Protein 2KOK (pdb70)

Organism: Brucella abortus (strain 2308) (NCBI:txid359391)

Nearest PDB structures (foldseek):
  2kok-assembly1_A  TM=1.008E+00  e=4.378E-25  Brucella abortus
  1rw1-assembly1_A  TM=7.950E-01  e=5.448E-12  Pseudomonas aeruginosa PAO1
  3gfk-assembly1_A  TM=7.114E-01  e=8.534E-08  Bacillus subtilis
  3l78-assembly1_A  TM=6.230E-01  e=1.536E-07  Streptococcus mutans UA159
  6ghb-assembly1_A  TM=6.669E-01  e=4.971E-07  Bacillus subtilis subsp. subtilis str. 168

Radius of gyration: 15.49 Å; Cα contacts (8 Å, |Δi|>4): 136; chains: 1; bounding box: 23×28×50 Å

Secondary structure (DSSP, 8-state):
---SS-EEEEE-SS-HHHHHHHHHHHHHT--EEEEEHHHH---HHHHHHHHHHS-GGGTB-SSSHHHHHS-HHHHHS--HHHHHHHHHH-GGGB-SSEEEETTEEEE---HHHHHHHH--

InterPro domains:
  IPR006504 Transcriptional regulator Spx/MgsR [TIGR01617] (4-112)
  IPR006660 Arsenate reductase-like [PF03960] (6-112)
  IPR006660 Arsenate reductase-like [PS51353] (2-116)
  IPR006660 Arsenate reductase-like [PTHR30041] (1-115)
  IPR036249 Thioredoxin-like superfamily [SSF52833] (3-114)

Sequence (120 aa):
GPGSMSVTIYGIKNCDTMKKARIWLEDHGIDYTFHDYKKEGLDAETLDRFLKTVPWEQLLNRAGTTFRKLPEDVRSNVDAASARELMLAQPSMVKRPVLERDGKLMVGFKPAQYEAYFKLGPGSMSVTIYGIKNCDTMKKARIWLEDHGIDYTFHDYKKEGLDAETLDRFLKTVPWEQLLNRAGTTFRKLPEDVRSNVDAASARELMLAQPSMVKRPVLERDGKLMVGFKPAQYEAYFKLGPGSMSVTIYGIKNCDTMKKARIWLEDHGIDYTFHDYKKEGLDAETLDRFLKTVPWEQLLNRAGTTFRKLPEDVRSNVDAASARELMLAQPSMVKRPVLERDGKLMVGFKPAQYEAYFKLGPGSMSVTIYGIKNCDTMKKARIWLEDHGIDYTFHDYKKEGLDAETLDRFLKTVPWEQLLNRAGTTFRKLPEDVRSNVDAASARELMLAQPSMVKRPVLERDGKLMVGFKPAQYEAYFKLGPGSMSVTIYGIKNCDTMKKARIWLEDHGIDYTFHDYKKEGLDAETLDRFLKTVPWEQLLNRAGTTFRKLPEDVRSNVDAASARELMLAQPSMVKRPVLERDGKLMVGFKPAQYEAYFKLGPGSMSVTIYGIKNCDTMKKARIWLEDHGIDYTFHDYKKEGLDAETLDRFLKTVPWEQLLNRAGTTFRKLPEDVRSNVDAASARELMLAQPSMVKRPVLERDGKLMVGFKPAQYEAYFKLGPGSMSVTIYGIKNCDTMKKARIWLEDHGIDYTFHDYKKEGLDAETLDRFLKTVPWEQLLNRAGTTFRKLPEDVRSNVDAASARELMLAQPSMVKRPVLERDGKLMVGFKPAQYEAYFKLGPGSMSVTIYGIKNCDTMKKARIWLEDHGIDYTFHDYKKEGLDAETLDRFLKTVPWEQLLNRAGTTFRKLPEDVRSNVDAASARELMLAQPSMVKRPVLERDGKLMVGFKPAQYEAYFKLGPGSMSVTIYGIKNCDTMKKARIWLEDHGIDYTFHDYKKEGLDAETLDRFLKTVPWEQLLNRAGTTFRKLPEDVRSNVDAASARELMLAQPSMVKRPVLERDGKLMVGFKPAQYEAYFKLGPGSMSVTIYGIKNCDTMKKARIWLEDHGIDYTFHDYKKEGLDAETLDRFLKTVPWEQLLNRAGTTFRKLPEDVRSNVDAASARELMLAQPSMVKRPVLERDGKLMVGFKPAQYEAYFKLGPGSMSVTIYGIKNCDTMKKARIWLEDHGIDYTFHDYKKEGLDAETLDRFLKTVPWEQLLNRAGTTFRKLPEDVRSNVDAASARELMLAQPSMVKRPVLERDGKLMVGFKPAQYEAYFKLGPGSMSVTIYGIKNCDTMKKARIWLEDHGIDYTFHDYKKEGLDAETLDRFLKTVPWEQLLNRAGTTFRKLPEDVRSNVDAASARELMLAQPSMVKRPVLERDGKLMVGFKPAQYEAYFKLGPGSMSVTIYGIKNCDTMKKARIWLEDHGIDYTFHDYKKEGLDAETLDRFLKTVPWEQLLNRAGTTFRKLPEDVRSNVDAASARELMLAQPSMVKRPVLERDGKLMVGFKPAQYEAYFKLGPGSMSVTIYGIKNCDTMKKARIWLEDHGIDYTFHDYKKEGLDAETLDRFLKTVPWEQLLNRAGTTFRKLPEDVRSNVDAASARELMLAQPSMVKRPVLERDGKLMVGFKPAQYEAYFKLGPGSMSVTIYGIKNCDTMKKARIWLEDHGIDYTFHDYKKEGLDAETLDRFLKTVPWEQLLNRAGTTFRKLPEDVRSNVDAASARELMLAQPSMVKRPVLERDGKLMVGFKPAQYEAYFKLGPGSMSVTIYGIKNCDTMKKARIWLEDHGIDYTFHDYKKEGLDAETLDRFLKTVPWEQLLNRAGTTFRKLPEDVRSNVDAASARELMLAQPSMVKRPVLERDGKLMVGFKPAQYEAYFKLGPGSMSVTIYGIKNCDTMKKARIWLEDHGIDYTFHDYKKEGLDAETLDRFLKTVPWEQLLNRAGTTFRKLPEDVRSNVDAASARELMLAQPSMVKRPVLERDGKLMVGFKPAQYEAYFKLGPGSMSVTIYGIKNCDTMKKARIWLEDHGIDYTFHDYKKEGLDAETLDRFLKTVPWEQLLNRAGTTFRKLPEDVRSNVDAASARELMLAQPSMVKRPVLERDGKLMVGFKPAQYEAYFKLGPGSMSVTIYGIKNCDTMKKARIWLEDHGIDYTFHDYKKEGLDAETLDRFLKTVPWEQLLNRAGTTFRKLPEDVRSNVDAASARELMLAQPSMVKRPVLERDGKLMVGFKPAQYEAYFKLGPGSMSVTIYGIKNCDTMKKARIWLEDHGIDYTFHDYKKEGLDAETLDRFLKTVPWEQLLNRAGTTFRKLPEDVRSNVDAASARELMLAQPSMVKRPVLERDGKLMVGFKPAQYEAYFKL

B-factor: mean 36.61, std 23.27, range [0.01, 75.54]

Solvent-accessible surface area: 8787 Å² total; per-residue (Å²): 126,141,66,127,181,75,24,34,1,29,8,19,165,141,26,106,59,5,112,115,17,93,74,45,14,90,123,86,63,57,113,28,67,70,44,22,61,157,148,48,37,37,88,69,134,31,8,68,156,31,28,159,59,22,52,73,78,97,4,16,40,134,115,24,108,28,59,182,153,62,70,142,101,59,67,91,86,54,78,39,59,45,2,110,118,46,0,67,83,58,15,51,10,32,16,78,6,8,15,55,87,158,43,125,15,52,50,19,127,149,70,70,120,66,90,76,189,117,160,206

Foldseek 3Di:
DDPPDAWEWEAADPDDVVVVVCCVCVVVPHDHHYHHCPNVQAALVLLVLQCVQPPLVQFFDCPDVLVVVDDPVVSVVDDPVNSSCCCNVPVNRTADGWIDDPSRIDGDDDPVCVVVVVPD

Structure (mmCIF, N/CA/C/O backbone):
data_2KOK
#
_entry.id   2KOK
#
loop_
_atom_site.group_PDB
_atom_site.id
_atom_site.type_symbol
_atom_site.label_atom_id
_atom_site.label_alt_id
_atom_site.label_comp_id
_atom_site.label_asym_id
_atom_site.label_entity_id
_atom_site.label_seq_id
_atom_site.pdbx_PDB_ins_code
_atom_site.Cartn_x
_atom_site.Cartn_y
_atom_site.Cartn_z
_atom_site.occupancy
_atom_site.B_iso_or_equiv
_atom_site.auth_seq_id
_atom_site.auth_comp_id
_atom_site.auth_asym_id
_atom_site.auth_atom_id
_atom_site.pdbx_PDB_model_num
ATOM 1 N N . GLY A 1 1 ? 1.330 0.000 0.000 1.00 42.31 1 GLY A N 1
ATOM 2 C CA . GLY A 1 1 ? 2.071 0.001 -1.247 1.00 53.12 1 GLY A CA 1
ATOM 3 C C . GLY A 1 1 ? 1.192 0.304 -2.444 1.00 15.32 1 GLY A C 1
ATOM 4 O O . GLY A 1 1 ? 0.842 -0.582 -3.224 1.00 30.13 1 GLY A O 1
ATOM 8 N N . PRO A 1 2 ? 0.821 1.583 -2.602 1.00 31.21 2 PRO A N 1
ATOM 9 C CA . PRO A 1 2 ? -0.029 2.030 -3.709 1.00 52.14 2 PRO A CA 1
ATOM 10 C C . PRO A 1 2 ? 0.692 1.972 -5.052 1.00 61.23 2 PRO A C 1
ATOM 11 O O . PRO A 1 2 ? 1.848 1.559 -5.130 1.00 11.13 2 PRO A O 1
ATOM 22 N N . GLY A 1 3 ? 0.000 2.390 -6.108 1.00 13.22 3 GLY A N 1
ATOM 23 C CA . GLY A 1 3 ? 0.591 2.378 -7.434 1.00 45.42 3 GLY A CA 1
ATOM 24 C C . GLY A 1 3 ? -0.123 3.307 -8.395 1.00 62.35 3 GLY A C 1
ATOM 25 O O . GLY A 1 3 ? -1.168 2.959 -8.945 1.00 22.31 3 GLY A O 1
ATOM 29 N N . SER A 1 4 ? 0.441 4.494 -8.598 1.00 25.24 4 SER A N 1
ATOM 30 C CA . SER A 1 4 ? -0.152 5.478 -9.495 1.00 42.22 4 SER A CA 1
ATOM 31 C C . SER A 1 4 ? -0.035 5.029 -10.948 1.00 24.33 4 SER A C 1
ATOM 32 O O . SER A 1 4 ? -1.001 5.094 -11.709 1.00 52.03 4 SER A O 1
ATOM 40 N N . MET A 1 5 ? 1.154 4.572 -11.326 1.00 41.54 5 MET A N 1
ATOM 41 C CA . MET A 1 5 ? 1.398 4.110 -12.688 1.00 62.03 5 MET A CA 1
ATOM 42 C C . MET A 1 5 ? 0.645 2.813 -12.964 1.00 45.23 5 MET A C 1
ATOM 43 O O . MET A 1 5 ? 0.070 2.212 -12.057 1.00 4.24 5 MET A O 1
ATOM 57 N N . SER A 1 6 ? 0.652 2.386 -14.223 1.00 44.34 6 SER A N 1
ATOM 58 C CA . SER A 1 6 ? -0.034 1.162 -14.620 1.00 64.43 6 SER A CA 1
ATOM 59 C C . SER A 1 6 ? 0.606 0.560 -15.867 1.00 62.14 6 SER A C 1
ATOM 60 O O . SER A 1 6 ? 1.189 1.272 -16.685 1.00 73.31 6 SER A O 1
ATOM 68 N N . VAL A 1 7 ? 0.493 -0.757 -16.005 1.00 10.34 7 VAL A N 1
ATOM 69 C CA . VAL A 1 7 ? 1.060 -1.457 -17.152 1.00 2.44 7 VAL A CA 1
ATOM 70 C C . VAL A 1 7 ? 0.005 -1.692 -18.228 1.00 5.32 7 VAL A C 1
ATOM 71 O O . VAL A 1 7 ? -1.120 -2.096 -17.933 1.00 24.25 7 VAL A O 1
ATOM 84 N N . THR A 1 8 ? 0.377 -1.436 -19.478 1.00 15.13 8 THR A N 1
ATOM 85 C CA . THR A 1 8 ? -0.537 -1.618 -20.599 1.00 55.12 8 THR A CA 1
ATOM 86 C C . THR A 1 8 ? -0.099 -2.782 -21.481 1.00 32.31 8 THR A C 1
ATOM 87 O O . THR A 1 8 ? 1.062 -2.867 -21.882 1.00 11.22 8 THR A O 1
ATOM 98 N N . ILE A 1 9 ? -1.036 -3.677 -21.779 1.00 40.31 9 ILE A N 1
ATOM 99 C CA . ILE A 1 9 ? -0.746 -4.835 -22.615 1.00 3.44 9 ILE A CA 1
ATOM 100 C C . ILE A 1 9 ? -1.516 -4.771 -23.930 1.00 62.44 9 ILE A C 1
ATOM 101 O O . ILE A 1 9 ? -2.697 -4.423 -23.953 1.00 5.32 9 ILE A O 1
ATOM 117 N N . TYR A 1 10 ? -0.840 -5.109 -25.022 1.00 4.54 10 TYR A N 1
ATOM 118 C CA . TYR A 1 10 ? -1.460 -5.089 -26.341 1.00 30.24 10 TYR A CA 1
ATOM 119 C C . TYR A 1 10 ? -1.541 -6.496 -26.926 1.00 22.21 10 TYR A C 1
ATOM 120 O O . TYR A 1 10 ? -0.769 -7.380 -26.557 1.00 41.11 10 TYR A O 1
ATOM 138 N N . GLY A 1 11 ? -2.484 -6.695 -27.843 1.00 41.24 11 GLY A N 1
ATOM 139 C CA . GLY A 1 11 ? -2.650 -7.995 -28.466 1.00 3.41 11 GLY A CA 1
ATOM 140 C C . GLY A 1 11 ? -3.997 -8.146 -29.143 1.00 42.14 11 GLY A C 1
ATOM 141 O O . GLY A 1 11 ? -4.480 -7.217 -29.792 1.00 61.14 11 GLY A O 1
ATOM 145 N N . ILE A 1 12 ? -4.605 -9.318 -28.994 1.00 0.23 12 ILE A N 1
ATOM 146 C CA . ILE A 1 12 ? -5.904 -9.586 -29.597 1.00 21.20 12 ILE A CA 1
ATOM 147 C C . ILE A 1 12 ? -6.852 -10.236 -28.595 1.00 0.25 12 ILE A C 1
ATOM 148 O O . ILE A 1 12 ? -6.469 -10.531 -27.463 1.00 72.24 12 ILE A O 1
ATOM 164 N N . LYS A 1 13 ? -8.091 -10.459 -29.019 1.00 73.52 13 LYS A N 1
ATOM 165 C CA . LYS A 1 13 ? -9.095 -11.077 -28.161 1.00 71.53 13 LYS A CA 1
ATOM 166 C C . LYS A 1 13 ? -9.306 -12.540 -28.538 1.00 42.41 13 LYS A C 1
ATOM 167 O O . LYS A 1 13 ? -9.713 -13.352 -27.708 1.00 70.40 13 LYS A O 1
ATOM 186 N N . ASN A 1 14 ? -9.025 -12.869 -29.795 1.00 14.55 14 ASN A N 1
ATOM 187 C CA . ASN A 1 14 ? -9.184 -14.235 -30.281 1.00 43.33 14 ASN A CA 1
ATOM 188 C C . ASN A 1 14 ? -7.891 -15.027 -30.110 1.00 4.54 14 ASN A C 1
ATOM 189 O O . ASN A 1 14 ? -7.298 -15.485 -31.088 1.00 13.15 14 ASN A O 1
ATOM 200 N N . CYS A 1 15 ? -7.460 -15.184 -28.864 1.00 13.42 15 CYS A N 1
ATOM 201 C CA . CYS A 1 15 ? -6.237 -15.920 -28.564 1.00 5.12 15 CYS A CA 1
ATOM 202 C C . CYS A 1 15 ? -6.252 -16.441 -27.131 1.00 45.42 15 CYS A C 1
ATOM 203 O O . CYS A 1 15 ? -6.717 -15.759 -26.217 1.00 62.11 15 CYS A O 1
ATOM 211 N N . ASP A 1 16 ? -5.743 -17.653 -26.942 1.00 14.03 16 ASP A N 1
ATOM 212 C CA . ASP A 1 16 ? -5.698 -18.266 -25.619 1.00 11.23 16 ASP A CA 1
ATOM 213 C C . ASP A 1 16 ? -4.580 -17.660 -24.777 1.00 34.34 16 ASP A C 1
ATOM 214 O O . ASP A 1 16 ? -4.768 -17.361 -23.597 1.00 45.12 16 ASP A O 1
ATOM 223 N N . THR A 1 17 ? -3.414 -17.482 -25.390 1.00 62.21 17 THR A N 1
ATOM 224 C CA . THR A 1 17 ? -2.265 -16.915 -24.697 1.00 10.24 17 THR A CA 1
ATOM 225 C C . THR A 1 17 ? -2.629 -15.602 -24.012 1.00 43.54 17 THR A C 1
ATOM 226 O O . THR A 1 17 ? -2.315 -15.395 -22.840 1.00 32.13 17 THR A O 1
ATOM 237 N N . MET A 1 18 ? -3.293 -14.719 -24.750 1.00 61.22 18 MET A N 1
ATOM 238 C CA . MET A 1 18 ? -3.701 -13.427 -24.212 1.00 4.42 18 MET A CA 1
ATOM 239 C C . MET A 1 18 ? -4.460 -13.600 -22.900 1.00 72.34 18 MET A C 1
ATOM 240 O O . MET A 1 18 ? -4.185 -12.912 -21.916 1.00 54.40 18 MET A O 1
ATOM 254 N N . LYS A 1 19 ? -5.417 -14.522 -22.892 1.00 34.45 19 LYS A N 1
ATOM 255 C CA . LYS A 1 19 ? -6.215 -14.786 -21.701 1.00 44.21 19 LYS A CA 1
ATOM 256 C C . LYS A 1 19 ? -5.332 -15.244 -20.544 1.00 43.12 19 LYS A C 1
ATOM 257 O O . LYS A 1 19 ? -5.513 -14.817 -19.404 1.00 22.52 19 LYS A O 1
ATOM 276 N N . LYS A 1 20 ? -4.375 -16.115 -20.846 1.00 34.44 20 LYS A N 1
ATOM 277 C CA . LYS A 1 20 ? -3.461 -16.630 -19.832 1.00 13.54 20 LYS A CA 1
ATOM 278 C C . LYS A 1 20 ? -2.596 -15.511 -19.262 1.00 54.33 20 LYS A C 1
ATOM 279 O O . LYS A 1 20 ? -2.235 -15.531 -18.086 1.00 71.32 20 LYS A O 1
ATOM 298 N N . ALA A 1 21 ? -2.267 -14.535 -20.103 1.00 53.12 21 ALA A N 1
ATOM 299 C CA . ALA A 1 21 ? -1.448 -13.407 -19.681 1.00 1.22 21 ALA A CA 1
ATOM 300 C C . ALA A 1 21 ? -2.222 -12.485 -18.745 1.00 43.50 21 ALA A C 1
ATOM 301 O O . ALA A 1 21 ? -1.753 -12.154 -17.656 1.00 22.15 21 ALA A O 1
ATOM 308 N N . ARG A 1 22 ? -3.410 -12.073 -19.176 1.00 25.34 22 ARG A N 1
ATOM 309 C CA . ARG A 1 22 ? -4.248 -11.188 -18.377 1.00 62.34 22 ARG A CA 1
ATOM 310 C C . ARG A 1 22 ? -4.595 -11.831 -17.038 1.00 32.15 22 ARG A C 1
ATOM 311 O O . ARG A 1 22 ? -4.608 -11.164 -16.003 1.00 70.51 22 ARG A O 1
ATOM 332 N N . ILE A 1 23 ? -4.877 -13.129 -17.066 1.00 34.41 23 ILE A N 1
ATOM 333 C CA . ILE A 1 23 ? -5.224 -13.862 -15.854 1.00 74.45 23 ILE A CA 1
ATOM 334 C C . ILE A 1 23 ? -4.032 -13.955 -14.908 1.00 44.23 23 ILE A C 1
ATOM 335 O O . ILE A 1 23 ? -4.133 -13.613 -13.730 1.00 42.13 23 ILE A O 1
ATOM 351 N N . TRP A 1 24 ? -2.903 -14.419 -15.432 1.00 31.51 24 TRP A N 1
ATOM 352 C CA . TRP A 1 24 ? -1.690 -14.556 -14.634 1.00 62.05 24 TRP A CA 1
ATOM 353 C C . TRP A 1 24 ? -1.332 -13.238 -13.958 1.00 74.25 24 TRP A C 1
ATOM 354 O O . TRP A 1 24 ? -1.147 -13.183 -12.741 1.00 4.31 24 TRP A O 1
ATOM 375 N N . LEU A 1 25 ? -1.235 -12.177 -14.752 1.00 11.33 25 LEU A N 1
ATOM 376 C CA . LEU A 1 25 ? -0.899 -10.857 -14.229 1.00 44.32 25 LEU A CA 1
ATOM 377 C C . LEU A 1 25 ? -1.941 -10.391 -13.217 1.00 51.32 25 LEU A C 1
ATOM 378 O O . LEU A 1 25 ? -1.599 -9.853 -12.165 1.00 43.22 25 LEU A O 1
ATOM 394 N N . GLU A 1 26 ? -3.212 -10.604 -13.543 1.00 61.23 26 GLU A N 1
ATOM 395 C CA . GLU A 1 26 ? -4.303 -10.207 -12.661 1.00 64.31 26 GLU A CA 1
ATOM 396 C C . GLU A 1 26 ? -4.213 -10.934 -11.323 1.00 74.22 26 GLU A C 1
ATOM 397 O O . GLU A 1 26 ? -4.440 -10.344 -10.266 1.00 53.23 26 GLU A O 1
ATOM 409 N N . ASP A 1 27 ? -3.881 -12.220 -11.376 1.00 34.31 27 ASP A N 1
ATOM 410 C CA . ASP A 1 27 ? -3.761 -13.029 -10.169 1.00 72.41 27 ASP A CA 1
ATOM 411 C C . ASP A 1 27 ? -2.577 -12.571 -9.324 1.00 33.14 27 ASP A C 1
ATOM 412 O O . ASP A 1 27 ? -2.661 -12.516 -8.096 1.00 3.11 27 ASP A O 1
ATOM 421 N N . HIS A 1 28 ? -1.472 -12.245 -9.988 1.00 21.13 28 HIS A N 1
ATOM 422 C CA . HIS A 1 28 ? -0.270 -11.793 -9.298 1.00 13.54 28 HIS A CA 1
ATOM 423 C C . HIS A 1 28 ? -0.531 -10.489 -8.550 1.00 43.42 28 HIS A C 1
ATOM 424 O O . HIS A 1 28 ? 0.235 -10.103 -7.669 1.00 0.32 28 HIS A O 1
ATOM 438 N N . GLY A 1 29 ? -1.619 -9.813 -8.910 1.00 43.32 29 GLY A N 1
ATOM 439 C CA . GLY A 1 29 ? -1.961 -8.560 -8.264 1.00 61.30 29 GLY A CA 1
ATOM 440 C C . GLY A 1 29 ? -1.534 -7.353 -9.076 1.00 13.24 29 GLY A C 1
ATOM 441 O O . GLY A 1 29 ? -1.418 -6.248 -8.545 1.00 52.32 29 GLY A O 1
ATOM 445 N N . ILE A 1 30 ? -1.298 -7.565 -10.366 1.00 54.44 30 ILE A N 1
ATOM 446 C CA . ILE A 1 30 ? -0.880 -6.486 -11.253 1.00 74.22 30 ILE A CA 1
ATOM 447 C C . ILE A 1 30 ? -2.008 -6.082 -12.196 1.00 61.31 30 ILE A C 1
ATOM 448 O O . ILE A 1 30 ? -2.741 -6.931 -12.704 1.00 14.22 30 ILE A O 1
ATOM 464 N N . ASP A 1 31 ? -2.141 -4.781 -12.428 1.00 75.12 31 ASP A N 1
ATOM 465 C CA . ASP A 1 31 ? -3.178 -4.263 -13.313 1.00 21.24 31 ASP A CA 1
ATOM 466 C C . ASP A 1 31 ? -2.646 -4.093 -14.732 1.00 75.12 31 ASP A C 1
ATOM 467 O O . ASP A 1 31 ? -1.739 -3.296 -14.974 1.00 63.43 31 ASP A O 1
ATOM 476 N N . TYR A 1 32 ? -3.214 -4.846 -15.667 1.00 1.34 32 TYR A N 1
ATOM 477 C CA . TYR A 1 32 ? -2.795 -4.781 -17.061 1.00 14.55 32 TYR A CA 1
ATOM 478 C C . TYR A 1 32 ? -3.939 -4.310 -17.953 1.00 23.04 32 TYR A C 1
ATOM 479 O O . TYR A 1 32 ? -5.041 -4.859 -17.913 1.00 43.04 32 TYR A O 1
ATOM 497 N N . THR A 1 33 ? -3.670 -3.288 -18.760 1.00 12.42 33 THR A N 1
ATOM 498 C CA . THR A 1 33 ? -4.675 -2.742 -19.663 1.00 70.00 33 THR A CA 1
ATOM 499 C C . THR A 1 33 ? -4.731 -3.530 -20.966 1.00 44.51 33 THR A C 1
ATOM 500 O O . THR A 1 33 ? -3.775 -3.535 -21.742 1.00 22.54 33 THR A O 1
ATOM 511 N N . PHE A 1 34 ? -5.857 -4.195 -21.202 1.00 20.02 34 PHE A N 1
ATOM 512 C CA . PHE A 1 34 ? -6.037 -4.987 -22.413 1.00 51.35 34 PHE A CA 1
ATOM 513 C C . PHE A 1 34 ? -6.329 -4.089 -23.612 1.00 63.42 34 PHE A C 1
ATOM 514 O O . PHE A 1 34 ? -7.357 -3.414 -23.661 1.00 51.44 34 PHE A O 1
ATOM 531 N N . HIS A 1 35 ? -5.416 -4.088 -24.579 1.00 30.12 35 HIS A N 1
ATOM 532 C CA . HIS A 1 35 ? -5.574 -3.273 -25.778 1.00 4.21 35 HIS A CA 1
ATOM 533 C C . HIS A 1 35 ? -5.494 -4.136 -27.035 1.00 71.42 35 HIS A C 1
ATOM 534 O O . HIS A 1 35 ? -4.512 -4.845 -27.251 1.00 23.35 35 HIS A O 1
ATOM 548 N N . ASP A 1 36 ? -6.534 -4.069 -27.859 1.00 25.23 36 ASP A N 1
ATOM 549 C CA . ASP A 1 36 ? -6.581 -4.844 -29.094 1.00 42.21 36 ASP A CA 1
ATOM 550 C C . ASP A 1 36 ? -5.878 -4.103 -30.227 1.00 1.23 36 ASP A C 1
ATOM 551 O O . ASP A 1 36 ? -5.903 -2.874 -30.288 1.00 31.51 36 ASP A O 1
ATOM 560 N N . TYR A 1 37 ? -5.251 -4.859 -31.121 1.00 30.14 37 TYR A N 1
ATOM 561 C CA . TYR A 1 37 ? -4.538 -4.274 -32.251 1.00 33.02 37 TYR A CA 1
ATOM 562 C C . TYR A 1 37 ? -5.429 -3.295 -33.010 1.00 52.25 37 TYR A C 1
ATOM 563 O O . TYR A 1 37 ? -4.973 -2.246 -33.465 1.00 44.22 37 TYR A O 1
ATOM 581 N N . LYS A 1 38 ? -6.704 -3.646 -33.142 1.00 0.11 38 LYS A N 1
ATOM 582 C CA . LYS A 1 38 ? -7.662 -2.800 -33.843 1.00 54.34 38 LYS A CA 1
ATOM 583 C C . LYS A 1 38 ? -8.214 -1.721 -32.918 1.00 63.30 38 LYS A C 1
ATOM 584 O O . LYS A 1 38 ? -8.563 -0.626 -33.361 1.00 51.11 38 LYS A O 1
ATOM 603 N N . LYS A 1 39 ? -8.291 -2.035 -31.629 1.00 13.11 39 LYS A N 1
ATOM 604 C CA . LYS A 1 39 ? -8.798 -1.092 -30.639 1.00 43.13 39 LYS A CA 1
ATOM 605 C C . LYS A 1 39 ? -7.911 0.147 -30.563 1.00 2.14 39 LYS A C 1
ATOM 606 O O . LYS A 1 39 ? -8.403 1.274 -30.576 1.00 41.33 39 LYS A O 1
ATOM 625 N N . GLU A 1 40 ? -6.602 -0.072 -30.486 1.00 43.23 40 GLU A N 1
ATOM 626 C CA . GLU A 1 40 ? -5.648 1.028 -30.409 1.00 30.23 40 GLU A CA 1
ATOM 627 C C . GLU A 1 40 ? -5.551 1.759 -31.745 1.00 71.01 40 GLU A C 1
ATOM 628 O O . GLU A 1 40 ? -5.189 2.933 -31.797 1.00 70.35 40 GLU A O 1
ATOM 640 N N . GLY A 1 41 ? -5.877 1.054 -32.824 1.00 12.45 41 GLY A N 1
ATOM 641 C CA . GLY A 1 41 ? -5.820 1.651 -34.145 1.00 0.44 41 GLY A CA 1
ATOM 642 C C . GLY A 1 41 ? -4.453 1.511 -34.786 1.00 54.13 41 GLY A C 1
ATOM 643 O O . GLY A 1 41 ? -3.554 2.313 -34.530 1.00 32.21 41 GLY A O 1
ATOM 647 N N . LEU A 1 42 ? -4.295 0.489 -35.620 1.00 61.22 42 LEU A N 1
ATOM 648 C CA . LEU A 1 42 ? -3.026 0.246 -36.299 1.00 32.11 42 LEU A CA 1
ATOM 649 C C . LEU A 1 42 ? -2.888 1.134 -37.531 1.00 60.11 42 LEU A C 1
ATOM 650 O O . LEU A 1 42 ? -3.732 1.105 -38.427 1.00 61.12 42 LEU A O 1
ATOM 666 N N . ASP A 1 43 ? -1.819 1.921 -37.569 1.00 24.10 43 ASP A N 1
ATOM 667 C CA . ASP A 1 43 ? -1.568 2.816 -38.693 1.00 33.24 43 ASP A CA 1
ATOM 668 C C . ASP A 1 43 ? -0.082 2.857 -39.034 1.00 21.14 43 ASP A C 1
ATOM 669 O O . ASP A 1 43 ? 0.736 2.227 -38.364 1.00 4.53 43 ASP A O 1
ATOM 678 N N . ALA A 1 44 ? 0.260 3.603 -40.080 1.00 11.33 44 ALA A N 1
ATOM 679 C CA . ALA A 1 44 ? 1.647 3.726 -40.509 1.00 41.31 44 ALA A CA 1
ATOM 680 C C . ALA A 1 44 ? 2.537 4.192 -39.361 1.00 2.35 44 ALA A C 1
ATOM 681 O O . ALA A 1 44 ? 3.635 3.672 -39.166 1.00 3.31 44 ALA A O 1
ATOM 688 N N . GLU A 1 45 ? 2.056 5.175 -38.606 1.00 21.11 45 GLU A N 1
ATOM 689 C CA . GLU A 1 45 ? 2.810 5.711 -37.479 1.00 32.33 45 GLU A CA 1
ATOM 690 C C . GLU A 1 45 ? 3.077 4.627 -36.438 1.00 22.11 45 GLU A C 1
ATOM 691 O O . GLU A 1 45 ? 4.215 4.423 -36.014 1.00 3.32 45 GLU A O 1
ATOM 703 N N . THR A 1 46 ? 2.018 3.934 -36.030 1.00 73.34 46 THR A N 1
ATOM 704 C CA . THR A 1 46 ? 2.136 2.872 -35.038 1.00 14.20 46 THR A CA 1
ATOM 705 C C . THR A 1 46 ? 3.081 1.776 -35.516 1.00 20.44 46 THR A C 1
ATOM 706 O O . THR A 1 46 ? 3.965 1.339 -34.778 1.00 51.10 46 THR A O 1
ATOM 717 N N . LEU A 1 47 ? 2.889 1.334 -36.754 1.00 41.05 47 LEU A N 1
ATOM 718 C CA . LEU A 1 47 ? 3.725 0.288 -37.332 1.00 30.54 47 LEU A CA 1
ATOM 719 C C . LEU A 1 47 ? 5.199 0.674 -37.272 1.00 4.21 47 LEU A C 1
ATOM 720 O O . LEU A 1 47 ? 6.036 -0.101 -36.808 1.00 62.44 47 LEU A O 1
ATOM 736 N N . ASP A 1 48 ? 5.510 1.877 -37.743 1.00 1.01 48 ASP A N 1
ATOM 737 C CA . ASP A 1 48 ? 6.883 2.367 -37.740 1.00 1.33 48 ASP A CA 1
ATOM 738 C C . ASP A 1 48 ? 7.456 2.371 -36.326 1.00 4.12 48 ASP A C 1
ATOM 739 O O . ASP A 1 48 ? 8.565 1.888 -36.094 1.00 45.52 48 ASP A O 1
ATOM 748 N N . ARG A 1 49 ? 6.694 2.919 -35.386 1.00 40.22 49 ARG A N 1
ATOM 749 C CA . ARG A 1 49 ? 7.127 2.987 -33.995 1.00 24.55 49 ARG A CA 1
ATOM 750 C C . ARG A 1 49 ? 7.466 1.598 -33.462 1.00 53.00 49 ARG A C 1
ATOM 751 O O . ARG A 1 49 ? 8.460 1.417 -32.759 1.00 73.52 49 ARG A O 1
ATOM 772 N N . PHE A 1 50 ? 6.633 0.620 -33.802 1.00 52.05 50 PHE A N 1
ATOM 773 C CA . PHE A 1 50 ? 6.844 -0.753 -33.357 1.00 23.30 50 PHE A CA 1
ATOM 774 C C . PHE A 1 50 ? 8.084 -1.353 -34.013 1.00 71.14 50 PHE A C 1
ATOM 775 O O . PHE A 1 50 ? 8.961 -1.890 -33.335 1.00 40.10 50 PHE A O 1
ATOM 792 N N . LEU A 1 51 ? 8.150 -1.259 -35.337 1.00 22.50 51 LEU A N 1
ATOM 793 C CA . LEU A 1 51 ? 9.282 -1.793 -36.086 1.00 0.23 51 LEU A CA 1
ATOM 794 C C . LEU A 1 51 ? 10.586 -1.136 -35.645 1.00 53.31 51 LEU A C 1
ATOM 795 O O . LEU A 1 51 ? 11.660 -1.727 -35.755 1.00 22.12 51 LEU A O 1
ATOM 811 N N . LYS A 1 52 ? 10.484 0.090 -35.142 1.00 72.22 52 LYS A N 1
ATOM 812 C CA . LYS A 1 52 ? 11.654 0.827 -34.680 1.00 13.04 52 LYS A CA 1
ATOM 813 C C . LYS A 1 52 ? 12.032 0.414 -33.262 1.00 1.22 52 LYS A C 1
ATOM 814 O O . LYS A 1 52 ? 13.184 0.555 -32.848 1.00 22.51 52 LYS A O 1
ATOM 833 N N . THR A 1 53 ? 11.056 -0.100 -32.519 1.00 24.20 53 THR A N 1
ATOM 834 C CA . THR A 1 53 ? 11.287 -0.535 -31.148 1.00 34.52 53 THR A CA 1
ATOM 835 C C . THR A 1 53 ? 11.845 -1.953 -31.107 1.00 21.14 53 THR A C 1
ATOM 836 O O . THR A 1 53 ? 12.640 -2.293 -30.231 1.00 72.44 53 THR A O 1
ATOM 847 N N . VAL A 1 54 ? 11.422 -2.778 -32.060 1.00 5.34 54 VAL A N 1
ATOM 848 C CA . VAL A 1 54 ? 11.881 -4.160 -32.134 1.00 43.11 54 VAL A CA 1
ATOM 849 C C . VAL A 1 54 ? 12.102 -4.589 -33.580 1.00 50.42 54 VAL A C 1
ATOM 850 O O . VAL A 1 54 ? 11.550 -4.011 -34.517 1.00 41.32 54 VAL A O 1
ATOM 863 N N . PRO A 1 55 ? 12.929 -5.628 -33.769 1.00 2.25 55 PRO A N 1
ATOM 864 C CA . PRO A 1 55 ? 13.242 -6.159 -35.099 1.00 2.03 55 PRO A CA 1
ATOM 865 C C . PRO A 1 55 ? 12.051 -6.865 -35.736 1.00 74.41 55 PRO A C 1
ATOM 866 O O . PRO A 1 55 ? 11.308 -7.579 -35.063 1.00 51.24 55 PRO A O 1
ATOM 877 N N . TRP A 1 56 ? 11.875 -6.662 -37.037 1.00 2.13 56 TRP A N 1
ATOM 878 C CA . TRP A 1 56 ? 10.773 -7.281 -37.765 1.00 72.32 56 TRP A CA 1
ATOM 879 C C . TRP A 1 56 ? 10.818 -8.799 -37.633 1.00 33.30 56 TRP A C 1
ATOM 880 O O . TRP A 1 56 ? 9.797 -9.473 -37.772 1.00 54.31 56 TRP A O 1
ATOM 901 N N . GLU A 1 57 ? 12.006 -9.331 -37.364 1.00 24.51 57 GLU A N 1
ATOM 902 C CA . GLU A 1 57 ? 12.182 -10.770 -37.214 1.00 64.15 57 GLU A CA 1
ATOM 903 C C . GLU A 1 57 ? 11.533 -11.266 -35.925 1.00 74.11 57 GLU A C 1
ATOM 904 O O . GLU A 1 57 ? 11.071 -12.405 -35.850 1.00 43.02 57 GLU A O 1
ATOM 916 N N . GLN A 1 58 ? 11.503 -10.404 -34.914 1.00 73.33 58 GLN A N 1
ATOM 917 C CA . GLN A 1 58 ? 10.912 -10.755 -33.628 1.00 13.45 58 GLN A CA 1
ATOM 918 C C . GLN A 1 58 ? 9.639 -9.954 -33.378 1.00 24.32 58 GLN A C 1
ATOM 919 O O . GLN A 1 58 ? 9.265 -9.704 -32.231 1.00 52.14 58 GLN A O 1
ATOM 933 N N . LEU A 1 59 ? 8.976 -9.554 -34.457 1.00 41.15 59 LEU A N 1
ATOM 934 C CA . LEU A 1 59 ? 7.743 -8.781 -34.355 1.00 23.12 59 LEU A CA 1
ATOM 935 C C . LEU A 1 59 ? 6.540 -9.615 -34.783 1.00 51.11 59 LEU A C 1
ATOM 936 O O . LEU A 1 59 ? 5.405 -9.333 -34.393 1.00 4.12 59 LEU A O 1
ATOM 952 N N . LEU A 1 60 ? 6.794 -10.643 -35.585 1.00 55.45 60 LEU A N 1
ATOM 953 C CA . LEU A 1 60 ? 5.732 -11.520 -36.065 1.00 62.31 60 LEU A CA 1
ATOM 954 C C . LEU A 1 60 ? 6.119 -12.986 -35.895 1.00 44.10 60 LEU A C 1
ATOM 955 O O . LEU A 1 60 ? 7.228 -13.390 -36.241 1.00 61.30 60 LEU A O 1
ATOM 971 N N . ASN A 1 61 ? 5.194 -13.778 -35.361 1.00 14.22 61 ASN A N 1
ATOM 972 C CA . ASN A 1 61 ? 5.438 -15.200 -35.146 1.00 33.24 61 ASN A CA 1
ATOM 973 C C . ASN A 1 61 ? 5.940 -15.864 -36.424 1.00 54.15 61 ASN A C 1
ATOM 974 O O . ASN A 1 61 ? 5.515 -15.516 -37.526 1.00 1.23 61 ASN A O 1
ATOM 985 N N . ARG A 1 62 ? 6.847 -16.823 -36.268 1.00 14.43 62 ARG A N 1
ATOM 986 C CA . ARG A 1 62 ? 7.409 -17.537 -37.409 1.00 62.32 62 ARG A CA 1
ATOM 987 C C . ARG A 1 62 ? 7.037 -19.016 -37.362 1.00 71.20 62 ARG A C 1
ATOM 988 O O . ARG A 1 62 ? 7.118 -19.719 -38.369 1.00 73.11 62 ARG A O 1
ATOM 1009 N N . ALA A 1 63 ? 6.630 -19.481 -36.186 1.00 13.41 63 ALA A N 1
ATOM 1010 C CA . ALA A 1 63 ? 6.244 -20.875 -36.008 1.00 11.25 63 ALA A CA 1
ATOM 1011 C C . ALA A 1 63 ? 4.736 -21.050 -36.150 1.00 40.23 63 ALA A C 1
ATOM 1012 O O . ALA A 1 63 ? 4.144 -21.939 -35.539 1.00 15.22 63 ALA A O 1
ATOM 1019 N N . GLY A 1 64 ? 4.119 -20.195 -36.960 1.00 15.42 64 GLY A N 1
ATOM 1020 C CA . GLY A 1 64 ? 2.685 -20.272 -37.167 1.00 64.14 64 GLY A CA 1
ATOM 1021 C C . GLY A 1 64 ? 2.318 -20.443 -38.628 1.00 10.02 64 GLY A C 1
ATOM 1022 O O . GLY A 1 64 ? 3.151 -20.838 -39.444 1.00 62.15 64 GLY A O 1
ATOM 1026 N N . THR A 1 65 ? 1.066 -20.146 -38.961 1.00 32.42 65 THR A N 1
ATOM 1027 C CA . THR A 1 65 ? 0.589 -20.271 -40.332 1.00 14.14 65 THR A CA 1
ATOM 1028 C C . THR A 1 65 ? 0.979 -19.054 -41.163 1.00 2.22 65 THR A C 1
ATOM 1029 O O . THR A 1 65 ? 1.211 -19.160 -42.368 1.00 74.54 65 THR A O 1
ATOM 1040 N N . THR A 1 66 ? 1.052 -17.897 -40.512 1.00 75.01 66 THR A N 1
ATOM 1041 C CA . THR A 1 66 ? 1.414 -16.659 -41.191 1.00 24.34 66 THR A CA 1
ATOM 1042 C C . THR A 1 66 ? 2.720 -16.817 -41.961 1.00 70.12 66 THR A C 1
ATOM 1043 O O . THR A 1 66 ? 2.793 -16.503 -43.150 1.00 31.44 66 THR A O 1
ATOM 1054 N N . PHE A 1 67 ? 3.750 -17.305 -41.278 1.00 31.33 67 PHE A N 1
ATOM 1055 C CA . PHE A 1 67 ? 5.054 -17.504 -41.898 1.00 51.22 67 PHE A CA 1
ATOM 1056 C C . PHE A 1 67 ? 5.004 -18.639 -42.917 1.00 2.20 67 PHE A C 1
ATOM 1057 O O . PHE A 1 67 ? 5.660 -18.583 -43.957 1.00 62.22 67 PHE A O 1
ATOM 1074 N N . ARG A 1 68 ? 4.223 -19.669 -42.608 1.00 35.20 68 ARG A N 1
ATOM 1075 C CA . ARG A 1 68 ? 4.088 -20.819 -43.494 1.00 13.24 68 ARG A CA 1
ATOM 1076 C C . ARG A 1 68 ? 3.308 -20.447 -44.752 1.00 42.44 68 ARG A C 1
ATOM 1077 O O . ARG A 1 68 ? 3.314 -21.183 -45.739 1.00 51.04 68 ARG A O 1
ATOM 1098 N N . LYS A 1 69 ? 2.637 -19.301 -44.709 1.00 73.43 69 LYS A N 1
ATOM 1099 C CA . LYS A 1 69 ? 1.852 -18.831 -45.844 1.00 73.42 69 LYS A CA 1
ATOM 1100 C C . LYS A 1 69 ? 2.738 -18.621 -47.068 1.00 41.12 69 LYS A C 1
ATOM 1101 O O . LYS A 1 69 ? 2.456 -19.143 -48.148 1.00 52.53 69 LYS A O 1
ATOM 1120 N N . LEU A 1 70 ? 3.809 -17.856 -46.893 1.00 1.50 70 LEU A N 1
ATOM 1121 C CA . LEU A 1 70 ? 4.738 -17.579 -47.984 1.00 30.25 70 LEU A CA 1
ATOM 1122 C C . LEU A 1 70 ? 5.535 -18.826 -48.351 1.00 52.51 70 LEU A C 1
ATOM 1123 O O . LEU A 1 70 ? 5.664 -19.764 -47.564 1.00 53.44 70 LEU A O 1
ATOM 1139 N N . PRO A 1 71 ? 6.084 -18.839 -49.575 1.00 40.12 71 PRO A N 1
ATOM 1140 C CA . PRO A 1 71 ? 6.881 -19.964 -50.073 1.00 21.41 71 PRO A CA 1
ATOM 1141 C C . PRO A 1 71 ? 8.224 -20.084 -49.362 1.00 4.43 71 PRO A C 1
ATOM 1142 O O . PRO A 1 71 ? 8.513 -19.330 -48.433 1.00 61.04 71 PRO A O 1
ATOM 1153 N N . GLU A 1 72 ? 9.040 -21.035 -49.805 1.00 64.42 72 GLU A N 1
ATOM 1154 C CA . GLU A 1 72 ? 10.353 -21.252 -49.209 1.00 2.33 72 GLU A CA 1
ATOM 1155 C C . GLU A 1 72 ? 11.307 -20.116 -49.565 1.00 32.21 72 GLU A C 1
ATOM 1156 O O . GLU A 1 72 ? 12.136 -19.708 -48.751 1.00 64.11 72 GLU A O 1
ATOM 1168 N N . ASP A 1 73 ? 11.185 -19.610 -50.788 1.00 54.44 73 ASP A N 1
ATOM 1169 C CA . ASP A 1 73 ? 12.035 -18.521 -51.253 1.00 22.54 73 ASP A CA 1
ATOM 1170 C C . ASP A 1 73 ? 11.766 -17.245 -50.462 1.00 73.43 73 ASP A C 1
ATOM 1171 O O . ASP A 1 73 ? 12.689 -16.618 -49.941 1.00 20.35 73 ASP A O 1
ATOM 1180 N N . VAL A 1 74 ? 10.495 -16.865 -50.375 1.00 22.21 74 VAL A N 1
ATOM 1181 C CA . VAL A 1 74 ? 10.104 -15.664 -49.647 1.00 51.24 74 VAL A CA 1
ATOM 1182 C C . VAL A 1 74 ? 10.369 -15.816 -48.153 1.00 71.30 74 VAL A C 1
ATOM 1183 O O . VAL A 1 74 ? 10.899 -14.910 -47.511 1.00 64.14 74 VAL A O 1
ATOM 1196 N N . ARG A 1 75 ? 9.997 -16.969 -47.607 1.00 32.22 75 ARG A N 1
ATOM 1197 C CA . ARG A 1 75 ? 10.193 -17.240 -46.188 1.00 2.22 75 ARG A CA 1
ATOM 1198 C C . ARG A 1 75 ? 11.640 -16.979 -45.779 1.00 43.01 75 ARG A C 1
ATOM 1199 O O . ARG A 1 75 ? 11.916 -16.608 -44.638 1.00 52.32 75 ARG A O 1
ATOM 1220 N N . SER A 1 76 ? 12.559 -17.175 -46.719 1.00 13.42 76 SER A N 1
ATOM 1221 C CA . SER A 1 76 ? 13.978 -16.965 -46.456 1.00 72.25 76 SER A CA 1
ATOM 1222 C C . SER A 1 76 ? 14.430 -15.603 -46.973 1.00 24.11 76 SER A C 1
ATOM 1223 O O . SER A 1 76 ? 15.448 -15.068 -46.536 1.00 72.30 76 SER A O 1
ATOM 1231 N N . ASN A 1 77 ? 13.665 -15.048 -47.908 1.00 61.11 77 ASN A N 1
ATOM 1232 C CA . ASN A 1 77 ? 13.987 -13.748 -48.487 1.00 63.22 77 ASN A CA 1
ATOM 1233 C C . ASN A 1 77 ? 13.122 -12.651 -47.874 1.00 4.51 77 ASN A C 1
ATOM 1234 O O . ASN A 1 77 ? 12.624 -11.772 -48.578 1.00 30.21 77 ASN A O 1
ATOM 1245 N N . VAL A 1 78 ? 12.947 -12.709 -46.558 1.00 54.35 78 VAL A N 1
ATOM 1246 C CA . VAL A 1 78 ? 12.143 -11.719 -45.849 1.00 25.14 78 VAL A CA 1
ATOM 1247 C C . VAL A 1 78 ? 12.874 -10.385 -45.754 1.00 53.34 78 VAL A C 1
ATOM 1248 O O . VAL A 1 78 ? 14.077 -10.341 -45.498 1.00 13.31 78 VAL A O 1
ATOM 1261 N N . ASP A 1 79 ? 12.138 -9.298 -45.960 1.00 75.02 79 ASP A N 1
ATOM 1262 C CA . ASP A 1 79 ? 12.716 -7.960 -45.896 1.00 32.13 79 ASP A CA 1
ATOM 1263 C C . ASP A 1 79 ? 11.876 -7.048 -45.007 1.00 22.35 79 ASP A C 1
ATOM 1264 O O . ASP A 1 79 ? 10.729 -7.361 -44.687 1.00 11.20 79 ASP A O 1
ATOM 1273 N N . ALA A 1 80 ? 12.455 -5.920 -44.610 1.00 44.44 80 ALA A N 1
ATOM 1274 C CA . ALA A 1 80 ? 11.760 -4.963 -43.759 1.00 1.03 80 ALA A CA 1
ATOM 1275 C C . ALA A 1 80 ? 10.465 -4.489 -44.409 1.00 60.14 80 ALA A C 1
ATOM 1276 O O . ALA A 1 80 ? 9.408 -4.486 -43.778 1.00 3.35 80 ALA A O 1
ATOM 1283 N N . ALA A 1 81 ? 10.554 -4.090 -45.673 1.00 21.32 81 ALA A N 1
ATOM 1284 C CA . ALA A 1 81 ? 9.388 -3.616 -46.409 1.00 55.31 81 ALA A CA 1
ATOM 1285 C C . ALA A 1 81 ? 8.238 -4.613 -46.316 1.00 31.04 81 ALA A C 1
ATOM 1286 O O . ALA A 1 81 ? 7.149 -4.277 -45.852 1.00 33.41 81 ALA A O 1
ATOM 1293 N N . SER A 1 82 ? 8.487 -5.840 -46.763 1.00 54.12 82 SER A N 1
ATOM 1294 C CA . SER A 1 82 ? 7.471 -6.885 -46.734 1.00 14.13 82 SER A CA 1
ATOM 1295 C C . SER A 1 82 ? 6.895 -7.044 -45.330 1.00 30.51 82 SER A C 1
ATOM 1296 O O . SER A 1 82 ? 5.679 -7.022 -45.140 1.00 1.33 82 SER A O 1
ATOM 1304 N N . ALA A 1 83 ? 7.778 -7.204 -44.350 1.00 34.11 83 ALA A N 1
ATOM 1305 C CA . ALA A 1 83 ? 7.359 -7.366 -42.963 1.00 62.10 83 ALA A CA 1
ATOM 1306 C C . ALA A 1 83 ? 6.426 -6.237 -42.537 1.00 53.55 83 ALA A C 1
ATOM 1307 O O . ALA A 1 83 ? 5.306 -6.481 -42.088 1.00 1.10 83 ALA A O 1
ATOM 1314 N N . ARG A 1 84 ? 6.896 -5.002 -42.679 1.00 14.24 84 ARG A N 1
ATOM 1315 C CA . ARG A 1 84 ? 6.104 -3.836 -42.307 1.00 42.23 84 ARG A CA 1
ATOM 1316 C C . ARG A 1 84 ? 4.722 -3.889 -42.951 1.00 55.53 84 ARG A C 1
ATOM 1317 O O . ARG A 1 84 ? 3.714 -3.606 -42.304 1.00 43.13 84 ARG A O 1
ATOM 1338 N N . GLU A 1 85 ? 4.684 -4.252 -44.229 1.00 51.11 85 GLU A N 1
ATOM 1339 C CA . GLU A 1 85 ? 3.426 -4.340 -44.961 1.00 55.12 85 GLU A CA 1
ATOM 1340 C C . GLU A 1 85 ? 2.537 -5.438 -44.385 1.00 1.33 85 GLU A C 1
ATOM 1341 O O . GLU A 1 85 ? 1.311 -5.319 -44.372 1.00 32.23 85 GLU A O 1
ATOM 1353 N N . LEU A 1 86 ? 3.164 -6.509 -43.909 1.00 22.40 86 LEU A N 1
ATOM 1354 C CA . LEU A 1 86 ? 2.431 -7.630 -43.332 1.00 21.33 86 LEU A CA 1
ATOM 1355 C C . LEU A 1 86 ? 1.808 -7.243 -41.994 1.00 20.32 86 LEU A C 1
ATOM 1356 O O . LEU A 1 86 ? 0.702 -7.671 -41.667 1.00 2.34 86 LEU A O 1
ATOM 1372 N N . MET A 1 87 ? 2.526 -6.429 -41.227 1.00 55.22 87 MET A N 1
ATOM 1373 C CA . MET A 1 87 ? 2.041 -5.981 -39.926 1.00 3.41 87 MET A CA 1
ATOM 1374 C C . MET A 1 87 ? 0.911 -4.970 -40.086 1.00 3.31 87 MET A C 1
ATOM 1375 O O . MET A 1 87 ? -0.098 -5.034 -39.382 1.00 33.02 87 MET A O 1
ATOM 1389 N N . LEU A 1 88 ? 1.085 -4.036 -41.015 1.00 0.04 88 LEU A N 1
ATOM 1390 C CA . LEU A 1 88 ? 0.079 -3.010 -41.267 1.00 32.32 88 LEU A CA 1
ATOM 1391 C C . LEU A 1 88 ? -1.163 -3.613 -41.916 1.00 31.41 88 LEU A C 1
ATOM 1392 O O . LEU A 1 88 ? -2.285 -3.187 -41.646 1.00 51.04 88 LEU A O 1
ATOM 1408 N N . ALA A 1 89 ? -0.953 -4.608 -42.772 1.00 5.24 89 ALA A N 1
ATOM 1409 C CA . ALA A 1 89 ? -2.056 -5.272 -43.456 1.00 72.31 89 ALA A CA 1
ATOM 1410 C C . ALA A 1 89 ? -2.758 -6.262 -42.532 1.00 53.31 89 ALA A C 1
ATOM 1411 O O . ALA A 1 89 ? -3.985 -6.270 -42.434 1.00 61.11 89 ALA A O 1
ATOM 1418 N N . GLN A 1 90 ? -1.972 -7.096 -41.859 1.00 12.11 90 GLN A N 1
ATOM 1419 C CA . GLN A 1 90 ? -2.520 -8.091 -40.944 1.00 12.45 90 GLN A CA 1
ATOM 1420 C C . GLN A 1 90 ? -1.724 -8.131 -39.644 1.00 41.24 90 GLN A C 1
ATOM 1421 O O . GLN A 1 90 ? -0.910 -9.026 -39.414 1.00 10.03 90 GLN A O 1
ATOM 1435 N N . PRO A 1 91 ? -1.964 -7.141 -38.772 1.00 51.14 91 PRO A N 1
ATOM 1436 C CA . PRO A 1 91 ? -1.280 -7.042 -37.479 1.00 32.24 91 PRO A CA 1
ATOM 1437 C C . PRO A 1 91 ? -1.714 -8.134 -36.508 1.00 54.10 91 PRO A C 1
ATOM 1438 O O . PRO A 1 91 ? -1.129 -8.294 -35.437 1.00 35.34 91 PRO A O 1
ATOM 1449 N N . SER A 1 92 ? -2.744 -8.883 -36.889 1.00 20.51 92 SER A N 1
ATOM 1450 C CA . SER A 1 92 ? -3.259 -9.958 -36.049 1.00 11.34 92 SER A CA 1
ATOM 1451 C C . SER A 1 92 ? -2.210 -11.050 -35.861 1.00 43.02 92 SER A C 1
ATOM 1452 O O . SER A 1 92 ? -2.322 -11.886 -34.964 1.00 60.53 92 SER A O 1
ATOM 1460 N N . MET A 1 93 ? -1.189 -11.035 -36.712 1.00 64.00 93 MET A N 1
ATOM 1461 C CA . MET A 1 93 ? -0.119 -12.022 -36.639 1.00 11.03 93 MET A CA 1
ATOM 1462 C C . MET A 1 93 ? 1.015 -11.529 -35.746 1.00 22.03 93 MET A C 1
ATOM 1463 O O . MET A 1 93 ? 1.878 -12.306 -35.336 1.00 62.52 93 MET A O 1
ATOM 1477 N N . VAL A 1 94 ? 1.008 -10.234 -35.448 1.00 52.44 94 VAL A N 1
ATOM 1478 C CA . VAL A 1 94 ? 2.036 -9.638 -34.603 1.00 10.35 94 VAL A CA 1
ATOM 1479 C C . VAL A 1 94 ? 2.203 -10.421 -33.306 1.00 43.41 94 VAL A C 1
ATOM 1480 O O . VAL A 1 94 ? 1.235 -10.942 -32.753 1.00 40.44 94 VAL A O 1
ATOM 1493 N N . LYS A 1 95 ? 3.439 -10.500 -32.825 1.00 21.24 95 LYS A N 1
ATOM 1494 C CA . LYS A 1 95 ? 3.736 -11.219 -31.591 1.00 1.24 95 LYS A CA 1
ATOM 1495 C C . LYS A 1 95 ? 2.806 -10.775 -30.466 1.00 13.35 95 LYS A C 1
ATOM 1496 O O . LYS A 1 95 ? 2.300 -9.653 -30.473 1.00 52.22 95 LYS A O 1
ATOM 1515 N N . ARG A 1 96 ? 2.587 -11.662 -29.500 1.00 23.43 96 ARG A N 1
ATOM 1516 C CA . ARG A 1 96 ? 1.719 -11.360 -28.369 1.00 52.42 96 ARG A CA 1
ATOM 1517 C C . ARG A 1 96 ? 1.811 -12.452 -27.307 1.00 73.24 96 ARG A C 1
ATOM 1518 O O . ARG A 1 96 ? 2.162 -13.598 -27.589 1.00 25.00 96 ARG A O 1
ATOM 1539 N N . PRO A 1 97 ? 1.489 -12.091 -26.056 1.00 5.45 97 PRO A N 1
ATOM 1540 C CA . PRO A 1 97 ? 1.070 -10.730 -25.709 1.00 55.21 97 PRO A CA 1
ATOM 1541 C C . PRO A 1 97 ? 2.215 -9.728 -25.808 1.00 1.12 97 PRO A C 1
ATOM 1542 O O . PRO A 1 97 ? 3.377 -10.110 -25.950 1.00 11.34 97 PRO A O 1
ATOM 1553 N N . VAL A 1 98 ? 1.880 -8.444 -25.732 1.00 75.11 98 VAL A N 1
ATOM 1554 C CA . VAL A 1 98 ? 2.881 -7.386 -25.811 1.00 22.51 98 VAL A CA 1
ATOM 1555 C C . VAL A 1 98 ? 2.759 -6.424 -24.635 1.00 20.24 98 VAL A C 1
ATOM 1556 O O . VAL A 1 98 ? 1.661 -5.985 -24.289 1.00 74.34 98 VAL A O 1
ATOM 1569 N N . LEU A 1 99 ? 3.892 -6.100 -24.023 1.00 44.10 99 LEU A N 1
ATOM 1570 C CA . LEU A 1 99 ? 3.914 -5.188 -22.884 1.00 22.24 99 LEU A CA 1
ATOM 1571 C C . LEU A 1 99 ? 4.544 -3.853 -23.267 1.00 30.44 99 LEU A C 1
ATOM 1572 O O . LEU A 1 99 ? 5.655 -3.809 -23.795 1.00 63.23 99 LEU A O 1
ATOM 1588 N N . GLU A 1 100 ? 3.827 -2.767 -22.997 1.00 64.22 100 GLU A N 1
ATOM 1589 C CA . GLU A 1 100 ? 4.318 -1.430 -23.312 1.00 43.31 100 GLU A CA 1
ATOM 1590 C C . GLU A 1 100 ? 4.570 -0.629 -22.038 1.00 30.33 100 GLU A C 1
ATOM 1591 O O . GLU A 1 100 ? 3.663 -0.421 -21.233 1.00 5.33 100 GLU A O 1
ATOM 1603 N N . ARG A 1 101 ? 5.810 -0.182 -21.864 1.00 4.25 101 ARG A N 1
ATOM 1604 C CA . ARG A 1 101 ? 6.183 0.595 -20.688 1.00 32.41 101 ARG A CA 1
ATOM 1605 C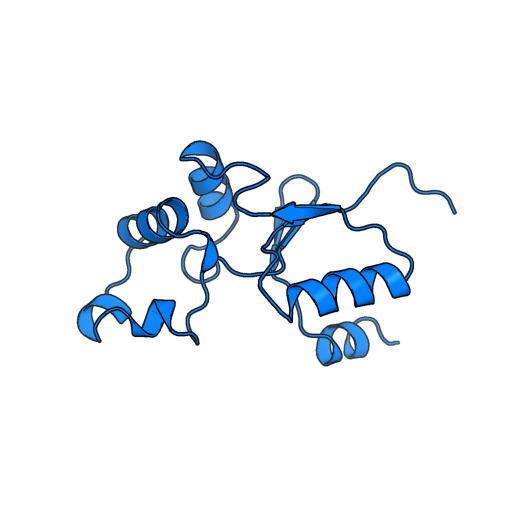 C . ARG A 1 101 ? 7.232 1.646 -21.041 1.00 74.21 101 ARG A C 1
ATOM 1606 O O . ARG A 1 101 ? 8.372 1.314 -21.368 1.00 12.55 101 ARG A O 1
ATOM 1627 N N . ASP A 1 102 ? 6.838 2.912 -20.974 1.00 73.03 102 ASP A N 1
ATOM 1628 C CA . ASP A 1 102 ? 7.744 4.012 -21.286 1.00 63.23 102 ASP A CA 1
ATOM 1629 C C . ASP A 1 102 ? 8.253 3.907 -22.720 1.00 24.24 102 ASP A C 1
ATOM 1630 O O . ASP A 1 102 ? 9.376 4.309 -23.022 1.00 10.42 102 ASP A O 1
ATOM 1639 N N . GLY A 1 103 ? 7.419 3.361 -23.600 1.00 2.43 103 GLY A N 1
ATOM 1640 C CA . GLY A 1 103 ? 7.803 3.211 -24.991 1.00 31.54 103 GLY A CA 1
ATOM 1641 C C . GLY A 1 103 ? 8.409 1.852 -25.282 1.00 30.50 103 GLY A C 1
ATOM 1642 O O . GLY A 1 103 ? 8.071 1.214 -26.279 1.00 10.41 103 GLY A O 1
ATOM 1646 N N . LYS A 1 104 ? 9.308 1.408 -24.411 1.00 25.14 104 LYS A N 1
ATOM 1647 C CA . LYS A 1 104 ? 9.964 0.116 -24.578 1.00 25.34 104 LYS A CA 1
ATOM 1648 C C . LYS A 1 104 ? 8.936 -1.007 -24.674 1.00 14.23 104 LYS A C 1
ATOM 1649 O O . LYS A 1 104 ? 8.101 -1.175 -23.785 1.00 31.24 104 LYS A O 1
ATOM 1668 N N . LEU A 1 105 ? 9.004 -1.774 -25.756 1.00 31.53 105 LEU A N 1
ATOM 1669 C CA . LEU A 1 105 ? 8.081 -2.883 -25.967 1.00 20.33 105 LEU A CA 1
ATOM 1670 C C . LEU A 1 105 ? 8.724 -4.210 -25.574 1.00 75.31 105 LEU A C 1
ATOM 1671 O O . LEU A 1 105 ? 9.917 -4.420 -25.789 1.00 23.42 105 LEU A O 1
ATOM 1687 N N . MET A 1 106 ? 7.924 -5.102 -25.000 1.00 74.33 106 MET A N 1
ATOM 1688 C CA . MET A 1 106 ? 8.414 -6.410 -24.581 1.00 20.31 106 MET A CA 1
ATOM 1689 C C . MET A 1 106 ? 7.507 -7.522 -25.096 1.00 43.33 106 MET A C 1
ATOM 1690 O O . MET A 1 106 ? 6.302 -7.327 -25.262 1.00 3.02 106 MET A O 1
ATOM 1704 N N . VAL A 1 107 ? 8.092 -8.689 -25.347 1.00 75.01 107 VAL A N 1
ATOM 1705 C CA . VAL A 1 107 ? 7.335 -9.832 -25.843 1.00 61.12 107 VAL A CA 1
ATOM 1706 C C . VAL A 1 107 ? 6.837 -10.702 -24.693 1.00 44.11 107 VAL A C 1
ATOM 1707 O O . VAL A 1 107 ? 7.533 -10.888 -23.696 1.00 61.33 107 VAL A O 1
ATOM 1720 N N . GLY A 1 108 ? 5.627 -11.233 -24.841 1.00 3.25 108 GLY A N 1
ATOM 1721 C CA . GLY A 1 108 ? 5.057 -12.077 -23.808 1.00 34.24 108 GLY A CA 1
ATOM 1722 C C . GLY A 1 108 ? 5.869 -13.336 -23.574 1.00 63.12 108 GLY A C 1
ATOM 1723 O O . GLY A 1 108 ? 6.471 -13.876 -24.501 1.00 74.34 108 GLY A O 1
ATOM 1727 N N . PHE A 1 109 ? 5.886 -13.804 -22.330 1.00 65.53 109 PHE A N 1
ATOM 1728 C CA . PHE A 1 109 ? 6.633 -15.005 -21.976 1.00 34.22 109 PHE A CA 1
ATOM 1729 C C . PHE A 1 109 ? 5.696 -16.099 -21.471 1.00 13.12 109 PHE A C 1
ATOM 1730 O O . PHE A 1 109 ? 4.597 -15.819 -20.991 1.00 33.42 109 PHE A O 1
ATOM 1747 N N . LYS A 1 110 ? 6.137 -17.347 -21.585 1.00 53.10 110 LYS A N 1
ATOM 1748 C CA . LYS A 1 110 ? 5.341 -18.484 -21.140 1.00 31.01 110 LYS A CA 1
ATOM 1749 C C . LYS A 1 110 ? 5.107 -18.430 -19.634 1.00 43.41 110 LYS A C 1
ATOM 1750 O O . LYS A 1 110 ? 5.820 -17.750 -18.895 1.00 73.41 110 LYS A O 1
ATOM 1769 N N . PRO A 1 111 ? 4.086 -19.163 -19.166 1.00 3.22 111 PRO A N 1
ATOM 1770 C CA . PRO A 1 111 ? 3.737 -19.216 -17.743 1.00 31.43 111 PRO A CA 1
ATOM 1771 C C . PRO A 1 111 ? 4.779 -19.962 -16.918 1.00 53.03 111 PRO A C 1
ATOM 1772 O O . PRO A 1 111 ? 5.223 -19.477 -15.877 1.00 72.25 111 PRO A O 1
ATOM 1783 N N . ALA A 1 112 ? 5.167 -21.142 -17.389 1.00 62.44 112 ALA A N 1
ATOM 1784 C CA . ALA A 1 112 ? 6.159 -21.954 -16.695 1.00 52.52 112 ALA A CA 1
ATOM 1785 C C . ALA A 1 112 ? 7.478 -21.201 -16.548 1.00 34.24 112 ALA A C 1
ATOM 1786 O O . ALA A 1 112 ? 8.141 -21.290 -15.516 1.00 74.33 112 ALA A O 1
ATOM 1793 N N . GLN A 1 113 ? 7.851 -20.462 -17.588 1.00 34.25 113 GLN A N 1
ATOM 1794 C CA . GLN A 1 113 ? 9.091 -19.696 -17.574 1.00 42.12 113 GLN A CA 1
ATOM 1795 C C . GLN A 1 113 ? 8.982 -18.501 -16.632 1.00 63.54 113 GLN A C 1
ATOM 1796 O O . GLN A 1 113 ? 9.854 -18.279 -15.792 1.00 30.03 113 GLN A O 1
ATOM 1810 N N . TYR A 1 114 ? 7.907 -17.735 -16.778 1.00 74.31 114 TYR A N 1
ATOM 1811 C CA . TYR A 1 114 ? 7.686 -16.561 -15.943 1.00 32.54 114 TYR A CA 1
ATOM 1812 C C . TYR A 1 114 ? 7.733 -16.929 -14.463 1.00 30.52 114 TYR A C 1
ATOM 1813 O O . TYR A 1 114 ? 8.318 -16.212 -13.652 1.00 21.43 114 TYR A O 1
ATOM 1831 N N . GLU A 1 115 ? 7.111 -18.053 -14.119 1.00 14.02 115 GLU A N 1
ATOM 1832 C CA . GLU A 1 115 ? 7.081 -18.517 -12.737 1.00 22.21 115 GLU A CA 1
ATOM 1833 C C . GLU A 1 115 ? 8.459 -19.003 -12.297 1.00 15.44 115 GLU A C 1
ATOM 1834 O O . GLU A 1 115 ? 8.965 -18.599 -11.250 1.00 4.40 115 GLU A O 1
ATOM 1846 N N . ALA A 1 116 ? 9.059 -19.872 -13.103 1.00 50.22 116 ALA A N 1
ATOM 1847 C CA . ALA A 1 116 ? 10.378 -20.412 -12.798 1.00 4.31 116 ALA A CA 1
ATOM 1848 C C . ALA A 1 116 ? 11.416 -19.299 -12.691 1.00 51.44 116 ALA A C 1
ATOM 1849 O O . ALA A 1 116 ? 12.431 -19.448 -12.011 1.00 72.23 116 ALA A O 1
ATOM 1856 N N . TYR A 1 117 ? 11.154 -18.186 -13.367 1.00 54.32 117 TYR A N 1
ATOM 1857 C CA . TYR A 1 117 ? 12.067 -17.050 -13.350 1.00 43.12 117 TYR A CA 1
ATOM 1858 C C . TYR A 1 117 ? 11.846 -16.192 -12.108 1.00 23.32 117 TYR A C 1
ATOM 1859 O O . TYR A 1 117 ? 12.754 -16.006 -11.298 1.00 72.22 117 TYR A O 1
ATOM 1877 N N . PHE A 1 118 ? 10.632 -15.670 -11.966 1.00 14.14 118 PHE A N 1
ATOM 1878 C CA . PHE A 1 118 ? 10.290 -14.831 -10.823 1.00 2.10 118 PHE A CA 1
ATOM 1879 C C . PHE A 1 118 ? 10.474 -15.593 -9.514 1.00 23.32 118 PHE A C 1
ATOM 1880 O O . PHE A 1 118 ? 10.711 -14.997 -8.463 1.00 14.34 118 PHE A O 1
ATOM 1897 N N . LYS A 1 119 ? 10.363 -16.915 -9.586 1.00 45.31 119 LYS A N 1
ATOM 1898 C CA . LYS A 1 119 ? 10.518 -17.761 -8.408 1.00 73.12 119 LYS A CA 1
ATOM 1899 C C . LYS A 1 119 ? 11.875 -17.534 -7.749 1.00 53.44 119 LYS A C 1
ATOM 1900 O O . LYS A 1 119 ? 12.858 -17.221 -8.422 1.00 11.14 119 LYS A O 1
ATOM 1919 N N . LEU A 1 120 ? 11.922 -17.695 -6.432 1.00 51.43 120 LEU A N 1
ATOM 1920 C CA . LEU A 1 120 ? 13.159 -17.509 -5.682 1.00 62.11 120 LEU A CA 1
ATOM 1921 C C . LEU A 1 120 ? 13.904 -18.831 -5.522 1.00 51.03 120 LEU A C 1
ATOM 1922 O O . LEU A 1 120 ? 15.128 -18.855 -5.399 1.00 22.42 120 LEU A O 1
ATOM 1938 N N . GLY A 1 1 ? -8.558 -2.428 -11.892 1.00 42.31 1 GLY A N 2
ATOM 1939 C CA . GLY A 1 1 ? -8.068 -3.030 -10.666 1.00 53.12 1 GLY A CA 2
ATOM 1940 C C . GLY A 1 1 ? -7.125 -2.116 -9.909 1.00 15.32 1 GLY A C 2
ATOM 1941 O O . GLY A 1 1 ? -6.814 -1.008 -10.346 1.00 30.13 1 GLY A O 2
ATOM 1945 N N . PRO A 1 2 ? -6.653 -2.581 -8.741 1.00 31.21 2 PRO A N 2
ATOM 1946 C CA . PRO A 1 2 ? -5.735 -1.813 -7.896 1.00 52.14 2 PRO A CA 2
ATOM 1947 C C . PRO A 1 2 ? -4.348 -1.683 -8.517 1.00 61.23 2 PRO A C 2
ATOM 1948 O O . PRO A 1 2 ? -4.079 -2.237 -9.581 1.00 11.13 2 PRO A O 2
ATOM 1959 N N . GLY A 1 3 ? -3.470 -0.946 -7.843 1.00 13.22 3 GLY A N 2
ATOM 1960 C CA . GLY A 1 3 ? -2.121 -0.757 -8.343 1.00 45.42 3 GLY A CA 2
ATOM 1961 C C . GLY A 1 3 ? -2.011 0.430 -9.280 1.00 62.35 3 GLY A C 2
ATOM 1962 O O . GLY A 1 3 ? -2.533 0.400 -10.395 1.00 22.31 3 GLY A O 2
ATOM 1966 N N . SER A 1 4 ? -1.332 1.478 -8.827 1.00 25.24 4 SER A N 2
ATOM 1967 C CA . SER A 1 4 ? -1.161 2.684 -9.631 1.00 42.22 4 SER A CA 2
ATOM 1968 C C . SER A 1 4 ? -0.497 2.357 -10.965 1.00 24.33 4 SER A C 2
ATOM 1969 O O . SER A 1 4 ? -0.699 3.054 -11.959 1.00 52.03 4 SER A O 2
ATOM 1977 N N . MET A 1 5 ? 0.298 1.291 -10.978 1.00 41.54 5 MET A N 2
ATOM 1978 C CA . MET A 1 5 ? 0.991 0.869 -12.191 1.00 62.03 5 MET A CA 2
ATOM 1979 C C . MET A 1 5 ? 0.025 0.202 -13.165 1.00 45.23 5 MET A C 2
ATOM 1980 O O . MET A 1 5 ? -0.161 -1.014 -13.132 1.00 4.24 5 MET A O 2
ATOM 1994 N N . SER A 1 6 ? -0.586 1.006 -14.029 1.00 44.34 6 SER A N 2
ATOM 1995 C CA . SER A 1 6 ? -1.535 0.492 -15.010 1.00 64.43 6 SER A CA 2
ATOM 1996 C C . SER A 1 6 ? -0.923 0.486 -16.407 1.00 62.14 6 SER A C 2
ATOM 1997 O O . SER A 1 6 ? -0.965 1.490 -17.120 1.00 73.31 6 SER A O 2
ATOM 2005 N N . VAL A 1 7 ? -0.355 -0.651 -16.794 1.00 10.34 7 VAL A N 2
ATOM 2006 C CA . VAL A 1 7 ? 0.265 -0.790 -18.106 1.00 2.44 7 VAL A CA 2
ATOM 2007 C C . VAL A 1 7 ? -0.757 -1.210 -19.155 1.00 5.32 7 VAL A C 2
ATOM 2008 O O . VAL A 1 7 ? -1.916 -1.479 -18.837 1.00 24.25 7 VAL A O 2
ATOM 2021 N N . THR A 1 8 ? -0.321 -1.263 -20.410 1.00 15.13 8 THR A N 2
ATOM 2022 C CA . THR A 1 8 ? -1.198 -1.648 -21.509 1.00 55.12 8 THR A CA 2
ATOM 2023 C C . THR A 1 8 ? -0.647 -2.860 -22.253 1.00 32.31 8 THR A C 2
ATOM 2024 O O . THR A 1 8 ? 0.530 -2.897 -22.609 1.00 11.22 8 THR A O 2
ATOM 2035 N N . ILE A 1 9 ? -1.506 -3.847 -22.484 1.00 40.31 9 ILE A N 2
ATOM 2036 C CA . ILE A 1 9 ? -1.106 -5.058 -23.188 1.00 3.44 9 ILE A CA 2
ATOM 2037 C C . ILE A 1 9 ? -1.832 -5.184 -24.523 1.00 62.44 9 ILE A C 2
ATOM 2038 O O . ILE A 1 9 ? -3.033 -4.931 -24.615 1.00 5.32 9 ILE A O 2
ATOM 2054 N N . TYR A 1 10 ? -1.095 -5.579 -25.555 1.00 4.54 10 TYR A N 2
ATOM 2055 C CA . TYR A 1 10 ? -1.669 -5.739 -26.887 1.00 30.24 10 TYR A CA 2
ATOM 2056 C C . TYR A 1 10 ? -1.759 -7.213 -27.267 1.00 22.21 10 TYR A C 2
ATOM 2057 O O . TYR A 1 10 ? -0.847 -7.994 -26.995 1.00 41.11 10 TYR A O 2
ATOM 2075 N N . GLY A 1 11 ? -2.867 -7.588 -27.900 1.00 41.24 11 GLY A N 2
ATOM 2076 C CA . GLY A 1 11 ? -3.058 -8.967 -28.309 1.00 3.41 11 GLY A CA 2
ATOM 2077 C C . GLY A 1 11 ? -4.149 -9.118 -29.349 1.00 42.14 11 GLY A C 2
ATOM 2078 O O . GLY A 1 11 ? -4.620 -8.129 -29.913 1.00 61.14 11 GLY A O 2
ATOM 2082 N N . ILE A 1 12 ? -4.553 -10.357 -29.606 1.00 0.23 12 ILE A N 2
ATOM 2083 C CA . ILE A 1 12 ? -5.595 -10.633 -30.587 1.00 21.20 12 ILE A CA 2
ATOM 2084 C C . ILE A 1 12 ? -6.662 -11.559 -30.010 1.00 0.25 12 ILE A C 2
ATOM 2085 O O . ILE A 1 12 ? -6.548 -12.024 -28.876 1.00 72.24 12 ILE A O 2
ATOM 2101 N N . LYS A 1 13 ? -7.697 -11.824 -30.799 1.00 73.52 13 LYS A N 2
ATOM 2102 C CA . LYS A 1 13 ? -8.783 -12.697 -30.369 1.00 71.53 13 LYS A CA 2
ATOM 2103 C C . LYS A 1 13 ? -8.734 -14.029 -31.108 1.00 42.41 13 LYS A C 2
ATOM 2104 O O . LYS A 1 13 ? -7.908 -14.226 -31.998 1.00 70.40 13 LYS A O 2
ATOM 2123 N N . ASN A 1 14 ? -9.624 -14.943 -30.732 1.00 14.55 14 ASN A N 2
ATOM 2124 C CA . ASN A 1 14 ? -9.683 -16.258 -31.360 1.00 43.33 14 ASN A CA 2
ATOM 2125 C C . ASN A 1 14 ? -8.395 -17.038 -31.108 1.00 4.54 14 ASN A C 2
ATOM 2126 O O . ASN A 1 14 ? -8.024 -17.911 -31.894 1.00 13.15 14 ASN A O 2
ATOM 2137 N N . CYS A 1 15 ? -7.721 -16.717 -30.011 1.00 13.42 15 CYS A N 2
ATOM 2138 C CA . CYS A 1 15 ? -6.475 -17.387 -29.656 1.00 5.12 15 CYS A CA 2
ATOM 2139 C C . CYS A 1 15 ? -6.586 -18.048 -28.285 1.00 45.42 15 CYS A C 2
ATOM 2140 O O . CYS A 1 15 ? -7.644 -18.026 -27.657 1.00 62.11 15 CYS A O 2
ATOM 2148 N N . ASP A 1 16 ? -5.485 -18.636 -27.828 1.00 14.03 16 ASP A N 2
ATOM 2149 C CA . ASP A 1 16 ? -5.458 -19.305 -26.532 1.00 11.23 16 ASP A CA 2
ATOM 2150 C C . ASP A 1 16 ? -4.407 -18.680 -25.621 1.00 34.34 16 ASP A C 2
ATOM 2151 O O . ASP A 1 16 ? -4.582 -18.616 -24.403 1.00 45.12 16 ASP A O 2
ATOM 2160 N N . THR A 1 17 ? -3.311 -18.220 -26.217 1.00 62.21 17 THR A N 2
ATOM 2161 C CA . THR A 1 17 ? -2.230 -17.602 -25.460 1.00 10.24 17 THR A CA 2
ATOM 2162 C C . THR A 1 17 ? -2.759 -16.502 -24.545 1.00 43.54 17 THR A C 2
ATOM 2163 O O . THR A 1 17 ? -2.469 -16.484 -23.350 1.00 32.13 17 THR A O 2
ATOM 2174 N N . MET A 1 18 ? -3.535 -15.587 -25.116 1.00 61.22 18 MET A N 2
ATOM 2175 C CA . MET A 1 18 ? -4.106 -14.484 -24.351 1.00 4.42 18 MET A CA 2
ATOM 2176 C C . MET A 1 18 ? -4.837 -15.001 -23.117 1.00 72.34 18 MET A C 2
ATOM 2177 O O . MET A 1 18 ? -4.872 -14.338 -22.079 1.00 54.40 18 MET A O 2
ATOM 2191 N N . LYS A 1 19 ? -5.423 -16.188 -23.235 1.00 34.45 19 LYS A N 2
ATOM 2192 C CA . LYS A 1 19 ? -6.154 -16.795 -22.129 1.00 44.21 19 LYS A CA 2
ATOM 2193 C C . LYS A 1 19 ? -5.240 -17.013 -20.928 1.00 43.12 19 LYS A C 2
ATOM 2194 O O . LYS A 1 19 ? -5.557 -16.604 -19.810 1.00 22.52 19 LYS A O 2
ATOM 2213 N N . LYS A 1 20 ? -4.104 -17.660 -21.164 1.00 34.44 20 LYS A N 2
ATOM 2214 C CA . LYS A 1 20 ? -3.141 -17.931 -20.102 1.00 13.54 20 LYS A CA 2
ATOM 2215 C C . LYS A 1 20 ? -2.545 -16.635 -19.564 1.00 54.33 20 LYS A C 2
ATOM 2216 O O . LYS A 1 20 ? -2.404 -16.461 -18.354 1.00 71.32 20 LYS A O 2
ATOM 2235 N N . ALA A 1 21 ? -2.199 -15.727 -20.471 1.00 53.12 21 ALA A N 2
ATOM 2236 C CA . ALA A 1 21 ? -1.622 -14.445 -20.086 1.00 1.22 21 ALA A CA 2
ATOM 2237 C C . ALA A 1 21 ? -2.589 -13.646 -19.218 1.00 43.50 21 ALA A C 2
ATOM 2238 O O . ALA A 1 21 ? -2.207 -13.116 -18.174 1.00 22.15 21 ALA A O 2
ATOM 2245 N N . ARG A 1 22 ? -3.841 -13.563 -19.656 1.00 25.34 22 ARG A N 2
ATOM 2246 C CA . ARG A 1 22 ? -4.861 -12.827 -18.919 1.00 62.34 22 ARG A CA 2
ATOM 2247 C C . ARG A 1 22 ? -5.087 -13.443 -17.542 1.00 32.15 22 ARG A C 2
ATOM 2248 O O . ARG A 1 22 ? -5.091 -12.741 -16.530 1.00 70.51 22 ARG A O 2
ATOM 2269 N N . ILE A 1 23 ? -5.276 -14.758 -17.512 1.00 34.41 23 ILE A N 2
ATOM 2270 C CA . ILE A 1 23 ? -5.503 -15.468 -16.259 1.00 74.45 23 ILE A CA 2
ATOM 2271 C C . ILE A 1 23 ? -4.327 -15.287 -15.304 1.00 44.23 23 ILE A C 2
ATOM 2272 O O . ILE A 1 23 ? -4.509 -15.190 -14.090 1.00 42.13 23 ILE A O 2
ATOM 2288 N N . TRP A 1 24 ? -3.123 -15.244 -15.861 1.00 31.51 24 TRP A N 2
ATOM 2289 C CA . TRP A 1 24 ? -1.916 -15.073 -15.060 1.00 62.05 24 TRP A CA 2
ATOM 2290 C C . TRP A 1 24 ? -1.857 -13.674 -14.456 1.00 74.25 24 TRP A C 2
ATOM 2291 O O . TRP A 1 24 ? -1.659 -13.515 -13.249 1.00 4.31 24 TRP A O 2
ATOM 2312 N N . LEU A 1 25 ? -2.030 -12.662 -15.299 1.00 11.33 25 LEU A N 2
ATOM 2313 C CA . LEU A 1 25 ? -1.997 -11.275 -14.846 1.00 44.32 25 LEU A CA 2
ATOM 2314 C C . LEU A 1 25 ? -3.039 -11.032 -13.760 1.00 51.32 25 LEU A C 2
ATOM 2315 O O . LEU A 1 25 ? -2.742 -10.437 -12.724 1.00 43.22 25 LEU A O 2
ATOM 2331 N N . GLU A 1 26 ? -4.261 -11.498 -14.003 1.00 61.23 26 GLU A N 2
ATOM 2332 C CA . GLU A 1 26 ? -5.346 -11.331 -13.043 1.00 64.31 26 GLU A CA 2
ATOM 2333 C C . GLU A 1 26 ? -5.098 -12.167 -11.791 1.00 74.22 26 GLU A C 2
ATOM 2334 O O . GLU A 1 26 ? -5.451 -11.763 -10.683 1.00 53.23 26 GLU A O 2
ATOM 2346 N N . ASP A 1 27 ? -4.488 -13.333 -11.976 1.00 34.31 27 ASP A N 2
ATOM 2347 C CA . ASP A 1 27 ? -4.192 -14.226 -10.862 1.00 72.41 27 ASP A CA 2
ATOM 2348 C C . ASP A 1 27 ? -3.244 -13.561 -9.870 1.00 33.14 27 ASP A C 2
ATOM 2349 O O . ASP A 1 27 ? -3.462 -13.608 -8.658 1.00 3.11 27 ASP A O 2
ATOM 2358 N N . HIS A 1 28 ? -2.189 -12.943 -10.391 1.00 21.13 28 HIS A N 2
ATOM 2359 C CA . HIS A 1 28 ? -1.206 -12.268 -9.551 1.00 13.54 28 HIS A CA 2
ATOM 2360 C C . HIS A 1 28 ? -1.775 -10.973 -8.980 1.00 43.42 28 HIS A C 2
ATOM 2361 O O . HIS A 1 28 ? -1.242 -10.418 -8.021 1.00 0.32 28 HIS A O 2
ATOM 2375 N N . GLY A 1 29 ? -2.863 -10.496 -9.580 1.00 43.32 29 GLY A N 2
ATOM 2376 C CA . GLY A 1 29 ? -3.485 -9.269 -9.119 1.00 61.30 29 GLY A CA 2
ATOM 2377 C C . GLY A 1 29 ? -2.800 -8.031 -9.662 1.00 13.24 29 GLY A C 2
ATOM 2378 O O . GLY A 1 29 ? -2.587 -7.061 -8.933 1.00 52.32 29 GLY A O 2
ATOM 2382 N N . ILE A 1 30 ? -2.450 -8.063 -10.943 1.00 54.44 30 ILE A N 2
ATOM 2383 C CA . ILE A 1 30 ? -1.783 -6.936 -11.582 1.00 74.22 30 ILE A CA 2
ATOM 2384 C C . ILE A 1 30 ? -2.727 -6.207 -12.533 1.00 61.31 30 ILE A C 2
ATOM 2385 O O . ILE A 1 30 ? -3.518 -6.832 -13.240 1.00 14.22 30 ILE A O 2
ATOM 2401 N N . ASP A 1 31 ? -2.636 -4.882 -12.548 1.00 75.12 31 ASP A N 2
ATOM 2402 C CA . ASP A 1 31 ? -3.479 -4.067 -13.415 1.00 21.24 31 ASP A CA 2
ATOM 2403 C C . ASP A 1 31 ? -2.926 -4.037 -14.837 1.00 75.12 31 ASP A C 2
ATOM 2404 O O . ASP A 1 31 ? -1.837 -3.516 -15.080 1.00 63.43 31 ASP A O 2
ATOM 2413 N N . TYR A 1 32 ? -3.684 -4.599 -15.773 1.00 1.34 32 TYR A N 2
ATOM 2414 C CA . TYR A 1 32 ? -3.269 -4.640 -17.169 1.00 14.55 32 TYR A CA 2
ATOM 2415 C C . TYR A 1 32 ? -4.429 -4.286 -18.093 1.00 23.04 32 TYR A C 2
ATOM 2416 O O . TYR A 1 32 ? -5.514 -4.861 -17.998 1.00 43.04 32 TYR A O 2
ATOM 2434 N N . THR A 1 33 ? -4.195 -3.333 -18.991 1.00 12.42 33 THR A N 2
ATOM 2435 C CA . THR A 1 33 ? -5.219 -2.901 -19.933 1.00 70.00 33 THR A CA 2
ATOM 2436 C C . THR A 1 33 ? -5.197 -3.751 -21.198 1.00 44.51 33 THR A C 2
ATOM 2437 O O . THR A 1 33 ? -4.210 -3.759 -21.935 1.00 22.54 33 THR A O 2
ATOM 2448 N N . PHE A 1 34 ? -6.291 -4.463 -21.444 1.00 20.02 34 PHE A N 2
ATOM 2449 C CA . PHE A 1 34 ? -6.396 -5.318 -22.622 1.00 51.35 34 PHE A CA 2
ATOM 2450 C C . PHE A 1 34 ? -6.671 -4.489 -23.873 1.00 63.42 34 PHE A C 2
ATOM 2451 O O . PHE A 1 34 ? -7.657 -3.755 -23.942 1.00 51.44 34 PHE A O 2
ATOM 2468 N N . HIS A 1 35 ? -5.788 -4.609 -24.861 1.00 30.12 35 HIS A N 2
ATOM 2469 C CA . HIS A 1 35 ? -5.934 -3.870 -26.110 1.00 4.21 35 HIS A CA 2
ATOM 2470 C C . HIS A 1 35 ? -5.861 -4.811 -27.308 1.00 71.42 35 HIS A C 2
ATOM 2471 O O . HIS A 1 35 ? -4.860 -5.499 -27.510 1.00 23.35 35 HIS A O 2
ATOM 2485 N N . ASP A 1 36 ? -6.928 -4.836 -28.100 1.00 25.23 36 ASP A N 2
ATOM 2486 C CA . ASP A 1 36 ? -6.985 -5.692 -29.280 1.00 42.21 36 ASP A CA 2
ATOM 2487 C C . ASP A 1 36 ? -6.298 -5.027 -30.468 1.00 1.23 36 ASP A C 2
ATOM 2488 O O . ASP A 1 36 ? -6.388 -3.813 -30.651 1.00 31.51 36 ASP A O 2
ATOM 2497 N N . TYR A 1 37 ? -5.610 -5.830 -31.272 1.00 30.14 37 TYR A N 2
ATOM 2498 C CA . TYR A 1 37 ? -4.903 -5.319 -32.440 1.00 33.02 37 TYR A CA 2
ATOM 2499 C C . TYR A 1 37 ? -5.855 -4.568 -33.367 1.00 52.25 37 TYR A C 2
ATOM 2500 O O . TYR A 1 37 ? -5.455 -3.638 -34.067 1.00 44.22 37 TYR A O 2
ATOM 2518 N N . LYS A 1 38 ? -7.118 -4.978 -33.364 1.00 0.11 38 LYS A N 2
ATOM 2519 C CA . LYS A 1 38 ? -8.131 -4.344 -34.201 1.00 54.34 38 LYS A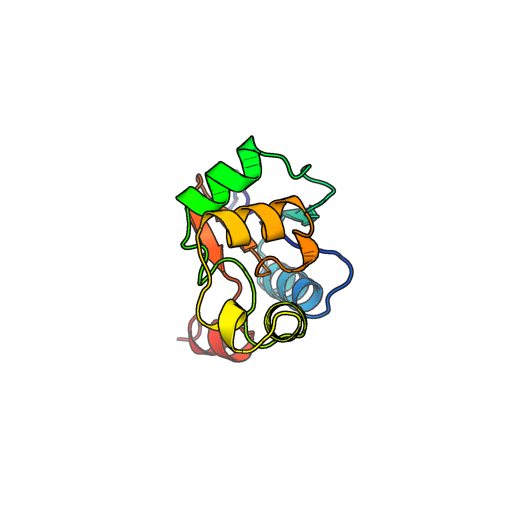 CA 2
ATOM 2520 C C . LYS A 1 38 ? -8.850 -3.235 -33.441 1.00 63.30 38 LYS A C 2
ATOM 2521 O O . LYS A 1 38 ? -8.901 -2.091 -33.892 1.00 51.11 38 LYS A O 2
ATOM 2540 N N . LYS A 1 39 ? -9.403 -3.581 -32.283 1.00 13.11 39 LYS A N 2
ATOM 2541 C CA . LYS A 1 39 ? -10.117 -2.614 -31.457 1.00 43.13 39 LYS A CA 2
ATOM 2542 C C . LYS A 1 39 ? -9.245 -1.396 -31.168 1.00 2.14 39 LYS A C 2
ATOM 2543 O O . LYS A 1 39 ? -9.752 -0.296 -30.953 1.00 41.33 39 LYS A O 2
ATOM 2562 N N . GLU A 1 40 ? -7.932 -1.601 -31.165 1.00 43.23 40 GLU A N 2
ATOM 2563 C CA . GLU A 1 40 ? -6.990 -0.519 -30.903 1.00 30.23 40 GLU A CA 2
ATOM 2564 C C . GLU A 1 40 ? -6.492 0.097 -32.207 1.00 71.01 40 GLU A C 2
ATOM 2565 O O . GLU A 1 40 ? -6.218 1.294 -32.276 1.00 70.35 40 GLU A O 2
ATOM 2577 N N . GLY A 1 41 ? -6.378 -0.732 -33.240 1.00 12.45 41 GLY A N 2
ATOM 2578 C CA . GLY A 1 41 ? -5.912 -0.252 -34.528 1.00 0.44 41 GLY A CA 2
ATOM 2579 C C . GLY A 1 41 ? -4.408 -0.075 -34.572 1.00 54.13 41 GLY A C 2
ATOM 2580 O O . GLY A 1 41 ? -3.756 0.017 -33.532 1.00 32.21 41 GLY A O 2
ATOM 2584 N N . LEU A 1 42 ? -3.854 -0.029 -35.779 1.00 61.22 42 LEU A N 2
ATOM 2585 C CA . LEU A 1 42 ? -2.415 0.136 -35.955 1.00 32.11 42 LEU A CA 2
ATOM 2586 C C . LEU A 1 42 ? -2.113 1.060 -37.131 1.00 60.11 42 LEU A C 2
ATOM 2587 O O . LEU A 1 42 ? -2.544 0.809 -38.256 1.00 61.12 42 LEU A O 2
ATOM 2603 N N . ASP A 1 43 ? -1.368 2.127 -36.862 1.00 24.10 43 ASP A N 2
ATOM 2604 C CA . ASP A 1 43 ? -1.005 3.086 -37.899 1.00 33.24 43 ASP A CA 2
ATOM 2605 C C . ASP A 1 43 ? 0.478 2.980 -38.241 1.00 21.14 43 ASP A C 2
ATOM 2606 O O . ASP A 1 43 ? 1.262 2.413 -37.480 1.00 4.53 43 ASP A O 2
ATOM 2615 N N . ALA A 1 44 ? 0.856 3.528 -39.391 1.00 11.33 44 ALA A N 2
ATOM 2616 C CA . ALA A 1 44 ? 2.244 3.496 -39.833 1.00 41.31 44 ALA A CA 2
ATOM 2617 C C . ALA A 1 44 ? 3.175 4.049 -38.761 1.00 2.35 44 ALA A C 2
ATOM 2618 O O . ALA A 1 44 ? 4.213 3.459 -38.463 1.00 3.31 44 ALA A O 2
ATOM 2625 N N . GLU A 1 45 ? 2.798 5.186 -38.183 1.00 21.11 45 GLU A N 2
ATOM 2626 C CA . GLU A 1 45 ? 3.601 5.819 -37.144 1.00 32.33 45 GLU A CA 2
ATOM 2627 C C . GLU A 1 45 ? 3.932 4.826 -36.033 1.00 22.11 45 GLU A C 2
ATOM 2628 O O . GLU A 1 45 ? 5.087 4.686 -35.633 1.00 3.32 45 GLU A O 2
ATOM 2640 N N . THR A 1 46 ? 2.907 4.139 -35.536 1.00 73.34 46 THR A N 2
ATOM 2641 C CA . THR A 1 46 ? 3.087 3.162 -34.471 1.00 14.20 46 THR A CA 2
ATOM 2642 C C . THR A 1 46 ? 4.002 2.027 -34.914 1.00 20.44 46 THR A C 2
ATOM 2643 O O . THR A 1 46 ? 4.963 1.685 -34.224 1.00 51.10 46 THR A O 2
ATOM 2654 N N . LEU A 1 47 ? 3.700 1.446 -36.070 1.00 41.05 47 LEU A N 2
ATOM 2655 C CA . LEU A 1 47 ? 4.498 0.348 -36.606 1.00 30.54 47 LEU A CA 2
ATOM 2656 C C . LEU A 1 47 ? 5.965 0.749 -36.725 1.00 4.21 47 LEU A C 2
ATOM 2657 O O . LEU A 1 47 ? 6.847 0.079 -36.185 1.00 62.44 47 LEU A O 2
ATOM 2673 N N . ASP A 1 48 ? 6.219 1.845 -37.431 1.00 1.01 48 ASP A N 2
ATOM 2674 C CA . ASP A 1 48 ? 7.579 2.337 -37.616 1.00 1.33 48 ASP A CA 2
ATOM 2675 C C . ASP A 1 48 ? 8.285 2.504 -36.274 1.00 4.12 48 ASP A C 2
ATOM 2676 O O . ASP A 1 48 ? 9.395 2.008 -36.080 1.00 45.52 48 ASP A O 2
ATOM 2685 N N . ARG A 1 49 ? 7.634 3.205 -35.353 1.00 40.22 49 ARG A N 2
ATOM 2686 C CA . ARG A 1 49 ? 8.199 3.440 -34.030 1.00 24.55 49 ARG A CA 2
ATOM 2687 C C . ARG A 1 49 ? 8.542 2.121 -33.344 1.00 53.00 49 ARG A C 2
ATOM 2688 O O . ARG A 1 49 ? 9.549 2.017 -32.644 1.00 73.52 49 ARG A O 2
ATOM 2709 N N . PHE A 1 50 ? 7.696 1.116 -33.547 1.00 52.05 50 PHE A N 2
ATOM 2710 C CA . PHE A 1 50 ? 7.908 -0.195 -32.947 1.00 23.30 50 PHE A CA 2
ATOM 2711 C C . PHE A 1 50 ? 9.065 -0.924 -33.626 1.00 71.14 50 PHE A C 2
ATOM 2712 O O . PHE A 1 50 ? 9.863 -1.593 -32.969 1.00 40.10 50 PHE A O 2
ATOM 2729 N N . LEU A 1 51 ? 9.149 -0.787 -34.945 1.00 22.50 51 LEU A N 2
ATOM 2730 C CA . LEU A 1 51 ? 10.208 -1.432 -35.714 1.00 0.23 51 LEU A CA 2
ATOM 2731 C C . LEU A 1 51 ? 11.571 -0.844 -35.364 1.00 53.31 51 LEU A C 2
ATOM 2732 O O . LEU A 1 51 ? 12.584 -1.545 -35.374 1.00 22.12 51 LEU A O 2
ATOM 2748 N N . LYS A 1 52 ? 11.590 0.448 -35.054 1.00 72.22 52 LYS A N 2
ATOM 2749 C CA . LYS A 1 52 ? 12.827 1.132 -34.697 1.00 13.04 52 LYS A CA 2
ATOM 2750 C C . LYS A 1 52 ? 13.318 0.687 -33.323 1.00 1.22 52 LYS A C 2
ATOM 2751 O O . LYS A 1 52 ? 14.512 0.749 -33.028 1.00 22.51 52 LYS A O 2
ATOM 2770 N N . THR A 1 53 ? 12.390 0.236 -32.485 1.00 24.20 53 THR A N 2
ATOM 2771 C CA . THR A 1 53 ? 12.727 -0.221 -31.143 1.00 34.52 53 THR A CA 2
ATOM 2772 C C . THR A 1 53 ? 12.995 -1.721 -31.124 1.00 21.14 53 THR A C 2
ATOM 2773 O O . THR A 1 53 ? 13.823 -2.205 -30.352 1.00 72.44 53 THR A O 2
ATOM 2784 N N . VAL A 1 54 ? 12.287 -2.455 -31.977 1.00 5.34 54 VAL A N 2
ATOM 2785 C CA . VAL A 1 54 ? 12.448 -3.901 -32.059 1.00 43.11 54 VAL A CA 2
ATOM 2786 C C . VAL A 1 54 ? 12.371 -4.383 -33.503 1.00 50.42 54 VAL A C 2
ATOM 2787 O O . VAL A 1 54 ? 11.484 -3.996 -34.265 1.00 41.32 54 VAL A O 2
ATOM 2800 N N . PRO A 1 55 ? 13.320 -5.247 -33.891 1.00 2.25 55 PRO A N 2
ATOM 2801 C CA . PRO A 1 55 ? 13.380 -5.800 -35.247 1.00 2.03 55 PRO A CA 2
ATOM 2802 C C . PRO A 1 55 ? 12.242 -6.776 -35.526 1.00 74.41 55 PRO A C 2
ATOM 2803 O O . PRO A 1 55 ? 11.815 -7.516 -34.640 1.00 51.24 55 PRO A O 2
ATOM 2814 N N . TRP A 1 56 ? 11.755 -6.771 -36.761 1.00 2.13 56 TRP A N 2
ATOM 2815 C CA . TRP A 1 56 ? 10.664 -7.656 -37.156 1.00 72.32 56 TRP A CA 2
ATOM 2816 C C . TRP A 1 56 ? 11.022 -9.114 -36.886 1.00 33.30 56 TRP A C 2
ATOM 2817 O O . TRP A 1 56 ? 10.142 -9.954 -36.706 1.00 54.31 56 TRP A O 2
ATOM 2838 N N . GLU A 1 57 ? 12.318 -9.406 -36.860 1.00 24.51 57 GLU A N 2
ATOM 2839 C CA . GLU A 1 57 ? 12.791 -10.763 -36.612 1.00 64.15 57 GLU A CA 2
ATOM 2840 C C . GLU A 1 57 ? 12.282 -11.279 -35.270 1.00 74.11 57 GLU A C 2
ATOM 2841 O O . GLU A 1 57 ? 12.029 -12.473 -35.109 1.00 43.02 57 GLU A O 2
ATOM 2853 N N . GLN A 1 58 ? 12.138 -10.372 -34.310 1.00 73.33 58 GLN A N 2
ATOM 2854 C CA . GLN A 1 58 ? 11.661 -10.735 -32.980 1.00 13.45 58 GLN A CA 2
ATOM 2855 C C . GLN A 1 58 ? 10.409 -9.944 -32.616 1.00 24.32 58 GLN A C 2
ATOM 2856 O O . GLN A 1 58 ? 10.098 -9.761 -31.438 1.00 52.14 58 GLN A O 2
ATOM 2870 N N . LEU A 1 59 ? 9.692 -9.479 -33.634 1.00 41.15 59 LEU A N 2
ATOM 2871 C CA . LEU A 1 59 ? 8.473 -8.707 -33.421 1.00 23.12 59 LEU A CA 2
ATOM 2872 C C . LEU A 1 59 ? 7.258 -9.446 -33.972 1.00 51.11 59 LEU A C 2
ATOM 2873 O O . LEU A 1 59 ? 6.118 -9.134 -33.625 1.00 4.12 59 LEU A O 2
ATOM 2889 N N . LEU A 1 60 ? 7.508 -10.428 -34.831 1.00 55.45 60 LEU A N 2
ATOM 2890 C CA . LEU A 1 60 ? 6.435 -11.214 -35.430 1.00 62.31 60 LEU A CA 2
ATOM 2891 C C . LEU A 1 60 ? 6.756 -12.705 -35.376 1.00 44.10 60 LEU A C 2
ATOM 2892 O O . LEU A 1 60 ? 7.920 -13.100 -35.422 1.00 61.30 60 LEU A O 2
ATOM 2908 N N . ASN A 1 61 ? 5.716 -13.525 -35.281 1.00 14.22 61 ASN A N 2
ATOM 2909 C CA . ASN A 1 61 ? 5.887 -14.972 -35.223 1.00 33.24 61 ASN A CA 2
ATOM 2910 C C . ASN A 1 61 ? 6.753 -15.465 -36.379 1.00 54.15 61 ASN A C 2
ATOM 2911 O O . ASN A 1 61 ? 6.676 -14.944 -37.491 1.00 1.23 61 ASN A O 2
ATOM 2922 N N . ARG A 1 62 ? 7.578 -16.472 -36.106 1.00 14.43 62 ARG A N 2
ATOM 2923 C CA . ARG A 1 62 ? 8.458 -17.033 -37.122 1.00 62.32 62 ARG A CA 2
ATOM 2924 C C . ARG A 1 62 ? 8.029 -18.450 -37.492 1.00 71.20 62 ARG A C 2
ATOM 2925 O O . ARG A 1 62 ? 7.917 -18.789 -38.670 1.00 73.11 62 ARG A O 2
ATOM 2946 N N . ALA A 1 63 ? 7.788 -19.273 -36.476 1.00 13.41 63 ALA A N 2
ATOM 2947 C CA . ALA A 1 63 ? 7.369 -20.652 -36.694 1.00 11.25 63 ALA A CA 2
ATOM 2948 C C . ALA A 1 63 ? 5.870 -20.812 -36.469 1.00 40.23 63 ALA A C 2
ATOM 2949 O O . ALA A 1 63 ? 5.398 -21.890 -36.108 1.00 15.22 63 ALA A O 2
ATOM 2956 N N . GLY A 1 64 ? 5.125 -19.732 -36.684 1.00 15.42 64 GLY A N 2
ATOM 2957 C CA . GLY A 1 64 ? 3.686 -19.774 -36.498 1.00 64.14 64 GLY A CA 2
ATOM 2958 C C . GLY A 1 64 ? 2.942 -20.039 -37.792 1.00 10.02 64 GLY A C 2
ATOM 2959 O O . GLY A 1 64 ? 3.480 -19.836 -38.880 1.00 62.15 64 GLY A O 2
ATOM 2963 N N . THR A 1 65 ? 1.700 -20.497 -37.675 1.00 32.42 65 THR A N 2
ATOM 2964 C CA . THR A 1 65 ? 0.881 -20.795 -38.844 1.00 14.14 65 THR A CA 2
ATOM 2965 C C . THR A 1 65 ? 0.847 -19.613 -39.806 1.00 2.22 65 THR A C 2
ATOM 2966 O O . THR A 1 65 ? 0.794 -19.790 -41.023 1.00 74.54 65 THR A O 2
ATOM 2977 N N . THR A 1 66 ? 0.878 -18.404 -39.252 1.00 75.01 66 THR A N 2
ATOM 2978 C CA . THR A 1 66 ? 0.851 -17.192 -40.061 1.00 24.34 66 THR A CA 2
ATOM 2979 C C . THR A 1 66 ? 2.004 -17.169 -41.057 1.00 70.12 66 THR A C 2
ATOM 2980 O O . THR A 1 66 ? 1.824 -16.819 -42.224 1.00 31.44 66 THR A O 2
ATOM 2991 N N . PHE A 1 67 ? 3.191 -17.546 -40.590 1.00 31.33 67 PHE A N 2
ATOM 2992 C CA . PHE A 1 67 ? 4.374 -17.568 -41.442 1.00 51.22 67 PHE A CA 2
ATOM 2993 C C . PHE A 1 67 ? 4.349 -18.773 -42.377 1.00 2.20 67 PHE A C 2
ATOM 2994 O O . PHE A 1 67 ? 4.807 -18.697 -43.517 1.00 62.22 67 PHE A O 2
ATOM 3011 N N . ARG A 1 68 ? 3.812 -19.885 -41.886 1.00 35.20 68 ARG A N 2
ATOM 3012 C CA . ARG A 1 68 ? 3.728 -21.107 -42.676 1.00 13.24 68 ARG A CA 2
ATOM 3013 C C . ARG A 1 68 ? 2.678 -20.972 -43.776 1.00 42.44 68 ARG A C 2
ATOM 3014 O O . ARG A 1 68 ? 2.704 -21.704 -44.765 1.00 51.04 68 ARG A O 2
ATOM 3035 N N . LYS A 1 69 ? 1.756 -20.034 -43.594 1.00 73.43 69 LYS A N 2
ATOM 3036 C CA . LYS A 1 69 ? 0.697 -19.803 -44.569 1.00 73.42 69 LYS A CA 2
ATOM 3037 C C . LYS A 1 69 ? 1.281 -19.401 -45.920 1.00 41.12 69 LYS A C 2
ATOM 3038 O O . LYS A 1 69 ? 0.658 -19.608 -46.963 1.00 52.53 69 LYS A O 2
ATOM 3057 N N . LEU A 1 70 ? 2.479 -18.829 -45.896 1.00 1.50 70 LEU A N 2
ATOM 3058 C CA . LEU A 1 70 ? 3.148 -18.401 -47.120 1.00 30.25 70 LEU A CA 2
ATOM 3059 C C . LEU A 1 70 ? 3.988 -19.531 -47.705 1.00 52.51 70 LEU A C 2
ATOM 3060 O O . LEU A 1 70 ? 4.383 -20.468 -47.010 1.00 53.44 70 LEU A O 2
ATOM 3076 N N . PRO A 1 71 ? 4.271 -19.442 -49.013 1.00 40.12 71 PRO A N 2
ATOM 3077 C CA . PRO A 1 71 ? 5.071 -20.447 -49.721 1.00 21.41 71 PRO A CA 2
ATOM 3078 C C . PRO A 1 71 ? 6.537 -20.423 -49.301 1.00 4.43 71 PRO A C 2
ATOM 3079 O O . PRO A 1 71 ? 6.941 -19.607 -48.473 1.00 61.04 71 PRO A O 2
ATOM 3090 N N . GLU A 1 72 ? 7.328 -21.321 -49.879 1.00 64.42 72 GLU A N 2
ATOM 3091 C CA . GLU A 1 72 ? 8.750 -21.401 -49.564 1.00 2.33 72 GLU A CA 2
ATOM 3092 C C . GLU A 1 72 ? 9.503 -20.208 -50.145 1.00 32.21 72 GLU A C 2
ATOM 3093 O O . GLU A 1 72 ? 10.448 -19.702 -49.537 1.00 64.11 72 GLU A O 2
ATOM 3105 N N . ASP A 1 73 ? 9.080 -19.765 -51.323 1.00 54.44 73 ASP A N 2
ATOM 3106 C CA . ASP A 1 73 ? 9.714 -18.631 -51.986 1.00 22.54 73 ASP A CA 2
ATOM 3107 C C . ASP A 1 73 ? 9.473 -17.342 -51.207 1.00 73.43 73 ASP A C 2
ATOM 3108 O O . ASP A 1 73 ? 10.412 -16.608 -50.897 1.00 20.35 73 ASP A O 2
ATOM 3117 N N . VAL A 1 74 ? 8.210 -17.072 -50.895 1.00 22.21 74 VAL A N 2
ATOM 3118 C CA . VAL A 1 74 ? 7.846 -15.871 -50.153 1.00 51.24 74 VAL A CA 2
ATOM 3119 C C . VAL A 1 74 ? 8.408 -15.909 -48.736 1.00 71.30 74 VAL A C 2
ATOM 3120 O O . VAL A 1 74 ? 8.763 -14.875 -48.171 1.00 64.14 74 VAL A O 2
ATOM 3133 N N . ARG A 1 75 ? 8.488 -17.108 -48.169 1.00 32.22 75 ARG A N 2
ATOM 3134 C CA . ARG A 1 75 ? 9.007 -17.282 -46.818 1.00 2.22 75 ARG A CA 2
ATOM 3135 C C . ARG A 1 75 ? 10.500 -16.967 -46.764 1.00 43.01 75 ARG A C 2
ATOM 3136 O O . ARG A 1 75 ? 11.028 -16.597 -45.716 1.00 52.32 75 ARG A O 2
ATOM 3157 N N . SER A 1 76 ? 11.172 -17.119 -47.900 1.00 13.42 76 SER A N 2
ATOM 3158 C CA . SER A 1 76 ? 12.603 -16.855 -47.983 1.00 72.25 76 SER A CA 2
ATOM 3159 C C . SER A 1 76 ? 12.869 -15.464 -48.551 1.00 24.11 76 SER A C 2
ATOM 3160 O O . SER A 1 76 ? 13.925 -14.879 -48.318 1.00 72.30 76 SER A O 2
ATOM 3168 N N . ASN A 1 77 ? 11.901 -14.943 -49.297 1.00 61.11 77 ASN A N 2
ATOM 3169 C CA . ASN A 1 77 ? 12.028 -13.620 -49.899 1.00 63.22 77 ASN A CA 2
ATOM 3170 C C . ASN A 1 77 ? 11.422 -12.550 -48.997 1.00 4.51 77 ASN A C 2
ATOM 3171 O O . ASN A 1 77 ? 10.732 -11.645 -49.466 1.00 30.21 77 ASN A O 2
ATOM 3182 N N . VAL A 1 78 ? 11.685 -12.660 -47.699 1.00 54.35 78 VAL A N 2
ATOM 3183 C CA . VAL A 1 78 ? 11.167 -11.702 -46.729 1.00 25.14 78 VAL A CA 2
ATOM 3184 C C . VAL A 1 78 ? 12.134 -10.539 -46.537 1.00 53.34 78 VAL A C 2
ATOM 3185 O O . VAL A 1 78 ? 13.341 -10.737 -46.394 1.00 13.31 78 VAL A O 2
ATOM 3198 N N . ASP A 1 79 ? 11.595 -9.324 -46.534 1.00 75.02 79 ASP A N 2
ATOM 3199 C CA . ASP A 1 79 ? 12.409 -8.127 -46.357 1.00 32.13 79 ASP A CA 2
ATOM 3200 C C . ASP A 1 79 ? 11.827 -7.230 -45.270 1.00 22.35 79 ASP A C 2
ATOM 3201 O O . ASP A 1 79 ? 10.713 -7.454 -44.796 1.00 11.20 79 ASP A O 2
ATOM 3210 N N . ALA A 1 80 ? 12.588 -6.213 -44.879 1.00 44.44 80 ALA A N 2
ATOM 3211 C CA . ALA A 1 80 ? 12.148 -5.281 -43.848 1.00 1.03 80 ALA A CA 2
ATOM 3212 C C . ALA A 1 80 ? 10.930 -4.488 -44.310 1.00 60.14 80 ALA A C 2
ATOM 3213 O O . ALA A 1 80 ? 9.913 -4.435 -43.617 1.00 3.35 80 ALA A O 2
ATOM 3220 N N . ALA A 1 81 ? 11.040 -3.872 -45.482 1.00 21.32 81 ALA A N 2
ATOM 3221 C CA . ALA A 1 81 ? 9.947 -3.082 -46.035 1.00 55.31 81 ALA A CA 2
ATOM 3222 C C . ALA A 1 81 ? 8.671 -3.911 -46.144 1.00 31.04 81 ALA A C 2
ATOM 3223 O O . ALA A 1 81 ? 7.640 -3.557 -45.572 1.00 33.41 81 ALA A O 2
ATOM 3230 N N . SER A 1 82 ? 8.749 -5.014 -46.880 1.00 54.12 82 SER A N 2
ATOM 3231 C CA . SER A 1 82 ? 7.598 -5.890 -47.067 1.00 14.13 82 SER A CA 2
ATOM 3232 C C . SER A 1 82 ? 7.011 -6.311 -45.722 1.00 30.51 82 SER A C 2
ATOM 3233 O O . SER A 1 82 ? 5.811 -6.176 -45.488 1.00 1.33 82 SER A O 2
ATOM 3241 N N . ALA A 1 83 ? 7.868 -6.820 -44.843 1.00 34.11 83 ALA A N 2
ATOM 3242 C CA . ALA A 1 83 ? 7.437 -7.257 -43.522 1.00 62.10 83 ALA A CA 2
ATOM 3243 C C . ALA A 1 83 ? 6.735 -6.130 -42.771 1.00 53.55 83 ALA A C 2
ATOM 3244 O O . ALA A 1 83 ? 5.667 -6.327 -42.193 1.00 1.10 83 ALA A O 2
ATOM 3251 N N . ARG A 1 84 ? 7.344 -4.949 -42.784 1.00 14.24 84 ARG A N 2
ATOM 3252 C CA . ARG A 1 84 ? 6.778 -3.790 -42.103 1.00 42.23 84 ARG A CA 2
ATOM 3253 C C . ARG A 1 84 ? 5.370 -3.495 -42.612 1.00 55.53 84 ARG A C 2
ATOM 3254 O O . ARG A 1 84 ? 4.462 -3.223 -41.828 1.00 43.13 84 ARG A O 2
ATOM 3275 N N . GLU A 1 85 ? 5.198 -3.550 -43.929 1.00 51.11 85 GLU A N 2
ATOM 3276 C CA . GLU A 1 85 ? 3.902 -3.287 -44.541 1.00 55.12 85 GLU A CA 2
ATOM 3277 C C . GLU A 1 85 ? 2.881 -4.344 -44.129 1.00 1.33 85 GLU A C 2
ATOM 3278 O O . GLU A 1 85 ? 1.754 -4.021 -43.750 1.00 32.23 85 GLU A O 2
ATOM 3290 N N . LEU A 1 86 ? 3.283 -5.607 -44.206 1.00 22.40 86 LEU A N 2
ATOM 3291 C CA . LEU A 1 86 ? 2.404 -6.714 -43.841 1.00 21.33 86 LEU A CA 2
ATOM 3292 C C . LEU A 1 86 ? 1.874 -6.543 -42.421 1.00 20.32 86 LEU A C 2
ATOM 3293 O O . LEU A 1 86 ? 0.672 -6.652 -42.179 1.00 2.34 86 LEU A O 2
ATOM 3309 N N . MET A 1 87 ? 2.779 -6.272 -41.487 1.00 55.22 87 MET A N 2
ATOM 3310 C CA . MET A 1 87 ? 2.402 -6.083 -40.091 1.00 3.41 87 MET A CA 2
ATOM 3311 C C . MET A 1 87 ? 1.649 -4.770 -39.904 1.00 3.31 87 MET A C 2
ATOM 3312 O O . MET A 1 87 ? 0.764 -4.665 -39.054 1.00 33.02 87 MET A O 2
ATOM 3326 N N . LEU A 1 88 ? 2.005 -3.770 -40.704 1.00 0.04 88 LEU A N 2
ATOM 3327 C CA . LEU A 1 88 ? 1.363 -2.462 -40.626 1.00 32.32 88 LEU A CA 2
ATOM 3328 C C . LEU A 1 88 ? -0.138 -2.578 -40.872 1.00 31.41 88 LEU A C 2
ATOM 3329 O O . LEU A 1 88 ? -0.947 -2.152 -40.048 1.00 51.04 88 LEU A O 2
ATOM 3345 N N . ALA A 1 89 ? -0.503 -3.158 -42.010 1.00 5.24 89 ALA A N 2
ATOM 3346 C CA . ALA A 1 89 ? -1.906 -3.333 -42.363 1.00 72.31 89 ALA A CA 2
ATOM 3347 C C . ALA A 1 89 ? -2.506 -4.539 -41.647 1.00 53.31 89 ALA A C 2
ATOM 3348 O O . ALA A 1 89 ? -3.716 -4.605 -41.431 1.00 61.11 89 ALA A O 2
ATOM 3355 N N . GLN A 1 90 ? -1.651 -5.491 -41.284 1.00 12.11 90 GLN A N 2
ATOM 3356 C CA . GLN A 1 90 ? -2.099 -6.695 -40.593 1.00 12.45 90 GLN A CA 2
ATOM 3357 C C . GLN A 1 90 ? -1.217 -6.987 -39.383 1.00 41.24 90 GLN A C 2
ATOM 3358 O O . GLN A 1 90 ? -0.390 -7.899 -39.392 1.00 10.03 90 GLN A O 2
ATOM 3372 N N . PRO A 1 91 ? -1.397 -6.195 -38.315 1.00 51.14 91 PRO A N 2
ATOM 3373 C CA . PRO A 1 91 ? -0.628 -6.351 -37.077 1.00 32.24 91 PRO A CA 2
ATOM 3374 C C . PRO A 1 91 ? -0.997 -7.622 -36.319 1.00 54.10 91 PRO A C 2
ATOM 3375 O O . PRO A 1 91 ? -0.341 -7.988 -35.346 1.00 35.34 91 PRO A O 2
ATOM 3386 N N . SER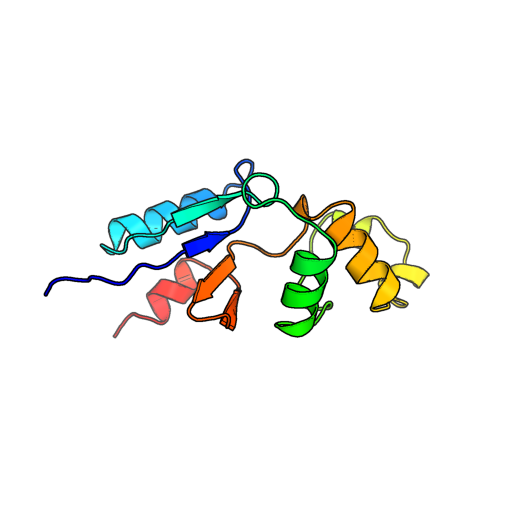 A 1 92 ? -2.052 -8.291 -36.775 1.00 20.51 92 SER A N 2
ATOM 3387 C CA . SER A 1 92 ? -2.511 -9.520 -36.138 1.00 11.34 92 SER A CA 2
ATOM 3388 C C . SER A 1 92 ? -1.403 -10.569 -36.121 1.00 43.02 92 SER A C 2
ATOM 3389 O O . SER A 1 92 ? -1.406 -11.476 -35.289 1.00 60.53 92 SER A O 2
ATOM 3397 N N . MET A 1 93 ? -0.457 -10.437 -37.045 1.00 64.00 93 MET A N 2
ATOM 3398 C CA . MET A 1 93 ? 0.657 -11.372 -37.136 1.00 11.03 93 MET A CA 2
ATOM 3399 C C . MET A 1 93 ? 1.736 -11.034 -36.111 1.00 22.03 93 MET A C 2
ATOM 3400 O O . MET A 1 93 ? 2.573 -11.873 -35.776 1.00 62.52 93 MET A O 2
ATOM 3414 N N . VAL A 1 94 ? 1.708 -9.801 -35.615 1.00 52.44 94 VAL A N 2
ATOM 3415 C CA . VAL A 1 94 ? 2.682 -9.354 -34.626 1.00 10.35 94 VAL A CA 2
ATOM 3416 C C . VAL A 1 94 ? 2.665 -10.248 -33.393 1.00 43.41 94 VAL A C 2
ATOM 3417 O O . VAL A 1 94 ? 1.608 -10.711 -32.962 1.00 40.44 94 VAL A O 2
ATOM 3430 N N . LYS A 1 95 ? 3.842 -10.489 -32.826 1.00 21.24 95 LYS A N 2
ATOM 3431 C CA . LYS A 1 95 ? 3.964 -11.327 -31.639 1.00 1.24 95 LYS A CA 2
ATOM 3432 C C . LYS A 1 95 ? 3.007 -10.864 -30.546 1.00 13.35 95 LYS A C 2
ATOM 3433 O O . LYS A 1 95 ? 2.504 -9.741 -30.582 1.00 52.22 95 LYS A O 2
ATOM 3452 N N . ARG A 1 96 ? 2.761 -11.736 -29.573 1.00 23.43 96 ARG A N 2
ATOM 3453 C CA . ARG A 1 96 ? 1.863 -11.416 -28.469 1.00 52.42 96 ARG A CA 2
ATOM 3454 C C . ARG A 1 96 ? 1.863 -12.532 -27.429 1.00 73.24 96 ARG A C 2
ATOM 3455 O O . ARG A 1 96 ? 2.235 -13.672 -27.705 1.00 25.00 96 ARG A O 2
ATOM 3476 N N . PRO A 1 97 ? 1.435 -12.197 -26.203 1.00 5.45 97 PRO A N 2
ATOM 3477 C CA . PRO A 1 97 ? 0.989 -10.843 -25.861 1.00 55.21 97 PRO A CA 2
ATOM 3478 C C . PRO A 1 97 ? 2.141 -9.843 -25.840 1.00 1.12 97 PRO A C 2
ATOM 3479 O O . PRO A 1 97 ? 3.292 -10.210 -25.601 1.00 11.34 97 PRO A O 2
ATOM 3490 N N . VAL A 1 98 ? 1.823 -8.576 -26.088 1.00 75.11 98 VAL A N 2
ATOM 3491 C CA . VAL A 1 98 ? 2.831 -7.523 -26.095 1.00 22.51 98 VAL A CA 2
ATOM 3492 C C . VAL A 1 98 ? 2.586 -6.520 -24.974 1.00 20.24 98 VAL A C 2
ATOM 3493 O O . VAL A 1 98 ? 1.442 -6.181 -24.669 1.00 74.34 98 VAL A O 2
ATOM 3506 N N . LEU A 1 99 ? 3.667 -6.049 -24.363 1.00 44.10 99 LEU A N 2
ATOM 3507 C CA . LEU A 1 99 ? 3.570 -5.083 -23.273 1.00 22.24 99 LEU A CA 2
ATOM 3508 C C . LEU A 1 99 ? 4.152 -3.735 -23.687 1.00 30.44 99 LEU A C 2
ATOM 3509 O O . LEU A 1 99 ? 5.315 -3.646 -24.080 1.00 63.23 99 LEU A O 2
ATOM 3525 N N . GLU A 1 100 ? 3.335 -2.690 -23.594 1.00 64.22 100 GLU A N 2
ATOM 3526 C CA . GLU A 1 100 ? 3.771 -1.347 -23.958 1.00 43.31 100 GLU A CA 2
ATOM 3527 C C . GLU A 1 100 ? 3.907 -0.465 -22.720 1.00 30.33 100 GLU A C 2
ATOM 3528 O O . GLU A 1 100 ? 2.931 -0.213 -22.014 1.00 5.33 100 GLU A O 2
ATOM 3540 N N . ARG A 1 101 ? 5.125 0.001 -22.464 1.00 4.25 101 ARG A N 2
ATOM 3541 C CA . ARG A 1 101 ? 5.390 0.853 -21.311 1.00 32.41 101 ARG A CA 2
ATOM 3542 C C . ARG A 1 101 ? 6.223 2.067 -21.712 1.00 74.21 101 ARG A C 2
ATOM 3543 O O . ARG A 1 101 ? 7.405 1.944 -22.031 1.00 12.55 101 ARG A O 2
ATOM 3564 N N . ASP A 1 102 ? 5.598 3.238 -21.693 1.00 73.03 102 ASP A N 2
ATOM 3565 C CA . ASP A 1 102 ? 6.281 4.476 -22.054 1.00 63.23 102 ASP A CA 2
ATOM 3566 C C . ASP A 1 102 ? 6.915 4.363 -23.437 1.00 24.24 102 ASP A C 2
ATOM 3567 O O . ASP A 1 102 ? 7.923 5.007 -23.724 1.00 10.42 102 ASP A O 2
ATOM 3576 N N . GLY A 1 103 ? 6.317 3.537 -24.292 1.00 2.43 103 GLY A N 2
ATOM 3577 C CA . GLY A 1 103 ? 6.837 3.354 -25.634 1.00 31.54 103 GLY A CA 2
ATOM 3578 C C . GLY A 1 103 ? 7.551 2.027 -25.802 1.00 30.50 103 GLY A C 2
ATOM 3579 O O . GLY A 1 103 ? 7.375 1.342 -26.811 1.00 10.41 103 GLY A O 2
ATOM 3583 N N . LYS A 1 104 ? 8.360 1.663 -24.814 1.00 25.14 104 LYS A N 2
ATOM 3584 C CA . LYS A 1 104 ? 9.104 0.409 -24.856 1.00 25.34 104 LYS A CA 2
ATOM 3585 C C . LYS A 1 104 ? 8.166 -0.773 -25.076 1.00 14.23 104 LYS A C 2
ATOM 3586 O O . LYS A 1 104 ? 7.118 -0.874 -24.436 1.00 31.24 104 LYS A O 2
ATOM 3605 N N . LEU A 1 105 ? 8.548 -1.666 -25.981 1.00 31.53 105 LEU A N 2
ATOM 3606 C CA . LEU A 1 105 ? 7.742 -2.843 -26.284 1.00 20.33 105 LEU A CA 2
ATOM 3607 C C . LEU A 1 105 ? 8.393 -4.107 -25.731 1.00 75.31 105 LEU A C 2
ATOM 3608 O O . LEU A 1 105 ? 9.605 -4.291 -25.839 1.00 23.42 105 LEU A O 2
ATOM 3624 N N . MET A 1 106 ? 7.579 -4.975 -25.138 1.00 74.33 106 MET A N 2
ATOM 3625 C CA . MET A 1 106 ? 8.076 -6.222 -24.570 1.00 20.31 106 MET A CA 2
ATOM 3626 C C . MET A 1 106 ? 7.224 -7.403 -25.024 1.00 43.33 106 MET A C 2
ATOM 3627 O O . MET A 1 106 ? 6.004 -7.290 -25.152 1.00 3.02 106 MET A O 2
ATOM 3641 N N . VAL A 1 107 ? 7.874 -8.537 -25.267 1.00 75.01 107 VAL A N 2
ATOM 3642 C CA . VAL A 1 107 ? 7.176 -9.739 -25.707 1.00 61.12 107 VAL A CA 2
ATOM 3643 C C . VAL A 1 107 ? 6.808 -10.625 -24.521 1.00 44.11 107 VAL A C 2
ATOM 3644 O O . VAL A 1 107 ? 7.569 -10.747 -23.563 1.00 61.33 107 VAL A O 2
ATOM 3657 N N . GLY A 1 108 ? 5.633 -11.244 -24.595 1.00 3.25 108 GLY A N 2
ATOM 3658 C CA . GLY A 1 108 ? 5.183 -12.111 -23.522 1.00 34.24 108 GLY A CA 2
ATOM 3659 C C . GLY A 1 108 ? 6.094 -13.306 -23.322 1.00 63.12 108 GLY A C 2
ATOM 3660 O O . GLY A 1 108 ? 6.915 -13.620 -24.184 1.00 74.34 108 GLY A O 2
ATOM 3664 N N . PHE A 1 109 ? 5.949 -13.975 -22.183 1.00 65.53 109 PHE A N 2
ATOM 3665 C CA . PHE A 1 109 ? 6.767 -15.141 -21.872 1.00 34.22 109 PHE A CA 2
ATOM 3666 C C . PHE A 1 109 ? 5.918 -16.255 -21.268 1.00 13.12 109 PHE A C 2
ATOM 3667 O O . PHE A 1 109 ? 4.870 -16.001 -20.673 1.00 33.42 109 PHE A O 2
ATOM 3684 N N . LYS A 1 110 ? 6.377 -17.492 -21.424 1.00 53.10 110 LYS A N 2
ATOM 3685 C CA . LYS A 1 110 ? 5.663 -18.647 -20.894 1.00 31.01 110 LYS A CA 2
ATOM 3686 C C . LYS A 1 110 ? 5.355 -18.463 -19.411 1.00 43.41 110 LYS A C 2
ATOM 3687 O O . LYS A 1 110 ? 5.969 -17.649 -18.722 1.00 73.41 110 LYS A O 2
ATOM 3706 N N . PRO A 1 111 ? 4.382 -19.237 -18.907 1.00 3.22 111 PRO A N 2
ATOM 3707 C CA . PRO A 1 111 ? 3.973 -19.179 -17.502 1.00 31.43 111 PRO A CA 2
ATOM 3708 C C . PRO A 1 111 ? 5.037 -19.738 -16.564 1.00 53.03 111 PRO A C 2
ATOM 3709 O O . PRO A 1 111 ? 5.388 -19.112 -15.564 1.00 72.25 111 PRO A O 2
ATOM 3720 N N . ALA A 1 112 ? 5.550 -20.919 -16.894 1.00 62.44 112 ALA A N 2
ATOM 3721 C CA . ALA A 1 112 ? 6.576 -21.560 -16.082 1.00 52.52 112 ALA A CA 2
ATOM 3722 C C . ALA A 1 112 ? 7.813 -20.675 -15.962 1.00 34.24 112 ALA A C 2
ATOM 3723 O O . ALA A 1 112 ? 8.429 -20.595 -14.900 1.00 74.33 112 ALA A O 2
ATOM 3730 N N . GLN A 1 113 ? 8.171 -20.015 -17.060 1.00 34.25 113 GLN A N 2
ATOM 3731 C CA . GLN A 1 113 ? 9.336 -19.138 -17.076 1.00 42.12 113 GLN A CA 2
ATOM 3732 C C . GLN A 1 113 ? 9.074 -17.871 -16.269 1.00 63.54 113 GLN A C 2
ATOM 3733 O O . GLN A 1 113 ? 9.885 -17.481 -15.428 1.00 30.03 113 GLN A O 2
ATOM 3747 N N . TYR A 1 114 ? 7.939 -17.233 -16.529 1.00 74.31 114 TYR A N 2
ATOM 3748 C CA . TYR A 1 114 ? 7.573 -16.008 -15.828 1.00 32.54 114 TYR A CA 2
ATOM 3749 C C . TYR A 1 114 ? 7.582 -16.221 -14.317 1.00 30.52 114 TYR A C 2
ATOM 3750 O O . TYR A 1 114 ? 8.055 -15.372 -13.563 1.00 21.43 114 TYR A O 2
ATOM 3768 N N . GLU A 1 115 ? 7.056 -17.362 -13.883 1.00 14.02 115 GLU A N 2
ATOM 3769 C CA . GLU A 1 115 ? 7.003 -17.687 -12.464 1.00 22.21 115 GLU A CA 2
ATOM 3770 C C . GLU A 1 115 ? 8.398 -17.986 -11.922 1.00 15.44 115 GLU A C 2
ATOM 3771 O O . GLU A 1 115 ? 8.812 -17.433 -10.903 1.00 4.40 115 GLU A O 2
ATOM 3783 N N . ALA A 1 116 ? 9.119 -18.865 -12.611 1.00 50.22 116 ALA A N 2
ATOM 3784 C CA . ALA A 1 116 ? 10.468 -19.236 -12.201 1.00 4.31 116 ALA A CA 2
ATOM 3785 C C . ALA A 1 116 ? 11.380 -18.016 -12.145 1.00 51.44 116 ALA A C 2
ATOM 3786 O O . ALA A 1 116 ? 12.308 -17.959 -11.337 1.00 72.23 116 ALA A O 2
ATOM 3793 N N . TYR A 1 117 ? 11.113 -17.042 -13.009 1.00 54.32 117 TYR A N 2
ATOM 3794 C CA . TYR A 1 117 ? 11.911 -15.824 -13.059 1.00 43.12 117 TYR A CA 2
ATOM 3795 C C . TYR A 1 117 ? 11.463 -14.833 -11.990 1.00 23.32 117 TYR A C 2
ATOM 3796 O O . TYR A 1 117 ? 12.278 -14.122 -11.403 1.00 72.22 117 TYR A O 2
ATOM 3814 N N . PHE A 1 118 ? 10.157 -14.792 -11.741 1.00 14.14 118 PHE A N 2
ATOM 3815 C CA . PHE A 1 118 ? 9.597 -13.888 -10.744 1.00 2.10 118 PHE A CA 2
ATOM 3816 C C . PHE A 1 118 ? 9.316 -14.627 -9.439 1.00 23.32 118 PHE A C 2
ATOM 3817 O O . PHE A 1 118 ? 8.431 -14.243 -8.673 1.00 14.34 118 PHE A O 2
ATOM 3834 N N . LYS A 1 119 ? 10.074 -15.689 -9.191 1.00 45.31 119 LYS A N 2
ATOM 3835 C CA . LYS A 1 119 ? 9.910 -16.483 -7.979 1.00 73.12 119 LYS A CA 2
ATOM 3836 C C . LYS A 1 119 ? 10.384 -15.709 -6.753 1.00 53.44 119 LYS A C 2
ATOM 3837 O O . LYS A 1 119 ? 11.132 -14.737 -6.871 1.00 11.14 119 LYS A O 2
ATOM 3856 N N . LEU A 1 120 ? 9.945 -16.145 -5.578 1.00 51.43 120 LEU A N 2
ATOM 3857 C CA . LEU A 1 120 ? 10.327 -15.494 -4.329 1.00 62.11 120 LEU A CA 2
ATOM 3858 C C . LEU A 1 120 ? 11.833 -15.578 -4.110 1.00 51.03 120 LEU A C 2
ATOM 3859 O O . LEU A 1 120 ? 12.335 -16.547 -3.541 1.00 22.42 120 LEU A O 2
ATOM 3875 N N . GLY A 1 1 ? 5.200 4.614 -6.382 1.00 42.31 1 GLY A N 3
ATOM 3876 C CA . GLY A 1 1 ? 3.916 3.949 -6.504 1.00 53.12 1 GLY A CA 3
ATOM 3877 C C . GLY A 1 1 ? 3.321 4.090 -7.891 1.00 15.32 1 GLY A C 3
ATOM 3878 O O . GLY A 1 1 ? 3.761 4.908 -8.698 1.00 30.13 1 GLY A O 3
ATOM 3882 N N . PRO A 1 2 ? 2.296 3.276 -8.183 1.00 31.21 2 PRO A N 3
ATOM 3883 C CA . PRO A 1 2 ? 1.617 3.293 -9.483 1.00 52.14 2 PRO A CA 3
ATOM 3884 C C . PRO A 1 2 ? 0.798 4.562 -9.692 1.00 61.23 2 PRO A C 3
ATOM 3885 O O . PRO A 1 2 ? 0.865 5.495 -8.894 1.00 11.13 2 PRO A O 3
ATOM 3896 N N . GLY A 1 3 ? 0.022 4.588 -10.772 1.00 13.22 3 GLY A N 3
ATOM 3897 C CA . GLY A 1 3 ? -0.800 5.747 -11.065 1.00 45.42 3 GLY A CA 3
ATOM 3898 C C . GLY A 1 3 ? -0.167 6.662 -12.095 1.00 62.35 3 GLY A C 3
ATOM 3899 O O . GLY A 1 3 ? -0.796 7.014 -13.093 1.00 22.31 3 GLY A O 3
ATOM 3903 N N . SER A 1 4 ? 1.081 7.048 -11.852 1.00 25.24 4 SER A N 3
ATOM 3904 C CA . SER A 1 4 ? 1.798 7.933 -12.763 1.00 42.22 4 SER A CA 3
ATOM 3905 C C . SER A 1 4 ? 1.960 7.285 -14.135 1.00 24.33 4 SER A C 3
ATOM 3906 O O . SER A 1 4 ? 1.632 7.883 -15.158 1.00 52.03 4 SER A O 3
ATOM 3914 N N . MET A 1 5 ? 2.466 6.056 -14.145 1.00 41.54 5 MET A N 3
ATOM 3915 C CA . MET A 1 5 ? 2.670 5.325 -15.390 1.00 62.03 5 MET A CA 3
ATOM 3916 C C . MET A 1 5 ? 1.518 4.359 -15.649 1.00 45.23 5 MET A C 3
ATOM 3917 O O . MET A 1 5 ? 0.687 4.122 -14.773 1.00 4.24 5 MET A O 3
ATOM 3931 N N . SER A 1 6 ? 1.475 3.806 -16.858 1.00 44.34 6 SER A N 3
ATOM 3932 C CA . SER A 1 6 ? 0.422 2.870 -17.231 1.00 64.43 6 SER A CA 3
ATOM 3933 C C . SER A 1 6 ? 0.991 1.706 -18.039 1.00 62.14 6 SER A C 3
ATOM 3934 O O . SER A 1 6 ? 2.034 1.833 -18.681 1.00 73.31 6 SER A O 3
ATOM 3942 N N . VAL A 1 7 ? 0.298 0.572 -18.000 1.00 10.34 7 VAL A N 3
ATOM 3943 C CA . VAL A 1 7 ? 0.733 -0.614 -18.726 1.00 2.44 7 VAL A CA 3
ATOM 3944 C C . VAL A 1 7 ? -0.359 -1.114 -19.665 1.00 5.32 7 VAL A C 3
ATOM 3945 O O . VAL A 1 7 ? -1.478 -1.404 -19.237 1.00 24.25 7 VAL A O 3
ATOM 3958 N N . THR A 1 8 ? -0.029 -1.215 -20.949 1.00 15.13 8 THR A N 3
ATOM 3959 C CA . THR A 1 8 ? -0.982 -1.680 -21.949 1.00 55.12 8 THR A CA 3
ATOM 3960 C C . THR A 1 8 ? -0.484 -2.946 -22.636 1.00 32.31 8 THR A C 3
ATOM 3961 O O . THR A 1 8 ? 0.698 -3.066 -22.956 1.00 11.22 8 THR A O 3
ATOM 3972 N N . ILE A 1 9 ? -1.393 -3.888 -22.861 1.00 40.31 9 ILE A N 3
ATOM 3973 C CA . ILE A 1 9 ? -1.046 -5.145 -23.512 1.00 3.44 9 ILE A CA 3
ATOM 3974 C C . ILE A 1 9 ? -1.742 -5.275 -24.863 1.00 62.44 9 ILE A C 3
ATOM 3975 O O . ILE A 1 9 ? -2.923 -4.954 -24.998 1.00 5.32 9 ILE A O 3
ATOM 3991 N N . TYR A 1 10 ? -1.003 -5.750 -25.859 1.00 4.54 10 TYR A N 3
ATOM 3992 C CA . TYR A 1 10 ? -1.548 -5.922 -27.200 1.00 30.24 10 TYR A CA 3
ATOM 3993 C C . TYR A 1 10 ? -1.784 -7.398 -27.507 1.00 22.21 10 TYR A C 3
ATOM 3994 O O . TYR A 1 10 ? -0.925 -8.241 -27.253 1.00 41.11 10 TYR A O 3
ATOM 4012 N N . GLY A 1 11 ? -2.956 -7.702 -28.055 1.00 41.24 11 GLY A N 3
ATOM 4013 C CA . GLY A 1 11 ? -3.286 -9.076 -28.388 1.00 3.41 11 GLY A CA 3
ATOM 4014 C C . GLY A 1 11 ? -4.377 -9.173 -29.436 1.00 42.14 11 GLY A C 3
ATOM 4015 O O . GLY A 1 11 ? -4.746 -8.172 -30.052 1.00 61.14 11 GLY A O 3
ATOM 4019 N N . ILE A 1 12 ? -4.894 -10.379 -29.641 1.00 0.23 12 ILE A N 3
ATOM 4020 C CA . ILE A 1 12 ? -5.948 -10.603 -30.622 1.00 21.20 12 ILE A CA 3
ATOM 4021 C C . ILE A 1 12 ? -7.035 -11.514 -30.063 1.00 0.25 12 ILE A C 3
ATOM 4022 O O . ILE A 1 12 ? -6.901 -12.059 -28.967 1.00 72.24 12 ILE A O 3
ATOM 4038 N N . LYS A 1 13 ? -8.111 -11.679 -30.825 1.00 73.52 13 LYS A N 3
ATOM 4039 C CA . LYS A 1 13 ? -9.220 -12.528 -30.409 1.00 71.53 13 LYS A CA 3
ATOM 4040 C C . LYS A 1 13 ? -9.239 -13.829 -31.205 1.00 42.41 13 LYS A C 3
ATOM 4041 O O . LYS A 1 13 ? -10.303 -14.356 -31.527 1.00 70.40 13 LYS A O 3
ATOM 4060 N N . ASN A 1 14 ? -8.053 -14.343 -31.518 1.00 14.55 14 ASN A N 3
ATOM 4061 C CA . ASN A 1 14 ? -7.933 -15.583 -32.275 1.00 43.33 14 ASN A CA 3
ATOM 4062 C C . ASN A 1 14 ? -6.758 -16.416 -31.772 1.00 4.54 14 ASN A C 3
ATOM 4063 O O . ASN A 1 14 ? -5.966 -16.931 -32.562 1.00 13.15 14 ASN A O 3
ATOM 4074 N N . CYS A 1 15 ? -6.652 -16.544 -30.454 1.00 13.42 15 CYS A N 3
ATOM 4075 C CA . CYS A 1 15 ? -5.574 -17.314 -29.845 1.00 5.12 15 CYS A CA 3
ATOM 4076 C C . CYS A 1 15 ? -5.973 -17.806 -28.458 1.00 45.42 15 CYS A C 3
ATOM 4077 O O . CYS A 1 15 ? -6.964 -17.349 -27.888 1.00 62.11 15 CYS A O 3
ATOM 4085 N N . ASP A 1 16 ? -5.198 -18.742 -27.921 1.00 14.03 16 ASP A N 3
ATOM 4086 C CA . ASP A 1 16 ? -5.471 -19.297 -26.601 1.00 11.23 16 ASP A CA 3
ATOM 4087 C C . ASP A 1 16 ? -4.537 -18.697 -25.555 1.00 34.34 16 ASP A C 3
ATOM 4088 O O . ASP A 1 16 ? -4.921 -18.503 -24.401 1.00 45.12 16 ASP A O 3
ATOM 4097 N N . THR A 1 17 ? -3.306 -18.406 -25.966 1.00 62.21 17 THR A N 3
ATOM 4098 C CA . THR A 1 17 ? -2.316 -17.831 -25.064 1.00 10.24 17 THR A CA 3
ATOM 4099 C C . THR A 1 17 ? -2.868 -16.601 -24.353 1.00 43.54 17 THR A C 3
ATOM 4100 O O . THR A 1 17 ? -2.579 -16.368 -23.179 1.00 32.13 17 THR A O 3
ATOM 4111 N N . MET A 1 18 ? -3.666 -15.817 -25.070 1.00 61.22 18 MET A N 3
ATOM 4112 C CA . MET A 1 18 ? -4.261 -14.610 -24.506 1.00 4.42 18 MET A CA 3
ATOM 4113 C C . MET A 1 18 ? -4.993 -14.923 -23.205 1.00 72.34 18 MET A C 3
ATOM 4114 O O . MET A 1 18 ? -4.900 -14.174 -22.233 1.00 54.40 18 MET A O 3
ATOM 4128 N N . LYS A 1 19 ? -5.721 -16.035 -23.194 1.00 34.45 19 LYS A N 3
ATOM 4129 C CA . LYS A 1 19 ? -6.469 -16.448 -22.012 1.00 44.21 19 LYS A CA 3
ATOM 4130 C C . LYS A 1 19 ? -5.545 -16.597 -20.808 1.00 43.12 19 LYS A C 3
ATOM 4131 O O . LYS A 1 19 ? -5.804 -16.042 -19.740 1.00 22.52 19 LYS A O 3
ATOM 4150 N N . LYS A 1 20 ? -4.463 -17.347 -20.987 1.00 34.44 20 LYS A N 3
ATOM 4151 C CA . LYS A 1 20 ? -3.497 -17.567 -19.916 1.00 13.54 20 LYS A CA 3
ATOM 4152 C C . LYS A 1 20 ? -2.901 -16.245 -19.442 1.00 54.33 20 LYS A C 3
ATOM 4153 O O . LYS A 1 20 ? -2.749 -16.016 -18.242 1.00 71.32 20 LYS A O 3
ATOM 4172 N N . ALA A 1 21 ? -2.565 -15.378 -20.392 1.00 53.12 21 ALA A N 3
ATOM 4173 C CA . ALA A 1 21 ? -1.989 -14.079 -20.071 1.00 1.22 21 ALA A CA 3
ATOM 4174 C C . ALA A 1 21 ? -2.915 -13.275 -19.166 1.00 43.50 21 ALA A C 3
ATOM 4175 O O . ALA A 1 21 ? -2.496 -12.769 -18.125 1.00 22.15 21 ALA A O 3
ATOM 4182 N N . ARG A 1 22 ? -4.177 -13.162 -19.569 1.00 25.34 22 ARG A N 3
ATOM 4183 C CA . ARG A 1 22 ? -5.163 -12.417 -18.795 1.00 62.34 22 ARG A CA 3
ATOM 4184 C C . ARG A 1 22 ? -5.323 -13.016 -17.401 1.00 32.15 22 ARG A C 3
ATOM 4185 O O . ARG A 1 22 ? -5.304 -12.299 -16.401 1.00 70.51 22 ARG A O 3
ATOM 4206 N N . ILE A 1 23 ? -5.484 -14.334 -17.344 1.00 34.41 23 ILE A N 3
ATOM 4207 C CA . ILE A 1 23 ? -5.647 -15.029 -16.073 1.00 74.45 23 ILE A CA 3
ATOM 4208 C C . ILE A 1 23 ? -4.455 -14.784 -15.155 1.00 44.23 23 ILE A C 3
ATOM 4209 O O . ILE A 1 23 ? -4.608 -14.667 -13.940 1.00 42.13 23 ILE A O 3
ATOM 4225 N N . TRP A 1 24 ? -3.268 -14.707 -15.745 1.00 31.51 24 TRP A N 3
ATOM 4226 C CA . TRP A 1 24 ? -2.048 -14.474 -14.980 1.00 62.05 24 TRP A CA 3
ATOM 4227 C C . TRP A 1 24 ? -2.037 -13.069 -14.388 1.00 74.25 24 TRP A C 3
ATOM 4228 O O . TRP A 1 24 ? -1.899 -12.898 -13.176 1.00 4.31 24 TRP A O 3
ATOM 4249 N N . LEU A 1 25 ? -2.183 -12.068 -15.248 1.00 11.33 25 LEU A N 3
ATOM 4250 C CA . LEU A 1 25 ? -2.191 -10.676 -14.808 1.00 44.32 25 LEU A CA 3
ATOM 4251 C C . LEU A 1 25 ? -3.334 -10.420 -13.832 1.00 51.32 25 LEU A C 3
ATOM 4252 O O . LEU A 1 25 ? -3.177 -9.687 -12.857 1.00 43.22 25 LEU A O 3
ATOM 4268 N N . GLU A 1 26 ? -4.483 -11.030 -14.102 1.00 61.23 26 GLU A N 3
ATOM 4269 C CA . GLU A 1 26 ? -5.653 -10.868 -13.246 1.00 64.31 26 GLU A CA 3
ATOM 4270 C C . GLU A 1 26 ? -5.441 -11.555 -11.901 1.00 74.22 26 GLU A C 3
ATOM 4271 O O . GLU A 1 26 ? -5.738 -10.989 -10.848 1.00 53.23 26 GLU A O 3
ATOM 4283 N N . ASP A 1 27 ? -4.928 -12.780 -11.942 1.00 34.31 27 ASP A N 3
ATOM 4284 C CA . ASP A 1 27 ? -4.675 -13.546 -10.727 1.00 72.41 27 ASP A CA 3
ATOM 4285 C C . ASP A 1 27 ? -3.710 -12.803 -9.808 1.00 33.14 27 ASP A C 3
ATOM 4286 O O . ASP A 1 27 ? -3.920 -12.732 -8.596 1.00 3.11 27 ASP A O 3
ATOM 4295 N N . HIS A 1 28 ? -2.649 -12.255 -10.392 1.00 21.13 28 HIS A N 3
ATOM 4296 C CA . HIS A 1 28 ? -1.650 -11.519 -9.625 1.00 13.54 28 HIS A CA 3
ATOM 4297 C C . HIS A 1 28 ? -2.245 -10.240 -9.044 1.00 43.42 28 HIS A C 3
ATOM 4298 O O . HIS A 1 28 ? -1.681 -9.641 -8.129 1.00 0.32 28 HIS A O 3
ATOM 4312 N N . GLY A 1 29 ? -3.387 -9.825 -9.583 1.00 43.32 29 GLY A N 3
ATOM 4313 C CA . GLY A 1 29 ? -4.039 -8.619 -9.107 1.00 61.30 29 GLY A CA 3
ATOM 4314 C C . GLY A 1 29 ? -3.425 -7.361 -9.686 1.00 13.24 29 GLY A C 3
ATOM 4315 O O . GLY A 1 29 ? -3.301 -6.349 -8.997 1.00 52.32 29 GLY A O 3
ATOM 4319 N N . ILE A 1 30 ? -3.037 -7.424 -10.956 1.00 54.44 30 ILE A N 3
ATOM 4320 C CA . ILE A 1 30 ? -2.433 -6.281 -11.627 1.00 74.22 30 ILE A CA 3
ATOM 4321 C C . ILE A 1 30 ? -3.398 -5.657 -12.630 1.00 61.31 30 ILE A C 3
ATOM 4322 O O . ILE A 1 30 ? -4.196 -6.356 -13.255 1.00 14.22 30 ILE A O 3
ATOM 4338 N N . ASP A 1 31 ? -3.318 -4.340 -12.779 1.00 75.12 31 ASP A N 3
ATOM 4339 C CA . ASP A 1 31 ? -4.183 -3.622 -13.709 1.00 21.24 31 ASP A CA 3
ATOM 4340 C C . ASP A 1 31 ? -3.503 -3.453 -15.063 1.00 75.12 31 ASP A C 3
ATOM 4341 O O . ASP A 1 31 ? -2.583 -2.648 -15.212 1.00 63.43 31 ASP A O 3
ATOM 4350 N N . TYR A 1 32 ? -3.961 -4.218 -16.048 1.00 1.34 32 TYR A N 3
ATOM 4351 C CA . TYR A 1 32 ? -3.395 -4.156 -17.391 1.00 14.55 32 TYR A CA 3
ATOM 4352 C C . TYR A 1 32 ? -4.454 -3.748 -18.410 1.00 23.04 32 TYR A C 3
ATOM 4353 O O . TYR A 1 32 ? -5.573 -4.261 -18.400 1.00 43.04 32 TYR A O 3
ATOM 4371 N N . THR A 1 33 ? -4.091 -2.822 -19.292 1.00 12.42 33 THR A N 3
ATOM 4372 C CA . THR A 1 33 ? -5.008 -2.344 -20.319 1.00 70.00 33 THR A CA 3
ATOM 4373 C C . THR A 1 33 ? -5.030 -3.284 -21.518 1.00 44.51 33 THR A C 3
ATOM 4374 O O . THR A 1 33 ? -4.055 -3.377 -22.265 1.00 22.54 33 THR A O 3
ATOM 4385 N N . PHE A 1 34 ? -6.147 -3.981 -21.698 1.00 20.02 34 PHE A N 3
ATOM 4386 C CA . PHE A 1 34 ? -6.295 -4.915 -22.808 1.00 51.35 34 PHE A CA 3
ATOM 4387 C C . PHE A 1 34 ? -6.566 -4.172 -24.114 1.00 63.42 34 PHE A C 3
ATOM 4388 O O . PHE A 1 34 ? -7.547 -3.437 -24.230 1.00 51.44 34 PHE A O 3
ATOM 4405 N N . HIS A 1 35 ? -5.687 -4.368 -25.092 1.00 30.12 35 HIS A N 3
ATOM 4406 C CA . HIS A 1 35 ? -5.831 -3.717 -26.389 1.00 4.21 35 HIS A CA 3
ATOM 4407 C C . HIS A 1 35 ? -5.742 -4.736 -27.521 1.00 71.42 35 HIS A C 3
ATOM 4408 O O . HIS A 1 35 ? -4.755 -5.462 -27.640 1.00 23.35 35 HIS A O 3
ATOM 4422 N N . ASP A 1 36 ? -6.779 -4.784 -28.350 1.00 25.23 36 ASP A N 3
ATOM 4423 C CA . ASP A 1 36 ? -6.819 -5.714 -29.473 1.00 42.21 36 ASP A CA 3
ATOM 4424 C C . ASP A 1 36 ? -6.138 -5.113 -30.699 1.00 1.23 36 ASP A C 3
ATOM 4425 O O . ASP A 1 36 ? -6.113 -3.895 -30.874 1.00 31.51 36 ASP A O 3
ATOM 4434 N N . TYR A 1 37 ? -5.588 -5.976 -31.546 1.00 30.14 37 TYR A N 3
ATOM 4435 C CA . TYR A 1 37 ? -4.903 -5.531 -32.754 1.00 33.02 37 TYR A CA 3
ATOM 4436 C C . TYR A 1 37 ? -5.813 -4.642 -33.598 1.00 52.25 37 TYR A C 3
ATOM 4437 O O . TYR A 1 37 ? -5.344 -3.759 -34.317 1.00 44.22 37 TYR A O 3
ATOM 4455 N N . LYS A 1 38 ? -7.116 -4.882 -33.505 1.00 0.11 38 LYS A N 3
ATOM 4456 C CA . LYS A 1 38 ? -8.094 -4.105 -34.257 1.00 54.34 38 LYS A CA 3
ATOM 4457 C C . LYS A 1 38 ? -8.569 -2.902 -33.449 1.00 63.30 38 LYS A C 3
ATOM 4458 O O . LYS A 1 38 ? -8.553 -1.769 -33.933 1.00 51.11 38 LYS A O 3
ATOM 4477 N N . LYS A 1 39 ? -8.993 -3.154 -32.215 1.00 13.11 39 LYS A N 3
ATOM 4478 C CA . LYS A 1 39 ? -9.472 -2.092 -31.339 1.00 43.13 39 LYS A CA 3
ATOM 4479 C C . LYS A 1 39 ? -8.434 -0.980 -31.214 1.00 2.14 39 LYS A C 3
ATOM 4480 O O . LYS A 1 39 ? -8.758 0.200 -31.339 1.00 41.33 39 LYS A O 3
ATOM 4499 N N . GLU A 1 40 ? -7.187 -1.367 -30.967 1.00 43.23 40 GLU A N 3
ATOM 4500 C CA . GLU A 1 40 ? -6.103 -0.402 -30.827 1.00 30.23 40 GLU A CA 3
ATOM 4501 C C . GLU A 1 40 ? -5.797 0.273 -32.161 1.00 71.01 40 GLU A C 3
ATOM 4502 O O . GLU A 1 40 ? -5.298 1.396 -32.201 1.00 70.35 40 GLU A O 3
ATOM 4514 N N . GLY A 1 41 ? -6.103 -0.423 -33.252 1.00 12.45 41 GLY A N 3
ATOM 4515 C CA . GLY A 1 41 ? -5.854 0.124 -34.573 1.00 0.44 41 GLY A CA 3
ATOM 4516 C C . GLY A 1 41 ? -4.382 0.379 -34.828 1.00 54.13 41 GLY A C 3
ATOM 4517 O O . GLY A 1 41 ? -3.846 1.414 -34.431 1.00 32.21 41 GLY A O 3
ATOM 4521 N N . LEU A 1 42 ? -3.724 -0.566 -35.490 1.00 61.22 42 LEU A N 3
ATOM 4522 C CA . LEU A 1 42 ? -2.304 -0.440 -35.796 1.00 32.11 42 LEU A CA 3
ATOM 4523 C C . LEU A 1 42 ? -2.084 0.483 -36.990 1.00 60.11 42 LEU A C 3
ATOM 4524 O O . LEU A 1 42 ? -2.674 0.290 -38.053 1.00 61.12 42 LEU A O 3
ATOM 4540 N N . ASP A 1 43 ? -1.230 1.484 -36.808 1.00 24.10 43 ASP A N 3
ATOM 4541 C CA . ASP A 1 43 ? -0.929 2.436 -37.872 1.00 33.24 43 ASP A CA 3
ATOM 4542 C C . ASP A 1 43 ? 0.544 2.368 -38.260 1.00 21.14 43 ASP A C 3
ATOM 4543 O O . ASP A 1 43 ? 1.350 1.741 -37.572 1.00 4.53 43 ASP A O 3
ATOM 4552 N N . ALA A 1 44 ? 0.890 3.016 -39.368 1.00 11.33 44 ALA A N 3
ATOM 4553 C CA . ALA A 1 44 ? 2.266 3.030 -39.847 1.00 41.31 44 ALA A CA 3
ATOM 4554 C C . ALA A 1 44 ? 3.209 3.602 -38.795 1.00 2.35 44 ALA A C 3
ATOM 4555 O O . ALA A 1 44 ? 4.301 3.080 -38.578 1.00 3.31 44 ALA A O 3
ATOM 4562 N N . GLU A 1 45 ? 2.777 4.678 -38.142 1.00 21.11 45 GLU A N 3
ATOM 4563 C CA . GLU A 1 45 ? 3.586 5.321 -37.113 1.00 32.33 45 GLU A CA 3
ATOM 4564 C C . GLU A 1 45 ? 3.988 4.320 -36.034 1.00 22.11 45 GLU A C 3
ATOM 4565 O O . GLU A 1 45 ? 5.164 4.204 -35.686 1.00 3.32 45 GLU A O 3
ATOM 4577 N N . THR A 1 46 ? 3.004 3.598 -35.508 1.00 73.34 46 THR A N 3
ATOM 4578 C CA . THR A 1 46 ? 3.255 2.608 -34.467 1.00 14.20 46 THR A CA 3
ATOM 4579 C C . THR A 1 46 ? 4.161 1.493 -34.976 1.00 20.44 46 THR A C 3
ATOM 4580 O O . THR A 1 46 ? 5.170 1.165 -34.351 1.00 51.10 46 THR A O 3
ATOM 4591 N N . LEU A 1 47 ? 3.795 0.913 -36.114 1.00 41.05 47 LEU A N 3
ATOM 4592 C CA . LEU A 1 47 ? 4.576 -0.166 -36.708 1.00 30.54 47 LEU A CA 3
ATOM 4593 C C . LEU A 1 47 ? 6.032 0.251 -36.891 1.00 4.21 47 LEU A C 3
ATOM 4594 O O . LEU A 1 47 ? 6.948 -0.469 -36.494 1.00 62.44 47 LEU A O 3
ATOM 4610 N N . ASP A 1 48 ? 6.236 1.418 -37.491 1.00 1.01 48 ASP A N 3
ATOM 4611 C CA . ASP A 1 48 ? 7.580 1.935 -37.722 1.00 1.33 48 ASP A CA 3
ATOM 4612 C C . ASP A 1 48 ? 8.343 2.074 -36.408 1.00 4.12 48 ASP A C 3
ATOM 4613 O O . ASP A 1 48 ? 9.474 1.603 -36.283 1.00 45.52 48 ASP A O 3
ATOM 4622 N N . ARG A 1 49 ? 7.717 2.724 -35.433 1.00 40.22 49 ARG A N 3
ATOM 4623 C CA . ARG A 1 49 ? 8.337 2.927 -34.130 1.00 24.55 49 ARG A CA 3
ATOM 4624 C C . ARG A 1 49 ? 8.758 1.597 -33.514 1.00 53.00 49 ARG A C 3
ATOM 4625 O O . ARG A 1 49 ? 9.823 1.492 -32.903 1.00 73.52 49 ARG A O 3
ATOM 4646 N N . PHE A 1 50 ? 7.917 0.582 -33.679 1.00 52.05 50 PHE A N 3
ATOM 4647 C CA . PHE A 1 50 ? 8.200 -0.743 -33.138 1.00 23.30 50 PHE A CA 3
ATOM 4648 C C . PHE A 1 50 ? 9.318 -1.423 -33.924 1.00 71.14 50 PHE A C 3
ATOM 4649 O O . PHE A 1 50 ? 10.096 -2.201 -33.371 1.00 40.10 50 PHE A O 3
ATOM 4666 N N . LEU A 1 51 ? 9.389 -1.125 -35.216 1.00 22.50 51 LEU A N 3
ATOM 4667 C CA . LEU A 1 51 ? 10.410 -1.708 -36.080 1.00 0.23 51 LEU A CA 3
ATOM 4668 C C . LEU A 1 51 ? 11.789 -1.146 -35.749 1.00 53.31 51 LEU A C 3
ATOM 4669 O O . LEU A 1 51 ? 12.790 -1.862 -35.789 1.00 22.12 51 LEU A O 3
ATOM 4685 N N . LYS A 1 52 ? 11.834 0.141 -35.419 1.00 72.22 52 LYS A N 3
ATOM 4686 C CA . LYS A 1 52 ? 13.088 0.800 -35.077 1.00 13.04 52 LYS A CA 3
ATOM 4687 C C . LYS A 1 52 ? 13.579 0.357 -33.703 1.00 1.22 52 LYS A C 3
ATOM 4688 O O . LYS A 1 52 ? 14.762 0.067 -33.517 1.00 22.51 52 LYS A O 3
ATOM 4707 N N . THR A 1 53 ? 12.663 0.303 -32.740 1.00 24.20 53 THR A N 3
ATOM 4708 C CA . THR A 1 53 ? 13.002 -0.105 -31.384 1.00 34.52 53 THR A CA 3
ATOM 4709 C C . THR A 1 53 ? 13.223 -1.611 -31.302 1.00 21.14 53 THR A C 3
ATOM 4710 O O . THR A 1 53 ? 13.959 -2.096 -30.442 1.00 72.44 53 THR A O 3
ATOM 4721 N N . VAL A 1 54 ? 12.581 -2.349 -32.203 1.00 5.34 54 VAL A N 3
ATOM 4722 C CA . VAL A 1 54 ? 12.708 -3.801 -32.233 1.00 43.11 54 VAL A CA 3
ATOM 4723 C C . VAL A 1 54 ? 12.610 -4.331 -33.660 1.00 50.42 54 VAL A C 3
ATOM 4724 O O . VAL A 1 54 ? 11.728 -3.952 -34.430 1.00 41.32 54 VAL A O 3
ATOM 4737 N N . PRO A 1 55 ? 13.538 -5.230 -34.021 1.00 2.25 55 PRO A N 3
ATOM 4738 C CA . PRO A 1 55 ? 13.577 -5.832 -35.357 1.00 2.03 55 PRO A CA 3
ATOM 4739 C C . PRO A 1 55 ? 12.415 -6.791 -35.596 1.00 74.41 55 PRO A C 3
ATOM 4740 O O . PRO A 1 55 ? 12.056 -7.575 -34.717 1.00 51.24 55 PRO A O 3
ATOM 4751 N N . TRP A 1 56 ? 11.833 -6.722 -36.787 1.00 2.13 56 TRP A N 3
ATOM 4752 C CA . TRP A 1 56 ? 10.711 -7.585 -37.139 1.00 72.32 56 TRP A CA 3
ATOM 4753 C C . TRP A 1 56 ? 11.063 -9.052 -36.919 1.00 33.30 56 TRP A C 3
ATOM 4754 O O . TRP A 1 56 ? 10.188 -9.875 -36.650 1.00 54.31 56 TRP A O 3
ATOM 4775 N N . GLU A 1 57 ? 12.348 -9.373 -37.036 1.00 24.51 57 GLU A N 3
ATOM 4776 C CA . GLU A 1 57 ? 12.813 -10.742 -36.850 1.00 64.15 57 GLU A CA 3
ATOM 4777 C C . GLU A 1 57 ? 12.312 -11.312 -35.526 1.00 74.11 57 GLU A C 3
ATOM 4778 O O . GLU A 1 57 ? 12.004 -12.499 -35.427 1.00 43.02 57 GLU A O 3
ATOM 4790 N N . GLN A 1 58 ? 12.235 -10.456 -34.512 1.00 73.33 58 GLN A N 3
ATOM 4791 C CA . GLN A 1 58 ? 11.773 -10.874 -33.193 1.00 13.45 58 GLN A CA 3
ATOM 4792 C C . GLN A 1 58 ? 10.516 -10.111 -32.791 1.00 24.32 58 GLN A C 3
ATOM 4793 O O . GLN A 1 58 ? 10.263 -9.892 -31.605 1.00 52.14 58 GLN A O 3
ATOM 4807 N N . LEU A 1 59 ? 9.730 -9.709 -33.783 1.00 41.15 59 LEU A N 3
ATOM 4808 C CA . LEU A 1 59 ? 8.498 -8.970 -33.531 1.00 23.12 59 LEU A CA 3
ATOM 4809 C C . LEU A 1 59 ? 7.285 -9.747 -34.032 1.00 51.11 59 LEU A C 3
ATOM 4810 O O . LEU A 1 59 ? 6.143 -9.412 -33.711 1.00 4.12 59 LEU A O 3
ATOM 4826 N N . LEU A 1 60 ? 7.538 -10.788 -34.817 1.00 55.45 60 LEU A N 3
ATOM 4827 C CA . LEU A 1 60 ? 6.467 -11.616 -35.361 1.00 62.31 60 LEU A CA 3
ATOM 4828 C C . LEU A 1 60 ? 6.789 -13.097 -35.198 1.00 44.10 60 LEU A C 3
ATOM 4829 O O . LEU A 1 60 ? 7.953 -13.495 -35.206 1.00 61.30 60 LEU A O 3
ATOM 4845 N N . ASN A 1 61 ? 5.747 -13.911 -35.053 1.00 14.22 61 ASN A N 3
ATOM 4846 C CA . ASN A 1 61 ? 5.919 -15.351 -34.890 1.00 33.24 61 ASN A CA 3
ATOM 4847 C C . ASN A 1 61 ? 6.776 -15.926 -36.013 1.00 54.15 61 ASN A C 3
ATOM 4848 O O . ASN A 1 61 ? 6.694 -15.485 -37.159 1.00 1.23 61 ASN A O 3
ATOM 4859 N N . ARG A 1 62 ? 7.597 -16.915 -35.675 1.00 14.43 62 ARG A N 3
ATOM 4860 C CA . ARG A 1 62 ? 8.470 -17.552 -36.654 1.00 62.32 62 ARG A CA 3
ATOM 4861 C C . ARG A 1 62 ? 7.981 -18.958 -36.985 1.00 71.20 62 ARG A C 3
ATOM 4862 O O . ARG A 1 62 ? 7.785 -19.300 -38.151 1.00 73.11 62 ARG A O 3
ATOM 4883 N N . ALA A 1 63 ? 7.786 -19.770 -35.951 1.00 13.41 63 ALA A N 3
ATOM 4884 C CA . ALA A 1 63 ? 7.319 -21.139 -36.132 1.00 11.25 63 ALA A CA 3
ATOM 4885 C C . ALA A 1 63 ? 5.797 -21.194 -36.201 1.00 40.23 63 ALA A C 3
ATOM 4886 O O . ALA A 1 63 ? 5.224 -22.149 -36.723 1.00 15.22 63 ALA A O 3
ATOM 4893 N N . GLY A 1 64 ? 5.147 -20.164 -35.669 1.00 15.42 64 GLY A N 3
ATOM 4894 C CA . GLY A 1 64 ? 3.697 -20.117 -35.680 1.00 64.14 64 GLY A CA 3
ATOM 4895 C C . GLY A 1 64 ? 3.119 -20.348 -37.062 1.00 10.02 64 GLY A C 3
ATOM 4896 O O . GLY A 1 64 ? 3.738 -19.998 -38.068 1.00 62.15 64 GLY A O 3
ATOM 4900 N N . THR A 1 65 ? 1.930 -20.940 -37.114 1.00 32.42 65 THR A N 3
ATOM 4901 C CA . THR A 1 65 ? 1.270 -21.221 -38.382 1.00 14.14 65 THR A CA 3
ATOM 4902 C C . THR A 1 65 ? 1.171 -19.964 -39.240 1.00 2.22 65 THR A C 3
ATOM 4903 O O . THR A 1 65 ? 1.231 -20.031 -40.469 1.00 74.54 65 THR A O 3
ATOM 4914 N N . THR A 1 66 ? 1.019 -18.817 -38.585 1.00 75.01 66 THR A N 3
ATOM 4915 C CA . THR A 1 66 ? 0.911 -17.545 -39.288 1.00 24.34 66 THR A CA 3
ATOM 4916 C C . THR A 1 66 ? 2.076 -17.347 -40.252 1.00 70.12 66 THR A C 3
ATOM 4917 O O . THR A 1 66 ? 1.906 -16.810 -41.346 1.00 31.44 66 THR A O 3
ATOM 4928 N N . PHE A 1 67 ? 3.260 -17.787 -39.838 1.00 31.33 67 PHE A N 3
ATOM 4929 C CA . PHE A 1 67 ? 4.454 -17.659 -40.664 1.00 51.22 67 PHE A CA 3
ATOM 4930 C C . PHE A 1 67 ? 4.476 -18.723 -41.757 1.00 2.20 67 PHE A C 3
ATOM 4931 O O . PHE A 1 67 ? 4.946 -18.476 -42.869 1.00 62.22 67 PHE A O 3
ATOM 4948 N N . ARG A 1 68 ? 3.966 -19.906 -41.433 1.00 35.20 68 ARG A N 3
ATOM 4949 C CA . ARG A 1 68 ? 3.928 -21.009 -42.385 1.00 13.24 68 ARG A CA 3
ATOM 4950 C C . ARG A 1 68 ? 2.812 -20.808 -43.407 1.00 42.44 68 ARG A C 3
ATOM 4951 O O . ARG A 1 68 ? 2.679 -21.579 -44.356 1.00 51.04 68 ARG A O 3
ATOM 4972 N N . LYS A 1 69 ? 2.013 -19.767 -43.204 1.00 73.43 69 LYS A N 3
ATOM 4973 C CA . LYS A 1 69 ? 0.908 -19.462 -44.105 1.00 73.42 69 LYS A CA 3
ATOM 4974 C C . LYS A 1 69 ? 1.418 -19.186 -45.516 1.00 41.12 69 LYS A C 3
ATOM 4975 O O . LYS A 1 69 ? 0.864 -19.684 -46.497 1.00 52.53 69 LYS A O 3
ATOM 4994 N N . LEU A 1 70 ? 2.478 -18.391 -45.611 1.00 1.50 70 LEU A N 3
ATOM 4995 C CA . LEU A 1 70 ? 3.064 -18.049 -46.903 1.00 30.25 70 LEU A CA 3
ATOM 4996 C C . LEU A 1 70 ? 4.040 -19.128 -47.361 1.00 52.51 70 LEU A C 3
ATOM 4997 O O . LEU A 1 70 ? 4.576 -19.895 -46.560 1.00 53.44 70 LEU A O 3
ATOM 5013 N N . PRO A 1 71 ? 4.277 -19.191 -48.679 1.00 40.12 71 PRO A N 3
ATOM 5014 C CA . PRO A 1 71 ? 5.193 -20.170 -49.273 1.00 21.41 71 PRO A CA 3
ATOM 5015 C C . PRO A 1 71 ? 6.649 -19.890 -48.924 1.00 4.43 71 PRO A C 3
ATOM 5016 O O . PRO A 1 71 ? 6.955 -18.917 -48.235 1.00 61.04 71 PRO A O 3
ATOM 5027 N N . GLU A 1 72 ? 7.545 -20.748 -49.403 1.00 64.42 72 GLU A N 3
ATOM 5028 C CA . GLU A 1 72 ? 8.970 -20.591 -49.140 1.00 2.33 72 GLU A CA 3
ATOM 5029 C C . GLU A 1 72 ? 9.539 -19.406 -49.915 1.00 32.21 72 GLU A C 3
ATOM 5030 O O . GLU A 1 72 ? 10.431 -18.706 -49.435 1.00 64.11 72 GLU A O 3
ATOM 5042 N N . ASP A 1 73 ? 9.018 -19.189 -51.119 1.00 54.44 73 ASP A N 3
ATOM 5043 C CA . ASP A 1 73 ? 9.474 -18.090 -51.961 1.00 22.54 73 ASP A CA 3
ATOM 5044 C C . ASP A 1 73 ? 9.081 -16.745 -51.360 1.00 73.43 73 ASP A C 3
ATOM 5045 O O . ASP A 1 73 ? 9.918 -15.858 -51.196 1.00 20.35 73 ASP A O 3
ATOM 5054 N N . VAL A 1 74 ? 7.800 -16.600 -51.034 1.00 22.21 74 VAL A N 3
ATOM 5055 C CA . VAL A 1 74 ? 7.295 -15.362 -50.450 1.00 51.24 74 VAL A CA 3
ATOM 5056 C C . VAL A 1 74 ? 7.908 -15.113 -49.078 1.00 71.30 74 VAL A C 3
ATOM 5057 O O . VAL A 1 74 ? 8.086 -13.966 -48.665 1.00 64.14 74 VAL A O 3
ATOM 5070 N N . ARG A 1 75 ? 8.230 -16.192 -48.374 1.00 32.22 75 ARG A N 3
ATOM 5071 C CA . ARG A 1 75 ? 8.823 -16.091 -47.046 1.00 2.22 75 ARG A CA 3
ATOM 5072 C C . ARG A 1 75 ? 10.326 -15.846 -47.139 1.00 43.01 75 ARG A C 3
ATOM 5073 O O . ARG A 1 75 ? 10.933 -15.296 -46.220 1.00 52.32 75 ARG A O 3
ATOM 5094 N N . SER A 1 76 ? 10.920 -16.259 -48.254 1.00 13.42 76 SER A N 3
ATOM 5095 C CA . SER A 1 76 ? 12.353 -16.088 -48.465 1.00 72.25 76 SER A CA 3
ATOM 5096 C C . SER A 1 76 ? 12.659 -14.697 -49.010 1.00 24.11 76 SER A C 3
ATOM 5097 O O . SER A 1 76 ? 13.766 -14.185 -48.846 1.00 72.30 76 SER A O 3
ATOM 5105 N N . ASN A 1 77 ? 11.671 -14.091 -49.659 1.00 61.11 77 ASN A N 3
ATOM 5106 C CA . ASN A 1 77 ? 11.834 -12.759 -50.229 1.00 63.22 77 ASN A CA 3
ATOM 5107 C C . ASN A 1 77 ? 11.342 -11.688 -49.260 1.00 4.51 77 ASN A C 3
ATOM 5108 O O . ASN A 1 77 ? 11.043 -10.563 -49.660 1.00 30.21 77 ASN A O 3
ATOM 5119 N N . VAL A 1 78 ? 11.261 -12.046 -47.982 1.00 54.35 78 VAL A N 3
ATOM 5120 C CA . VAL A 1 78 ? 10.807 -11.117 -46.955 1.00 25.14 78 VAL A CA 3
ATOM 5121 C C . VAL A 1 78 ? 11.880 -10.082 -46.636 1.00 53.34 78 VAL A C 3
ATOM 5122 O O . VAL A 1 78 ? 13.035 -10.429 -46.383 1.00 13.31 78 VAL A O 3
ATOM 5135 N N . ASP A 1 79 ? 11.494 -8.812 -46.649 1.00 75.02 79 ASP A N 3
ATOM 5136 C CA . ASP A 1 79 ? 12.422 -7.726 -46.359 1.00 32.13 79 ASP A CA 3
ATOM 5137 C C . ASP A 1 79 ? 11.857 -6.797 -45.289 1.00 22.35 79 ASP A C 3
ATOM 5138 O O . ASP A 1 79 ? 10.782 -7.045 -44.744 1.00 11.20 79 ASP A O 3
ATOM 5147 N N . ALA A 1 80 ? 12.590 -5.729 -44.994 1.00 44.44 80 ALA A N 3
ATOM 5148 C CA . ALA A 1 80 ? 12.161 -4.764 -43.989 1.00 1.03 80 ALA A CA 3
ATOM 5149 C C . ALA A 1 80 ? 10.878 -4.059 -44.418 1.00 60.14 80 ALA A C 3
ATOM 5150 O O . ALA A 1 80 ? 9.877 -4.083 -43.703 1.00 3.35 80 ALA A O 3
ATOM 5157 N N . ALA A 1 81 ? 10.916 -3.431 -45.589 1.00 21.32 81 ALA A N 3
ATOM 5158 C CA . ALA A 1 81 ? 9.756 -2.721 -46.113 1.00 55.31 81 ALA A CA 3
ATOM 5159 C C . ALA A 1 81 ? 8.519 -3.612 -46.109 1.00 31.04 81 ALA A C 3
ATOM 5160 O O . ALA A 1 81 ? 7.506 -3.282 -45.492 1.00 33.41 81 ALA A O 3
ATOM 5167 N N . SER A 1 82 ? 8.608 -4.743 -46.802 1.00 54.12 82 SER A N 3
ATOM 5168 C CA . SER A 1 82 ? 7.494 -5.680 -46.883 1.00 14.13 82 SER A CA 3
ATOM 5169 C C . SER A 1 82 ? 7.013 -6.073 -45.489 1.00 30.51 82 SER A C 3
ATOM 5170 O O . SER A 1 82 ? 5.817 -6.036 -45.199 1.00 1.33 82 SER A O 3
ATOM 5178 N N . ALA A 1 83 ? 7.955 -6.450 -44.630 1.00 34.11 83 ALA A N 3
ATOM 5179 C CA . ALA A 1 83 ? 7.629 -6.848 -43.266 1.00 62.10 83 ALA A CA 3
ATOM 5180 C C . ALA A 1 83 ? 6.758 -5.800 -42.581 1.00 53.55 83 ALA A C 3
ATOM 5181 O O . ALA A 1 83 ? 5.753 -6.130 -41.950 1.00 1.10 83 ALA A O 3
ATOM 5188 N N . ARG A 1 84 ? 7.149 -4.537 -42.709 1.00 14.24 84 ARG A N 3
ATOM 5189 C CA . ARG A 1 84 ? 6.406 -3.440 -42.100 1.00 42.23 84 ARG A CA 3
ATOM 5190 C C . ARG A 1 84 ? 5.030 -3.295 -42.743 1.00 55.53 84 ARG A C 3
ATOM 5191 O O . ARG A 1 84 ? 4.042 -3.017 -42.062 1.00 43.13 84 ARG A O 3
ATOM 5212 N N . GLU A 1 85 ? 4.973 -3.485 -44.058 1.00 51.11 85 GLU A N 3
ATOM 5213 C CA . GLU A 1 85 ? 3.718 -3.373 -44.792 1.00 55.12 85 GLU A CA 3
ATOM 5214 C C . GLU A 1 85 ? 2.734 -4.456 -44.357 1.00 1.33 85 GLU A C 3
ATOM 5215 O O . GLU A 1 85 ? 1.570 -4.176 -44.070 1.00 32.23 85 GLU A O 3
ATOM 5227 N N . LEU A 1 86 ? 3.212 -5.696 -44.311 1.00 22.40 86 LEU A N 3
ATOM 5228 C CA . LEU A 1 86 ? 2.376 -6.823 -43.912 1.00 21.33 86 LEU A CA 3
ATOM 5229 C C . LEU A 1 86 ? 1.884 -6.655 -42.478 1.00 20.32 86 LEU A C 3
ATOM 5230 O O . LEU A 1 86 ? 0.687 -6.749 -42.208 1.00 2.34 86 LEU A O 3
ATOM 5246 N N . MET A 1 87 ? 2.815 -6.405 -41.563 1.00 55.22 87 MET A N 3
ATOM 5247 C CA . MET A 1 87 ? 2.475 -6.221 -40.157 1.00 3.41 87 MET A CA 3
ATOM 5248 C C . MET A 1 87 ? 1.556 -5.017 -39.973 1.00 3.31 87 MET A C 3
ATOM 5249 O O . MET A 1 87 ? 0.703 -5.005 -39.084 1.00 33.02 87 MET A O 3
ATOM 5263 N N . LEU A 1 88 ? 1.735 -4.008 -40.819 1.00 0.04 88 LEU A N 3
ATOM 5264 C CA . LEU A 1 88 ? 0.921 -2.799 -40.749 1.00 32.32 88 LEU A CA 3
ATOM 5265 C C . LEU A 1 88 ? -0.536 -3.102 -41.086 1.00 31.41 88 LEU A C 3
ATOM 5266 O O . LEU A 1 88 ? -1.440 -2.792 -40.311 1.00 51.04 88 LEU A O 3
ATOM 5282 N N . ALA A 1 89 ? -0.755 -3.714 -42.245 1.00 5.24 89 ALA A N 3
ATOM 5283 C CA . ALA A 1 89 ? -2.100 -4.064 -42.682 1.00 72.31 89 ALA A CA 3
ATOM 5284 C C . ALA A 1 89 ? -2.697 -5.156 -41.801 1.00 53.31 89 ALA A C 3
ATOM 5285 O O . ALA A 1 89 ? -3.832 -5.042 -41.340 1.00 61.11 89 ALA A O 3
ATOM 5292 N N . GLN A 1 90 ? -1.925 -6.213 -41.571 1.00 12.11 90 GLN A N 3
ATOM 5293 C CA . GLN A 1 90 ? -2.379 -7.326 -40.747 1.00 12.45 90 GLN A CA 3
ATOM 5294 C C . GLN A 1 90 ? -1.431 -7.557 -39.575 1.00 41.24 90 GLN A C 3
ATOM 5295 O O . GLN A 1 90 ? -0.595 -8.461 -39.589 1.00 10.03 90 GLN A O 3
ATOM 5309 N N . PRO A 1 91 ? -1.562 -6.720 -38.533 1.00 51.14 91 PRO A N 3
ATOM 5310 C CA . PRO A 1 91 ? -0.725 -6.814 -37.334 1.00 32.24 91 PRO A CA 3
ATOM 5311 C C . PRO A 1 91 ? -1.040 -8.053 -36.503 1.00 54.10 91 PRO A C 3
ATOM 5312 O O . PRO A 1 91 ? -0.334 -8.363 -35.542 1.00 35.34 91 PRO A O 3
ATOM 5323 N N . SER A 1 92 ? -2.101 -8.759 -36.879 1.00 20.51 92 SER A N 3
ATOM 5324 C CA . SER A 1 92 ? -2.510 -9.964 -36.166 1.00 11.34 92 SER A CA 3
ATOM 5325 C C . SER A 1 92 ? -1.390 -10.999 -36.161 1.00 43.02 92 SER A C 3
ATOM 5326 O O . SER A 1 92 ? -1.365 -11.898 -35.322 1.00 60.53 92 SER A O 3
ATOM 5334 N N . MET A 1 93 ? -0.464 -10.865 -37.106 1.00 64.00 93 MET A N 3
ATOM 5335 C CA . MET A 1 93 ? 0.660 -11.788 -37.210 1.00 11.03 93 MET A CA 3
ATOM 5336 C C . MET A 1 93 ? 1.752 -11.430 -36.207 1.00 22.03 93 MET A C 3
ATOM 5337 O O . MET A 1 93 ? 2.605 -12.256 -35.881 1.00 62.52 93 MET A O 3
ATOM 5351 N N . VAL A 1 94 ? 1.719 -10.194 -35.719 1.00 52.44 94 VAL A N 3
ATOM 5352 C CA . VAL A 1 94 ? 2.706 -9.728 -34.752 1.00 10.35 94 VAL A CA 3
ATOM 5353 C C . VAL A 1 94 ? 2.715 -10.608 -33.508 1.00 43.41 94 VAL A C 3
ATOM 5354 O O . VAL A 1 94 ? 1.670 -11.080 -33.059 1.00 40.44 94 VAL A O 3
ATOM 5367 N N . LYS A 1 95 ? 3.903 -10.828 -32.953 1.00 21.24 95 LYS A N 3
ATOM 5368 C CA . LYS A 1 95 ? 4.049 -11.652 -31.759 1.00 1.24 95 LYS A CA 3
ATOM 5369 C C . LYS A 1 95 ? 3.120 -11.171 -30.649 1.00 13.35 95 LYS A C 3
ATOM 5370 O O . LYS A 1 95 ? 2.695 -10.016 -30.639 1.00 52.22 95 LYS A O 3
ATOM 5389 N N . ARG A 1 96 ? 2.809 -12.065 -29.717 1.00 23.43 96 ARG A N 3
ATOM 5390 C CA . ARG A 1 96 ? 1.929 -11.732 -28.602 1.00 52.42 96 ARG A CA 3
ATOM 5391 C C . ARG A 1 96 ? 1.915 -12.853 -27.566 1.00 73.24 96 ARG A C 3
ATOM 5392 O O . ARG A 1 96 ? 2.263 -13.999 -27.852 1.00 25.00 96 ARG A O 3
ATOM 5413 N N . PRO A 1 97 ? 1.504 -12.516 -26.335 1.00 5.45 97 PRO A N 3
ATOM 5414 C CA . PRO A 1 97 ? 1.087 -11.155 -25.985 1.00 55.21 97 PRO A CA 3
ATOM 5415 C C . PRO A 1 97 ? 2.257 -10.178 -25.968 1.00 1.12 97 PRO A C 3
ATOM 5416 O O . PRO A 1 97 ? 3.414 -10.579 -25.838 1.00 11.34 97 PRO A O 3
ATOM 5427 N N . VAL A 1 98 ? 1.950 -8.891 -26.099 1.00 75.11 98 VAL A N 3
ATOM 5428 C CA . VAL A 1 98 ? 2.976 -7.855 -26.097 1.00 22.51 98 VAL A CA 3
ATOM 5429 C C . VAL A 1 98 ? 2.741 -6.851 -24.974 1.00 20.24 98 VAL A C 3
ATOM 5430 O O . VAL A 1 98 ? 1.604 -6.464 -24.699 1.00 74.34 98 VAL A O 3
ATOM 5443 N N . LEU A 1 99 ? 3.823 -6.432 -24.328 1.00 44.10 99 LEU A N 3
ATOM 5444 C CA . LEU A 1 99 ? 3.736 -5.471 -23.233 1.00 22.24 99 LEU A CA 3
ATOM 5445 C C . LEU A 1 99 ? 4.385 -4.146 -23.619 1.00 30.44 99 LEU A C 3
ATOM 5446 O O . LEU A 1 99 ? 5.559 -4.102 -23.984 1.00 63.23 99 LEU A O 3
ATOM 5462 N N . GLU A 1 100 ? 3.613 -3.067 -23.534 1.00 64.22 100 GLU A N 3
ATOM 5463 C CA . GLU A 1 100 ? 4.114 -1.741 -23.873 1.00 43.31 100 GLU A CA 3
ATOM 5464 C C . GLU A 1 100 ? 4.131 -0.835 -22.645 1.00 30.33 100 GLU A C 3
ATOM 5465 O O . GLU A 1 100 ? 3.084 -0.514 -22.083 1.00 5.33 100 GLU A O 3
ATOM 5477 N N . ARG A 1 101 ? 5.327 -0.427 -22.235 1.00 4.25 101 ARG A N 3
ATOM 5478 C CA . ARG A 1 101 ? 5.482 0.440 -21.073 1.00 32.41 101 ARG A CA 3
ATOM 5479 C C . ARG A 1 101 ? 6.719 1.322 -21.213 1.00 74.21 101 ARG A C 3
ATOM 5480 O O . ARG A 1 101 ? 7.814 0.834 -21.491 1.00 12.55 101 ARG A O 3
ATOM 5501 N N . ASP A 1 102 ? 6.535 2.624 -21.019 1.00 73.03 102 ASP A N 3
ATOM 5502 C CA . ASP A 1 102 ? 7.636 3.576 -21.124 1.00 63.23 102 ASP A CA 3
ATOM 5503 C C . ASP A 1 102 ? 8.264 3.528 -22.513 1.00 24.24 102 ASP A C 3
ATOM 5504 O O . ASP A 1 102 ? 9.480 3.652 -22.660 1.00 10.42 102 ASP A O 3
ATOM 5513 N N . GLY A 1 103 ? 7.428 3.347 -23.530 1.00 2.43 103 GLY A N 3
ATOM 5514 C CA . GLY A 1 103 ? 7.920 3.285 -24.894 1.00 31.54 103 GLY A CA 3
ATOM 5515 C C . GLY A 1 103 ? 8.772 2.057 -25.147 1.00 30.50 103 GLY A C 3
ATOM 5516 O O . GLY A 1 103 ? 9.588 2.038 -26.070 1.00 10.41 103 GLY A O 3
ATOM 5520 N N . LYS A 1 104 ? 8.585 1.029 -24.327 1.00 25.14 104 LYS A N 3
ATOM 5521 C CA . LYS A 1 104 ? 9.343 -0.208 -24.465 1.00 25.34 104 LYS A CA 3
ATOM 5522 C C . LYS A 1 104 ? 8.414 -1.388 -24.737 1.00 14.23 104 LYS A C 3
ATOM 5523 O O . LYS A 1 104 ? 7.420 -1.583 -24.035 1.00 31.24 104 LYS A O 3
ATOM 5542 N N . LEU A 1 105 ? 8.743 -2.171 -25.759 1.00 31.53 105 LEU A N 3
ATOM 5543 C CA . LEU A 1 105 ? 7.939 -3.333 -26.122 1.00 20.33 105 LEU A CA 3
ATOM 5544 C C . LEU A 1 105 ? 8.593 -4.621 -25.635 1.00 75.31 105 LEU A C 3
ATOM 5545 O O . LEU A 1 105 ? 9.795 -4.820 -25.801 1.00 23.42 105 LEU A O 3
ATOM 5561 N N . MET A 1 106 ? 7.791 -5.495 -25.034 1.00 74.33 106 MET A N 3
ATOM 5562 C CA . MET A 1 106 ? 8.292 -6.767 -24.525 1.00 20.31 106 MET A CA 3
ATOM 5563 C C . MET A 1 106 ? 7.473 -7.932 -25.074 1.00 43.33 106 MET A C 3
ATOM 5564 O O . MET A 1 106 ? 6.269 -7.804 -25.302 1.00 3.02 106 MET A O 3
ATOM 5578 N N . VAL A 1 107 ? 8.132 -9.066 -25.285 1.00 75.01 107 VAL A N 3
ATOM 5579 C CA . VAL A 1 107 ? 7.466 -10.253 -25.805 1.00 61.12 107 VAL A CA 3
ATOM 5580 C C . VAL A 1 107 ? 6.960 -11.141 -24.674 1.00 44.11 107 VAL A C 3
ATOM 5581 O O . VAL A 1 107 ? 7.662 -11.372 -23.690 1.00 61.33 107 VAL A O 3
ATOM 5594 N N . GLY A 1 108 ? 5.735 -11.637 -24.820 1.00 3.25 108 GLY A N 3
ATOM 5595 C CA . GLY A 1 108 ? 5.155 -12.494 -23.803 1.00 34.24 108 GLY A CA 3
ATOM 5596 C C . GLY A 1 108 ? 5.926 -13.787 -23.626 1.00 63.12 108 GLY A C 3
ATOM 5597 O O . GLY A 1 108 ? 6.557 -14.275 -24.564 1.00 74.34 108 GLY A O 3
ATOM 5601 N N . PHE A 1 109 ? 5.877 -14.343 -22.420 1.00 65.53 109 PHE A N 3
ATOM 5602 C CA . PHE A 1 109 ? 6.578 -15.586 -22.122 1.00 34.22 109 PHE A CA 3
ATOM 5603 C C . PHE A 1 109 ? 5.644 -16.592 -21.459 1.00 13.12 109 PHE A C 3
ATOM 5604 O O . PHE A 1 109 ? 4.641 -16.219 -20.849 1.00 33.42 109 PHE A O 3
ATOM 5621 N N . LYS A 1 110 ? 5.978 -17.873 -21.583 1.00 53.10 110 LYS A N 3
ATOM 5622 C CA . LYS A 1 110 ? 5.171 -18.936 -20.997 1.00 31.01 110 LYS A CA 3
ATOM 5623 C C . LYS A 1 110 ? 4.901 -18.662 -19.520 1.00 43.41 110 LYS A C 3
ATOM 5624 O O . LYS A 1 110 ? 5.595 -17.879 -18.872 1.00 73.41 110 LYS A O 3
ATOM 5643 N N . PRO A 1 111 ? 3.869 -19.322 -18.974 1.00 3.22 111 PRO A N 3
ATOM 5644 C CA . PRO A 1 111 ? 3.484 -19.167 -17.567 1.00 31.43 111 PRO A CA 3
ATOM 5645 C C . PRO A 1 111 ? 4.507 -19.781 -16.617 1.00 53.03 111 PRO A C 3
ATOM 5646 O O . PRO A 1 111 ? 4.930 -19.145 -15.651 1.00 72.25 111 PRO A O 3
ATOM 5657 N N . ALA A 1 112 ? 4.901 -21.018 -16.897 1.00 62.44 112 ALA A N 3
ATOM 5658 C CA . ALA A 1 112 ? 5.876 -21.716 -16.068 1.00 52.52 112 ALA A CA 3
ATOM 5659 C C . ALA A 1 112 ? 7.183 -20.935 -15.982 1.00 34.24 112 ALA A C 3
ATOM 5660 O O . ALA A 1 112 ? 7.793 -20.846 -14.918 1.00 74.33 112 ALA A O 3
ATOM 5667 N N . GLN A 1 113 ? 7.606 -20.373 -17.110 1.00 34.25 113 GLN A N 3
ATOM 5668 C CA . GLN A 1 113 ? 8.841 -19.601 -17.161 1.00 42.12 113 GLN A CA 3
ATOM 5669 C C . GLN A 1 113 ? 8.694 -18.286 -16.403 1.00 63.54 113 GLN A C 3
ATOM 5670 O O . GLN A 1 113 ? 9.536 -17.938 -15.575 1.00 30.03 113 GLN A O 3
ATOM 5684 N N . TYR A 1 114 ? 7.620 -17.560 -16.691 1.00 74.31 114 TYR A N 3
ATOM 5685 C CA . TYR A 1 114 ? 7.363 -16.282 -16.039 1.00 32.54 114 TYR A CA 3
ATOM 5686 C C . TYR A 1 114 ? 7.372 -16.434 -14.521 1.00 30.52 114 TYR A C 3
ATOM 5687 O O . TYR A 1 114 ? 7.906 -15.588 -13.804 1.00 21.43 114 TYR A O 3
ATOM 5705 N N . GLU A 1 115 ? 6.777 -17.520 -14.037 1.00 14.02 115 GLU A N 3
ATOM 5706 C CA . GLU A 1 115 ? 6.717 -17.784 -12.605 1.00 22.21 115 GLU A CA 3
ATOM 5707 C C . GLU A 1 115 ? 8.094 -18.149 -12.060 1.00 15.44 115 GLU A C 3
ATOM 5708 O O . GLU A 1 115 ? 8.551 -17.581 -11.068 1.00 4.40 115 GLU A O 3
ATOM 5720 N N . ALA A 1 116 ? 8.751 -19.100 -12.715 1.00 50.22 116 ALA A N 3
ATOM 5721 C CA . ALA A 1 116 ? 10.077 -19.539 -12.297 1.00 4.31 116 ALA A CA 3
ATOM 5722 C C . ALA A 1 116 ? 11.070 -18.383 -12.319 1.00 51.44 116 ALA A C 3
ATOM 5723 O O . ALA A 1 116 ? 12.031 -18.364 -11.550 1.00 72.23 116 ALA A O 3
ATOM 5730 N N . TYR A 1 117 ? 10.832 -17.422 -13.204 1.00 54.32 117 TYR A N 3
ATOM 5731 C CA . TYR A 1 117 ? 11.709 -16.263 -13.328 1.00 43.12 117 TYR A CA 3
ATOM 5732 C C . TYR A 1 117 ? 11.393 -15.225 -12.255 1.00 23.32 117 TYR A C 3
ATOM 5733 O O . TYR A 1 117 ? 12.295 -14.630 -11.665 1.00 72.22 117 TYR A O 3
ATOM 5751 N N . PHE A 1 118 ? 10.105 -15.012 -12.009 1.00 14.14 118 PHE A N 3
ATOM 5752 C CA . PHE A 1 118 ? 9.668 -14.045 -11.008 1.00 2.10 118 PHE A CA 3
ATOM 5753 C C . PHE A 1 118 ? 10.275 -14.361 -9.644 1.00 23.32 118 PHE A C 3
ATOM 5754 O O . PHE A 1 118 ? 10.621 -13.459 -8.882 1.00 14.34 118 PHE A O 3
ATOM 5771 N N . LYS A 1 119 ? 10.400 -15.649 -9.344 1.00 45.31 119 LYS A N 3
ATOM 5772 C CA . LYS A 1 119 ? 10.965 -16.087 -8.074 1.00 73.12 119 LYS A CA 3
ATOM 5773 C C . LYS A 1 119 ? 12.458 -15.779 -8.007 1.00 53.44 119 LYS A C 3
ATOM 5774 O O . LYS A 1 119 ? 13.151 -15.797 -9.025 1.00 11.14 119 LYS A O 3
ATOM 5793 N N . LEU A 1 120 ? 12.946 -15.498 -6.804 1.00 51.43 120 LEU A N 3
ATOM 5794 C CA . LEU A 1 120 ? 14.357 -15.188 -6.604 1.00 62.11 120 LEU A CA 3
ATOM 5795 C C . LEU A 1 120 ? 15.141 -16.439 -6.221 1.00 51.03 120 LEU A C 3
ATOM 5796 O O . LEU A 1 120 ? 15.106 -16.879 -5.072 1.00 22.42 120 LEU A O 3
ATOM 5812 N N . GLY A 1 1 ? 10.580 -1.699 -10.016 1.00 42.31 1 GLY A N 4
ATOM 5813 C CA . GLY A 1 1 ? 10.841 -0.398 -10.603 1.00 53.12 1 GLY A CA 4
ATOM 5814 C C . GLY A 1 1 ? 9.569 0.385 -10.865 1.00 15.32 1 GLY A C 4
ATOM 5815 O O . GLY A 1 1 ? 8.466 -0.054 -10.539 1.00 30.13 1 GLY A O 4
ATOM 5819 N N . PRO A 1 2 ? 9.715 1.575 -11.466 1.00 31.21 2 PRO A N 4
ATOM 5820 C CA . PRO A 1 2 ? 8.580 2.446 -11.783 1.00 52.14 2 PRO A CA 4
ATOM 5821 C C . PRO A 1 2 ? 7.709 1.880 -12.898 1.00 61.23 2 PRO A C 4
ATOM 5822 O O . PRO A 1 2 ? 8.080 0.911 -13.560 1.00 11.13 2 PRO A O 4
ATOM 5833 N N . GLY A 1 3 ? 6.545 2.490 -13.104 1.00 13.22 3 GLY A N 4
ATOM 5834 C CA . GLY A 1 3 ? 5.639 2.033 -14.140 1.00 45.42 3 GLY A CA 4
ATOM 5835 C C . GLY A 1 3 ? 4.578 1.091 -13.609 1.00 62.35 3 GLY A C 4
ATOM 5836 O O . GLY A 1 3 ? 4.063 0.246 -14.342 1.00 22.31 3 GLY A O 4
ATOM 5840 N N . SER A 1 4 ? 4.251 1.233 -12.328 1.00 25.24 4 SER A N 4
ATOM 5841 C CA . SER A 1 4 ? 3.247 0.383 -11.696 1.00 42.22 4 SER A CA 4
ATOM 5842 C C . SER A 1 4 ? 1.882 0.578 -12.349 1.00 24.33 4 SER A C 4
ATOM 5843 O O . SER A 1 4 ? 1.093 -0.361 -12.453 1.00 52.03 4 SER A O 4
ATOM 5851 N N . MET A 1 5 ? 1.612 1.803 -12.788 1.00 41.54 5 MET A N 4
ATOM 5852 C CA . MET A 1 5 ? 0.343 2.121 -13.432 1.00 62.03 5 MET A CA 4
ATOM 5853 C C . MET A 1 5 ? 0.501 2.179 -14.948 1.00 45.23 5 MET A C 4
ATOM 5854 O O . MET A 1 5 ? -0.433 1.882 -15.691 1.00 4.24 5 MET A O 4
ATOM 5868 N N . SER A 1 6 ? 1.692 2.562 -15.400 1.00 44.34 6 SER A N 4
ATOM 5869 C CA . SER A 1 6 ? 1.971 2.661 -16.828 1.00 64.43 6 SER A CA 4
ATOM 5870 C C . SER A 1 6 ? 2.199 1.280 -17.435 1.00 62.14 6 SER A C 4
ATOM 5871 O O . SER A 1 6 ? 3.300 0.959 -17.882 1.00 73.31 6 SER A O 4
ATOM 5879 N N . VAL A 1 7 ? 1.149 0.466 -17.447 1.00 10.34 7 VAL A N 4
ATOM 5880 C CA . VAL A 1 7 ? 1.232 -0.881 -17.999 1.00 2.44 7 VAL A CA 4
ATOM 5881 C C . VAL A 1 7 ? 0.154 -1.111 -19.053 1.00 5.32 7 VAL A C 4
ATOM 5882 O O . VAL A 1 7 ? -1.039 -1.115 -18.745 1.00 24.25 7 VAL A O 4
ATOM 5895 N N . THR A 1 8 ? 0.580 -1.301 -20.297 1.00 15.13 8 THR A N 4
ATOM 5896 C CA . THR A 1 8 ? -0.348 -1.531 -21.397 1.00 55.12 8 THR A CA 4
ATOM 5897 C C . THR A 1 8 ? 0.078 -2.730 -22.236 1.00 32.31 8 THR A C 4
ATOM 5898 O O . THR A 1 8 ? 1.255 -2.880 -22.566 1.00 11.22 8 THR A O 4
ATOM 5909 N N . ILE A 1 9 ? -0.884 -3.580 -22.576 1.00 40.31 9 ILE A N 4
ATOM 5910 C CA . ILE A 1 9 ? -0.606 -4.765 -23.379 1.00 3.44 9 ILE A CA 4
ATOM 5911 C C . ILE A 1 9 ? -1.296 -4.683 -24.737 1.00 62.44 9 ILE A C 4
ATOM 5912 O O . ILE A 1 9 ? -2.414 -4.180 -24.848 1.00 5.32 9 ILE A O 4
ATOM 5928 N N . TYR A 1 10 ? -0.622 -5.183 -25.767 1.00 4.54 10 TYR A N 4
ATOM 5929 C CA . TYR A 1 10 ? -1.170 -5.166 -27.118 1.00 30.24 10 TYR A CA 4
ATOM 5930 C C . TYR A 1 10 ? -1.344 -6.585 -27.653 1.00 22.21 10 TYR A C 4
ATOM 5931 O O . TYR A 1 10 ? -0.466 -7.432 -27.499 1.00 41.11 10 TYR A O 4
ATOM 5949 N N . GLY A 1 11 ? -2.488 -6.836 -28.284 1.00 41.24 11 GLY A N 4
ATOM 5950 C CA . GLY A 1 11 ? -2.759 -8.152 -28.833 1.00 3.41 11 GLY A CA 4
ATOM 5951 C C . GLY A 1 11 ? -4.001 -8.173 -29.700 1.00 42.14 11 GLY A C 4
ATOM 5952 O O . GLY A 1 11 ? -4.421 -7.140 -30.222 1.00 61.14 11 GLY A O 4
ATOM 5956 N N . ILE A 1 12 ? -4.590 -9.354 -29.858 1.00 0.23 12 ILE A N 4
ATOM 5957 C CA . ILE A 1 12 ? -5.792 -9.506 -30.670 1.00 21.20 12 ILE A CA 4
ATOM 5958 C C . ILE A 1 12 ? -6.813 -10.401 -29.978 1.00 0.25 12 ILE A C 4
ATOM 5959 O O . ILE A 1 12 ? -6.459 -11.240 -29.147 1.00 72.24 12 ILE A O 4
ATOM 5975 N N . LYS A 1 13 ? -8.082 -10.223 -30.328 1.00 73.52 13 LYS A N 4
ATOM 5976 C CA . LYS A 1 13 ? -9.157 -11.017 -29.744 1.00 71.53 13 LYS A CA 4
ATOM 5977 C C . LYS A 1 13 ? -9.493 -12.212 -30.630 1.00 42.41 13 LYS A C 4
ATOM 5978 O O . LYS A 1 13 ? -10.657 -12.448 -30.953 1.00 70.40 13 LYS A O 4
ATOM 5997 N N . ASN A 1 14 ? -8.468 -12.962 -31.018 1.00 14.55 14 ASN A N 4
ATOM 5998 C CA . ASN A 1 14 ? -8.656 -14.133 -31.866 1.00 43.33 14 ASN A CA 4
ATOM 5999 C C . ASN A 1 14 ? -7.509 -15.124 -31.688 1.00 4.54 14 ASN A C 4
ATOM 6000 O O . ASN A 1 14 ? -7.157 -15.855 -32.614 1.00 13.15 14 ASN A O 4
ATOM 6011 N N . CYS A 1 15 ? -6.932 -15.143 -30.491 1.00 13.42 15 CYS A N 4
ATOM 6012 C CA . CYS A 1 15 ? -5.825 -16.044 -30.191 1.00 5.12 15 CYS A CA 4
ATOM 6013 C C . CYS A 1 15 ? -6.006 -16.689 -28.820 1.00 45.42 15 CYS A C 4
ATOM 6014 O O . CYS A 1 15 ? -7.000 -16.449 -28.137 1.00 62.11 15 CYS A O 4
ATOM 6022 N N . ASP A 1 16 ? -5.038 -17.510 -28.426 1.00 14.03 16 ASP A N 4
ATOM 6023 C CA . ASP A 1 16 ? -5.091 -18.191 -27.139 1.00 11.23 16 ASP A CA 4
ATOM 6024 C C . ASP A 1 16 ? -4.012 -17.660 -26.199 1.00 34.34 16 ASP A C 4
ATOM 6025 O O . ASP A 1 16 ? -4.189 -17.641 -24.980 1.00 45.12 16 ASP A O 4
ATOM 6034 N N . THR A 1 17 ? -2.893 -17.229 -26.774 1.00 62.21 17 THR A N 4
ATOM 6035 C CA . THR A 1 17 ? -1.785 -16.701 -25.988 1.00 10.24 17 THR A CA 4
ATOM 6036 C C . THR A 1 17 ? -2.243 -15.553 -25.097 1.00 43.54 17 THR A C 4
ATOM 6037 O O . THR A 1 17 ? -1.862 -15.471 -23.929 1.00 32.13 17 THR A O 4
ATOM 6048 N N . MET A 1 18 ? -3.062 -14.667 -25.653 1.00 61.22 18 MET A N 4
ATOM 6049 C CA . MET A 1 18 ? -3.573 -13.523 -24.906 1.00 4.42 18 MET A CA 4
ATOM 6050 C C . MET A 1 18 ? -4.470 -13.979 -23.761 1.00 72.34 18 MET A C 4
ATOM 6051 O O . MET A 1 18 ? -4.524 -13.343 -22.709 1.00 54.40 18 MET A O 4
ATOM 6065 N N . LYS A 1 19 ? -5.176 -15.086 -23.972 1.00 34.45 19 LYS A N 4
ATOM 6066 C CA . LYS A 1 19 ? -6.071 -15.628 -22.957 1.00 44.21 19 LYS A CA 4
ATOM 6067 C C . LYS A 1 19 ? -5.297 -16.030 -21.707 1.00 43.12 19 LYS A C 4
ATOM 6068 O O . LYS A 1 19 ? -5.640 -15.629 -20.595 1.00 22.52 19 LYS A O 4
ATOM 6087 N N . LYS A 1 20 ? -4.248 -16.824 -21.896 1.00 34.44 20 LYS A N 4
ATOM 6088 C CA . LYS A 1 20 ? -3.422 -17.279 -20.784 1.00 13.54 20 LYS A CA 4
ATOM 6089 C C . LYS A 1 20 ? -2.647 -16.117 -20.171 1.00 54.33 20 LYS A C 4
ATOM 6090 O O . LYS A 1 20 ? -2.489 -16.038 -18.953 1.00 71.32 20 LYS A O 4
ATOM 6109 N N . ALA A 1 21 ? -2.167 -15.217 -21.023 1.00 53.12 21 ALA A N 4
ATOM 6110 C CA . ALA A 1 21 ? -1.413 -14.057 -20.563 1.00 1.22 21 ALA A CA 4
ATOM 6111 C C . ALA A 1 21 ? -2.290 -13.123 -19.737 1.00 43.50 21 ALA A C 4
ATOM 6112 O O . ALA A 1 21 ? -1.852 -12.581 -18.722 1.00 22.15 21 ALA A O 4
ATOM 6119 N N . ARG A 1 22 ? -3.530 -12.940 -20.177 1.00 25.34 22 ARG A N 4
ATOM 6120 C CA . ARG A 1 22 ? -4.468 -12.069 -19.479 1.00 62.34 22 ARG A CA 4
ATOM 6121 C C . ARG A 1 22 ? -4.884 -12.679 -18.143 1.00 32.15 22 ARG A C 4
ATOM 6122 O O . ARG A 1 22 ? -4.875 -12.004 -17.113 1.00 70.51 22 ARG A O 4
ATOM 6143 N N . ILE A 1 23 ? -5.247 -13.956 -18.169 1.00 34.41 23 ILE A N 4
ATOM 6144 C CA . ILE A 1 23 ? -5.666 -14.655 -16.961 1.00 74.45 23 ILE A CA 4
ATOM 6145 C C . ILE A 1 23 ? -4.534 -14.715 -15.940 1.00 44.23 23 ILE A C 4
ATOM 6146 O O . ILE A 1 23 ? -4.763 -14.595 -14.737 1.00 42.13 23 ILE A O 4
ATOM 6162 N N . TRP A 1 24 ? -3.313 -14.898 -16.431 1.00 31.51 24 TRP A N 4
ATOM 6163 C CA . TRP A 1 24 ? -2.144 -14.971 -15.560 1.00 62.05 24 TRP A CA 4
ATOM 6164 C C . TRP A 1 24 ? -1.846 -13.613 -14.934 1.00 74.25 24 TRP A C 4
ATOM 6165 O O . TRP A 1 24 ? -1.688 -13.501 -13.718 1.00 4.31 24 TRP A O 4
ATOM 6186 N N . LEU A 1 25 ? -1.771 -12.584 -15.770 1.00 11.33 25 LEU A N 4
ATOM 6187 C CA . LEU A 1 25 ? -1.492 -11.232 -15.298 1.00 44.32 25 LEU A CA 4
ATOM 6188 C C . LEU A 1 25 ? -2.556 -10.771 -14.308 1.00 51.32 25 LEU A C 4
ATOM 6189 O O . LEU A 1 25 ? -2.249 -10.110 -13.316 1.00 43.22 25 LEU A O 4
ATOM 6205 N N . GLU A 1 26 ? -3.808 -11.126 -14.583 1.00 61.23 26 GLU A N 4
ATOM 6206 C CA . GLU A 1 26 ? -4.916 -10.749 -13.714 1.00 64.31 26 GLU A CA 4
ATOM 6207 C C . GLU A 1 26 ? -4.891 -11.555 -12.419 1.00 74.22 26 GLU A C 4
ATOM 6208 O O . GLU A 1 26 ? -4.997 -10.998 -11.327 1.00 53.23 26 GLU A O 4
ATOM 6220 N N . ASP A 1 27 ? -4.750 -12.871 -12.550 1.00 34.31 27 ASP A N 4
ATOM 6221 C CA . ASP A 1 27 ? -4.711 -13.754 -11.391 1.00 72.41 27 ASP A CA 4
ATOM 6222 C C . ASP A 1 27 ? -3.616 -13.327 -10.419 1.00 33.14 27 ASP A C 4
ATOM 6223 O O . ASP A 1 27 ? -3.800 -13.370 -9.202 1.00 3.11 27 ASP A O 4
ATOM 6232 N N . HIS A 1 28 ? -2.476 -12.915 -10.964 1.00 21.13 28 HIS A N 4
ATOM 6233 C CA . HIS A 1 28 ? -1.350 -12.480 -10.144 1.00 13.54 28 HIS A CA 4
ATOM 6234 C C . HIS A 1 28 ? -1.650 -11.141 -9.476 1.00 43.42 28 HIS A C 4
ATOM 6235 O O . HIS A 1 28 ? -0.983 -10.752 -8.519 1.00 0.32 28 HIS A O 4
ATOM 6249 N N . GLY A 1 29 ? -2.658 -10.443 -9.988 1.00 43.32 29 GLY A N 4
ATOM 6250 C CA . GLY A 1 29 ? -3.028 -9.155 -9.428 1.00 61.30 29 GLY A CA 4
ATOM 6251 C C . GLY A 1 29 ? -2.159 -8.027 -9.948 1.00 13.24 29 GLY A C 4
ATOM 6252 O O . GLY A 1 29 ? -1.777 -7.131 -9.193 1.00 52.32 29 GLY A O 4
ATOM 6256 N N . ILE A 1 30 ? -1.844 -8.069 -11.237 1.00 54.44 30 ILE A N 4
ATOM 6257 C CA . ILE A 1 30 ? -1.015 -7.043 -11.855 1.00 74.22 30 ILE A CA 4
ATOM 6258 C C . ILE A 1 30 ? -1.862 -6.059 -12.655 1.00 61.31 30 ILE A C 4
ATOM 6259 O O . ILE A 1 30 ? -2.853 -6.440 -13.278 1.00 14.22 30 ILE A O 4
ATOM 6275 N N . ASP A 1 31 ? -1.463 -4.791 -12.635 1.00 75.12 31 ASP A N 4
ATOM 6276 C CA . ASP A 1 31 ? -2.185 -3.752 -13.360 1.00 21.24 31 ASP A CA 4
ATOM 6277 C C . ASP A 1 31 ? -1.722 -3.682 -14.813 1.00 75.12 31 ASP A C 4
ATOM 6278 O O . ASP A 1 31 ? -0.524 -3.614 -15.090 1.00 63.43 31 ASP A O 4
ATOM 6287 N N . TYR A 1 32 ? -2.677 -3.701 -15.734 1.00 1.34 32 TYR A N 4
ATOM 6288 C CA . TYR A 1 32 ? -2.368 -3.643 -17.158 1.00 14.55 32 TYR A CA 4
ATOM 6289 C C . TYR A 1 32 ? -3.640 -3.482 -17.986 1.00 23.04 32 TYR A C 4
ATOM 6290 O O . TYR A 1 32 ? -4.638 -4.166 -17.754 1.00 43.04 32 TYR A O 4
ATOM 6308 N N . THR A 1 33 ? -3.595 -2.572 -18.954 1.00 12.42 33 THR A N 4
ATOM 6309 C CA . THR A 1 33 ? -4.742 -2.319 -19.817 1.00 70.00 33 THR A CA 4
ATOM 6310 C C . THR A 1 33 ? -4.702 -3.204 -21.058 1.00 44.51 33 THR A C 4
ATOM 6311 O O . THR A 1 33 ? -3.660 -3.347 -21.697 1.00 22.54 33 THR A O 4
ATOM 6322 N N . PHE A 1 34 ? -5.844 -3.795 -21.395 1.00 20.02 34 PHE A N 4
ATOM 6323 C CA . PHE A 1 34 ? -5.939 -4.665 -22.561 1.00 51.35 34 PHE A CA 4
ATOM 6324 C C . PHE A 1 34 ? -6.161 -3.851 -23.832 1.00 63.42 34 PHE A C 4
ATOM 6325 O O . PHE A 1 34 ? -7.194 -3.201 -23.993 1.00 51.44 34 PHE A O 4
ATOM 6342 N N . HIS A 1 35 ? -5.183 -3.892 -24.732 1.00 30.12 35 HIS A N 4
ATOM 6343 C CA . HIS A 1 35 ? -5.272 -3.158 -25.990 1.00 4.21 35 HIS A CA 4
ATOM 6344 C C . HIS A 1 35 ? -5.302 -4.115 -27.177 1.00 71.42 35 HIS A C 4
ATOM 6345 O O . HIS A 1 35 ? -4.404 -4.942 -27.344 1.00 23.35 35 HIS A O 4
ATOM 6359 N N . ASP A 1 36 ? -6.339 -3.999 -27.998 1.00 25.23 36 ASP A N 4
ATOM 6360 C CA . ASP A 1 36 ? -6.486 -4.855 -29.171 1.00 42.21 36 ASP A CA 4
ATOM 6361 C C . ASP A 1 36 ? -6.227 -4.069 -30.453 1.00 1.23 36 ASP A C 4
ATOM 6362 O O . ASP A 1 36 ? -6.643 -2.917 -30.581 1.00 31.51 36 ASP A O 4
ATOM 6371 N N . TYR A 1 37 ? -5.537 -4.699 -31.397 1.00 30.14 37 TYR A N 4
ATOM 6372 C CA . TYR A 1 37 ? -5.219 -4.059 -32.667 1.00 33.02 37 TYR A CA 4
ATOM 6373 C C . TYR A 1 37 ? -6.467 -3.913 -33.531 1.00 52.25 37 TYR A C 4
ATOM 6374 O O . TYR A 1 37 ? -6.646 -2.909 -34.222 1.00 44.22 37 TYR A O 4
ATOM 6392 N N . LYS A 1 38 ? -7.330 -4.923 -33.489 1.00 0.11 38 LYS A N 4
ATOM 6393 C CA . LYS A 1 38 ? -8.563 -4.910 -34.265 1.00 54.34 38 LYS A CA 4
ATOM 6394 C C . LYS A 1 38 ? -9.608 -4.011 -33.611 1.00 63.30 38 LYS A C 4
ATOM 6395 O O . LYS A 1 38 ? -10.142 -3.099 -34.244 1.00 51.11 38 LYS A O 4
ATOM 6414 N N . LYS A 1 39 ? -9.895 -4.273 -32.340 1.00 13.11 39 LYS A N 4
ATOM 6415 C CA . LYS A 1 39 ? -10.874 -3.486 -31.599 1.00 43.13 39 LYS A CA 4
ATOM 6416 C C . LYS A 1 39 ? -10.537 -2.000 -31.660 1.00 2.14 39 LYS A C 4
ATOM 6417 O O . LYS A 1 39 ? -11.403 -1.169 -31.932 1.00 41.33 39 LYS A O 4
ATOM 6436 N N . GLU A 1 40 ? -9.274 -1.674 -31.406 1.00 43.23 40 GLU A N 4
ATOM 6437 C CA . GLU A 1 40 ? -8.823 -0.287 -31.432 1.00 30.23 40 GLU A CA 4
ATOM 6438 C C . GLU A 1 40 ? -8.472 0.143 -32.854 1.00 71.01 40 GLU A C 4
ATOM 6439 O O . GLU A 1 40 ? -9.178 0.946 -33.464 1.00 70.35 40 GLU A O 4
ATOM 6451 N N . GLY A 1 41 ? -7.374 -0.396 -33.375 1.00 12.45 41 GLY A N 4
ATOM 6452 C CA . GLY A 1 41 ? -6.946 -0.057 -34.719 1.00 0.44 41 GLY A CA 4
ATOM 6453 C C . GLY A 1 41 ? -5.494 0.371 -34.774 1.00 54.13 41 GLY A C 4
ATOM 6454 O O . GLY A 1 41 ? -5.132 1.434 -34.270 1.00 32.21 41 GLY A O 4
ATOM 6458 N N . LEU A 1 42 ? -4.658 -0.458 -35.390 1.00 61.22 42 LEU A N 4
ATOM 6459 C CA . LEU A 1 42 ? -3.234 -0.162 -35.508 1.00 32.11 42 LEU A CA 4
ATOM 6460 C C . LEU A 1 42 ? -2.973 0.795 -36.666 1.00 60.11 42 LEU A C 4
ATOM 6461 O O . LEU A 1 42 ? -3.148 0.437 -37.831 1.00 61.12 42 LEU A O 4
ATOM 6477 N N . ASP A 1 43 ? -2.551 2.011 -36.339 1.00 24.10 43 ASP A N 4
ATOM 6478 C CA . ASP A 1 43 ? -2.261 3.018 -37.353 1.00 33.24 43 ASP A CA 4
ATOM 6479 C C . ASP A 1 43 ? -0.799 2.953 -37.782 1.00 21.14 43 ASP A C 4
ATOM 6480 O O . ASP A 1 43 ? 0.053 2.454 -37.047 1.00 4.53 43 ASP A O 4
ATOM 6489 N N . ALA A 1 44 ? -0.515 3.460 -38.978 1.00 11.33 44 ALA A N 4
ATOM 6490 C CA . ALA A 1 44 ? 0.844 3.460 -39.504 1.00 41.31 44 ALA A CA 4
ATOM 6491 C C . ALA A 1 44 ? 1.821 4.067 -38.504 1.00 2.35 44 ALA A C 4
ATOM 6492 O O . ALA A 1 44 ? 2.957 3.611 -38.377 1.00 3.31 44 ALA A O 4
ATOM 6499 N N . GLU A 1 45 ? 1.371 5.099 -37.796 1.00 21.11 45 GLU A N 4
ATOM 6500 C CA . GLU A 1 45 ? 2.208 5.769 -36.808 1.00 32.33 45 GLU A CA 4
ATOM 6501 C C . GLU A 1 45 ? 2.643 4.798 -35.714 1.00 22.11 45 GLU A C 4
ATOM 6502 O O . GLU A 1 45 ? 3.828 4.694 -35.394 1.00 3.32 45 GLU A O 4
ATOM 6514 N N . THR A 1 46 ? 1.677 4.087 -35.143 1.00 73.34 46 THR A N 4
ATOM 6515 C CA . THR A 1 46 ? 1.957 3.125 -34.085 1.00 14.20 46 THR A CA 4
ATOM 6516 C C . THR A 1 46 ? 2.860 2.004 -34.587 1.00 20.44 46 THR A C 4
ATOM 6517 O O . THR A 1 46 ? 3.830 1.629 -33.925 1.00 51.10 46 THR A O 4
ATOM 6528 N N . LEU A 1 47 ? 2.536 1.470 -35.760 1.00 41.05 47 LEU A N 4
ATOM 6529 C CA . LEU A 1 47 ? 3.320 0.391 -36.352 1.00 30.54 47 LEU A CA 4
ATOM 6530 C C . LEU A 1 47 ? 4.788 0.787 -36.474 1.00 4.21 47 LEU A C 4
ATOM 6531 O O . LEU A 1 47 ? 5.677 0.048 -36.052 1.00 62.44 47 LEU A O 4
ATOM 6547 N N . ASP A 1 48 ? 5.033 1.958 -37.050 1.00 1.01 48 ASP A N 4
ATOM 6548 C CA . ASP A 1 48 ? 6.393 2.454 -37.225 1.00 1.33 48 ASP A CA 4
ATOM 6549 C C . ASP A 1 48 ? 7.072 2.664 -35.876 1.00 4.12 48 ASP A C 4
ATOM 6550 O O . ASP A 1 48 ? 8.238 2.308 -35.695 1.00 45.52 48 ASP A O 4
ATOM 6559 N N . ARG A 1 49 ? 6.337 3.242 -34.932 1.00 40.22 49 ARG A N 4
ATOM 6560 C CA . ARG A 1 49 ? 6.871 3.501 -33.600 1.00 24.55 49 ARG A CA 4
ATOM 6561 C C . ARG A 1 49 ? 7.341 2.207 -32.942 1.00 53.00 49 ARG A C 4
ATOM 6562 O O . ARG A 1 49 ? 8.373 2.179 -32.271 1.00 73.52 49 ARG A O 4
ATOM 6583 N N . PHE A 1 50 ? 6.579 1.137 -33.139 1.00 52.05 50 PHE A N 4
ATOM 6584 C CA . PHE A 1 50 ? 6.917 -0.160 -32.565 1.00 23.30 50 PHE A CA 4
ATOM 6585 C C . PHE A 1 50 ? 8.100 -0.787 -33.296 1.00 71.14 50 PHE A C 4
ATOM 6586 O O . PHE A 1 50 ? 8.973 -1.397 -32.678 1.00 40.10 50 PHE A O 4
ATOM 6603 N N . LEU A 1 51 ? 8.122 -0.631 -34.615 1.00 22.50 51 LEU A N 4
ATOM 6604 C CA . LEU A 1 51 ? 9.198 -1.182 -35.432 1.00 0.23 51 LEU A CA 4
ATOM 6605 C C . LEU A 1 51 ? 10.538 -0.553 -35.064 1.00 53.31 51 LEU A C 4
ATOM 6606 O O . LEU A 1 51 ? 11.568 -1.227 -35.045 1.00 22.12 51 LEU A O 4
ATOM 6622 N N . LYS A 1 52 ? 10.518 0.743 -34.770 1.00 72.22 52 LYS A N 4
ATOM 6623 C CA . LYS A 1 52 ? 11.729 1.463 -34.398 1.00 13.04 52 LYS A CA 4
ATOM 6624 C C . LYS A 1 52 ? 12.269 0.967 -33.061 1.00 1.22 52 LYS A C 4
ATOM 6625 O O . LYS A 1 52 ? 13.465 1.069 -32.786 1.00 22.51 52 LYS A O 4
ATOM 6644 N N . THR A 1 53 ? 11.379 0.428 -32.232 1.00 24.20 53 THR A N 4
ATOM 6645 C CA . THR A 1 53 ? 11.767 -0.085 -30.923 1.00 34.52 53 THR A CA 4
ATOM 6646 C C . THR A 1 53 ? 12.075 -1.575 -30.987 1.00 21.14 53 THR A C 4
ATOM 6647 O O . THR A 1 53 ? 12.830 -2.099 -30.167 1.00 72.44 53 THR A O 4
ATOM 6658 N N . VAL A 1 54 ? 11.488 -2.256 -31.966 1.00 5.34 54 VAL A N 4
ATOM 6659 C CA . VAL A 1 54 ? 11.701 -3.688 -32.137 1.00 43.11 54 VAL A CA 4
ATOM 6660 C C . VAL A 1 54 ? 11.728 -4.067 -33.614 1.00 50.42 54 VAL A C 4
ATOM 6661 O O . VAL A 1 54 ? 10.877 -3.654 -34.402 1.00 41.32 54 VAL A O 4
ATOM 6674 N N . PRO A 1 55 ? 12.729 -4.873 -33.999 1.00 2.25 55 PRO A N 4
ATOM 6675 C CA . PRO A 1 55 ? 12.891 -5.326 -35.384 1.00 2.03 55 PRO A CA 4
ATOM 6676 C C . PRO A 1 55 ? 11.805 -6.313 -35.801 1.00 74.41 55 PRO A C 4
ATOM 6677 O O . PRO A 1 55 ? 11.343 -7.120 -34.994 1.00 51.24 55 PRO A O 4
ATOM 6688 N N . TRP A 1 56 ? 11.403 -6.242 -37.065 1.00 2.13 56 TRP A N 4
ATOM 6689 C CA . TRP A 1 56 ? 10.371 -7.130 -37.589 1.00 72.32 56 TRP A CA 4
ATOM 6690 C C . TRP A 1 56 ? 10.708 -8.588 -37.298 1.00 33.30 56 TRP A C 4
ATOM 6691 O O . TRP A 1 56 ? 9.842 -9.368 -36.905 1.00 54.31 56 TRP A O 4
ATOM 6712 N N . GLU A 1 57 ? 11.973 -8.949 -37.496 1.00 24.51 57 GLU A N 4
ATOM 6713 C CA . GLU A 1 57 ? 12.423 -10.314 -37.256 1.00 64.15 57 GLU A CA 4
ATOM 6714 C C . GLU A 1 57 ? 12.019 -10.783 -35.861 1.00 74.11 57 GLU A C 4
ATOM 6715 O O . GLU A 1 57 ? 11.753 -11.966 -35.646 1.00 43.02 57 GLU A O 4
ATOM 6727 N N . GLN A 1 58 ? 11.973 -9.848 -34.919 1.00 73.33 58 GLN A N 4
ATOM 6728 C CA . GLN A 1 58 ? 11.603 -10.165 -33.545 1.00 13.45 58 GLN A CA 4
ATOM 6729 C C . GLN A 1 58 ? 10.307 -9.461 -33.155 1.00 24.32 58 GLN A C 4
ATOM 6730 O O . GLN A 1 58 ? 10.063 -9.195 -31.977 1.00 52.14 58 GLN A O 4
ATOM 6744 N N . LEU A 1 59 ? 9.479 -9.162 -34.149 1.00 41.15 59 LEU A N 4
ATOM 6745 C CA . LEU A 1 59 ? 8.207 -8.489 -33.910 1.00 23.12 59 LEU A CA 4
ATOM 6746 C C . LEU A 1 59 ? 7.066 -9.212 -34.620 1.00 51.11 59 LEU A C 4
ATOM 6747 O O . LEU A 1 59 ? 5.962 -8.680 -34.744 1.00 4.12 59 LEU A O 4
ATOM 6763 N N . LEU A 1 60 ? 7.340 -10.427 -35.082 1.00 55.45 60 LEU A N 4
ATOM 6764 C CA . LEU A 1 60 ? 6.336 -11.224 -35.778 1.00 62.31 60 LEU A CA 4
ATOM 6765 C C . LEU A 1 60 ? 6.581 -12.715 -35.566 1.00 44.10 60 LEU A C 4
ATOM 6766 O O . LEU A 1 60 ? 7.723 -13.154 -35.442 1.00 61.30 60 LEU A O 4
ATOM 6782 N N . ASN A 1 61 ? 5.500 -13.487 -35.528 1.00 14.22 61 ASN A N 4
ATOM 6783 C CA . ASN A 1 61 ? 5.599 -14.930 -35.333 1.00 33.24 61 ASN A CA 4
ATOM 6784 C C . ASN A 1 61 ? 6.580 -15.547 -36.325 1.00 54.15 61 ASN A C 4
ATOM 6785 O O . ASN A 1 61 ? 6.629 -15.154 -37.491 1.00 1.23 61 ASN A O 4
ATOM 6796 N N . ARG A 1 62 ? 7.357 -16.517 -35.856 1.00 14.43 62 ARG A N 4
ATOM 6797 C CA . ARG A 1 62 ? 8.337 -17.189 -36.702 1.00 62.32 62 ARG A CA 4
ATOM 6798 C C . ARG A 1 62 ? 7.877 -18.603 -37.047 1.00 71.20 62 ARG A C 4
ATOM 6799 O O . ARG A 1 62 ? 7.792 -18.970 -38.218 1.00 73.11 62 ARG A O 4
ATOM 6820 N N . ALA A 1 63 ? 7.587 -19.392 -36.017 1.00 13.41 63 ALA A N 4
ATOM 6821 C CA . ALA A 1 63 ? 7.136 -20.765 -36.211 1.00 11.25 63 ALA A CA 4
ATOM 6822 C C . ALA A 1 63 ? 5.632 -20.885 -35.989 1.00 40.23 63 ALA A C 4
ATOM 6823 O O . ALA A 1 63 ? 5.128 -21.957 -35.653 1.00 15.22 63 ALA A O 4
ATOM 6830 N N . GLY A 1 64 ? 4.919 -19.779 -36.178 1.00 15.42 64 GLY A N 4
ATOM 6831 C CA . GLY A 1 64 ? 3.480 -19.782 -35.993 1.00 64.14 64 GLY A CA 4
ATOM 6832 C C . GLY A 1 64 ? 2.741 -20.313 -37.206 1.00 10.02 64 GLY A C 4
ATOM 6833 O O . GLY A 1 64 ? 3.352 -20.856 -38.128 1.00 62.15 64 GLY A O 4
ATOM 6837 N N . THR A 1 65 ? 1.420 -20.159 -37.207 1.00 32.42 65 THR A N 4
ATOM 6838 C CA . THR A 1 65 ? 0.597 -20.629 -38.313 1.00 14.14 65 THR A CA 4
ATOM 6839 C C . THR A 1 65 ? 0.607 -19.635 -39.468 1.00 2.22 65 THR A C 4
ATOM 6840 O O . THR A 1 65 ? 0.721 -20.020 -40.632 1.00 74.54 65 THR A O 4
ATOM 6851 N N . THR A 1 66 ? 0.489 -18.352 -39.139 1.00 75.01 66 THR A N 4
ATOM 6852 C CA . THR A 1 66 ? 0.484 -17.302 -40.150 1.00 24.34 66 THR A CA 4
ATOM 6853 C C . THR A 1 66 ? 1.730 -17.376 -41.026 1.00 70.12 66 THR A C 4
ATOM 6854 O O . THR A 1 66 ? 1.650 -17.251 -42.248 1.00 31.44 66 THR A O 4
ATOM 6865 N N . PHE A 1 67 ? 2.880 -17.581 -40.394 1.00 31.33 67 PHE A N 4
ATOM 6866 C CA . PHE A 1 67 ? 4.144 -17.672 -41.116 1.00 51.22 67 PHE A CA 4
ATOM 6867 C C . PHE A 1 67 ? 4.241 -18.989 -41.879 1.00 2.20 67 PHE A C 4
ATOM 6868 O O . PHE A 1 67 ? 4.808 -19.047 -42.971 1.00 62.22 67 PHE A O 4
ATOM 6885 N N . ARG A 1 68 ? 3.683 -20.046 -41.298 1.00 35.20 68 ARG A N 4
ATOM 6886 C CA . ARG A 1 68 ? 3.706 -21.363 -41.921 1.00 13.24 68 ARG A CA 4
ATOM 6887 C C . ARG A 1 68 ? 2.759 -21.417 -43.116 1.00 42.44 68 ARG A C 4
ATOM 6888 O O . ARG A 1 68 ? 2.918 -22.245 -44.012 1.00 51.04 68 ARG A O 4
ATOM 6909 N N . LYS A 1 69 ? 1.770 -20.528 -43.121 1.00 73.43 69 LYS A N 4
ATOM 6910 C CA . LYS A 1 69 ? 0.796 -20.472 -44.204 1.00 73.42 69 LYS A CA 4
ATOM 6911 C C . LYS A 1 69 ? 1.480 -20.176 -45.536 1.00 41.12 69 LYS A C 4
ATOM 6912 O O . LYS A 1 69 ? 1.172 -20.797 -46.555 1.00 52.53 69 LYS A O 4
ATOM 6931 N N . LEU A 1 70 ? 2.409 -19.227 -45.520 1.00 1.50 70 LEU A N 4
ATOM 6932 C CA . LEU A 1 70 ? 3.138 -18.850 -46.726 1.00 30.25 70 LEU A CA 4
ATOM 6933 C C . LEU A 1 70 ? 4.098 -19.957 -47.151 1.00 52.51 70 LEU A C 4
ATOM 6934 O O . LEU A 1 70 ? 4.520 -20.788 -46.348 1.00 53.44 70 LEU A O 4
ATOM 6950 N N . PRO A 1 71 ? 4.453 -19.968 -48.444 1.00 40.12 71 PRO A N 4
ATOM 6951 C CA . PRO A 1 71 ? 5.369 -20.966 -49.005 1.00 21.41 71 PRO A CA 4
ATOM 6952 C C . PRO A 1 71 ? 6.800 -20.780 -48.513 1.00 4.43 71 PRO A C 4
ATOM 6953 O O . PRO A 1 71 ? 7.081 -19.880 -47.723 1.00 61.04 71 PRO A O 4
ATOM 6964 N N . GLU A 1 72 ? 7.699 -21.639 -48.983 1.00 64.42 72 GLU A N 4
ATOM 6965 C CA . GLU A 1 72 ? 9.101 -21.568 -48.588 1.00 2.33 72 GLU A CA 4
ATOM 6966 C C . GLU A 1 72 ? 9.780 -20.352 -49.210 1.00 32.21 72 GLU A C 4
ATOM 6967 O O . GLU A 1 72 ? 10.635 -19.720 -48.589 1.00 64.11 72 GLU A O 4
ATOM 6979 N N . ASP A 1 73 ? 9.395 -20.030 -50.440 1.00 54.44 73 ASP A N 4
ATOM 6980 C CA . ASP A 1 73 ? 9.965 -18.889 -51.146 1.00 22.54 73 ASP A CA 4
ATOM 6981 C C . ASP A 1 73 ? 9.607 -17.582 -50.446 1.00 73.43 73 ASP A C 4
ATOM 6982 O O . ASP A 1 73 ? 10.476 -16.756 -50.166 1.00 20.35 73 ASP A O 4
ATOM 6991 N N . VAL A 1 74 ? 8.319 -17.400 -50.168 1.00 22.21 74 VAL A N 4
ATOM 6992 C CA . VAL A 1 74 ? 7.845 -16.193 -49.501 1.00 51.24 74 VAL A CA 4
ATOM 6993 C C . VAL A 1 74 ? 8.342 -16.128 -48.061 1.00 71.30 74 VAL A C 4
ATOM 6994 O O . VAL A 1 74 ? 8.763 -15.074 -47.586 1.00 64.14 74 VAL A O 4
ATOM 7007 N N . ARG A 1 75 ? 8.293 -17.264 -47.373 1.00 32.22 75 ARG A N 4
ATOM 7008 C CA . ARG A 1 75 ? 8.738 -17.338 -45.986 1.00 2.22 75 ARG A CA 4
ATOM 7009 C C . ARG A 1 75 ? 10.203 -16.927 -45.863 1.00 43.01 75 ARG A C 4
ATOM 7010 O O . ARG A 1 75 ? 10.657 -16.523 -44.793 1.00 52.32 75 ARG A O 4
ATOM 7031 N N . SER A 1 76 ? 10.937 -17.034 -46.967 1.00 13.42 76 SER A N 4
ATOM 7032 C CA . SER A 1 76 ? 12.350 -16.679 -46.982 1.00 72.25 76 SER A CA 4
ATOM 7033 C C . SER A 1 76 ? 12.572 -15.361 -47.716 1.00 24.11 76 SER A C 4
ATOM 7034 O O . SER A 1 76 ? 13.644 -14.764 -47.633 1.00 72.30 76 SER A O 4
ATOM 7042 N N . ASN A 1 77 ? 11.548 -14.912 -48.435 1.00 61.11 77 ASN A N 4
ATOM 7043 C CA . ASN A 1 77 ? 11.630 -13.664 -49.185 1.00 63.22 77 ASN A CA 4
ATOM 7044 C C . ASN A 1 77 ? 11.105 -12.495 -48.356 1.00 4.51 77 ASN A C 4
ATOM 7045 O O . ASN A 1 77 ? 10.380 -11.638 -48.861 1.00 30.21 77 ASN A O 4
ATOM 7056 N N . VAL A 1 78 ? 11.480 -12.467 -47.082 1.00 54.35 78 VAL A N 4
ATOM 7057 C CA . VAL A 1 78 ? 11.050 -11.403 -46.182 1.00 25.14 78 VAL A CA 4
ATOM 7058 C C . VAL A 1 78 ? 12.080 -10.280 -46.127 1.00 53.34 78 VAL A C 4
ATOM 7059 O O . VAL A 1 78 ? 13.279 -10.530 -46.011 1.00 13.31 78 VAL A O 4
ATOM 7072 N N . ASP A 1 79 ? 11.603 -9.043 -46.210 1.00 75.02 79 ASP A N 4
ATOM 7073 C CA . ASP A 1 79 ? 12.482 -7.881 -46.168 1.00 32.13 79 ASP A CA 4
ATOM 7074 C C . ASP A 1 79 ? 11.933 -6.818 -45.221 1.00 22.35 79 ASP A C 4
ATOM 7075 O O . ASP A 1 79 ? 10.843 -6.968 -44.669 1.00 11.20 79 ASP A O 4
ATOM 7084 N N . ALA A 1 80 ? 12.696 -5.746 -45.037 1.00 44.44 80 ALA A N 4
ATOM 7085 C CA . ALA A 1 80 ? 12.285 -4.658 -44.157 1.00 1.03 80 ALA A CA 4
ATOM 7086 C C . ALA A 1 80 ? 10.975 -4.038 -44.627 1.00 60.14 80 ALA A C 4
ATOM 7087 O O . ALA A 1 80 ? 9.977 -4.052 -43.906 1.00 3.35 80 ALA A O 4
ATOM 7094 N N . ALA A 1 81 ? 10.984 -3.494 -45.839 1.00 21.32 81 ALA A N 4
ATOM 7095 C CA . ALA A 1 81 ? 9.795 -2.870 -46.405 1.00 55.31 81 ALA A CA 4
ATOM 7096 C C . ALA A 1 81 ? 8.591 -3.802 -46.320 1.00 31.04 81 ALA A C 4
ATOM 7097 O O . ALA A 1 81 ? 7.566 -3.457 -45.731 1.00 33.41 81 ALA A O 4
ATOM 7104 N N . SER A 1 82 ? 8.722 -4.985 -46.911 1.00 54.12 82 SER A N 4
ATOM 7105 C CA . SER A 1 82 ? 7.643 -5.967 -46.906 1.00 14.13 82 SER A CA 4
ATOM 7106 C C . SER A 1 82 ? 7.171 -6.246 -45.483 1.00 30.51 82 SER A C 4
ATOM 7107 O O . SER A 1 82 ? 5.973 -6.234 -45.201 1.00 1.33 82 SER A O 4
ATOM 7115 N N . ALA A 1 83 ? 8.121 -6.496 -44.588 1.00 34.11 83 ALA A N 4
ATOM 7116 C CA . ALA A 1 83 ? 7.803 -6.776 -43.193 1.00 62.10 83 ALA A CA 4
ATOM 7117 C C . ALA A 1 83 ? 6.882 -5.708 -42.615 1.00 53.55 83 ALA A C 4
ATOM 7118 O O . ALA A 1 83 ? 5.859 -6.020 -42.005 1.00 1.10 83 ALA A O 4
ATOM 7125 N N . ARG A 1 84 ? 7.251 -4.446 -42.809 1.00 14.24 84 ARG A N 4
ATOM 7126 C CA . ARG A 1 84 ? 6.458 -3.331 -42.305 1.00 42.23 84 ARG A CA 4
ATOM 7127 C C . ARG A 1 84 ? 5.086 -3.295 -42.971 1.00 55.53 84 ARG A C 4
ATOM 7128 O O . ARG A 1 84 ? 4.084 -2.975 -42.332 1.00 43.13 84 ARG A O 4
ATOM 7149 N N . GLU A 1 85 ? 5.050 -3.625 -44.259 1.00 51.11 85 GLU A N 4
ATOM 7150 C CA . GLU A 1 85 ? 3.801 -3.628 -45.010 1.00 55.12 85 GLU A CA 4
ATOM 7151 C C . GLU A 1 85 ? 2.864 -4.722 -44.505 1.00 1.33 85 GLU A C 4
ATOM 7152 O O . GLU A 1 85 ? 1.657 -4.512 -44.377 1.00 32.23 85 GLU A O 4
ATOM 7164 N N . LEU A 1 86 ? 3.429 -5.890 -44.220 1.00 22.40 86 LEU A N 4
ATOM 7165 C CA . LEU A 1 86 ? 2.646 -7.019 -43.729 1.00 21.33 86 LEU A CA 4
ATOM 7166 C C . LEU A 1 86 ? 2.075 -6.725 -42.346 1.00 20.32 86 LEU A C 4
ATOM 7167 O O . LEU A 1 86 ? 0.883 -6.918 -42.101 1.00 2.34 86 LEU A O 4
ATOM 7183 N N . MET A 1 87 ? 2.931 -6.254 -41.445 1.00 55.22 87 MET A N 4
ATOM 7184 C CA . MET A 1 87 ? 2.511 -5.930 -40.087 1.00 3.41 87 MET A CA 4
ATOM 7185 C C . MET A 1 87 ? 1.536 -4.757 -40.085 1.00 3.31 87 MET A C 4
ATOM 7186 O O . MET A 1 87 ? 0.638 -4.684 -39.245 1.00 33.02 87 MET A O 4
ATOM 7200 N N . LEU A 1 88 ? 1.718 -3.841 -41.030 1.00 0.04 88 LEU A N 4
ATOM 7201 C CA . LEU A 1 88 ? 0.854 -2.671 -41.138 1.00 32.32 88 LEU A CA 4
ATOM 7202 C C . LEU A 1 88 ? -0.562 -3.073 -41.538 1.00 31.41 88 LEU A C 4
ATOM 7203 O O . LEU A 1 88 ? -1.528 -2.746 -40.850 1.00 51.04 88 LEU A O 4
ATOM 7219 N N . ALA A 1 89 ? -0.676 -3.787 -42.653 1.00 5.24 89 ALA A N 4
ATOM 7220 C CA . ALA A 1 89 ? -1.973 -4.238 -43.142 1.00 72.31 89 ALA A CA 4
ATOM 7221 C C . ALA A 1 89 ? -2.574 -5.289 -42.215 1.00 53.31 89 ALA A C 4
ATOM 7222 O O . ALA A 1 89 ? -3.740 -5.198 -41.834 1.00 61.11 89 ALA A O 4
ATOM 7229 N N . GLN A 1 90 ? -1.769 -6.284 -41.857 1.00 12.11 90 GLN A N 4
ATOM 7230 C CA . GLN A 1 90 ? -2.224 -7.354 -40.975 1.00 12.45 90 GLN A CA 4
ATOM 7231 C C . GLN A 1 90 ? -1.290 -7.507 -39.779 1.00 41.24 90 GLN A C 4
ATOM 7232 O O . GLN A 1 90 ? -0.425 -8.382 -39.744 1.00 10.03 90 GLN A O 4
ATOM 7246 N N . PRO A 1 91 ? -1.466 -6.635 -38.775 1.00 51.14 91 PRO A N 4
ATOM 7247 C CA . PRO A 1 91 ? -0.648 -6.654 -37.558 1.00 32.24 91 PRO A CA 4
ATOM 7248 C C . PRO A 1 91 ? -0.936 -7.870 -36.684 1.00 54.10 91 PRO A C 4
ATOM 7249 O O . PRO A 1 91 ? -0.244 -8.114 -35.696 1.00 35.34 91 PRO A O 4
ATOM 7260 N N . SER A 1 92 ? -1.961 -8.630 -37.055 1.00 20.51 92 SER A N 4
ATOM 7261 C CA . SER A 1 92 ? -2.344 -9.820 -36.303 1.00 11.34 92 SER A CA 4
ATOM 7262 C C . SER A 1 92 ? -1.182 -10.806 -36.220 1.00 43.02 92 SER A C 4
ATOM 7263 O O . SER A 1 92 ? -1.138 -11.656 -35.332 1.00 60.53 92 SER A O 4
ATOM 7271 N N . MET A 1 93 ? -0.244 -10.684 -37.153 1.00 64.00 93 MET A N 4
ATOM 7272 C CA . MET A 1 93 ? 0.919 -11.563 -37.186 1.00 11.03 93 MET A CA 4
ATOM 7273 C C . MET A 1 93 ? 1.975 -11.106 -36.184 1.00 22.03 93 MET A C 4
ATOM 7274 O O . MET A 1 93 ? 2.851 -11.878 -35.794 1.00 62.52 93 MET A O 4
ATOM 7288 N N . VAL A 1 94 ? 1.886 -9.846 -35.771 1.00 52.44 94 VAL A N 4
ATOM 7289 C CA . VAL A 1 94 ? 2.833 -9.286 -34.814 1.00 10.35 94 VAL A CA 4
ATOM 7290 C C . VAL A 1 94 ? 2.948 -10.168 -33.575 1.00 43.41 94 VAL A C 4
ATOM 7291 O O . VAL A 1 94 ? 1.958 -10.727 -33.103 1.00 40.44 94 VAL A O 4
ATOM 7304 N N . LYS A 1 95 ? 4.163 -10.287 -33.051 1.00 21.24 95 LYS A N 4
ATOM 7305 C CA . LYS A 1 95 ? 4.409 -11.099 -31.865 1.00 1.24 95 LYS A CA 4
ATOM 7306 C C . LYS A 1 95 ? 3.453 -10.720 -30.739 1.00 13.35 95 LYS A C 4
ATOM 7307 O O . LYS A 1 95 ? 2.890 -9.625 -30.732 1.00 52.22 95 LYS A O 4
ATOM 7326 N N . ARG A 1 96 ? 3.275 -11.631 -29.789 1.00 23.43 96 ARG A N 4
ATOM 7327 C CA . ARG A 1 96 ? 2.387 -11.392 -28.657 1.00 52.42 96 ARG A CA 4
ATOM 7328 C C . ARG A 1 96 ? 2.471 -12.534 -27.649 1.00 73.24 96 ARG A C 4
ATOM 7329 O O . ARG A 1 96 ? 2.898 -13.645 -27.966 1.00 25.00 96 ARG A O 4
ATOM 7350 N N . PRO A 1 97 ? 2.055 -12.257 -26.404 1.00 5.45 97 PRO A N 4
ATOM 7351 C CA . PRO A 1 97 ? 1.545 -10.939 -26.015 1.00 55.21 97 PRO A CA 4
ATOM 7352 C C . PRO A 1 97 ? 2.640 -9.878 -25.991 1.00 1.12 97 PRO A C 4
ATOM 7353 O O . PRO A 1 97 ? 3.814 -10.188 -25.784 1.00 11.34 97 PRO A O 4
ATOM 7364 N N . VAL A 1 98 ? 2.249 -8.626 -26.202 1.00 75.11 98 VAL A N 4
ATOM 7365 C CA . VAL A 1 98 ? 3.198 -7.518 -26.203 1.00 22.51 98 VAL A CA 4
ATOM 7366 C C . VAL A 1 98 ? 2.941 -6.573 -25.035 1.00 20.24 98 VAL A C 4
ATOM 7367 O O . VAL A 1 98 ? 1.851 -6.014 -24.902 1.00 74.34 98 VAL A O 4
ATOM 7380 N N . LEU A 1 99 ? 3.950 -6.398 -24.189 1.00 44.10 99 LEU A N 4
ATOM 7381 C CA . LEU A 1 99 ? 3.833 -5.518 -23.031 1.00 22.24 99 LEU A CA 4
ATOM 7382 C C . LEU A 1 99 ? 4.763 -4.317 -23.163 1.00 30.44 99 LEU A C 4
ATOM 7383 O O . LEU A 1 99 ? 5.972 -4.472 -23.329 1.00 63.23 99 LEU A O 4
ATOM 7399 N N . GLU A 1 100 ? 4.191 -3.120 -23.085 1.00 64.22 100 GLU A N 4
ATOM 7400 C CA . GLU A 1 100 ? 4.969 -1.892 -23.195 1.00 43.31 100 GLU A CA 4
ATOM 7401 C C . GLU A 1 100 ? 5.141 -1.233 -21.830 1.00 30.33 100 GLU A C 4
ATOM 7402 O O . GLU A 1 100 ? 4.162 -0.875 -21.174 1.00 5.33 100 GLU A O 4
ATOM 7414 N N . ARG A 1 101 ? 6.392 -1.074 -21.408 1.00 4.25 101 ARG A N 4
ATOM 7415 C CA . ARG A 1 101 ? 6.692 -0.460 -20.120 1.00 32.41 101 ARG A CA 4
ATOM 7416 C C . ARG A 1 101 ? 7.645 0.720 -20.290 1.00 74.21 101 ARG A C 4
ATOM 7417 O O . ARG A 1 101 ? 8.787 0.551 -20.718 1.00 12.55 101 ARG A O 4
ATOM 7438 N N . ASP A 1 102 ? 7.168 1.913 -19.953 1.00 73.03 102 ASP A N 4
ATOM 7439 C CA . ASP A 1 102 ? 7.978 3.120 -20.067 1.00 63.23 102 ASP A CA 4
ATOM 7440 C C . ASP A 1 102 ? 8.421 3.342 -21.510 1.00 24.24 102 ASP A C 4
ATOM 7441 O O . ASP A 1 102 ? 9.448 3.971 -21.764 1.00 10.42 102 ASP A O 4
ATOM 7450 N N . GLY A 1 103 ? 7.641 2.820 -22.450 1.00 2.43 103 GLY A N 4
ATOM 7451 C CA . GLY A 1 103 ? 7.970 2.971 -23.856 1.00 31.54 103 GLY A CA 4
ATOM 7452 C C . GLY A 1 103 ? 8.628 1.733 -24.434 1.00 30.50 103 GLY A C 4
ATOM 7453 O O . GLY A 1 103 ? 8.464 1.427 -25.614 1.00 10.41 103 GLY A O 4
ATOM 7457 N N . LYS A 1 104 ? 9.376 1.019 -23.600 1.00 25.14 104 LYS A N 4
ATOM 7458 C CA . LYS A 1 104 ? 10.061 -0.193 -24.033 1.00 25.34 104 LYS A CA 4
ATOM 7459 C C . LYS A 1 104 ? 9.067 -1.324 -24.272 1.00 14.23 104 LYS A C 4
ATOM 7460 O O . LYS A 1 104 ? 8.174 -1.564 -23.457 1.00 31.24 104 LYS A O 4
ATOM 7479 N N . LEU A 1 105 ? 9.227 -2.020 -25.393 1.00 31.53 105 LEU A N 4
ATOM 7480 C CA . LEU A 1 105 ? 8.344 -3.128 -25.739 1.00 20.33 105 LEU A CA 4
ATOM 7481 C C . LEU A 1 105 ? 8.972 -4.465 -25.356 1.00 75.31 105 LEU A C 4
ATOM 7482 O O . LEU A 1 105 ? 10.148 -4.708 -25.622 1.00 23.42 105 LEU A O 4
ATOM 7498 N N . MET A 1 106 ? 8.178 -5.329 -24.731 1.00 74.33 106 MET A N 4
ATOM 7499 C CA . MET A 1 106 ? 8.656 -6.642 -24.314 1.00 20.31 106 MET A CA 4
ATOM 7500 C C . MET A 1 106 ? 7.763 -7.747 -24.871 1.00 43.33 106 MET A C 4
ATOM 7501 O O . MET A 1 106 ? 6.550 -7.575 -24.995 1.00 3.02 106 MET A O 4
ATOM 7515 N N . VAL A 1 107 ? 8.371 -8.881 -25.206 1.00 75.01 107 VAL A N 4
ATOM 7516 C CA . VAL A 1 107 ? 7.630 -10.013 -25.747 1.00 61.12 107 VAL A CA 4
ATOM 7517 C C . VAL A 1 107 ? 7.187 -10.962 -24.639 1.00 44.11 107 VAL A C 4
ATOM 7518 O O . VAL A 1 107 ? 7.908 -11.175 -23.665 1.00 61.33 107 VAL A O 4
ATOM 7531 N N . GLY A 1 108 ? 5.995 -11.531 -24.795 1.00 3.25 108 GLY A N 4
ATOM 7532 C CA . GLY A 1 108 ? 5.476 -12.451 -23.800 1.00 34.24 108 GLY A CA 4
ATOM 7533 C C . GLY A 1 108 ? 6.339 -13.688 -23.648 1.00 63.12 108 GLY A C 4
ATOM 7534 O O . GLY A 1 108 ? 7.085 -14.049 -24.558 1.00 74.34 108 GLY A O 4
ATOM 7538 N N . PHE A 1 109 ? 6.238 -14.339 -22.494 1.00 65.53 109 PHE A N 4
ATOM 7539 C CA . PHE A 1 109 ? 7.018 -15.542 -22.224 1.00 34.22 109 PHE A CA 4
ATOM 7540 C C . PHE A 1 109 ? 6.133 -16.647 -21.656 1.00 13.12 109 PHE A C 4
ATOM 7541 O O . PHE A 1 109 ? 5.079 -16.380 -21.077 1.00 33.42 109 PHE A O 4
ATOM 7558 N N . LYS A 1 110 ? 6.569 -17.891 -21.825 1.00 53.10 110 LYS A N 4
ATOM 7559 C CA . LYS A 1 110 ? 5.818 -19.039 -21.331 1.00 31.01 110 LYS A CA 4
ATOM 7560 C C . LYS A 1 110 ? 5.468 -18.865 -19.856 1.00 43.41 110 LYS A C 4
ATOM 7561 O O . LYS A 1 110 ? 6.075 -18.069 -19.139 1.00 73.41 110 LYS A O 4
ATOM 7580 N N . PRO A 1 111 ? 4.466 -19.626 -19.391 1.00 3.22 111 PRO A N 4
ATOM 7581 C CA . PRO A 1 111 ? 4.015 -19.575 -17.997 1.00 31.43 111 PRO A CA 4
ATOM 7582 C C . PRO A 1 111 ? 5.041 -20.163 -17.034 1.00 53.03 111 PRO A C 4
ATOM 7583 O O . PRO A 1 111 ? 5.372 -19.554 -16.018 1.00 72.25 111 PRO A O 4
ATOM 7594 N N . ALA A 1 112 ? 5.540 -21.351 -17.360 1.00 62.44 112 ALA A N 4
ATOM 7595 C CA . ALA A 1 112 ? 6.530 -22.019 -16.524 1.00 52.52 112 ALA A CA 4
ATOM 7596 C C . ALA A 1 112 ? 7.779 -21.161 -16.361 1.00 34.24 112 ALA A C 4
ATOM 7597 O O . ALA A 1 112 ? 8.367 -21.105 -15.280 1.00 74.33 112 ALA A O 4
ATOM 7604 N N . GLN A 1 113 ? 8.180 -20.495 -17.439 1.00 34.25 113 GLN A N 4
ATOM 7605 C CA . GLN A 1 113 ? 9.361 -19.641 -17.414 1.00 42.12 113 GLN A CA 4
ATOM 7606 C C . GLN A 1 113 ? 9.102 -18.378 -16.599 1.00 63.54 113 GLN A C 4
ATOM 7607 O O . GLN A 1 113 ? 9.893 -18.016 -15.727 1.00 30.03 113 GLN A O 4
ATOM 7621 N N . TYR A 1 114 ? 7.991 -17.709 -16.889 1.00 74.31 114 TYR A N 4
ATOM 7622 C CA . TYR A 1 114 ? 7.630 -16.485 -16.186 1.00 32.54 114 TYR A CA 4
ATOM 7623 C C . TYR A 1 114 ? 7.589 -16.714 -14.678 1.00 30.52 114 TYR A C 4
ATOM 7624 O O . TYR A 1 114 ? 8.058 -15.885 -13.901 1.00 21.43 114 TYR A O 4
ATOM 7642 N N . GLU A 1 115 ? 7.024 -17.848 -14.274 1.00 14.02 115 GLU A N 4
ATOM 7643 C CA . GLU A 1 115 ? 6.922 -18.187 -12.860 1.00 22.21 115 GLU A CA 4
ATOM 7644 C C . GLU A 1 115 ? 8.292 -18.524 -12.280 1.00 15.44 115 GLU A C 4
ATOM 7645 O O . GLU A 1 115 ? 8.686 -17.991 -11.243 1.00 4.40 115 GLU A O 4
ATOM 7657 N N . ALA A 1 116 ? 9.013 -19.412 -12.957 1.00 50.22 116 ALA A N 4
ATOM 7658 C CA . ALA A 1 116 ? 10.339 -19.818 -12.511 1.00 4.31 116 ALA A CA 4
ATOM 7659 C C . ALA A 1 116 ? 11.279 -18.620 -12.419 1.00 51.44 116 ALA A C 4
ATOM 7660 O O . ALA A 1 116 ? 12.199 -18.602 -11.601 1.00 72.23 116 ALA A O 4
ATOM 7667 N N . TYR A 1 117 ? 11.041 -17.622 -13.262 1.00 54.32 117 TYR A N 4
ATOM 7668 C CA . TYR A 1 117 ? 11.869 -16.421 -13.277 1.00 43.12 117 TYR A CA 4
ATOM 7669 C C . TYR A 1 117 ? 11.425 -15.440 -12.196 1.00 23.32 117 TYR A C 4
ATOM 7670 O O . TYR A 1 117 ? 12.251 -14.793 -11.553 1.00 72.22 117 TYR A O 4
ATOM 7688 N N . PHE A 1 118 ? 10.115 -15.337 -12.000 1.00 14.14 118 PHE A N 4
ATOM 7689 C CA . PHE A 1 118 ? 9.559 -14.436 -10.998 1.00 2.10 118 PHE A CA 4
ATOM 7690 C C . PHE A 1 118 ? 9.257 -15.185 -9.702 1.00 23.32 118 PHE A C 4
ATOM 7691 O O . PHE A 1 118 ? 8.336 -14.829 -8.967 1.00 14.34 118 PHE A O 4
ATOM 7708 N N . LYS A 1 119 ? 10.038 -16.224 -9.430 1.00 45.31 119 LYS A N 4
ATOM 7709 C CA . LYS A 1 119 ? 9.856 -17.024 -8.224 1.00 73.12 119 LYS A CA 4
ATOM 7710 C C . LYS A 1 119 ? 10.286 -16.246 -6.986 1.00 53.44 119 LYS A C 4
ATOM 7711 O O . LYS A 1 119 ? 10.832 -15.145 -7.089 1.00 11.14 119 LYS A O 4
ATOM 7730 N N . LEU A 1 120 ? 10.040 -16.822 -5.815 1.00 51.43 120 LEU A N 4
ATOM 7731 C CA . LEU A 1 120 ? 10.404 -16.183 -4.554 1.00 62.11 120 LEU A CA 4
ATOM 7732 C C . LEU A 1 120 ? 11.874 -15.775 -4.556 1.00 51.03 120 LEU A C 4
ATOM 7733 O O . LEU A 1 120 ? 12.685 -16.340 -5.289 1.00 22.42 120 LEU A O 4
ATOM 7749 N N . GLY A 1 1 ? 8.170 -3.904 -6.543 1.00 42.31 1 GLY A N 5
ATOM 7750 C CA . GLY A 1 1 ? 7.982 -2.930 -7.602 1.00 53.12 1 GLY A CA 5
ATOM 7751 C C . GLY A 1 1 ? 7.257 -3.508 -8.801 1.00 15.32 1 GLY A C 5
ATOM 7752 O O . GLY A 1 1 ? 7.841 -3.722 -9.863 1.00 30.13 1 GLY A O 5
ATOM 7756 N N . PRO A 1 2 ? 5.952 -3.772 -8.637 1.00 31.21 2 PRO A N 5
ATOM 7757 C CA . PRO A 1 2 ? 5.118 -4.335 -9.703 1.00 52.14 2 PRO A CA 5
ATOM 7758 C C . PRO A 1 2 ? 4.875 -3.341 -10.833 1.00 61.23 2 PRO A C 5
ATOM 7759 O O . PRO A 1 2 ? 4.836 -3.715 -12.005 1.00 11.13 2 PRO A O 5
ATOM 7770 N N . GLY A 1 3 ? 4.713 -2.070 -10.474 1.00 13.22 3 GLY A N 5
ATOM 7771 C CA . GLY A 1 3 ? 4.476 -1.042 -11.470 1.00 45.42 3 GLY A CA 5
ATOM 7772 C C . GLY A 1 3 ? 3.500 0.015 -10.992 1.00 62.35 3 GLY A C 5
ATOM 7773 O O . GLY A 1 3 ? 2.293 -0.220 -10.945 1.00 22.31 3 GLY A O 5
ATOM 7777 N N . SER A 1 4 ? 4.023 1.182 -10.633 1.00 25.24 4 SER A N 5
ATOM 7778 C CA . SER A 1 4 ? 3.191 2.278 -10.151 1.00 42.22 4 SER A CA 5
ATOM 7779 C C . SER A 1 4 ? 2.233 2.754 -11.238 1.00 24.33 4 SER A C 5
ATOM 7780 O O . SER A 1 4 ? 1.023 2.820 -11.029 1.00 52.03 4 SER A O 5
ATOM 7788 N N . MET A 1 5 ? 2.786 3.083 -12.402 1.00 41.54 5 MET A N 5
ATOM 7789 C CA . MET A 1 5 ? 1.982 3.551 -13.525 1.00 62.03 5 MET A CA 5
ATOM 7790 C C . MET A 1 5 ? 1.230 2.394 -14.174 1.00 45.23 5 MET A C 5
ATOM 7791 O O . MET A 1 5 ? 1.519 1.227 -13.911 1.00 4.24 5 MET A O 5
ATOM 7805 N N . SER A 1 6 ? 0.261 2.726 -15.022 1.00 44.34 6 SER A N 5
ATOM 7806 C CA . SER A 1 6 ? -0.536 1.715 -15.707 1.00 64.43 6 SER A CA 5
ATOM 7807 C C . SER A 1 6 ? 0.206 1.169 -16.923 1.00 62.14 6 SER A C 5
ATOM 7808 O O . SER A 1 6 ? 0.801 1.926 -17.692 1.00 73.31 6 SER A O 5
ATOM 7816 N N . VAL A 1 7 ? 0.165 -0.148 -17.093 1.00 10.34 7 VAL A N 5
ATOM 7817 C CA . VAL A 1 7 ? 0.832 -0.796 -18.216 1.00 2.44 7 VAL A CA 5
ATOM 7818 C C . VAL A 1 7 ? -0.162 -1.140 -19.320 1.00 5.32 7 VAL A C 5
ATOM 7819 O O . VAL A 1 7 ? -1.313 -1.485 -19.050 1.00 24.25 7 VAL A O 5
ATOM 7832 N N . THR A 1 8 ? 0.290 -1.043 -20.567 1.00 15.13 8 THR A N 5
ATOM 7833 C CA . THR A 1 8 ? -0.558 -1.343 -21.713 1.00 55.12 8 THR A CA 5
ATOM 7834 C C . THR A 1 8 ? -0.118 -2.631 -22.401 1.00 32.31 8 THR A C 5
ATOM 7835 O O . THR A 1 8 ? 1.062 -2.812 -22.702 1.00 11.22 8 THR A O 5
ATOM 7846 N N . ILE A 1 9 ? -1.074 -3.521 -22.647 1.00 40.31 9 ILE A N 5
ATOM 7847 C CA . ILE A 1 9 ? -0.784 -4.791 -23.301 1.00 3.44 9 ILE A CA 5
ATOM 7848 C C . ILE A 1 9 ? -1.580 -4.938 -24.593 1.00 62.44 9 ILE A C 5
ATOM 7849 O O . ILE A 1 9 ? -2.764 -4.607 -24.646 1.00 5.32 9 ILE A O 5
ATOM 7865 N N . TYR A 1 10 ? -0.922 -5.437 -25.633 1.00 4.54 10 TYR A N 5
ATOM 7866 C CA . TYR A 1 10 ? -1.567 -5.628 -26.926 1.00 30.24 10 TYR A CA 5
ATOM 7867 C C . TYR A 1 10 ? -1.978 -7.084 -27.120 1.00 22.21 10 TYR A C 5
ATOM 7868 O O . TYR A 1 10 ? -1.390 -7.991 -26.533 1.00 41.11 10 TYR A O 5
ATOM 7886 N N . GLY A 1 11 ? -2.993 -7.300 -27.952 1.00 41.24 11 GLY A N 5
ATOM 7887 C CA . GLY A 1 11 ? -3.466 -8.648 -28.211 1.00 3.41 11 GLY A CA 5
ATOM 7888 C C . GLY A 1 11 ? -4.537 -8.690 -29.284 1.00 42.14 11 GLY A C 5
ATOM 7889 O O . GLY A 1 11 ? -4.746 -7.711 -30.000 1.00 61.14 11 GLY A O 5
ATOM 7893 N N . ILE A 1 12 ? -5.215 -9.828 -29.395 1.00 0.23 12 ILE A N 5
ATOM 7894 C CA . ILE A 1 12 ? -6.269 -9.993 -30.389 1.00 21.20 12 ILE A CA 5
ATOM 7895 C C . ILE A 1 12 ? -7.424 -10.818 -29.831 1.00 0.25 12 ILE A C 5
ATOM 7896 O O . ILE A 1 12 ? -7.365 -11.309 -28.704 1.00 72.24 12 ILE A O 5
ATOM 7912 N N . LYS A 1 13 ? -8.474 -10.970 -30.630 1.00 73.52 13 LYS A N 5
ATOM 7913 C CA . LYS A 1 13 ? -9.644 -11.739 -30.221 1.00 71.53 13 LYS A CA 5
ATOM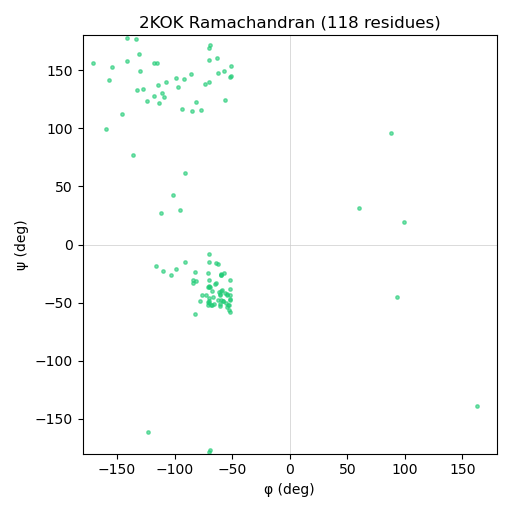 7914 C C . LYS A 1 13 ? -9.454 -13.222 -30.523 1.00 42.41 13 LYS A C 5
ATOM 7915 O O . LYS A 1 13 ? -10.057 -14.078 -29.880 1.00 70.40 13 LYS A O 5
ATOM 7934 N N . ASN A 1 14 ? -8.610 -13.516 -31.508 1.00 14.55 14 ASN A N 5
ATOM 7935 C CA . ASN A 1 14 ? -8.341 -14.896 -31.896 1.00 43.33 14 ASN A CA 5
ATOM 7936 C C . ASN A 1 14 ? -6.964 -15.338 -31.410 1.00 4.54 14 ASN A C 5
ATOM 7937 O O . ASN A 1 14 ? -6.045 -15.530 -32.208 1.00 13.15 14 ASN A O 5
ATOM 7948 N N . CYS A 1 15 ? -6.828 -15.497 -30.098 1.00 13.42 15 CYS A N 5
ATOM 7949 C CA . CYS A 1 15 ? -5.563 -15.916 -29.505 1.00 5.12 15 CYS A CA 5
ATOM 7950 C C . CYS A 1 15 ? -5.789 -16.559 -28.141 1.00 45.42 15 CYS A C 5
ATOM 7951 O O . CYS A 1 15 ? -6.658 -16.134 -27.380 1.00 62.11 15 CYS A O 5
ATOM 7959 N N . ASP A 1 16 ? -5.002 -17.585 -27.839 1.00 14.03 16 ASP A N 5
ATOM 7960 C CA . ASP A 1 16 ? -5.115 -18.287 -26.566 1.00 11.23 16 ASP A CA 5
ATOM 7961 C C . ASP A 1 16 ? -4.116 -17.739 -25.552 1.00 34.34 16 ASP A C 5
ATOM 7962 O O . ASP A 1 16 ? -4.410 -17.650 -24.359 1.00 45.12 16 ASP A O 5
ATOM 7971 N N . THR A 1 17 ? -2.932 -17.373 -26.033 1.00 62.21 17 THR A N 5
ATOM 7972 C CA . THR A 1 17 ? -1.889 -16.836 -25.169 1.00 10.24 17 THR A CA 5
ATOM 7973 C C . THR A 1 17 ? -2.410 -15.670 -24.337 1.00 43.54 17 THR A C 5
ATOM 7974 O O . THR A 1 17 ? -2.044 -15.515 -23.172 1.00 32.13 17 THR A O 5
ATOM 7985 N N . MET A 1 18 ? -3.266 -14.854 -24.941 1.00 61.22 18 MET A N 5
ATOM 7986 C CA . MET A 1 18 ? -3.839 -13.702 -24.253 1.00 4.42 18 MET A CA 5
ATOM 7987 C C . MET A 1 18 ? -4.713 -14.147 -23.084 1.00 72.34 18 MET A C 5
ATOM 7988 O O . MET A 1 18 ? -4.828 -13.445 -22.079 1.00 54.40 18 MET A O 5
ATOM 8002 N N . LYS A 1 19 ? -5.326 -15.318 -23.221 1.00 34.45 19 LYS A N 5
ATOM 8003 C CA . LYS A 1 19 ? -6.189 -15.856 -22.177 1.00 44.21 19 LYS A CA 5
ATOM 8004 C C . LYS A 1 19 ? -5.384 -16.187 -20.923 1.00 43.12 19 LYS A C 5
ATOM 8005 O O . LYS A 1 19 ? -5.731 -15.761 -19.821 1.00 22.52 19 LYS A O 5
ATOM 8024 N N . LYS A 1 20 ? -4.309 -16.945 -21.099 1.00 34.44 20 LYS A N 5
ATOM 8025 C CA . LYS A 1 20 ? -3.452 -17.331 -19.984 1.00 13.54 20 LYS A CA 5
ATOM 8026 C C . LYS A 1 20 ? -2.734 -16.116 -19.405 1.00 54.33 20 LYS A C 5
ATOM 8027 O O . LYS A 1 20 ? -2.549 -16.012 -18.192 1.00 71.32 20 LYS A O 5
ATOM 8046 N N . ALA A 1 21 ? -2.335 -15.198 -20.278 1.00 53.12 21 ALA A N 5
ATOM 8047 C CA . ALA A 1 21 ? -1.641 -13.989 -19.852 1.00 1.22 21 ALA A CA 5
ATOM 8048 C C . ALA A 1 21 ? -2.543 -13.114 -18.988 1.00 43.50 21 ALA A C 5
ATOM 8049 O O . ALA A 1 21 ? -2.112 -12.584 -17.963 1.00 22.15 21 ALA A O 5
ATOM 8056 N N . ARG A 1 22 ? -3.795 -12.966 -19.408 1.00 25.34 22 ARG A N 5
ATOM 8057 C CA . ARG A 1 22 ? -4.757 -12.154 -18.673 1.00 62.34 22 ARG A CA 5
ATOM 8058 C C . ARG A 1 22 ? -5.107 -12.803 -17.337 1.00 32.15 22 ARG A C 5
ATOM 8059 O O . ARG A 1 22 ? -5.083 -12.149 -16.293 1.00 70.51 22 ARG A O 5
ATOM 8080 N N . ILE A 1 23 ? -5.433 -14.090 -17.377 1.00 34.41 23 ILE A N 5
ATOM 8081 C CA . ILE A 1 23 ? -5.787 -14.827 -16.170 1.00 74.45 23 ILE A CA 5
ATOM 8082 C C . ILE A 1 23 ? -4.651 -14.794 -15.153 1.00 44.23 23 ILE A C 5
ATOM 8083 O O . ILE A 1 23 ? -4.883 -14.649 -13.953 1.00 42.13 23 ILE A O 5
ATOM 8099 N N . TRP A 1 24 ? -3.423 -14.929 -15.642 1.00 31.51 24 TRP A N 5
ATOM 8100 C CA . TRP A 1 24 ? -2.250 -14.915 -14.774 1.00 62.05 24 TRP A CA 5
ATOM 8101 C C . TRP A 1 24 ? -2.051 -13.536 -14.152 1.00 74.25 24 TRP A C 5
ATOM 8102 O O . TRP A 1 24 ? -1.972 -13.402 -12.931 1.00 4.31 24 TRP A O 5
ATOM 8123 N N . LEU A 1 25 ? -1.971 -12.517 -14.999 1.00 11.33 25 LEU A N 5
ATOM 8124 C CA . LEU A 1 25 ? -1.782 -11.147 -14.532 1.00 44.32 25 LEU A CA 5
ATOM 8125 C C . LEU A 1 25 ? -2.901 -10.737 -13.581 1.00 51.32 25 LEU A C 5
ATOM 8126 O O . LEU A 1 25 ? -2.653 -10.119 -12.546 1.00 43.22 25 LEU A O 5
ATOM 8142 N N . GLU A 1 26 ? -4.133 -11.085 -13.939 1.00 61.23 26 GLU A N 5
ATOM 8143 C CA . GLU A 1 26 ? -5.290 -10.753 -13.116 1.00 64.31 26 GLU A CA 5
ATOM 8144 C C . GLU A 1 26 ? -5.263 -11.528 -11.802 1.00 74.22 26 GLU A C 5
ATOM 8145 O O . GLU A 1 26 ? -5.465 -10.959 -10.729 1.00 53.23 26 GLU A O 5
ATOM 8157 N N . ASP A 1 27 ? -5.014 -12.829 -11.895 1.00 34.31 27 ASP A N 5
ATOM 8158 C CA . ASP A 1 27 ? -4.960 -13.683 -10.714 1.00 72.41 27 ASP A CA 5
ATOM 8159 C C . ASP A 1 27 ? -3.964 -13.140 -9.695 1.00 33.14 27 ASP A C 5
ATOM 8160 O O . ASP A 1 27 ? -4.247 -13.095 -8.497 1.00 3.11 27 ASP A O 5
ATOM 8169 N N . HIS A 1 28 ? -2.797 -12.727 -10.178 1.00 21.13 28 HIS A N 5
ATOM 8170 C CA . HIS A 1 28 ? -1.758 -12.186 -9.308 1.00 13.54 28 HIS A CA 5
ATOM 8171 C C . HIS A 1 28 ? -2.233 -10.908 -8.625 1.00 43.42 28 HIS A C 5
ATOM 8172 O O . HIS A 1 28 ? -1.648 -10.467 -7.635 1.00 0.32 28 HIS A O 5
ATOM 8186 N N . GLY A 1 29 ? -3.297 -10.317 -9.159 1.00 43.32 29 GLY A N 5
ATOM 8187 C CA . GLY A 1 29 ? -3.832 -9.094 -8.589 1.00 61.30 29 GLY A CA 5
ATOM 8188 C C . GLY A 1 29 ? -3.365 -7.856 -9.329 1.00 13.24 29 GLY A C 5
ATOM 8189 O O . GLY A 1 29 ? -3.357 -6.758 -8.772 1.00 52.32 29 GLY A O 5
ATOM 8193 N N . ILE A 1 30 ? -2.975 -8.032 -10.587 1.00 54.44 30 ILE A N 5
ATOM 8194 C CA . ILE A 1 30 ? -2.504 -6.921 -11.404 1.00 74.22 30 ILE A CA 5
ATOM 8195 C C . ILE A 1 30 ? -3.533 -6.544 -12.465 1.00 61.31 30 ILE A C 5
ATOM 8196 O O . ILE A 1 30 ? -4.264 -7.400 -12.966 1.00 14.22 30 ILE A O 5
ATOM 8212 N N . ASP A 1 31 ? -3.584 -5.261 -12.803 1.00 75.12 31 ASP A N 5
ATOM 8213 C CA . ASP A 1 31 ? -4.521 -4.771 -13.807 1.00 21.24 31 ASP A CA 5
ATOM 8214 C C . ASP A 1 31 ? -3.779 -4.161 -14.991 1.00 75.12 31 ASP A C 5
ATOM 8215 O O . ASP A 1 31 ? -3.065 -3.167 -14.846 1.00 63.43 31 ASP A O 5
ATOM 8224 N N . TYR A 1 32 ? -3.949 -4.762 -16.164 1.00 1.34 32 TYR A N 5
ATOM 8225 C CA . TYR A 1 32 ? -3.292 -4.281 -17.373 1.00 14.55 32 TYR A CA 5
ATOM 8226 C C . TYR A 1 32 ? -4.317 -3.772 -18.384 1.00 23.04 32 TYR A C 5
ATOM 8227 O O . TYR A 1 32 ? -5.489 -4.146 -18.339 1.00 43.04 32 TYR A O 5
ATOM 8245 N N . THR A 1 33 ? -3.864 -2.917 -19.295 1.00 12.42 33 THR A N 5
ATOM 8246 C CA . THR A 1 33 ? -4.739 -2.356 -20.317 1.00 70.00 33 THR A CA 5
ATOM 8247 C C . THR A 1 33 ? -4.774 -3.242 -21.558 1.00 44.51 33 THR A C 5
ATOM 8248 O O . THR A 1 33 ? -3.821 -3.271 -22.337 1.00 22.54 33 THR A O 5
ATOM 8259 N N . PHE A 1 34 ? -5.877 -3.960 -21.735 1.00 20.02 34 PHE A N 5
ATOM 8260 C CA . PHE A 1 34 ? -6.035 -4.847 -22.882 1.00 51.35 34 PHE A CA 5
ATOM 8261 C C . PHE A 1 34 ? -6.367 -4.052 -24.142 1.00 63.42 34 PHE A C 5
ATOM 8262 O O . PHE A 1 34 ? -7.377 -3.350 -24.199 1.00 51.44 34 PHE A O 5
ATOM 8279 N N . HIS A 1 35 ? -5.510 -4.169 -25.151 1.00 30.12 35 HIS A N 5
ATOM 8280 C CA . HIS A 1 35 ? -5.711 -3.462 -26.411 1.00 4.21 35 HIS A CA 5
ATOM 8281 C C . HIS A 1 35 ? -5.693 -4.433 -27.587 1.00 71.42 35 HIS A C 5
ATOM 8282 O O . HIS A 1 35 ? -4.678 -5.074 -27.861 1.00 23.35 35 HIS A O 5
ATOM 8296 N N . ASP A 1 36 ? -6.822 -4.538 -28.278 1.00 25.23 36 ASP A N 5
ATOM 8297 C CA . ASP A 1 36 ? -6.938 -5.431 -29.426 1.00 42.21 36 ASP A CA 5
ATOM 8298 C C . ASP A 1 36 ? -6.314 -4.802 -30.668 1.00 1.23 36 ASP A C 5
ATOM 8299 O O . ASP A 1 36 ? -6.339 -3.583 -30.838 1.00 31.51 36 ASP A O 5
ATOM 8308 N N . TYR A 1 37 ? -5.755 -5.641 -31.533 1.00 30.14 37 TYR A N 5
ATOM 8309 C CA . TYR A 1 37 ? -5.123 -5.167 -32.758 1.00 33.02 37 TYR A CA 5
ATOM 8310 C C . TYR A 1 37 ? -6.064 -4.258 -33.542 1.00 52.25 37 TYR A C 5
ATOM 8311 O O . TYR A 1 37 ? -5.629 -3.316 -34.204 1.00 44.22 37 TYR A O 5
ATOM 8329 N N . LYS A 1 38 ? -7.359 -4.548 -33.460 1.00 0.11 38 LYS A N 5
ATOM 8330 C CA . LYS A 1 38 ? -8.365 -3.756 -34.159 1.00 54.34 38 LYS A CA 5
ATOM 8331 C C . LYS A 1 38 ? -8.853 -2.604 -33.286 1.00 63.30 38 LYS A C 5
ATOM 8332 O O . LYS A 1 38 ? -8.946 -1.465 -33.742 1.00 51.11 38 LYS A O 5
ATOM 8351 N N . LYS A 1 39 ? -9.162 -2.908 -32.031 1.00 13.11 39 LYS A N 5
ATOM 8352 C CA . LYS A 1 39 ? -9.637 -1.898 -31.094 1.00 43.13 39 LYS A CA 5
ATOM 8353 C C . LYS A 1 39 ? -8.669 -0.722 -31.023 1.00 2.14 39 LYS A C 5
ATOM 8354 O O . LYS A 1 39 ? -9.078 0.436 -31.096 1.00 41.33 39 LYS A O 5
ATOM 8373 N N . GLU A 1 40 ? -7.383 -1.028 -30.881 1.00 43.23 40 GLU A N 5
ATOM 8374 C CA . GLU A 1 40 ? -6.357 0.004 -30.801 1.00 30.23 40 GLU A CA 5
ATOM 8375 C C . GLU A 1 40 ? -6.058 0.583 -32.183 1.00 71.01 40 GLU A C 5
ATOM 8376 O O . GLU A 1 40 ? -5.574 1.706 -32.306 1.00 70.35 40 GLU A O 5
ATOM 8388 N N . GLY A 1 41 ? -6.351 -0.197 -33.219 1.00 12.45 41 GLY A N 5
ATOM 8389 C CA . GLY A 1 41 ? -6.106 0.253 -34.578 1.00 0.44 41 GLY A CA 5
ATOM 8390 C C . GLY A 1 41 ? -4.628 0.341 -34.902 1.00 54.13 41 GLY A C 5
ATOM 8391 O O . GLY A 1 41 ? -3.973 1.333 -34.581 1.00 32.21 41 GLY A O 5
ATOM 8395 N N . LEU A 1 42 ? -4.100 -0.699 -35.538 1.00 61.22 42 LEU A N 5
ATOM 8396 C CA . LEU A 1 42 ? -2.690 -0.736 -35.905 1.00 32.11 42 LEU A CA 5
ATOM 8397 C C . LEU A 1 42 ? -2.438 0.053 -37.185 1.00 60.11 42 LEU A C 5
ATOM 8398 O O . LEU A 1 42 ? -2.927 -0.310 -38.256 1.00 61.12 42 LEU A O 5
ATOM 8414 N N . ASP A 1 43 ? -1.673 1.133 -37.069 1.00 24.10 43 ASP A N 5
ATOM 8415 C CA . ASP A 1 43 ? -1.354 1.972 -38.218 1.00 33.24 43 ASP A CA 5
ATOM 8416 C C . ASP A 1 43 ? 0.152 2.024 -38.451 1.00 21.14 43 ASP A C 5
ATOM 8417 O O . ASP A 1 43 ? 0.927 1.427 -37.705 1.00 4.53 43 ASP A O 5
ATOM 8426 N N . ALA A 1 44 ? 0.560 2.743 -39.492 1.00 11.33 44 ALA A N 5
ATOM 8427 C CA . ALA A 1 44 ? 1.974 2.874 -39.823 1.00 41.31 44 ALA A CA 5
ATOM 8428 C C . ALA A 1 44 ? 2.759 3.456 -38.652 1.00 2.35 44 ALA A C 5
ATOM 8429 O O . ALA A 1 44 ? 3.874 3.019 -38.365 1.00 3.31 44 ALA A O 5
ATOM 8436 N N . GLU A 1 45 ? 2.172 4.443 -37.983 1.00 21.11 45 GLU A N 5
ATOM 8437 C CA . GLU A 1 45 ? 2.819 5.084 -36.845 1.00 32.33 45 GLU A CA 5
ATOM 8438 C C . GLU A 1 45 ? 3.194 4.056 -35.782 1.00 22.11 45 GLU A C 5
ATOM 8439 O O . GLU A 1 45 ? 4.336 4.006 -35.324 1.00 3.32 45 GLU A O 5
ATOM 8451 N N . THR A 1 46 ? 2.223 3.237 -35.392 1.00 73.34 46 THR A N 5
ATOM 8452 C CA . THR A 1 46 ? 2.448 2.211 -34.380 1.00 14.20 46 THR A CA 5
ATOM 8453 C C . THR A 1 46 ? 3.474 1.189 -34.854 1.00 20.44 46 THR A C 5
ATOM 8454 O O . THR A 1 46 ? 4.458 0.915 -34.165 1.00 51.10 46 THR A O 5
ATOM 8465 N N . LEU A 1 47 ? 3.242 0.626 -36.035 1.00 41.05 47 LEU A N 5
ATOM 8466 C CA . LEU A 1 47 ? 4.147 -0.367 -36.602 1.00 30.54 47 LEU A CA 5
ATOM 8467 C C . LEU A 1 47 ? 5.581 0.153 -36.622 1.00 4.21 47 LEU A C 5
ATOM 8468 O O . LEU A 1 47 ? 6.506 -0.532 -36.187 1.00 62.44 47 LEU A O 5
ATOM 8484 N N . ASP A 1 48 ? 5.757 1.368 -37.128 1.00 1.01 48 ASP A N 5
ATOM 8485 C CA . ASP A 1 48 ? 7.079 1.982 -37.202 1.00 1.33 48 ASP A CA 5
ATOM 8486 C C . ASP A 1 48 ? 7.704 2.092 -35.815 1.00 4.12 48 ASP A C 5
ATOM 8487 O O . ASP A 1 48 ? 8.824 1.631 -35.591 1.00 45.52 48 ASP A O 5
ATOM 8496 N N . ARG A 1 49 ? 6.975 2.705 -34.889 1.00 40.22 49 ARG A N 5
ATOM 8497 C CA . ARG A 1 49 ? 7.460 2.877 -33.525 1.00 24.55 49 ARG A CA 5
ATOM 8498 C C . ARG A 1 49 ? 7.818 1.531 -32.900 1.00 53.00 49 ARG A C 5
ATOM 8499 O O . ARG A 1 49 ? 8.812 1.411 -32.185 1.00 73.52 49 ARG A O 5
ATOM 8520 N N . PHE A 1 50 ? 7.000 0.521 -33.177 1.00 52.05 50 PHE A N 5
ATOM 8521 C CA . PHE A 1 50 ? 7.229 -0.817 -32.643 1.00 23.30 50 PHE A CA 5
ATOM 8522 C C . PHE A 1 50 ? 8.412 -1.485 -33.337 1.00 71.14 50 PHE A C 5
ATOM 8523 O O . PHE A 1 50 ? 9.080 -2.346 -32.761 1.00 40.10 50 PHE A O 5
ATOM 8540 N N . LEU A 1 51 ? 8.666 -1.084 -34.577 1.00 22.50 51 LEU A N 5
ATOM 8541 C CA . LEU A 1 51 ? 9.768 -1.642 -35.352 1.00 0.23 51 LEU A CA 5
ATOM 8542 C C . LEU A 1 51 ? 11.112 -1.153 -34.819 1.00 53.31 51 LEU A C 5
ATOM 8543 O O . LEU A 1 51 ? 12.011 -1.948 -34.545 1.00 22.12 51 LEU A O 5
ATOM 8559 N N . LYS A 1 52 ? 11.242 0.161 -34.673 1.00 72.22 52 LYS A N 5
ATOM 8560 C CA . LYS A 1 52 ? 12.472 0.758 -34.170 1.00 13.04 52 LYS A CA 5
ATOM 8561 C C . LYS A 1 52 ? 12.790 0.251 -32.767 1.00 1.22 52 LYS A C 5
ATOM 8562 O O . LYS A 1 52 ? 13.950 0.212 -32.357 1.00 22.51 52 LYS A O 5
ATOM 8581 N N . THR A 1 53 ? 11.750 -0.138 -32.035 1.00 24.20 53 THR A N 5
ATOM 8582 C CA . THR A 1 53 ? 11.918 -0.644 -30.678 1.00 34.52 53 THR A CA 5
ATOM 8583 C C . THR A 1 53 ? 12.129 -2.153 -30.675 1.00 21.14 53 THR A C 5
ATOM 8584 O O . THR A 1 53 ? 12.799 -2.695 -29.796 1.00 72.44 53 THR A O 5
ATOM 8595 N N . VAL A 1 54 ? 11.556 -2.829 -31.667 1.00 5.34 54 VAL A N 5
ATOM 8596 C CA . VAL A 1 54 ? 11.683 -4.277 -31.779 1.00 43.11 54 VAL A CA 5
ATOM 8597 C C . VAL A 1 54 ? 11.727 -4.711 -33.240 1.00 50.42 54 VAL A C 5
ATOM 8598 O O . VAL A 1 54 ? 10.927 -4.276 -34.068 1.00 41.32 54 VAL A O 5
ATOM 8611 N N . PRO A 1 55 ? 12.684 -5.593 -33.565 1.00 2.25 55 PRO A N 5
ATOM 8612 C CA . PRO A 1 55 ? 12.856 -6.108 -34.927 1.00 2.03 55 PRO A CA 5
ATOM 8613 C C . PRO A 1 55 ? 11.721 -7.038 -35.343 1.00 74.41 55 PRO A C 5
ATOM 8614 O O . PRO A 1 55 ? 11.232 -7.832 -34.539 1.00 51.24 55 PRO A O 5
ATOM 8625 N N . TRP A 1 56 ? 11.309 -6.936 -36.600 1.00 2.13 56 TRP A N 5
ATOM 8626 C CA . TRP A 1 56 ? 10.232 -7.769 -37.122 1.00 72.32 56 TRP A CA 5
ATOM 8627 C C . TRP A 1 56 ? 10.503 -9.244 -36.847 1.00 33.30 56 TRP A C 5
ATOM 8628 O O . TRP A 1 56 ? 9.606 -9.982 -36.440 1.00 54.31 56 TRP A O 5
ATOM 8649 N N . GLU A 1 57 ? 11.743 -9.665 -37.072 1.00 24.51 57 GLU A N 5
ATOM 8650 C CA . GLU A 1 57 ? 12.129 -11.054 -36.848 1.00 64.15 57 GLU A CA 5
ATOM 8651 C C . GLU A 1 57 ? 11.725 -11.512 -35.449 1.00 74.11 57 GLU A C 5
ATOM 8652 O O . GLU A 1 57 ? 11.440 -12.689 -35.230 1.00 43.02 57 GLU A O 5
ATOM 8664 N N . GLN A 1 58 ? 11.704 -10.574 -34.508 1.00 73.33 58 GLN A N 5
ATOM 8665 C CA . GLN A 1 58 ? 11.337 -10.881 -33.132 1.00 13.45 58 GLN A CA 5
ATOM 8666 C C . GLN A 1 58 ? 10.070 -10.135 -32.726 1.00 24.32 58 GLN A C 5
ATOM 8667 O O . GLN A 1 58 ? 9.872 -9.818 -31.552 1.00 52.14 58 GLN A O 5
ATOM 8681 N N . LEU A 1 59 ? 9.215 -9.857 -33.704 1.00 41.15 59 LEU A N 5
ATOM 8682 C CA . LEU A 1 59 ? 7.967 -9.146 -33.449 1.00 23.12 59 LEU A CA 5
ATOM 8683 C C . LEU A 1 59 ? 6.778 -9.914 -34.020 1.00 51.11 59 LEU A C 5
ATOM 8684 O O . LEU A 1 59 ? 5.648 -9.422 -34.018 1.00 4.12 59 LEU A O 5
ATOM 8700 N N . LEU A 1 60 ? 7.040 -11.122 -34.507 1.00 55.45 60 LEU A N 5
ATOM 8701 C CA . LEU A 1 60 ? 5.991 -11.959 -35.080 1.00 62.31 60 LEU A CA 5
ATOM 8702 C C . LEU A 1 60 ? 6.283 -13.437 -34.842 1.00 44.10 60 LEU A C 5
ATOM 8703 O O . LEU A 1 60 ? 7.441 -13.847 -34.769 1.00 61.30 60 LEU A O 5
ATOM 8719 N N . ASN A 1 61 ? 5.225 -14.233 -34.723 1.00 14.22 61 ASN A N 5
ATOM 8720 C CA . ASN A 1 61 ? 5.370 -15.666 -34.496 1.00 33.24 61 ASN A CA 5
ATOM 8721 C C . ASN A 1 61 ? 6.311 -16.289 -35.522 1.00 54.15 61 ASN A C 5
ATOM 8722 O O . ASN A 1 61 ? 6.260 -15.957 -36.707 1.00 1.23 61 ASN A O 5
ATOM 8733 N N . ARG A 1 62 ? 7.168 -17.192 -35.060 1.00 14.43 62 ARG A N 5
ATOM 8734 C CA . ARG A 1 62 ? 8.122 -17.861 -35.937 1.00 62.32 62 ARG A CA 5
ATOM 8735 C C . ARG A 1 62 ? 7.718 -19.314 -36.173 1.00 71.20 62 ARG A C 5
ATOM 8736 O O . ARG A 1 62 ? 7.832 -19.826 -37.286 1.00 73.11 62 ARG A O 5
ATOM 8757 N N . ALA A 1 63 ? 7.247 -19.969 -35.117 1.00 13.41 63 ALA A N 5
ATOM 8758 C CA . ALA A 1 63 ? 6.826 -21.362 -35.209 1.00 11.25 63 ALA A CA 5
ATOM 8759 C C . ALA A 1 63 ? 5.305 -21.474 -35.233 1.00 40.23 63 ALA A C 5
ATOM 8760 O O . ALA A 1 63 ? 4.739 -22.468 -34.778 1.00 15.22 63 ALA A O 5
ATOM 8767 N N . GLY A 1 64 ? 4.648 -20.449 -35.766 1.00 15.42 64 GLY A N 5
ATOM 8768 C CA . GLY A 1 64 ? 3.199 -20.452 -35.838 1.00 64.14 64 GLY A CA 5
ATOM 8769 C C . GLY A 1 64 ? 2.688 -20.703 -37.243 1.00 10.02 64 GLY A C 5
ATOM 8770 O O . GLY A 1 64 ? 3.358 -20.378 -38.223 1.00 62.15 64 GLY A O 5
ATOM 8774 N N . THR A 1 65 ? 1.497 -21.286 -37.343 1.00 32.42 65 THR A N 5
ATOM 8775 C CA . THR A 1 65 ? 0.898 -21.582 -38.638 1.00 14.14 65 THR A CA 5
ATOM 8776 C C . THR A 1 65 ? 0.849 -20.340 -39.519 1.00 2.22 65 THR A C 5
ATOM 8777 O O . THR A 1 65 ? 0.950 -20.429 -40.743 1.00 74.54 65 THR A O 5
ATOM 8788 N N . THR A 1 66 ? 0.696 -19.179 -38.890 1.00 75.01 66 THR A N 5
ATOM 8789 C CA . THR A 1 66 ? 0.634 -17.917 -39.617 1.00 24.34 66 THR A CA 5
ATOM 8790 C C . THR A 1 66 ? 1.833 -17.759 -40.545 1.00 70.12 66 THR A C 5
ATOM 8791 O O . THR A 1 66 ? 1.679 -17.437 -41.724 1.00 31.44 66 THR A O 5
ATOM 8802 N N . PHE A 1 67 ? 3.026 -17.985 -40.006 1.00 31.33 67 PHE A N 5
ATOM 8803 C CA . PHE A 1 67 ? 4.252 -17.866 -40.788 1.00 51.22 67 PHE A CA 5
ATOM 8804 C C . PHE A 1 67 ? 4.324 -18.954 -41.856 1.00 2.20 67 PHE A C 5
ATOM 8805 O O . PHE A 1 67 ? 4.837 -18.729 -42.952 1.00 62.22 67 PHE A O 5
ATOM 8822 N N . ARG A 1 68 ? 3.808 -20.133 -41.526 1.00 35.20 68 ARG A N 5
ATOM 8823 C CA . ARG A 1 68 ? 3.815 -21.256 -42.455 1.00 13.24 68 ARG A CA 5
ATOM 8824 C C . ARG A 1 68 ? 2.767 -21.065 -43.548 1.00 42.44 68 ARG A C 5
ATOM 8825 O O . ARG A 1 68 ? 2.702 -21.839 -44.503 1.00 51.04 68 ARG A O 5
ATOM 8846 N N . LYS A 1 69 ? 1.948 -20.029 -43.400 1.00 73.43 69 LYS A N 5
ATOM 8847 C CA . LYS A 1 69 ? 0.904 -19.734 -44.373 1.00 73.42 69 LYS A CA 5
ATOM 8848 C C . LYS A 1 69 ? 1.504 -19.458 -45.749 1.00 41.12 69 LYS A C 5
ATOM 8849 O O . LYS A 1 69 ? 1.003 -19.942 -46.764 1.00 52.53 69 LYS A O 5
ATOM 8868 N N . LEU A 1 70 ? 2.580 -18.679 -45.774 1.00 1.50 70 LEU A N 5
ATOM 8869 C CA . LEU A 1 70 ? 3.249 -18.339 -47.025 1.00 30.25 70 LEU A CA 5
ATOM 8870 C C . LEU A 1 70 ? 4.286 -19.396 -47.391 1.00 52.51 70 LEU A C 5
ATOM 8871 O O . LEU A 1 70 ? 4.843 -20.078 -46.532 1.00 53.44 70 LEU A O 5
ATOM 8887 N N . PRO A 1 71 ? 4.554 -19.534 -48.699 1.00 40.12 71 PRO A N 5
ATOM 8888 C CA . PRO A 1 71 ? 5.529 -20.502 -49.209 1.00 21.41 71 PRO A CA 5
ATOM 8889 C C . PRO A 1 71 ? 6.962 -20.125 -48.854 1.00 4.43 71 PRO A C 5
ATOM 8890 O O . PRO A 1 71 ? 7.203 -19.113 -48.195 1.00 61.04 71 PRO A O 5
ATOM 8901 N N . GLU A 1 72 ? 7.911 -20.944 -49.295 1.00 64.42 72 GLU A N 5
ATOM 8902 C CA . GLU A 1 72 ? 9.322 -20.695 -49.023 1.00 2.33 72 GLU A CA 5
ATOM 8903 C C . GLU A 1 72 ? 9.831 -19.505 -49.831 1.00 32.21 72 GLU A C 5
ATOM 8904 O O . GLU A 1 72 ? 10.640 -18.713 -49.347 1.00 64.11 72 GLU A O 5
ATOM 8916 N N . ASP A 1 73 ? 9.348 -19.385 -51.063 1.00 54.44 73 ASP A N 5
ATOM 8917 C CA . ASP A 1 73 ? 9.753 -18.291 -51.939 1.00 22.54 73 ASP A CA 5
ATOM 8918 C C . ASP A 1 73 ? 9.330 -16.945 -51.358 1.00 73.43 73 ASP A C 5
ATOM 8919 O O . ASP A 1 73 ? 10.142 -16.028 -51.232 1.00 20.35 73 ASP A O 5
ATOM 8928 N N . VAL A 1 74 ? 8.052 -16.833 -51.006 1.00 22.21 74 VAL A N 5
ATOM 8929 C CA . VAL A 1 74 ? 7.521 -15.600 -50.439 1.00 51.24 74 VAL A CA 5
ATOM 8930 C C . VAL A 1 74 ? 8.156 -15.300 -49.086 1.00 71.30 74 VAL A C 5
ATOM 8931 O O . VAL A 1 74 ? 8.463 -14.148 -48.775 1.00 64.14 74 VAL A O 5
ATOM 8944 N N . ARG A 1 75 ? 8.349 -16.343 -48.285 1.00 32.22 75 ARG A N 5
ATOM 8945 C CA . ARG A 1 75 ? 8.946 -16.190 -46.963 1.00 2.22 75 ARG A CA 5
ATOM 8946 C C . ARG A 1 75 ? 10.435 -15.877 -47.074 1.00 43.01 75 ARG A C 5
ATOM 8947 O O . ARG A 1 75 ? 11.030 -15.312 -46.155 1.00 52.32 75 ARG A O 5
ATOM 8968 N N . SER A 1 76 ? 11.031 -16.247 -48.201 1.00 13.42 76 SER A N 5
ATOM 8969 C CA . SER A 1 76 ? 12.453 -16.009 -48.430 1.00 72.25 76 SER A CA 5
ATOM 8970 C C . SER A 1 76 ? 12.686 -14.607 -48.982 1.00 24.11 76 SER A C 5
ATOM 8971 O O . SER A 1 76 ? 13.780 -14.056 -48.865 1.00 72.30 76 SER A O 5
ATOM 8979 N N . ASN A 1 77 ? 11.649 -14.035 -49.585 1.00 61.11 77 ASN A N 5
ATOM 8980 C CA . ASN A 1 77 ? 11.742 -12.696 -50.157 1.00 63.22 77 ASN A CA 5
ATOM 8981 C C . ASN A 1 77 ? 11.238 -11.647 -49.169 1.00 4.51 77 ASN A C 5
ATOM 8982 O O . ASN A 1 77 ? 10.824 -10.556 -49.563 1.00 30.21 77 ASN A O 5
ATOM 8993 N N . VAL A 1 78 ? 11.278 -11.984 -47.885 1.00 54.35 78 VAL A N 5
ATOM 8994 C CA . VAL A 1 78 ? 10.828 -11.072 -46.841 1.00 25.14 78 VAL A CA 5
ATOM 8995 C C . VAL A 1 78 ? 11.911 -10.055 -46.496 1.00 53.34 78 VAL A C 5
ATOM 8996 O O . VAL A 1 78 ? 13.082 -10.404 -46.351 1.00 13.31 78 VAL A O 5
ATOM 9009 N N . ASP A 1 79 ? 11.510 -8.795 -46.367 1.00 75.02 79 ASP A N 5
ATOM 9010 C CA . ASP A 1 79 ? 12.446 -7.725 -46.038 1.00 32.13 79 ASP A CA 5
ATOM 9011 C C . ASP A 1 79 ? 11.887 -6.835 -44.932 1.00 22.35 79 ASP A C 5
ATOM 9012 O O . ASP A 1 79 ? 10.793 -7.076 -44.422 1.00 11.20 79 ASP A O 5
ATOM 9021 N N . ALA A 1 80 ? 12.645 -5.807 -44.567 1.00 44.44 80 ALA A N 5
ATOM 9022 C CA . ALA A 1 80 ? 12.225 -4.881 -43.522 1.00 1.03 80 ALA A CA 5
ATOM 9023 C C . ALA A 1 80 ? 10.953 -4.141 -43.924 1.00 60.14 80 ALA A C 5
ATOM 9024 O O . ALA A 1 80 ? 9.935 -4.220 -43.237 1.00 3.35 80 ALA A O 5
ATOM 9031 N N . ALA A 1 81 ? 11.020 -3.422 -45.039 1.00 21.32 81 ALA A N 5
ATOM 9032 C CA . ALA A 1 81 ? 9.873 -2.669 -45.532 1.00 55.31 81 ALA A CA 5
ATOM 9033 C C . ALA A 1 81 ? 8.633 -3.553 -45.622 1.00 31.04 81 ALA A C 5
ATOM 9034 O O . ALA A 1 81 ? 7.608 -3.265 -45.006 1.00 33.41 81 ALA A O 5
ATOM 9041 N N . SER A 1 82 ? 8.735 -4.631 -46.394 1.00 54.12 82 SER A N 5
ATOM 9042 C CA . SER A 1 82 ? 7.621 -5.554 -46.568 1.00 14.13 82 SER A CA 5
ATOM 9043 C C . SER A 1 82 ? 7.101 -6.039 -45.218 1.00 30.51 82 SER A C 5
ATOM 9044 O O . SER A 1 82 ? 5.900 -6.002 -44.953 1.00 1.33 82 SER A O 5
ATOM 9052 N N . ALA A 1 83 ? 8.016 -6.493 -44.368 1.00 34.11 83 ALA A N 5
ATOM 9053 C CA . ALA A 1 83 ? 7.652 -6.984 -43.045 1.00 62.10 83 ALA A CA 5
ATOM 9054 C C . ALA A 1 83 ? 6.784 -5.972 -42.303 1.00 53.55 83 ALA A C 5
ATOM 9055 O O . ALA A 1 83 ? 5.784 -6.334 -41.684 1.00 1.10 83 ALA A O 5
ATOM 9062 N N . ARG A 1 84 ? 7.175 -4.704 -42.370 1.00 14.24 84 ARG A N 5
ATOM 9063 C CA . ARG A 1 84 ? 6.435 -3.639 -41.703 1.00 42.23 84 ARG A CA 5
ATOM 9064 C C . ARG A 1 84 ? 5.038 -3.492 -42.302 1.00 55.53 84 ARG A C 5
ATOM 9065 O O . ARG A 1 84 ? 4.043 -3.458 -41.578 1.00 43.13 84 ARG A O 5
ATOM 9086 N N . GLU A 1 85 ? 4.974 -3.404 -43.626 1.00 51.11 85 GLU A N 5
ATOM 9087 C CA . GLU A 1 85 ? 3.700 -3.259 -44.321 1.00 55.12 85 GLU A CA 5
ATOM 9088 C C . GLU A 1 85 ? 2.763 -4.414 -43.986 1.00 1.33 85 GLU A C 5
ATOM 9089 O O . GLU A 1 85 ? 1.603 -4.204 -43.627 1.00 32.23 85 GLU A O 5
ATOM 9101 N N . LEU A 1 86 ? 3.273 -5.636 -44.105 1.00 22.40 86 LEU A N 5
ATOM 9102 C CA . LEU A 1 86 ? 2.482 -6.827 -43.816 1.00 21.33 86 LEU A CA 5
ATOM 9103 C C . LEU A 1 86 ? 1.944 -6.789 -42.389 1.00 20.32 86 LEU A C 5
ATOM 9104 O O . LEU A 1 86 ? 0.741 -6.925 -42.165 1.00 2.34 86 LEU A O 5
ATOM 9120 N N . MET A 1 87 ? 2.842 -6.601 -41.428 1.00 55.22 87 MET A N 5
ATOM 9121 C CA . MET A 1 87 ? 2.456 -6.541 -40.023 1.00 3.41 87 MET A CA 5
ATOM 9122 C C . MET A 1 87 ? 1.433 -5.435 -39.786 1.00 3.31 87 MET A C 5
ATOM 9123 O O . MET A 1 87 ? 0.563 -5.556 -38.923 1.00 33.02 87 MET A O 5
ATOM 9137 N N . LEU A 1 88 ? 1.544 -4.358 -40.555 1.00 0.04 88 LEU A N 5
ATOM 9138 C CA . LEU A 1 88 ? 0.629 -3.229 -40.429 1.00 32.32 88 LEU A CA 5
ATOM 9139 C C . LEU A 1 88 ? -0.788 -3.630 -40.826 1.00 31.41 88 LEU A C 5
ATOM 9140 O O . LEU A 1 88 ? -1.727 -3.484 -40.044 1.00 51.04 88 LEU A O 5
ATOM 9156 N N . ALA A 1 89 ? -0.934 -4.138 -42.046 1.00 5.24 89 ALA A N 5
ATOM 9157 C CA . ALA A 1 89 ? -2.236 -4.565 -42.545 1.00 72.31 89 ALA A CA 5
ATOM 9158 C C . ALA A 1 89 ? -2.772 -5.744 -41.741 1.00 53.31 89 ALA A C 5
ATOM 9159 O O . ALA A 1 89 ? -3.926 -5.742 -41.314 1.00 61.11 89 ALA A O 5
ATOM 9166 N N . GLN A 1 90 ? -1.927 -6.751 -41.540 1.00 12.11 90 GLN A N 5
ATOM 9167 C CA . GLN A 1 90 ? -2.318 -7.937 -40.789 1.00 12.45 90 GLN A CA 5
ATOM 9168 C C . GLN A 1 90 ? -1.445 -8.110 -39.551 1.00 41.24 90 GLN A C 5
ATOM 9169 O O . GLN A 1 90 ? -0.514 -8.917 -39.525 1.00 10.03 90 GLN A O 5
ATOM 9183 N N . PRO A 1 91 ? -1.749 -7.336 -38.498 1.00 51.14 91 PRO A N 5
ATOM 9184 C CA . PRO A 1 91 ? -1.003 -7.386 -37.238 1.00 32.24 91 PRO A CA 5
ATOM 9185 C C . PRO A 1 91 ? -1.240 -8.684 -36.475 1.00 54.10 91 PRO A C 5
ATOM 9186 O O . PRO A 1 91 ? -0.589 -8.951 -35.464 1.00 35.34 91 PRO A O 5
ATOM 9197 N N . SER A 1 92 ? -2.176 -9.491 -36.964 1.00 20.51 92 SER A N 5
ATOM 9198 C CA . SER A 1 92 ? -2.501 -10.762 -36.326 1.00 11.34 92 SER A CA 5
ATOM 9199 C C . SER A 1 92 ? -1.271 -11.660 -36.249 1.00 43.02 92 SER A C 5
ATOM 9200 O O . SER A 1 92 ? -1.216 -12.587 -35.440 1.00 60.53 92 SER A O 5
ATOM 9208 N N . MET A 1 93 ? -0.286 -11.380 -37.096 1.00 64.00 93 MET A N 5
ATOM 9209 C CA . MET A 1 93 ? 0.944 -12.162 -37.123 1.00 11.03 93 MET A CA 5
ATOM 9210 C C . MET A 1 93 ? 1.892 -11.723 -36.011 1.00 22.03 93 MET A C 5
ATOM 9211 O O . MET A 1 93 ? 2.805 -12.458 -35.634 1.00 62.52 93 MET A O 5
ATOM 9225 N N . VAL A 1 94 ? 1.669 -10.521 -35.490 1.00 52.44 94 VAL A N 5
ATOM 9226 C CA . VAL A 1 94 ? 2.503 -9.984 -34.421 1.00 10.35 94 VAL A CA 5
ATOM 9227 C C . VAL A 1 94 ? 2.507 -10.910 -33.210 1.00 43.41 94 VAL A C 5
ATOM 9228 O O . VAL A 1 94 ? 1.504 -11.555 -32.905 1.00 40.44 94 VAL A O 5
ATOM 9241 N N . LYS A 1 95 ? 3.642 -10.970 -32.522 1.00 21.24 95 LYS A N 5
ATOM 9242 C CA . LYS A 1 95 ? 3.778 -11.817 -31.342 1.00 1.24 95 LYS A CA 5
ATOM 9243 C C . LYS A 1 95 ? 2.900 -11.307 -30.204 1.00 13.35 95 LYS A C 5
ATOM 9244 O O . LYS A 1 95 ? 2.361 -10.202 -30.270 1.00 52.22 95 LYS A O 5
ATOM 9263 N N . ARG A 1 96 ? 2.759 -12.120 -29.161 1.00 23.43 96 ARG A N 5
ATOM 9264 C CA . ARG A 1 96 ? 1.945 -11.751 -28.010 1.00 52.42 96 ARG A CA 5
ATOM 9265 C C . ARG A 1 96 ? 2.056 -12.801 -26.908 1.00 73.24 96 ARG A C 5
ATOM 9266 O O . ARG A 1 96 ? 2.428 -13.950 -27.147 1.00 25.00 96 ARG A O 5
ATOM 9287 N N . PRO A 1 97 ? 1.723 -12.400 -25.673 1.00 5.45 97 PRO A N 5
ATOM 9288 C CA . PRO A 1 97 ? 1.278 -11.036 -25.376 1.00 55.21 97 PRO A CA 5
ATOM 9289 C C . PRO A 1 97 ? 2.404 -10.016 -25.510 1.00 1.12 97 PRO A C 5
ATOM 9290 O O . PRO A 1 97 ? 3.577 -10.345 -25.328 1.00 11.34 97 PRO A O 5
ATOM 9301 N N . VAL A 1 98 ? 2.042 -8.778 -25.829 1.00 75.11 98 VAL A N 5
ATOM 9302 C CA . VAL A 1 98 ? 3.021 -7.710 -25.985 1.00 22.51 98 VAL A CA 5
ATOM 9303 C C . VAL A 1 98 ? 2.863 -6.655 -24.897 1.00 20.24 98 VAL A C 5
ATOM 9304 O O . VAL A 1 98 ? 1.760 -6.167 -24.645 1.00 74.34 98 VAL A O 5
ATOM 9317 N N . LEU A 1 99 ? 3.971 -6.304 -24.254 1.00 44.10 99 LEU A N 5
ATOM 9318 C CA . LEU A 1 99 ? 3.957 -5.305 -23.192 1.00 22.24 99 LEU A CA 5
ATOM 9319 C C . LEU A 1 99 ? 4.613 -4.008 -23.655 1.00 30.44 99 LEU A C 5
ATOM 9320 O O . LEU A 1 99 ? 5.724 -4.018 -24.182 1.00 63.23 99 LEU A O 5
ATOM 9336 N N . GLU A 1 100 ? 3.918 -2.894 -23.452 1.00 64.22 100 GLU A N 5
ATOM 9337 C CA . GLU A 1 100 ? 4.433 -1.588 -23.848 1.00 43.31 100 GLU A CA 5
ATOM 9338 C C . GLU A 1 100 ? 4.637 -0.692 -22.631 1.00 30.33 100 GLU A C 5
ATOM 9339 O O . GLU A 1 100 ? 3.679 -0.326 -21.948 1.00 5.33 100 GLU A O 5
ATOM 9351 N N . ARG A 1 101 ? 5.891 -0.341 -22.364 1.00 4.25 101 ARG A N 5
ATOM 9352 C CA . ARG A 1 101 ? 6.221 0.511 -21.228 1.00 32.41 101 ARG A CA 5
ATOM 9353 C C . ARG A 1 101 ? 7.413 1.408 -21.549 1.00 74.21 101 ARG A C 5
ATOM 9354 O O . ARG A 1 101 ? 8.476 0.927 -21.941 1.00 12.55 101 ARG A O 5
ATOM 9375 N N . ASP A 1 102 ? 7.228 2.713 -21.380 1.00 73.03 102 ASP A N 5
ATOM 9376 C CA . ASP A 1 102 ? 8.287 3.677 -21.652 1.00 63.23 102 ASP A CA 5
ATOM 9377 C C . ASP A 1 102 ? 8.811 3.523 -23.077 1.00 24.24 102 ASP A C 5
ATOM 9378 O O . ASP A 1 102 ? 9.968 3.826 -23.360 1.00 10.42 102 ASP A O 5
ATOM 9387 N N . GLY A 1 103 ? 7.948 3.048 -23.970 1.00 2.43 103 GLY A N 5
ATOM 9388 C CA . GLY A 1 103 ? 8.342 2.860 -25.354 1.00 31.54 103 GLY A CA 5
ATOM 9389 C C . GLY A 1 103 ? 8.884 1.470 -25.620 1.00 30.50 103 GLY A C 5
ATOM 9390 O O . GLY A 1 103 ? 8.537 0.841 -26.620 1.00 10.41 103 GLY A O 5
ATOM 9394 N N . LYS A 1 104 ? 9.739 0.989 -24.724 1.00 25.14 104 LYS A N 5
ATOM 9395 C CA . LYS A 1 104 ? 10.332 -0.335 -24.865 1.00 25.34 104 LYS A CA 5
ATOM 9396 C C . LYS A 1 104 ? 9.255 -1.416 -24.861 1.00 14.23 104 LYS A C 5
ATOM 9397 O O . LYS A 1 104 ? 8.372 -1.423 -24.002 1.00 31.24 104 LYS A O 5
ATOM 9416 N N . LEU A 1 105 ? 9.336 -2.329 -25.822 1.00 31.53 105 LEU A N 5
ATOM 9417 C CA . LEU A 1 105 ? 8.369 -3.416 -25.928 1.00 20.33 105 LEU A CA 5
ATOM 9418 C C . LEU A 1 105 ? 8.933 -4.705 -25.339 1.00 75.31 105 LEU A C 5
ATOM 9419 O O . LEU A 1 105 ? 10.143 -4.928 -25.354 1.00 23.42 105 LEU A O 5
ATOM 9435 N N . MET A 1 106 ? 8.048 -5.551 -24.823 1.00 74.33 106 MET A N 5
ATOM 9436 C CA . MET A 1 106 ? 8.458 -6.821 -24.232 1.00 20.31 106 MET A CA 5
ATOM 9437 C C . MET A 1 106 ? 7.550 -7.955 -24.699 1.00 43.33 106 MET A C 5
ATOM 9438 O O . MET A 1 106 ? 6.336 -7.787 -24.807 1.00 3.02 106 MET A O 5
ATOM 9452 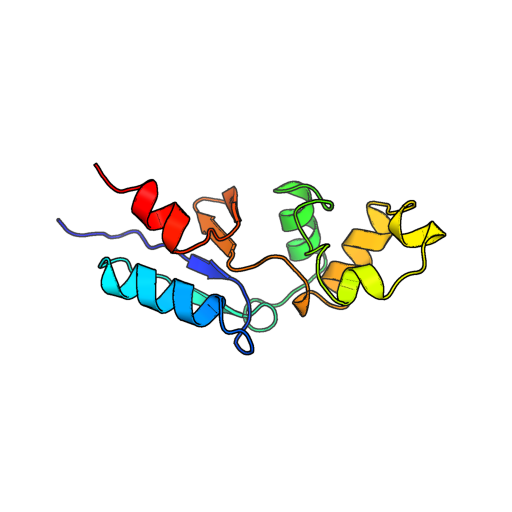N N . VAL A 1 107 ? 8.149 -9.110 -24.974 1.00 75.01 107 VAL A N 5
ATOM 9453 C CA . VAL A 1 107 ? 7.394 -10.272 -25.427 1.00 61.12 107 VAL A CA 5
ATOM 9454 C C . VAL A 1 107 ? 6.974 -11.147 -24.251 1.00 44.11 107 VAL A C 5
ATOM 9455 O O . VAL A 1 107 ? 7.731 -11.333 -23.300 1.00 61.33 107 VAL A O 5
ATOM 9468 N N . GLY A 1 108 ? 5.759 -11.685 -24.325 1.00 3.25 108 GLY A N 5
ATOM 9469 C CA . GLY A 1 108 ? 5.258 -12.534 -23.261 1.00 34.24 108 GLY A CA 5
ATOM 9470 C C . GLY A 1 108 ? 6.087 -13.791 -23.085 1.00 63.12 108 GLY A C 5
ATOM 9471 O O . GLY A 1 108 ? 6.926 -14.113 -23.926 1.00 74.34 108 GLY A O 5
ATOM 9475 N N . PHE A 1 109 ? 5.853 -14.503 -21.986 1.00 65.53 109 PHE A N 5
ATOM 9476 C CA . PHE A 1 109 ? 6.586 -15.731 -21.701 1.00 34.22 109 PHE A CA 5
ATOM 9477 C C . PHE A 1 109 ? 5.669 -16.779 -21.075 1.00 13.12 109 PHE A C 5
ATOM 9478 O O . PHE A 1 109 ? 4.647 -16.447 -20.474 1.00 33.42 109 PHE A O 5
ATOM 9495 N N . LYS A 1 110 ? 6.043 -18.045 -21.220 1.00 53.10 110 LYS A N 5
ATOM 9496 C CA . LYS A 1 110 ? 5.257 -19.143 -20.671 1.00 31.01 110 LYS A CA 5
ATOM 9497 C C . LYS A 1 110 ? 4.988 -18.928 -19.184 1.00 43.41 110 LYS A C 5
ATOM 9498 O O . LYS A 1 110 ? 5.672 -18.158 -18.510 1.00 73.41 110 LYS A O 5
ATOM 9517 N N . PRO A 1 111 ? 3.969 -19.625 -18.659 1.00 3.22 111 PRO A N 5
ATOM 9518 C CA . PRO A 1 111 ? 3.588 -19.529 -17.247 1.00 31.43 111 PRO A CA 5
ATOM 9519 C C . PRO A 1 111 ? 4.625 -20.159 -16.323 1.00 53.03 111 PRO A C 5
ATOM 9520 O O . PRO A 1 111 ? 5.040 -19.552 -15.336 1.00 72.25 111 PRO A O 5
ATOM 9531 N N . ALA A 1 112 ? 5.037 -21.379 -16.650 1.00 62.44 112 ALA A N 5
ATOM 9532 C CA . ALA A 1 112 ? 6.027 -22.090 -15.850 1.00 52.52 112 ALA A CA 5
ATOM 9533 C C . ALA A 1 112 ? 7.335 -21.312 -15.775 1.00 34.24 112 ALA A C 5
ATOM 9534 O O . ALA A 1 112 ? 7.995 -21.288 -14.737 1.00 74.33 112 ALA A O 5
ATOM 9541 N N . GLN A 1 113 ? 7.705 -20.677 -16.883 1.00 34.25 113 GLN A N 5
ATOM 9542 C CA . GLN A 1 113 ? 8.936 -19.898 -16.943 1.00 42.12 113 GLN A CA 5
ATOM 9543 C C . GLN A 1 113 ? 8.804 -18.609 -16.140 1.00 63.54 113 GLN A C 5
ATOM 9544 O O . GLN A 1 113 ? 9.667 -18.282 -15.324 1.00 30.03 113 GLN A O 5
ATOM 9558 N N . TYR A 1 114 ? 7.720 -17.878 -16.376 1.00 74.31 114 TYR A N 5
ATOM 9559 C CA . TYR A 1 114 ? 7.476 -16.623 -15.676 1.00 32.54 114 TYR A CA 5
ATOM 9560 C C . TYR A 1 114 ? 7.501 -16.828 -14.165 1.00 30.52 114 TYR A C 5
ATOM 9561 O O . TYR A 1 114 ? 8.070 -16.024 -13.428 1.00 21.43 114 TYR A O 5
ATOM 9579 N N . GLU A 1 115 ? 6.878 -17.912 -13.711 1.00 14.02 115 GLU A N 5
ATOM 9580 C CA . GLU A 1 115 ? 6.828 -18.222 -12.288 1.00 22.21 115 GLU A CA 5
ATOM 9581 C C . GLU A 1 115 ? 8.200 -18.649 -11.775 1.00 15.44 115 GLU A C 5
ATOM 9582 O O . GLU A 1 115 ? 8.688 -18.132 -10.770 1.00 4.40 115 GLU A O 5
ATOM 9594 N N . ALA A 1 116 ? 8.817 -19.598 -12.473 1.00 50.22 116 ALA A N 5
ATOM 9595 C CA . ALA A 1 116 ? 10.133 -20.093 -12.090 1.00 4.31 116 ALA A CA 5
ATOM 9596 C C . ALA A 1 116 ? 11.161 -18.967 -12.076 1.00 51.44 116 ALA A C 5
ATOM 9597 O O . ALA A 1 116 ? 12.140 -19.016 -11.330 1.00 72.23 116 ALA A O 5
ATOM 9604 N N . TYR A 1 117 ? 10.933 -17.954 -12.904 1.00 54.32 117 TYR A N 5
ATOM 9605 C CA . TYR A 1 117 ? 11.842 -16.817 -12.988 1.00 43.12 117 TYR A CA 5
ATOM 9606 C C . TYR A 1 117 ? 11.556 -15.807 -11.881 1.00 23.32 117 TYR A C 5
ATOM 9607 O O . TYR A 1 117 ? 12.475 -15.249 -11.280 1.00 72.22 117 TYR A O 5
ATOM 9625 N N . PHE A 1 118 ? 10.274 -15.578 -11.615 1.00 14.14 118 PHE A N 5
ATOM 9626 C CA . PHE A 1 118 ? 9.864 -14.636 -10.580 1.00 2.10 118 PHE A CA 5
ATOM 9627 C C . PHE A 1 118 ? 10.478 -15.006 -9.233 1.00 23.32 118 PHE A C 5
ATOM 9628 O O . PHE A 1 118 ? 10.819 -14.135 -8.433 1.00 14.34 118 PHE A O 5
ATOM 9645 N N . LYS A 1 119 ? 10.616 -16.305 -8.990 1.00 45.31 119 LYS A N 5
ATOM 9646 C CA . LYS A 1 119 ? 11.190 -16.793 -7.742 1.00 73.12 119 LYS A CA 5
ATOM 9647 C C . LYS A 1 119 ? 12.709 -16.892 -7.843 1.00 53.44 119 LYS A C 5
ATOM 9648 O O . LYS A 1 119 ? 13.239 -17.548 -8.741 1.00 11.14 119 LYS A O 5
ATOM 9667 N N . LEU A 1 120 ? 13.401 -16.240 -6.916 1.00 51.43 120 LEU A N 5
ATOM 9668 C CA . LEU A 1 120 ? 14.861 -16.257 -6.900 1.00 62.11 120 LEU A CA 5
ATOM 9669 C C . LEU A 1 120 ? 15.425 -15.844 -8.255 1.00 51.03 120 LEU A C 5
ATOM 9670 O O . LEU A 1 120 ? 16.032 -16.652 -8.959 1.00 22.42 120 LEU A O 5
ATOM 9686 N N . GLY A 1 1 ? 0.466 6.127 -27.258 1.00 42.31 1 GLY A N 6
ATOM 9687 C CA . GLY A 1 1 ? -0.037 6.251 -25.903 1.00 53.12 1 GLY A CA 6
ATOM 9688 C C . GLY A 1 1 ? 0.919 5.680 -24.875 1.00 15.32 1 GLY A C 6
ATOM 9689 O O . GLY A 1 1 ? 0.668 4.635 -24.274 1.00 30.13 1 GLY A O 6
ATOM 9693 N N . PRO A 1 2 ? 2.046 6.374 -24.660 1.00 31.21 2 PRO A N 6
ATOM 9694 C CA . PRO A 1 2 ? 3.067 5.949 -23.698 1.00 52.14 2 PRO A CA 6
ATOM 9695 C C . PRO A 1 2 ? 2.594 6.082 -22.254 1.00 61.23 2 PRO A C 6
ATOM 9696 O O . PRO A 1 2 ? 1.679 6.849 -21.960 1.00 11.13 2 PRO A O 6
ATOM 9707 N N . GLY A 1 3 ? 3.225 5.331 -21.358 1.00 13.22 3 GLY A N 6
ATOM 9708 C CA . GLY A 1 3 ? 2.856 5.380 -19.956 1.00 45.42 3 GLY A CA 6
ATOM 9709 C C . GLY A 1 3 ? 3.867 4.688 -19.064 1.00 62.35 3 GLY A C 6
ATOM 9710 O O . GLY A 1 3 ? 3.968 3.461 -19.064 1.00 22.31 3 GLY A O 6
ATOM 9714 N N . SER A 1 4 ? 4.619 5.476 -18.301 1.00 25.24 4 SER A N 6
ATOM 9715 C CA . SER A 1 4 ? 5.632 4.932 -17.405 1.00 42.22 4 SER A CA 6
ATOM 9716 C C . SER A 1 4 ? 5.023 4.571 -16.053 1.00 24.33 4 SER A C 6
ATOM 9717 O O . SER A 1 4 ? 5.463 3.629 -15.395 1.00 52.03 4 SER A O 6
ATOM 9725 N N . MET A 1 5 ? 4.007 5.326 -15.648 1.00 41.54 5 MET A N 6
ATOM 9726 C CA . MET A 1 5 ? 3.337 5.085 -14.376 1.00 62.03 5 MET A CA 6
ATOM 9727 C C . MET A 1 5 ? 2.430 3.861 -14.463 1.00 45.23 5 MET A C 6
ATOM 9728 O O . MET A 1 5 ? 2.288 3.112 -13.496 1.00 4.24 5 MET A O 6
ATOM 9742 N N . SER A 1 6 ? 1.816 3.666 -15.626 1.00 44.34 6 SER A N 6
ATOM 9743 C CA . SER A 1 6 ? 0.920 2.536 -15.837 1.00 64.43 6 SER A CA 6
ATOM 9744 C C . SER A 1 6 ? 1.495 1.571 -16.870 1.00 62.14 6 SER A C 6
ATOM 9745 O O . SER A 1 6 ? 2.558 1.815 -17.441 1.00 73.31 6 SER A O 6
ATOM 9753 N N . VAL A 1 7 ? 0.784 0.472 -17.104 1.00 10.34 7 VAL A N 6
ATOM 9754 C CA . VAL A 1 7 ? 1.222 -0.529 -18.069 1.00 2.44 7 VAL A CA 6
ATOM 9755 C C . VAL A 1 7 ? 0.141 -0.798 -19.110 1.00 5.32 7 VAL A C 6
ATOM 9756 O O . VAL A 1 7 ? -1.047 -0.851 -18.790 1.00 24.25 7 VAL A O 6
ATOM 9769 N N . THR A 1 8 ? 0.561 -0.969 -20.360 1.00 15.13 8 THR A N 6
ATOM 9770 C CA . THR A 1 8 ? -0.370 -1.233 -21.449 1.00 55.12 8 THR A CA 6
ATOM 9771 C C . THR A 1 8 ? 0.019 -2.494 -22.213 1.00 32.31 8 THR A C 6
ATOM 9772 O O . THR A 1 8 ? 1.191 -2.703 -22.529 1.00 11.22 8 THR A O 6
ATOM 9783 N N . ILE A 1 9 ? -0.971 -3.332 -22.505 1.00 40.31 9 ILE A N 6
ATOM 9784 C CA . ILE A 1 9 ? -0.731 -4.572 -23.232 1.00 3.44 9 ILE A CA 6
ATOM 9785 C C . ILE A 1 9 ? -1.416 -4.551 -24.594 1.00 62.44 9 ILE A C 6
ATOM 9786 O O . ILE A 1 9 ? -2.515 -4.017 -24.739 1.00 5.32 9 ILE A O 6
ATOM 9802 N N . TYR A 1 10 ? -0.759 -5.137 -25.589 1.00 4.54 10 TYR A N 6
ATOM 9803 C CA . TYR A 1 10 ? -1.305 -5.186 -26.941 1.00 30.24 10 TYR A CA 6
ATOM 9804 C C . TYR A 1 10 ? -1.672 -6.615 -27.329 1.00 22.21 10 TYR A C 6
ATOM 9805 O O . TYR A 1 10 ? -0.838 -7.519 -27.277 1.00 41.11 10 TYR A O 6
ATOM 9823 N N . GLY A 1 11 ? -2.927 -6.811 -27.719 1.00 41.24 11 GLY A N 6
ATOM 9824 C CA . GLY A 1 11 ? -3.385 -8.131 -28.112 1.00 3.41 11 GLY A CA 6
ATOM 9825 C C . GLY A 1 11 ? -4.549 -8.078 -29.080 1.00 42.14 11 GLY A C 6
ATOM 9826 O O . GLY A 1 11 ? -4.870 -7.017 -29.618 1.00 61.14 11 GLY A O 6
ATOM 9830 N N . ILE A 1 12 ? -5.183 -9.224 -29.305 1.00 0.23 12 ILE A N 6
ATOM 9831 C CA . ILE A 1 12 ? -6.319 -9.302 -30.215 1.00 21.20 12 ILE A CA 6
ATOM 9832 C C . ILE A 1 12 ? -7.425 -10.181 -29.641 1.00 0.25 12 ILE A C 6
ATOM 9833 O O . ILE A 1 12 ? -7.271 -10.772 -28.573 1.00 72.24 12 ILE A O 6
ATOM 9849 N N . LYS A 1 13 ? -8.539 -10.265 -30.361 1.00 73.52 13 LYS A N 6
ATOM 9850 C CA . LYS A 1 13 ? -9.672 -11.075 -29.926 1.00 71.53 13 LYS A CA 6
ATOM 9851 C C . LYS A 1 13 ? -9.566 -12.495 -30.472 1.00 42.41 13 LYS A C 6
ATOM 9852 O O . LYS A 1 13 ? -10.102 -13.435 -29.889 1.00 70.40 13 LYS A O 6
ATOM 9871 N N . ASN A 1 14 ? -8.872 -12.641 -31.597 1.00 14.55 14 ASN A N 6
ATOM 9872 C CA . ASN A 1 14 ? -8.697 -13.947 -32.221 1.00 43.33 14 ASN A CA 6
ATOM 9873 C C . ASN A 1 14 ? -7.419 -14.619 -31.728 1.00 4.54 14 ASN A C 6
ATOM 9874 O O . ASN A 1 14 ? -6.487 -14.846 -32.501 1.00 13.15 14 ASN A O 6
ATOM 9885 N N . CYS A 1 15 ? -7.383 -14.934 -30.439 1.00 13.42 15 CYS A N 6
ATOM 9886 C CA . CYS A 1 15 ? -6.218 -15.580 -29.842 1.00 5.12 15 CYS A CA 6
ATOM 9887 C C . CYS A 1 15 ? -6.605 -16.327 -28.569 1.00 45.42 15 CYS A C 6
ATOM 9888 O O . CYS A 1 15 ? -7.653 -16.066 -27.979 1.00 62.11 15 CYS A O 6
ATOM 9896 N N . ASP A 1 16 ? -5.752 -17.256 -28.153 1.00 14.03 16 ASP A N 6
ATOM 9897 C CA . ASP A 1 16 ? -6.003 -18.041 -26.950 1.00 11.23 16 ASP A CA 6
ATOM 9898 C C . ASP A 1 16 ? -5.027 -17.663 -25.840 1.00 34.34 16 ASP A C 6
ATOM 9899 O O . ASP A 1 16 ? -5.407 -17.555 -24.674 1.00 45.12 16 ASP A O 6
ATOM 9908 N N . THR A 1 17 ? -3.765 -17.463 -26.211 1.00 62.21 17 THR A N 6
ATOM 9909 C CA . THR A 1 17 ? -2.735 -17.099 -25.247 1.00 10.24 17 THR A CA 6
ATOM 9910 C C . THR A 1 17 ? -3.165 -15.901 -24.407 1.00 43.54 17 THR A C 6
ATOM 9911 O O . THR A 1 17 ? -2.809 -15.795 -23.234 1.00 32.13 17 THR A O 6
ATOM 9922 N N . MET A 1 18 ? -3.933 -15.003 -25.015 1.00 61.22 18 MET A N 6
ATOM 9923 C CA . MET A 1 18 ? -4.414 -13.815 -24.320 1.00 4.42 18 MET A CA 6
ATOM 9924 C C . MET A 1 18 ? -5.166 -14.194 -23.048 1.00 72.34 18 MET A C 6
ATOM 9925 O O . MET A 1 18 ? -5.114 -13.479 -22.047 1.00 54.40 18 MET A O 6
ATOM 9939 N N . LYS A 1 19 ? -5.866 -15.323 -23.095 1.00 34.45 19 LYS A N 6
ATOM 9940 C CA . LYS A 1 19 ? -6.628 -15.799 -21.947 1.00 44.21 19 LYS A CA 6
ATOM 9941 C C . LYS A 1 19 ? -5.703 -16.144 -20.785 1.00 43.12 19 LYS A C 6
ATOM 9942 O O . LYS A 1 19 ? -5.901 -15.682 -19.661 1.00 22.52 19 LYS A O 6
ATOM 9961 N N . LYS A 1 20 ? -4.690 -16.959 -21.063 1.00 34.44 20 LYS A N 6
ATOM 9962 C CA . LYS A 1 20 ? -3.732 -17.365 -20.041 1.00 13.54 20 LYS A CA 6
ATOM 9963 C C . LYS A 1 20 ? -3.004 -16.154 -19.467 1.00 54.33 20 LYS A C 6
ATOM 9964 O O . LYS A 1 20 ? -2.957 -15.966 -18.252 1.00 71.32 20 LYS A O 6
ATOM 9983 N N . ALA A 1 21 ? -2.439 -15.336 -20.348 1.00 53.12 21 ALA A N 6
ATOM 9984 C CA . ALA A 1 21 ? -1.716 -14.142 -19.928 1.00 1.22 21 ALA A CA 6
ATOM 9985 C C . ALA A 1 21 ? -2.582 -13.263 -19.033 1.00 43.50 21 ALA A C 6
ATOM 9986 O O . ALA A 1 21 ? -2.143 -12.816 -17.972 1.00 22.15 21 ALA A O 6
ATOM 9993 N N . ARG A 1 22 ? -3.814 -13.016 -19.466 1.00 25.34 22 ARG A N 6
ATOM 9994 C CA . ARG A 1 22 ? -4.741 -12.188 -18.706 1.00 62.34 22 ARG A CA 6
ATOM 9995 C C . ARG A 1 22 ? -4.973 -12.771 -17.313 1.00 32.15 22 ARG A C 6
ATOM 9996 O O . ARG A 1 22 ? -4.885 -12.061 -16.311 1.00 70.51 22 ARG A O 6
ATOM 10017 N N . ILE A 1 23 ? -5.268 -14.065 -17.261 1.00 34.41 23 ILE A N 6
ATOM 10018 C CA . ILE A 1 23 ? -5.511 -14.741 -15.993 1.00 74.45 23 ILE A CA 6
ATOM 10019 C C . ILE A 1 23 ? -4.294 -14.650 -15.079 1.00 44.23 23 ILE A C 6
ATOM 10020 O O . ILE A 1 23 ? -4.427 -14.541 -13.860 1.00 42.13 23 ILE A O 6
ATOM 10036 N N . TRP A 1 24 ? -3.109 -14.693 -15.676 1.00 31.51 24 TRP A N 6
ATOM 10037 C CA . TRP A 1 24 ? -1.867 -14.613 -14.916 1.00 62.05 24 TRP A CA 6
ATOM 10038 C C . TRP A 1 24 ? -1.686 -13.225 -14.313 1.00 74.25 24 TRP A C 6
ATOM 10039 O O . TRP A 1 24 ? -1.426 -13.085 -13.117 1.00 4.31 24 TRP A O 6
ATOM 10060 N N . LEU A 1 25 ? -1.824 -12.199 -15.146 1.00 11.33 25 LEU A N 6
ATOM 10061 C CA . LEU A 1 25 ? -1.676 -10.820 -14.695 1.00 44.32 25 LEU A CA 6
ATOM 10062 C C . LEU A 1 25 ? -2.652 -10.510 -13.565 1.00 51.32 25 LEU A C 6
ATOM 10063 O O . LEU A 1 25 ? -2.269 -9.946 -12.540 1.00 43.22 25 LEU A O 6
ATOM 10079 N N . GLU A 1 26 ? -3.912 -10.883 -13.759 1.00 61.23 26 GLU A N 6
ATOM 10080 C CA . GLU A 1 26 ? -4.942 -10.645 -12.754 1.00 64.31 26 GLU A CA 6
ATOM 10081 C C . GLU A 1 26 ? -4.699 -11.498 -11.513 1.00 74.22 26 GLU A C 6
ATOM 10082 O O . GLU A 1 26 ? -4.959 -11.068 -10.389 1.00 53.23 26 GLU A O 6
ATOM 10094 N N . ASP A 1 27 ? -4.198 -12.711 -11.725 1.00 34.31 27 ASP A N 6
ATOM 10095 C CA . ASP A 1 27 ? -3.919 -13.625 -10.624 1.00 72.41 27 ASP A CA 6
ATOM 10096 C C . ASP A 1 27 ? -2.851 -13.052 -9.697 1.00 33.14 27 ASP A C 6
ATOM 10097 O O . ASP A 1 27 ? -2.956 -13.151 -8.475 1.00 3.11 27 ASP A O 6
ATOM 10106 N N . HIS A 1 28 ? -1.822 -12.451 -10.289 1.00 21.13 28 HIS A N 6
ATOM 10107 C CA . HIS A 1 28 ? -0.734 -11.861 -9.517 1.00 13.54 28 HIS A CA 6
ATOM 10108 C C . HIS A 1 28 ? -1.125 -10.482 -8.994 1.00 43.42 28 HIS A C 6
ATOM 10109 O O . HIS A 1 28 ? -0.492 -9.951 -8.083 1.00 0.32 28 HIS A O 6
ATOM 10123 N N . GLY A 1 29 ? -2.170 -9.906 -9.580 1.00 43.32 29 GLY A N 6
ATOM 10124 C CA . GLY A 1 29 ? -2.625 -8.594 -9.161 1.00 61.30 29 GLY A CA 6
ATOM 10125 C C . GLY A 1 29 ? -1.777 -7.475 -9.732 1.00 13.24 29 GLY A C 6
ATOM 10126 O O . GLY A 1 29 ? -1.299 -6.612 -8.996 1.00 52.32 29 GLY A O 6
ATOM 10130 N N . ILE A 1 30 ? -1.586 -7.493 -11.047 1.00 54.44 30 ILE A N 6
ATOM 10131 C CA . ILE A 1 30 ? -0.788 -6.472 -11.716 1.00 74.22 30 ILE A CA 6
ATOM 10132 C C . ILE A 1 30 ? -1.676 -5.492 -12.477 1.00 61.31 30 ILE A C 6
ATOM 10133 O O . ILE A 1 30 ? -2.696 -5.877 -13.049 1.00 14.22 30 ILE A O 6
ATOM 10149 N N . ASP A 1 31 ? -1.278 -4.224 -12.480 1.00 75.12 31 ASP A N 6
ATOM 10150 C CA . ASP A 1 31 ? -2.035 -3.188 -13.174 1.00 21.24 31 ASP A CA 6
ATOM 10151 C C . ASP A 1 31 ? -1.627 -3.106 -14.641 1.00 75.12 31 ASP A C 6
ATOM 10152 O O . ASP A 1 31 ? -0.467 -2.840 -14.958 1.00 63.43 31 ASP A O 6
ATOM 10161 N N . TYR A 1 32 ? -2.584 -3.337 -15.530 1.00 1.34 32 TYR A N 6
ATOM 10162 C CA . TYR A 1 32 ? -2.324 -3.292 -16.964 1.00 14.55 32 TYR A CA 6
ATOM 10163 C C . TYR A 1 32 ? -3.620 -3.118 -17.750 1.00 23.04 32 TYR A C 6
ATOM 10164 O O . TYR A 1 32 ? -4.622 -3.777 -17.472 1.00 43.04 32 TYR A O 6
ATOM 10182 N N . THR A 1 33 ? -3.593 -2.223 -18.734 1.00 12.42 33 THR A N 6
ATOM 10183 C CA . THR A 1 33 ? -4.764 -1.960 -19.560 1.00 70.00 33 THR A CA 6
ATOM 10184 C C . THR A 1 33 ? -4.763 -2.834 -20.808 1.00 44.51 33 THR A C 6
ATOM 10185 O O . THR A 1 33 ? -3.737 -2.985 -21.473 1.00 22.54 33 THR A O 6
ATOM 10196 N N . PHE A 1 34 ? -5.919 -3.408 -21.124 1.00 20.02 34 PHE A N 6
ATOM 10197 C CA . PHE A 1 34 ? -6.053 -4.267 -22.294 1.00 51.35 34 PHE A CA 6
ATOM 10198 C C . PHE A 1 34 ? -6.276 -3.439 -23.555 1.00 63.42 34 PHE A C 6
ATOM 10199 O O . PHE A 1 34 ? -7.332 -2.831 -23.734 1.00 51.44 34 PHE A O 6
ATOM 10216 N N . HIS A 1 35 ? -5.274 -3.418 -24.429 1.00 30.12 35 HIS A N 6
ATOM 10217 C CA . HIS A 1 35 ? -5.360 -2.664 -25.675 1.00 4.21 35 HIS A CA 6
ATOM 10218 C C . HIS A 1 35 ? -5.392 -3.603 -26.877 1.00 71.42 35 HIS A C 6
ATOM 10219 O O . HIS A 1 35 ? -4.486 -4.415 -27.067 1.00 23.35 35 HIS A O 6
ATOM 10233 N N . ASP A 1 36 ? -6.441 -3.486 -27.684 1.00 25.23 36 ASP A N 6
ATOM 10234 C CA . ASP A 1 36 ? -6.591 -4.324 -28.868 1.00 42.21 36 ASP A CA 6
ATOM 10235 C C . ASP A 1 36 ? -6.007 -3.635 -30.098 1.00 1.23 36 ASP A C 6
ATOM 10236 O O . ASP A 1 36 ? -6.215 -2.441 -30.311 1.00 31.51 36 ASP A O 6
ATOM 10245 N N . TYR A 1 37 ? -5.275 -4.397 -30.904 1.00 30.14 37 TYR A N 6
ATOM 10246 C CA . TYR A 1 37 ? -4.657 -3.859 -32.111 1.00 33.02 37 TYR A CA 6
ATOM 10247 C C . TYR A 1 37 ? -5.715 -3.316 -33.067 1.00 52.25 37 TYR A C 6
ATOM 10248 O O . TYR A 1 37 ? -5.552 -2.241 -33.646 1.00 44.22 37 TYR A O 6
ATOM 10266 N N . LYS A 1 38 ? -6.799 -4.067 -33.229 1.00 0.11 38 LYS A N 6
ATOM 10267 C CA . LYS A 1 38 ? -7.886 -3.662 -34.113 1.00 54.34 38 LYS A CA 6
ATOM 10268 C C . LYS A 1 38 ? -8.668 -2.496 -33.515 1.00 63.30 38 LYS A C 6
ATOM 10269 O O . LYS A 1 38 ? -8.829 -1.454 -34.149 1.00 51.11 38 LYS A O 6
ATOM 10288 N N . LYS A 1 39 ? -9.151 -2.680 -32.292 1.00 13.11 39 LYS A N 6
ATOM 10289 C CA . LYS A 1 39 ? -9.913 -1.643 -31.606 1.00 43.13 39 LYS A CA 6
ATOM 10290 C C . LYS A 1 39 ? -9.134 -0.334 -31.561 1.00 2.14 39 LYS A C 6
ATOM 10291 O O . LYS A 1 39 ? -9.670 0.729 -31.873 1.00 41.33 39 LYS A O 6
ATOM 10310 N N . GLU A 1 40 ? -7.864 -0.418 -31.175 1.00 43.23 40 GLU A N 6
ATOM 10311 C CA . GLU A 1 40 ? -7.012 0.762 -31.090 1.00 30.23 40 GLU A CA 6
ATOM 10312 C C . GLU A 1 40 ? -6.742 1.337 -32.477 1.00 71.01 40 GLU A C 6
ATOM 10313 O O . GLU A 1 40 ? -6.505 2.535 -32.629 1.00 70.35 40 GLU A O 6
ATOM 10325 N N . GLY A 1 41 ? -6.778 0.473 -33.488 1.00 12.45 41 GLY A N 6
ATOM 10326 C CA . GLY A 1 41 ? -6.534 0.913 -34.849 1.00 0.44 41 GLY A CA 6
ATOM 10327 C C . GLY A 1 41 ? -5.056 1.005 -35.173 1.00 54.13 41 GLY A C 6
ATOM 10328 O O . GLY A 1 41 ? -4.401 1.996 -34.844 1.00 32.21 41 GLY A O 6
ATOM 10332 N N . LEU A 1 42 ? -4.528 -0.029 -35.818 1.00 61.22 42 LEU A N 6
ATOM 10333 C CA . LEU A 1 42 ? -3.116 -0.063 -36.184 1.00 32.11 42 LEU A CA 6
ATOM 10334 C C . LEU A 1 42 ? -2.866 0.739 -37.458 1.00 60.11 42 LEU A C 6
ATOM 10335 O O . LEU A 1 42 ? -3.448 0.456 -38.505 1.00 61.12 42 LEU A O 6
ATOM 10351 N N . ASP A 1 43 ? -1.995 1.738 -37.361 1.00 24.10 43 ASP A N 6
ATOM 10352 C CA . ASP A 1 43 ? -1.665 2.579 -38.506 1.00 33.24 43 ASP A CA 6
ATOM 10353 C C . ASP A 1 43 ? -0.170 2.531 -38.801 1.00 21.14 43 ASP A C 6
ATOM 10354 O O . ASP A 1 43 ? 0.597 1.897 -38.077 1.00 4.53 43 ASP A O 6
ATOM 10363 N N . ALA A 1 44 ? 0.238 3.205 -39.872 1.00 11.33 44 ALA A N 6
ATOM 10364 C CA . ALA A 1 44 ? 1.643 3.241 -40.262 1.00 41.31 44 ALA A CA 6
ATOM 10365 C C . ALA A 1 44 ? 2.500 3.880 -39.174 1.00 2.35 44 ALA A C 6
ATOM 10366 O O . ALA A 1 44 ? 3.634 3.465 -38.942 1.00 3.31 44 ALA A O 6
ATOM 10373 N N . GLU A 1 45 ? 1.948 4.892 -38.511 1.00 21.11 45 GLU A N 6
ATOM 10374 C CA . GLU A 1 45 ? 2.663 5.588 -37.448 1.00 32.33 45 GLU A CA 6
ATOM 10375 C C . GLU A 1 45 ? 3.007 4.635 -36.308 1.00 22.11 45 GLU A C 6
ATOM 10376 O O . GLU A 1 45 ? 4.154 4.562 -35.867 1.00 3.32 45 GLU A O 6
ATOM 10388 N N . THR A 1 46 ? 2.003 3.903 -35.832 1.00 73.34 46 THR A N 6
ATOM 10389 C CA . THR A 1 46 ? 2.196 2.956 -34.743 1.00 14.20 46 THR A CA 6
ATOM 10390 C C . THR A 1 46 ? 3.147 1.837 -35.151 1.00 20.44 46 THR A C 6
ATOM 10391 O O . THR A 1 46 ? 4.072 1.494 -34.413 1.00 51.10 46 THR A O 6
ATOM 10402 N N . LEU A 1 47 ? 2.915 1.269 -36.329 1.00 41.05 47 LEU A N 6
ATOM 10403 C CA . LEU A 1 47 ? 3.753 0.187 -36.835 1.00 30.54 47 LEU A CA 6
ATOM 10404 C C . LEU A 1 47 ? 5.208 0.630 -36.943 1.00 4.21 47 LEU A C 6
ATOM 10405 O O . LEU A 1 47 ? 6.113 -0.062 -36.474 1.00 62.44 47 LEU A O 6
ATOM 10421 N N . ASP A 1 48 ? 5.426 1.786 -37.558 1.00 1.01 48 ASP A N 6
ATOM 10422 C CA . ASP A 1 48 ? 6.772 2.323 -37.723 1.00 1.33 48 ASP A CA 6
ATOM 10423 C C . ASP A 1 48 ? 7.441 2.538 -36.370 1.00 4.12 48 ASP A C 6
ATOM 10424 O O . ASP A 1 48 ? 8.590 2.145 -36.164 1.00 45.52 48 ASP A O 6
ATOM 10433 N N . ARG A 1 49 ? 6.716 3.165 -35.449 1.00 40.22 49 ARG A N 6
ATOM 10434 C CA . ARG A 1 49 ? 7.240 3.433 -34.115 1.00 24.55 49 ARG A CA 6
ATOM 10435 C C . ARG A 1 49 ? 7.673 2.139 -33.431 1.00 53.00 49 ARG A C 6
ATOM 10436 O O . ARG A 1 49 ? 8.747 2.071 -32.831 1.00 73.52 49 ARG A O 6
ATOM 10457 N N . PHE A 1 50 ? 6.830 1.117 -33.523 1.00 52.05 50 PHE A N 6
ATOM 10458 C CA . PHE A 1 50 ? 7.125 -0.174 -32.912 1.00 23.30 50 PHE A CA 6
ATOM 10459 C C . PHE A 1 50 ? 8.303 -0.850 -33.608 1.00 71.14 50 PHE A C 6
ATOM 10460 O O . PHE A 1 50 ? 9.092 -1.553 -32.976 1.00 40.10 50 PHE A O 6
ATOM 10477 N N . LEU A 1 51 ? 8.414 -0.632 -34.913 1.00 22.50 51 LEU A N 6
ATOM 10478 C CA . LEU A 1 51 ? 9.494 -1.220 -35.698 1.00 0.23 51 LEU A CA 6
ATOM 10479 C C . LEU A 1 51 ? 10.831 -0.570 -35.356 1.00 53.31 51 LEU A C 6
ATOM 10480 O O . LEU A 1 51 ? 11.865 -1.237 -35.309 1.00 22.12 51 LEU A O 6
ATOM 10496 N N . LYS A 1 52 ? 10.804 0.737 -35.117 1.00 72.22 52 LYS A N 6
ATOM 10497 C CA . LYS A 1 52 ? 12.012 1.478 -34.776 1.00 13.04 52 LYS A CA 6
ATOM 10498 C C . LYS A 1 52 ? 12.530 1.071 -33.400 1.00 1.22 52 LYS A C 6
ATOM 10499 O O . LYS A 1 52 ? 13.739 0.999 -33.177 1.00 22.51 52 LYS A O 6
ATOM 10518 N N . THR A 1 53 ? 11.609 0.802 -32.480 1.00 24.20 53 THR A N 6
ATOM 10519 C CA . THR A 1 53 ? 11.973 0.400 -31.128 1.00 34.52 53 THR A CA 6
ATOM 10520 C C . THR A 1 53 ? 12.296 -1.088 -31.064 1.00 21.14 53 THR A C 6
ATOM 10521 O O . THR A 1 53 ? 13.146 -1.516 -30.282 1.00 72.44 53 THR A O 6
ATOM 10532 N N . VAL A 1 54 ? 11.616 -1.872 -31.892 1.00 5.34 54 VAL A N 6
ATOM 10533 C CA . VAL A 1 54 ? 11.833 -3.314 -31.932 1.00 43.11 54 VAL A CA 6
ATOM 10534 C C . VAL A 1 54 ? 11.908 -3.820 -33.368 1.00 50.42 54 VAL A C 6
ATOM 10535 O O . VAL A 1 54 ? 11.086 -3.478 -34.218 1.00 41.32 54 VAL A O 6
ATOM 10548 N N . PRO A 1 55 ? 12.920 -4.655 -33.649 1.00 2.25 55 PRO A N 6
ATOM 10549 C CA . PRO A 1 55 ? 13.128 -5.227 -34.982 1.00 2.03 55 PRO A CA 6
ATOM 10550 C C . PRO A 1 55 ? 12.055 -6.246 -35.349 1.00 74.41 55 PRO A C 6
ATOM 10551 O O . PRO A 1 55 ? 11.653 -7.064 -34.520 1.00 51.24 55 PRO A O 6
ATOM 10562 N N . TRP A 1 56 ? 11.597 -6.194 -36.595 1.00 2.13 56 TRP A N 6
ATOM 10563 C CA . TRP A 1 56 ? 10.570 -7.113 -37.071 1.00 72.32 56 TRP A CA 6
ATOM 10564 C C . TRP A 1 56 ? 10.985 -8.561 -36.834 1.00 33.30 56 TRP A C 6
ATOM 10565 O O . TRP A 1 56 ? 10.139 -9.442 -36.683 1.00 54.31 56 TRP A O 6
ATOM 10586 N N . GLU A 1 57 ? 12.292 -8.801 -36.805 1.00 24.51 57 GLU A N 6
ATOM 10587 C CA . GLU A 1 57 ? 12.818 -10.144 -36.587 1.00 64.15 57 GLU A CA 6
ATOM 10588 C C . GLU A 1 57 ? 12.232 -10.759 -35.321 1.00 74.11 57 GLU A C 6
ATOM 10589 O O . GLU A 1 57 ? 12.017 -11.968 -35.249 1.00 43.02 57 GLU A O 6
ATOM 10601 N N . GLN A 1 58 ? 11.976 -9.917 -34.325 1.00 73.33 58 GLN A N 6
ATOM 10602 C CA . GLN A 1 58 ? 11.416 -10.377 -33.060 1.00 13.45 58 GLN A CA 6
ATOM 10603 C C . GLN A 1 58 ? 10.089 -9.685 -32.767 1.00 24.32 58 GLN A C 6
ATOM 10604 O O . GLN A 1 58 ? 9.704 -9.521 -31.608 1.00 52.14 58 GLN A O 6
ATOM 10618 N N . LEU A 1 59 ? 9.393 -9.281 -33.825 1.00 41.15 59 LEU A N 6
ATOM 10619 C CA . LEU A 1 59 ? 8.108 -8.605 -33.681 1.00 23.12 59 LEU A CA 6
ATOM 10620 C C . LEU A 1 59 ? 6.980 -9.453 -34.260 1.00 51.11 59 LEU A C 6
ATOM 10621 O O . LEU A 1 59 ? 5.825 -9.335 -33.847 1.00 4.12 59 LEU A O 6
ATOM 10637 N N . LEU A 1 60 ? 7.322 -10.309 -35.217 1.00 55.45 60 LEU A N 6
ATOM 10638 C CA . LEU A 1 60 ? 6.337 -11.180 -35.852 1.00 62.31 60 LEU A CA 6
ATOM 10639 C C . LEU A 1 60 ? 6.635 -12.645 -35.554 1.00 44.10 60 LEU A C 6
ATOM 10640 O O . LEU A 1 60 ? 7.792 -13.035 -35.404 1.00 61.30 60 LEU A O 6
ATOM 10656 N N . ASN A 1 61 ? 5.583 -13.453 -35.473 1.00 14.22 61 ASN A N 6
ATOM 10657 C CA . ASN A 1 61 ? 5.732 -14.877 -35.196 1.00 33.24 61 ASN A CA 6
ATOM 10658 C C . ASN A 1 61 ? 6.732 -15.516 -36.153 1.00 54.15 61 ASN A C 6
ATOM 10659 O O . ASN A 1 61 ? 6.799 -15.156 -37.328 1.00 1.23 61 ASN A O 6
ATOM 10670 N N . ARG A 1 62 ? 7.507 -16.468 -35.643 1.00 14.43 62 ARG A N 6
ATOM 10671 C CA . ARG A 1 62 ? 8.505 -17.157 -36.453 1.00 62.32 62 ARG A CA 6
ATOM 10672 C C . ARG A 1 62 ? 8.077 -18.594 -36.736 1.00 71.20 62 ARG A C 6
ATOM 10673 O O . ARG A 1 62 ? 7.936 -18.994 -37.891 1.00 73.11 62 ARG A O 6
ATOM 10694 N N . ALA A 1 63 ? 7.872 -19.365 -35.673 1.00 13.41 63 ALA A N 6
ATOM 10695 C CA . ALA A 1 63 ? 7.459 -20.756 -35.808 1.00 11.25 63 ALA A CA 6
ATOM 10696 C C . ALA A 1 63 ? 5.946 -20.868 -35.950 1.00 40.23 63 ALA A C 6
ATOM 10697 O O . ALA A 1 63 ? 5.429 -21.885 -36.410 1.00 15.22 63 ALA A O 6
ATOM 10704 N N . GLY A 1 64 ? 5.239 -19.815 -35.551 1.00 15.42 64 GLY A N 6
ATOM 10705 C CA . GLY A 1 64 ? 3.790 -19.816 -35.643 1.00 64.14 64 GLY A CA 6
ATOM 10706 C C . GLY A 1 64 ? 3.297 -20.188 -37.026 1.00 10.02 64 GLY A C 6
ATOM 10707 O O . GLY A 1 64 ? 3.918 -19.841 -38.030 1.00 62.15 64 GLY A O 6
ATOM 10711 N N . THR A 1 65 ? 2.175 -20.901 -37.081 1.00 32.42 65 THR A N 6
ATOM 10712 C CA . THR A 1 65 ? 1.599 -21.323 -38.353 1.00 14.14 65 THR A CA 6
ATOM 10713 C C . THR A 1 65 ? 1.438 -20.142 -39.302 1.00 2.22 65 THR A C 6
ATOM 10714 O O . THR A 1 65 ? 1.540 -20.292 -40.521 1.00 74.54 65 THR A O 6
ATOM 10725 N N . THR A 1 66 ? 1.184 -18.965 -38.738 1.00 75.01 66 THR A N 6
ATOM 10726 C CA . THR A 1 66 ? 1.007 -17.758 -39.535 1.00 24.34 66 THR A CA 6
ATOM 10727 C C . THR A 1 66 ? 2.183 -17.547 -40.482 1.00 70.12 66 THR A C 6
ATOM 10728 O O . THR A 1 66 ? 2.005 -17.121 -41.624 1.00 31.44 66 THR A O 6
ATOM 10739 N N . PHE A 1 67 ? 3.385 -17.849 -40.003 1.00 31.33 67 PHE A N 6
ATOM 10740 C CA . PHE A 1 67 ? 4.591 -17.692 -40.808 1.00 51.22 67 PHE A CA 6
ATOM 10741 C C . PHE A 1 67 ? 4.734 -18.841 -41.803 1.00 2.20 67 PHE A C 6
ATOM 10742 O O . PHE A 1 67 ? 5.208 -18.650 -42.922 1.00 62.22 67 PHE A O 6
ATOM 10759 N N . ARG A 1 68 ? 4.319 -20.033 -41.385 1.00 35.20 68 ARG A N 6
ATOM 10760 C CA . ARG A 1 68 ? 4.402 -21.212 -42.238 1.00 13.24 68 ARG A CA 6
ATOM 10761 C C . ARG A 1 68 ? 3.316 -21.185 -43.309 1.00 42.44 68 ARG A C 6
ATOM 10762 O O . ARG A 1 68 ? 3.351 -21.963 -44.263 1.00 51.04 68 ARG A O 6
ATOM 10783 N N . LYS A 1 69 ? 2.352 -20.287 -43.145 1.00 73.43 69 LYS A N 6
ATOM 10784 C CA . LYS A 1 69 ? 1.256 -20.157 -44.098 1.00 73.42 69 LYS A CA 6
ATOM 10785 C C . LYS A 1 69 ? 1.778 -19.794 -45.484 1.00 41.12 69 LYS A C 6
ATOM 10786 O O . LYS A 1 69 ? 1.449 -20.450 -46.474 1.00 52.53 69 LYS A O 6
ATOM 10805 N N . LEU A 1 70 ? 2.596 -18.750 -45.548 1.00 1.50 70 LEU A N 6
ATOM 10806 C CA . LEU A 1 70 ? 3.166 -18.301 -46.814 1.00 30.25 70 LEU A CA 6
ATOM 10807 C C . LEU A 1 70 ? 4.060 -19.378 -47.420 1.00 52.51 70 LEU A C 6
ATOM 10808 O O . LEU A 1 70 ? 4.544 -20.277 -46.732 1.00 53.44 70 LEU A O 6
ATOM 10824 N N . PRO A 1 71 ? 4.287 -19.285 -48.738 1.00 40.12 71 PRO A N 6
ATOM 10825 C CA . PRO A 1 71 ? 5.126 -20.242 -49.467 1.00 21.41 71 PRO A CA 6
ATOM 10826 C C . PRO A 1 71 ? 6.602 -20.112 -49.105 1.00 4.43 71 PRO A C 6
ATOM 10827 O O . PRO A 1 71 ? 6.976 -19.272 -48.288 1.00 61.04 71 PRO A O 6
ATOM 10838 N N . GLU A 1 72 ? 7.433 -20.948 -49.719 1.00 64.42 72 GLU A N 6
ATOM 10839 C CA . GLU A 1 72 ? 8.867 -20.925 -49.460 1.00 2.33 72 GLU A CA 6
ATOM 10840 C C . GLU A 1 72 ? 9.509 -19.678 -50.061 1.00 32.21 72 GLU A C 6
ATOM 10841 O O . GLU A 1 72 ? 10.481 -19.146 -49.523 1.00 64.11 72 GLU A O 6
ATOM 10853 N N . ASP A 1 73 ? 8.960 -19.218 -51.180 1.00 54.44 73 ASP A N 6
ATOM 10854 C CA . ASP A 1 73 ? 9.477 -18.034 -51.855 1.00 22.54 73 ASP A CA 6
ATOM 10855 C C . ASP A 1 73 ? 9.205 -16.777 -51.033 1.00 73.43 73 ASP A C 6
ATOM 10856 O O . ASP A 1 73 ? 10.096 -15.953 -50.828 1.00 20.35 73 ASP A O 6
ATOM 10865 N N . VAL A 1 74 ? 7.968 -16.638 -50.567 1.00 22.21 74 VAL A N 6
ATOM 10866 C CA . VAL A 1 74 ? 7.578 -15.482 -49.769 1.00 51.24 74 VAL A CA 6
ATOM 10867 C C . VAL A 1 74 ? 8.198 -15.541 -48.377 1.00 71.30 74 VAL A C 6
ATOM 10868 O O . VAL A 1 74 ? 8.642 -14.526 -47.840 1.00 64.14 74 VAL A O 6
ATOM 10881 N N . ARG A 1 75 ? 8.227 -16.737 -47.799 1.00 32.22 75 ARG A N 6
ATOM 10882 C CA . ARG A 1 75 ? 8.793 -16.929 -46.469 1.00 2.22 75 ARG A CA 6
ATOM 10883 C C . ARG A 1 75 ? 10.284 -16.608 -46.461 1.00 43.01 75 ARG A C 6
ATOM 10884 O O . ARG A 1 75 ? 10.849 -16.261 -45.424 1.00 52.32 75 ARG A O 6
ATOM 10905 N N . SER A 1 76 ? 10.916 -16.727 -47.624 1.00 13.42 76 SER A N 6
ATOM 10906 C CA . SER A 1 76 ? 12.343 -16.454 -47.750 1.00 72.25 76 SER A CA 6
ATOM 10907 C C . SER A 1 76 ? 12.580 -15.061 -48.326 1.00 24.11 76 SER A C 6
ATOM 10908 O O . SER A 1 76 ? 13.656 -14.487 -48.167 1.00 72.30 76 SER A O 6
ATOM 10916 N N . ASN A 1 77 ? 11.566 -14.525 -48.998 1.00 61.11 77 ASN A N 6
ATOM 10917 C CA . ASN A 1 77 ? 11.663 -13.200 -49.599 1.00 63.22 77 ASN A CA 6
ATOM 10918 C C . ASN A 1 77 ? 11.141 -12.130 -48.646 1.00 4.51 77 ASN A C 6
ATOM 10919 O O . ASN A 1 77 ? 10.425 -11.216 -49.053 1.00 30.21 77 ASN A O 6
ATOM 10930 N N . VAL A 1 78 ? 11.507 -12.250 -47.373 1.00 54.35 78 VAL A N 6
ATOM 10931 C CA . VAL A 1 78 ? 11.078 -11.293 -46.360 1.00 25.14 78 VAL A CA 6
ATOM 10932 C C . VAL A 1 78 ? 12.097 -10.171 -46.197 1.00 53.34 78 VAL A C 6
ATOM 10933 O O . VAL A 1 78 ? 13.294 -10.423 -46.057 1.00 13.31 78 VAL A O 6
ATOM 10946 N N . ASP A 1 79 ? 11.615 -8.933 -46.217 1.00 75.02 79 ASP A N 6
ATOM 10947 C CA . ASP A 1 79 ? 12.484 -7.772 -46.070 1.00 32.13 79 ASP A CA 6
ATOM 10948 C C . ASP A 1 79 ? 11.886 -6.766 -45.091 1.00 22.35 79 ASP A C 6
ATOM 10949 O O . ASP A 1 79 ? 10.783 -6.962 -44.582 1.00 11.20 79 ASP A O 6
ATOM 10958 N N . ALA A 1 80 ? 12.621 -5.690 -44.832 1.00 44.44 80 ALA A N 6
ATOM 10959 C CA . ALA A 1 80 ? 12.163 -4.653 -43.916 1.00 1.03 80 ALA A CA 6
ATOM 10960 C C . ALA A 1 80 ? 10.851 -4.040 -44.394 1.00 60.14 80 ALA A C 6
ATOM 10961 O O . ALA A 1 80 ? 9.833 -4.118 -43.708 1.00 3.35 80 ALA A O 6
ATOM 10968 N N . ALA A 1 81 ? 10.883 -3.428 -45.573 1.00 21.32 81 ALA A N 6
ATOM 10969 C CA . ALA A 1 81 ? 9.697 -2.802 -46.143 1.00 55.31 81 ALA A CA 6
ATOM 10970 C C . ALA A 1 81 ? 8.518 -3.770 -46.156 1.00 31.04 81 ALA A C 6
ATOM 10971 O O . ALA A 1 81 ? 7.458 -3.480 -45.602 1.00 33.41 81 ALA A O 6
ATOM 10978 N N . SER A 1 82 ? 8.712 -4.921 -46.792 1.00 54.12 82 SER A N 6
ATOM 10979 C CA . SER A 1 82 ? 7.663 -5.931 -46.882 1.00 14.13 82 SER A CA 6
ATOM 10980 C C . SER A 1 82 ? 7.133 -6.288 -45.497 1.00 30.51 82 SER A C 6
ATOM 10981 O O . SER A 1 82 ? 5.926 -6.266 -45.257 1.00 1.33 82 SER A O 6
ATOM 10989 N N . ALA A 1 83 ? 8.046 -6.618 -44.589 1.00 34.11 83 ALA A N 6
ATOM 10990 C CA . ALA A 1 83 ? 7.673 -6.979 -43.227 1.00 62.10 83 ALA A CA 6
ATOM 10991 C C . ALA A 1 83 ? 6.760 -5.925 -42.610 1.00 53.55 83 ALA A C 6
ATOM 10992 O O . ALA A 1 83 ? 5.726 -6.250 -42.027 1.00 1.10 83 ALA A O 6
ATOM 10999 N N . ARG A 1 84 ? 7.151 -4.661 -42.742 1.00 14.24 84 ARG A N 6
ATOM 11000 C CA . ARG A 1 84 ? 6.368 -3.559 -42.195 1.00 42.23 84 ARG A CA 6
ATOM 11001 C C . ARG A 1 84 ? 5.003 -3.473 -42.872 1.00 55.53 84 ARG A C 6
ATOM 11002 O O . ARG A 1 84 ? 4.004 -3.143 -42.234 1.00 43.13 84 ARG A O 6
ATOM 11023 N N . GLU A 1 85 ? 4.969 -3.774 -44.166 1.00 51.11 85 GLU A N 6
ATOM 11024 C CA . GLU A 1 85 ? 3.728 -3.729 -44.929 1.00 55.12 85 GLU A CA 6
ATOM 11025 C C . GLU A 1 85 ? 2.793 -4.862 -44.512 1.00 1.33 85 GLU A C 6
ATOM 11026 O O . GLU A 1 85 ? 1.581 -4.673 -44.401 1.00 32.23 85 GLU A O 6
ATOM 11038 N N . LEU A 1 86 ? 3.364 -6.039 -44.284 1.00 22.40 86 LEU A N 6
ATOM 11039 C CA . LEU A 1 86 ? 2.585 -7.204 -43.881 1.00 21.33 86 LEU A CA 6
ATOM 11040 C C . LEU A 1 86 ? 1.993 -7.007 -42.489 1.00 20.32 86 LEU A C 6
ATOM 11041 O O . LEU A 1 86 ? 0.823 -7.308 -42.253 1.00 2.34 86 LEU A O 6
ATOM 11057 N N . MET A 1 87 ? 2.808 -6.497 -41.571 1.00 55.22 87 MET A N 6
ATOM 11058 C CA . MET A 1 87 ? 2.364 -6.257 -40.203 1.00 3.41 87 MET A CA 6
ATOM 11059 C C . MET A 1 87 ? 1.414 -5.065 -40.142 1.00 3.31 87 MET A C 6
ATOM 11060 O O . MET A 1 87 ? 0.494 -5.033 -39.323 1.00 33.02 87 MET A O 6
ATOM 11074 N N . LEU A 1 88 ? 1.641 -4.088 -41.012 1.00 0.04 88 LEU A N 6
ATOM 11075 C CA . LEU A 1 88 ? 0.806 -2.892 -41.056 1.00 32.32 88 LEU A CA 6
ATOM 11076 C C . LEU A 1 88 ? -0.606 -3.233 -41.521 1.00 31.41 88 LEU A C 6
ATOM 11077 O O . LEU A 1 88 ? -1.580 -2.984 -40.812 1.00 51.04 88 LEU A O 6
ATOM 11093 N N . ALA A 1 89 ? -0.708 -3.805 -42.716 1.00 5.24 89 ALA A N 6
ATOM 11094 C CA . ALA A 1 89 ? -2.000 -4.183 -43.274 1.00 72.31 89 ALA A CA 6
ATOM 11095 C C . ALA A 1 89 ? -2.579 -5.394 -42.547 1.00 53.31 89 ALA A C 6
ATOM 11096 O O . ALA A 1 89 ? -3.796 -5.553 -42.462 1.00 61.11 89 ALA A O 6
ATOM 11103 N N . GLN A 1 90 ? -1.698 -6.242 -42.029 1.00 12.11 90 GLN A N 6
ATOM 11104 C CA . GLN A 1 90 ? -2.123 -7.440 -41.312 1.00 12.45 90 GLN A CA 6
ATOM 11105 C C . GLN A 1 90 ? -1.399 -7.558 -39.975 1.00 41.24 90 GLN A C 6
ATOM 11106 O O . GLN A 1 90 ? -0.492 -8.374 -39.803 1.00 10.03 90 GLN A O 6
ATOM 11120 N N . PRO A 1 91 ? -1.805 -6.727 -39.005 1.00 51.14 91 PRO A N 6
ATOM 11121 C CA . PRO A 1 91 ? -1.207 -6.719 -37.666 1.00 32.24 91 PRO A CA 6
ATOM 11122 C C . PRO A 1 91 ? -1.554 -7.974 -36.871 1.00 54.10 91 PRO A C 6
ATOM 11123 O O . PRO A 1 91 ? -0.996 -8.215 -35.801 1.00 35.34 91 PRO A O 6
ATOM 11134 N N . SER A 1 92 ? -2.477 -8.769 -37.401 1.00 20.51 92 SER A N 6
ATOM 11135 C CA . SER A 1 92 ? -2.901 -9.996 -36.737 1.00 11.34 92 SER A CA 6
ATOM 11136 C C . SER A 1 92 ? -1.730 -10.964 -36.588 1.00 43.02 92 SER A C 6
ATOM 11137 O O . SER A 1 92 ? -1.757 -11.863 -35.748 1.00 60.53 92 SER A O 6
ATOM 11145 N N . MET A 1 93 ? -0.703 -10.772 -37.409 1.00 64.00 93 MET A N 6
ATOM 11146 C CA . MET A 1 93 ? 0.478 -11.626 -37.368 1.00 11.03 93 MET A CA 6
ATOM 11147 C C . MET A 1 93 ? 1.444 -11.166 -36.282 1.00 22.03 93 MET A C 6
ATOM 11148 O O . MET A 1 93 ? 2.309 -11.925 -35.843 1.00 62.52 93 MET A O 6
ATOM 11162 N N . VAL A 1 94 ? 1.292 -9.917 -35.850 1.00 52.44 94 VAL A N 6
ATOM 11163 C CA . VAL A 1 94 ? 2.151 -9.356 -34.814 1.00 10.35 94 VAL A CA 6
ATOM 11164 C C . VAL A 1 94 ? 2.207 -10.269 -33.594 1.00 43.41 94 VAL A C 6
ATOM 11165 O O . VAL A 1 94 ? 1.216 -10.902 -33.233 1.00 40.44 94 VAL A O 6
ATOM 11178 N N . LYS A 1 95 ? 3.374 -10.330 -32.962 1.00 21.24 95 LYS A N 6
ATOM 11179 C CA . LYS A 1 95 ? 3.561 -11.162 -31.780 1.00 1.24 95 LYS A CA 6
ATOM 11180 C C . LYS A 1 95 ? 2.667 -10.693 -30.636 1.00 13.35 95 LYS A C 6
ATOM 11181 O O . LYS A 1 95 ? 2.204 -9.552 -30.626 1.00 52.22 95 LYS A O 6
ATOM 11200 N N . ARG A 1 96 ? 2.430 -11.580 -29.675 1.00 23.43 96 ARG A N 6
ATOM 11201 C CA . ARG A 1 96 ? 1.591 -11.256 -28.527 1.00 52.42 96 ARG A CA 6
ATOM 11202 C C . ARG A 1 96 ? 1.522 -12.431 -27.556 1.00 73.24 96 ARG A C 6
ATOM 11203 O O . ARG A 1 96 ? 1.786 -13.579 -27.913 1.00 25.00 96 ARG A O 6
ATOM 11224 N N . PRO A 1 97 ? 1.157 -12.138 -26.299 1.00 5.45 97 PRO A N 6
ATOM 11225 C CA . PRO A 1 97 ? 0.842 -10.775 -25.862 1.00 55.21 97 PRO A CA 6
ATOM 11226 C C . PRO A 1 97 ? 2.075 -9.879 -25.818 1.00 1.12 97 PRO A C 6
ATOM 11227 O O . PRO A 1 97 ? 3.198 -10.360 -25.669 1.00 11.34 97 PRO A O 6
ATOM 11238 N N . VAL A 1 98 ? 1.858 -8.574 -25.947 1.00 75.11 98 VAL A N 6
ATOM 11239 C CA . VAL A 1 98 ? 2.953 -7.611 -25.919 1.00 22.51 98 VAL A CA 6
ATOM 11240 C C . VAL A 1 98 ? 2.759 -6.590 -24.804 1.00 20.24 98 VAL A C 6
ATOM 11241 O O . VAL A 1 98 ? 1.688 -5.996 -24.670 1.00 74.34 98 VAL A O 6
ATOM 11254 N N . LEU A 1 99 ? 3.801 -6.390 -24.005 1.00 44.10 99 LEU A N 6
ATOM 11255 C CA . LEU A 1 99 ? 3.747 -5.439 -22.900 1.00 22.24 99 LEU A CA 6
ATOM 11256 C C . LEU A 1 99 ? 4.666 -4.249 -23.159 1.00 30.44 99 LEU A C 6
ATOM 11257 O O . LEU A 1 99 ? 5.869 -4.416 -23.357 1.00 63.23 99 LEU A O 6
ATOM 11273 N N . GLU A 1 100 ? 4.090 -3.052 -23.154 1.00 64.22 100 GLU A N 6
ATOM 11274 C CA . GLU A 1 100 ? 4.859 -1.835 -23.387 1.00 43.31 100 GLU A CA 6
ATOM 11275 C C . GLU A 1 100 ? 5.115 -1.094 -22.078 1.00 30.33 100 GLU A C 6
ATOM 11276 O O . GLU A 1 100 ? 4.188 -0.820 -21.316 1.00 5.33 100 GLU A O 6
ATOM 11288 N N . ARG A 1 101 ? 6.379 -0.772 -21.823 1.00 4.25 101 ARG A N 6
ATOM 11289 C CA . ARG A 1 101 ? 6.758 -0.065 -20.607 1.00 32.41 101 ARG A CA 6
ATOM 11290 C C . ARG A 1 101 ? 7.804 1.005 -20.903 1.00 74.21 101 ARG A C 6
ATOM 11291 O O . ARG A 1 101 ? 8.959 0.693 -21.196 1.00 12.55 101 ARG A O 6
ATOM 11312 N N . ASP A 1 102 ? 7.393 2.266 -20.825 1.00 73.03 102 ASP A N 6
ATOM 11313 C CA . ASP A 1 102 ? 8.295 3.381 -21.085 1.00 63.23 102 ASP A CA 6
ATOM 11314 C C . ASP A 1 102 ? 8.895 3.282 -22.483 1.00 24.24 102 ASP A C 6
ATOM 11315 O O . ASP A 1 102 ? 9.985 3.791 -22.740 1.00 10.42 102 ASP A O 6
ATOM 11324 N N . GLY A 1 103 ? 8.175 2.622 -23.385 1.00 2.43 103 GLY A N 6
ATOM 11325 C CA . GLY A 1 103 ? 8.653 2.466 -24.747 1.00 31.54 103 GLY A CA 6
ATOM 11326 C C . GLY A 1 103 ? 9.165 1.067 -25.024 1.00 30.50 103 GLY A C 6
ATOM 11327 O O . GLY A 1 103 ? 9.036 0.559 -26.139 1.00 10.41 103 GLY A O 6
ATOM 11331 N N . LYS A 1 104 ? 9.750 0.439 -24.009 1.00 25.14 104 LYS A N 6
ATOM 11332 C CA . LYS A 1 104 ? 10.285 -0.909 -24.149 1.00 25.34 104 LYS A CA 6
ATOM 11333 C C . LYS A 1 104 ? 9.179 -1.900 -24.498 1.00 14.23 104 LYS A C 6
ATOM 11334 O O . LYS A 1 104 ? 8.091 -1.861 -23.922 1.00 31.24 104 LYS A O 6
ATOM 11353 N N . LEU A 1 105 ? 9.463 -2.787 -25.445 1.00 31.53 105 LEU A N 6
ATOM 11354 C CA . LEU A 1 105 ? 8.493 -3.789 -25.871 1.00 20.33 105 LEU A CA 6
ATOM 11355 C C . LEU A 1 105 ? 8.914 -5.183 -25.415 1.00 75.31 105 LEU A C 6
ATOM 11356 O O . LEU A 1 105 ? 9.985 -5.669 -25.778 1.00 23.42 105 LEU A O 6
ATOM 11372 N N . MET A 1 106 ? 8.062 -5.822 -24.619 1.00 74.33 106 MET A N 6
ATOM 11373 C CA . MET A 1 106 ? 8.345 -7.161 -24.117 1.00 20.31 106 MET A CA 6
ATOM 11374 C C . MET A 1 106 ? 7.356 -8.175 -24.683 1.00 43.33 106 MET A C 6
ATOM 11375 O O . MET A 1 106 ? 6.161 -7.899 -24.787 1.00 3.02 106 MET A O 6
ATOM 11389 N N . VAL A 1 107 ? 7.862 -9.348 -25.049 1.00 75.01 107 VAL A N 6
ATOM 11390 C CA . VAL A 1 107 ? 7.022 -10.403 -25.605 1.00 61.12 107 VAL A CA 6
ATOM 11391 C C . VAL A 1 107 ? 6.525 -11.342 -24.512 1.00 44.11 107 VAL A C 6
ATOM 11392 O O . VAL A 1 107 ? 7.235 -11.621 -23.547 1.00 61.33 107 VAL A O 6
ATOM 11405 N N . GLY A 1 108 ? 5.297 -11.830 -24.671 1.00 3.25 108 GLY A N 6
ATOM 11406 C CA . GLY A 1 108 ? 4.725 -12.733 -23.690 1.00 34.24 108 GLY A CA 6
ATOM 11407 C C . GLY A 1 108 ? 5.506 -14.028 -23.571 1.00 63.12 108 GLY A C 6
ATOM 11408 O O . GLY A 1 108 ? 6.056 -14.522 -24.554 1.00 74.34 108 GLY A O 6
ATOM 11412 N N . PHE A 1 109 ? 5.554 -14.577 -22.361 1.00 65.53 109 PHE A N 6
ATOM 11413 C CA . PHE A 1 109 ? 6.275 -15.821 -22.116 1.00 34.22 109 PHE A CA 6
ATOM 11414 C C . PHE A 1 109 ? 5.367 -16.855 -21.458 1.00 13.12 109 PHE A C 6
ATOM 11415 O O . PHE A 1 109 ? 4.377 -16.509 -20.813 1.00 33.42 109 PHE A O 6
ATOM 11432 N N . LYS A 1 110 ? 5.710 -18.127 -21.626 1.00 53.10 110 LYS A N 6
ATOM 11433 C CA . LYS A 1 110 ? 4.928 -19.214 -21.048 1.00 31.01 110 LYS A CA 6
ATOM 11434 C C . LYS A 1 110 ? 4.702 -18.990 -19.557 1.00 43.41 110 LYS A C 6
ATOM 11435 O O . LYS A 1 110 ? 5.412 -18.223 -18.906 1.00 73.41 110 LYS A O 6
ATOM 11454 N N . PRO A 1 111 ? 3.691 -19.674 -19.001 1.00 3.22 111 PRO A N 6
ATOM 11455 C CA . PRO A 1 111 ? 3.350 -19.566 -17.579 1.00 31.43 111 PRO A CA 6
ATOM 11456 C C . PRO A 1 111 ? 4.405 -20.203 -16.681 1.00 53.03 111 PRO A C 6
ATOM 11457 O O . PRO A 1 111 ? 4.850 -19.598 -15.706 1.00 72.25 111 PRO A O 6
ATOM 11468 N N . ALA A 1 112 ? 4.800 -21.427 -17.016 1.00 62.44 112 ALA A N 6
ATOM 11469 C CA . ALA A 1 112 ? 5.805 -22.144 -16.240 1.00 52.52 112 ALA A CA 6
ATOM 11470 C C . ALA A 1 112 ? 7.123 -21.378 -16.208 1.00 34.24 112 ALA A C 6
ATOM 11471 O O . ALA A 1 112 ? 7.812 -21.355 -15.189 1.00 74.33 112 ALA A O 6
ATOM 11478 N N . GLN A 1 113 ? 7.467 -20.754 -17.330 1.00 34.25 113 GLN A N 6
ATOM 11479 C CA . GLN A 1 113 ? 8.705 -19.989 -17.429 1.00 42.12 113 GLN A CA 6
ATOM 11480 C C . GLN A 1 113 ? 8.608 -18.693 -16.630 1.00 63.54 113 GLN A C 6
ATOM 11481 O O . GLN A 1 113 ? 9.497 -18.371 -15.840 1.00 30.03 113 GLN A O 6
ATOM 11495 N N . TYR A 1 114 ? 7.526 -17.953 -16.841 1.00 74.31 114 TYR A N 6
ATOM 11496 C CA . TYR A 1 114 ? 7.315 -16.690 -16.143 1.00 32.54 114 TYR A CA 6
ATOM 11497 C C . TYR A 1 114 ? 7.379 -16.886 -14.632 1.00 30.52 114 TYR A C 6
ATOM 11498 O O . TYR A 1 114 ? 7.982 -16.086 -13.917 1.00 21.43 114 TYR A O 6
ATOM 11516 N N . GLU A 1 115 ? 6.753 -17.956 -14.153 1.00 14.02 115 GLU A N 6
ATOM 11517 C CA . GLU A 1 115 ? 6.739 -18.258 -12.726 1.00 22.21 115 GLU A CA 6
ATOM 11518 C C . GLU A 1 115 ? 8.118 -18.703 -12.250 1.00 15.44 115 GLU A C 6
ATOM 11519 O O . GLU A 1 115 ? 8.643 -18.187 -11.263 1.00 4.40 115 GLU A O 6
ATOM 11531 N N . ALA A 1 116 ? 8.700 -19.665 -12.959 1.00 50.22 116 ALA A N 6
ATOM 11532 C CA . ALA A 1 116 ? 10.018 -20.180 -12.611 1.00 4.31 116 ALA A CA 6
ATOM 11533 C C . ALA A 1 116 ? 11.069 -19.075 -12.658 1.00 51.44 116 ALA A C 6
ATOM 11534 O O . ALA A 1 116 ? 12.107 -19.163 -12.002 1.00 72.23 116 ALA A O 6
ATOM 11541 N N . TYR A 1 117 ? 10.793 -18.036 -13.438 1.00 54.32 117 TYR A N 6
ATOM 11542 C CA . TYR A 1 117 ? 11.716 -16.915 -13.573 1.00 43.12 117 TYR A CA 6
ATOM 11543 C C . TYR A 1 117 ? 11.547 -15.928 -12.421 1.00 23.32 117 TYR A C 6
ATOM 11544 O O . TYR A 1 117 ? 12.498 -15.628 -11.701 1.00 72.22 117 TYR A O 6
ATOM 11562 N N . PHE A 1 118 ? 10.327 -15.428 -12.254 1.00 14.14 118 PHE A N 6
ATOM 11563 C CA . PHE A 1 118 ? 10.031 -14.475 -11.191 1.00 2.10 118 PHE A CA 6
ATOM 11564 C C . PHE A 1 118 ? 10.271 -15.098 -9.819 1.00 23.32 118 PHE A C 6
ATOM 11565 O O . PHE A 1 118 ? 10.598 -14.403 -8.857 1.00 14.34 118 PHE A O 6
ATOM 11582 N N . LYS A 1 119 ? 10.107 -16.414 -9.737 1.00 45.31 119 LYS A N 6
ATOM 11583 C CA . LYS A 1 119 ? 10.305 -17.134 -8.485 1.00 73.12 119 LYS A CA 6
ATOM 11584 C C . LYS A 1 119 ? 11.742 -16.988 -7.995 1.00 53.44 119 LYS A C 6
ATOM 11585 O O . LYS A 1 119 ? 12.680 -16.949 -8.794 1.00 11.14 119 LYS A O 6
ATOM 11604 N N . LEU A 1 120 ? 11.910 -16.909 -6.680 1.00 51.43 120 LEU A N 6
ATOM 11605 C CA . LEU A 1 120 ? 13.234 -16.770 -6.084 1.00 62.11 120 LEU A CA 6
ATOM 11606 C C . LEU A 1 120 ? 14.146 -17.917 -6.509 1.00 51.03 120 LEU A C 6
ATOM 11607 O O . LEU A 1 120 ? 15.358 -17.868 -6.304 1.00 22.42 120 LEU A O 6
ATOM 11623 N N . GLY A 1 1 ? -1.010 -4.666 -2.425 1.00 42.31 1 GLY A N 7
ATOM 11624 C CA . GLY A 1 1 ? -1.519 -3.349 -2.760 1.00 53.12 1 GLY A CA 7
ATOM 11625 C C . GLY A 1 1 ? -2.068 -3.282 -4.171 1.00 15.32 1 GLY A C 7
ATOM 11626 O O . GLY A 1 1 ? -1.839 -4.170 -4.992 1.00 30.13 1 GLY A O 7
ATOM 11630 N N . PRO A 1 2 ? -2.813 -2.207 -4.469 1.00 31.21 2 PRO A N 7
ATOM 11631 C CA . PRO A 1 2 ? -3.413 -2.001 -5.791 1.00 52.14 2 PRO A CA 7
ATOM 11632 C C . PRO A 1 2 ? -2.369 -1.697 -6.861 1.00 61.23 2 PRO A C 7
ATOM 11633 O O . PRO A 1 2 ? -1.210 -1.423 -6.550 1.00 11.13 2 PRO A O 7
ATOM 11644 N N . GLY A 1 3 ? -2.788 -1.745 -8.121 1.00 13.22 3 GLY A N 7
ATOM 11645 C CA . GLY A 1 3 ? -1.877 -1.472 -9.217 1.00 45.42 3 GLY A CA 7
ATOM 11646 C C . GLY A 1 3 ? -1.578 0.007 -9.367 1.00 62.35 3 GLY A C 7
ATOM 11647 O O . GLY A 1 3 ? -2.357 0.747 -9.968 1.00 22.31 3 GLY A O 7
ATOM 11651 N N . SER A 1 4 ? -0.447 0.440 -8.819 1.00 25.24 4 SER A N 7
ATOM 11652 C CA . SER A 1 4 ? -0.049 1.841 -8.889 1.00 42.22 4 SER A CA 7
ATOM 11653 C C . SER A 1 4 ? 0.481 2.186 -10.277 1.00 24.33 4 SER A C 7
ATOM 11654 O O . SER A 1 4 ? 0.146 3.228 -10.840 1.00 52.03 4 SER A O 7
ATOM 11662 N N . MET A 1 5 ? 1.309 1.302 -10.824 1.00 41.54 5 MET A N 7
ATOM 11663 C CA . MET A 1 5 ? 1.885 1.511 -12.147 1.00 62.03 5 MET A CA 7
ATOM 11664 C C . MET A 1 5 ? 0.946 1.003 -13.236 1.00 45.23 5 MET A C 7
ATOM 11665 O O . MET A 1 5 ? 0.563 -0.167 -13.241 1.00 4.24 5 MET A O 7
ATOM 11679 N N . SER A 1 6 ? 0.580 1.888 -14.157 1.00 44.34 6 SER A N 7
ATOM 11680 C CA . SER A 1 6 ? -0.318 1.529 -15.248 1.00 64.43 6 SER A CA 7
ATOM 11681 C C . SER A 1 6 ? 0.468 1.023 -16.454 1.00 62.14 6 SER A C 7
ATOM 11682 O O . SER A 1 6 ? 1.138 1.794 -17.141 1.00 73.31 6 SER A O 7
ATOM 11690 N N . VAL A 1 7 ? 0.380 -0.279 -16.705 1.00 10.34 7 VAL A N 7
ATOM 11691 C CA . VAL A 1 7 ? 1.082 -0.891 -17.828 1.00 2.44 7 VAL A CA 7
ATOM 11692 C C . VAL A 1 7 ? 0.137 -1.133 -19.000 1.00 5.32 7 VAL A C 7
ATOM 11693 O O . VAL A 1 7 ? -1.050 -1.401 -18.810 1.00 24.25 7 VAL A O 7
ATOM 11706 N N . THR A 1 8 ? 0.672 -1.038 -20.214 1.00 15.13 8 THR A N 7
ATOM 11707 C CA . THR A 1 8 ? -0.124 -1.247 -21.417 1.00 55.12 8 THR A CA 7
ATOM 11708 C C . THR A 1 8 ? 0.308 -2.513 -22.148 1.00 32.31 8 THR A C 7
ATOM 11709 O O . THR A 1 8 ? 1.483 -2.682 -22.475 1.00 11.22 8 THR A O 7
ATOM 11720 N N . ILE A 1 9 ? -0.650 -3.399 -22.402 1.00 40.31 9 ILE A N 7
ATOM 11721 C CA . ILE A 1 9 ? -0.368 -4.649 -23.096 1.00 3.44 9 ILE A CA 7
ATOM 11722 C C . ILE A 1 9 ? -1.070 -4.697 -24.449 1.00 62.44 9 ILE A C 7
ATOM 11723 O O . ILE A 1 9 ? -2.214 -4.264 -24.582 1.00 5.32 9 ILE A O 7
ATOM 11739 N N . TYR A 1 10 ? -0.376 -5.226 -25.451 1.00 4.54 10 TYR A N 7
ATOM 11740 C CA . TYR A 1 10 ? -0.932 -5.331 -26.794 1.00 30.24 10 TYR A CA 7
ATOM 11741 C C . TYR A 1 10 ? -1.679 -6.649 -26.975 1.00 22.21 10 TYR A C 7
ATOM 11742 O O . TYR A 1 10 ? -1.338 -7.658 -26.359 1.00 41.11 10 TYR A O 7
ATOM 11760 N N . GLY A 1 11 ? -2.702 -6.630 -27.824 1.00 41.24 11 GLY A N 7
ATOM 11761 C CA . GLY A 1 11 ? -3.483 -7.828 -28.071 1.00 3.41 11 GLY A CA 7
ATOM 11762 C C . GLY A 1 11 ? -4.201 -7.788 -29.406 1.00 42.14 11 GLY A C 7
ATOM 11763 O O . GLY A 1 11 ? -4.170 -6.773 -30.103 1.00 61.14 11 GLY A O 7
ATOM 11767 N N . ILE A 1 12 ? -4.846 -8.892 -29.762 1.00 0.23 12 ILE A N 7
ATOM 11768 C CA . ILE A 1 12 ? -5.575 -8.979 -31.022 1.00 21.20 12 ILE A CA 7
ATOM 11769 C C . ILE A 1 12 ? -6.886 -9.736 -30.848 1.00 0.25 12 ILE A C 7
ATOM 11770 O O . ILE A 1 12 ? -7.066 -10.478 -29.882 1.00 72.24 12 ILE A O 7
ATOM 11786 N N . LYS A 1 13 ? -7.802 -9.545 -31.792 1.00 73.52 13 LYS A N 7
ATOM 11787 C CA . LYS A 1 13 ? -9.099 -10.212 -31.746 1.00 71.53 13 LYS A CA 7
ATOM 11788 C C . LYS A 1 13 ? -8.957 -11.699 -32.057 1.00 42.41 13 LYS A C 7
ATOM 11789 O O . LYS A 1 13 ? -8.159 -12.091 -32.907 1.00 70.40 13 LYS A O 7
ATOM 11808 N N . ASN A 1 14 ? -9.738 -12.520 -31.364 1.00 14.55 14 ASN A N 7
ATOM 11809 C CA . ASN A 1 14 ? -9.699 -13.965 -31.567 1.00 43.33 14 ASN A CA 7
ATOM 11810 C C . ASN A 1 14 ? -8.331 -14.529 -31.197 1.00 4.54 14 ASN A C 7
ATOM 11811 O O . ASN A 1 14 ? -7.675 -15.178 -32.013 1.00 13.15 14 ASN A O 7
ATOM 11822 N N . CYS A 1 15 ? -7.908 -14.280 -29.963 1.00 13.42 15 CYS A N 7
ATOM 11823 C CA . CYS A 1 15 ? -6.618 -14.764 -29.484 1.00 5.12 15 CYS A CA 7
ATOM 11824 C C . CYS A 1 15 ? -6.795 -15.682 -28.280 1.00 45.42 15 CYS A C 7
ATOM 11825 O O . CYS A 1 15 ? -7.833 -15.662 -27.618 1.00 62.11 15 CYS A O 7
ATOM 11833 N N . ASP A 1 16 ? -5.776 -16.489 -28.003 1.00 14.03 16 ASP A N 7
ATOM 11834 C CA . ASP A 1 16 ? -5.819 -17.416 -26.878 1.00 11.23 16 ASP A CA 7
ATOM 11835 C C . ASP A 1 16 ? -4.776 -17.045 -25.828 1.00 34.34 16 ASP A C 7
ATOM 11836 O O . ASP A 1 16 ? -5.088 -16.931 -24.641 1.00 45.12 16 ASP A O 7
ATOM 11845 N N . THR A 1 17 ? -3.537 -16.857 -26.271 1.00 62.21 17 THR A N 7
ATOM 11846 C CA . THR A 1 17 ? -2.450 -16.500 -25.370 1.00 10.24 17 THR A CA 7
ATOM 11847 C C . THR A 1 17 ? -2.819 -15.298 -24.509 1.00 43.54 17 THR A C 7
ATOM 11848 O O . THR A 1 17 ? -2.388 -15.187 -23.362 1.00 32.13 17 THR A O 7
ATOM 11859 N N . MET A 1 18 ? -3.621 -14.398 -25.071 1.00 61.22 18 MET A N 7
ATOM 11860 C CA . MET A 1 18 ? -4.051 -13.204 -24.352 1.00 4.42 18 MET A CA 7
ATOM 11861 C C . MET A 1 18 ? -4.857 -13.576 -23.111 1.00 72.34 18 MET A C 7
ATOM 11862 O O . MET A 1 18 ? -4.635 -13.034 -22.029 1.00 54.40 18 MET A O 7
ATOM 11876 N N . LYS A 1 19 ? -5.793 -14.504 -23.276 1.00 34.45 19 LYS A N 7
ATOM 11877 C CA . LYS A 1 19 ? -6.631 -14.950 -22.170 1.00 44.21 19 LYS A CA 7
ATOM 11878 C C . LYS A 1 19 ? -5.779 -15.405 -20.991 1.00 43.12 19 LYS A C 7
ATOM 11879 O O . LYS A 1 19 ? -5.980 -14.964 -19.858 1.00 22.52 19 LYS A O 7
ATOM 11898 N N . LYS A 1 20 ? -4.826 -16.289 -21.261 1.00 34.44 20 LYS A N 7
ATOM 11899 C CA . LYS A 1 20 ? -3.940 -16.804 -20.223 1.00 13.54 20 LYS A CA 7
ATOM 11900 C C . LYS A 1 20 ? -3.137 -15.674 -19.586 1.00 54.33 20 LYS A C 7
ATOM 11901 O O . LYS A 1 20 ? -3.041 -15.580 -18.363 1.00 71.32 20 LYS A O 7
ATOM 11920 N N . ALA A 1 21 ? -2.560 -14.818 -20.424 1.00 53.12 21 ALA A N 7
ATOM 11921 C CA . ALA A 1 21 ? -1.769 -13.693 -19.943 1.00 1.22 21 ALA A CA 7
ATOM 11922 C C . ALA A 1 21 ? -2.567 -12.838 -18.965 1.00 43.50 21 ALA A C 7
ATOM 11923 O O . ALA A 1 21 ? -2.108 -12.550 -17.859 1.00 22.15 21 ALA A O 7
ATOM 11930 N N . ARG A 1 22 ? -3.763 -12.433 -19.381 1.00 25.34 22 ARG A N 7
ATOM 11931 C CA . ARG A 1 22 ? -4.625 -11.609 -18.542 1.00 62.34 22 ARG A CA 7
ATOM 11932 C C . ARG A 1 22 ? -4.935 -12.312 -17.223 1.00 32.15 22 ARG A C 7
ATOM 11933 O O . ARG A 1 22 ? -4.801 -11.725 -16.149 1.00 70.51 22 ARG A O 7
ATOM 11954 N N . ILE A 1 23 ? -5.348 -13.571 -17.315 1.00 34.41 23 ILE A N 7
ATOM 11955 C CA . ILE A 1 23 ? -5.677 -14.355 -16.129 1.00 74.45 23 ILE A CA 7
ATOM 11956 C C . ILE A 1 23 ? -4.481 -14.455 -15.188 1.00 44.23 23 ILE A C 7
ATOM 11957 O O . ILE A 1 23 ? -4.639 -14.462 -13.967 1.00 42.13 23 ILE A O 7
ATOM 11973 N N . TRP A 1 24 ? -3.287 -14.531 -15.764 1.00 31.51 24 TRP A N 7
ATOM 11974 C CA . TRP A 1 24 ? -2.064 -14.629 -14.976 1.00 62.05 24 TRP A CA 7
ATOM 11975 C C . TRP A 1 24 ? -1.813 -13.342 -14.198 1.00 74.25 24 TRP A C 7
ATOM 11976 O O . TRP A 1 24 ? -1.675 -13.361 -12.975 1.00 4.31 24 TRP A O 7
ATOM 11997 N N . LEU A 1 25 ? -1.754 -12.225 -14.915 1.00 11.33 25 LEU A N 7
ATOM 11998 C CA . LEU A 1 25 ? -1.520 -10.928 -14.291 1.00 44.32 25 LEU A CA 7
ATOM 11999 C C . LEU A 1 25 ? -2.618 -10.600 -13.284 1.00 51.32 25 LEU A C 7
ATOM 12000 O O . LEU A 1 25 ? -2.339 -10.191 -12.158 1.00 43.22 25 LEU A O 7
ATOM 12016 N N . GLU A 1 26 ? -3.868 -10.786 -13.699 1.00 61.23 26 GLU A N 7
ATOM 12017 C CA . GLU A 1 26 ? -5.008 -10.512 -12.832 1.00 64.31 26 GLU A CA 7
ATOM 12018 C C . GLU A 1 26 ? -4.954 -11.373 -11.573 1.00 74.22 26 GLU A C 7
ATOM 12019 O O . GLU A 1 26 ? -5.171 -10.885 -10.465 1.00 53.23 26 GLU A O 7
ATOM 12031 N N . ASP A 1 27 ? -4.665 -12.657 -11.755 1.00 34.31 27 ASP A N 7
ATOM 12032 C CA . ASP A 1 27 ? -4.582 -13.588 -10.635 1.00 72.41 27 ASP A CA 7
ATOM 12033 C C . ASP A 1 27 ? -3.511 -13.149 -9.642 1.00 33.14 27 ASP A C 7
ATOM 12034 O O . ASP A 1 27 ? -3.735 -13.149 -8.430 1.00 3.11 27 ASP A O 7
ATOM 12043 N N . HIS A 1 28 ? -2.345 -12.777 -10.161 1.00 21.13 28 HIS A N 7
ATOM 12044 C CA . HIS A 1 28 ? -1.239 -12.335 -9.319 1.00 13.54 28 HIS A CA 7
ATOM 12045 C C . HIS A 1 28 ? -1.609 -11.066 -8.557 1.00 43.42 28 HIS A C 7
ATOM 12046 O O . HIS A 1 28 ? -0.955 -10.706 -7.580 1.00 0.32 28 HIS A O 7
ATOM 12060 N N . GLY A 1 29 ? -2.660 -10.392 -9.014 1.00 43.32 29 GLY A N 7
ATOM 12061 C CA . GLY A 1 29 ? -3.097 -9.171 -8.364 1.00 61.30 29 GLY A CA 7
ATOM 12062 C C . GLY A 1 29 ? -2.647 -7.928 -9.104 1.00 13.24 29 GLY A C 7
ATOM 12063 O O . GLY A 1 29 ? -2.594 -6.840 -8.530 1.00 52.32 29 GLY A O 7
ATOM 12067 N N . ILE A 1 30 ? -2.322 -8.087 -10.382 1.00 54.44 30 ILE A N 7
ATOM 12068 C CA . ILE A 1 30 ? -1.873 -6.968 -11.202 1.00 74.22 30 ILE A CA 7
ATOM 12069 C C . ILE A 1 30 ? -2.947 -6.555 -12.203 1.00 61.31 30 ILE A C 7
ATOM 12070 O O . ILE A 1 30 ? -3.721 -7.386 -12.677 1.00 14.22 30 ILE A O 7
ATOM 12086 N N . ASP A 1 31 ? -2.988 -5.265 -12.520 1.00 75.12 31 ASP A N 7
ATOM 12087 C CA . ASP A 1 31 ? -3.965 -4.741 -13.466 1.00 21.24 31 ASP A CA 7
ATOM 12088 C C . ASP A 1 31 ? -3.274 -4.175 -14.703 1.00 75.12 31 ASP A C 7
ATOM 12089 O O . ASP A 1 31 ? -2.533 -3.195 -14.619 1.00 63.43 31 ASP A O 7
ATOM 12098 N N . TYR A 1 32 ? -3.521 -4.799 -15.850 1.00 1.34 32 TYR A N 7
ATOM 12099 C CA . TYR A 1 32 ? -2.921 -4.360 -17.104 1.00 14.55 32 TYR A CA 7
ATOM 12100 C C . TYR A 1 32 ? -3.986 -3.857 -18.071 1.00 23.04 32 TYR A C 7
ATOM 12101 O O . TYR A 1 32 ? -5.092 -4.396 -18.133 1.00 43.04 32 TYR A O 7
ATOM 12119 N N . THR A 1 33 ? -3.646 -2.819 -18.829 1.00 12.42 33 THR A N 7
ATOM 12120 C CA . THR A 1 33 ? -4.572 -2.240 -19.795 1.00 70.00 33 THR A CA 7
ATOM 12121 C C . THR A 1 33 ? -4.563 -3.024 -21.102 1.00 44.51 33 THR A C 7
ATOM 12122 O O . THR A 1 33 ? -3.540 -3.104 -21.782 1.00 22.54 33 THR A O 7
ATOM 12133 N N . PHE A 1 34 ? -5.709 -3.601 -21.450 1.00 20.02 34 PHE A N 7
ATOM 12134 C CA . PHE A 1 34 ? -5.832 -4.378 -22.677 1.00 51.35 34 PHE A CA 7
ATOM 12135 C C . PHE A 1 34 ? -5.940 -3.463 -23.893 1.00 63.42 34 PHE A C 7
ATOM 12136 O O . PHE A 1 34 ? -6.900 -2.703 -24.029 1.00 51.44 34 PHE A O 7
ATOM 12153 N N . HIS A 1 35 ? -4.948 -3.539 -24.774 1.00 30.12 35 HIS A N 7
ATOM 12154 C CA . HIS A 1 35 ? -4.931 -2.718 -25.979 1.00 4.21 35 HIS A CA 7
ATOM 12155 C C . HIS A 1 35 ? -4.935 -3.590 -27.232 1.00 71.42 35 HIS A C 7
ATOM 12156 O O . HIS A 1 35 ? -3.919 -4.185 -27.589 1.00 23.35 35 HIS A O 7
ATOM 12170 N N . ASP A 1 36 ? -6.085 -3.661 -27.892 1.00 25.23 36 ASP A N 7
ATOM 12171 C CA . ASP A 1 36 ? -6.222 -4.460 -29.105 1.00 42.21 36 ASP A CA 7
ATOM 12172 C C . ASP A 1 36 ? -5.927 -3.621 -30.345 1.00 1.23 36 ASP A C 7
ATOM 12173 O O . ASP A 1 36 ? -6.371 -2.478 -30.453 1.00 31.51 36 ASP A O 7
ATOM 12182 N N . TYR A 1 37 ? -5.174 -4.195 -31.277 1.00 30.14 37 TYR A N 7
ATOM 12183 C CA . TYR A 1 37 ? -4.817 -3.500 -32.506 1.00 33.02 37 TYR A CA 7
ATOM 12184 C C . TYR A 1 37 ? -6.055 -2.927 -33.189 1.00 52.25 37 TYR A C 7
ATOM 12185 O O . TYR A 1 37 ? -6.001 -1.869 -33.816 1.00 44.22 37 TYR A O 7
ATOM 12203 N N . LYS A 1 38 ? -7.173 -3.636 -33.060 1.00 0.11 38 LYS A N 7
ATOM 12204 C CA . LYS A 1 38 ? -8.428 -3.199 -33.662 1.00 54.34 38 LYS A CA 7
ATOM 12205 C C . LYS A 1 38 ? -9.096 -2.126 -32.808 1.00 63.30 38 LYS A C 7
ATOM 12206 O O . LYS A 1 38 ? -9.642 -1.154 -33.330 1.00 51.11 38 LYS A O 7
ATOM 12225 N N . LYS A 1 39 ? -9.048 -2.307 -31.493 1.00 13.11 39 LYS A N 7
ATOM 12226 C CA . LYS A 1 39 ? -9.646 -1.354 -30.566 1.00 43.13 39 LYS A CA 7
ATOM 12227 C C . LYS A 1 39 ? -9.121 0.055 -30.821 1.00 2.14 39 LYS A C 7
ATOM 12228 O O . LYS A 1 39 ? -9.893 1.009 -30.902 1.00 41.33 39 LYS A O 7
ATOM 12247 N N . GLU A 1 40 ? -7.802 0.176 -30.948 1.00 43.23 40 GLU A N 7
ATOM 12248 C CA . GLU A 1 40 ? -7.176 1.469 -31.195 1.00 30.23 40 GLU A CA 7
ATOM 12249 C C . GLU A 1 40 ? -7.042 1.733 -32.692 1.00 71.01 40 GLU A C 7
ATOM 12250 O O . GLU A 1 40 ? -6.964 2.881 -33.127 1.00 70.35 40 GLU A O 7
ATOM 12262 N N . GLY A 1 41 ? -7.017 0.660 -33.476 1.00 12.45 41 GLY A N 7
ATOM 12263 C CA . GLY A 1 41 ? -6.894 0.795 -34.916 1.00 0.44 41 GLY A CA 7
ATOM 12264 C C . GLY A 1 41 ? -5.450 0.901 -35.366 1.00 54.13 41 GLY A C 7
ATOM 12265 O O . GLY A 1 41 ? -4.838 1.965 -35.265 1.00 32.21 41 GLY A O 7
ATOM 12269 N N . LEU A 1 42 ? -4.904 -0.203 -35.861 1.00 61.22 42 LEU A N 7
ATOM 12270 C CA . LEU A 1 42 ? -3.521 -0.232 -36.327 1.00 32.11 42 LEU A CA 7
ATOM 12271 C C . LEU A 1 42 ? -3.326 0.713 -37.509 1.00 60.11 42 LEU A C 7
ATOM 12272 O O . LEU A 1 42 ? -4.097 0.688 -38.469 1.00 61.12 42 LEU A O 7
ATOM 12288 N N . ASP A 1 43 ? -2.291 1.541 -37.433 1.00 24.10 43 ASP A N 7
ATOM 12289 C CA . ASP A 1 43 ? -1.992 2.491 -38.498 1.00 33.24 43 ASP A CA 7
ATOM 12290 C C . ASP A 1 43 ? -0.492 2.553 -38.766 1.00 21.14 43 ASP A C 7
ATOM 12291 O O . ASP A 1 43 ? 0.315 2.120 -37.943 1.00 4.53 43 ASP A O 7
ATOM 12300 N N . ALA A 1 44 ? -0.124 3.094 -39.924 1.00 11.33 44 ALA A N 7
ATOM 12301 C CA . ALA A 1 44 ? 1.279 3.213 -40.300 1.00 41.31 44 ALA A CA 7
ATOM 12302 C C . ALA A 1 44 ? 2.089 3.883 -39.195 1.00 2.35 44 ALA A C 7
ATOM 12303 O O . ALA A 1 44 ? 3.271 3.592 -39.015 1.00 3.31 44 ALA A O 7
ATOM 12310 N N . GLU A 1 45 ? 1.444 4.783 -38.458 1.00 21.11 45 GLU A N 7
ATOM 12311 C CA . GLU A 1 45 ? 2.107 5.496 -37.372 1.00 32.33 45 GLU A CA 7
ATOM 12312 C C . GLU A 1 45 ? 2.497 4.537 -36.250 1.00 22.11 45 GLU A C 7
ATOM 12313 O O . GLU A 1 45 ? 3.645 4.518 -35.807 1.00 3.32 45 GLU A O 7
ATOM 12325 N N . THR A 1 46 ? 1.532 3.744 -35.796 1.00 73.34 46 THR A N 7
ATOM 12326 C CA . THR A 1 46 ? 1.773 2.783 -34.725 1.00 14.20 46 THR A CA 7
ATOM 12327 C C . THR A 1 46 ? 2.777 1.720 -35.156 1.00 20.44 46 THR A C 7
ATOM 12328 O O . THR A 1 46 ? 3.719 1.409 -34.426 1.00 51.10 46 THR A O 7
ATOM 12339 N N . LEU A 1 47 ? 2.570 1.166 -36.346 1.00 41.05 47 LEU A N 7
ATOM 12340 C CA . LEU A 1 47 ? 3.458 0.136 -36.875 1.00 30.54 47 LEU A CA 7
ATOM 12341 C C . LEU A 1 47 ? 4.894 0.643 -36.951 1.00 4.21 47 LEU A C 7
ATOM 12342 O O . LEU A 1 47 ? 5.825 -0.031 -36.510 1.00 62.44 47 LEU A O 7
ATOM 12358 N N . ASP A 1 48 ? 5.066 1.835 -37.512 1.00 1.01 48 ASP A N 7
ATOM 12359 C CA . ASP A 1 48 ? 6.390 2.434 -37.643 1.00 1.33 48 ASP A CA 7
ATOM 12360 C C . ASP A 1 48 ? 7.029 2.647 -36.275 1.00 4.12 48 ASP A C 7
ATOM 12361 O O . ASP A 1 48 ? 8.190 2.300 -36.060 1.00 45.52 48 ASP A O 7
ATOM 12370 N N . ARG A 1 49 ? 6.262 3.218 -35.351 1.00 40.22 49 ARG A N 7
ATOM 12371 C CA . ARG A 1 49 ? 6.753 3.479 -34.004 1.00 24.55 49 ARG A CA 7
ATOM 12372 C C . ARG A 1 49 ? 7.225 2.190 -33.339 1.00 53.00 49 ARG A C 7
ATOM 12373 O O . ARG A 1 49 ? 8.246 2.171 -32.651 1.00 73.52 49 ARG A O 7
ATOM 12394 N N . PHE A 1 50 ? 6.474 1.112 -33.547 1.00 52.05 50 PHE A N 7
ATOM 12395 C CA . PHE A 1 50 ? 6.814 -0.181 -32.967 1.00 23.30 50 PHE A CA 7
ATOM 12396 C C . PHE A 1 50 ? 8.029 -0.787 -33.664 1.00 71.14 50 PHE A C 7
ATOM 12397 O O . PHE A 1 50 ? 8.832 -1.485 -33.043 1.00 40.10 50 PHE A O 7
ATOM 12414 N N . LEU A 1 51 ? 8.156 -0.519 -34.958 1.00 22.50 51 LEU A N 7
ATOM 12415 C CA . LEU A 1 51 ? 9.271 -1.037 -35.742 1.00 0.23 51 LEU A CA 7
ATOM 12416 C C . LEU A 1 51 ? 10.586 -0.396 -35.308 1.00 53.31 51 LEU A C 7
ATOM 12417 O O . LEU A 1 51 ? 11.617 -1.064 -35.228 1.00 22.12 51 LEU A O 7
ATOM 12433 N N . LYS A 1 52 ? 10.541 0.902 -35.029 1.00 72.22 52 LYS A N 7
ATOM 12434 C CA . LYS A 1 52 ? 11.727 1.633 -34.600 1.00 13.04 52 LYS A CA 7
ATOM 12435 C C . LYS A 1 52 ? 12.193 1.157 -33.228 1.00 1.22 52 LYS A C 7
ATOM 12436 O O . LYS A 1 52 ? 13.384 1.196 -32.917 1.00 22.51 52 LYS A O 7
ATOM 12455 N N . THR A 1 53 ? 11.248 0.705 -32.410 1.00 24.20 53 THR A N 7
ATOM 12456 C CA . THR A 1 53 ? 11.562 0.221 -31.072 1.00 34.52 53 THR A CA 7
ATOM 12457 C C . THR A 1 53 ? 11.909 -1.263 -31.091 1.00 21.14 53 THR A C 7
ATOM 12458 O O . THR A 1 53 ? 12.663 -1.747 -30.247 1.00 72.44 53 THR A O 7
ATOM 12469 N N . VAL A 1 54 ? 11.354 -1.983 -32.062 1.00 5.34 54 VAL A N 7
ATOM 12470 C CA . VAL A 1 54 ? 11.607 -3.413 -32.193 1.00 43.11 54 VAL A CA 7
ATOM 12471 C C . VAL A 1 54 ? 11.668 -3.828 -33.659 1.00 50.42 54 VAL A C 7
ATOM 12472 O O . VAL A 1 54 ? 10.819 -3.458 -34.471 1.00 41.32 54 VAL A O 7
ATOM 12485 N N . PRO A 1 55 ? 12.696 -4.617 -34.007 1.00 2.25 55 PRO A N 7
ATOM 12486 C CA . PRO A 1 55 ? 12.893 -5.100 -35.377 1.00 2.03 55 PRO A CA 7
ATOM 12487 C C . PRO A 1 55 ? 11.841 -6.126 -35.786 1.00 74.41 55 PRO A C 7
ATOM 12488 O O . PRO A 1 55 ? 11.388 -6.925 -34.967 1.00 51.24 55 PRO A O 7
ATOM 12499 N N . TRP A 1 56 ? 11.456 -6.097 -37.057 1.00 2.13 56 TRP A N 7
ATOM 12500 C CA . TRP A 1 56 ? 10.458 -7.025 -37.575 1.00 72.32 56 TRP A CA 7
ATOM 12501 C C . TRP A 1 56 ? 10.841 -8.468 -37.263 1.00 33.30 56 TRP A C 7
ATOM 12502 O O . TRP A 1 56 ? 9.993 -9.274 -36.881 1.00 54.31 56 TRP A O 7
ATOM 12523 N N . GLU A 1 57 ? 12.121 -8.783 -37.426 1.00 24.51 57 GLU A N 7
ATOM 12524 C CA . GLU A 1 57 ? 12.614 -10.130 -37.161 1.00 64.15 57 GLU A CA 7
ATOM 12525 C C . GLU A 1 57 ? 12.203 -10.596 -35.767 1.00 74.11 57 GLU A C 7
ATOM 12526 O O . GLU A 1 57 ? 11.996 -11.787 -35.535 1.00 43.02 57 GLU A O 7
ATOM 12538 N N . GLN A 1 58 ? 12.089 -9.648 -34.842 1.00 73.33 58 GLN A N 7
ATOM 12539 C CA . GLN A 1 58 ? 11.704 -9.960 -33.471 1.00 13.45 58 GLN A CA 7
ATOM 12540 C C . GLN A 1 58 ? 10.377 -9.298 -33.113 1.00 24.32 58 GLN A C 7
ATOM 12541 O O . GLN A 1 58 ? 10.093 -9.048 -31.941 1.00 52.14 58 GLN A O 7
ATOM 12555 N N . LEU A 1 59 ? 9.570 -9.015 -34.130 1.00 41.15 59 LEU A N 7
ATOM 12556 C CA . LEU A 1 59 ? 8.273 -8.380 -33.922 1.00 23.12 59 LEU A CA 7
ATOM 12557 C C . LEU A 1 59 ? 7.139 -9.309 -34.344 1.00 51.11 59 LEU A C 7
ATOM 12558 O O . LEU A 1 59 ? 6.003 -9.165 -33.891 1.00 4.12 59 LEU A O 7
ATOM 12574 N N . LEU A 1 60 ? 7.455 -10.263 -35.211 1.00 55.45 60 LEU A N 7
ATOM 12575 C CA . LEU A 1 60 ? 6.463 -11.219 -35.693 1.00 62.31 60 LEU A CA 7
ATOM 12576 C C . LEU A 1 60 ? 6.838 -12.642 -35.294 1.00 44.10 60 LEU A C 7
ATOM 12577 O O . LEU A 1 60 ? 8.016 -12.970 -35.165 1.00 61.30 60 LEU A O 7
ATOM 12593 N N . ASN A 1 61 ? 5.827 -13.483 -35.100 1.00 14.22 61 ASN A N 7
ATOM 12594 C CA . ASN A 1 61 ? 6.051 -14.872 -34.716 1.00 33.24 61 ASN A CA 7
ATOM 12595 C C . ASN A 1 61 ? 7.048 -15.542 -35.657 1.00 54.15 61 ASN A C 7
ATOM 12596 O O . ASN A 1 61 ? 7.058 -15.275 -36.859 1.00 1.23 61 ASN A O 7
ATOM 12607 N N . ARG A 1 62 ? 7.882 -16.415 -35.101 1.00 14.43 62 ARG A N 7
ATOM 12608 C CA . ARG A 1 62 ? 8.883 -17.122 -35.891 1.00 62.32 62 ARG A CA 7
ATOM 12609 C C . ARG A 1 62 ? 8.531 -18.602 -36.013 1.00 71.20 62 ARG A C 7
ATOM 12610 O O . ARG A 1 62 ? 8.412 -19.133 -37.117 1.00 73.11 62 ARG A O 7
ATOM 12631 N N . ALA A 1 63 ? 8.367 -19.263 -34.872 1.00 13.41 63 ALA A N 7
ATOM 12632 C CA . ALA A 1 63 ? 8.028 -20.680 -34.851 1.00 11.25 63 ALA A CA 7
ATOM 12633 C C . ALA A 1 63 ? 6.522 -20.882 -34.724 1.00 40.23 63 ALA A C 7
ATOM 12634 O O . ALA A 1 63 ? 6.064 -21.877 -34.164 1.00 15.22 63 ALA A O 7
ATOM 12641 N N . GLY A 1 64 ? 5.755 -19.930 -35.246 1.00 15.42 64 GLY A N 7
ATOM 12642 C CA . GLY A 1 64 ? 4.308 -20.022 -35.180 1.00 64.14 64 GLY A CA 7
ATOM 12643 C C . GLY A 1 64 ? 3.694 -20.458 -36.495 1.00 10.02 64 GLY A C 7
ATOM 12644 O O . GLY A 1 64 ? 4.251 -20.204 -37.565 1.00 62.15 64 GLY A O 7
ATOM 12648 N N . THR A 1 65 ? 2.543 -21.119 -36.420 1.00 32.42 65 THR A N 7
ATOM 12649 C CA . THR A 1 65 ? 1.853 -21.593 -37.613 1.00 14.14 65 THR A CA 7
ATOM 12650 C C . THR A 1 65 ? 1.664 -20.467 -38.623 1.00 2.22 65 THR A C 7
ATOM 12651 O O . THR A 1 65 ? 1.694 -20.693 -39.833 1.00 74.54 65 THR A O 7
ATOM 12662 N N . THR A 1 66 ? 1.469 -19.252 -38.118 1.00 75.01 66 THR A N 7
ATOM 12663 C CA . THR A 1 66 ? 1.275 -18.091 -38.977 1.00 24.34 66 THR A CA 7
ATOM 12664 C C . THR A 1 66 ? 2.428 -17.934 -39.961 1.00 70.12 66 THR A C 7
ATOM 12665 O O . THR A 1 66 ? 2.214 -17.776 -41.163 1.00 31.44 66 THR A O 7
ATOM 12676 N N . PHE A 1 67 ? 3.651 -17.980 -39.444 1.00 31.33 67 PHE A N 7
ATOM 12677 C CA . PHE A 1 67 ? 4.840 -17.843 -40.277 1.00 51.22 67 PHE A CA 7
ATOM 12678 C C . PHE A 1 67 ? 4.982 -19.033 -41.222 1.00 2.20 67 PHE A C 7
ATOM 12679 O O . PHE A 1 67 ? 5.443 -18.890 -42.353 1.00 62.22 67 PHE A O 7
ATOM 12696 N N . ARG A 1 68 ? 4.583 -20.208 -40.746 1.00 35.20 68 ARG A N 7
ATOM 12697 C CA . ARG A 1 68 ? 4.667 -21.425 -41.545 1.00 13.24 68 ARG A CA 7
ATOM 12698 C C . ARG A 1 68 ? 3.548 -21.472 -42.583 1.00 42.44 68 ARG A C 7
ATOM 12699 O O . ARG A 1 68 ? 3.499 -22.375 -43.419 1.00 51.04 68 ARG A O 7
ATOM 12720 N N . LYS A 1 69 ? 2.650 -20.495 -42.521 1.00 73.43 69 LYS A N 7
ATOM 12721 C CA . LYS A 1 69 ? 1.532 -20.423 -43.454 1.00 73.42 69 LYS A CA 7
ATOM 12722 C C . LYS A 1 69 ? 2.029 -20.292 -44.891 1.00 41.12 69 LYS A C 7
ATOM 12723 O O . LYS A 1 69 ? 1.485 -20.912 -45.806 1.00 52.53 69 LYS A O 7
ATOM 12742 N N . LEU A 1 70 ? 3.066 -19.484 -45.082 1.00 1.50 70 LEU A N 7
ATOM 12743 C CA . LEU A 1 70 ? 3.638 -19.273 -46.407 1.00 30.25 70 LEU A CA 7
ATOM 12744 C C . LEU A 1 70 ? 4.790 -20.239 -46.663 1.00 52.51 70 LEU A C 7
ATOM 12745 O O . LEU A 1 70 ? 5.423 -20.749 -45.738 1.00 53.44 70 LEU A O 7
ATOM 12761 N N . PRO A 1 71 ? 5.071 -20.498 -47.948 1.00 40.12 71 PRO A N 7
ATOM 12762 C CA . PRO A 1 71 ? 6.151 -21.402 -48.357 1.00 21.41 71 PRO A CA 7
ATOM 12763 C C . PRO A 1 71 ? 7.531 -20.825 -48.068 1.00 4.43 71 PRO A C 7
ATOM 12764 O O . PRO A 1 71 ? 7.654 -19.728 -47.524 1.00 61.04 71 PRO A O 7
ATOM 12775 N N . GLU A 1 72 ? 8.569 -21.569 -48.439 1.00 64.42 72 GLU A N 7
ATOM 12776 C CA . GLU A 1 72 ? 9.941 -21.128 -48.219 1.00 2.33 72 GLU A CA 7
ATOM 12777 C C . GLU A 1 72 ? 10.300 -19.977 -49.155 1.00 32.21 72 GLU A C 7
ATOM 12778 O O . GLU A 1 72 ? 11.032 -19.062 -48.777 1.00 64.11 72 GLU A O 7
ATOM 12790 N N . ASP A 1 73 ? 9.780 -20.032 -50.376 1.00 54.44 73 ASP A N 7
ATOM 12791 C CA . ASP A 1 73 ? 10.044 -18.994 -51.366 1.00 22.54 73 ASP A CA 7
ATOM 12792 C C . ASP A 1 73 ? 9.480 -17.651 -50.910 1.00 73.43 73 ASP A C 7
ATOM 12793 O O . ASP A 1 73 ? 10.186 -16.643 -50.897 1.00 20.35 73 ASP A O 7
ATOM 12802 N N . VAL A 1 74 ? 8.205 -17.647 -50.538 1.00 22.21 74 VAL A N 7
ATOM 12803 C CA . VAL A 1 74 ? 7.547 -16.428 -50.081 1.00 51.24 74 VAL A CA 7
ATOM 12804 C C . VAL A 1 74 ? 8.206 -15.888 -48.816 1.00 71.30 74 VAL A C 7
ATOM 12805 O O . VAL A 1 74 ? 8.347 -14.676 -48.646 1.00 64.14 74 VAL A O 7
ATOM 12818 N N . ARG A 1 75 ? 8.610 -16.795 -47.933 1.00 32.22 75 ARG A N 7
ATOM 12819 C CA . ARG A 1 75 ? 9.255 -16.410 -46.683 1.00 2.22 75 ARG A CA 7
ATOM 12820 C C . ARG A 1 75 ? 10.699 -15.982 -46.925 1.00 43.01 75 ARG A C 7
ATOM 12821 O O . ARG A 1 75 ? 11.289 -15.264 -46.118 1.00 52.32 75 ARG A O 7
ATOM 12842 N N . SER A 1 76 ? 11.263 -16.428 -48.043 1.00 13.42 76 SER A N 7
ATOM 12843 C CA . SER A 1 76 ? 12.639 -16.096 -48.390 1.00 72.25 76 SER A CA 7
ATOM 12844 C C . SER A 1 76 ? 12.714 -14.734 -49.075 1.00 24.11 76 SER A C 7
ATOM 12845 O O . SER A 1 76 ? 13.756 -14.081 -49.071 1.00 72.30 76 SER A O 7
ATOM 12853 N N . ASN A 1 77 ? 11.598 -14.314 -49.664 1.00 61.11 77 ASN A N 7
ATOM 12854 C CA . ASN A 1 77 ? 11.535 -13.030 -50.354 1.00 63.22 77 ASN A CA 7
ATOM 12855 C C . ASN A 1 77 ? 11.001 -11.941 -49.429 1.00 4.51 77 ASN A C 7
ATOM 12856 O O . ASN A 1 77 ? 10.508 -10.910 -49.887 1.00 30.21 77 ASN A O 7
ATOM 12867 N N . VAL A 1 78 ? 11.103 -12.177 -48.125 1.00 54.35 78 VAL A N 7
ATOM 12868 C CA . VAL A 1 78 ? 10.632 -11.216 -47.135 1.00 25.14 78 VAL A CA 7
ATOM 12869 C C . VAL A 1 78 ? 11.711 -10.188 -46.810 1.00 53.34 78 VAL A C 7
ATOM 12870 O O . VAL A 1 78 ? 12.878 -10.536 -46.621 1.00 13.31 78 VAL A O 7
ATOM 12883 N N . ASP A 1 79 ? 11.315 -8.923 -46.745 1.00 75.02 79 ASP A N 7
ATOM 12884 C CA . ASP A 1 79 ? 12.248 -7.844 -46.441 1.00 32.13 79 ASP A CA 7
ATOM 12885 C C . ASP A 1 79 ? 11.667 -6.903 -45.391 1.00 22.35 79 ASP A C 7
ATOM 12886 O O . ASP A 1 79 ? 10.549 -7.102 -44.915 1.00 11.20 79 ASP A O 7
ATOM 12895 N N . ALA A 1 80 ? 12.433 -5.878 -45.032 1.00 44.44 80 ALA A N 7
ATOM 12896 C CA . ALA A 1 80 ? 11.994 -4.907 -44.038 1.00 1.03 80 ALA A CA 7
ATOM 12897 C C . ALA A 1 80 ? 10.714 -4.208 -44.482 1.00 60.14 80 ALA A C 7
ATOM 12898 O O . ALA A 1 80 ? 9.694 -4.264 -43.794 1.00 3.35 80 ALA A O 7
ATOM 12905 N N . ALA A 1 81 ? 10.773 -3.550 -45.635 1.00 21.32 81 ALA A N 7
ATOM 12906 C CA . ALA A 1 81 ? 9.617 -2.841 -46.170 1.00 55.31 81 ALA A CA 7
ATOM 12907 C C . ALA A 1 81 ? 8.390 -3.747 -46.215 1.00 31.04 81 ALA A C 7
ATOM 12908 O O . ALA A 1 81 ? 7.359 -3.441 -45.616 1.00 33.41 81 ALA A O 7
ATOM 12915 N N . SER A 1 82 ? 8.509 -4.862 -46.929 1.00 54.12 82 SER A N 7
ATOM 12916 C CA . SER A 1 82 ? 7.407 -5.809 -47.055 1.00 14.13 82 SER A CA 7
ATOM 12917 C C . SER A 1 82 ? 6.901 -6.240 -45.681 1.00 30.51 82 SER A C 7
ATOM 12918 O O . SER A 1 82 ? 5.705 -6.175 -45.402 1.00 1.33 82 SER A O 7
ATOM 12926 N N . ALA A 1 83 ? 7.822 -6.678 -44.830 1.00 34.11 83 ALA A N 7
ATOM 12927 C CA . ALA A 1 83 ? 7.470 -7.118 -43.485 1.00 62.10 83 ALA A CA 7
ATOM 12928 C C . ALA A 1 83 ? 6.638 -6.063 -42.763 1.00 53.55 83 ALA A C 7
ATOM 12929 O O . ALA A 1 83 ? 5.610 -6.375 -42.162 1.00 1.10 83 ALA A O 7
ATOM 12936 N N . ARG A 1 84 ? 7.089 -4.815 -42.826 1.00 14.24 84 ARG A N 7
ATOM 12937 C CA . ARG A 1 84 ? 6.387 -3.715 -42.176 1.00 42.23 84 ARG A CA 7
ATOM 12938 C C . ARG A 1 84 ? 4.968 -3.579 -42.719 1.00 55.53 84 ARG A C 7
ATOM 12939 O O . ARG A 1 84 ? 4.009 -3.470 -41.956 1.00 43.13 84 ARG A O 7
ATOM 12960 N N . GLU A 1 85 ? 4.843 -3.588 -44.043 1.00 51.11 85 GLU A N 7
ATOM 12961 C CA . GLU A 1 85 ? 3.541 -3.465 -44.687 1.00 55.12 85 GLU A CA 7
ATOM 12962 C C . GLU A 1 85 ? 2.595 -4.567 -44.219 1.00 1.33 85 GLU A C 7
ATOM 12963 O O . GLU A 1 85 ? 1.480 -4.297 -43.771 1.00 32.23 85 GLU A O 7
ATOM 12975 N N . LEU A 1 86 ? 3.048 -5.811 -44.328 1.00 22.40 86 LEU A N 7
ATOM 12976 C CA . LEU A 1 86 ? 2.244 -6.957 -43.916 1.00 21.33 86 LEU A CA 7
ATOM 12977 C C . LEU A 1 86 ? 1.778 -6.805 -42.472 1.00 20.32 86 LEU A C 7
ATOM 12978 O O . LEU A 1 86 ? 0.585 -6.890 -42.181 1.00 2.34 86 LEU A O 7
ATOM 12994 N N . MET A 1 87 ? 2.728 -6.577 -41.570 1.00 55.22 87 MET A N 7
ATOM 12995 C CA . MET A 1 87 ? 2.415 -6.409 -40.156 1.00 3.41 87 MET A CA 7
ATOM 12996 C C . MET A 1 87 ? 1.439 -5.255 -39.948 1.00 3.31 87 MET A C 7
ATOM 12997 O O . MET A 1 87 ? 0.610 -5.285 -39.038 1.00 33.02 87 MET A O 7
ATOM 13011 N N . LEU A 1 88 ? 1.543 -4.238 -40.797 1.00 0.04 88 LEU A N 7
ATOM 13012 C CA . LEU A 1 88 ? 0.670 -3.073 -40.707 1.00 32.32 88 LEU A CA 7
ATOM 13013 C C . LEU A 1 88 ? -0.780 -3.455 -40.989 1.00 31.41 88 LEU A C 7
ATOM 13014 O O . LEU A 1 88 ? -1.664 -3.226 -40.165 1.00 51.04 88 LEU A O 7
ATOM 13030 N N . ALA A 1 89 ? -1.014 -4.042 -42.159 1.00 5.24 89 ALA A N 7
ATOM 13031 C CA . ALA A 1 89 ? -2.355 -4.460 -42.548 1.00 72.31 89 ALA A CA 7
ATOM 13032 C C . ALA A 1 89 ? -2.868 -5.572 -41.639 1.00 53.31 89 ALA A C 7
ATOM 13033 O O . ALA A 1 89 ? -3.993 -5.511 -41.143 1.00 61.11 89 ALA A O 7
ATOM 13040 N N . GLN A 1 90 ? -2.037 -6.588 -41.427 1.00 12.11 90 GLN A N 7
ATOM 13041 C CA . GLN A 1 90 ? -2.409 -7.714 -40.580 1.00 12.45 90 GLN A CA 7
ATOM 13042 C C . GLN A 1 90 ? -1.458 -7.842 -39.395 1.00 41.24 90 GLN A C 7
ATOM 13043 O O . GLN A 1 90 ? -0.544 -8.668 -39.386 1.00 10.03 90 GLN A O 7
ATOM 13057 N N . PRO A 1 91 ? -1.673 -7.004 -38.370 1.00 51.14 91 PRO A N 7
ATOM 13058 C CA . PRO A 1 91 ? -0.845 -7.003 -37.160 1.00 32.24 91 PRO A CA 7
ATOM 13059 C C . PRO A 1 91 ? -1.057 -8.252 -36.312 1.00 54.10 91 PRO A C 7
ATOM 13060 O O . PRO A 1 91 ? -0.344 -8.478 -35.334 1.00 35.34 91 PRO A O 7
ATOM 13071 N N . SER A 1 92 ? -2.041 -9.061 -36.692 1.00 20.51 92 SER A N 7
ATOM 13072 C CA . SER A 1 92 ? -2.348 -10.286 -35.964 1.00 11.34 92 SER A CA 7
ATOM 13073 C C . SER A 1 92 ? -1.135 -11.209 -35.918 1.00 43.02 92 SER A C 7
ATOM 13074 O O . SER A 1 92 ? -1.045 -12.091 -35.064 1.00 60.53 92 SER A O 7
ATOM 13082 N N . MET A 1 93 ? -0.203 -11.000 -36.842 1.00 64.00 93 MET A N 7
ATOM 13083 C CA . MET A 1 93 ? 1.007 -11.812 -36.905 1.00 11.03 93 MET A CA 7
ATOM 13084 C C . MET A 1 93 ? 2.033 -11.340 -35.879 1.00 22.03 93 MET A C 7
ATOM 13085 O O . MET A 1 93 ? 2.952 -12.077 -35.522 1.00 62.52 93 MET A O 7
ATOM 13099 N N . VAL A 1 94 ? 1.869 -10.108 -35.408 1.00 52.44 94 VAL A N 7
ATOM 13100 C CA . VAL A 1 94 ? 2.780 -9.540 -34.423 1.00 10.35 94 VAL A CA 7
ATOM 13101 C C . VAL A 1 94 ? 2.816 -10.385 -33.155 1.00 43.41 94 VAL A C 7
ATOM 13102 O O . VAL A 1 94 ? 1.778 -10.820 -32.655 1.00 40.44 94 VAL A O 7
ATOM 13115 N N . LYS A 1 95 ? 4.018 -10.615 -32.637 1.00 21.24 95 LYS A N 7
ATOM 13116 C CA . LYS A 1 95 ? 4.190 -11.408 -31.425 1.00 1.24 95 LYS A CA 7
ATOM 13117 C C . LYS A 1 95 ? 3.290 -10.894 -30.307 1.00 13.35 95 LYS A C 7
ATOM 13118 O O . LYS A 1 95 ? 2.843 -9.748 -30.333 1.00 52.22 95 LYS A O 7
ATOM 13137 N N . ARG A 1 96 ? 3.029 -11.750 -29.323 1.00 23.43 96 ARG A N 7
ATOM 13138 C CA . ARG A 1 96 ? 2.181 -11.382 -28.196 1.00 52.42 96 ARG A CA 7
ATOM 13139 C C . ARG A 1 96 ? 2.157 -12.493 -27.149 1.00 73.24 96 ARG A C 7
ATOM 13140 O O . ARG A 1 96 ? 2.464 -13.652 -27.430 1.00 25.00 96 ARG A O 7
ATOM 13161 N N . PRO A 1 97 ? 1.781 -12.133 -25.913 1.00 5.45 97 PRO A N 7
ATOM 13162 C CA . PRO A 1 97 ? 1.413 -10.757 -25.566 1.00 55.21 97 PRO A CA 7
ATOM 13163 C C . PRO A 1 97 ? 2.612 -9.815 -25.583 1.00 1.12 97 PRO A C 7
ATOM 13164 O O . PRO A 1 97 ? 3.751 -10.238 -25.388 1.00 11.34 97 PRO A O 7
ATOM 13175 N N . VAL A 1 98 ? 2.347 -8.533 -25.819 1.00 75.11 98 VAL A N 7
ATOM 13176 C CA . VAL A 1 98 ? 3.404 -7.530 -25.859 1.00 22.51 98 VAL A CA 7
ATOM 13177 C C . VAL A 1 98 ? 3.217 -6.489 -24.762 1.00 20.24 98 VAL A C 7
ATOM 13178 O O . VAL A 1 98 ? 2.100 -6.034 -24.505 1.00 74.34 98 VAL A O 7
ATOM 13191 N N . LEU A 1 99 ? 4.315 -6.113 -24.116 1.00 44.10 99 LEU A N 7
ATOM 13192 C CA . LEU A 1 99 ? 4.272 -5.124 -23.044 1.00 22.24 99 LEU A CA 7
ATOM 13193 C C . LEU A 1 99 ? 5.015 -3.853 -23.446 1.00 30.44 99 LEU A C 7
ATOM 13194 O O . LEU A 1 99 ? 6.172 -3.906 -23.861 1.00 63.23 99 LEU A O 7
ATOM 13210 N N . GLU A 1 100 ? 4.341 -2.715 -23.318 1.00 64.22 100 GLU A N 7
ATOM 13211 C CA . GLU A 1 100 ? 4.938 -1.431 -23.667 1.00 43.31 100 GLU A CA 7
ATOM 13212 C C . GLU A 1 100 ? 5.164 -0.580 -22.421 1.00 30.33 100 GLU A C 7
ATOM 13213 O O . GLU A 1 100 ? 4.324 -0.541 -21.523 1.00 5.33 100 GLU A O 7
ATOM 13225 N N . ARG A 1 101 ? 6.305 0.102 -22.376 1.00 4.25 101 ARG A N 7
ATOM 13226 C CA . ARG A 1 101 ? 6.643 0.951 -21.241 1.00 32.41 101 ARG A CA 7
ATOM 13227 C C . ARG A 1 101 ? 7.710 1.972 -21.624 1.00 74.21 101 ARG A C 7
ATOM 13228 O O . ARG A 1 101 ? 8.854 1.613 -21.904 1.00 12.55 101 ARG A O 7
ATOM 13249 N N . ASP A 1 102 ? 7.327 3.244 -21.635 1.00 73.03 102 ASP A N 7
ATOM 13250 C CA . ASP A 1 102 ? 8.251 4.317 -21.984 1.00 63.23 102 ASP A CA 7
ATOM 13251 C C . ASP A 1 102 ? 8.900 4.057 -23.340 1.00 24.24 102 ASP A C 7
ATOM 13252 O O . ASP A 1 102 ? 10.035 4.462 -23.584 1.00 10.42 102 ASP A O 7
ATOM 13261 N N . GLY A 1 103 ? 8.169 3.377 -24.219 1.00 2.43 103 GLY A N 7
ATOM 13262 C CA . GLY A 1 103 ? 8.689 3.074 -25.539 1.00 31.54 103 GLY A CA 7
ATOM 13263 C C . GLY A 1 103 ? 9.332 1.702 -25.608 1.00 30.50 103 GLY A C 7
ATOM 13264 O O . GLY A 1 103 ? 9.410 1.098 -26.678 1.00 10.41 103 GLY A O 7
ATOM 13268 N N . LYS A 1 104 ? 9.793 1.208 -24.464 1.00 25.14 104 LYS A N 7
ATOM 13269 C CA . LYS A 1 104 ? 10.432 -0.100 -24.398 1.00 25.34 104 LYS A CA 7
ATOM 13270 C C . LYS A 1 104 ? 9.405 -1.216 -24.562 1.00 14.23 104 LYS A C 7
ATOM 13271 O O . LYS A 1 104 ? 8.433 -1.296 -23.810 1.00 31.24 104 LYS A O 7
ATOM 13290 N N . LEU A 1 105 ? 9.628 -2.077 -25.549 1.00 31.53 105 LEU A N 7
ATOM 13291 C CA . LEU A 1 105 ? 8.722 -3.190 -25.812 1.00 20.33 105 LEU A CA 7
ATOM 13292 C C . LEU A 1 105 ? 9.275 -4.489 -25.234 1.00 75.31 105 LEU A C 7
ATOM 13293 O O . LEU A 1 105 ? 10.486 -4.701 -25.205 1.00 23.42 105 LEU A O 7
ATOM 13309 N N . MET A 1 106 ? 8.377 -5.356 -24.778 1.00 74.33 106 MET A N 7
ATOM 13310 C CA . MET A 1 106 ? 8.774 -6.636 -24.204 1.00 20.31 106 MET A CA 7
ATOM 13311 C C . MET A 1 106 ? 7.934 -7.773 -24.777 1.00 43.33 106 MET A C 7
ATOM 13312 O O . MET A 1 106 ? 6.726 -7.632 -24.966 1.00 3.02 106 MET A O 7
ATOM 13326 N N . VAL A 1 107 ? 8.582 -8.901 -25.051 1.00 75.01 107 VAL A N 7
ATOM 13327 C CA . VAL A 1 107 ? 7.894 -10.063 -25.602 1.00 61.12 107 VAL A CA 7
ATOM 13328 C C . VAL A 1 107 ? 7.413 -10.994 -24.494 1.00 44.11 107 VAL A C 7
ATOM 13329 O O . VAL A 1 107 ? 8.189 -11.397 -23.628 1.00 61.33 107 VAL A O 7
ATOM 13342 N N . GLY A 1 108 ? 6.129 -11.333 -24.529 1.00 3.25 108 GLY A N 7
ATOM 13343 C CA . GLY A 1 108 ? 5.567 -12.215 -23.523 1.00 34.24 108 GLY A CA 7
ATOM 13344 C C . GLY A 1 108 ? 6.199 -13.592 -23.540 1.00 63.12 108 GLY A C 7
ATOM 13345 O O . GLY A 1 108 ? 6.997 -13.906 -24.424 1.00 74.34 108 GLY A O 7
ATOM 13349 N N . PHE A 1 109 ? 5.845 -14.417 -22.561 1.00 65.53 109 PHE A N 7
ATOM 13350 C CA . PHE A 1 109 ? 6.386 -15.768 -22.465 1.00 34.22 109 PHE A CA 7
ATOM 13351 C C . PHE A 1 109 ? 5.337 -16.737 -21.926 1.00 13.12 109 PHE A C 7
ATOM 13352 O O . PHE A 1 109 ? 4.397 -16.334 -21.241 1.00 33.42 109 PHE A O 7
ATOM 13369 N N . LYS A 1 110 ? 5.506 -18.017 -22.241 1.00 53.10 110 LYS A N 7
ATOM 13370 C CA . LYS A 1 110 ? 4.577 -19.045 -21.789 1.00 31.01 110 LYS A CA 7
ATOM 13371 C C . LYS A 1 110 ? 4.368 -18.965 -20.280 1.00 43.41 110 LYS A C 7
ATOM 13372 O O . LYS A 1 110 ? 5.169 -18.384 -19.548 1.00 73.41 110 LYS A O 7
ATOM 13391 N N . PRO A 1 111 ? 3.266 -19.562 -19.802 1.00 3.22 111 PRO A N 7
ATOM 13392 C CA . PRO A 1 111 ? 2.928 -19.574 -18.376 1.00 31.43 111 PRO A CA 7
ATOM 13393 C C . PRO A 1 111 ? 3.875 -20.449 -17.562 1.00 53.03 111 PRO A C 7
ATOM 13394 O O . PRO A 1 111 ? 4.392 -20.026 -16.529 1.00 72.25 111 PRO A O 7
ATOM 13405 N N . ALA A 1 112 ? 4.098 -21.671 -18.036 1.00 62.44 112 ALA A N 7
ATOM 13406 C CA . ALA A 1 112 ? 4.985 -22.605 -17.353 1.00 52.52 112 ALA A CA 7
ATOM 13407 C C . ALA A 1 112 ? 6.390 -22.029 -17.219 1.00 34.24 112 ALA A C 7
ATOM 13408 O O . ALA A 1 112 ? 7.037 -22.181 -16.183 1.00 74.33 112 ALA A O 7
ATOM 13415 N N . GLN A 1 113 ? 6.857 -21.367 -18.273 1.00 34.25 113 GLN A N 7
ATOM 13416 C CA . GLN A 1 113 ? 8.187 -20.770 -18.272 1.00 42.12 113 GLN A CA 7
ATOM 13417 C C . GLN A 1 113 ? 8.247 -19.578 -17.321 1.00 63.54 113 GLN A C 7
ATOM 13418 O O . GLN A 1 113 ? 9.159 -19.470 -16.502 1.00 30.03 113 GLN A O 7
ATOM 13432 N N . TYR A 1 114 ? 7.272 -18.685 -17.439 1.00 74.31 114 TYR A N 7
ATOM 13433 C CA . TYR A 1 114 ? 7.215 -17.499 -16.592 1.00 32.54 114 TYR A CA 7
ATOM 13434 C C . TYR A 1 114 ? 7.232 -17.883 -15.115 1.00 30.52 114 TYR A C 7
ATOM 13435 O O . TYR A 1 114 ? 7.900 -17.241 -14.304 1.00 21.43 114 TYR A O 7
ATOM 13453 N N . GLU A 1 115 ? 6.493 -18.933 -14.775 1.00 14.02 115 GLU A N 7
ATOM 13454 C CA . GLU A 1 115 ? 6.423 -19.404 -13.396 1.00 22.21 115 GLU A CA 7
ATOM 13455 C C . GLU A 1 115 ? 7.750 -20.019 -12.963 1.00 15.44 115 GLU A C 7
ATOM 13456 O O . GLU A 1 115 ? 8.296 -19.672 -11.916 1.00 4.40 115 GLU A O 7
ATOM 13468 N N . ALA A 1 116 ? 8.263 -20.936 -13.776 1.00 50.22 116 ALA A N 7
ATOM 13469 C CA . ALA A 1 116 ? 9.526 -21.601 -13.480 1.00 4.31 116 ALA A CA 7
ATOM 13470 C C . ALA A 1 116 ? 10.670 -20.595 -13.403 1.00 51.44 116 ALA A C 7
ATOM 13471 O O . ALA A 1 116 ? 11.666 -20.824 -12.714 1.00 72.23 116 ALA A O 7
ATOM 13478 N N . TYR A 1 117 ? 10.522 -19.483 -14.112 1.00 54.32 117 TYR A N 7
ATOM 13479 C CA . TYR A 1 117 ? 11.545 -18.443 -14.127 1.00 43.12 117 TYR A CA 7
ATOM 13480 C C . TYR A 1 117 ? 11.409 -17.529 -12.913 1.00 23.32 117 TYR A C 7
ATOM 13481 O O . TYR A 1 117 ? 12.405 -17.102 -12.328 1.00 72.22 117 TYR A O 7
ATOM 13499 N N . PHE A 1 118 ? 10.169 -17.232 -12.540 1.00 14.14 118 PHE A N 7
ATOM 13500 C CA . PHE A 1 118 ? 9.901 -16.367 -11.396 1.00 2.10 118 PHE A CA 7
ATOM 13501 C C . PHE A 1 118 ? 10.572 -16.907 -10.138 1.00 23.32 118 PHE A C 7
ATOM 13502 O O . PHE A 1 118 ? 10.935 -16.148 -9.239 1.00 14.34 118 PHE A O 7
ATOM 13519 N N . LYS A 1 119 ? 10.732 -18.226 -10.079 1.00 45.31 119 LYS A N 7
ATOM 13520 C CA . LYS A 1 119 ? 11.360 -18.870 -8.931 1.00 73.12 119 LYS A CA 7
ATOM 13521 C C . LYS A 1 119 ? 12.880 -18.781 -9.021 1.00 53.44 119 LYS A C 7
ATOM 13522 O O . LYS A 1 119 ? 13.472 -19.122 -10.046 1.00 11.14 119 LYS A O 7
ATOM 13541 N N . LEU A 1 120 ? 13.506 -18.322 -7.944 1.00 51.43 120 LEU A N 7
ATOM 13542 C CA . LEU A 1 120 ? 14.958 -18.190 -7.900 1.00 62.11 120 LEU A CA 7
ATOM 13543 C C . LEU A 1 120 ? 15.635 -19.535 -8.147 1.00 51.03 120 LEU A C 7
ATOM 13544 O O . LEU A 1 120 ? 16.274 -19.739 -9.179 1.00 22.42 120 LEU A O 7
ATOM 13560 N N . GLY A 1 1 ? -7.478 0.257 -7.797 1.00 42.31 1 GLY A N 8
ATOM 13561 C CA . GLY A 1 1 ? -6.056 -0.030 -7.759 1.00 53.12 1 GLY A CA 8
ATOM 13562 C C . GLY A 1 1 ? -5.224 1.066 -8.394 1.00 15.32 1 GLY A C 8
ATOM 13563 O O . GLY A 1 1 ? -4.692 0.914 -9.493 1.00 30.13 1 GLY A O 8
ATOM 13567 N N . PRO A 1 2 ? -5.107 2.205 -7.694 1.00 31.21 2 PRO A N 8
ATOM 13568 C CA . PRO A 1 2 ? -4.336 3.355 -8.177 1.00 52.14 2 PRO A CA 8
ATOM 13569 C C . PRO A 1 2 ? -2.835 3.086 -8.182 1.00 61.23 2 PRO A C 8
ATOM 13570 O O . PRO A 1 2 ? -2.269 2.652 -7.180 1.00 11.13 2 PRO A O 8
ATOM 13581 N N . GLY A 1 3 ? -2.195 3.348 -9.317 1.00 13.22 3 GLY A N 8
ATOM 13582 C CA . GLY A 1 3 ? -0.765 3.129 -9.430 1.00 45.42 3 GLY A CA 8
ATOM 13583 C C . GLY A 1 3 ? -0.034 4.340 -9.978 1.00 62.35 3 GLY A C 8
ATOM 13584 O O . GLY A 1 3 ? -0.649 5.234 -10.557 1.00 22.31 3 GLY A O 8
ATOM 13588 N N . SER A 1 4 ? 1.281 4.369 -9.791 1.00 25.24 4 SER A N 8
ATOM 13589 C CA . SER A 1 4 ? 2.096 5.482 -10.265 1.00 42.22 4 SER A CA 8
ATOM 13590 C C . SER A 1 4 ? 2.302 5.399 -11.775 1.00 24.33 4 SER A C 8
ATOM 13591 O O . SER A 1 4 ? 2.235 6.408 -12.478 1.00 52.03 4 SER A O 8
ATOM 13599 N N . MET A 1 5 ? 2.554 4.190 -12.266 1.00 41.54 5 MET A N 8
ATOM 13600 C CA . MET A 1 5 ? 2.770 3.975 -13.692 1.00 62.03 5 MET A CA 8
ATOM 13601 C C . MET A 1 5 ? 1.683 3.078 -14.277 1.00 45.23 5 MET A C 8
ATOM 13602 O O . MET A 1 5 ? 1.184 2.174 -13.606 1.00 4.24 5 MET A O 8
ATOM 13616 N N . SER A 1 6 ? 1.321 3.333 -15.530 1.00 44.34 6 SER A N 8
ATOM 13617 C CA . SER A 1 6 ? 0.291 2.552 -16.202 1.00 64.43 6 SER A CA 8
ATOM 13618 C C . SER A 1 6 ? 0.911 1.598 -17.221 1.00 62.14 6 SER A C 8
ATOM 13619 O O . SER A 1 6 ? 1.946 1.894 -17.814 1.00 73.31 6 SER A O 8
ATOM 13627 N N . VAL A 1 7 ? 0.267 0.451 -17.415 1.00 10.34 7 VAL A N 8
ATOM 13628 C CA . VAL A 1 7 ? 0.753 -0.546 -18.362 1.00 2.44 7 VAL A CA 8
ATOM 13629 C C . VAL A 1 7 ? -0.362 -1.009 -19.293 1.00 5.32 7 VAL A C 8
ATOM 13630 O O . VAL A 1 7 ? -1.493 -1.236 -18.862 1.00 24.25 7 VAL A O 8
ATOM 13643 N N . THR A 1 8 ? -0.035 -1.146 -20.574 1.00 15.13 8 THR A N 8
ATOM 13644 C CA . THR A 1 8 ? -1.009 -1.582 -21.569 1.00 55.12 8 THR A CA 8
ATOM 13645 C C . THR A 1 8 ? -0.502 -2.793 -22.341 1.00 32.31 8 THR A C 8
ATOM 13646 O O . THR A 1 8 ? 0.678 -2.871 -22.686 1.00 11.22 8 THR A O 8
ATOM 13657 N N . ILE A 1 9 ? -1.399 -3.735 -22.612 1.00 40.31 9 ILE A N 8
ATOM 13658 C CA . ILE A 1 9 ? -1.041 -4.942 -23.347 1.00 3.44 9 ILE A CA 8
ATOM 13659 C C . ILE A 1 9 ? -1.766 -5.005 -24.687 1.00 62.44 9 ILE A C 8
ATOM 13660 O O . ILE A 1 9 ? -2.956 -4.702 -24.776 1.00 5.32 9 ILE A O 8
ATOM 13676 N N . TYR A 1 10 ? -1.041 -5.401 -25.727 1.00 4.54 10 TYR A N 8
ATOM 13677 C CA . TYR A 1 10 ? -1.615 -5.504 -27.064 1.00 30.24 10 TYR A CA 8
ATOM 13678 C C . TYR A 1 10 ? -2.018 -6.941 -27.375 1.00 22.21 10 TYR A C 8
ATOM 13679 O O . TYR A 1 10 ? -1.368 -7.890 -26.937 1.00 41.11 10 TYR A O 8
ATOM 13697 N N . GLY A 1 11 ? -3.099 -7.095 -28.135 1.00 41.24 11 GLY A N 8
ATOM 13698 C CA . GLY A 1 11 ? -3.572 -8.420 -28.492 1.00 3.41 11 GLY A CA 8
ATOM 13699 C C . GLY A 1 11 ? -4.621 -8.385 -29.586 1.00 42.14 11 GLY A C 8
ATOM 13700 O O . GLY A 1 11 ? -4.857 -7.341 -30.196 1.00 61.14 11 GLY A O 8
ATOM 13704 N N . ILE A 1 12 ? -5.251 -9.528 -29.835 1.00 0.23 12 ILE A N 8
ATOM 13705 C CA . ILE A 1 12 ? -6.280 -9.624 -30.863 1.00 21.20 12 ILE A CA 8
ATOM 13706 C C . ILE A 1 12 ? -7.535 -10.299 -30.323 1.00 0.25 12 ILE A C 8
ATOM 13707 O O . ILE A 1 12 ? -7.556 -10.782 -29.191 1.00 72.24 12 ILE A O 8
ATOM 13723 N N . LYS A 1 13 ? -8.582 -10.333 -31.141 1.00 73.52 13 LYS A N 8
ATOM 13724 C CA . LYS A 1 13 ? -9.842 -10.952 -30.748 1.00 71.53 13 LYS A CA 8
ATOM 13725 C C . LYS A 1 13 ? -9.858 -12.433 -31.116 1.00 42.41 13 LYS A C 8
ATOM 13726 O O . LYS A 1 13 ? -9.347 -12.827 -32.162 1.00 70.40 13 LYS A O 8
ATOM 13745 N N . ASN A 1 14 ? -10.449 -13.246 -30.247 1.00 14.55 14 ASN A N 8
ATOM 13746 C CA . ASN A 1 14 ? -10.533 -14.684 -30.481 1.00 43.33 14 ASN A CA 8
ATOM 13747 C C . ASN A 1 14 ? -9.143 -15.310 -30.519 1.00 4.54 14 ASN A C 8
ATOM 13748 O O . ASN A 1 14 ? -8.744 -15.900 -31.524 1.00 13.15 14 ASN A O 8
ATOM 13759 N N . CYS A 1 15 ? -8.410 -15.179 -29.419 1.00 13.42 15 CYS A N 8
ATOM 13760 C CA . CYS A 1 15 ? -7.064 -15.732 -29.325 1.00 5.12 15 CYS A CA 8
ATOM 13761 C C . CYS A 1 15 ? -6.896 -16.539 -28.043 1.00 45.42 15 CYS A C 8
ATOM 13762 O O . CYS A 1 15 ? -7.689 -16.413 -27.109 1.00 62.11 15 CYS A O 8
ATOM 13770 N N . ASP A 1 16 ? -5.859 -17.368 -28.003 1.00 14.03 16 ASP A N 8
ATOM 13771 C CA . ASP A 1 16 ? -5.587 -18.198 -26.835 1.00 11.23 16 ASP A CA 8
ATOM 13772 C C . ASP A 1 16 ? -4.471 -17.594 -25.988 1.00 34.34 16 ASP A C 8
ATOM 13773 O O . ASP A 1 16 ? -4.574 -17.521 -24.763 1.00 45.12 16 ASP A O 8
ATOM 13782 N N . THR A 1 17 ? -3.401 -17.161 -26.649 1.00 62.21 17 THR A N 8
ATOM 13783 C CA . THR A 1 17 ? -2.265 -16.565 -25.959 1.00 10.24 17 THR A CA 8
ATOM 13784 C C . THR A 1 17 ? -2.714 -15.449 -25.022 1.00 43.54 17 THR A C 8
ATOM 13785 O O . THR A 1 17 ? -2.445 -15.487 -23.821 1.00 32.13 17 THR A O 8
ATOM 13796 N N . MET A 1 18 ? -3.402 -14.458 -25.578 1.00 61.22 18 MET A N 8
ATOM 13797 C CA . MET A 1 18 ? -3.889 -13.331 -24.791 1.00 4.42 18 MET A CA 8
ATOM 13798 C C . MET A 1 18 ? -4.705 -13.815 -23.596 1.00 72.34 18 MET A C 8
ATOM 13799 O O . MET A 1 18 ? -4.637 -13.241 -22.510 1.00 54.40 18 MET A O 8
ATOM 13813 N N . LYS A 1 19 ? -5.478 -14.877 -23.805 1.00 34.45 19 LYS A N 8
ATOM 13814 C CA . LYS A 1 19 ? -6.306 -15.440 -22.746 1.00 44.21 19 LYS A CA 8
ATOM 13815 C C . LYS A 1 19 ? -5.459 -15.817 -21.535 1.00 43.12 19 LYS A C 8
ATOM 13816 O O . LYS A 1 19 ? -5.761 -15.424 -20.407 1.00 22.52 19 LYS A O 8
ATOM 13835 N N . LYS A 1 20 ? -4.399 -16.579 -21.775 1.00 34.44 20 LYS A N 8
ATOM 13836 C CA . LYS A 1 20 ? -3.505 -17.007 -20.704 1.00 13.54 20 LYS A CA 8
ATOM 13837 C C . LYS A 1 20 ? -2.813 -15.810 -20.062 1.00 54.33 20 LYS A C 8
ATOM 13838 O O . LYS A 1 20 ? -2.764 -15.691 -18.838 1.00 71.32 20 LYS A O 8
ATOM 13857 N N . ALA A 1 21 ? -2.279 -14.923 -20.896 1.00 53.12 21 ALA A N 8
ATOM 13858 C CA . ALA A 1 21 ? -1.592 -13.733 -20.410 1.00 1.22 21 ALA A CA 8
ATOM 13859 C C . ALA A 1 21 ? -2.507 -12.896 -19.521 1.00 43.50 21 ALA A C 8
ATOM 13860 O O . ALA A 1 21 ? -2.095 -12.422 -18.463 1.00 22.15 21 ALA A O 8
ATOM 13867 N N . ARG A 1 22 ? -3.748 -12.718 -19.960 1.00 25.34 22 ARG A N 8
ATOM 13868 C CA . ARG A 1 22 ? -4.721 -11.936 -19.206 1.00 62.34 22 ARG A CA 8
ATOM 13869 C C . ARG A 1 22 ? -5.030 -12.600 -17.867 1.00 32.15 22 ARG A C 8
ATOM 13870 O O . ARG A 1 22 ? -5.002 -11.952 -16.820 1.00 70.51 22 ARG A O 8
ATOM 13891 N N . ILE A 1 23 ? -5.327 -13.895 -17.910 1.00 34.41 23 ILE A N 8
ATOM 13892 C CA . ILE A 1 23 ? -5.641 -14.646 -16.701 1.00 74.45 23 ILE A CA 8
ATOM 13893 C C . ILE A 1 23 ? -4.486 -14.596 -15.706 1.00 44.23 23 ILE A C 8
ATOM 13894 O O . ILE A 1 23 ? -4.699 -14.533 -14.496 1.00 42.13 23 ILE A O 8
ATOM 13910 N N . TRP A 1 24 ? -3.265 -14.624 -16.226 1.00 31.51 24 TRP A N 8
ATOM 13911 C CA . TRP A 1 24 ? -2.074 -14.580 -15.384 1.00 62.05 24 TRP A CA 8
ATOM 13912 C C . TRP A 1 24 ? -1.930 -13.218 -14.715 1.00 74.25 24 TRP A C 8
ATOM 13913 O O . TRP A 1 24 ? -1.716 -13.128 -13.505 1.00 4.31 24 TRP A O 8
ATOM 13934 N N . LEU A 1 25 ? -2.050 -12.159 -15.509 1.00 11.33 25 LEU A N 8
ATOM 13935 C CA . LEU A 1 25 ? -1.932 -10.799 -14.993 1.00 44.32 25 LEU A CA 8
ATOM 13936 C C . LEU A 1 25 ? -2.983 -10.532 -13.920 1.00 51.32 25 LEU A C 8
ATOM 13937 O O . LEU A 1 25 ? -2.671 -10.014 -12.848 1.00 43.22 25 LEU A O 8
ATOM 13953 N N . GLU A 1 26 ? -4.229 -10.891 -14.216 1.00 61.23 26 GLU A N 8
ATOM 13954 C CA . GLU A 1 26 ? -5.324 -10.689 -13.275 1.00 64.31 26 GLU A CA 8
ATOM 13955 C C . GLU A 1 26 ? -5.166 -11.593 -12.055 1.00 74.22 26 GLU A C 8
ATOM 13956 O O . GLU A 1 26 ? -5.515 -11.211 -10.938 1.00 53.23 26 GLU A O 8
ATOM 13968 N N . ASP A 1 27 ? -4.641 -12.792 -12.278 1.00 34.31 27 ASP A N 8
ATOM 13969 C CA . ASP A 1 27 ? -4.436 -13.751 -11.198 1.00 72.41 27 ASP A CA 8
ATOM 13970 C C . ASP A 1 27 ? -3.447 -13.208 -10.171 1.00 33.14 27 ASP A C 8
ATOM 13971 O O . ASP A 1 27 ? -3.684 -13.285 -8.965 1.00 3.11 27 ASP A O 8
ATOM 13980 N N . HIS A 1 28 ? -2.337 -12.660 -10.657 1.00 21.13 28 HIS A N 8
ATOM 13981 C CA . HIS A 1 28 ? -1.312 -12.106 -9.781 1.00 13.54 28 HIS A CA 8
ATOM 13982 C C . HIS A 1 28 ? -1.811 -10.838 -9.095 1.00 43.42 28 HIS A C 8
ATOM 13983 O O . HIS A 1 28 ? -1.239 -10.391 -8.102 1.00 0.32 28 HIS A O 8
ATOM 13997 N N . GLY A 1 29 ? -2.881 -10.260 -9.636 1.00 43.32 29 GLY A N 8
ATOM 13998 C CA . GLY A 1 29 ? -3.437 -9.048 -9.063 1.00 61.30 29 GLY A CA 8
ATOM 13999 C C . GLY A 1 29 ? -2.793 -7.795 -9.621 1.00 13.24 29 GLY A C 8
ATOM 14000 O O . GLY A 1 29 ? -2.600 -6.815 -8.901 1.00 52.32 29 GLY A O 8
ATOM 14004 N N . ILE A 1 30 ? -2.458 -7.826 -10.907 1.00 54.44 30 ILE A N 8
ATOM 14005 C CA . ILE A 1 30 ? -1.831 -6.684 -11.560 1.00 74.22 30 ILE A CA 8
ATOM 14006 C C . ILE A 1 30 ? -2.807 -5.985 -12.501 1.00 61.31 30 ILE A C 8
ATOM 14007 O O . ILE A 1 30 ? -3.629 -6.631 -13.152 1.00 14.22 30 ILE A O 8
ATOM 14023 N N . ASP A 1 31 ? -2.709 -4.662 -12.570 1.00 75.12 31 ASP A N 8
ATOM 14024 C CA . ASP A 1 31 ? -3.581 -3.874 -13.435 1.00 21.24 31 ASP A CA 8
ATOM 14025 C C . ASP A 1 31 ? -2.973 -3.722 -14.825 1.00 75.12 31 ASP A C 8
ATOM 14026 O O . ASP A 1 31 ? -1.872 -3.190 -14.977 1.00 63.43 31 ASP A O 8
ATOM 14035 N N . TYR A 1 32 ? -3.694 -4.192 -15.835 1.00 1.34 32 TYR A N 8
ATOM 14036 C CA . TYR A 1 32 ? -3.225 -4.111 -17.214 1.00 14.55 32 TYR A CA 8
ATOM 14037 C C . TYR A 1 32 ? -4.350 -3.676 -18.148 1.00 23.04 32 TYR A C 8
ATOM 14038 O O . TYR A 1 32 ? -5.471 -4.180 -18.066 1.00 43.04 32 TYR A O 8
ATOM 14056 N N . THR A 1 33 ? -4.042 -2.739 -19.039 1.00 12.42 33 THR A N 8
ATOM 14057 C CA . THR A 1 33 ? -5.025 -2.234 -19.989 1.00 70.00 33 THR A CA 8
ATOM 14058 C C . THR A 1 33 ? -5.073 -3.101 -21.242 1.00 44.51 33 THR A C 8
ATOM 14059 O O . THR A 1 33 ? -4.059 -3.301 -21.910 1.00 22.54 33 THR A O 8
ATOM 14070 N N . PHE A 1 34 ? -6.259 -3.615 -21.556 1.00 20.02 34 PHE A N 8
ATOM 14071 C CA . PHE A 1 34 ? -6.439 -4.461 -22.729 1.00 51.35 34 PHE A CA 8
ATOM 14072 C C . PHE A 1 34 ? -6.509 -3.621 -24.000 1.00 63.42 34 PHE A C 8
ATOM 14073 O O . PHE A 1 34 ? -7.355 -2.735 -24.127 1.00 51.44 34 PHE A O 8
ATOM 14090 N N . HIS A 1 35 ? -5.612 -3.904 -24.940 1.00 30.12 35 HIS A N 8
ATOM 14091 C CA . HIS A 1 35 ? -5.570 -3.175 -26.202 1.00 4.21 35 HIS A CA 8
ATOM 14092 C C . HIS A 1 35 ? -5.621 -4.135 -27.387 1.00 71.42 35 HIS A C 8
ATOM 14093 O O . HIS A 1 35 ? -4.746 -4.986 -27.546 1.00 23.35 35 HIS A O 8
ATOM 14107 N N . ASP A 1 36 ? -6.651 -3.992 -28.214 1.00 25.23 36 ASP A N 8
ATOM 14108 C CA . ASP A 1 36 ? -6.817 -4.847 -29.383 1.00 42.21 36 ASP A CA 8
ATOM 14109 C C . ASP A 1 36 ? -6.410 -4.111 -30.656 1.00 1.23 36 ASP A C 8
ATOM 14110 O O . ASP A 1 36 ? -6.759 -2.946 -30.850 1.00 31.51 36 ASP A O 8
ATOM 14119 N N . TYR A 1 37 ? -5.669 -4.797 -31.519 1.00 30.14 37 TYR A N 8
ATOM 14120 C CA . TYR A 1 37 ? -5.211 -4.207 -32.772 1.00 33.02 37 TYR A CA 8
ATOM 14121 C C . TYR A 1 37 ? -6.378 -3.608 -33.550 1.00 52.25 37 TYR A C 8
ATOM 14122 O O . TYR A 1 37 ? -6.231 -2.592 -34.229 1.00 44.22 37 TYR A O 8
ATOM 14140 N N . LYS A 1 38 ? -7.539 -4.246 -33.446 1.00 0.11 38 LYS A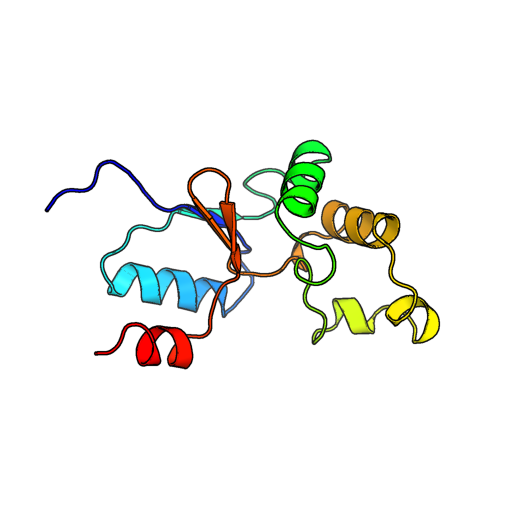 N 8
ATOM 14141 C CA . LYS A 1 38 ? -8.735 -3.776 -34.138 1.00 54.34 38 LYS A CA 8
ATOM 14142 C C . LYS A 1 38 ? -9.463 -2.723 -33.310 1.00 63.30 38 LYS A C 8
ATOM 14143 O O . LYS A 1 38 ? -10.047 -1.785 -33.855 1.00 51.11 38 LYS A O 8
ATOM 14162 N N . LYS A 1 39 ? -9.426 -2.881 -31.991 1.00 13.11 39 LYS A N 8
ATOM 14163 C CA . LYS A 1 39 ? -10.080 -1.943 -31.088 1.00 43.13 39 LYS A CA 8
ATOM 14164 C C . LYS A 1 39 ? -9.619 -0.515 -31.360 1.00 2.14 39 LYS A C 8
ATOM 14165 O O . LYS A 1 39 ? -10.383 0.435 -31.194 1.00 41.33 39 LYS A O 8
ATOM 14184 N N . GLU A 1 40 ? -8.366 -0.372 -31.780 1.00 43.23 40 GLU A N 8
ATOM 14185 C CA . GLU A 1 40 ? -7.804 0.942 -32.074 1.00 30.23 40 GLU A CA 8
ATOM 14186 C C . GLU A 1 40 ? -7.395 1.040 -33.542 1.00 71.01 40 GLU A C 8
ATOM 14187 O O . GLU A 1 40 ? -7.880 1.901 -34.276 1.00 70.35 40 GLU A O 8
ATOM 14199 N N . GLY A 1 41 ? -6.499 0.153 -33.962 1.00 12.45 41 GLY A N 8
ATOM 14200 C CA . GLY A 1 41 ? -6.039 0.158 -35.338 1.00 0.44 41 GLY A CA 8
ATOM 14201 C C . GLY A 1 41 ? -4.549 0.410 -35.450 1.00 54.13 41 GLY A C 8
ATOM 14202 O O . GLY A 1 41 ? -4.088 1.540 -35.283 1.00 32.21 41 GLY A O 8
ATOM 14206 N N . LEU A 1 42 ? -3.791 -0.644 -35.732 1.00 61.22 42 LEU A N 8
ATOM 14207 C CA . LEU A 1 42 ? -2.342 -0.532 -35.865 1.00 32.11 42 LEU A CA 8
ATOM 14208 C C . LEU A 1 42 ? -1.971 0.467 -36.957 1.00 60.11 42 LEU A C 8
ATOM 14209 O O . LEU A 1 42 ? -2.269 0.255 -38.132 1.00 61.12 42 LEU A O 8
ATOM 14225 N N . ASP A 1 43 ? -1.318 1.553 -36.560 1.00 24.10 43 ASP A N 8
ATOM 14226 C CA . ASP A 1 43 ? -0.902 2.583 -37.505 1.00 33.24 43 ASP A CA 8
ATOM 14227 C C . ASP A 1 43 ? 0.600 2.514 -37.757 1.00 21.14 43 ASP A C 8
ATOM 14228 O O . ASP A 1 43 ? 1.312 1.740 -37.119 1.00 4.53 43 ASP A O 8
ATOM 14237 N N . ALA A 1 44 ? 1.076 3.329 -38.693 1.00 11.33 44 ALA A N 8
ATOM 14238 C CA . ALA A 1 44 ? 2.494 3.361 -39.030 1.00 41.31 44 ALA A CA 8
ATOM 14239 C C . ALA A 1 44 ? 3.337 3.747 -37.819 1.00 2.35 44 ALA A C 8
ATOM 14240 O O . ALA A 1 44 ? 4.419 3.201 -37.606 1.00 3.31 44 ALA A O 8
ATOM 14247 N N . GLU A 1 45 ? 2.834 4.691 -37.029 1.00 21.11 45 GLU A N 8
ATOM 14248 C CA . GLU A 1 45 ? 3.542 5.149 -35.840 1.00 32.33 45 GLU A CA 8
ATOM 14249 C C . GLU A 1 45 ? 3.842 3.984 -34.902 1.00 22.11 45 GLU A C 8
ATOM 14250 O O . GLU A 1 45 ? 4.983 3.790 -34.478 1.00 3.32 45 GLU A O 8
ATOM 14262 N N . THR A 1 46 ? 2.811 3.208 -34.581 1.00 73.34 46 THR A N 8
ATOM 14263 C CA . THR A 1 46 ? 2.962 2.064 -33.693 1.00 14.20 46 THR A CA 8
ATOM 14264 C C . THR A 1 46 ? 3.851 0.995 -34.320 1.00 20.44 46 THR A C 8
ATOM 14265 O O . THR A 1 46 ? 4.829 0.554 -33.715 1.00 51.10 46 THR A O 8
ATOM 14276 N N . LEU A 1 47 ? 3.507 0.584 -35.535 1.00 41.05 47 LEU A N 8
ATOM 14277 C CA . LEU A 1 47 ? 4.275 -0.434 -36.244 1.00 30.54 47 LEU A CA 8
ATOM 14278 C C . LEU A 1 47 ? 5.754 -0.066 -36.289 1.00 4.21 47 LEU A C 8
ATOM 14279 O O . LEU A 1 47 ? 6.619 -0.893 -35.996 1.00 62.44 47 LEU A O 8
ATOM 14295 N N . ASP A 1 48 ? 6.038 1.179 -36.655 1.00 1.01 48 ASP A N 8
ATOM 14296 C CA . ASP A 1 48 ? 7.413 1.658 -36.735 1.00 1.33 48 ASP A CA 8
ATOM 14297 C C . ASP A 1 48 ? 8.076 1.637 -35.361 1.00 4.12 48 ASP A C 8
ATOM 14298 O O . ASP A 1 48 ? 9.233 1.238 -35.226 1.00 45.52 48 ASP A O 8
ATOM 14307 N N . ARG A 1 49 ? 7.336 2.071 -34.347 1.00 40.22 49 ARG A N 8
ATOM 14308 C CA . ARG A 1 49 ? 7.854 2.105 -32.984 1.00 24.55 49 ARG A CA 8
ATOM 14309 C C . ARG A 1 49 ? 8.294 0.714 -32.535 1.00 53.00 49 ARG A C 8
ATOM 14310 O O . ARG A 1 49 ? 9.338 0.556 -31.900 1.00 73.52 49 ARG A O 8
ATOM 14331 N N . PHE A 1 50 ? 7.491 -0.292 -32.868 1.00 52.05 50 PHE A N 8
ATOM 14332 C CA . PHE A 1 50 ? 7.797 -1.669 -32.499 1.00 23.30 50 PHE A CA 8
ATOM 14333 C C . PHE A 1 50 ? 8.975 -2.201 -33.310 1.00 71.14 50 PHE A C 8
ATOM 14334 O O . PHE A 1 50 ? 9.840 -2.902 -32.784 1.00 40.10 50 PHE A O 8
ATOM 14351 N N . LEU A 1 51 ? 9.000 -1.863 -34.594 1.00 22.50 51 LEU A N 8
ATOM 14352 C CA . LEU A 1 51 ? 10.071 -2.307 -35.481 1.00 0.23 51 LEU A CA 8
ATOM 14353 C C . LEU A 1 51 ? 11.408 -1.699 -35.067 1.00 53.31 51 LEU A C 8
ATOM 14354 O O . LEU A 1 51 ? 12.462 -2.304 -35.258 1.00 22.12 51 LEU A O 8
ATOM 14370 N N . LYS A 1 52 ? 11.356 -0.500 -34.499 1.00 72.22 52 LYS A N 8
ATOM 14371 C CA . LYS A 1 52 ? 12.561 0.190 -34.055 1.00 13.04 52 LYS A CA 8
ATOM 14372 C C . LYS A 1 52 ? 13.092 -0.422 -32.761 1.00 1.22 52 LYS A C 8
ATOM 14373 O O . LYS A 1 52 ? 14.273 -0.755 -32.660 1.00 22.51 52 LYS A O 8
ATOM 14392 N N . THR A 1 53 ? 12.212 -0.569 -31.777 1.00 24.20 53 THR A N 8
ATOM 14393 C CA . THR A 1 53 ? 12.592 -1.140 -30.490 1.00 34.52 53 THR A CA 8
ATOM 14394 C C . THR A 1 53 ? 12.936 -2.620 -30.628 1.00 21.14 53 THR A C 8
ATOM 14395 O O . THR A 1 53 ? 13.792 -3.137 -29.909 1.00 72.44 53 THR A O 8
ATOM 14406 N N . VAL A 1 54 ? 12.265 -3.295 -31.553 1.00 5.34 54 VAL A N 8
ATOM 14407 C CA . VAL A 1 54 ? 12.502 -4.716 -31.786 1.00 43.11 54 VAL A CA 8
ATOM 14408 C C . VAL A 1 54 ? 12.382 -5.058 -33.267 1.00 50.42 54 VAL A C 8
ATOM 14409 O O . VAL A 1 54 ? 11.439 -4.655 -33.947 1.00 41.32 54 VAL A O 8
ATOM 14422 N N . PRO A 1 55 ? 13.358 -5.822 -33.778 1.00 2.25 55 PRO A N 8
ATOM 14423 C CA . PRO A 1 55 ? 13.384 -6.236 -35.184 1.00 2.03 55 PRO A CA 8
ATOM 14424 C C . PRO A 1 55 ? 12.289 -7.247 -35.510 1.00 74.41 55 PRO A C 8
ATOM 14425 O O . PRO A 1 55 ? 11.900 -8.049 -34.661 1.00 51.24 55 PRO A O 8
ATOM 14436 N N . TRP A 1 56 ? 11.800 -7.203 -36.743 1.00 2.13 56 TRP A N 8
ATOM 14437 C CA . TRP A 1 56 ? 10.750 -8.117 -37.181 1.00 72.32 56 TRP A CA 8
ATOM 14438 C C . TRP A 1 56 ? 11.133 -9.565 -36.895 1.00 33.30 56 TRP A C 8
ATOM 14439 O O . TRP A 1 56 ? 10.310 -10.354 -36.435 1.00 54.31 56 TRP A O 8
ATOM 14460 N N . GLU A 1 57 ? 12.388 -9.905 -37.171 1.00 24.51 57 GLU A N 8
ATOM 14461 C CA . GLU A 1 57 ? 12.880 -11.259 -36.943 1.00 64.15 57 GLU A CA 8
ATOM 14462 C C . GLU A 1 57 ? 12.580 -11.713 -35.517 1.00 74.11 57 GLU A C 8
ATOM 14463 O O . GLU A 1 57 ? 12.388 -12.902 -35.262 1.00 43.02 57 GLU A O 8
ATOM 14475 N N . GLN A 1 58 ? 12.542 -10.759 -34.594 1.00 73.33 58 GLN A N 8
ATOM 14476 C CA . GLN A 1 58 ? 12.267 -11.061 -33.194 1.00 13.45 58 GLN A CA 8
ATOM 14477 C C . GLN A 1 58 ? 10.991 -10.368 -32.727 1.00 24.32 58 GLN A C 8
ATOM 14478 O O . GLN A 1 58 ? 10.815 -10.104 -31.538 1.00 52.14 58 GLN A O 8
ATOM 14492 N N . LEU A 1 59 ? 10.104 -10.075 -33.672 1.00 41.15 59 LEU A N 8
ATOM 14493 C CA . LEU A 1 59 ? 8.843 -9.412 -33.358 1.00 23.12 59 LEU A CA 8
ATOM 14494 C C . LEU A 1 59 ? 7.663 -10.176 -33.953 1.00 51.11 59 LEU A C 8
ATOM 14495 O O . LEU A 1 59 ? 6.522 -9.717 -33.898 1.00 4.12 59 LEU A O 8
ATOM 14511 N N . LEU A 1 60 ? 7.946 -11.345 -34.517 1.00 55.45 60 LEU A N 8
ATOM 14512 C CA . LEU A 1 60 ? 6.909 -12.174 -35.121 1.00 62.31 60 LEU A CA 8
ATOM 14513 C C . LEU A 1 60 ? 7.273 -13.652 -35.029 1.00 44.10 60 LEU A C 8
ATOM 14514 O O . LEU A 1 60 ? 8.447 -14.016 -35.058 1.00 61.30 60 LEU A O 8
ATOM 14530 N N . ASN A 1 61 ? 6.255 -14.501 -34.920 1.00 14.22 61 ASN A N 8
ATOM 14531 C CA . ASN A 1 61 ? 6.468 -15.941 -34.826 1.00 33.24 61 ASN A CA 8
ATOM 14532 C C . ASN A 1 61 ? 7.356 -16.435 -35.964 1.00 54.15 61 ASN A C 8
ATOM 14533 O O . ASN A 1 61 ? 7.268 -15.948 -37.092 1.00 1.23 61 ASN A O 8
ATOM 14544 N N . ARG A 1 62 ? 8.212 -17.406 -35.661 1.00 14.43 62 ARG A N 8
ATOM 14545 C CA . ARG A 1 62 ? 9.117 -17.966 -36.657 1.00 62.32 62 ARG A CA 8
ATOM 14546 C C . ARG A 1 62 ? 8.784 -19.429 -36.934 1.00 71.20 62 ARG A C 8
ATOM 14547 O O . ARG A 1 62 ? 8.663 -19.841 -38.086 1.00 73.11 62 ARG A O 8
ATOM 14568 N N . ALA A 1 63 ? 8.637 -20.208 -35.867 1.00 13.41 63 ALA A N 8
ATOM 14569 C CA . ALA A 1 63 ? 8.317 -21.624 -35.994 1.00 11.25 63 ALA A CA 8
ATOM 14570 C C . ALA A 1 63 ? 6.845 -21.884 -35.688 1.00 40.23 63 ALA A C 8
ATOM 14571 O O . ALA A 1 63 ? 6.481 -22.959 -35.214 1.00 15.22 63 ALA A O 8
ATOM 14578 N N . GLY A 1 64 ? 6.005 -20.891 -35.960 1.00 15.42 64 GLY A N 8
ATOM 14579 C CA . GLY A 1 64 ? 4.583 -21.032 -35.705 1.00 64.14 64 GLY A CA 8
ATOM 14580 C C . GLY A 1 64 ? 3.786 -21.256 -36.975 1.00 10.02 64 GLY A C 8
ATOM 14581 O O . GLY A 1 64 ? 4.244 -20.929 -38.071 1.00 62.15 64 GLY A O 8
ATOM 14585 N N . THR A 1 65 ? 2.590 -21.818 -36.831 1.00 32.42 65 THR A N 8
ATOM 14586 C CA . THR A 1 65 ? 1.730 -22.090 -37.974 1.00 14.14 65 THR A CA 8
ATOM 14587 C C . THR A 1 65 ? 1.539 -20.840 -38.826 1.00 2.22 65 THR A C 8
ATOM 14588 O O . THR A 1 65 ? 1.499 -20.913 -40.056 1.00 74.54 65 THR A O 8
ATOM 14599 N N . THR A 1 66 ? 1.421 -19.692 -38.167 1.00 75.01 66 THR A N 8
ATOM 14600 C CA . THR A 1 66 ? 1.234 -18.425 -38.865 1.00 24.34 66 THR A CA 8
ATOM 14601 C C . THR A 1 66 ? 2.315 -18.213 -39.919 1.00 70.12 66 THR A C 8
ATOM 14602 O O . THR A 1 66 ? 2.023 -17.838 -41.055 1.00 31.44 66 THR A O 8
ATOM 14613 N N . PHE A 1 67 ? 3.564 -18.454 -39.534 1.00 31.33 67 PHE A N 8
ATOM 14614 C CA . PHE A 1 67 ? 4.690 -18.289 -40.446 1.00 51.22 67 PHE A CA 8
ATOM 14615 C C . PHE A 1 67 ? 4.689 -19.378 -41.515 1.00 2.20 67 PHE A C 8
ATOM 14616 O O . PHE A 1 67 ? 5.061 -19.137 -42.663 1.00 62.22 67 PHE A O 8
ATOM 14633 N N . ARG A 1 68 ? 4.268 -20.578 -41.128 1.00 35.20 68 ARG A N 8
ATOM 14634 C CA . ARG A 1 68 ? 4.220 -21.705 -42.051 1.00 13.24 68 ARG A CA 8
ATOM 14635 C C . ARG A 1 68 ? 3.035 -21.577 -43.004 1.00 42.44 68 ARG A C 8
ATOM 14636 O O . ARG A 1 68 ? 2.884 -22.370 -43.934 1.00 51.04 68 ARG A O 8
ATOM 14657 N N . LYS A 1 69 ? 2.197 -20.574 -42.766 1.00 73.43 69 LYS A N 8
ATOM 14658 C CA . LYS A 1 69 ? 1.026 -20.340 -43.603 1.00 73.42 69 LYS A CA 8
ATOM 14659 C C . LYS A 1 69 ? 1.435 -20.062 -45.046 1.00 41.12 69 LYS A C 8
ATOM 14660 O O . LYS A 1 69 ? 0.779 -20.513 -45.986 1.00 52.53 69 LYS A O 8
ATOM 14679 N N . LEU A 1 70 ? 2.522 -19.318 -45.215 1.00 1.50 70 LEU A N 8
ATOM 14680 C CA . LEU A 1 70 ? 3.020 -18.981 -46.544 1.00 30.25 70 LEU A CA 8
ATOM 14681 C C . LEU A 1 70 ? 4.069 -19.988 -47.004 1.00 52.51 70 LEU A C 8
ATOM 14682 O O . LEU A 1 70 ? 4.687 -20.688 -46.201 1.00 53.44 70 LEU A O 8
ATOM 14698 N N . PRO A 1 71 ? 4.278 -20.061 -48.327 1.00 40.12 71 PRO A N 8
ATOM 14699 C CA . PRO A 1 71 ? 5.255 -20.977 -48.924 1.00 21.41 71 PRO A CA 8
ATOM 14700 C C . PRO A 1 71 ? 6.693 -20.570 -48.620 1.00 4.43 71 PRO A C 8
ATOM 14701 O O . PRO A 1 71 ? 6.933 -19.599 -47.902 1.00 61.04 71 PRO A O 8
ATOM 14712 N N . GLU A 1 72 ? 7.644 -21.317 -49.172 1.00 64.42 72 GLU A N 8
ATOM 14713 C CA . GLU A 1 72 ? 9.058 -21.032 -48.959 1.00 2.33 72 GLU A CA 8
ATOM 14714 C C . GLU A 1 72 ? 9.477 -19.767 -49.705 1.00 32.21 72 GLU A C 8
ATOM 14715 O O . GLU A 1 72 ? 10.302 -18.992 -49.220 1.00 64.11 72 GLU A O 8
ATOM 14727 N N . ASP A 1 73 ? 8.903 -19.567 -50.885 1.00 54.44 73 ASP A N 8
ATOM 14728 C CA . ASP A 1 73 ? 9.215 -18.398 -51.699 1.00 22.54 73 ASP A CA 8
ATOM 14729 C C . ASP A 1 73 ? 8.775 -17.116 -50.999 1.00 73.43 73 ASP A C 8
ATOM 14730 O O . ASP A 1 73 ? 9.557 -16.178 -50.848 1.00 20.35 73 ASP A O 8
ATOM 14739 N N . VAL A 1 74 ? 7.515 -17.083 -50.575 1.00 22.21 74 VAL A N 8
ATOM 14740 C CA . VAL A 1 74 ? 6.970 -15.916 -49.892 1.00 51.24 74 VAL A CA 8
ATOM 14741 C C . VAL A 1 74 ? 7.715 -15.643 -48.590 1.00 71.30 74 VAL A C 8
ATOM 14742 O O . VAL A 1 74 ? 7.918 -14.490 -48.208 1.00 64.14 74 VAL A O 8
ATOM 14755 N N . ARG A 1 75 ? 8.121 -16.712 -47.912 1.00 32.22 75 ARG A N 8
ATOM 14756 C CA . ARG A 1 75 ? 8.844 -16.588 -46.652 1.00 2.22 75 ARG A CA 8
ATOM 14757 C C . ARG A 1 75 ? 10.307 -16.226 -46.897 1.00 43.01 75 ARG A C 8
ATOM 14758 O O . ARG A 1 75 ? 10.975 -15.676 -46.022 1.00 52.32 75 ARG A O 8
ATOM 14779 N N . SER A 1 76 ? 10.796 -16.539 -48.093 1.00 13.42 76 SER A N 8
ATOM 14780 C CA . SER A 1 76 ? 12.179 -16.250 -48.452 1.00 72.25 76 SER A CA 8
ATOM 14781 C C . SER A 1 76 ? 12.303 -14.858 -49.064 1.00 24.11 76 SER A C 8
ATOM 14782 O O . SER A 1 76 ? 13.374 -14.253 -49.047 1.00 72.30 76 SER A O 8
ATOM 14790 N N . ASN A 1 77 ? 11.197 -14.356 -49.604 1.00 61.11 77 ASN A N 8
ATOM 14791 C CA . ASN A 1 77 ? 11.181 -13.035 -50.222 1.00 63.22 77 ASN A CA 8
ATOM 14792 C C . ASN A 1 77 ? 10.695 -11.978 -49.235 1.00 4.51 77 ASN A C 8
ATOM 14793 O O . ASN A 1 77 ? 10.177 -10.934 -49.631 1.00 30.21 77 ASN A O 8
ATOM 14804 N N . VAL A 1 78 ? 10.867 -12.256 -47.946 1.00 54.35 78 VAL A N 8
ATOM 14805 C CA . VAL A 1 78 ? 10.448 -11.329 -46.901 1.00 25.14 78 VAL A CA 8
ATOM 14806 C C . VAL A 1 78 ? 11.556 -10.335 -46.572 1.00 53.34 78 VAL A C 8
ATOM 14807 O O . VAL A 1 78 ? 12.717 -10.712 -46.415 1.00 13.31 78 VAL A O 8
ATOM 14820 N N . ASP A 1 79 ? 11.189 -9.062 -46.470 1.00 75.02 79 ASP A N 8
ATOM 14821 C CA . ASP A 1 79 ? 12.152 -8.011 -46.158 1.00 32.13 79 ASP A CA 8
ATOM 14822 C C . ASP A 1 79 ? 11.590 -7.052 -45.114 1.00 22.35 79 ASP A C 8
ATOM 14823 O O . ASP A 1 79 ? 10.493 -7.256 -44.596 1.00 11.20 79 ASP A O 8
ATOM 14832 N N . ALA A 1 80 ? 12.350 -6.006 -44.810 1.00 44.44 80 ALA A N 8
ATOM 14833 C CA . ALA A 1 80 ? 11.928 -5.014 -43.828 1.00 1.03 80 ALA A CA 8
ATOM 14834 C C . ALA A 1 80 ? 10.634 -4.332 -44.259 1.00 60.14 80 ALA A C 8
ATOM 14835 O O . ALA A 1 80 ? 9.628 -4.382 -43.552 1.00 3.35 80 ALA A O 8
ATOM 14842 N N . ALA A 1 81 ? 10.668 -3.692 -45.424 1.00 21.32 81 ALA A N 8
ATOM 14843 C CA . ALA A 1 81 ? 9.497 -3.000 -45.950 1.00 55.31 81 ALA A CA 8
ATOM 14844 C C . ALA A 1 81 ? 8.277 -3.915 -45.959 1.00 31.04 81 ALA A C 8
ATOM 14845 O O . ALA A 1 81 ? 7.255 -3.608 -45.347 1.00 33.41 81 ALA A O 8
ATOM 14852 N N . SER A 1 82 ? 8.392 -5.040 -46.659 1.00 54.12 82 SER A N 8
ATOM 14853 C CA . SER A 1 82 ? 7.296 -5.997 -46.751 1.00 14.13 82 SER A CA 8
ATOM 14854 C C . SER A 1 82 ? 6.806 -6.398 -45.363 1.00 30.51 82 SER A C 8
ATOM 14855 O O . SER A 1 82 ? 5.612 -6.331 -45.071 1.00 1.33 82 SER A O 8
ATOM 14863 N N . ALA A 1 83 ? 7.737 -6.814 -44.511 1.00 34.11 83 ALA A N 8
ATOM 14864 C CA . ALA A 1 83 ? 7.401 -7.224 -43.154 1.00 62.10 83 ALA A CA 8
ATOM 14865 C C . ALA A 1 83 ? 6.574 -6.157 -42.446 1.00 53.55 83 ALA A C 8
ATOM 14866 O O . ALA A 1 83 ? 5.490 -6.436 -41.934 1.00 1.10 83 ALA A O 8
ATOM 14873 N N . ARG A 1 84 ? 7.094 -4.934 -42.420 1.00 14.24 84 ARG A N 8
ATOM 14874 C CA . ARG A 1 84 ? 6.403 -3.824 -41.774 1.00 42.23 84 ARG A CA 8
ATOM 14875 C C . ARG A 1 84 ? 4.980 -3.686 -42.305 1.00 55.53 84 ARG A C 8
ATOM 14876 O O . ARG A 1 84 ? 4.033 -3.523 -41.536 1.00 43.13 84 ARG A O 8
ATOM 14897 N N . GLU A 1 85 ? 4.838 -3.749 -43.626 1.00 51.11 85 GLU A N 8
ATOM 14898 C CA . GLU A 1 85 ? 3.530 -3.629 -44.260 1.00 55.12 85 GLU A CA 8
ATOM 14899 C C . GLU A 1 85 ? 2.598 -4.746 -43.800 1.00 1.33 85 GLU A C 8
ATOM 14900 O O . GLU A 1 85 ? 1.460 -4.495 -43.399 1.00 32.23 85 GLU A O 8
ATOM 14912 N N . LEU A 1 86 ? 3.087 -5.979 -43.860 1.00 22.40 86 LEU A N 8
ATOM 14913 C CA . LEU A 1 86 ? 2.298 -7.136 -43.450 1.00 21.33 86 LEU A CA 8
ATOM 14914 C C . LEU A 1 86 ? 1.765 -6.958 -42.032 1.00 20.32 86 LEU A C 8
ATOM 14915 O O . LEU A 1 86 ? 0.568 -7.096 -41.787 1.00 2.34 86 LEU A O 8
ATOM 14931 N N . MET A 1 87 ? 2.663 -6.647 -41.102 1.00 55.22 87 MET A N 8
ATOM 14932 C CA . MET A 1 87 ? 2.282 -6.446 -39.710 1.00 3.41 87 MET A CA 8
ATOM 14933 C C . MET A 1 87 ? 1.335 -5.258 -39.571 1.00 3.31 87 MET A C 8
ATOM 14934 O O . MET A 1 87 ? 0.451 -5.253 -38.714 1.00 33.02 87 MET A O 8
ATOM 14948 N N . LEU A 1 88 ? 1.526 -4.254 -40.419 1.00 0.04 88 LEU A N 8
ATOM 14949 C CA . LEU A 1 88 ? 0.688 -3.060 -40.391 1.00 32.32 88 LEU A CA 8
ATOM 14950 C C . LEU A 1 88 ? -0.770 -3.411 -40.666 1.00 31.41 88 LEU A C 8
ATOM 14951 O O . LEU A 1 88 ? -1.661 -3.057 -39.894 1.00 51.04 88 LEU A O 8
ATOM 14967 N N . ALA A 1 89 ? -1.007 -4.112 -41.770 1.00 5.24 89 ALA A N 8
ATOM 14968 C CA . ALA A 1 89 ? -2.357 -4.515 -42.144 1.00 72.31 89 ALA A CA 8
ATOM 14969 C C . ALA A 1 89 ? -2.866 -5.632 -41.240 1.00 53.31 89 ALA A C 8
ATOM 14970 O O . ALA A 1 89 ? -3.993 -5.576 -40.746 1.00 61.11 89 ALA A O 8
ATOM 14977 N N . GLN A 1 90 ? -2.032 -6.644 -41.029 1.00 12.11 90 GLN A N 8
ATOM 14978 C CA . GLN A 1 90 ? -2.401 -7.773 -40.184 1.00 12.45 90 GLN A CA 8
ATOM 14979 C C . GLN A 1 90 ? -1.381 -7.974 -39.067 1.00 41.24 90 GLN A C 8
ATOM 14980 O O . GLN A 1 90 ? -0.508 -8.840 -39.139 1.00 10.03 90 GLN A O 8
ATOM 14994 N N . PRO A 1 91 ? -1.490 -7.155 -38.011 1.00 51.14 91 PRO A N 8
ATOM 14995 C CA . PRO A 1 91 ? -0.587 -7.223 -36.860 1.00 32.24 91 PRO A CA 8
ATOM 14996 C C . PRO A 1 91 ? -0.801 -8.484 -36.028 1.00 54.10 91 PRO A C 8
ATOM 14997 O O . PRO A 1 91 ? -0.031 -8.773 -35.112 1.00 35.34 91 PRO A O 8
ATOM 15008 N N . SER A 1 92 ? -1.851 -9.231 -36.354 1.00 20.51 92 SER A N 8
ATOM 15009 C CA . SER A 1 92 ? -2.167 -10.459 -35.635 1.00 11.34 92 SER A CA 8
ATOM 15010 C C . SER A 1 92 ? -1.012 -11.452 -35.720 1.00 43.02 92 SER A C 8
ATOM 15011 O O . SER A 1 92 ? -0.896 -12.358 -34.896 1.00 60.53 92 SER A O 8
ATOM 15019 N N . MET A 1 93 ? -0.160 -11.274 -36.725 1.00 64.00 93 MET A N 8
ATOM 15020 C CA . MET A 1 93 ? 0.987 -12.153 -36.918 1.00 11.03 93 MET A CA 8
ATOM 15021 C C . MET A 1 93 ? 2.132 -11.766 -35.987 1.00 22.03 93 MET A C 8
ATOM 15022 O O . MET A 1 93 ? 3.036 -12.562 -35.733 1.00 62.52 93 MET A O 8
ATOM 15036 N N . VAL A 1 94 ? 2.088 -10.537 -35.483 1.00 52.44 94 VAL A N 8
ATOM 15037 C CA . VAL A 1 94 ? 3.122 -10.044 -34.579 1.00 10.35 94 VAL A CA 8
ATOM 15038 C C . VAL A 1 94 ? 3.181 -10.878 -33.305 1.00 43.41 94 VAL A C 8
ATOM 15039 O O . VAL A 1 94 ? 2.153 -11.316 -32.788 1.00 40.44 94 VAL A O 8
ATOM 15052 N N . LYS A 1 95 ? 4.392 -11.094 -32.801 1.00 21.24 95 LYS A N 8
ATOM 15053 C CA . LYS A 1 95 ? 4.587 -11.874 -31.585 1.00 1.24 95 LYS A CA 8
ATOM 15054 C C . LYS A 1 95 ? 3.682 -11.370 -30.465 1.00 13.35 95 LYS A C 8
ATOM 15055 O O . LYS A 1 95 ? 3.386 -10.179 -30.381 1.00 52.22 95 LYS A O 8
ATOM 15074 N N . ARG A 1 96 ? 3.249 -12.286 -29.604 1.00 23.43 96 ARG A N 8
ATOM 15075 C CA . ARG A 1 96 ? 2.379 -11.934 -28.488 1.00 52.42 96 ARG A CA 8
ATOM 15076 C C . ARG A 1 96 ? 2.548 -12.919 -27.336 1.00 73.24 96 ARG A C 8
ATOM 15077 O O . ARG A 1 96 ? 3.044 -14.033 -27.506 1.00 25.00 96 ARG A O 8
ATOM 15098 N N . PRO A 1 97 ? 2.129 -12.500 -26.132 1.00 5.45 97 PRO A N 8
ATOM 15099 C CA . PRO A 1 97 ? 1.539 -11.176 -25.917 1.00 55.21 97 PRO A CA 8
ATOM 15100 C C . PRO A 1 97 ? 2.563 -10.055 -26.059 1.00 1.12 97 PRO A C 8
ATOM 15101 O O . PRO A 1 97 ? 3.764 -10.305 -26.145 1.00 11.34 97 PRO A O 8
ATOM 15112 N N . VAL A 1 98 ? 2.078 -8.817 -26.083 1.00 75.11 98 VAL A N 8
ATOM 15113 C CA . VAL A 1 98 ? 2.951 -7.657 -26.213 1.00 22.51 98 VAL A CA 8
ATOM 15114 C C . VAL A 1 98 ? 2.744 -6.681 -25.060 1.00 20.24 98 VAL A C 8
ATOM 15115 O O . VAL A 1 98 ? 1.618 -6.275 -24.771 1.00 74.34 98 VAL A O 8
ATOM 15128 N N . LEU A 1 99 ? 3.838 -6.307 -24.405 1.00 44.10 99 LEU A N 8
ATOM 15129 C CA . LEU A 1 99 ? 3.777 -5.378 -23.282 1.00 22.24 99 LEU A CA 8
ATOM 15130 C C . LEU A 1 99 ? 4.336 -4.013 -23.674 1.00 30.44 99 LEU A C 8
ATOM 15131 O O . LEU A 1 99 ? 5.486 -3.903 -24.099 1.00 63.23 99 LEU A O 8
ATOM 15147 N N . GLU A 1 100 ? 3.515 -2.978 -23.527 1.00 64.22 100 GLU A N 8
ATOM 15148 C CA . GLU A 1 100 ? 3.930 -1.621 -23.864 1.00 43.31 100 GLU A CA 8
ATOM 15149 C C . GLU A 1 100 ? 4.126 -0.783 -22.604 1.00 30.33 100 GLU A C 8
ATOM 15150 O O . GLU A 1 100 ? 3.358 -0.890 -21.649 1.00 5.33 100 GLU A O 8
ATOM 15162 N N . ARG A 1 101 ? 5.161 0.050 -22.611 1.00 4.25 101 ARG A N 8
ATOM 15163 C CA . ARG A 1 101 ? 5.460 0.905 -21.469 1.00 32.41 101 ARG A CA 8
ATOM 15164 C C . ARG A 1 101 ? 6.579 1.887 -21.803 1.00 74.21 101 ARG A C 8
ATOM 15165 O O . ARG A 1 101 ? 7.651 1.490 -22.261 1.00 12.55 101 ARG A O 8
ATOM 15186 N N . ASP A 1 102 ? 6.323 3.170 -21.572 1.00 73.03 102 ASP A N 8
ATOM 15187 C CA . ASP A 1 102 ? 7.308 4.209 -21.848 1.00 63.23 102 ASP A CA 8
ATOM 15188 C C . ASP A 1 102 ? 7.799 4.124 -23.290 1.00 24.24 102 ASP A C 8
ATOM 15189 O O . ASP A 1 102 ? 8.921 4.519 -23.599 1.00 10.42 102 ASP A O 8
ATOM 15198 N N . GLY A 1 103 ? 6.948 3.603 -24.170 1.00 2.43 103 GLY A N 8
ATOM 15199 C CA . GLY A 1 103 ? 7.313 3.473 -25.567 1.00 31.54 103 GLY A CA 8
ATOM 15200 C C . GLY A 1 103 ? 7.977 2.145 -25.874 1.00 30.50 103 GLY A C 8
ATOM 15201 O O . GLY A 1 103 ? 7.651 1.493 -26.865 1.00 10.41 103 GLY A O 8
ATOM 15205 N N . LYS A 1 104 ? 8.914 1.744 -25.020 1.00 25.14 104 LYS A N 8
ATOM 15206 C CA . LYS A 1 104 ? 9.627 0.486 -25.203 1.00 25.34 104 LYS A CA 8
ATOM 15207 C C . LYS A 1 104 ? 8.665 -0.697 -25.154 1.00 14.23 104 LYS A C 8
ATOM 15208 O O . LYS A 1 104 ? 7.879 -0.834 -24.216 1.00 31.24 104 LYS A O 8
ATOM 15227 N N . LEU A 1 105 ? 8.732 -1.550 -26.170 1.00 31.53 105 LEU A N 8
ATOM 15228 C CA . LEU A 1 105 ? 7.867 -2.723 -26.242 1.00 20.33 105 LEU A CA 8
ATOM 15229 C C . LEU A 1 105 ? 8.587 -3.963 -25.722 1.00 75.31 105 LEU A C 8
ATOM 15230 O O . LEU A 1 105 ? 9.813 -4.054 -25.787 1.00 23.42 105 LEU A O 8
ATOM 15246 N N . MET A 1 106 ? 7.817 -4.916 -25.207 1.00 74.33 106 MET A N 8
ATOM 15247 C CA . MET A 1 106 ? 8.381 -6.152 -24.679 1.00 20.31 106 MET A CA 8
ATOM 15248 C C . MET A 1 106 ? 7.644 -7.367 -25.234 1.00 43.33 106 MET A C 8
ATOM 15249 O O . MET A 1 106 ? 6.439 -7.316 -25.477 1.00 3.02 106 MET A O 8
ATOM 15263 N N . VAL A 1 107 ? 8.376 -8.459 -25.429 1.00 75.01 107 VAL A N 8
ATOM 15264 C CA . VAL A 1 107 ? 7.791 -9.687 -25.954 1.00 61.12 107 VAL A CA 8
ATOM 15265 C C . VAL A 1 107 ? 7.324 -10.600 -24.825 1.00 44.11 107 VAL A C 8
ATOM 15266 O O . VAL A 1 107 ? 8.031 -10.795 -23.838 1.00 61.33 107 VAL A O 8
ATOM 15279 N N . GLY A 1 108 ? 6.126 -11.157 -24.979 1.00 3.25 108 GLY A N 8
ATOM 15280 C CA . GLY A 1 108 ? 5.584 -12.042 -23.966 1.00 34.24 108 GLY A CA 8
ATOM 15281 C C . GLY A 1 108 ? 6.428 -13.287 -23.773 1.00 63.12 108 GLY A C 8
ATOM 15282 O O . GLY A 1 108 ? 7.293 -13.593 -24.593 1.00 74.34 108 GLY A O 8
ATOM 15286 N N . PHE A 1 109 ? 6.177 -14.007 -22.684 1.00 65.53 109 PHE A N 8
ATOM 15287 C CA . PHE A 1 109 ? 6.923 -15.224 -22.384 1.00 34.22 109 PHE A CA 8
ATOM 15288 C C . PHE A 1 109 ? 6.021 -16.265 -21.726 1.00 13.12 109 PHE A C 8
ATOM 15289 O O . PHE A 1 109 ? 5.002 -15.929 -21.124 1.00 33.42 109 PHE A O 8
ATOM 15306 N N . LYS A 1 110 ? 6.404 -17.531 -21.849 1.00 53.10 110 LYS A N 8
ATOM 15307 C CA . LYS A 1 110 ? 5.633 -18.624 -21.267 1.00 31.01 110 LYS A CA 8
ATOM 15308 C C . LYS A 1 110 ? 5.343 -18.361 -19.793 1.00 43.41 110 LYS A C 8
ATOM 15309 O O . LYS A 1 110 ? 6.003 -17.552 -19.140 1.00 73.41 110 LYS A O 8
ATOM 15328 N N . PRO A 1 111 ? 4.334 -19.061 -19.254 1.00 3.22 111 PRO A N 8
ATOM 15329 C CA . PRO A 1 111 ? 3.936 -18.921 -17.849 1.00 31.43 111 PRO A CA 8
ATOM 15330 C C . PRO A 1 111 ? 4.976 -19.495 -16.892 1.00 53.03 111 PRO A C 8
ATOM 15331 O O . PRO A 1 111 ? 5.362 -18.848 -15.921 1.00 72.25 111 PRO A O 8
ATOM 15342 N N . ALA A 1 112 ? 5.424 -20.714 -17.174 1.00 62.44 112 ALA A N 8
ATOM 15343 C CA . ALA A 1 112 ? 6.421 -21.374 -16.340 1.00 52.52 112 ALA A CA 8
ATOM 15344 C C . ALA A 1 112 ? 7.705 -20.554 -16.268 1.00 34.24 112 ALA A C 8
ATOM 15345 O O . ALA A 1 112 ? 8.334 -20.463 -15.214 1.00 74.33 112 ALA A O 8
ATOM 15352 N N . GLN A 1 113 ? 8.088 -19.963 -17.395 1.00 34.25 113 GLN A N 8
ATOM 15353 C CA . GLN A 1 113 ? 9.298 -19.152 -17.457 1.00 42.12 113 GLN A CA 8
ATOM 15354 C C . GLN A 1 113 ? 9.115 -17.839 -16.703 1.00 63.54 113 GLN A C 8
ATOM 15355 O O . GLN A 1 113 ? 9.952 -17.460 -15.885 1.00 30.03 113 GLN A O 8
ATOM 15369 N N . TYR A 1 114 ? 8.015 -17.150 -16.985 1.00 74.31 114 TYR A N 8
ATOM 15370 C CA . TYR A 1 114 ? 7.724 -15.878 -16.334 1.00 32.54 114 TYR A CA 8
ATOM 15371 C C . TYR A 1 114 ? 7.726 -16.028 -14.817 1.00 30.52 114 TYR A C 8
ATOM 15372 O O . TYR A 1 114 ? 8.244 -15.174 -14.099 1.00 21.43 114 TYR A O 8
ATOM 15390 N N . GLU A 1 115 ? 7.143 -17.122 -14.336 1.00 14.02 115 GLU A N 8
ATOM 15391 C CA . GLU A 1 115 ? 7.077 -17.385 -12.903 1.00 22.21 115 GLU A CA 8
ATOM 15392 C C . GLU A 1 115 ? 8.456 -17.731 -12.350 1.00 15.44 115 GLU A C 8
ATOM 15393 O O . GLU A 1 115 ? 8.901 -17.156 -11.357 1.00 4.40 115 GLU A O 8
ATOM 15405 N N . ALA A 1 116 ? 9.129 -18.674 -13.000 1.00 50.22 116 ALA A N 8
ATOM 15406 C CA . ALA A 1 116 ? 10.458 -19.096 -12.575 1.00 4.31 116 ALA A CA 8
ATOM 15407 C C . ALA A 1 116 ? 11.440 -17.929 -12.604 1.00 51.44 116 ALA A C 8
ATOM 15408 O O . ALA A 1 116 ? 12.416 -17.908 -11.854 1.00 72.23 116 ALA A O 8
ATOM 15415 N N . TYR A 1 117 ? 11.175 -16.961 -13.475 1.00 54.32 117 TYR A N 8
ATOM 15416 C CA . TYR A 1 117 ? 12.037 -15.792 -13.603 1.00 43.12 117 TYR A CA 8
ATOM 15417 C C . TYR A 1 117 ? 11.707 -14.752 -12.536 1.00 23.32 117 TYR A C 8
ATOM 15418 O O . TYR A 1 117 ? 12.602 -14.143 -11.949 1.00 72.22 117 TYR A O 8
ATOM 15436 N N . PHE A 1 118 ? 10.416 -14.555 -12.291 1.00 14.14 118 PHE A N 8
ATOM 15437 C CA . PHE A 1 118 ? 9.966 -13.588 -11.295 1.00 2.10 118 PHE A CA 8
ATOM 15438 C C . PHE A 1 118 ? 10.588 -13.881 -9.933 1.00 23.32 118 PHE A C 8
ATOM 15439 O O . PHE A 1 118 ? 10.855 -12.969 -9.150 1.00 14.34 118 PHE A O 8
ATOM 15456 N N . LYS A 1 119 ? 10.817 -15.160 -9.656 1.00 45.31 119 LYS A N 8
ATOM 15457 C CA . LYS A 1 119 ? 11.408 -15.576 -8.390 1.00 73.12 119 LYS A CA 8
ATOM 15458 C C . LYS A 1 119 ? 12.865 -15.134 -8.299 1.00 53.44 119 LYS A C 8
ATOM 15459 O O . LYS A 1 119 ? 13.554 -15.017 -9.313 1.00 11.14 119 LYS A O 8
ATOM 15478 N N . LEU A 1 120 ? 13.329 -14.889 -7.078 1.00 51.43 120 LEU A N 8
ATOM 15479 C CA . LEU A 1 120 ? 14.705 -14.460 -6.854 1.00 62.11 120 LEU A CA 8
ATOM 15480 C C . LEU A 1 120 ? 15.637 -15.662 -6.732 1.00 51.03 120 LEU A C 8
ATOM 15481 O O . LEU A 1 120 ? 15.361 -16.601 -5.984 1.00 22.42 120 LEU A O 8
ATOM 15497 N N . GLY A 1 1 ? -6.929 3.914 -5.505 1.00 42.31 1 GLY A N 9
ATOM 15498 C CA . GLY A 1 1 ? -5.600 3.518 -5.080 1.00 53.12 1 GLY A CA 9
ATOM 15499 C C . GLY A 1 1 ? -4.512 4.094 -5.965 1.00 15.32 1 GLY A C 9
ATOM 15500 O O . GLY A 1 1 ? -4.777 4.628 -7.042 1.00 30.13 1 GLY A O 9
ATOM 15504 N N . PRO A 1 2 ? -3.256 3.990 -5.509 1.00 31.21 2 PRO A N 9
ATOM 15505 C CA . PRO A 1 2 ? -2.099 4.500 -6.252 1.00 52.14 2 PRO A CA 9
ATOM 15506 C C . PRO A 1 2 ? -1.813 3.688 -7.510 1.00 61.23 2 PRO A C 9
ATOM 15507 O O . PRO A 1 2 ? -1.660 2.469 -7.452 1.00 11.13 2 PRO A O 9
ATOM 15518 N N . GLY A 1 3 ? -1.745 4.373 -8.647 1.00 13.22 3 GLY A N 9
ATOM 15519 C CA . GLY A 1 3 ? -1.478 3.697 -9.905 1.00 45.42 3 GLY A CA 9
ATOM 15520 C C . GLY A 1 3 ? -0.469 4.440 -10.758 1.00 62.35 3 GLY A C 9
ATOM 15521 O O . GLY A 1 3 ? -0.700 4.669 -11.945 1.00 22.31 3 GLY A O 9
ATOM 15525 N N . SER A 1 4 ? 0.653 4.818 -10.153 1.00 25.24 4 SER A N 9
ATOM 15526 C CA . SER A 1 4 ? 1.698 5.544 -10.865 1.00 42.22 4 SER A CA 9
ATOM 15527 C C . SER A 1 4 ? 2.285 4.692 -11.986 1.00 24.33 4 SER A C 9
ATOM 15528 O O . SER A 1 4 ? 2.345 5.118 -13.139 1.00 52.03 4 SER A O 9
ATOM 15536 N N . MET A 1 5 ? 2.716 3.484 -11.638 1.00 41.54 5 MET A N 9
ATOM 15537 C CA . MET A 1 5 ? 3.297 2.570 -12.615 1.00 62.03 5 MET A CA 9
ATOM 15538 C C . MET A 1 5 ? 2.215 1.728 -13.284 1.00 45.23 5 MET A C 9
ATOM 15539 O O . MET A 1 5 ? 1.778 0.715 -12.738 1.00 4.24 5 MET A O 9
ATOM 15553 N N . SER A 1 6 ? 1.786 2.155 -14.467 1.00 44.34 6 SER A N 9
ATOM 15554 C CA . SER A 1 6 ? 0.752 1.443 -15.208 1.00 64.43 6 SER A CA 9
ATOM 15555 C C . SER A 1 6 ? 1.315 0.853 -16.496 1.00 62.14 6 SER A C 9
ATOM 15556 O O . SER A 1 6 ? 1.990 1.539 -17.265 1.00 73.31 6 SER A O 9
ATOM 15564 N N . VAL A 1 7 ? 1.033 -0.426 -16.727 1.00 10.34 7 VAL A N 9
ATOM 15565 C CA . VAL A 1 7 ? 1.511 -1.110 -17.923 1.00 2.44 7 VAL A CA 9
ATOM 15566 C C . VAL A 1 7 ? 0.385 -1.302 -18.932 1.00 5.32 7 VAL A C 9
ATOM 15567 O O . VAL A 1 7 ? -0.780 -1.456 -18.561 1.00 24.25 7 VAL A O 9
ATOM 15580 N N . THR A 1 8 ? 0.738 -1.293 -20.215 1.00 15.13 8 THR A N 9
ATOM 15581 C CA . THR A 1 8 ? -0.242 -1.464 -21.279 1.00 55.12 8 THR A CA 9
ATOM 15582 C C . THR A 1 8 ? 0.072 -2.695 -22.122 1.00 32.31 8 THR A C 9
ATOM 15583 O O . THR A 1 8 ? 1.203 -2.874 -22.577 1.00 11.22 8 THR A O 9
ATOM 15594 N N . ILE A 1 9 ? -0.934 -3.539 -22.329 1.00 40.31 9 ILE A N 9
ATOM 15595 C CA . ILE A 1 9 ? -0.763 -4.750 -23.121 1.00 3.44 9 ILE A CA 9
ATOM 15596 C C . ILE A 1 9 ? -1.603 -4.700 -24.391 1.00 62.44 9 ILE A C 9
ATOM 15597 O O . ILE A 1 9 ? -2.759 -4.277 -24.368 1.00 5.32 9 ILE A O 9
ATOM 15613 N N . TYR A 1 10 ? -1.015 -5.135 -25.500 1.00 4.54 10 TYR A N 9
ATOM 15614 C CA . TYR A 1 10 ? -1.710 -5.139 -26.783 1.00 30.24 10 TYR A CA 9
ATOM 15615 C C . TYR A 1 10 ? -1.917 -6.564 -27.286 1.00 22.21 10 TYR A C 9
ATOM 15616 O O . TYR A 1 10 ? -1.114 -7.455 -27.011 1.00 41.11 10 TYR A O 9
ATOM 15634 N N . GLY A 1 11 ? -3.002 -6.772 -28.026 1.00 41.24 11 GLY A N 9
ATOM 15635 C CA . GLY A 1 11 ? -3.296 -8.090 -28.557 1.00 3.41 11 GLY A CA 9
ATOM 15636 C C . GLY A 1 11 ? -4.532 -8.098 -29.436 1.00 42.14 11 GLY A C 9
ATOM 15637 O O . GLY A 1 11 ? -4.936 -7.059 -29.959 1.00 61.14 11 GLY A O 9
ATOM 15641 N N . ILE A 1 12 ? -5.130 -9.273 -29.600 1.00 0.23 12 ILE A N 9
ATOM 15642 C CA . ILE A 1 12 ? -6.326 -9.411 -30.423 1.00 21.20 12 ILE A CA 9
ATOM 15643 C C . ILE A 1 12 ? -7.275 -10.455 -29.842 1.00 0.25 12 ILE A C 9
ATOM 15644 O O . ILE A 1 12 ? -6.951 -11.128 -28.864 1.00 72.24 12 ILE A O 9
ATOM 15660 N N . LYS A 1 13 ? -8.446 -10.585 -30.454 1.00 73.52 13 LYS A N 9
ATOM 15661 C CA . LYS A 1 13 ? -9.443 -11.550 -30.002 1.00 71.53 13 LYS A CA 9
ATOM 15662 C C . LYS A 1 13 ? -9.464 -12.776 -30.908 1.00 42.41 13 LYS A C 9
ATOM 15663 O O . LYS A 1 13 ? -10.483 -13.457 -31.022 1.00 70.40 13 LYS A O 9
ATOM 15682 N N . ASN A 1 14 ? -8.333 -13.052 -31.550 1.00 14.55 14 ASN A N 9
ATOM 15683 C CA . ASN A 1 14 ? -8.223 -14.197 -32.446 1.00 43.33 14 ASN A CA 9
ATOM 15684 C C . ASN A 1 14 ? -7.091 -15.122 -32.010 1.00 4.54 14 ASN A C 9
ATOM 15685 O O . ASN A 1 14 ? -6.533 -15.862 -32.820 1.00 13.15 14 ASN A O 9
ATOM 15696 N N . CYS A 1 15 ? -6.757 -15.074 -30.725 1.00 13.42 15 CYS A N 9
ATOM 15697 C CA . CYS A 1 15 ? -5.691 -15.907 -30.181 1.00 5.12 15 CYS A CA 9
ATOM 15698 C C . CYS A 1 15 ? -6.084 -16.474 -28.820 1.00 45.42 15 CYS A C 9
ATOM 15699 O O . CYS A 1 15 ? -7.164 -16.185 -28.305 1.00 62.11 15 CYS A O 9
ATOM 15707 N N . ASP A 1 16 ? -5.202 -17.282 -28.243 1.00 14.03 16 ASP A N 9
ATOM 15708 C CA . ASP A 1 16 ? -5.457 -17.890 -26.943 1.00 11.23 16 ASP A CA 9
ATOM 15709 C C . ASP A 1 16 ? -4.422 -17.436 -25.919 1.00 34.34 16 ASP A C 9
ATOM 15710 O O . ASP A 1 16 ? -4.712 -17.343 -24.726 1.00 45.12 16 ASP A O 9
ATOM 15719 N N . THR A 1 17 ? -3.212 -17.155 -26.392 1.00 62.21 17 THR A N 9
ATOM 15720 C CA . THR A 1 17 ? -2.133 -16.713 -25.517 1.00 10.24 17 THR A CA 9
ATOM 15721 C C . THR A 1 17 ? -2.568 -15.529 -24.662 1.00 43.54 17 THR A C 9
ATOM 15722 O O . THR A 1 17 ? -2.151 -15.395 -23.513 1.00 32.13 17 THR A O 9
ATOM 15733 N N . MET A 1 18 ? -3.411 -14.673 -25.231 1.00 61.22 18 MET A N 9
ATOM 15734 C CA . MET A 1 18 ? -3.905 -13.500 -24.518 1.00 4.42 18 MET A CA 9
ATOM 15735 C C . MET A 1 18 ? -4.718 -13.910 -23.294 1.00 72.34 18 MET A C 9
ATOM 15736 O O . MET A 1 18 ? -4.616 -13.294 -22.233 1.00 54.40 18 MET A O 9
ATOM 15750 N N . LYS A 1 19 ? -5.527 -14.952 -23.449 1.00 34.45 19 LYS A N 9
ATOM 15751 C CA . LYS A 1 19 ? -6.358 -15.446 -22.357 1.00 44.21 19 LYS A CA 9
ATOM 15752 C C . LYS A 1 19 ? -5.502 -15.847 -21.160 1.00 43.12 19 LYS A C 9
ATOM 15753 O O . LYS A 1 19 ? -5.750 -15.415 -20.035 1.00 22.52 19 LYS A O 9
ATOM 15772 N N . LYS A 1 20 ? -4.492 -16.673 -21.411 1.00 34.44 20 LYS A N 9
ATOM 15773 C CA . LYS A 1 20 ? -3.597 -17.130 -20.355 1.00 13.54 20 LYS A CA 9
ATOM 15774 C C . LYS A 1 20 ? -2.852 -15.956 -19.728 1.00 54.33 20 LYS A C 9
ATOM 15775 O O . LYS A 1 20 ? -2.747 -15.857 -18.505 1.00 71.32 20 LYS A O 9
ATOM 15794 N N . ALA A 1 21 ? -2.336 -15.070 -20.573 1.00 53.12 21 ALA A N 9
ATOM 15795 C CA . ALA A 1 21 ? -1.604 -13.901 -20.100 1.00 1.22 21 ALA A CA 9
ATOM 15796 C C . ALA A 1 21 ? -2.478 -13.030 -19.204 1.00 43.50 21 ALA A C 9
ATOM 15797 O O . ALA A 1 21 ? -2.089 -12.683 -18.089 1.00 22.15 21 ALA A O 9
ATOM 15804 N N . ARG A 1 22 ? -3.661 -12.680 -19.699 1.00 25.34 22 ARG A N 9
ATOM 15805 C CA . ARG A 1 22 ? -4.589 -11.848 -18.944 1.00 62.34 22 ARG A CA 9
ATOM 15806 C C . ARG A 1 22 ? -4.915 -12.483 -17.595 1.00 32.15 22 ARG A C 9
ATOM 15807 O O . ARG A 1 22 ? -4.850 -11.825 -16.557 1.00 70.51 22 ARG A O 9
ATOM 15828 N N . ILE A 1 23 ? -5.264 -13.764 -17.620 1.00 34.41 23 ILE A N 9
ATOM 15829 C CA . ILE A 1 23 ? -5.600 -14.488 -16.399 1.00 74.45 23 ILE A CA 9
ATOM 15830 C C . ILE A 1 23 ? -4.413 -14.531 -15.443 1.00 44.23 23 ILE A C 9
ATOM 15831 O O . ILE A 1 23 ? -4.580 -14.438 -14.226 1.00 42.13 23 ILE A O 9
ATOM 15847 N N . TRP A 1 24 ? -3.216 -14.669 -16.000 1.00 31.51 24 TRP A N 9
ATOM 15848 C CA . TRP A 1 24 ? -2.000 -14.722 -15.195 1.00 62.05 24 TRP A CA 9
ATOM 15849 C C . TRP A 1 24 ? -1.728 -13.377 -14.531 1.00 74.25 24 TRP A C 9
ATOM 15850 O O . TRP A 1 24 ? -1.239 -13.317 -13.402 1.00 4.31 24 TRP A O 9
ATOM 15871 N N . LEU A 1 25 ? -2.048 -12.297 -15.237 1.00 11.33 25 LEU A N 9
ATOM 15872 C CA . LEU A 1 25 ? -1.839 -10.952 -14.715 1.00 44.32 25 LEU A CA 9
ATOM 15873 C C . LEU A 1 25 ? -2.886 -10.607 -13.661 1.00 51.32 25 LEU A C 9
ATOM 15874 O O . LEU A 1 25 ? -2.551 -10.176 -12.558 1.00 43.22 25 LEU A O 9
ATOM 15890 N N . GLU A 1 26 ? -4.154 -10.802 -14.009 1.00 61.23 26 GLU A N 9
ATOM 15891 C CA . GLU A 1 26 ? -5.250 -10.513 -13.091 1.00 64.31 26 GLU A CA 9
ATOM 15892 C C . GLU A 1 26 ? -5.161 -11.388 -11.845 1.00 74.22 26 GLU A C 9
ATOM 15893 O O . GLU A 1 26 ? -5.556 -10.975 -10.754 1.00 53.23 26 GLU A O 9
ATOM 15905 N N . ASP A 1 27 ? -4.641 -12.598 -12.014 1.00 34.31 27 ASP A N 9
ATOM 15906 C CA . ASP A 1 27 ? -4.499 -13.532 -10.903 1.00 72.41 27 ASP A CA 9
ATOM 15907 C C . ASP A 1 27 ? -3.290 -13.174 -10.043 1.00 33.14 27 ASP A C 9
ATOM 15908 O O . ASP A 1 27 ? -3.360 -13.200 -8.815 1.00 3.11 27 ASP A O 9
ATOM 15917 N N . HIS A 1 28 ? -2.182 -12.843 -10.698 1.00 21.13 28 HIS A N 9
ATOM 15918 C CA . HIS A 1 28 ? -0.956 -12.481 -9.994 1.00 13.54 28 HIS A CA 9
ATOM 15919 C C . HIS A 1 28 ? -1.166 -11.228 -9.148 1.00 43.42 28 HIS A C 9
ATOM 15920 O O . HIS A 1 28 ? -0.379 -10.934 -8.250 1.00 0.32 28 HIS A O 9
ATOM 15934 N N . GLY A 1 29 ? -2.234 -10.493 -9.443 1.00 43.32 29 GLY A N 9
ATOM 15935 C CA . GLY A 1 29 ? -2.527 -9.279 -8.702 1.00 61.30 29 GLY A CA 9
ATOM 15936 C C . GLY A 1 29 ? -2.003 -8.037 -9.393 1.00 13.24 29 GLY A C 9
ATOM 15937 O O . GLY A 1 29 ? -1.785 -7.008 -8.752 1.00 52.32 29 GLY A O 9
ATOM 15941 N N . ILE A 1 30 ? -1.798 -8.131 -10.703 1.00 54.44 30 ILE A N 9
ATOM 15942 C CA . ILE A 1 30 ? -1.296 -7.006 -11.480 1.00 74.22 30 ILE A CA 9
ATOM 15943 C C . ILE A 1 30 ? -2.393 -6.408 -12.356 1.00 61.31 30 ILE A C 9
ATOM 15944 O O . ILE A 1 30 ? -3.271 -7.121 -12.841 1.00 14.22 30 ILE A O 9
ATOM 15960 N N . ASP A 1 31 ? -2.334 -5.096 -12.554 1.00 75.12 31 ASP A N 9
ATOM 15961 C CA . ASP A 1 31 ? -3.321 -4.403 -13.374 1.00 21.24 31 ASP A CA 9
ATOM 15962 C C . ASP A 1 31 ? -2.713 -3.965 -14.702 1.00 75.12 31 ASP A C 9
ATOM 15963 O O . ASP A 1 31 ? -1.881 -3.058 -14.747 1.00 63.43 31 ASP A O 9
ATOM 15972 N N . TYR A 1 32 ? -3.132 -4.615 -15.782 1.00 1.34 32 TYR A N 9
ATOM 15973 C CA . TYR A 1 32 ? -2.626 -4.296 -17.111 1.00 14.55 32 TYR A CA 9
ATOM 15974 C C . TYR A 1 32 ? -3.741 -3.763 -18.005 1.00 23.04 32 TYR A C 9
ATOM 15975 O O . TYR A 1 32 ? -4.882 -4.222 -17.937 1.00 43.04 32 TYR A O 9
ATOM 15993 N N . THR A 1 33 ? -3.403 -2.789 -18.845 1.00 12.42 33 THR A N 9
ATOM 15994 C CA . THR A 1 33 ? -4.374 -2.192 -19.752 1.00 70.00 33 THR A CA 9
ATOM 15995 C C . THR A 1 33 ? -4.538 -3.032 -21.014 1.00 44.51 33 THR A C 9
ATOM 15996 O O . THR A 1 33 ? -3.614 -3.149 -21.819 1.00 22.54 33 THR A O 9
ATOM 16007 N N . PHE A 1 34 ? -5.720 -3.615 -21.181 1.00 20.02 34 PHE A N 9
ATOM 16008 C CA . PHE A 1 34 ? -6.006 -4.446 -22.345 1.00 51.35 34 PHE A CA 9
ATOM 16009 C C . PHE A 1 34 ? -6.275 -3.585 -23.575 1.00 63.42 34 PHE A C 9
ATOM 16010 O O . PHE A 1 34 ? -7.196 -2.768 -23.585 1.00 51.44 34 PHE A O 9
ATOM 16027 N N . HIS A 1 35 ? -5.463 -3.773 -24.610 1.00 30.12 35 HIS A N 9
ATOM 16028 C CA . HIS A 1 35 ? -5.614 -3.012 -25.847 1.00 4.21 35 HIS A CA 9
ATOM 16029 C C . HIS A 1 35 ? -5.749 -3.947 -27.045 1.00 71.42 35 HIS A C 9
ATOM 16030 O O . HIS A 1 35 ? -4.876 -4.778 -27.299 1.00 23.35 35 HIS A O 9
ATOM 16044 N N . ASP A 1 36 ? -6.848 -3.805 -27.778 1.00 25.23 36 ASP A N 9
ATOM 16045 C CA . ASP A 1 36 ? -7.098 -4.635 -28.950 1.00 42.21 36 ASP A CA 9
ATOM 16046 C C . ASP A 1 36 ? -6.669 -3.918 -30.227 1.00 1.23 36 ASP A C 9
ATOM 16047 O O . ASP A 1 36 ? -6.993 -2.749 -30.433 1.00 31.51 36 ASP A O 9
ATOM 16056 N N . TYR A 1 37 ? -5.936 -4.627 -31.080 1.00 30.14 37 TYR A N 9
ATOM 16057 C CA . TYR A 1 37 ? -5.459 -4.057 -32.334 1.00 33.02 37 TYR A CA 9
ATOM 16058 C C . TYR A 1 37 ? -6.618 -3.808 -33.295 1.00 52.25 37 TYR A C 9
ATOM 16059 O O . TYR A 1 37 ? -6.707 -2.750 -33.918 1.00 44.22 37 TYR A O 9
ATOM 16077 N N . LYS A 1 38 ? -7.504 -4.791 -33.409 1.00 0.11 38 LYS A N 9
ATOM 16078 C CA . LYS A 1 38 ? -8.659 -4.682 -34.291 1.00 54.34 38 LYS A CA 9
ATOM 16079 C C . LYS A 1 38 ? -9.707 -3.744 -33.702 1.00 63.30 38 LYS A C 9
ATOM 16080 O O . LYS A 1 38 ? -10.217 -2.855 -34.386 1.00 51.11 38 LYS A O 9
ATOM 16099 N N . LYS A 1 39 ? -10.025 -3.945 -32.427 1.00 13.11 39 LYS A N 9
ATOM 16100 C CA . LYS A 1 39 ? -11.011 -3.117 -31.744 1.00 43.13 39 LYS A CA 9
ATOM 16101 C C . LYS A 1 39 ? -10.631 -1.641 -31.825 1.00 2.14 39 LYS A C 9
ATOM 16102 O O . LYS A 1 39 ? -11.466 -0.793 -32.137 1.00 41.33 39 LYS A O 9
ATOM 16121 N N . GLU A 1 40 ? -9.367 -1.344 -31.544 1.00 43.23 40 GLU A N 9
ATOM 16122 C CA . GLU A 1 40 ? -8.878 0.030 -31.586 1.00 30.23 40 GLU A CA 9
ATOM 16123 C C . GLU A 1 40 ? -8.459 0.414 -33.003 1.00 71.01 40 GLU A C 9
ATOM 16124 O O . GLU A 1 40 ? -9.154 1.169 -33.683 1.00 70.35 40 GLU A O 9
ATOM 16136 N N . GLY A 1 41 ? -7.318 -0.109 -33.439 1.00 12.45 41 GLY A N 9
ATOM 16137 C CA . GLY A 1 41 ? -6.826 0.190 -34.771 1.00 0.44 41 GLY A CA 9
ATOM 16138 C C . GLY A 1 41 ? -5.312 0.202 -34.841 1.00 54.13 41 GLY A C 9
ATOM 16139 O O . GLY A 1 41 ? -4.636 0.271 -33.814 1.00 32.21 41 GLY A O 9
ATOM 16143 N N . LEU A 1 42 ? -4.777 0.133 -36.055 1.00 61.22 42 LEU A N 9
ATOM 16144 C CA . LEU A 1 42 ? -3.332 0.133 -36.256 1.00 32.11 42 LEU A CA 9
ATOM 16145 C C . LEU A 1 42 ? -2.947 1.016 -37.438 1.00 60.11 42 LEU A C 9
ATOM 16146 O O . LEU A 1 42 ? -3.275 0.712 -38.586 1.00 61.12 42 LEU A O 9
ATOM 16162 N N . ASP A 1 43 ? -2.247 2.108 -37.152 1.00 24.10 43 ASP A N 9
ATOM 16163 C CA . ASP A 1 43 ? -1.814 3.033 -38.193 1.00 33.24 43 ASP A CA 9
ATOM 16164 C C . ASP A 1 43 ? -0.301 2.971 -38.380 1.00 21.14 43 ASP A C 9
ATOM 16165 O O . ASP A 1 43 ? 0.394 2.253 -37.661 1.00 4.53 43 ASP A O 9
ATOM 16174 N N . ALA A 1 44 ? 0.201 3.726 -39.351 1.00 11.33 44 ALA A N 9
ATOM 16175 C CA . ALA A 1 44 ? 1.631 3.757 -39.632 1.00 41.31 44 ALA A CA 9
ATOM 16176 C C . ALA A 1 44 ? 2.414 4.300 -38.441 1.00 2.35 44 ALA A C 9
ATOM 16177 O O . ALA A 1 44 ? 3.548 3.892 -38.195 1.00 3.31 44 ALA A O 9
ATOM 16184 N N . GLU A 1 45 ? 1.801 5.223 -37.708 1.00 21.11 45 GLU A N 9
ATOM 16185 C CA . GLU A 1 45 ? 2.441 5.823 -36.543 1.00 32.33 45 GLU A CA 9
ATOM 16186 C C . GLU A 1 45 ? 2.750 4.766 -35.487 1.00 22.11 45 GLU A C 9
ATOM 16187 O O . GLU A 1 45 ? 3.862 4.703 -34.961 1.00 3.32 45 GLU A O 9
ATOM 16199 N N . THR A 1 46 ? 1.758 3.935 -35.181 1.00 73.34 46 THR A N 9
ATOM 16200 C CA . THR A 1 46 ? 1.922 2.882 -34.187 1.00 14.20 46 THR A CA 9
ATOM 16201 C C . THR A 1 46 ? 2.856 1.790 -34.693 1.00 20.44 46 THR A C 9
ATOM 16202 O O . THR A 1 46 ? 3.765 1.359 -33.982 1.00 51.10 46 THR A O 9
ATOM 16213 N N . LEU A 1 47 ? 2.629 1.346 -35.924 1.00 41.05 47 LEU A N 9
ATOM 16214 C CA . LEU A 1 47 ? 3.452 0.303 -36.527 1.00 30.54 47 LEU A CA 9
ATOM 16215 C C . LEU A 1 47 ? 4.914 0.734 -36.593 1.00 4.21 47 LEU A C 9
ATOM 16216 O O . LEU A 1 47 ? 5.807 0.001 -36.170 1.00 62.44 47 LEU A O 9
ATOM 16232 N N . ASP A 1 48 ? 5.149 1.929 -37.126 1.00 1.01 48 ASP A N 9
ATOM 16233 C CA . ASP A 1 48 ? 6.502 2.459 -37.245 1.00 1.33 48 ASP A CA 9
ATOM 16234 C C . ASP A 1 48 ? 7.133 2.653 -35.870 1.00 4.12 48 ASP A C 9
ATOM 16235 O O . ASP A 1 48 ? 8.280 2.267 -35.642 1.00 45.52 48 ASP A O 9
ATOM 16244 N N . ARG A 1 49 ? 6.377 3.255 -34.958 1.00 40.22 49 ARG A N 9
ATOM 16245 C CA . ARG A 1 49 ? 6.863 3.503 -33.606 1.00 24.55 49 ARG A CA 9
ATOM 16246 C C . ARG A 1 49 ? 7.338 2.208 -32.953 1.00 53.00 49 ARG A C 9
ATOM 16247 O O . ARG A 1 49 ? 8.389 2.173 -32.313 1.00 73.52 49 ARG A O 9
ATOM 16268 N N . PHE A 1 50 ? 6.556 1.147 -33.118 1.00 52.05 50 PHE A N 9
ATOM 16269 C CA . PHE A 1 50 ? 6.895 -0.150 -32.544 1.00 23.30 50 PHE A CA 9
ATOM 16270 C C . PHE A 1 50 ? 8.043 -0.801 -33.310 1.00 71.14 50 PHE A C 9
ATOM 16271 O O . PHE A 1 50 ? 8.857 -1.525 -32.735 1.00 40.10 50 PHE A O 9
ATOM 16288 N N . LEU A 1 51 ? 8.103 -0.537 -34.610 1.00 22.50 51 LEU A N 9
ATOM 16289 C CA . LEU A 1 51 ? 9.152 -1.096 -35.457 1.00 0.23 51 LEU A CA 9
ATOM 16290 C C . LEU A 1 51 ? 10.518 -0.533 -35.076 1.00 53.31 51 LEU A C 9
ATOM 16291 O O . LEU A 1 51 ? 11.523 -1.242 -35.104 1.00 22.12 51 LEU A O 9
ATOM 16307 N N . LYS A 1 52 ? 10.545 0.747 -34.719 1.00 72.22 52 LYS A N 9
ATOM 16308 C CA . LYS A 1 52 ? 11.786 1.405 -34.329 1.00 13.04 52 LYS A CA 9
ATOM 16309 C C . LYS A 1 52 ? 12.293 0.866 -32.995 1.00 1.22 52 LYS A C 9
ATOM 16310 O O . LYS A 1 52 ? 13.495 0.690 -32.800 1.00 22.51 52 LYS A O 9
ATOM 16329 N N . THR A 1 53 ? 11.366 0.603 -32.078 1.00 24.20 53 THR A N 9
ATOM 16330 C CA . THR A 1 53 ? 11.719 0.084 -30.763 1.00 34.52 53 THR A CA 9
ATOM 16331 C C . THR A 1 53 ? 12.009 -1.412 -30.822 1.00 21.14 53 THR A C 9
ATOM 16332 O O . THR A 1 53 ? 12.766 -1.940 -30.007 1.00 72.44 53 THR A O 9
ATOM 16343 N N . VAL A 1 54 ? 11.405 -2.089 -31.793 1.00 5.34 54 VAL A N 9
ATOM 16344 C CA . VAL A 1 54 ? 11.601 -3.524 -31.960 1.00 43.11 54 VAL A CA 9
ATOM 16345 C C . VAL A 1 54 ? 11.536 -3.920 -33.431 1.00 50.42 54 VAL A C 9
ATOM 16346 O O . VAL A 1 54 ? 10.639 -3.512 -34.170 1.00 41.32 54 VAL A O 9
ATOM 16359 N N . PRO A 1 55 ? 12.507 -4.736 -33.868 1.00 2.25 55 PRO A N 9
ATOM 16360 C CA . PRO A 1 55 ? 12.581 -5.206 -35.254 1.00 2.03 55 PRO A CA 9
ATOM 16361 C C . PRO A 1 55 ? 11.468 -6.192 -35.593 1.00 74.41 55 PRO A C 9
ATOM 16362 O O . PRO A 1 55 ? 11.029 -6.962 -34.740 1.00 51.24 55 PRO A O 9
ATOM 16373 N N . TRP A 1 56 ? 11.016 -6.160 -36.841 1.00 2.13 56 TRP A N 9
ATOM 16374 C CA . TRP A 1 56 ? 9.953 -7.051 -37.292 1.00 72.32 56 TRP A CA 9
ATOM 16375 C C . TRP A 1 56 ? 10.292 -8.505 -36.978 1.00 33.30 56 TRP A C 9
ATOM 16376 O O . TRP A 1 56 ? 9.419 -9.285 -36.600 1.00 54.31 56 TRP A O 9
ATOM 16397 N N . GLU A 1 57 ? 11.563 -8.859 -37.136 1.00 24.51 57 GLU A N 9
ATOM 16398 C CA . GLU A 1 57 ? 12.015 -10.220 -36.870 1.00 64.15 57 GLU A CA 9
ATOM 16399 C C . GLU A 1 57 ? 11.644 -10.648 -35.453 1.00 74.11 57 GLU A C 9
ATOM 16400 O O . GLU A 1 57 ? 11.482 -11.837 -35.175 1.00 43.02 57 GLU A O 9
ATOM 16412 N N . GLN A 1 58 ? 11.509 -9.672 -34.561 1.00 73.33 58 GLN A N 9
ATOM 16413 C CA . GLN A 1 58 ? 11.158 -9.948 -33.173 1.00 13.45 58 GLN A CA 9
ATOM 16414 C C . GLN A 1 58 ? 9.834 -9.287 -32.805 1.00 24.32 58 GLN A C 9
ATOM 16415 O O . GLN A 1 58 ? 9.591 -8.966 -31.640 1.00 52.14 58 GLN A O 9
ATOM 16429 N N . LEU A 1 59 ? 8.982 -9.083 -33.803 1.00 41.15 59 LEU A N 9
ATOM 16430 C CA . LEU A 1 59 ? 7.682 -8.459 -33.585 1.00 23.12 59 LEU A CA 9
ATOM 16431 C C . LEU A 1 59 ? 6.576 -9.248 -34.277 1.00 51.11 59 LEU A C 9
ATOM 16432 O O . LEU A 1 59 ? 5.453 -8.764 -34.426 1.00 4.12 59 LEU A O 9
ATOM 16448 N N . LEU A 1 60 ? 6.900 -10.466 -34.699 1.00 55.45 60 LEU A N 9
ATOM 16449 C CA . LEU A 1 60 ? 5.932 -11.324 -35.374 1.00 62.31 60 LEU A CA 9
ATOM 16450 C C . LEU A 1 60 ? 6.233 -12.795 -35.111 1.00 44.10 60 LEU A C 9
ATOM 16451 O O . LEU A 1 60 ? 7.387 -13.180 -34.926 1.00 61.30 60 LEU A O 9
ATOM 16467 N N . ASN A 1 61 ? 5.186 -13.614 -35.095 1.00 14.22 61 ASN A N 9
ATOM 16468 C CA . ASN A 1 61 ? 5.338 -15.046 -34.856 1.00 33.24 61 ASN A CA 9
ATOM 16469 C C . ASN A 1 61 ? 6.380 -15.646 -35.795 1.00 54.15 61 ASN A C 9
ATOM 16470 O O . ASN A 1 61 ? 6.451 -15.289 -36.971 1.00 1.23 61 ASN A O 9
ATOM 16481 N N . ARG A 1 62 ? 7.187 -16.562 -35.266 1.00 14.43 62 ARG A N 9
ATOM 16482 C CA . ARG A 1 62 ? 8.224 -17.212 -36.057 1.00 62.32 62 ARG A CA 9
ATOM 16483 C C . ARG A 1 62 ? 7.907 -18.691 -36.260 1.00 71.20 62 ARG A C 9
ATOM 16484 O O . ARG A 1 62 ? 7.848 -19.173 -37.390 1.00 73.11 62 ARG A O 9
ATOM 16505 N N . ALA A 1 63 ? 7.705 -19.403 -35.157 1.00 13.41 63 ALA A N 9
ATOM 16506 C CA . ALA A 1 63 ? 7.392 -20.827 -35.215 1.00 11.25 63 ALA A CA 9
ATOM 16507 C C . ALA A 1 63 ? 5.886 -21.061 -35.150 1.00 40.23 63 ALA A C 9
ATOM 16508 O O . ALA A 1 63 ? 5.429 -22.090 -34.656 1.00 15.22 63 ALA A O 9
ATOM 16515 N N . GLY A 1 64 ? 5.120 -20.097 -35.652 1.00 15.42 64 GLY A N 9
ATOM 16516 C CA . GLY A 1 64 ? 3.673 -20.217 -35.640 1.00 64.14 64 GLY A CA 9
ATOM 16517 C C . GLY A 1 64 ? 3.113 -20.601 -36.996 1.00 10.02 64 GLY A C 9
ATOM 16518 O O . GLY A 1 64 ? 3.784 -20.457 -38.018 1.00 62.15 64 GLY A O 9
ATOM 16522 N N . THR A 1 65 ? 1.878 -21.092 -37.006 1.00 32.42 65 THR A N 9
ATOM 16523 C CA . THR A 1 65 ? 1.228 -21.500 -38.244 1.00 14.14 65 THR A CA 9
ATOM 16524 C C . THR A 1 65 ? 1.162 -20.345 -39.238 1.00 2.22 65 THR A C 9
ATOM 16525 O O . THR A 1 65 ? 1.215 -20.551 -40.450 1.00 74.54 65 THR A O 9
ATOM 16536 N N . THR A 1 66 ? 1.048 -19.128 -38.716 1.00 75.01 66 THR A N 9
ATOM 16537 C CA . THR A 1 66 ? 0.975 -17.939 -39.557 1.00 24.34 66 THR A CA 9
ATOM 16538 C C . THR A 1 66 ? 2.238 -17.783 -40.397 1.00 70.12 66 THR A C 9
ATOM 16539 O O . THR A 1 66 ? 2.170 -17.467 -41.585 1.00 31.44 66 THR A O 9
ATOM 16550 N N . PHE A 1 67 ? 3.390 -18.005 -39.772 1.00 31.33 67 PHE A N 9
ATOM 16551 C CA . PHE A 1 67 ? 4.669 -17.887 -40.463 1.00 51.22 67 PHE A CA 9
ATOM 16552 C C . PHE A 1 67 ? 4.904 -19.085 -41.379 1.00 2.20 67 PHE A C 9
ATOM 16553 O O . PHE A 1 67 ? 5.494 -18.954 -42.452 1.00 62.22 67 PHE A O 9
ATOM 16570 N N . ARG A 1 68 ? 4.440 -20.253 -40.947 1.00 35.20 68 ARG A N 9
ATOM 16571 C CA . ARG A 1 68 ? 4.601 -21.475 -41.726 1.00 13.24 68 ARG A CA 9
ATOM 16572 C C . ARG A 1 68 ? 3.533 -21.572 -42.812 1.00 42.44 68 ARG A C 9
ATOM 16573 O O . ARG A 1 68 ? 3.543 -22.495 -43.627 1.00 51.04 68 ARG A O 9
ATOM 16594 N N . LYS A 1 69 ? 2.612 -20.614 -42.815 1.00 73.43 69 LYS A N 9
ATOM 16595 C CA . LYS A 1 69 ? 1.537 -20.591 -43.800 1.00 73.42 69 LYS A CA 9
ATOM 16596 C C . LYS A 1 69 ? 2.097 -20.493 -45.215 1.00 41.12 69 LYS A C 9
ATOM 16597 O O . LYS A 1 69 ? 1.414 -20.817 -46.188 1.00 52.53 69 LYS A O 9
ATOM 16616 N N . LEU A 1 70 ? 3.344 -20.048 -45.323 1.00 1.50 70 LEU A N 9
ATOM 16617 C CA . LEU A 1 70 ? 3.996 -19.910 -46.620 1.00 30.25 70 LEU A CA 9
ATOM 16618 C C . LEU A 1 70 ? 5.214 -20.824 -46.717 1.00 52.51 70 LEU A C 9
ATOM 16619 O O . LEU A 1 70 ? 5.804 -21.222 -45.713 1.00 53.44 70 LEU A O 9
ATOM 16635 N N . PRO A 1 71 ? 5.602 -21.164 -47.955 1.00 40.12 71 PRO A N 9
ATOM 16636 C CA . PRO A 1 71 ? 6.755 -22.032 -48.213 1.00 21.41 71 PRO A CA 9
ATOM 16637 C C . PRO A 1 71 ? 8.078 -21.353 -47.879 1.00 4.43 71 PRO A C 9
ATOM 16638 O O . PRO A 1 71 ? 8.106 -20.186 -47.489 1.00 61.04 71 PRO A O 9
ATOM 16649 N N . GLU A 1 72 ? 9.173 -22.092 -48.034 1.00 64.42 72 GLU A N 9
ATOM 16650 C CA . GLU A 1 72 ? 10.500 -21.559 -47.748 1.00 2.33 72 GLU A CA 9
ATOM 16651 C C . GLU A 1 72 ? 10.874 -20.467 -48.745 1.00 32.21 72 GLU A C 9
ATOM 16652 O O . GLU A 1 72 ? 11.536 -19.490 -48.393 1.00 64.11 72 GLU A O 9
ATOM 16664 N N . ASP A 1 73 ? 10.447 -20.639 -49.990 1.00 54.44 73 ASP A N 9
ATOM 16665 C CA . ASP A 1 73 ? 10.736 -19.669 -51.040 1.00 22.54 73 ASP A CA 9
ATOM 16666 C C . ASP A 1 73 ? 10.081 -18.325 -50.733 1.00 73.43 73 ASP A C 9
ATOM 16667 O O . ASP A 1 73 ? 10.737 -17.284 -50.753 1.00 20.35 73 ASP A O 9
ATOM 16676 N N . VAL A 1 74 ? 8.783 -18.357 -50.451 1.00 22.21 74 VAL A N 9
ATOM 16677 C CA . VAL A 1 74 ? 8.038 -17.142 -50.140 1.00 51.24 74 VAL A CA 9
ATOM 16678 C C . VAL A 1 74 ? 8.600 -16.455 -48.901 1.00 71.30 74 VAL A C 9
ATOM 16679 O O . VAL A 1 74 ? 8.956 -15.277 -48.938 1.00 64.14 74 VAL A O 9
ATOM 16692 N N . ARG A 1 75 ? 8.677 -17.200 -47.803 1.00 32.22 75 ARG A N 9
ATOM 16693 C CA . ARG A 1 75 ? 9.195 -16.663 -46.550 1.00 2.22 75 ARG A CA 9
ATOM 16694 C C . ARG A 1 75 ? 10.618 -16.143 -46.728 1.00 43.01 75 ARG A C 9
ATOM 16695 O O . ARG A 1 75 ? 11.077 -15.290 -45.968 1.00 52.32 75 ARG A O 9
ATOM 16716 N N . SER A 1 76 ? 11.310 -16.662 -47.736 1.00 13.42 76 SER A N 9
ATOM 16717 C CA . SER A 1 76 ? 12.682 -16.254 -48.013 1.00 72.25 76 SER A CA 9
ATOM 16718 C C . SER A 1 76 ? 12.713 -14.911 -48.738 1.00 24.11 76 SER A C 9
ATOM 16719 O O . SER A 1 76 ? 13.749 -14.250 -48.796 1.00 72.30 76 SER A O 9
ATOM 16727 N N . ASN A 1 77 ? 11.571 -14.518 -49.290 1.00 61.11 77 ASN A N 9
ATOM 16728 C CA . ASN A 1 77 ? 11.467 -13.256 -50.013 1.00 63.22 77 ASN A CA 9
ATOM 16729 C C . ASN A 1 77 ? 10.995 -12.136 -49.088 1.00 4.51 77 ASN A C 9
ATOM 16730 O O . ASN A 1 77 ? 10.542 -11.087 -49.547 1.00 30.21 77 ASN A O 9
ATOM 16741 N N . VAL A 1 78 ? 11.104 -12.369 -47.784 1.00 54.35 78 VAL A N 9
ATOM 16742 C CA . VAL A 1 78 ? 10.691 -11.381 -46.795 1.00 25.14 78 VAL A CA 9
ATOM 16743 C C . VAL A 1 78 ? 11.770 -10.323 -46.591 1.00 53.34 78 VAL A C 9
ATOM 16744 O O . VAL A 1 78 ? 12.956 -10.641 -46.499 1.00 13.31 78 VAL A O 9
ATOM 16757 N N . ASP A 1 79 ? 11.351 -9.064 -46.519 1.00 75.02 79 ASP A N 9
ATOM 16758 C CA . ASP A 1 79 ? 12.281 -7.959 -46.324 1.00 32.13 79 ASP A CA 9
ATOM 16759 C C . ASP A 1 79 ? 11.729 -6.955 -45.317 1.00 22.35 79 ASP A C 9
ATOM 16760 O O . ASP A 1 79 ? 10.641 -7.142 -44.773 1.00 11.20 79 ASP A O 9
ATOM 16769 N N . ALA A 1 80 ? 12.487 -5.891 -45.071 1.00 44.44 80 ALA A N 9
ATOM 16770 C CA . ALA A 1 80 ? 12.073 -4.859 -44.130 1.00 1.03 80 ALA A CA 9
ATOM 16771 C C . ALA A 1 80 ? 10.751 -4.228 -44.553 1.00 60.14 80 ALA A C 9
ATOM 16772 O O . ALA A 1 80 ? 9.756 -4.306 -43.832 1.00 3.35 80 ALA A O 9
ATOM 16779 N N . ALA A 1 81 ? 10.747 -3.604 -45.726 1.00 21.32 81 ALA A N 9
ATOM 16780 C CA . ALA A 1 81 ? 9.546 -2.961 -46.246 1.00 55.31 81 ALA A CA 9
ATOM 16781 C C . ALA A 1 81 ? 8.359 -3.917 -46.227 1.00 31.04 81 ALA A C 9
ATOM 16782 O O . ALA A 1 81 ? 7.323 -3.624 -45.630 1.00 33.41 81 ALA A O 9
ATOM 16789 N N . SER A 1 82 ? 8.517 -5.062 -46.883 1.00 54.12 82 SER A N 9
ATOM 16790 C CA . SER A 1 82 ? 7.455 -6.061 -46.944 1.00 14.13 82 SER A CA 9
ATOM 16791 C C . SER A 1 82 ? 6.975 -6.430 -45.544 1.00 30.51 82 SER A C 9
ATOM 16792 O O . SER A 1 82 ? 5.777 -6.407 -45.261 1.00 1.33 82 SER A O 9
ATOM 16800 N N . ALA A 1 83 ? 7.918 -6.769 -44.672 1.00 34.11 83 ALA A N 9
ATOM 16801 C CA . ALA A 1 83 ? 7.592 -7.140 -43.300 1.00 62.10 83 ALA A CA 9
ATOM 16802 C C . ALA A 1 83 ? 6.701 -6.091 -42.644 1.00 53.55 83 ALA A C 9
ATOM 16803 O O . ALA A 1 83 ? 5.666 -6.419 -42.063 1.00 1.10 83 ALA A O 9
ATOM 16810 N N . ARG A 1 84 ? 7.108 -4.830 -42.741 1.00 14.24 84 ARG A N 9
ATOM 16811 C CA . ARG A 1 84 ? 6.347 -3.734 -42.155 1.00 42.23 84 ARG A CA 9
ATOM 16812 C C . ARG A 1 84 ? 4.966 -3.628 -42.796 1.00 55.53 84 ARG A C 9
ATOM 16813 O O . ARG A 1 84 ? 3.987 -3.290 -42.132 1.00 43.13 84 ARG A O 9
ATOM 16834 N N . GLU A 1 85 ? 4.897 -3.916 -44.092 1.00 51.11 85 GLU A N 9
ATOM 16835 C CA . GLU A 1 85 ? 3.637 -3.850 -44.824 1.00 55.12 85 GLU A CA 9
ATOM 16836 C C . GLU A 1 85 ? 2.697 -4.972 -44.389 1.00 1.33 85 GLU A C 9
ATOM 16837 O O . GLU A 1 85 ? 1.492 -4.767 -44.244 1.00 32.23 85 GLU A O 9
ATOM 16849 N N . LEU A 1 86 ? 3.259 -6.159 -44.183 1.00 22.40 86 LEU A N 9
ATOM 16850 C CA . LEU A 1 86 ? 2.473 -7.315 -43.766 1.00 21.33 86 LEU A CA 9
ATOM 16851 C C . LEU A 1 86 ? 1.931 -7.123 -42.353 1.00 20.32 86 LEU A C 9
ATOM 16852 O O . LEU A 1 86 ? 0.772 -7.434 -42.075 1.00 2.34 86 LEU A O 9
ATOM 16868 N N . MET A 1 87 ? 2.775 -6.609 -41.466 1.00 55.22 87 MET A N 9
ATOM 16869 C CA . MET A 1 87 ? 2.379 -6.372 -40.082 1.00 3.41 87 MET A CA 9
ATOM 16870 C C . MET A 1 87 ? 1.422 -5.188 -39.985 1.00 3.31 87 MET A C 9
ATOM 16871 O O . MET A 1 87 ? 0.522 -5.172 -39.145 1.00 33.02 87 MET A O 9
ATOM 16885 N N . LEU A 1 88 ? 1.622 -4.199 -40.848 1.00 0.04 88 LEU A N 9
ATOM 16886 C CA . LEU A 1 88 ? 0.777 -3.010 -40.860 1.00 32.32 88 LEU A CA 9
ATOM 16887 C C . LEU A 1 88 ? -0.641 -3.355 -41.305 1.00 31.41 88 LEU A C 9
ATOM 16888 O O . LEU A 1 88 ? -1.605 -3.115 -40.579 1.00 51.04 88 LEU A O 9
ATOM 16904 N N . ALA A 1 89 ? -0.759 -3.921 -42.501 1.00 5.24 89 ALA A N 9
ATOM 16905 C CA . ALA A 1 89 ? -2.058 -4.303 -43.040 1.00 72.31 89 ALA A CA 9
ATOM 16906 C C . ALA A 1 89 ? -2.626 -5.510 -42.302 1.00 53.31 89 ALA A C 9
ATOM 16907 O O . ALA A 1 89 ? -3.843 -5.666 -42.193 1.00 61.11 89 ALA A O 9
ATOM 16914 N N . GLN A 1 90 ? -1.739 -6.361 -41.797 1.00 12.11 90 GLN A N 9
ATOM 16915 C CA . GLN A 1 90 ? -2.153 -7.555 -41.070 1.00 12.45 90 GLN A CA 9
ATOM 16916 C C . GLN A 1 90 ? -1.392 -7.683 -39.755 1.00 41.24 90 GLN A C 9
ATOM 16917 O O . GLN A 1 90 ? -0.489 -8.507 -39.611 1.00 10.03 90 GLN A O 9
ATOM 16931 N N . PRO A 1 91 ? -1.763 -6.848 -38.773 1.00 51.14 91 PRO A N 9
ATOM 16932 C CA . PRO A 1 91 ? -1.127 -6.849 -37.451 1.00 32.24 91 PRO A CA 9
ATOM 16933 C C . PRO A 1 91 ? -1.462 -8.102 -36.648 1.00 54.10 91 PRO A C 9
ATOM 16934 O O . PRO A 1 91 ? -0.885 -8.343 -35.588 1.00 35.34 91 PRO A O 9
ATOM 16945 N N . SER A 1 92 ? -2.397 -8.895 -37.160 1.00 20.51 92 SER A N 9
ATOM 16946 C CA . SER A 1 92 ? -2.811 -10.122 -36.488 1.00 11.34 92 SER A CA 9
ATOM 16947 C C . SER A 1 92 ? -1.632 -11.078 -36.328 1.00 43.02 92 SER A C 9
ATOM 16948 O O . SER A 1 92 ? -1.619 -11.918 -35.429 1.00 60.53 92 SER A O 9
ATOM 16956 N N . MET A 1 93 ? -0.645 -10.943 -37.208 1.00 64.00 93 MET A N 9
ATOM 16957 C CA . MET A 1 93 ? 0.538 -11.793 -37.164 1.00 11.03 93 MET A CA 9
ATOM 16958 C C . MET A 1 93 ? 1.527 -11.295 -36.115 1.00 22.03 93 MET A C 9
ATOM 16959 O O . MET A 1 93 ? 2.402 -12.038 -35.669 1.00 62.52 93 MET A O 9
ATOM 16973 N N . VAL A 1 94 ? 1.383 -10.033 -35.723 1.00 52.44 94 VAL A N 9
ATOM 16974 C CA . VAL A 1 94 ? 2.263 -9.436 -34.726 1.00 10.35 94 VAL A CA 9
ATOM 16975 C C . VAL A 1 94 ? 2.341 -10.302 -33.473 1.00 43.41 94 VAL A C 9
ATOM 16976 O O . VAL A 1 94 ? 1.326 -10.804 -32.989 1.00 40.44 94 VAL A O 9
ATOM 16989 N N . LYS A 1 95 ? 3.551 -10.473 -32.953 1.00 21.24 95 LYS A N 9
ATOM 16990 C CA . LYS A 1 95 ? 3.762 -11.276 -31.754 1.00 1.24 95 LYS A CA 9
ATOM 16991 C C . LYS A 1 95 ? 2.837 -10.828 -30.629 1.00 13.35 95 LYS A C 9
ATOM 16992 O O . LYS A 1 95 ? 2.264 -9.740 -30.678 1.00 52.22 95 LYS A O 9
ATOM 17011 N N . ARG A 1 96 ? 2.695 -11.674 -29.614 1.00 23.43 96 ARG A N 9
ATOM 17012 C CA . ARG A 1 96 ? 1.839 -11.365 -28.474 1.00 52.42 96 ARG A CA 9
ATOM 17013 C C . ARG A 1 96 ? 1.915 -12.467 -27.422 1.00 73.24 96 ARG A C 9
ATOM 17014 O O . ARG A 1 96 ? 2.306 -13.600 -27.701 1.00 25.00 96 ARG A O 9
ATOM 17035 N N . PRO A 1 97 ? 1.534 -12.128 -26.182 1.00 5.45 97 PRO A N 9
ATOM 17036 C CA . PRO A 1 97 ? 1.066 -10.782 -25.837 1.00 55.21 97 PRO A CA 9
ATOM 17037 C C . PRO A 1 97 ? 2.189 -9.751 -25.879 1.00 1.12 97 PRO A C 9
ATOM 17038 O O . PRO A 1 97 ? 3.342 -10.060 -25.577 1.00 11.34 97 PRO A O 9
ATOM 17049 N N . VAL A 1 98 ? 1.845 -8.522 -26.254 1.00 75.11 98 VAL A N 9
ATOM 17050 C CA . VAL A 1 98 ? 2.824 -7.445 -26.333 1.00 22.51 98 VAL A CA 9
ATOM 17051 C C . VAL A 1 98 ? 2.727 -6.524 -25.122 1.00 20.24 98 VAL A C 9
ATOM 17052 O O . VAL A 1 98 ? 1.633 -6.144 -24.702 1.00 74.34 98 VAL A O 9
ATOM 17065 N N . LEU A 1 99 ? 3.879 -6.169 -24.563 1.00 44.10 99 LEU A N 9
ATOM 17066 C CA . LEU A 1 99 ? 3.925 -5.291 -23.399 1.00 22.24 99 LEU A CA 9
ATOM 17067 C C . LEU A 1 99 ? 4.657 -3.993 -23.724 1.00 30.44 99 LEU A C 9
ATOM 17068 O O . LEU A 1 99 ? 5.797 -4.011 -24.184 1.00 63.23 99 LEU A O 9
ATOM 17084 N N . GLU A 1 100 ? 3.993 -2.867 -23.480 1.00 64.22 100 GLU A N 9
ATOM 17085 C CA . GLU A 1 100 ? 4.581 -1.560 -23.746 1.00 43.31 100 GLU A CA 9
ATOM 17086 C C . GLU A 1 100 ? 4.872 -0.819 -22.443 1.00 30.33 100 GLU A C 9
ATOM 17087 O O . GLU A 1 100 ? 3.980 -0.618 -21.619 1.00 5.33 100 GLU A O 9
ATOM 17099 N N . ARG A 1 101 ? 6.125 -0.416 -22.266 1.00 4.25 101 ARG A N 9
ATOM 17100 C CA . ARG A 1 101 ? 6.535 0.301 -21.064 1.00 32.41 101 ARG A CA 9
ATOM 17101 C C . ARG A 1 101 ? 7.528 1.408 -21.403 1.00 74.21 101 ARG A C 9
ATOM 17102 O O . ARG A 1 101 ? 8.659 1.139 -21.809 1.00 12.55 101 ARG A O 9
ATOM 17123 N N . ASP A 1 102 ? 7.097 2.653 -21.236 1.00 73.03 102 ASP A N 9
ATOM 17124 C CA . ASP A 1 102 ? 7.947 3.802 -21.524 1.00 63.23 102 ASP A CA 9
ATOM 17125 C C . ASP A 1 102 ? 8.475 3.743 -22.954 1.00 24.24 102 ASP A C 9
ATOM 17126 O O . ASP A 1 102 ? 9.548 4.264 -23.253 1.00 10.42 102 ASP A O 9
ATOM 17135 N N . GLY A 1 103 ? 7.711 3.103 -23.835 1.00 2.43 103 GLY A N 9
ATOM 17136 C CA . GLY A 1 103 ? 8.119 2.987 -25.223 1.00 31.54 103 GLY A CA 9
ATOM 17137 C C . GLY A 1 103 ? 8.676 1.616 -25.551 1.00 30.50 103 GLY A C 9
ATOM 17138 O O . GLY A 1 103 ? 8.369 1.046 -26.598 1.00 10.41 103 GLY A O 9
ATOM 17142 N N . LYS A 1 104 ? 9.499 1.083 -24.654 1.00 25.14 104 LYS A N 9
ATOM 17143 C CA . LYS A 1 104 ? 10.102 -0.229 -24.851 1.00 25.34 104 LYS A CA 9
ATOM 17144 C C . LYS A 1 104 ? 9.029 -1.307 -24.974 1.00 14.23 104 LYS A C 9
ATOM 17145 O O . LYS A 1 104 ? 8.132 -1.404 -24.136 1.00 31.24 104 LYS A O 9
ATOM 17164 N N . LEU A 1 105 ? 9.127 -2.117 -26.023 1.00 31.53 105 LEU A N 9
ATOM 17165 C CA . LEU A 1 105 ? 8.166 -3.190 -26.254 1.00 20.33 105 LEU A CA 9
ATOM 17166 C C . LEU A 1 105 ? 8.762 -4.544 -25.883 1.00 75.31 105 LEU A C 9
ATOM 17167 O O . LEU A 1 105 ? 9.933 -4.812 -26.149 1.00 23.42 105 LEU A O 9
ATOM 17183 N N . MET A 1 106 ? 7.947 -5.394 -25.269 1.00 74.33 106 MET A N 9
ATOM 17184 C CA . MET A 1 106 ? 8.393 -6.723 -24.864 1.00 20.31 106 MET A CA 9
ATOM 17185 C C . MET A 1 106 ? 7.387 -7.788 -25.293 1.00 43.33 106 MET A C 9
ATOM 17186 O O . MET A 1 106 ? 6.210 -7.496 -25.502 1.00 3.02 106 MET A O 9
ATOM 17200 N N . VAL A 1 107 ? 7.861 -9.024 -25.423 1.00 75.01 107 VAL A N 9
ATOM 17201 C CA . VAL A 1 107 ? 7.004 -10.131 -25.826 1.00 61.12 107 VAL A CA 9
ATOM 17202 C C . VAL A 1 107 ? 6.659 -11.021 -24.638 1.00 44.11 107 VAL A C 9
ATOM 17203 O O . VAL A 1 107 ? 7.474 -11.213 -23.736 1.00 61.33 107 VAL A O 9
ATOM 17216 N N . GLY A 1 108 ? 5.445 -11.563 -24.642 1.00 3.25 108 GLY A N 9
ATOM 17217 C CA . GLY A 1 108 ? 5.014 -12.427 -23.559 1.00 34.24 108 GLY A CA 9
ATOM 17218 C C . GLY A 1 108 ? 5.858 -13.681 -23.446 1.00 63.12 108 GLY A C 9
ATOM 17219 O O . GLY A 1 108 ? 6.741 -13.920 -24.270 1.00 74.34 108 GLY A O 9
ATOM 17223 N N . PHE A 1 109 ? 5.588 -14.483 -22.422 1.00 65.53 109 PHE A N 9
ATOM 17224 C CA . PHE A 1 109 ? 6.332 -15.718 -22.202 1.00 34.22 109 PHE A CA 9
ATOM 17225 C C . PHE A 1 109 ? 5.429 -16.802 -21.620 1.00 13.12 109 PHE A C 9
ATOM 17226 O O . PHE A 1 109 ? 4.409 -16.507 -20.995 1.00 33.42 109 PHE A O 9
ATOM 17243 N N . LYS A 1 110 ? 5.809 -18.058 -21.830 1.00 53.10 110 LYS A N 9
ATOM 17244 C CA . LYS A 1 110 ? 5.035 -19.186 -21.327 1.00 31.01 110 LYS A CA 9
ATOM 17245 C C . LYS A 1 110 ? 4.749 -19.030 -19.836 1.00 43.41 110 LYS A C 9
ATOM 17246 O O . LYS A 1 110 ? 5.415 -18.273 -19.129 1.00 73.41 110 LYS A O 9
ATOM 17265 N N . PRO A 1 111 ? 3.738 -19.761 -19.347 1.00 3.22 111 PRO A N 9
ATOM 17266 C CA . PRO A 1 111 ? 3.343 -19.721 -17.936 1.00 31.43 111 PRO A CA 9
ATOM 17267 C C . PRO A 1 111 ? 4.380 -20.368 -17.025 1.00 53.03 111 PRO A C 9
ATOM 17268 O O . PRO A 1 111 ? 4.778 -19.791 -16.014 1.00 72.25 111 PRO A O 9
ATOM 17279 N N . ALA A 1 112 ? 4.815 -21.570 -17.390 1.00 62.44 112 ALA A N 9
ATOM 17280 C CA . ALA A 1 112 ? 5.809 -22.294 -16.607 1.00 52.52 112 ALA A CA 9
ATOM 17281 C C . ALA A 1 112 ? 7.118 -21.516 -16.528 1.00 34.24 112 ALA A C 9
ATOM 17282 O O . ALA A 1 112 ? 7.772 -21.492 -15.485 1.00 74.33 112 ALA A O 9
ATOM 17289 N N . GLN A 1 113 ? 7.492 -20.882 -17.634 1.00 34.25 113 GLN A N 9
ATOM 17290 C CA . GLN A 1 113 ? 8.725 -20.105 -17.689 1.00 42.12 113 GLN A CA 9
ATOM 17291 C C . GLN A 1 113 ? 8.614 -18.849 -16.832 1.00 63.54 113 GLN A C 9
ATOM 17292 O O . GLN A 1 113 ? 9.499 -18.552 -16.029 1.00 30.03 113 GLN A O 9
ATOM 17306 N N . TYR A 1 114 ? 7.523 -18.113 -17.007 1.00 74.31 114 TYR A N 9
ATOM 17307 C CA . TYR A 1 114 ? 7.297 -16.887 -16.252 1.00 32.54 114 TYR A CA 9
ATOM 17308 C C . TYR A 1 114 ? 7.348 -17.154 -14.751 1.00 30.52 114 TYR A C 9
ATOM 17309 O O . TYR A 1 114 ? 8.025 -16.445 -14.007 1.00 21.43 114 TYR A O 9
ATOM 17327 N N . GLU A 1 115 ? 6.627 -18.183 -14.314 1.00 14.02 115 GLU A N 9
ATOM 17328 C CA . GLU A 1 115 ? 6.589 -18.544 -12.902 1.00 22.21 115 GLU A CA 9
ATOM 17329 C C . GLU A 1 115 ? 7.965 -18.992 -12.419 1.00 15.44 115 GLU A C 9
ATOM 17330 O O . GLU A 1 115 ? 8.434 -18.564 -11.365 1.00 4.40 115 GLU A O 9
ATOM 17342 N N . ALA A 1 116 ? 8.606 -19.859 -13.198 1.00 50.22 116 ALA A N 9
ATOM 17343 C CA . ALA A 1 116 ? 9.928 -20.365 -12.851 1.00 4.31 116 ALA A CA 9
ATOM 17344 C C . ALA A 1 116 ? 10.931 -19.226 -12.708 1.00 51.44 116 ALA A C 9
ATOM 17345 O O . ALA A 1 116 ? 11.685 -19.169 -11.736 1.00 72.23 116 ALA A O 9
ATOM 17352 N N . TYR A 1 117 ? 10.938 -18.324 -13.682 1.00 54.32 117 TYR A N 9
ATOM 17353 C CA . TYR A 1 117 ? 11.851 -17.187 -13.666 1.00 43.12 117 TYR A CA 9
ATOM 17354 C C . TYR A 1 117 ? 11.546 -16.259 -12.494 1.00 23.32 117 TYR A C 9
ATOM 17355 O O . TYR A 1 117 ? 12.454 -15.714 -11.866 1.00 72.22 117 TYR A O 9
ATOM 17373 N N . PHE A 1 118 ? 10.261 -16.084 -12.205 1.00 14.14 118 PHE A N 9
ATOM 17374 C CA . PHE A 1 118 ? 9.833 -15.222 -11.110 1.00 2.10 118 PHE A CA 9
ATOM 17375 C C . PHE A 1 118 ? 9.590 -16.035 -9.842 1.00 23.32 118 PHE A C 9
ATOM 17376 O O . PHE A 1 118 ? 8.820 -15.631 -8.970 1.00 14.34 118 PHE A O 9
ATOM 17393 N N . LYS A 1 119 ? 10.253 -17.183 -9.745 1.00 45.31 119 LYS A N 9
ATOM 17394 C CA . LYS A 1 119 ? 10.111 -18.054 -8.584 1.00 73.12 119 LYS A CA 9
ATOM 17395 C C . LYS A 1 119 ? 11.122 -17.687 -7.502 1.00 53.44 119 LYS A C 9
ATOM 17396 O O . LYS A 1 119 ? 12.301 -17.475 -7.786 1.00 11.14 119 LYS A O 9
ATOM 17415 N N . LEU A 1 120 ? 10.653 -17.613 -6.261 1.00 51.43 120 LEU A N 9
ATOM 17416 C CA . LEU A 1 120 ? 11.517 -17.274 -5.136 1.00 62.11 120 LEU A CA 9
ATOM 17417 C C . LEU A 1 120 ? 12.659 -18.276 -5.004 1.00 51.03 120 LEU A C 9
ATOM 17418 O O . LEU A 1 120 ? 13.740 -17.940 -4.520 1.00 22.42 120 LEU A O 9
ATOM 17434 N N . GLY A 1 1 ? -0.585 6.078 -2.973 1.00 42.31 1 GLY A N 10
ATOM 17435 C CA . GLY A 1 1 ? -1.231 4.819 -2.648 1.00 53.12 1 GLY A CA 10
ATOM 17436 C C . GLY A 1 1 ? -0.604 3.644 -3.370 1.00 15.32 1 GLY A C 10
ATOM 17437 O O . GLY A 1 1 ? 0.472 3.750 -3.958 1.00 30.13 1 GLY A O 10
ATOM 17441 N N . PRO A 1 2 ? -1.283 2.488 -3.329 1.00 31.21 2 PRO A N 10
ATOM 17442 C CA . PRO A 1 2 ? -0.805 1.263 -3.977 1.00 52.14 2 PRO A CA 10
ATOM 17443 C C . PRO A 1 2 ? -0.859 1.354 -5.498 1.00 61.23 2 PRO A C 10
ATOM 17444 O O . PRO A 1 2 ? -1.788 1.930 -6.062 1.00 11.13 2 PRO A O 10
ATOM 17455 N N . GLY A 1 3 ? 0.143 0.780 -6.157 1.00 13.22 3 GLY A N 10
ATOM 17456 C CA . GLY A 1 3 ? 0.190 0.808 -7.607 1.00 45.42 3 GLY A CA 10
ATOM 17457 C C . GLY A 1 3 ? 0.571 2.171 -8.149 1.00 62.35 3 GLY A C 10
ATOM 17458 O O . GLY A 1 3 ? -0.270 2.887 -8.693 1.00 22.31 3 GLY A O 10
ATOM 17462 N N . SER A 1 4 ? 1.841 2.532 -8.001 1.00 25.24 4 SER A N 10
ATOM 17463 C CA . SER A 1 4 ? 2.331 3.821 -8.475 1.00 42.22 4 SER A CA 10
ATOM 17464 C C . SER A 1 4 ? 2.081 3.980 -9.971 1.00 24.33 4 SER A C 10
ATOM 17465 O O . SER A 1 4 ? 1.522 4.983 -10.415 1.00 52.03 4 SER A O 10
ATOM 17473 N N . MET A 1 5 ? 2.498 2.982 -10.744 1.00 41.54 5 MET A N 10
ATOM 17474 C CA . MET A 1 5 ? 2.318 3.010 -12.190 1.00 62.03 5 MET A CA 10
ATOM 17475 C C . MET A 1 5 ? 1.573 1.768 -12.670 1.00 45.23 5 MET A C 10
ATOM 17476 O O . MET A 1 5 ? 1.292 0.862 -11.887 1.00 4.24 5 MET A O 10
ATOM 17490 N N . SER A 1 6 ? 1.258 1.734 -13.961 1.00 44.34 6 SER A N 10
ATOM 17491 C CA . SER A 1 6 ? 0.542 0.605 -14.543 1.00 64.43 6 SER A CA 10
ATOM 17492 C C . SER A 1 6 ? 1.182 0.177 -15.860 1.00 62.14 6 SER A C 10
ATOM 17493 O O . SER A 1 6 ? 1.675 1.007 -16.624 1.00 73.31 6 SER A O 10
ATOM 17501 N N . VAL A 1 7 ? 1.172 -1.128 -16.119 1.00 10.34 7 VAL A N 10
ATOM 17502 C CA . VAL A 1 7 ? 1.750 -1.668 -17.344 1.00 2.44 7 VAL A CA 10
ATOM 17503 C C . VAL A 1 7 ? 0.707 -1.758 -18.451 1.00 5.32 7 VAL A C 10
ATOM 17504 O O . VAL A 1 7 ? -0.469 -2.020 -18.193 1.00 24.25 7 VAL A O 10
ATOM 17517 N N . THR A 1 8 ? 1.143 -1.539 -19.688 1.00 15.13 8 THR A N 10
ATOM 17518 C CA . THR A 1 8 ? 0.248 -1.596 -20.836 1.00 55.12 8 THR A CA 10
ATOM 17519 C C . THR A 1 8 ? 0.517 -2.833 -21.685 1.00 32.31 8 THR A C 10
ATOM 17520 O O . THR A 1 8 ? 1.641 -3.053 -22.137 1.00 11.22 8 THR A O 10
ATOM 17531 N N . ILE A 1 9 ? -0.520 -3.636 -21.897 1.00 40.31 9 ILE A N 10
ATOM 17532 C CA . ILE A 1 9 ? -0.392 -4.850 -22.694 1.00 3.44 9 ILE A CA 10
ATOM 17533 C C . ILE A 1 9 ? -1.219 -4.758 -23.972 1.00 62.44 9 ILE A C 10
ATOM 17534 O O . ILE A 1 9 ? -2.359 -4.291 -23.955 1.00 5.32 9 ILE A O 10
ATOM 17550 N N . TYR A 1 10 ? -0.638 -5.208 -25.079 1.00 4.54 10 TYR A N 10
ATOM 17551 C CA . TYR A 1 10 ? -1.321 -5.174 -26.367 1.00 30.24 10 TYR A CA 10
ATOM 17552 C C . TYR A 1 10 ? -1.696 -6.582 -26.820 1.00 22.21 10 TYR A C 10
ATOM 17553 O O . TYR A 1 10 ? -1.104 -7.567 -26.382 1.00 41.11 10 TYR A O 10
ATOM 17571 N N . GLY A 1 11 ? -2.687 -6.668 -27.702 1.00 41.24 11 GLY A N 10
ATOM 17572 C CA . GLY A 1 11 ? -3.127 -7.959 -28.202 1.00 3.41 11 GLY A CA 10
ATOM 17573 C C . GLY A 1 11 ? -4.197 -7.834 -29.267 1.00 42.14 11 GLY A C 10
ATOM 17574 O O . GLY A 1 11 ? -4.350 -6.778 -29.883 1.00 61.14 11 GLY A O 10
ATOM 17578 N N . ILE A 1 12 ? -4.939 -8.914 -29.488 1.00 0.23 12 ILE A N 10
ATOM 17579 C CA . ILE A 1 12 ? -6.000 -8.920 -30.487 1.00 21.20 12 ILE A CA 10
ATOM 17580 C C . ILE A 1 12 ? -7.196 -9.742 -30.014 1.00 0.25 12 ILE A C 10
ATOM 17581 O O . ILE A 1 12 ? -7.161 -10.348 -28.943 1.00 72.24 12 ILE A O 10
ATOM 17597 N N . LYS A 1 13 ? -8.251 -9.758 -30.821 1.00 73.52 13 LYS A N 10
ATOM 17598 C CA . LYS A 1 13 ? -9.457 -10.506 -30.488 1.00 71.53 13 LYS A CA 10
ATOM 17599 C C . LYS A 1 13 ? -9.290 -11.985 -30.823 1.00 42.41 13 LYS A C 10
ATOM 17600 O O . LYS A 1 13 ? -9.450 -12.847 -29.961 1.00 70.40 13 LYS A O 10
ATOM 17619 N N . ASN A 1 14 ? -8.964 -12.270 -32.080 1.00 14.55 14 ASN A N 10
ATOM 17620 C CA . ASN A 1 14 ? -8.773 -13.644 -32.527 1.00 43.33 14 ASN A CA 10
ATOM 17621 C C . ASN A 1 14 ? -7.446 -14.202 -32.022 1.00 4.54 14 ASN A C 10
ATOM 17622 O O . ASN A 1 14 ? -6.494 -14.356 -32.788 1.00 13.15 14 ASN A O 10
ATOM 17633 N N . CYS A 1 15 ? -7.391 -14.503 -30.729 1.00 13.42 15 CYS A N 10
ATOM 17634 C CA . CYS A 1 15 ? -6.180 -15.044 -30.121 1.00 5.12 15 CYS A CA 10
ATOM 17635 C C . CYS A 1 15 ? -6.509 -15.808 -28.842 1.00 45.42 15 CYS A C 10
ATOM 17636 O O . CYS A 1 15 ? -7.468 -15.483 -28.142 1.00 62.11 15 CYS A O 10
ATOM 17644 N N . ASP A 1 16 ? -5.708 -16.825 -28.546 1.00 14.03 16 ASP A N 10
ATOM 17645 C CA . ASP A 1 16 ? -5.914 -17.637 -27.352 1.00 11.23 16 ASP A CA 10
ATOM 17646 C C . ASP A 1 16 ? -4.878 -17.302 -26.282 1.00 34.34 16 ASP A C 10
ATOM 17647 O O . ASP A 1 16 ? -5.163 -17.368 -25.086 1.00 45.12 16 ASP A O 10
ATOM 17656 N N . THR A 1 17 ? -3.676 -16.943 -26.721 1.00 62.21 17 THR A N 10
ATOM 17657 C CA . THR A 1 17 ? -2.598 -16.600 -25.802 1.00 10.24 17 THR A CA 10
ATOM 17658 C C . THR A 1 17 ? -3.036 -15.518 -24.822 1.00 43.54 17 THR A C 10
ATOM 17659 O O . THR A 1 17 ? -2.777 -15.612 -23.622 1.00 32.13 17 THR A O 10
ATOM 17670 N N . MET A 1 18 ? -3.698 -14.490 -25.340 1.00 61.22 18 MET A N 10
ATOM 17671 C CA . MET A 1 18 ? -4.173 -13.389 -24.509 1.00 4.42 18 MET A CA 10
ATOM 17672 C C . MET A 1 18 ? -4.978 -13.911 -23.323 1.00 72.34 18 MET A C 10
ATOM 17673 O O . MET A 1 18 ? -4.876 -13.389 -22.213 1.00 54.40 18 MET A O 10
ATOM 17687 N N . LYS A 1 19 ? -5.778 -14.944 -23.566 1.00 34.45 19 LYS A N 10
ATOM 17688 C CA . LYS A 1 19 ? -6.600 -15.537 -22.518 1.00 44.21 19 LYS A CA 10
ATOM 17689 C C . LYS A 1 19 ? -5.746 -15.946 -21.323 1.00 43.12 19 LYS A C 10
ATOM 17690 O O . LYS A 1 19 ? -6.041 -15.585 -20.184 1.00 22.52 19 LYS A O 10
ATOM 17709 N N . LYS A 1 20 ? -4.685 -16.700 -21.588 1.00 34.44 20 LYS A N 10
ATOM 17710 C CA . LYS A 1 20 ? -3.786 -17.156 -20.534 1.00 13.54 20 LYS A CA 10
ATOM 17711 C C . LYS A 1 20 ? -3.073 -15.977 -19.881 1.00 54.33 20 LYS A C 10
ATOM 17712 O O . LYS A 1 20 ? -2.930 -15.926 -18.660 1.00 71.32 20 LYS A O 10
A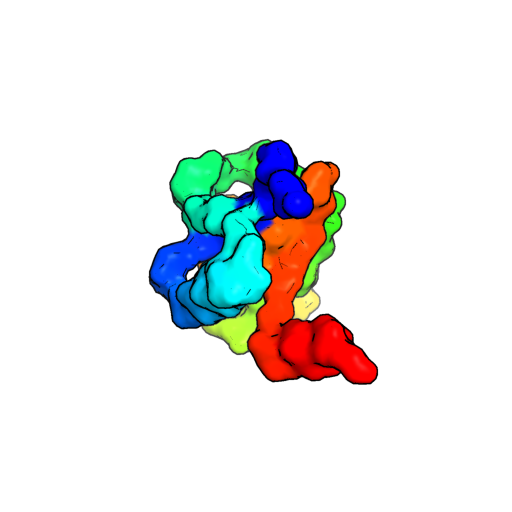TOM 17731 N N . ALA A 1 21 ? -2.628 -15.031 -20.702 1.00 53.12 21 ALA A N 10
ATOM 17732 C CA . ALA A 1 21 ? -1.933 -13.851 -20.203 1.00 1.22 21 ALA A CA 10
ATOM 17733 C C . ALA A 1 21 ? -2.815 -13.059 -19.243 1.00 43.50 21 ALA A C 10
ATOM 17734 O O . ALA A 1 21 ? -2.366 -12.637 -18.177 1.00 22.15 21 ALA A O 10
ATOM 17741 N N . ARG A 1 22 ? -4.072 -12.860 -19.629 1.00 25.34 22 ARG A N 10
ATOM 17742 C CA . ARG A 1 22 ? -5.016 -12.118 -18.803 1.00 62.34 22 ARG A CA 10
ATOM 17743 C C . ARG A 1 22 ? -5.303 -12.862 -17.501 1.00 32.15 22 ARG A C 10
ATOM 17744 O O . ARG A 1 22 ? -5.240 -12.284 -16.417 1.00 70.51 22 ARG A O 10
ATOM 17765 N N . ILE A 1 23 ? -5.619 -14.148 -17.620 1.00 34.41 23 ILE A N 10
ATOM 17766 C CA . ILE A 1 23 ? -5.915 -14.970 -16.454 1.00 74.45 23 ILE A CA 10
ATOM 17767 C C . ILE A 1 23 ? -4.750 -14.970 -15.469 1.00 44.23 23 ILE A C 10
ATOM 17768 O O . ILE A 1 23 ? -4.950 -14.967 -14.255 1.00 42.13 23 ILE A O 10
ATOM 17784 N N . TRP A 1 24 ? -3.534 -14.972 -16.002 1.00 31.51 24 TRP A N 10
ATOM 17785 C CA . TRP A 1 24 ? -2.336 -14.970 -15.171 1.00 62.05 24 TRP A CA 10
ATOM 17786 C C . TRP A 1 24 ? -2.186 -13.643 -14.436 1.00 74.25 24 TRP A C 10
ATOM 17787 O O . TRP A 1 24 ? -2.074 -13.611 -13.209 1.00 4.31 24 TRP A O 10
ATOM 17808 N N . LEU A 1 25 ? -2.183 -12.550 -15.191 1.00 11.33 25 LEU A N 10
ATOM 17809 C CA . LEU A 1 25 ? -2.046 -11.219 -14.609 1.00 44.32 25 LEU A CA 10
ATOM 17810 C C . LEU A 1 25 ? -3.174 -10.938 -13.622 1.00 51.32 25 LEU A C 10
ATOM 17811 O O . LEU A 1 25 ? -2.952 -10.355 -12.561 1.00 43.22 25 LEU A O 10
ATOM 17827 N N . GLU A 1 26 ? -4.384 -11.359 -13.977 1.00 61.23 26 GLU A N 10
ATOM 17828 C CA . GLU A 1 26 ? -5.545 -11.154 -13.119 1.00 64.31 26 GLU A CA 10
ATOM 17829 C C . GLU A 1 26 ? -5.460 -12.024 -11.869 1.00 74.22 26 GLU A C 10
ATOM 17830 O O . GLU A 1 26 ? -5.709 -11.559 -10.757 1.00 53.23 26 GLU A O 10
ATOM 17842 N N . ASP A 1 27 ? -5.108 -13.291 -12.060 1.00 34.31 27 ASP A N 10
ATOM 17843 C CA . ASP A 1 27 ? -4.989 -14.228 -10.948 1.00 72.41 27 ASP A CA 10
ATOM 17844 C C . ASP A 1 27 ? -4.000 -13.713 -9.908 1.00 33.14 27 ASP A C 10
ATOM 17845 O O . ASP A 1 27 ? -4.266 -13.761 -8.706 1.00 3.11 27 ASP A O 10
ATOM 17854 N N . HIS A 1 28 ? -2.857 -13.223 -10.377 1.00 21.13 28 HIS A N 10
ATOM 17855 C CA . HIS A 1 28 ? -1.827 -12.699 -9.487 1.00 13.54 28 HIS A CA 10
ATOM 17856 C C . HIS A 1 28 ? -2.341 -11.488 -8.714 1.00 43.42 28 HIS A C 10
ATOM 17857 O O . HIS A 1 28 ? -1.759 -11.090 -7.706 1.00 0.32 28 HIS A O 10
ATOM 17871 N N . GLY A 1 29 ? -3.434 -10.905 -9.196 1.00 43.32 29 GLY A N 10
ATOM 17872 C CA . GLY A 1 29 ? -4.007 -9.745 -8.539 1.00 61.30 29 GLY A CA 10
ATOM 17873 C C . GLY A 1 29 ? -3.523 -8.440 -9.140 1.00 13.24 29 GLY A C 10
ATOM 17874 O O . GLY A 1 29 ? -3.623 -7.385 -8.512 1.00 52.32 29 GLY A O 10
ATOM 17878 N N . ILE A 1 30 ? -2.997 -8.511 -10.358 1.00 54.44 30 ILE A N 10
ATOM 17879 C CA . ILE A 1 30 ? -2.495 -7.326 -11.042 1.00 74.22 30 ILE A CA 10
ATOM 17880 C C . ILE A 1 30 ? -3.424 -6.914 -12.179 1.00 61.31 30 ILE A C 10
ATOM 17881 O O . ILE A 1 30 ? -4.072 -7.755 -12.802 1.00 14.22 30 ILE A O 10
ATOM 17897 N N . ASP A 1 31 ? -3.483 -5.613 -12.445 1.00 75.12 31 ASP A N 10
ATOM 17898 C CA . ASP A 1 31 ? -4.331 -5.088 -13.509 1.00 21.24 31 ASP A CA 10
ATOM 17899 C C . ASP A 1 31 ? -3.488 -4.472 -14.621 1.00 75.12 31 ASP A C 10
ATOM 17900 O O . ASP A 1 31 ? -2.711 -3.546 -14.384 1.00 63.43 31 ASP A O 10
ATOM 17909 N N . TYR A 1 32 ? -3.648 -4.991 -15.833 1.00 1.34 32 TYR A N 10
ATOM 17910 C CA . TYR A 1 32 ? -2.899 -4.494 -16.981 1.00 14.55 32 TYR A CA 10
ATOM 17911 C C . TYR A 1 32 ? -3.824 -3.803 -17.978 1.00 23.04 32 TYR A C 10
ATOM 17912 O O . TYR A 1 32 ? -5.014 -4.109 -18.055 1.00 43.04 32 TYR A O 10
ATOM 17930 N N . THR A 1 33 ? -3.269 -2.866 -18.741 1.00 12.42 33 THR A N 10
ATOM 17931 C CA . THR A 1 33 ? -4.042 -2.130 -19.732 1.00 70.00 33 THR A CA 10
ATOM 17932 C C . THR A 1 33 ? -4.170 -2.921 -21.028 1.00 44.51 33 THR A C 10
ATOM 17933 O O . THR A 1 33 ? -3.202 -3.071 -21.775 1.00 22.54 33 THR A O 10
ATOM 17944 N N . PHE A 1 34 ? -5.370 -3.427 -21.291 1.00 20.02 34 PHE A N 10
ATOM 17945 C CA . PHE A 1 34 ? -5.625 -4.205 -22.499 1.00 51.35 34 PHE A CA 10
ATOM 17946 C C . PHE A 1 34 ? -5.792 -3.290 -23.709 1.00 63.42 34 PHE A C 10
ATOM 17947 O O . PHE A 1 34 ? -6.697 -2.456 -23.751 1.00 51.44 34 PHE A O 10
ATOM 17964 N N . HIS A 1 35 ? -4.914 -3.454 -24.693 1.00 30.12 35 HIS A N 10
ATOM 17965 C CA . HIS A 1 35 ? -4.963 -2.645 -25.905 1.00 4.21 35 HIS A CA 10
ATOM 17966 C C . HIS A 1 35 ? -5.047 -3.528 -27.145 1.00 71.42 35 HIS A C 10
ATOM 17967 O O . HIS A 1 35 ? -4.059 -4.140 -27.552 1.00 23.35 35 HIS A O 10
ATOM 17981 N N . ASP A 1 36 ? -6.233 -3.591 -27.742 1.00 25.23 36 ASP A N 10
ATOM 17982 C CA . ASP A 1 36 ? -6.445 -4.399 -28.937 1.00 42.21 36 ASP A CA 10
ATOM 17983 C C . ASP A 1 36 ? -6.049 -3.628 -30.193 1.00 1.23 36 ASP A C 10
ATOM 17984 O O . ASP A 1 36 ? -6.433 -2.472 -30.370 1.00 31.51 36 ASP A O 10
ATOM 17993 N N . TYR A 1 37 ? -5.281 -4.276 -31.061 1.00 30.14 37 TYR A N 10
ATOM 17994 C CA . TYR A 1 37 ? -4.831 -3.651 -32.298 1.00 33.02 37 TYR A CA 10
ATOM 17995 C C . TYR A 1 37 ? -5.987 -3.495 -33.282 1.00 52.25 37 TYR A C 10
ATOM 17996 O O . TYR A 1 37 ? -6.011 -2.565 -34.088 1.00 44.22 37 TYR A O 10
ATOM 18014 N N . LYS A 1 38 ? -6.944 -4.414 -33.210 1.00 0.11 38 LYS A N 10
ATOM 18015 C CA . LYS A 1 38 ? -8.104 -4.381 -34.091 1.00 54.34 38 LYS A CA 10
ATOM 18016 C C . LYS A 1 38 ? -9.075 -3.283 -33.671 1.00 63.30 38 LYS A C 10
ATOM 18017 O O . LYS A 1 38 ? -9.379 -2.378 -34.449 1.00 51.11 38 LYS A O 10
ATOM 18036 N N . LYS A 1 39 ? -9.558 -3.367 -32.437 1.00 13.11 39 LYS A N 10
ATOM 18037 C CA . LYS A 1 39 ? -10.493 -2.379 -31.911 1.00 43.13 39 LYS A CA 10
ATOM 18038 C C . LYS A 1 39 ? -9.930 -0.968 -32.050 1.00 2.14 39 LYS A C 10
ATOM 18039 O O . LYS A 1 39 ? -10.617 -0.059 -32.513 1.00 41.33 39 LYS A O 10
ATOM 18058 N N . GLU A 1 40 ? -8.674 -0.795 -31.649 1.00 43.23 40 GLU A N 10
ATOM 18059 C CA . GLU A 1 40 ? -8.019 0.505 -31.730 1.00 30.23 40 GLU A CA 10
ATOM 18060 C C . GLU A 1 40 ? -7.646 0.837 -33.172 1.00 71.01 40 GLU A C 10
ATOM 18061 O O . GLU A 1 40 ? -7.573 2.004 -33.553 1.00 70.35 40 GLU A O 10
ATOM 18073 N N . GLY A 1 41 ? -7.407 -0.201 -33.969 1.00 12.45 41 GLY A N 10
ATOM 18074 C CA . GLY A 1 41 ? -7.043 -0.000 -35.359 1.00 0.44 41 GLY A CA 10
ATOM 18075 C C . GLY A 1 41 ? -5.585 0.379 -35.527 1.00 54.13 41 GLY A C 10
ATOM 18076 O O . GLY A 1 41 ? -5.213 1.540 -35.347 1.00 32.21 41 GLY A O 10
ATOM 18080 N N . LEU A 1 42 ? -4.756 -0.601 -35.870 1.00 61.22 42 LEU A N 10
ATOM 18081 C CA . LEU A 1 42 ? -3.329 -0.364 -36.061 1.00 32.11 42 LEU A CA 10
ATOM 18082 C C . LEU A 1 42 ? -3.083 0.541 -37.264 1.00 60.11 42 LEU A C 10
ATOM 18083 O O . LEU A 1 42 ? -3.618 0.309 -38.348 1.00 61.12 42 LEU A O 10
ATOM 18099 N N . ASP A 1 43 ? -2.269 1.572 -37.065 1.00 24.10 43 ASP A N 10
ATOM 18100 C CA . ASP A 1 43 ? -1.949 2.511 -38.134 1.00 33.24 43 ASP A CA 10
ATOM 18101 C C . ASP A 1 43 ? -0.455 2.494 -38.443 1.00 21.14 43 ASP A C 10
ATOM 18102 O O . ASP A 1 43 ? 0.340 1.948 -37.680 1.00 4.53 43 ASP A O 10
ATOM 18111 N N . ALA A 1 44 ? -0.082 3.095 -39.568 1.00 11.33 44 ALA A N 10
ATOM 18112 C CA . ALA A 1 44 ? 1.316 3.150 -39.977 1.00 41.31 44 ALA A CA 10
ATOM 18113 C C . ALA A 1 44 ? 2.187 3.745 -38.876 1.00 2.35 44 ALA A C 10
ATOM 18114 O O . ALA A 1 44 ? 3.259 3.221 -38.570 1.00 3.31 44 ALA A O 10
ATOM 18121 N N . GLU A 1 45 ? 1.721 4.840 -38.285 1.00 21.11 45 GLU A N 10
ATOM 18122 C CA . GLU A 1 45 ? 2.461 5.505 -37.218 1.00 32.33 45 GLU A CA 10
ATOM 18123 C C . GLU A 1 45 ? 2.843 4.515 -36.122 1.00 22.11 45 GLU A C 10
ATOM 18124 O O . GLU A 1 45 ? 4.002 4.438 -35.714 1.00 3.32 45 GLU A O 10
ATOM 18136 N N . THR A 1 46 ? 1.858 3.758 -35.646 1.00 73.34 46 THR A N 10
ATOM 18137 C CA . THR A 1 46 ? 2.089 2.774 -34.596 1.00 14.20 46 THR A CA 10
ATOM 18138 C C . THR A 1 46 ? 3.068 1.700 -35.055 1.00 20.44 46 THR A C 10
ATOM 18139 O O . THR A 1 46 ? 4.038 1.392 -34.360 1.00 51.10 46 THR A O 10
ATOM 18150 N N . LEU A 1 47 ? 2.811 1.134 -36.228 1.00 41.05 47 LEU A N 10
ATOM 18151 C CA . LEU A 1 47 ? 3.673 0.094 -36.781 1.00 30.54 47 LEU A CA 10
ATOM 18152 C C . LEU A 1 47 ? 5.121 0.565 -36.850 1.00 4.21 47 LEU A C 10
ATOM 18153 O O . LEU A 1 47 ? 6.033 -0.130 -36.401 1.00 62.44 47 LEU A O 10
ATOM 18169 N N . ASP A 1 48 ? 5.325 1.751 -37.413 1.00 1.01 48 ASP A N 10
ATOM 18170 C CA . ASP A 1 48 ? 6.663 2.318 -37.538 1.00 1.33 48 ASP A CA 10
ATOM 18171 C C . ASP A 1 48 ? 7.312 2.486 -36.167 1.00 4.12 48 ASP A C 10
ATOM 18172 O O . ASP A 1 48 ? 8.468 2.114 -35.967 1.00 45.52 48 ASP A O 10
ATOM 18181 N N . ARG A 1 49 ? 6.560 3.051 -35.228 1.00 40.22 49 ARG A N 10
ATOM 18182 C CA . ARG A 1 49 ? 7.063 3.272 -33.877 1.00 24.55 49 ARG A CA 10
ATOM 18183 C C . ARG A 1 49 ? 7.562 1.967 -33.264 1.00 53.00 49 ARG A C 10
ATOM 18184 O O . ARG A 1 49 ? 8.629 1.925 -32.650 1.00 73.52 49 ARG A O 10
ATOM 18205 N N . PHE A 1 50 ? 6.784 0.903 -33.433 1.00 52.05 50 PHE A N 10
ATOM 18206 C CA . PHE A 1 50 ? 7.146 -0.402 -32.895 1.00 23.30 50 PHE A CA 10
ATOM 18207 C C . PHE A 1 50 ? 8.285 -1.025 -33.698 1.00 71.14 50 PHE A C 10
ATOM 18208 O O . PHE A 1 50 ? 9.065 -1.822 -33.175 1.00 40.10 50 PHE A O 10
ATOM 18225 N N . LEU A 1 51 ? 8.372 -0.657 -34.971 1.00 22.50 51 LEU A N 10
ATOM 18226 C CA . LEU A 1 51 ? 9.414 -1.179 -35.848 1.00 0.23 51 LEU A CA 10
ATOM 18227 C C . LEU A 1 51 ? 10.781 -0.621 -35.463 1.00 53.31 51 LEU A C 10
ATOM 18228 O O . LEU A 1 51 ? 11.788 -1.326 -35.514 1.00 22.12 51 LEU A O 10
ATOM 18244 N N . LYS A 1 52 ? 10.807 0.649 -35.074 1.00 72.22 52 LYS A N 10
ATOM 18245 C CA . LYS A 1 52 ? 12.048 1.303 -34.676 1.00 13.04 52 LYS A CA 10
ATOM 18246 C C . LYS A 1 52 ? 12.529 0.781 -33.326 1.00 1.22 52 LYS A C 10
ATOM 18247 O O . LYS A 1 52 ? 13.711 0.486 -33.148 1.00 22.51 52 LYS A O 10
ATOM 18266 N N . THR A 1 53 ? 11.605 0.667 -32.377 1.00 24.20 53 THR A N 10
ATOM 18267 C CA . THR A 1 53 ? 11.934 0.179 -31.044 1.00 34.52 53 THR A CA 10
ATOM 18268 C C . THR A 1 53 ? 12.211 -1.320 -31.059 1.00 21.14 53 THR A C 10
ATOM 18269 O O . THR A 1 53 ? 13.035 -1.817 -30.291 1.00 72.44 53 THR A O 10
ATOM 18280 N N . VAL A 1 54 ? 11.516 -2.035 -31.938 1.00 5.34 54 VAL A N 10
ATOM 18281 C CA . VAL A 1 54 ? 11.688 -3.479 -32.055 1.00 43.11 54 VAL A CA 10
ATOM 18282 C C . VAL A 1 54 ? 11.712 -3.913 -33.515 1.00 50.42 54 VAL A C 10
ATOM 18283 O O . VAL A 1 54 ? 10.879 -3.504 -34.324 1.00 41.32 54 VAL A O 10
ATOM 18296 N N . PRO A 1 55 ? 12.690 -4.763 -33.864 1.00 2.25 55 PRO A N 10
ATOM 18297 C CA . PRO A 1 55 ? 12.845 -5.273 -35.229 1.00 2.03 55 PRO A CA 10
ATOM 18298 C C . PRO A 1 55 ? 11.733 -6.240 -35.617 1.00 74.41 55 PRO A C 10
ATOM 18299 O O . PRO A 1 55 ? 11.332 -7.092 -34.823 1.00 51.24 55 PRO A O 10
ATOM 18310 N N . TRP A 1 56 ? 11.237 -6.104 -36.842 1.00 2.13 56 TRP A N 10
ATOM 18311 C CA . TRP A 1 56 ? 10.170 -6.967 -37.335 1.00 72.32 56 TRP A CA 10
ATOM 18312 C C . TRP A 1 56 ? 10.571 -8.435 -37.242 1.00 33.30 56 TRP A C 10
ATOM 18313 O O . TRP A 1 56 ? 9.715 -9.317 -37.165 1.00 54.31 56 TRP A O 10
ATOM 18334 N N . GLU A 1 57 ? 11.876 -8.691 -37.250 1.00 24.51 57 GLU A N 10
ATOM 18335 C CA . GLU A 1 57 ? 12.386 -10.053 -37.167 1.00 64.15 57 GLU A CA 10
ATOM 18336 C C . GLU A 1 57 ? 12.020 -10.692 -35.831 1.00 74.11 57 GLU A C 10
ATOM 18337 O O . GLU A 1 57 ? 11.797 -11.900 -35.749 1.00 43.02 57 GLU A O 10
ATOM 18349 N N . GLN A 1 58 ? 11.960 -9.872 -34.787 1.00 73.33 58 GLN A N 10
ATOM 18350 C CA . GLN A 1 58 ? 11.621 -10.357 -33.454 1.00 13.45 58 GLN A CA 10
ATOM 18351 C C . GLN A 1 58 ? 10.342 -9.701 -32.945 1.00 24.32 58 GLN A C 10
ATOM 18352 O O . GLN A 1 58 ? 10.155 -9.533 -31.738 1.00 52.14 58 GLN A O 10
ATOM 18366 N N . LEU A 1 59 ? 9.463 -9.332 -33.870 1.00 41.15 59 LEU A N 10
ATOM 18367 C CA . LEU A 1 59 ? 8.201 -8.694 -33.516 1.00 23.12 59 LEU A CA 10
ATOM 18368 C C . LEU A 1 59 ? 7.018 -9.582 -33.888 1.00 51.11 59 LEU A C 10
ATOM 18369 O O . LEU A 1 59 ? 5.903 -9.387 -33.402 1.00 4.12 59 LEU A O 10
ATOM 18385 N N . LEU A 1 60 ? 7.268 -10.559 -34.753 1.00 55.45 60 LEU A N 10
ATOM 18386 C CA . LEU A 1 60 ? 6.225 -11.480 -35.191 1.00 62.31 60 LEU A CA 10
ATOM 18387 C C . LEU A 1 60 ? 6.665 -12.928 -35.007 1.00 44.10 60 LEU A C 10
ATOM 18388 O O . LEU A 1 60 ? 7.848 -13.246 -35.112 1.00 61.30 60 LEU A O 10
ATOM 18404 N N . ASN A 1 61 ? 5.702 -13.804 -34.733 1.00 14.22 61 ASN A N 10
ATOM 18405 C CA . ASN A 1 61 ? 5.990 -15.219 -34.536 1.00 33.24 61 ASN A CA 10
ATOM 18406 C C . ASN A 1 61 ? 6.810 -15.774 -35.698 1.00 54.15 61 ASN A C 10
ATOM 18407 O O . ASN A 1 61 ? 6.619 -15.383 -36.849 1.00 1.23 61 ASN A O 10
ATOM 18418 N N . ARG A 1 62 ? 7.724 -16.689 -35.386 1.00 14.43 62 ARG A N 10
ATOM 18419 C CA . ARG A 1 62 ? 8.573 -17.297 -36.403 1.00 62.32 62 ARG A CA 10
ATOM 18420 C C . ARG A 1 62 ? 8.201 -18.761 -36.618 1.00 71.20 62 ARG A C 10
ATOM 18421 O O . ARG A 1 62 ? 8.208 -19.255 -37.745 1.00 73.11 62 ARG A O 10
ATOM 18442 N N . ALA A 1 63 ? 7.877 -19.450 -35.528 1.00 13.41 63 ALA A N 10
ATOM 18443 C CA . ALA A 1 63 ? 7.501 -20.856 -35.598 1.00 11.25 63 ALA A CA 10
ATOM 18444 C C . ALA A 1 63 ? 5.990 -21.015 -35.721 1.00 40.23 63 ALA A C 10
ATOM 18445 O O . ALA A 1 63 ? 5.500 -22.036 -36.201 1.00 15.22 63 ALA A O 10
ATOM 18452 N N . GLY A 1 64 ? 5.254 -19.997 -35.283 1.00 15.42 64 GLY A N 10
ATOM 18453 C CA . GLY A 1 64 ? 3.805 -20.045 -35.353 1.00 64.14 64 GLY A CA 10
ATOM 18454 C C . GLY A 1 64 ? 3.303 -20.384 -36.743 1.00 10.02 64 GLY A C 10
ATOM 18455 O O . GLY A 1 64 ? 3.915 -20.005 -37.742 1.00 62.15 64 GLY A O 10
ATOM 18459 N N . THR A 1 65 ? 2.186 -21.100 -36.807 1.00 32.42 65 THR A N 10
ATOM 18460 C CA . THR A 1 65 ? 1.602 -21.493 -38.084 1.00 14.14 65 THR A CA 10
ATOM 18461 C C . THR A 1 65 ? 1.436 -20.290 -39.006 1.00 2.22 65 THR A C 10
ATOM 18462 O O . THR A 1 65 ? 1.562 -20.406 -40.225 1.00 74.54 65 THR A O 10
ATOM 18473 N N . THR A 1 66 ? 1.152 -19.133 -38.416 1.00 75.01 66 THR A N 10
ATOM 18474 C CA . THR A 1 66 ? 0.967 -17.908 -39.184 1.00 24.34 66 THR A CA 10
ATOM 18475 C C . THR A 1 66 ? 2.155 -17.652 -40.104 1.00 70.12 66 THR A C 10
ATOM 18476 O O . THR A 1 66 ? 1.992 -17.176 -41.228 1.00 31.44 66 THR A O 10
ATOM 18487 N N . PHE A 1 67 ? 3.352 -17.973 -39.622 1.00 31.33 67 PHE A N 10
ATOM 18488 C CA . PHE A 1 67 ? 4.568 -17.778 -40.402 1.00 51.22 67 PHE A CA 10
ATOM 18489 C C . PHE A 1 67 ? 4.732 -18.886 -41.439 1.00 2.20 67 PHE A C 10
ATOM 18490 O O . PHE A 1 67 ? 5.235 -18.652 -42.539 1.00 62.22 67 PHE A O 10
ATOM 18507 N N . ARG A 1 68 ? 4.306 -20.092 -41.080 1.00 35.20 68 ARG A N 10
ATOM 18508 C CA . ARG A 1 68 ? 4.408 -21.237 -41.978 1.00 13.24 68 ARG A CA 10
ATOM 18509 C C . ARG A 1 68 ? 3.268 -21.234 -42.992 1.00 42.44 68 ARG A C 10
ATOM 18510 O O . ARG A 1 68 ? 3.215 -22.081 -43.885 1.00 51.04 68 ARG A O 10
ATOM 18531 N N . LYS A 1 69 ? 2.357 -20.278 -42.849 1.00 73.43 69 LYS A N 10
ATOM 18532 C CA . LYS A 1 69 ? 1.218 -20.164 -43.753 1.00 73.42 69 LYS A CA 10
ATOM 18533 C C . LYS A 1 69 ? 1.683 -19.953 -45.190 1.00 41.12 69 LYS A C 10
ATOM 18534 O O . LYS A 1 69 ? 0.937 -20.205 -46.138 1.00 52.53 69 LYS A O 10
ATOM 18553 N N . LEU A 1 70 ? 2.918 -19.491 -45.346 1.00 1.50 70 LEU A N 10
ATOM 18554 C CA . LEU A 1 70 ? 3.483 -19.248 -46.669 1.00 30.25 70 LEU A CA 10
ATOM 18555 C C . LEU A 1 70 ? 4.608 -20.233 -46.970 1.00 52.51 70 LEU A C 10
ATOM 18556 O O . LEU A 1 70 ? 5.220 -20.809 -46.070 1.00 53.44 70 LEU A O 10
ATOM 18572 N N . PRO A 1 71 ? 4.889 -20.432 -48.266 1.00 40.12 71 PRO A N 10
ATOM 18573 C CA . PRO A 1 71 ? 5.944 -21.345 -48.716 1.00 21.41 71 PRO A CA 10
ATOM 18574 C C . PRO A 1 71 ? 7.340 -20.824 -48.392 1.00 4.43 71 PRO A C 10
ATOM 18575 O O . PRO A 1 71 ? 7.491 -19.741 -47.828 1.00 61.04 71 PRO A O 10
ATOM 18586 N N . GLU A 1 72 ? 8.356 -21.601 -48.753 1.00 64.42 72 GLU A N 10
ATOM 18587 C CA . GLU A 1 72 ? 9.739 -21.216 -48.498 1.00 2.33 72 GLU A CA 10
ATOM 18588 C C . GLU A 1 72 ? 10.161 -20.068 -49.410 1.00 32.21 72 GLU A C 10
ATOM 18589 O O . GLU A 1 72 ? 11.055 -19.291 -49.075 1.00 64.11 72 GLU A O 10
ATOM 18601 N N . ASP A 1 73 ? 9.509 -19.966 -50.563 1.00 54.44 73 ASP A N 10
ATOM 18602 C CA . ASP A 1 73 ? 9.814 -18.912 -51.524 1.00 22.54 73 ASP A CA 10
ATOM 18603 C C . ASP A 1 73 ? 9.287 -17.565 -51.039 1.00 73.43 73 ASP A C 10
ATOM 18604 O O . ASP A 1 73 ? 10.021 -16.578 -50.993 1.00 20.35 73 ASP A O 10
ATOM 18613 N N . VAL A 1 74 ? 8.007 -17.532 -50.680 1.00 22.21 74 VAL A N 10
ATOM 18614 C CA . VAL A 1 74 ? 7.380 -16.306 -50.198 1.00 51.24 74 VAL A CA 10
ATOM 18615 C C . VAL A 1 74 ? 8.102 -15.765 -48.969 1.00 71.30 74 VAL A C 10
ATOM 18616 O O . VAL A 1 74 ? 8.537 -14.615 -48.949 1.00 64.14 74 VAL A O 10
ATOM 18629 N N . ARG A 1 75 ? 8.224 -16.605 -47.946 1.00 32.22 75 ARG A N 10
ATOM 18630 C CA . ARG A 1 75 ? 8.892 -16.211 -46.711 1.00 2.22 75 ARG A CA 10
ATOM 18631 C C . ARG A 1 75 ? 10.328 -15.774 -46.986 1.00 43.01 75 ARG A C 10
ATOM 18632 O O . ARG A 1 75 ? 10.910 -15.003 -46.222 1.00 52.32 75 ARG A O 10
ATOM 18653 N N . SER A 1 76 ? 10.894 -16.274 -48.080 1.00 13.42 76 SER A N 10
ATOM 18654 C CA . SER A 1 76 ? 12.263 -15.939 -48.453 1.00 72.25 76 SER A CA 10
ATOM 18655 C C . SER A 1 76 ? 12.330 -14.556 -49.093 1.00 24.11 76 SER A C 10
ATOM 18656 O O . SER A 1 76 ? 13.391 -13.936 -49.151 1.00 72.30 76 SER A O 10
ATOM 18664 N N . ASN A 1 77 ? 11.186 -14.078 -49.573 1.00 61.11 77 ASN A N 10
ATOM 18665 C CA . ASN A 1 77 ? 11.113 -12.768 -50.211 1.00 63.22 77 ASN A CA 10
ATOM 18666 C C . ASN A 1 77 ? 10.682 -11.700 -49.211 1.00 4.51 77 ASN A C 10
ATOM 18667 O O . ASN A 1 77 ? 10.145 -10.659 -49.589 1.00 30.21 77 ASN A O 10
ATOM 18678 N N . VAL A 1 78 ? 10.924 -11.964 -47.931 1.00 54.35 78 VAL A N 10
ATOM 18679 C CA . VAL A 1 78 ? 10.563 -11.025 -46.875 1.00 25.14 78 VAL A CA 10
ATOM 18680 C C . VAL A 1 78 ? 11.690 -10.031 -46.615 1.00 53.34 78 VAL A C 10
ATOM 18681 O O . VAL A 1 78 ? 12.859 -10.410 -46.532 1.00 13.31 78 VAL A O 10
ATOM 18694 N N . ASP A 1 79 ? 11.331 -8.759 -46.487 1.00 75.02 79 ASP A N 10
ATOM 18695 C CA . ASP A 1 79 ? 12.313 -7.710 -46.235 1.00 32.13 79 ASP A CA 10
ATOM 18696 C C . ASP A 1 79 ? 11.749 -6.655 -45.286 1.00 22.35 79 ASP A C 10
ATOM 18697 O O . ASP A 1 79 ? 10.669 -6.828 -44.723 1.00 11.20 79 ASP A O 10
ATOM 18706 N N . ALA A 1 80 ? 12.489 -5.565 -45.115 1.00 44.44 80 ALA A N 10
ATOM 18707 C CA . ALA A 1 80 ? 12.064 -4.483 -44.237 1.00 1.03 80 ALA A CA 10
ATOM 18708 C C . ALA A 1 80 ? 10.725 -3.905 -44.687 1.00 60.14 80 ALA A C 10
ATOM 18709 O O . ALA A 1 80 ? 9.738 -3.957 -43.953 1.00 3.35 80 ALA A O 10
ATOM 18716 N N . ALA A 1 81 ? 10.702 -3.353 -45.896 1.00 21.32 81 ALA A N 10
ATOM 18717 C CA . ALA A 1 81 ? 9.484 -2.766 -46.443 1.00 55.31 81 ALA A CA 10
ATOM 18718 C C . ALA A 1 81 ? 8.315 -3.740 -46.349 1.00 31.04 81 ALA A C 10
ATOM 18719 O O . ALA A 1 81 ? 7.283 -3.430 -45.754 1.00 33.41 81 ALA A O 10
ATOM 18726 N N . SER A 1 82 ? 8.483 -4.918 -46.941 1.00 54.12 82 SER A N 10
ATOM 18727 C CA . SER A 1 82 ? 7.439 -5.936 -46.928 1.00 14.13 82 SER A CA 10
ATOM 18728 C C . SER A 1 82 ? 6.984 -6.229 -45.502 1.00 30.51 82 SER A C 10
ATOM 18729 O O . SER A 1 82 ? 5.789 -6.252 -45.213 1.00 1.33 82 SER A O 10
ATOM 18737 N N . ALA A 1 83 ? 7.947 -6.453 -44.614 1.00 34.11 83 ALA A N 10
ATOM 18738 C CA . ALA A 1 83 ? 7.648 -6.744 -43.218 1.00 62.10 83 ALA A CA 10
ATOM 18739 C C . ALA A 1 83 ? 6.706 -5.699 -42.630 1.00 53.55 83 ALA A C 10
ATOM 18740 O O . ALA A 1 83 ? 5.701 -6.037 -42.005 1.00 1.10 83 ALA A O 10
ATOM 18747 N N . ARG A 1 84 ? 7.037 -4.428 -42.834 1.00 14.24 84 ARG A N 10
ATOM 18748 C CA . ARG A 1 84 ? 6.221 -3.334 -42.322 1.00 42.23 84 ARG A CA 10
ATOM 18749 C C . ARG A 1 84 ? 4.838 -3.340 -42.966 1.00 55.53 84 ARG A C 10
ATOM 18750 O O . ARG A 1 84 ? 3.839 -3.038 -42.313 1.00 43.13 84 ARG A O 10
ATOM 18771 N N . GLU A 1 85 ? 4.789 -3.686 -44.248 1.00 51.11 85 GLU A N 10
ATOM 18772 C CA . GLU A 1 85 ? 3.527 -3.731 -44.979 1.00 55.12 85 GLU A CA 10
ATOM 18773 C C . GLU A 1 85 ? 2.635 -4.852 -44.456 1.00 1.33 85 GLU A C 10
ATOM 18774 O O . GLU A 1 85 ? 1.433 -4.666 -44.264 1.00 32.23 85 GLU A O 10
ATOM 18786 N N . LEU A 1 86 ? 3.232 -6.017 -44.230 1.00 22.40 86 LEU A N 10
ATOM 18787 C CA . LEU A 1 86 ? 2.492 -7.172 -43.730 1.00 21.33 86 LEU A CA 10
ATOM 18788 C C . LEU A 1 86 ? 1.941 -6.903 -42.334 1.00 20.32 86 LEU A C 10
ATOM 18789 O O . LEU A 1 86 ? 0.764 -7.138 -42.064 1.00 2.34 86 LEU A O 10
ATOM 18805 N N . MET A 1 87 ? 2.801 -6.404 -41.450 1.00 55.22 87 MET A N 10
ATOM 18806 C CA . MET A 1 87 ? 2.399 -6.100 -40.081 1.00 3.41 87 MET A CA 10
ATOM 18807 C C . MET A 1 87 ? 1.401 -4.946 -40.052 1.00 3.31 87 MET A C 10
ATOM 18808 O O . MET A 1 87 ? 0.516 -4.899 -39.198 1.00 33.02 87 MET A O 10
ATOM 18822 N N . LEU A 1 88 ? 1.550 -4.018 -40.991 1.00 0.04 88 LEU A N 10
ATOM 18823 C CA . LEU A 1 88 ? 0.663 -2.863 -41.073 1.00 32.32 88 LEU A CA 10
ATOM 18824 C C . LEU A 1 88 ? -0.756 -3.291 -41.439 1.00 31.41 88 LEU A C 10
ATOM 18825 O O . LEU A 1 88 ? -1.723 -2.874 -40.803 1.00 51.04 88 LEU A O 10
ATOM 18841 N N . ALA A 1 89 ? -0.869 -4.128 -42.465 1.00 5.24 89 ALA A N 10
ATOM 18842 C CA . ALA A 1 89 ? -2.168 -4.615 -42.912 1.00 72.31 89 ALA A CA 10
ATOM 18843 C C . ALA A 1 89 ? -2.722 -5.660 -41.950 1.00 53.31 89 ALA A C 10
ATOM 18844 O O . ALA A 1 89 ? -3.883 -5.589 -41.544 1.00 61.11 89 ALA A O 10
ATOM 18851 N N . GLN A 1 90 ? -1.887 -6.630 -41.590 1.00 12.11 90 GLN A N 10
ATOM 18852 C CA . GLN A 1 90 ? -2.296 -7.689 -40.675 1.00 12.45 90 GLN A CA 10
ATOM 18853 C C . GLN A 1 90 ? -1.340 -7.788 -39.492 1.00 41.24 90 GLN A C 10
ATOM 18854 O O . GLN A 1 90 ? -0.491 -8.676 -39.420 1.00 10.03 90 GLN A O 10
ATOM 18868 N N . PRO A 1 91 ? -1.477 -6.852 -38.541 1.00 51.14 91 PRO A N 10
ATOM 18869 C CA . PRO A 1 91 ? -0.633 -6.812 -37.343 1.00 32.24 91 PRO A CA 10
ATOM 18870 C C . PRO A 1 91 ? -0.926 -7.965 -36.388 1.00 54.10 91 PRO A C 10
ATOM 18871 O O . PRO A 1 91 ? -0.212 -8.165 -35.406 1.00 35.34 91 PRO A O 10
ATOM 18882 N N . SER A 1 92 ? -1.978 -8.720 -36.686 1.00 20.51 92 SER A N 10
ATOM 18883 C CA . SER A 1 92 ? -2.366 -9.851 -35.852 1.00 11.34 92 SER A CA 10
ATOM 18884 C C . SER A 1 92 ? -1.307 -10.948 -35.898 1.00 43.02 92 SER A C 10
ATOM 18885 O O . SER A 1 92 ? -1.341 -11.892 -35.109 1.00 60.53 92 SER A O 10
ATOM 18893 N N . MET A 1 93 ? -0.366 -10.816 -36.827 1.00 64.00 93 MET A N 10
ATOM 18894 C CA . MET A 1 93 ? 0.704 -11.795 -36.976 1.00 11.03 93 MET A CA 10
ATOM 18895 C C . MET A 1 93 ? 1.796 -11.570 -35.936 1.00 22.03 93 MET A C 10
ATOM 18896 O O . MET A 1 93 ? 2.594 -12.463 -35.654 1.00 62.52 93 MET A O 10
ATOM 18910 N N . VAL A 1 94 ? 1.825 -10.368 -35.366 1.00 52.44 94 VAL A N 10
ATOM 18911 C CA . VAL A 1 94 ? 2.819 -10.026 -34.356 1.00 10.35 94 VAL A CA 10
ATOM 18912 C C . VAL A 1 94 ? 2.771 -11.001 -33.186 1.00 43.41 94 VAL A C 10
ATOM 18913 O O . VAL A 1 94 ? 1.764 -11.672 -32.962 1.00 40.44 94 VAL A O 10
ATOM 18926 N N . LYS A 1 95 ? 3.869 -11.074 -32.440 1.00 21.24 95 LYS A N 10
ATOM 18927 C CA . LYS A 1 95 ? 3.955 -11.967 -31.289 1.00 1.24 95 LYS A CA 10
ATOM 18928 C C . LYS A 1 95 ? 3.050 -11.485 -30.159 1.00 13.35 95 LYS A C 10
ATOM 18929 O O . LYS A 1 95 ? 2.564 -10.354 -30.179 1.00 52.22 95 LYS A O 10
ATOM 18948 N N . ARG A 1 96 ? 2.829 -12.351 -29.175 1.00 23.43 96 ARG A N 10
ATOM 18949 C CA . ARG A 1 96 ? 1.983 -12.013 -28.037 1.00 52.42 96 ARG A CA 10
ATOM 18950 C C . ARG A 1 96 ? 2.176 -13.014 -26.900 1.00 73.24 96 ARG A C 10
ATOM 18951 O O . ARG A 1 96 ? 2.598 -14.152 -27.108 1.00 25.00 96 ARG A O 10
ATOM 18972 N N . PRO A 1 97 ? 1.860 -12.580 -25.671 1.00 5.45 97 PRO A N 10
ATOM 18973 C CA . PRO A 1 97 ? 1.357 -11.228 -25.413 1.00 55.21 97 PRO A CA 10
ATOM 18974 C C . PRO A 1 97 ? 2.428 -10.162 -25.619 1.00 1.12 97 PRO A C 10
ATOM 18975 O O . PRO A 1 97 ? 3.623 -10.460 -25.616 1.00 11.34 97 PRO A O 10
ATOM 18986 N N . VAL A 1 98 ? 1.991 -8.920 -25.799 1.00 75.11 98 VAL A N 10
ATOM 18987 C CA . VAL A 1 98 ? 2.913 -7.809 -26.005 1.00 22.51 98 VAL A CA 10
ATOM 18988 C C . VAL A 1 98 ? 2.855 -6.824 -24.843 1.00 20.24 98 VAL A C 10
ATOM 18989 O O . VAL A 1 98 ? 1.779 -6.371 -24.451 1.00 74.34 98 VAL A O 10
ATOM 19002 N N . LEU A 1 99 ? 4.020 -6.494 -24.296 1.00 44.10 99 LEU A N 10
ATOM 19003 C CA . LEU A 1 99 ? 4.103 -5.561 -23.178 1.00 22.24 99 LEU A CA 10
ATOM 19004 C C . LEU A 1 99 ? 4.884 -4.310 -23.569 1.00 30.44 99 LEU A C 10
ATOM 19005 O O . LEU A 1 99 ? 5.902 -4.393 -24.254 1.00 63.23 99 LEU A O 10
ATOM 19021 N N . GLU A 1 100 ? 4.399 -3.154 -23.126 1.00 64.22 100 GLU A N 10
ATOM 19022 C CA . GLU A 1 100 ? 5.054 -1.887 -23.429 1.00 43.31 100 GLU A CA 10
ATOM 19023 C C . GLU A 1 100 ? 5.499 -1.184 -22.150 1.00 30.33 100 GLU A C 10
ATOM 19024 O O . GLU A 1 100 ? 4.811 -1.233 -21.131 1.00 5.33 100 GLU A O 10
ATOM 19036 N N . ARG A 1 101 ? 6.654 -0.531 -22.212 1.00 4.25 101 ARG A N 10
ATOM 19037 C CA . ARG A 1 101 ? 7.193 0.181 -21.059 1.00 32.41 101 ARG A CA 10
ATOM 19038 C C . ARG A 1 101 ? 8.419 1.000 -21.450 1.00 74.21 101 ARG A C 10
ATOM 19039 O O . ARG A 1 101 ? 9.387 0.467 -21.994 1.00 12.55 101 ARG A O 10
ATOM 19060 N N . ASP A 1 102 ? 8.371 2.299 -21.170 1.00 73.03 102 ASP A N 10
ATOM 19061 C CA . ASP A 1 102 ? 9.477 3.191 -21.492 1.00 63.23 102 ASP A CA 10
ATOM 19062 C C . ASP A 1 102 ? 9.710 3.248 -22.999 1.00 24.24 102 ASP A C 10
ATOM 19063 O O . ASP A 1 102 ? 10.848 3.325 -23.459 1.00 10.42 102 ASP A O 10
ATOM 19072 N N . GLY A 1 103 ? 8.623 3.209 -23.763 1.00 2.43 103 GLY A N 10
ATOM 19073 C CA . GLY A 1 103 ? 8.730 3.254 -25.209 1.00 31.54 103 GLY A CA 10
ATOM 19074 C C . GLY A 1 103 ? 9.402 2.022 -25.780 1.00 30.50 103 GLY A C 10
ATOM 19075 O O . GLY A 1 103 ? 9.858 2.028 -26.924 1.00 10.41 103 GLY A O 10
ATOM 19079 N N . LYS A 1 104 ? 9.465 0.961 -24.982 1.00 25.14 104 LYS A N 10
ATOM 19080 C CA . LYS A 1 104 ? 10.086 -0.285 -25.414 1.00 25.34 104 LYS A CA 10
ATOM 19081 C C . LYS A 1 104 ? 9.081 -1.432 -25.386 1.00 14.23 104 LYS A C 10
ATOM 19082 O O . LYS A 1 104 ? 8.342 -1.601 -24.414 1.00 31.24 104 LYS A O 10
ATOM 19101 N N . LEU A 1 105 ? 9.060 -2.220 -26.455 1.00 31.53 105 LEU A N 10
ATOM 19102 C CA . LEU A 1 105 ? 8.146 -3.353 -26.553 1.00 20.33 105 LEU A CA 10
ATOM 19103 C C . LEU A 1 105 ? 8.841 -4.649 -26.149 1.00 75.31 105 LEU A C 10
ATOM 19104 O O . LEU A 1 105 ? 10.007 -4.867 -26.475 1.00 23.42 105 LEU A O 10
ATOM 19120 N N . MET A 1 106 ? 8.117 -5.507 -25.438 1.00 74.33 106 MET A N 10
ATOM 19121 C CA . MET A 1 106 ? 8.663 -6.783 -24.993 1.00 20.31 106 MET A CA 10
ATOM 19122 C C . MET A 1 106 ? 7.717 -7.930 -25.338 1.00 43.33 106 MET A C 10
ATOM 19123 O O . MET A 1 106 ? 6.500 -7.752 -25.380 1.00 3.02 106 MET A O 10
ATOM 19137 N N . VAL A 1 107 ? 8.286 -9.106 -25.585 1.00 75.01 107 VAL A N 10
ATOM 19138 C CA . VAL A 1 107 ? 7.494 -10.281 -25.926 1.00 61.12 107 VAL A CA 10
ATOM 19139 C C . VAL A 1 107 ? 7.140 -11.086 -24.681 1.00 44.11 107 VAL A C 10
ATOM 19140 O O . VAL A 1 107 ? 7.950 -11.215 -23.763 1.00 61.33 107 VAL A O 10
ATOM 19153 N N . GLY A 1 108 ? 5.926 -11.627 -24.657 1.00 3.25 108 GLY A N 10
ATOM 19154 C CA . GLY A 1 108 ? 5.487 -12.414 -23.519 1.00 34.24 108 GLY A CA 10
ATOM 19155 C C . GLY A 1 108 ? 6.329 -13.657 -23.314 1.00 63.12 108 GLY A C 10
ATOM 19156 O O . GLY A 1 108 ? 7.170 -13.991 -24.149 1.00 74.34 108 GLY A O 10
ATOM 19160 N N . PHE A 1 109 ? 6.105 -14.345 -22.200 1.00 65.53 109 PHE A N 10
ATOM 19161 C CA . PHE A 1 109 ? 6.851 -15.558 -21.886 1.00 34.22 109 PHE A CA 10
ATOM 19162 C C . PHE A 1 109 ? 5.910 -16.683 -21.465 1.00 13.12 109 PHE A C 10
ATOM 19163 O O . PHE A 1 109 ? 4.796 -16.435 -21.002 1.00 33.42 109 PHE A O 10
ATOM 19180 N N . LYS A 1 110 ? 6.366 -17.920 -21.629 1.00 53.10 110 LYS A N 10
ATOM 19181 C CA . LYS A 1 110 ? 5.567 -19.084 -21.265 1.00 31.01 110 LYS A CA 10
ATOM 19182 C C . LYS A 1 110 ? 5.117 -19.004 -19.811 1.00 43.41 110 LYS A C 10
ATOM 19183 O O . LYS A 1 110 ? 5.701 -18.290 -18.994 1.00 73.41 110 LYS A O 10
ATOM 19202 N N . PRO A 1 111 ? 4.056 -19.752 -19.476 1.00 3.22 111 PRO A N 10
ATOM 19203 C CA . PRO A 1 111 ? 3.507 -19.783 -18.117 1.00 31.43 111 PRO A CA 10
ATOM 19204 C C . PRO A 1 111 ? 4.435 -20.485 -17.132 1.00 53.03 111 PRO A C 10
ATOM 19205 O O . PRO A 1 111 ? 4.714 -19.967 -16.051 1.00 72.25 111 PRO A O 10
ATOM 19216 N N . ALA A 1 112 ? 4.911 -21.666 -17.513 1.00 62.44 112 ALA A N 10
ATOM 19217 C CA . ALA A 1 112 ? 5.811 -22.437 -16.664 1.00 52.52 112 ALA A CA 10
ATOM 19218 C C . ALA A 1 112 ? 7.088 -21.659 -16.368 1.00 34.24 112 ALA A C 10
ATOM 19219 O O . ALA A 1 112 ? 7.619 -21.721 -15.260 1.00 74.33 112 ALA A O 10
ATOM 19226 N N . GLN A 1 113 ? 7.575 -20.926 -17.364 1.00 34.25 113 GLN A N 10
ATOM 19227 C CA . GLN A 1 113 ? 8.790 -20.137 -17.208 1.00 42.12 113 GLN A CA 10
ATOM 19228 C C . GLN A 1 113 ? 8.541 -18.922 -16.321 1.00 63.54 113 GLN A C 10
ATOM 19229 O O . GLN A 1 113 ? 9.298 -18.658 -15.387 1.00 30.03 113 GLN A O 10
ATOM 19243 N N . TYR A 1 114 ? 7.476 -18.187 -16.618 1.00 74.31 114 TYR A N 10
ATOM 19244 C CA . TYR A 1 114 ? 7.128 -16.998 -15.849 1.00 32.54 114 TYR A CA 10
ATOM 19245 C C . TYR A 1 114 ? 6.972 -17.334 -14.369 1.00 30.52 114 TYR A C 10
ATOM 19246 O O . TYR A 1 114 ? 7.440 -16.596 -13.502 1.00 21.43 114 TYR A O 10
ATOM 19264 N N . GLU A 1 115 ? 6.313 -18.453 -14.088 1.00 14.02 115 GLU A N 10
ATOM 19265 C CA . GLU A 1 115 ? 6.095 -18.887 -12.713 1.00 22.21 115 GLU A CA 10
ATOM 19266 C C . GLU A 1 115 ? 7.401 -19.355 -12.078 1.00 15.44 115 GLU A C 10
ATOM 19267 O O . GLU A 1 115 ? 7.758 -18.927 -10.980 1.00 4.40 115 GLU A O 10
ATOM 19279 N N . ALA A 1 116 ? 8.110 -20.238 -12.775 1.00 50.22 116 ALA A N 10
ATOM 19280 C CA . ALA A 1 116 ? 9.376 -20.762 -12.280 1.00 4.31 116 ALA A CA 10
ATOM 19281 C C . ALA A 1 116 ? 10.390 -19.643 -12.070 1.00 51.44 116 ALA A C 10
ATOM 19282 O O . ALA A 1 116 ? 11.315 -19.773 -11.267 1.00 72.23 116 ALA A O 10
ATOM 19289 N N . TYR A 1 117 ? 10.210 -18.545 -12.795 1.00 54.32 117 TYR A N 10
ATOM 19290 C CA . TYR A 1 117 ? 11.112 -17.404 -12.691 1.00 43.12 117 TYR A CA 10
ATOM 19291 C C . TYR A 1 117 ? 10.759 -16.540 -11.484 1.00 23.32 117 TYR A C 10
ATOM 19292 O O . TYR A 1 117 ? 11.597 -16.294 -10.616 1.00 72.22 117 TYR A O 10
ATOM 19310 N N . PHE A 1 118 ? 9.512 -16.082 -11.436 1.00 14.14 118 PHE A N 10
ATOM 19311 C CA . PHE A 1 118 ? 9.047 -15.246 -10.336 1.00 2.10 118 PHE A CA 10
ATOM 19312 C C . PHE A 1 118 ? 9.119 -15.999 -9.011 1.00 23.32 118 PHE A C 10
ATOM 19313 O O . PHE A 1 118 ? 9.377 -15.409 -7.961 1.00 14.34 118 PHE A O 10
ATOM 19330 N N . LYS A 1 119 ? 8.889 -17.307 -9.068 1.00 45.31 119 LYS A N 10
ATOM 19331 C CA . LYS A 1 119 ? 8.928 -18.142 -7.873 1.00 73.12 119 LYS A CA 10
ATOM 19332 C C . LYS A 1 119 ? 10.355 -18.584 -7.566 1.00 53.44 119 LYS A C 10
ATOM 19333 O O . LYS A 1 119 ? 11.067 -19.076 -8.443 1.00 11.14 119 LYS A O 10
ATOM 19352 N N . LEU A 1 120 ? 10.767 -18.408 -6.315 1.00 51.43 120 LEU A N 10
ATOM 19353 C CA . LEU A 1 120 ? 12.109 -18.790 -5.891 1.00 62.11 120 LEU A CA 10
ATOM 19354 C C . LEU A 1 120 ? 12.311 -20.298 -6.013 1.00 51.03 120 LEU A C 10
ATOM 19355 O O . LEU A 1 120 ? 12.089 -21.043 -5.058 1.00 22.42 120 LEU A O 10
ATOM 19371 N N . GLY A 1 1 ? 6.672 7.371 -4.375 1.00 42.31 1 GLY A N 11
ATOM 19372 C CA . GLY A 1 1 ? 6.614 7.015 -5.781 1.00 53.12 1 GLY A CA 11
ATOM 19373 C C . GLY A 1 1 ? 5.359 6.243 -6.132 1.00 15.32 1 GLY A C 11
ATOM 19374 O O . GLY A 1 1 ? 5.388 5.031 -6.348 1.00 30.13 1 GLY A O 11
ATOM 19378 N N . PRO A 1 2 ? 4.222 6.952 -6.194 1.00 31.21 2 PRO A N 11
ATOM 19379 C CA . PRO A 1 2 ? 2.928 6.346 -6.520 1.00 52.14 2 PRO A CA 11
ATOM 19380 C C . PRO A 1 2 ? 2.846 5.905 -7.979 1.00 61.23 2 PRO A C 11
ATOM 19381 O O . PRO A 1 2 ? 3.841 5.926 -8.701 1.00 11.13 2 PRO A O 11
ATOM 19392 N N . GLY A 1 3 ? 1.651 5.506 -8.405 1.00 13.22 3 GLY A N 11
ATOM 19393 C CA . GLY A 1 3 ? 1.462 5.065 -9.775 1.00 45.42 3 GLY A CA 11
ATOM 19394 C C . GLY A 1 3 ? 1.191 6.217 -10.722 1.00 62.35 3 GLY A C 11
ATOM 19395 O O . GLY A 1 3 ? 0.040 6.607 -10.922 1.00 22.31 3 GLY A O 11
ATOM 19399 N N . SER A 1 4 ? 2.252 6.764 -11.305 1.00 25.24 4 SER A N 11
ATOM 19400 C CA . SER A 1 4 ? 2.124 7.882 -12.232 1.00 42.22 4 SER A CA 11
ATOM 19401 C C . SER A 1 4 ? 1.859 7.385 -13.650 1.00 24.33 4 SER A C 11
ATOM 19402 O O . SER A 1 4 ? 1.130 8.015 -14.415 1.00 52.03 4 SER A O 11
ATOM 19410 N N . MET A 1 5 ? 2.458 6.249 -13.993 1.00 41.54 5 MET A N 11
ATOM 19411 C CA . MET A 1 5 ? 2.286 5.665 -15.319 1.00 62.03 5 MET A CA 11
ATOM 19412 C C . MET A 1 5 ? 1.701 4.260 -15.222 1.00 45.23 5 MET A C 11
ATOM 19413 O O . MET A 1 5 ? 1.630 3.680 -14.139 1.00 4.24 5 MET A O 11
ATOM 19427 N N . SER A 1 6 ? 1.282 3.719 -16.361 1.00 44.34 6 SER A N 11
ATOM 19428 C CA . SER A 1 6 ? 0.698 2.383 -16.404 1.00 64.43 6 SER A CA 11
ATOM 19429 C C . SER A 1 6 ? 1.174 1.622 -17.637 1.00 62.14 6 SER A C 11
ATOM 19430 O O . SER A 1 6 ? 1.469 2.217 -18.674 1.00 73.31 6 SER A O 11
ATOM 19438 N N . VAL A 1 7 ? 1.246 0.299 -17.517 1.00 10.34 7 VAL A N 11
ATOM 19439 C CA . VAL A 1 7 ? 1.686 -0.545 -18.621 1.00 2.44 7 VAL A CA 11
ATOM 19440 C C . VAL A 1 7 ? 0.504 -0.995 -19.473 1.00 5.32 7 VAL A C 11
ATOM 19441 O O . VAL A 1 7 ? -0.617 -1.125 -18.981 1.00 24.25 7 VAL A O 11
ATOM 19454 N N . THR A 1 8 ? 0.761 -1.232 -20.755 1.00 15.13 8 THR A N 11
ATOM 19455 C CA . THR A 1 8 ? -0.281 -1.666 -21.677 1.00 55.12 8 THR A CA 11
ATOM 19456 C C . THR A 1 8 ? 0.153 -2.905 -22.453 1.00 32.31 8 THR A C 11
ATOM 19457 O O . THR A 1 8 ? 1.329 -3.062 -22.783 1.00 11.22 8 THR A O 11
ATOM 19468 N N . ILE A 1 9 ? -0.803 -3.781 -22.742 1.00 40.31 9 ILE A N 11
ATOM 19469 C CA . ILE A 1 9 ? -0.519 -5.005 -23.481 1.00 3.44 9 ILE A CA 11
ATOM 19470 C C . ILE A 1 9 ? -1.225 -5.006 -24.834 1.00 62.44 9 ILE A C 11
ATOM 19471 O O . ILE A 1 9 ? -2.385 -4.612 -24.940 1.00 5.32 9 ILE A O 11
ATOM 19487 N N . TYR A 1 10 ? -0.516 -5.455 -25.864 1.00 4.54 10 TYR A N 11
ATOM 19488 C CA . TYR A 1 10 ? -1.074 -5.508 -27.210 1.00 30.24 10 TYR A CA 11
ATOM 19489 C C . TYR A 1 10 ? -1.305 -6.952 -27.646 1.00 22.21 10 TYR A C 11
ATOM 19490 O O . TYR A 1 10 ? -0.441 -7.810 -27.476 1.00 41.11 10 TYR A O 11
ATOM 19508 N N . GLY A 1 11 ? -2.481 -7.209 -28.212 1.00 41.24 11 GLY A N 11
ATOM 19509 C CA . GLY A 1 11 ? -2.806 -8.549 -28.666 1.00 3.41 11 GLY A CA 11
ATOM 19510 C C . GLY A 1 11 ? -3.992 -8.569 -29.611 1.00 42.14 11 GLY A C 11
ATOM 19511 O O . GLY A 1 11 ? -4.358 -7.539 -30.179 1.00 61.14 11 GLY A O 11
ATOM 19515 N N . ILE A 1 12 ? -4.592 -9.742 -29.780 1.00 0.23 12 ILE A N 11
ATOM 19516 C CA . ILE A 1 12 ? -5.742 -9.890 -30.663 1.00 21.20 12 ILE A CA 11
ATOM 19517 C C . ILE A 1 12 ? -6.871 -10.648 -29.973 1.00 0.25 12 ILE A C 11
ATOM 19518 O O . ILE A 1 12 ? -6.681 -11.231 -28.904 1.00 72.24 12 ILE A O 11
ATOM 19534 N N . LYS A 1 13 ? -8.047 -10.640 -30.591 1.00 73.52 13 LYS A N 11
ATOM 19535 C CA . LYS A 1 13 ? -9.207 -11.329 -30.038 1.00 71.53 13 LYS A CA 11
ATOM 19536 C C . LYS A 1 13 ? -9.562 -12.554 -30.876 1.00 42.41 13 LYS A C 11
ATOM 19537 O O . LYS A 1 13 ? -10.736 -12.865 -31.072 1.00 70.40 13 LYS A O 11
ATOM 19556 N N . ASN A 1 14 ? -8.539 -13.246 -31.368 1.00 14.55 14 ASN A N 11
ATOM 19557 C CA . ASN A 1 14 ? -8.744 -14.437 -32.182 1.00 43.33 14 ASN A CA 11
ATOM 19558 C C . ASN A 1 14 ? -7.725 -15.518 -31.833 1.00 4.54 14 ASN A C 11
ATOM 19559 O O . ASN A 1 14 ? -7.123 -16.127 -32.718 1.00 13.15 14 ASN A O 11
ATOM 19570 N N . CYS A 1 15 ? -7.537 -15.749 -30.538 1.00 13.42 15 CYS A N 11
ATOM 19571 C CA . CYS A 1 15 ? -6.591 -16.756 -30.071 1.00 5.12 15 CYS A CA 11
ATOM 19572 C C . CYS A 1 15 ? -6.958 -17.239 -28.672 1.00 45.42 15 CYS A C 11
ATOM 19573 O O . CYS A 1 15 ? -7.959 -16.809 -28.098 1.00 62.11 15 CYS A O 11
ATOM 19581 N N . ASP A 1 16 ? -6.144 -18.138 -28.129 1.00 14.03 16 ASP A N 11
ATOM 19582 C CA . ASP A 1 16 ? -6.383 -18.681 -26.798 1.00 11.23 16 ASP A CA 11
ATOM 19583 C C . ASP A 1 16 ? -5.283 -18.257 -25.831 1.00 34.34 16 ASP A C 11
ATOM 19584 O O . ASP A 1 16 ? -5.522 -18.087 -24.636 1.00 45.12 16 ASP A O 11
ATOM 19593 N N . THR A 1 17 ? -4.074 -18.086 -26.358 1.00 62.21 17 THR A N 11
ATOM 19594 C CA . THR A 1 17 ? -2.934 -17.683 -25.542 1.00 10.24 17 THR A CA 11
ATOM 19595 C C . THR A 1 17 ? -3.256 -16.434 -24.729 1.00 43.54 17 THR A C 11
ATOM 19596 O O . THR A 1 17 ? -2.908 -16.342 -23.552 1.00 32.13 17 THR A O 11
ATOM 19607 N N . MET A 1 18 ? -3.921 -15.475 -25.364 1.00 61.22 18 MET A N 11
ATOM 19608 C CA . MET A 1 18 ? -4.290 -14.231 -24.698 1.00 4.42 18 MET A CA 11
ATOM 19609 C C . MET A 1 18 ? -5.018 -14.513 -23.387 1.00 72.34 18 MET A C 11
ATOM 19610 O O . MET A 1 18 ? -4.815 -13.817 -22.391 1.00 54.40 18 MET A O 11
ATOM 19624 N N . LYS A 1 19 ? -5.865 -15.535 -23.393 1.00 34.45 19 LYS A N 11
ATOM 19625 C CA . LYS A 1 19 ? -6.622 -15.910 -22.204 1.00 44.21 19 LYS A CA 11
ATOM 19626 C C . LYS A 1 19 ? -5.689 -16.200 -21.033 1.00 43.12 19 LYS A C 11
ATOM 19627 O O . LYS A 1 19 ? -5.857 -15.657 -19.942 1.00 22.52 19 LYS A O 11
ATOM 19646 N N . LYS A 1 20 ? -4.702 -17.059 -21.267 1.00 34.44 20 LYS A N 11
ATOM 19647 C CA . LYS A 1 20 ? -3.739 -17.420 -20.233 1.00 13.54 20 LYS A CA 11
ATOM 19648 C C . LYS A 1 20 ? -2.947 -16.199 -19.778 1.00 54.33 20 LYS A C 11
ATOM 19649 O O . LYS A 1 20 ? -2.794 -15.958 -18.581 1.00 71.32 20 LYS A O 11
ATOM 19668 N N . ALA A 1 21 ? -2.447 -15.431 -20.740 1.00 53.12 21 ALA A N 11
ATOM 19669 C CA . ALA A 1 21 ? -1.674 -14.232 -20.437 1.00 1.22 21 ALA A CA 11
ATOM 19670 C C . ALA A 1 21 ? -2.478 -13.263 -19.578 1.00 43.50 21 ALA A C 11
ATOM 19671 O O . ALA A 1 21 ? -1.975 -12.733 -18.588 1.00 22.15 21 ALA A O 11
ATOM 19678 N N . ARG A 1 22 ? -3.730 -13.035 -19.963 1.00 25.34 22 ARG A N 11
ATOM 19679 C CA . ARG A 1 22 ? -4.603 -12.128 -19.228 1.00 62.34 22 ARG A CA 11
ATOM 19680 C C . ARG A 1 22 ? -4.843 -12.636 -17.809 1.00 32.15 22 ARG A C 11
ATOM 19681 O O . ARG A 1 22 ? -4.704 -11.888 -16.841 1.00 70.51 22 ARG A O 11
ATOM 19702 N N . ILE A 1 23 ? -5.205 -13.909 -17.695 1.00 34.41 23 ILE A N 11
ATOM 19703 C CA . ILE A 1 23 ? -5.464 -14.516 -16.396 1.00 74.45 23 ILE A CA 11
ATOM 19704 C C . ILE A 1 23 ? -4.232 -14.444 -15.499 1.00 44.23 23 ILE A C 11
ATOM 19705 O O . ILE A 1 23 ? -4.346 -14.299 -14.282 1.00 42.13 23 ILE A O 11
ATOM 19721 N N . TRP A 1 24 ? -3.057 -14.543 -16.110 1.00 31.51 24 TRP A N 11
ATOM 19722 C CA . TRP A 1 24 ? -1.803 -14.486 -15.367 1.00 62.05 24 TRP A CA 11
ATOM 19723 C C . TRP A 1 24 ? -1.560 -13.085 -14.815 1.00 74.25 24 TRP A C 11
ATOM 19724 O O . TRP A 1 24 ? -1.332 -12.910 -13.617 1.00 4.31 24 TRP A O 11
ATOM 19745 N N . LEU A 1 25 ? -1.610 -12.091 -15.695 1.00 11.33 25 LEU A N 11
ATOM 19746 C CA . LEU A 1 25 ? -1.395 -10.705 -15.295 1.00 44.32 25 LEU A CA 11
ATOM 19747 C C . LEU A 1 25 ? -2.462 -10.252 -14.303 1.00 51.32 25 LEU A C 11
ATOM 19748 O O . LEU A 1 25 ? -2.182 -9.478 -13.388 1.00 43.22 25 LEU A O 11
ATOM 19764 N N . GLU A 1 26 ? -3.684 -10.742 -14.491 1.00 61.23 26 GLU A N 11
ATOM 19765 C CA . GLU A 1 26 ? -4.791 -10.389 -13.611 1.00 64.31 26 GLU A CA 11
ATOM 19766 C C . GLU A 1 26 ? -4.657 -11.087 -12.260 1.00 74.22 26 GLU A C 11
ATOM 19767 O O . GLU A 1 26 ? -4.727 -10.448 -11.210 1.00 53.23 26 GLU A O 11
ATOM 19779 N N . ASP A 1 27 ? -4.466 -12.401 -12.297 1.00 34.31 27 ASP A N 11
ATOM 19780 C CA . ASP A 1 27 ? -4.322 -13.186 -11.076 1.00 72.41 27 ASP A CA 11
ATOM 19781 C C . ASP A 1 27 ? -3.204 -12.629 -10.200 1.00 33.14 27 ASP A C 11
ATOM 19782 O O . ASP A 1 27 ? -3.368 -12.476 -8.990 1.00 3.11 27 ASP A O 11
ATOM 19791 N N . HIS A 1 28 ? -2.067 -12.329 -10.820 1.00 21.13 28 HIS A N 11
ATOM 19792 C CA . HIS A 1 28 ? -0.921 -11.789 -10.096 1.00 13.54 28 HIS A CA 11
ATOM 19793 C C . HIS A 1 28 ? -1.244 -10.415 -9.517 1.00 43.42 28 HIS A C 11
ATOM 19794 O O . HIS A 1 28 ? -0.546 -9.926 -8.629 1.00 0.32 28 HIS A O 11
ATOM 19808 N N . GLY A 1 29 ? -2.305 -9.796 -10.025 1.00 43.32 29 GLY A N 11
ATOM 19809 C CA . GLY A 1 29 ? -2.700 -8.485 -9.547 1.00 61.30 29 GLY A CA 11
ATOM 19810 C C . GLY A 1 29 ? -1.817 -7.380 -10.091 1.00 13.24 29 GLY A C 11
ATOM 19811 O O . GLY A 1 29 ? -1.344 -6.527 -9.338 1.00 52.32 29 GLY A O 11
ATOM 19815 N N . ILE A 1 30 ? -1.592 -7.394 -11.401 1.00 54.44 30 ILE A N 11
ATOM 19816 C CA . ILE A 1 30 ? -0.760 -6.384 -12.044 1.00 74.22 30 ILE A CA 11
ATOM 19817 C C . ILE A 1 30 ? -1.609 -5.390 -12.828 1.00 61.31 30 ILE A C 11
ATOM 19818 O O . ILE A 1 30 ? -2.563 -5.772 -13.506 1.00 14.22 30 ILE A O 11
ATOM 19834 N N . ASP A 1 31 ? -1.254 -4.114 -12.733 1.00 75.12 31 ASP A N 11
ATOM 19835 C CA . ASP A 1 31 ? -1.981 -3.063 -13.436 1.00 21.24 31 ASP A CA 11
ATOM 19836 C C . ASP A 1 31 ? -1.536 -2.976 -14.893 1.00 75.12 31 ASP A C 11
ATOM 19837 O O . ASP A 1 31 ? -0.446 -2.486 -15.191 1.00 63.43 31 ASP A O 11
ATOM 19846 N N . TYR A 1 32 ? -2.385 -3.455 -15.795 1.00 1.34 32 TYR A N 11
ATOM 19847 C CA . TYR A 1 32 ? -2.078 -3.434 -17.220 1.00 14.55 32 TYR A CA 11
ATOM 19848 C C . TYR A 1 32 ? -3.349 -3.277 -18.050 1.00 23.04 32 TYR A C 11
ATOM 19849 O O . TYR A 1 32 ? -4.356 -3.940 -17.797 1.00 43.04 32 TYR A O 11
ATOM 19867 N N . THR A 1 33 ? -3.295 -2.396 -19.043 1.00 12.42 33 THR A N 11
ATOM 19868 C CA . THR A 1 33 ? -4.441 -2.151 -19.911 1.00 70.00 33 THR A CA 11
ATOM 19869 C C . THR A 1 33 ? -4.434 -3.092 -21.110 1.00 44.51 33 THR A C 11
ATOM 19870 O O . THR A 1 33 ? -3.381 -3.379 -21.680 1.00 22.54 33 THR A O 11
ATOM 19881 N N . PHE A 1 34 ? -5.615 -3.571 -21.486 1.00 20.02 34 PHE A N 11
ATOM 19882 C CA . PHE A 1 34 ? -5.745 -4.480 -22.619 1.00 51.35 34 PHE A CA 11
ATOM 19883 C C . PHE A 1 34 ? -5.972 -3.708 -23.914 1.00 63.42 34 PHE A C 11
ATOM 19884 O O . PHE A 1 34 ? -6.903 -2.909 -24.019 1.00 51.44 34 PHE A O 11
ATOM 19901 N N . HIS A 1 35 ? -5.114 -3.951 -24.900 1.00 30.12 35 HIS A N 11
ATOM 19902 C CA . HIS A 1 35 ? -5.219 -3.278 -26.189 1.00 4.21 35 HIS A CA 11
ATOM 19903 C C . HIS A 1 35 ? -5.214 -4.290 -27.332 1.00 71.42 35 HIS A C 11
ATOM 19904 O O . HIS A 1 35 ? -4.293 -5.096 -27.455 1.00 23.35 35 HIS A O 11
ATOM 19918 N N . ASP A 1 36 ? -6.250 -4.241 -28.163 1.00 25.23 36 ASP A N 11
ATOM 19919 C CA . ASP A 1 36 ? -6.365 -5.154 -29.295 1.00 42.21 36 ASP A CA 11
ATOM 19920 C C . ASP A 1 36 ? -5.925 -4.473 -30.588 1.00 1.23 36 ASP A C 11
ATOM 19921 O O . ASP A 1 36 ? -6.037 -3.255 -30.729 1.00 31.51 36 ASP A O 11
ATOM 19930 N N . TYR A 1 37 ? -5.424 -5.267 -31.528 1.00 30.14 37 TYR A N 11
ATOM 19931 C CA . TYR A 1 37 ? -4.965 -4.741 -32.808 1.00 33.02 37 TYR A CA 11
ATOM 19932 C C . TYR A 1 37 ? -6.087 -3.997 -33.526 1.00 52.25 37 TYR A C 11
ATOM 19933 O O . TYR A 1 37 ? -5.845 -3.022 -34.238 1.00 44.22 37 TYR A O 11
ATOM 19951 N N . LYS A 1 38 ? -7.316 -4.464 -33.333 1.00 0.11 38 LYS A N 11
ATOM 19952 C CA . LYS A 1 38 ? -8.477 -3.844 -33.958 1.00 54.34 38 LYS A CA 11
ATOM 19953 C C . LYS A 1 38 ? -9.016 -2.706 -33.098 1.00 63.30 38 LYS A C 11
ATOM 19954 O O . LYS A 1 38 ? -9.186 -1.582 -33.572 1.00 51.11 38 LYS A O 11
ATOM 19973 N N . LYS A 1 39 ? -9.282 -3.002 -31.831 1.00 13.11 39 LYS A N 11
ATOM 19974 C CA . LYS A 1 39 ? -9.799 -2.004 -30.903 1.00 43.13 39 LYS A CA 11
ATOM 19975 C C . LYS A 1 39 ? -8.900 -0.771 -30.874 1.00 2.14 39 LYS A C 11
ATOM 19976 O O . LYS A 1 39 ? -9.379 0.360 -30.956 1.00 41.33 39 LYS A O 11
ATOM 19995 N N . GLU A 1 40 ? -7.595 -0.999 -30.759 1.00 43.23 40 GLU A N 11
ATOM 19996 C CA . GLU A 1 40 ? -6.631 0.094 -30.720 1.00 30.23 40 GLU A CA 11
ATOM 19997 C C . GLU A 1 40 ? -6.346 0.619 -32.125 1.00 71.01 40 GLU A C 11
ATOM 19998 O O . GLU A 1 40 ? -5.950 1.771 -32.301 1.00 70.35 40 GLU A O 11
ATOM 20010 N N . GLY A 1 41 ? -6.551 -0.236 -33.122 1.00 12.45 41 GLY A N 11
ATOM 20011 C CA . GLY A 1 41 ? -6.312 0.159 -34.498 1.00 0.44 41 GLY A CA 11
ATOM 20012 C C . GLY A 1 41 ? -4.838 0.348 -34.798 1.00 54.13 41 GLY A C 11
ATOM 20013 O O . GLY A 1 41 ? -4.267 1.400 -34.508 1.00 32.21 41 GLY A O 11
ATOM 20017 N N . LEU A 1 42 ? -4.219 -0.674 -35.381 1.00 61.22 42 LEU A N 11
ATOM 20018 C CA . LEU A 1 42 ? -2.801 -0.617 -35.719 1.00 32.11 42 LEU A CA 11
ATOM 20019 C C . LEU A 1 42 ? -2.579 0.177 -37.003 1.00 60.11 42 LEU A C 11
ATOM 20020 O O . LEU A 1 42 ? -2.937 -0.273 -38.091 1.00 61.12 42 LEU A O 11
ATOM 20036 N N . ASP A 1 43 ? -1.986 1.357 -36.867 1.00 24.10 43 ASP A N 11
ATOM 20037 C CA . ASP A 1 43 ? -1.713 2.212 -38.017 1.00 33.24 43 ASP A CA 11
ATOM 20038 C C . ASP A 1 43 ? -0.222 2.229 -38.339 1.00 21.14 43 ASP A C 11
ATOM 20039 O O . ASP A 1 43 ? 0.584 1.624 -37.632 1.00 4.53 43 ASP A O 11
ATOM 20048 N N . ALA A 1 44 ? 0.138 2.925 -39.413 1.00 11.33 44 ALA A N 11
ATOM 20049 C CA . ALA A 1 44 ? 1.531 3.022 -39.828 1.00 41.31 44 ALA A CA 11
ATOM 20050 C C . ALA A 1 44 ? 2.385 3.668 -38.743 1.00 2.35 44 ALA A C 11
ATOM 20051 O O . ALA A 1 44 ? 3.496 3.218 -38.463 1.00 3.31 44 ALA A O 11
ATOM 20058 N N . GLU A 1 45 ? 1.858 4.727 -38.135 1.00 21.11 45 GLU A N 11
ATOM 20059 C CA . GLU A 1 45 ? 2.574 5.436 -37.080 1.00 32.33 45 GLU A CA 11
ATOM 20060 C C . GLU A 1 45 ? 3.006 4.475 -35.975 1.00 22.11 45 GLU A C 11
ATOM 20061 O O . GLU A 1 45 ? 4.170 4.455 -35.572 1.00 3.32 45 GLU A O 11
ATOM 20073 N N . THR A 1 46 ? 2.059 3.679 -35.488 1.00 73.34 46 THR A N 11
ATOM 20074 C CA . THR A 1 46 ? 2.340 2.717 -34.429 1.00 14.20 46 THR A CA 11
ATOM 20075 C C . THR A 1 46 ? 3.322 1.652 -34.900 1.00 20.44 46 THR A C 11
ATOM 20076 O O . THR A 1 46 ? 4.327 1.383 -34.240 1.00 51.10 46 THR A O 11
ATOM 20087 N N . LEU A 1 47 ? 3.029 1.047 -36.046 1.00 41.05 47 LEU A N 11
ATOM 20088 C CA . LEU A 1 47 ? 3.888 0.010 -36.607 1.00 30.54 47 LEU A CA 11
ATOM 20089 C C . LEU A 1 47 ? 5.322 0.510 -36.748 1.00 4.21 47 LEU A C 11
ATOM 20090 O O . LEU A 1 47 ? 6.272 -0.192 -36.400 1.00 62.44 47 LEU A O 11
ATOM 20106 N N . ASP A 1 48 ? 5.471 1.726 -37.260 1.00 1.01 48 ASP A N 11
ATOM 20107 C CA . ASP A 1 48 ? 6.790 2.321 -37.445 1.00 1.33 48 ASP A CA 11
ATOM 20108 C C . ASP A 1 48 ? 7.489 2.519 -36.105 1.00 4.12 48 ASP A C 11
ATOM 20109 O O . ASP A 1 48 ? 8.642 2.123 -35.930 1.00 45.52 48 ASP A O 11
ATOM 20118 N N . ARG A 1 49 ? 6.785 3.134 -35.161 1.00 40.22 49 ARG A N 11
ATOM 20119 C CA . ARG A 1 49 ? 7.340 3.387 -33.835 1.00 24.55 49 ARG A CA 11
ATOM 20120 C C . ARG A 1 49 ? 7.833 2.092 -33.197 1.00 53.00 49 ARG A C 11
ATOM 20121 O O . ARG A 1 49 ? 8.872 2.069 -32.536 1.00 73.52 49 ARG A O 11
ATOM 20142 N N . PHE A 1 50 ? 7.081 1.015 -33.398 1.00 52.05 50 PHE A N 11
ATOM 20143 C CA . PHE A 1 50 ? 7.441 -0.283 -32.840 1.00 23.30 50 PHE A CA 11
ATOM 20144 C C . PHE A 1 50 ? 8.628 -0.886 -33.586 1.00 71.14 50 PHE A C 11
ATOM 20145 O O . PHE A 1 50 ? 9.489 -1.531 -32.986 1.00 40.10 50 PHE A O 11
ATOM 20162 N N . LEU A 1 51 ? 8.668 -0.669 -34.895 1.00 22.50 51 LEU A N 11
ATOM 20163 C CA . LEU A 1 51 ? 9.749 -1.190 -35.724 1.00 0.23 51 LEU A CA 11
ATOM 20164 C C . LEU A 1 51 ? 11.081 -0.546 -35.350 1.00 53.31 51 LEU A C 11
ATOM 20165 O O . LEU A 1 51 ? 12.123 -1.201 -35.355 1.00 22.12 51 LEU A O 11
ATOM 20181 N N . LYS A 1 52 ? 11.038 0.741 -35.024 1.00 72.22 52 LYS A N 11
ATOM 20182 C CA . LYS A 1 52 ? 12.240 1.474 -34.643 1.00 13.04 52 LYS A CA 11
ATOM 20183 C C . LYS A 1 52 ? 12.780 0.977 -33.306 1.00 1.22 52 LYS A C 11
ATOM 20184 O O . LYS A 1 52 ? 13.991 0.841 -33.125 1.00 22.51 52 LYS A O 11
ATOM 20203 N N . THR A 1 53 ? 11.875 0.705 -32.371 1.00 24.20 53 THR A N 11
ATOM 20204 C CA . THR A 1 53 ? 12.260 0.223 -31.051 1.00 34.52 53 THR A CA 11
ATOM 20205 C C . THR A 1 53 ? 12.643 -1.252 -31.095 1.00 21.14 53 THR A C 11
ATOM 20206 O O . THR A 1 53 ? 13.487 -1.708 -30.323 1.00 72.44 53 THR A O 11
ATOM 20217 N N . VAL A 1 54 ? 12.018 -1.994 -32.004 1.00 5.34 54 VAL A N 11
ATOM 20218 C CA . VAL A 1 54 ? 12.295 -3.418 -32.150 1.00 43.11 54 VAL A CA 11
ATOM 20219 C C . VAL A 1 54 ? 12.273 -3.835 -33.616 1.00 50.42 54 VAL A C 11
ATOM 20220 O O . VAL A 1 54 ? 11.367 -3.485 -34.373 1.00 41.32 54 VAL A O 11
ATOM 20233 N N . PRO A 1 55 ? 13.292 -4.601 -34.030 1.00 2.25 55 PRO A N 11
ATOM 20234 C CA . PRO A 1 55 ? 13.413 -5.083 -35.409 1.00 2.03 55 PRO A CA 11
ATOM 20235 C C . PRO A 1 55 ? 12.359 -6.132 -35.750 1.00 74.41 55 PRO A C 11
ATOM 20236 O O . PRO A 1 55 ? 11.951 -6.917 -34.894 1.00 51.24 55 PRO A O 11
ATOM 20247 N N . TRP A 1 56 ? 11.923 -6.139 -37.004 1.00 2.13 56 TRP A N 11
ATOM 20248 C CA . TRP A 1 56 ? 10.917 -7.092 -37.458 1.00 72.32 56 TRP A CA 11
ATOM 20249 C C . TRP A 1 56 ? 11.350 -8.524 -37.163 1.00 33.30 56 TRP A C 11
ATOM 20250 O O . TRP A 1 56 ? 10.516 -9.406 -36.969 1.00 54.31 56 TRP A O 11
ATOM 20271 N N . GLU A 1 57 ? 12.661 -8.746 -37.132 1.00 24.51 57 GLU A N 11
ATOM 20272 C CA . GLU A 1 57 ? 13.204 -10.072 -36.861 1.00 64.15 57 GLU A CA 11
ATOM 20273 C C . GLU A 1 57 ? 12.673 -10.617 -35.538 1.00 74.11 57 GLU A C 11
ATOM 20274 O O . GLU A 1 57 ? 12.494 -11.824 -35.380 1.00 43.02 57 GLU A O 11
ATOM 20286 N N . GLN A 1 58 ? 12.428 -9.718 -34.591 1.00 73.33 58 GLN A N 11
ATOM 20287 C CA . GLN A 1 58 ? 11.919 -10.109 -33.281 1.00 13.45 58 GLN A CA 11
ATOM 20288 C C . GLN A 1 58 ? 10.599 -9.408 -32.978 1.00 24.32 58 GLN A C 11
ATOM 20289 O O . GLN A 1 58 ? 10.268 -9.158 -31.818 1.00 52.14 58 GLN A O 11
ATOM 20303 N N . LEU A 1 59 ? 9.847 -9.094 -34.027 1.00 41.15 59 LEU A N 11
ATOM 20304 C CA . LEU A 1 59 ? 8.562 -8.422 -33.873 1.00 23.12 59 LEU A CA 11
ATOM 20305 C C . LEU A 1 59 ? 7.436 -9.256 -34.476 1.00 51.11 59 LEU A C 11
ATOM 20306 O O . LEU A 1 59 ? 6.348 -9.352 -33.908 1.00 4.12 59 LEU A O 11
ATOM 20322 N N . LEU A 1 60 ? 7.704 -9.857 -35.630 1.00 55.45 60 LEU A N 11
ATOM 20323 C CA . LEU A 1 60 ? 6.714 -10.685 -36.310 1.00 62.31 60 LEU A CA 11
ATOM 20324 C C . LEU A 1 60 ? 6.959 -12.164 -36.032 1.00 44.10 60 LEU A C 11
ATOM 20325 O O . LEU A 1 60 ? 8.102 -12.599 -35.892 1.00 61.30 60 LEU A O 11
ATOM 20341 N N . ASN A 1 61 ? 5.878 -12.934 -35.956 1.00 14.22 61 ASN A N 11
ATOM 20342 C CA . ASN A 1 61 ? 5.976 -14.366 -35.697 1.00 33.24 61 ASN A CA 11
ATOM 20343 C C . ASN A 1 61 ? 6.647 -15.085 -36.864 1.00 54.15 61 ASN A C 11
ATOM 20344 O O . ASN A 1 61 ? 6.455 -14.722 -38.024 1.00 1.23 61 ASN A O 11
ATOM 20355 N N . ARG A 1 62 ? 7.434 -16.109 -36.547 1.00 14.43 62 ARG A N 11
ATOM 20356 C CA . ARG A 1 62 ? 8.134 -16.879 -37.568 1.00 62.32 62 ARG A CA 11
ATOM 20357 C C . ARG A 1 62 ? 7.745 -18.353 -37.498 1.00 71.20 62 ARG A C 11
ATOM 20358 O O . ARG A 1 62 ? 7.489 -18.986 -38.521 1.00 73.11 62 ARG A O 11
ATOM 20379 N N . ALA A 1 63 ? 7.704 -18.892 -36.284 1.00 13.41 63 ALA A N 11
ATOM 20380 C CA . ALA A 1 63 ? 7.346 -20.290 -36.082 1.00 11.25 63 ALA A CA 11
ATOM 20381 C C . ALA A 1 63 ? 5.833 -20.480 -36.118 1.00 40.23 63 ALA A C 11
ATOM 20382 O O . ALA A 1 63 ? 5.342 -21.580 -36.365 1.00 15.22 63 ALA A O 11
ATOM 20389 N N . GLY A 1 64 ? 5.099 -19.399 -35.870 1.00 15.42 64 GLY A N 11
ATOM 20390 C CA . GLY A 1 64 ? 3.650 -19.469 -35.878 1.00 64.14 64 GLY A CA 11
ATOM 20391 C C . GLY A 1 64 ? 3.105 -20.045 -37.169 1.00 10.02 64 GLY A C 11
ATOM 20392 O O . GLY A 1 64 ? 3.860 -20.333 -38.098 1.00 62.15 64 GLY A O 11
ATOM 20396 N N . THR A 1 65 ? 1.788 -20.216 -37.230 1.00 32.42 65 THR A N 11
ATOM 20397 C CA . THR A 1 65 ? 1.142 -20.764 -38.415 1.00 14.14 65 THR A CA 11
ATOM 20398 C C . THR A 1 65 ? 0.964 -19.696 -39.488 1.00 2.22 65 THR A C 11
ATOM 20399 O O . THR A 1 65 ? 1.072 -19.975 -40.683 1.00 74.54 65 THR A O 11
ATOM 20410 N N . THR A 1 66 ? 0.690 -18.469 -39.055 1.00 75.01 66 THR A N 11
ATOM 20411 C CA . THR A 1 66 ? 0.496 -17.358 -39.979 1.00 24.34 66 THR A CA 11
ATOM 20412 C C . THR A 1 66 ? 1.671 -17.231 -40.940 1.00 70.12 66 THR A C 11
ATOM 20413 O O . THR A 1 66 ? 1.486 -17.084 -42.149 1.00 31.44 66 THR A O 11
ATOM 20424 N N . PHE A 1 67 ? 2.884 -17.290 -40.398 1.00 31.33 67 PHE A N 11
ATOM 20425 C CA . PHE A 1 67 ? 4.090 -17.181 -41.209 1.00 51.22 67 PHE A CA 11
ATOM 20426 C C . PHE A 1 67 ? 4.325 -18.458 -42.009 1.00 2.20 67 PHE A C 11
ATOM 20427 O O . PHE A 1 67 ? 4.809 -18.415 -43.140 1.00 62.22 67 PHE A O 11
ATOM 20444 N N . ARG A 1 68 ? 3.977 -19.595 -41.413 1.00 35.20 68 ARG A N 11
ATOM 20445 C CA . ARG A 1 68 ? 4.151 -20.885 -42.069 1.00 13.24 68 ARG A CA 11
ATOM 20446 C C . ARG A 1 68 ? 3.281 -20.981 -43.319 1.00 42.44 68 ARG A C 11
ATOM 20447 O O . ARG A 1 68 ? 3.518 -21.819 -44.190 1.00 51.04 68 ARG A O 11
ATOM 20468 N N . LYS A 1 69 ? 2.275 -20.118 -43.401 1.00 73.43 69 LYS A N 11
ATOM 20469 C CA . LYS A 1 69 ? 1.369 -20.104 -44.544 1.00 73.42 69 LYS A CA 11
ATOM 20470 C C . LYS A 1 69 ? 2.127 -19.811 -45.835 1.00 41.12 69 LYS A C 11
ATOM 20471 O O . LYS A 1 69 ? 2.021 -20.555 -46.811 1.00 52.53 69 LYS A O 11
ATOM 20490 N N . LEU A 1 70 ? 2.893 -18.726 -45.833 1.00 1.50 70 LEU A N 11
ATOM 20491 C CA . LEU A 1 70 ? 3.671 -18.336 -47.004 1.00 30.25 70 LEU A CA 11
ATOM 20492 C C . LEU A 1 70 ? 4.692 -19.412 -47.362 1.00 52.51 70 LEU A C 11
ATOM 20493 O O . LEU A 1 70 ? 5.109 -20.210 -46.523 1.00 53.44 70 LEU A O 11
ATOM 20509 N N . PRO A 1 71 ? 5.108 -19.431 -48.637 1.00 40.12 71 PRO A N 11
ATOM 20510 C CA . PRO A 1 71 ? 6.088 -20.402 -49.134 1.00 21.41 71 PRO A CA 11
ATOM 20511 C C . PRO A 1 71 ? 7.486 -20.151 -48.580 1.00 4.43 71 PRO A C 11
ATOM 20512 O O . PRO A 1 71 ? 7.701 -19.208 -47.818 1.00 61.04 71 PRO A O 11
ATOM 20523 N N . GLU A 1 72 ? 8.433 -20.999 -48.967 1.00 64.42 72 GLU A N 11
ATOM 20524 C CA . GLU A 1 72 ? 9.810 -20.867 -48.506 1.00 2.33 72 GLU A CA 11
ATOM 20525 C C . GLU A 1 72 ? 10.485 -19.658 -49.147 1.00 32.21 72 GLU A C 11
ATOM 20526 O O . GLU A 1 72 ? 11.355 -19.028 -48.545 1.00 64.11 72 GLU A O 11
ATOM 20538 N N . ASP A 1 73 ? 10.078 -19.340 -50.371 1.00 54.44 73 ASP A N 11
ATOM 20539 C CA . ASP A 1 73 ? 10.642 -18.206 -51.094 1.00 22.54 73 ASP A CA 11
ATOM 20540 C C . ASP A 1 73 ? 10.194 -16.888 -50.470 1.00 73.43 73 ASP A C 11
ATOM 20541 O O . ASP A 1 73 ? 11.016 -16.023 -50.166 1.00 20.35 73 ASP A O 11
ATOM 20550 N N . VAL A 1 74 ? 8.887 -16.741 -50.284 1.00 22.21 74 VAL A N 11
ATOM 20551 C CA . VAL A 1 74 ? 8.330 -15.528 -49.696 1.00 51.24 74 VAL A CA 11
ATOM 20552 C C . VAL A 1 74 ? 8.749 -15.381 -48.238 1.00 71.30 74 VAL A C 11
ATOM 20553 O O . VAL A 1 74 ? 9.068 -14.284 -47.779 1.00 64.14 74 VAL A O 11
ATOM 20566 N N . ARG A 1 75 ? 8.745 -16.495 -47.512 1.00 32.22 75 ARG A N 11
ATOM 20567 C CA . ARG A 1 75 ? 9.124 -16.491 -46.104 1.00 2.22 75 ARG A CA 11
ATOM 20568 C C . ARG A 1 75 ? 10.560 -16.007 -45.929 1.00 43.01 75 ARG A C 11
ATOM 20569 O O . ARG A 1 75 ? 10.910 -15.434 -44.897 1.00 52.32 75 ARG A O 11
ATOM 20590 N N . SER A 1 76 ? 11.387 -16.242 -46.943 1.00 13.42 76 SER A N 11
ATOM 20591 C CA . SER A 1 76 ? 12.786 -15.834 -46.899 1.00 72.25 76 SER A CA 11
ATOM 20592 C C . SER A 1 76 ? 12.986 -14.500 -47.613 1.00 24.11 76 SER A C 11
ATOM 20593 O O . SER A 1 76 ? 13.994 -13.824 -47.416 1.00 72.30 76 SER A O 11
ATOM 20601 N N . ASN A 1 77 ? 12.016 -14.129 -48.443 1.00 61.11 77 ASN A N 11
ATOM 20602 C CA . ASN A 1 77 ? 12.084 -12.878 -49.188 1.00 63.22 77 ASN A CA 11
ATOM 20603 C C . ASN A 1 77 ? 11.387 -11.754 -48.427 1.00 4.51 77 ASN A C 11
ATOM 20604 O O . ASN A 1 77 ? 10.657 -10.954 -49.012 1.00 30.21 77 ASN A O 11
ATOM 20615 N N . VAL A 1 78 ? 11.619 -11.700 -47.120 1.00 54.35 78 VAL A N 11
ATOM 20616 C CA . VAL A 1 78 ? 11.015 -10.673 -46.278 1.00 25.14 78 VAL A CA 11
ATOM 20617 C C . VAL A 1 78 ? 11.965 -9.497 -46.079 1.00 53.34 78 VAL A C 11
ATOM 20618 O O . VAL A 1 78 ? 13.136 -9.681 -45.746 1.00 13.31 78 VAL A O 11
ATOM 20631 N N . ASP A 1 79 ? 11.453 -8.288 -46.285 1.00 75.02 79 ASP A N 11
ATOM 20632 C CA . ASP A 1 79 ? 12.255 -7.081 -46.127 1.00 32.13 79 ASP A CA 11
ATOM 20633 C C . ASP A 1 79 ? 11.661 -6.170 -45.058 1.00 22.35 79 ASP A C 11
ATOM 20634 O O . ASP A 1 79 ? 10.621 -6.477 -44.475 1.00 11.20 79 ASP A O 11
ATOM 20643 N N . ALA A 1 80 ? 12.328 -5.049 -44.805 1.00 44.44 80 ALA A N 11
ATOM 20644 C CA . ALA A 1 80 ? 11.865 -4.093 -43.806 1.00 1.03 80 ALA A CA 11
ATOM 20645 C C . ALA A 1 80 ? 10.533 -3.475 -44.215 1.00 60.14 80 ALA A C 11
ATOM 20646 O O . ALA A 1 80 ? 9.536 -3.599 -43.503 1.00 3.35 80 ALA A O 11
ATOM 20653 N N . ALA A 1 81 ? 10.522 -2.809 -45.364 1.00 21.32 81 ALA A N 11
ATOM 20654 C CA . ALA A 1 81 ? 9.311 -2.173 -45.867 1.00 55.31 81 ALA A CA 11
ATOM 20655 C C . ALA A 1 81 ? 8.143 -3.154 -45.890 1.00 31.04 81 ALA A C 11
ATOM 20656 O O . ALA A 1 81 ? 7.103 -2.911 -45.278 1.00 33.41 81 ALA A O 11
ATOM 20663 N N . SER A 1 82 ? 8.323 -4.265 -46.598 1.00 54.12 82 SER A N 11
ATOM 20664 C CA . SER A 1 82 ? 7.282 -5.281 -46.703 1.00 14.13 82 SER A CA 11
ATOM 20665 C C . SER A 1 82 ? 6.811 -5.721 -45.320 1.00 30.51 82 SER A C 11
ATOM 20666 O O . SER A 1 82 ? 5.613 -5.755 -45.043 1.00 1.33 82 SER A O 11
ATOM 20674 N N . ALA A 1 83 ? 7.763 -6.055 -44.456 1.00 34.11 83 ALA A N 11
ATOM 20675 C CA . ALA A 1 83 ? 7.447 -6.490 -43.101 1.00 62.10 83 ALA A CA 11
ATOM 20676 C C . ALA A 1 83 ? 6.519 -5.498 -42.409 1.00 53.55 83 ALA A C 11
ATOM 20677 O O . ALA A 1 83 ? 5.490 -5.881 -41.850 1.00 1.10 83 ALA A O 11
ATOM 20684 N N . ARG A 1 84 ? 6.889 -4.222 -42.448 1.00 14.24 84 ARG A N 11
ATOM 20685 C CA . ARG A 1 84 ? 6.091 -3.175 -41.822 1.00 42.23 84 ARG A CA 11
ATOM 20686 C C . ARG A 1 84 ? 4.685 -3.136 -42.414 1.00 55.53 84 ARG A C 11
ATOM 20687 O O . ARG A 1 84 ? 3.700 -3.001 -41.690 1.00 43.13 84 ARG A O 11
ATOM 20708 N N . GLU A 1 85 ? 4.602 -3.255 -43.736 1.00 51.11 85 GLU A N 11
ATOM 20709 C CA . GLU A 1 85 ? 3.316 -3.231 -44.425 1.00 55.12 85 GLU A CA 11
ATOM 20710 C C . GLU A 1 85 ? 2.453 -4.417 -44.007 1.00 1.33 85 GLU A C 11
ATOM 20711 O O . GLU A 1 85 ? 1.274 -4.261 -43.689 1.00 32.23 85 GLU A O 11
ATOM 20723 N N . LEU A 1 86 ? 3.050 -5.605 -44.011 1.00 22.40 86 LEU A N 11
ATOM 20724 C CA . LEU A 1 86 ? 2.335 -6.820 -43.634 1.00 21.33 86 LEU A CA 11
ATOM 20725 C C . LEU A 1 86 ? 1.751 -6.695 -42.230 1.00 20.32 86 LEU A C 11
ATOM 20726 O O . LEU A 1 86 ? 0.556 -6.898 -42.025 1.00 2.34 86 LEU A O 11
ATOM 20742 N N . MET A 1 87 ? 2.604 -6.356 -41.268 1.00 55.22 87 MET A N 11
ATOM 20743 C CA . MET A 1 87 ? 2.171 -6.201 -39.884 1.00 3.41 87 MET A CA 11
ATOM 20744 C C . MET A 1 87 ? 1.164 -5.061 -39.755 1.00 3.31 87 MET A C 11
ATOM 20745 O O . MET A 1 87 ? 0.262 -5.109 -38.917 1.00 33.02 87 MET A O 11
ATOM 20759 N N . LEU A 1 88 ? 1.325 -4.039 -40.588 1.00 0.04 88 LEU A N 11
ATOM 20760 C CA . LEU A 1 88 ? 0.429 -2.887 -40.566 1.00 32.32 88 LEU A CA 11
ATOM 20761 C C . LEU A 1 88 ? -1.003 -3.304 -40.883 1.00 31.41 88 LEU A C 11
ATOM 20762 O O . LEU A 1 88 ? -1.926 -3.018 -40.121 1.00 51.04 88 LEU A O 11
ATOM 20778 N N . ALA A 1 89 ? -1.180 -3.985 -42.010 1.00 5.24 89 ALA A N 11
ATOM 20779 C CA . ALA A 1 89 ? -2.499 -4.447 -42.425 1.00 72.31 89 ALA A CA 11
ATOM 20780 C C . ALA A 1 89 ? -2.969 -5.613 -41.562 1.00 53.31 89 ALA A C 11
ATOM 20781 O O . ALA A 1 89 ? -4.099 -5.618 -41.074 1.00 61.11 89 ALA A O 11
ATOM 20788 N N . GLN A 1 90 ? -2.096 -6.598 -41.380 1.00 12.11 90 GLN A N 11
ATOM 20789 C CA . GLN A 1 90 ? -2.425 -7.770 -40.577 1.00 12.45 90 GLN A CA 11
ATOM 20790 C C . GLN A 1 90 ? -1.430 -7.943 -39.434 1.00 41.24 90 GLN A C 11
ATOM 20791 O O . GLN A 1 90 ? -0.510 -8.759 -39.497 1.00 10.03 90 GLN A O 11
ATOM 20805 N N . PRO A 1 91 ? -1.616 -7.157 -38.363 1.00 51.14 91 PRO A N 11
ATOM 20806 C CA . PRO A 1 91 ? -0.744 -7.205 -37.185 1.00 32.24 91 PRO A CA 11
ATOM 20807 C C . PRO A 1 91 ? -0.914 -8.495 -36.391 1.00 54.10 91 PRO A C 11
ATOM 20808 O O . PRO A 1 91 ? -0.162 -8.762 -35.453 1.00 35.34 91 PRO A O 11
ATOM 20819 N N . SER A 1 92 ? -1.907 -9.294 -36.772 1.00 20.51 92 SER A N 11
ATOM 20820 C CA . SER A 1 92 ? -2.177 -10.555 -36.092 1.00 11.34 92 SER A CA 11
ATOM 20821 C C . SER A 1 92 ? -0.956 -11.468 -36.136 1.00 43.02 92 SER A C 11
ATOM 20822 O O . SER A 1 92 ? -0.825 -12.388 -35.328 1.00 60.53 92 SER A O 11
ATOM 20830 N N . MET A 1 93 ? -0.063 -11.207 -37.085 1.00 64.00 93 MET A N 11
ATOM 20831 C CA . MET A 1 93 ? 1.149 -12.004 -37.234 1.00 11.03 93 MET A CA 11
ATOM 20832 C C . MET A 1 93 ? 2.212 -11.572 -36.230 1.00 22.03 93 MET A C 11
ATOM 20833 O O . MET A 1 93 ? 3.150 -12.316 -35.945 1.00 62.52 93 MET A O 11
ATOM 20847 N N . VAL A 1 94 ? 2.058 -10.364 -35.697 1.00 52.44 94 VAL A N 11
ATOM 20848 C CA . VAL A 1 94 ? 3.005 -9.832 -34.724 1.00 10.35 94 VAL A CA 11
ATOM 20849 C C . VAL A 1 94 ? 3.049 -10.699 -33.470 1.00 43.41 94 VAL A C 11
ATOM 20850 O O . VAL A 1 94 ? 2.027 -11.228 -33.030 1.00 40.44 94 VAL A O 11
ATOM 20863 N N . LYS A 1 95 ? 4.240 -10.842 -32.897 1.00 21.24 95 LYS A N 11
ATOM 20864 C CA . LYS A 1 95 ? 4.419 -11.643 -31.692 1.00 1.24 95 LYS A CA 11
ATOM 20865 C C . LYS A 1 95 ? 3.420 -11.236 -30.614 1.00 13.35 95 LYS A C 11
ATOM 20866 O O . LYS A 1 95 ? 2.834 -10.155 -30.675 1.00 52.22 95 LYS A O 11
ATOM 20885 N N . ARG A 1 96 ? 3.232 -12.107 -29.629 1.00 23.43 96 ARG A N 11
ATOM 20886 C CA . ARG A 1 96 ? 2.303 -11.836 -28.537 1.00 52.42 96 ARG A CA 11
ATOM 20887 C C . ARG A 1 96 ? 2.374 -12.934 -27.479 1.00 73.24 96 ARG A C 11
ATOM 20888 O O . ARG A 1 96 ? 2.767 -14.068 -27.751 1.00 25.00 96 ARG A O 11
ATOM 20909 N N . PRO A 1 97 ? 1.986 -12.590 -26.242 1.00 5.45 97 PRO A N 11
ATOM 20910 C CA . PRO A 1 97 ? 1.516 -11.242 -25.906 1.00 55.21 97 PRO A CA 11
ATOM 20911 C C . PRO A 1 97 ? 2.639 -10.211 -25.946 1.00 1.12 97 PRO A C 11
ATOM 20912 O O . PRO A 1 97 ? 3.810 -10.547 -25.768 1.00 11.34 97 PRO A O 11
ATOM 20923 N N . VAL A 1 98 ? 2.273 -8.954 -26.179 1.00 75.11 98 VAL A N 11
ATOM 20924 C CA . VAL A 1 98 ? 3.250 -7.873 -26.241 1.00 22.51 98 VAL A CA 11
ATOM 20925 C C . VAL A 1 98 ? 3.040 -6.878 -25.105 1.00 20.24 98 VAL A C 11
ATOM 20926 O O . VAL A 1 98 ? 1.940 -6.356 -24.918 1.00 74.34 98 VAL A O 11
ATOM 20939 N N . LEU A 1 99 ? 4.102 -6.618 -24.350 1.00 44.10 99 LEU A N 11
ATOM 20940 C CA . LEU A 1 99 ? 4.034 -5.684 -23.232 1.00 22.24 99 LEU A CA 11
ATOM 20941 C C . LEU A 1 99 ? 4.863 -4.436 -23.515 1.00 30.44 99 LEU A C 11
ATOM 20942 O O . LEU A 1 99 ? 6.076 -4.516 -23.709 1.00 63.23 99 LEU A O 11
ATOM 20958 N N . GLU A 1 100 ? 4.201 -3.283 -23.534 1.00 64.22 100 GLU A N 11
ATOM 20959 C CA . GLU A 1 100 ? 4.878 -2.018 -23.791 1.00 43.31 100 GLU A CA 11
ATOM 20960 C C . GLU A 1 100 ? 5.105 -1.247 -22.494 1.00 30.33 100 GLU A C 11
ATOM 20961 O O . GLU A 1 100 ? 4.153 -0.816 -21.842 1.00 5.33 100 GLU A O 11
ATOM 20973 N N . ARG A 1 101 ? 6.370 -1.080 -22.125 1.00 4.25 101 ARG A N 11
ATOM 20974 C CA . ARG A 1 101 ? 6.723 -0.363 -20.905 1.00 32.41 101 ARG A CA 11
ATOM 20975 C C . ARG A 1 101 ? 7.632 0.822 -21.214 1.00 74.21 101 ARG A C 11
ATOM 20976 O O . ARG A 1 101 ? 8.787 0.647 -21.604 1.00 12.55 101 ARG A O 11
ATOM 20997 N N . ASP A 1 102 ? 7.103 2.028 -21.038 1.00 73.03 102 ASP A N 11
ATOM 20998 C CA . ASP A 1 102 ? 7.865 3.243 -21.298 1.00 63.23 102 ASP A CA 11
ATOM 20999 C C . ASP A 1 102 ? 8.426 3.241 -22.717 1.00 24.24 102 ASP A C 11
ATOM 21000 O O . ASP A 1 102 ? 9.509 3.767 -22.968 1.00 10.42 102 ASP A O 11
ATOM 21009 N N . GLY A 1 103 ? 7.678 2.645 -23.641 1.00 2.43 103 GLY A N 11
ATOM 21010 C CA . GLY A 1 103 ? 8.117 2.585 -25.023 1.00 31.54 103 GLY A CA 11
ATOM 21011 C C . GLY A 1 103 ? 8.745 1.250 -25.375 1.00 30.50 103 GLY A C 11
ATOM 21012 O O . GLY A 1 103 ? 8.501 0.705 -26.451 1.00 10.41 103 GLY A O 11
ATOM 21016 N N . LYS A 1 104 ? 9.556 0.722 -24.465 1.00 25.14 104 LYS A N 11
ATOM 21017 C CA . LYS A 1 104 ? 10.222 -0.557 -24.683 1.00 25.34 104 LYS A CA 11
ATOM 21018 C C . LYS A 1 104 ? 9.202 -1.675 -24.872 1.00 14.23 104 LYS A C 11
ATOM 21019 O O . LYS A 1 104 ? 8.236 -1.784 -24.115 1.00 31.24 104 LYS A O 11
ATOM 21038 N N . LEU A 1 105 ? 9.424 -2.505 -25.885 1.00 31.53 105 LEU A N 11
ATOM 21039 C CA . LEU A 1 105 ? 8.525 -3.618 -26.173 1.00 20.33 105 LEU A CA 11
ATOM 21040 C C . LEU A 1 105 ? 9.081 -4.926 -25.618 1.00 75.31 105 LEU A C 11
ATOM 21041 O O . LEU A 1 105 ? 10.260 -5.231 -25.788 1.00 23.42 105 LEU A O 11
ATOM 21057 N N . MET A 1 106 ? 8.222 -5.694 -24.955 1.00 74.33 106 MET A N 11
ATOM 21058 C CA . MET A 1 106 ? 8.628 -6.971 -24.379 1.00 20.31 106 MET A CA 11
ATOM 21059 C C . MET A 1 106 ? 7.815 -8.117 -24.972 1.00 43.33 106 MET A C 11
ATOM 21060 O O . MET A 1 106 ? 6.618 -7.980 -25.220 1.00 3.02 106 MET A O 11
ATOM 21074 N N . VAL A 1 107 ? 8.475 -9.249 -25.198 1.00 75.01 107 VAL A N 11
ATOM 21075 C CA . VAL A 1 107 ? 7.815 -10.420 -25.762 1.00 61.12 107 VAL A CA 11
ATOM 21076 C C . VAL A 1 107 ? 7.291 -11.337 -24.663 1.00 44.11 107 VAL A C 11
ATOM 21077 O O . VAL A 1 107 ? 7.985 -11.613 -23.686 1.00 61.33 107 VAL A O 11
ATOM 21090 N N . GLY A 1 108 ? 6.059 -11.809 -24.830 1.00 3.25 108 GLY A N 11
ATOM 21091 C CA . GLY A 1 108 ? 5.462 -12.692 -23.845 1.00 34.24 108 GLY A CA 11
ATOM 21092 C C . GLY A 1 108 ? 6.217 -13.998 -23.704 1.00 63.12 108 GLY A C 11
ATOM 21093 O O . GLY A 1 108 ? 7.038 -14.345 -24.553 1.00 74.34 108 GLY A O 11
ATOM 21097 N N . PHE A 1 109 ? 5.942 -14.725 -22.626 1.00 65.53 109 PHE A N 11
ATOM 21098 C CA . PHE A 1 109 ? 6.603 -16.001 -22.375 1.00 34.22 109 PHE A CA 11
ATOM 21099 C C . PHE A 1 109 ? 5.636 -17.001 -21.750 1.00 13.12 109 PHE A C 11
ATOM 21100 O O . PHE A 1 109 ? 4.649 -16.620 -21.120 1.00 33.42 109 PHE A O 11
ATOM 21117 N N . LYS A 1 110 ? 5.926 -18.286 -21.929 1.00 53.10 110 LYS A N 11
ATOM 21118 C CA . LYS A 1 110 ? 5.084 -19.344 -21.384 1.00 31.01 110 LYS A CA 11
ATOM 21119 C C . LYS A 1 110 ? 4.845 -19.134 -19.892 1.00 43.41 110 LYS A C 11
ATOM 21120 O O . LYS A 1 110 ? 5.581 -18.415 -19.216 1.00 73.41 110 LYS A O 11
ATOM 21139 N N . PRO A 1 111 ? 3.793 -19.778 -19.365 1.00 3.22 111 PRO A N 11
ATOM 21140 C CA . PRO A 1 111 ? 3.434 -19.679 -17.946 1.00 31.43 111 PRO A CA 11
ATOM 21141 C C . PRO A 1 111 ? 4.442 -20.382 -17.043 1.00 53.03 111 PRO A C 11
ATOM 21142 O O . PRO A 1 111 ? 4.901 -19.817 -16.052 1.00 72.25 111 PRO A O 11
ATOM 21153 N N . ALA A 1 112 ? 4.782 -21.618 -17.394 1.00 62.44 112 ALA A N 11
ATOM 21154 C CA . ALA A 1 112 ? 5.737 -22.397 -16.616 1.00 52.52 112 ALA A CA 11
ATOM 21155 C C . ALA A 1 112 ? 7.075 -21.673 -16.505 1.00 34.24 112 ALA A C 11
ATOM 21156 O O . ALA A 1 112 ? 7.695 -21.656 -15.442 1.00 74.33 112 ALA A O 11
ATOM 21163 N N . GLN A 1 113 ? 7.513 -21.076 -17.610 1.00 34.25 113 GLN A N 11
ATOM 21164 C CA . GLN A 1 113 ? 8.778 -20.352 -17.635 1.00 42.12 113 GLN A CA 11
ATOM 21165 C C . GLN A 1 113 ? 8.691 -19.073 -16.809 1.00 63.54 113 GLN A C 11
ATOM 21166 O O . GLN A 1 113 ? 9.548 -18.804 -15.968 1.00 30.03 113 GLN A O 11
ATOM 21180 N N . TYR A 1 114 ? 7.649 -18.287 -17.056 1.00 74.31 114 TYR A N 11
ATOM 21181 C CA . TYR A 1 114 ? 7.449 -17.034 -16.337 1.00 32.54 114 TYR A CA 11
ATOM 21182 C C . TYR A 1 114 ? 7.455 -17.264 -14.829 1.00 30.52 114 TYR A C 11
ATOM 21183 O O . TYR A 1 114 ? 8.014 -16.470 -14.072 1.00 21.43 114 TYR A O 11
ATOM 21201 N N . GLU A 1 115 ? 6.830 -18.355 -14.401 1.00 14.02 115 GLU A N 11
ATOM 21202 C CA . GLU A 1 115 ? 6.763 -18.691 -12.983 1.00 22.21 115 GLU A CA 11
ATOM 21203 C C . GLU A 1 115 ? 8.130 -19.125 -12.462 1.00 15.44 115 GLU A C 11
ATOM 21204 O O . GLU A 1 115 ? 8.603 -18.626 -11.440 1.00 4.40 115 GLU A O 11
ATOM 21216 N N . ALA A 1 116 ? 8.759 -20.056 -13.171 1.00 50.22 116 ALA A N 11
ATOM 21217 C CA . ALA A 1 116 ? 10.071 -20.556 -12.781 1.00 4.31 116 ALA A CA 11
ATOM 21218 C C . ALA A 1 116 ? 11.105 -19.436 -12.771 1.00 51.44 116 ALA A C 11
ATOM 21219 O O . ALA A 1 116 ? 12.085 -19.489 -12.028 1.00 72.23 116 ALA A O 11
ATOM 21226 N N . TYR A 1 117 ? 10.880 -18.422 -13.600 1.00 54.32 117 TYR A N 11
ATOM 21227 C CA . TYR A 1 117 ? 11.795 -17.289 -13.688 1.00 43.12 117 TYR A CA 11
ATOM 21228 C C . TYR A 1 117 ? 11.519 -16.279 -12.579 1.00 23.32 117 TYR A C 11
ATOM 21229 O O . TYR A 1 117 ? 12.443 -15.715 -11.993 1.00 72.22 117 TYR A O 11
ATOM 21247 N N . PHE A 1 118 ? 10.240 -16.055 -12.295 1.00 14.14 118 PHE A N 11
ATOM 21248 C CA . PHE A 1 118 ? 9.841 -15.113 -11.257 1.00 2.10 118 PHE A CA 11
ATOM 21249 C C . PHE A 1 118 ? 10.481 -15.473 -9.920 1.00 23.32 118 PHE A C 11
ATOM 21250 O O . PHE A 1 118 ? 10.768 -14.600 -9.101 1.00 14.34 118 PHE A O 11
ATOM 21267 N N . LYS A 1 119 ? 10.702 -16.766 -9.706 1.00 45.31 119 LYS A N 11
ATOM 21268 C CA . LYS A 1 119 ? 11.309 -17.244 -8.469 1.00 73.12 119 LYS A CA 11
ATOM 21269 C C . LYS A 1 119 ? 12.816 -17.010 -8.477 1.00 53.44 119 LYS A C 11
ATOM 21270 O O . LYS A 1 119 ? 13.510 -17.393 -9.420 1.00 11.14 119 LYS A O 11
ATOM 21289 N N . LEU A 1 120 ? 13.318 -16.380 -7.420 1.00 51.43 120 LEU A N 11
ATOM 21290 C CA . LEU A 1 120 ? 14.744 -16.097 -7.305 1.00 62.11 120 LEU A CA 11
ATOM 21291 C C . LEU A 1 120 ? 15.384 -16.953 -6.218 1.00 51.03 120 LEU A C 11
ATOM 21292 O O . LEU A 1 120 ? 15.033 -16.848 -5.043 1.00 22.42 120 LEU A O 11
ATOM 21308 N N . GLY A 1 1 ? 8.987 -9.308 -8.169 1.00 42.31 1 GLY A N 12
ATOM 21309 C CA . GLY A 1 1 ? 9.003 -8.290 -9.203 1.00 53.12 1 GLY A CA 12
ATOM 21310 C C . GLY A 1 1 ? 7.844 -7.322 -9.081 1.00 15.32 1 GLY A C 12
ATOM 21311 O O . GLY A 1 1 ? 6.885 -7.368 -9.853 1.00 30.13 1 GLY A O 12
ATOM 21315 N N . PRO A 1 2 ? 7.921 -6.421 -8.090 1.00 31.21 2 PRO A N 12
ATOM 21316 C CA . PRO A 1 2 ? 6.877 -5.421 -7.846 1.00 52.14 2 PRO A CA 12
ATOM 21317 C C . PRO A 1 2 ? 6.825 -4.360 -8.939 1.00 61.23 2 PRO A C 12
ATOM 21318 O O . PRO A 1 2 ? 7.848 -4.003 -9.521 1.00 11.13 2 PRO A O 12
ATOM 21329 N N . GLY A 1 3 ? 5.625 -3.858 -9.214 1.00 13.22 3 GLY A N 12
ATOM 21330 C CA . GLY A 1 3 ? 5.461 -2.841 -10.237 1.00 45.42 3 GLY A CA 12
ATOM 21331 C C . GLY A 1 3 ? 4.329 -1.883 -9.925 1.00 62.35 3 GLY A C 12
ATOM 21332 O O . GLY A 1 3 ? 3.192 -2.097 -10.343 1.00 22.31 3 GLY A O 12
ATOM 21336 N N . SER A 1 4 ? 4.641 -0.821 -9.187 1.00 25.24 4 SER A N 12
ATOM 21337 C CA . SER A 1 4 ? 3.640 0.172 -8.816 1.00 42.22 4 SER A CA 12
ATOM 21338 C C . SER A 1 4 ? 3.190 0.972 -10.034 1.00 24.33 4 SER A C 12
ATOM 21339 O O . SER A 1 4 ? 2.008 1.279 -10.187 1.00 52.03 4 SER A O 12
ATOM 21347 N N . MET A 1 5 ? 4.142 1.307 -10.899 1.00 41.54 5 MET A N 12
ATOM 21348 C CA . MET A 1 5 ? 3.844 2.071 -12.106 1.00 62.03 5 MET A CA 12
ATOM 21349 C C . MET A 1 5 ? 2.866 1.315 -13.000 1.00 45.23 5 MET A C 12
ATOM 21350 O O . MET A 1 5 ? 2.700 0.102 -12.868 1.00 4.24 5 MET A O 12
ATOM 21364 N N . SER A 1 6 ? 2.221 2.040 -13.907 1.00 44.34 6 SER A N 12
ATOM 21365 C CA . SER A 1 6 ? 1.255 1.438 -14.821 1.00 64.43 6 SER A CA 12
ATOM 21366 C C . SER A 1 6 ? 1.956 0.852 -16.042 1.00 62.14 6 SER A C 12
ATOM 21367 O O . SER A 1 6 ? 2.909 1.431 -16.563 1.00 73.31 6 SER A O 12
ATOM 21375 N N . VAL A 1 7 ? 1.476 -0.301 -16.496 1.00 10.34 7 VAL A N 12
ATOM 21376 C CA . VAL A 1 7 ? 2.053 -0.967 -17.657 1.00 2.44 7 VAL A CA 12
ATOM 21377 C C . VAL A 1 7 ? 0.999 -1.216 -18.729 1.00 5.32 7 VAL A C 12
ATOM 21378 O O . VAL A 1 7 ? -0.163 -1.487 -18.423 1.00 24.25 7 VAL A O 12
ATOM 21391 N N . THR A 1 8 ? 1.411 -1.125 -19.990 1.00 15.13 8 THR A N 12
ATOM 21392 C CA . THR A 1 8 ? 0.502 -1.340 -21.109 1.00 55.12 8 THR A CA 12
ATOM 21393 C C . THR A 1 8 ? 0.809 -2.652 -21.822 1.00 32.31 8 THR A C 12
ATOM 21394 O O . THR A 1 8 ? 1.943 -2.893 -22.236 1.00 11.22 8 THR A O 12
ATOM 21405 N N . ILE A 1 9 ? -0.208 -3.496 -21.962 1.00 40.31 9 ILE A N 12
ATOM 21406 C CA . ILE A 1 9 ? -0.046 -4.782 -22.628 1.00 3.44 9 ILE A CA 12
ATOM 21407 C C . ILE A 1 9 ? -0.861 -4.842 -23.915 1.00 62.44 9 ILE A C 12
ATOM 21408 O O . ILE A 1 9 ? -2.008 -4.396 -23.957 1.00 5.32 9 ILE A O 12
ATOM 21424 N N . TYR A 1 10 ? -0.262 -5.397 -24.963 1.00 4.54 10 TYR A N 12
ATOM 21425 C CA . TYR A 1 10 ? -0.932 -5.515 -26.253 1.00 30.24 10 TYR A CA 12
ATOM 21426 C C . TYR A 1 10 ? -1.198 -6.977 -26.597 1.00 22.21 10 TYR A C 12
ATOM 21427 O O . TYR A 1 10 ? -0.447 -7.867 -26.199 1.00 41.11 10 TYR A O 12
ATOM 21445 N N . GLY A 1 11 ? -2.274 -7.216 -27.341 1.00 41.24 11 GLY A N 12
ATOM 21446 C CA . GLY A 1 11 ? -2.621 -8.572 -27.728 1.00 3.41 11 GLY A CA 12
ATOM 21447 C C . GLY A 1 11 ? -3.795 -8.618 -28.687 1.00 42.14 11 GLY A C 12
ATOM 21448 O O . GLY A 1 11 ? -4.137 -7.612 -29.307 1.00 61.14 11 GLY A O 12
ATOM 21452 N N . ILE A 1 12 ? -4.410 -9.789 -28.810 1.00 0.23 12 ILE A N 12
ATOM 21453 C CA . ILE A 1 12 ? -5.551 -9.963 -29.700 1.00 21.20 12 ILE A CA 12
ATOM 21454 C C . ILE A 1 12 ? -6.564 -10.937 -29.111 1.00 0.25 12 ILE A C 12
ATOM 21455 O O . ILE A 1 12 ? -6.197 -11.914 -28.459 1.00 72.24 12 ILE A O 12
ATOM 21471 N N . LYS A 1 13 ? -7.844 -10.666 -29.347 1.00 73.52 13 LYS A N 12
ATOM 21472 C CA . LYS A 1 13 ? -8.913 -11.520 -28.844 1.00 71.53 13 LYS A CA 12
ATOM 21473 C C . LYS A 1 13 ? -9.005 -12.810 -29.651 1.00 42.41 13 LYS A C 12
ATOM 21474 O O . LYS A 1 13 ? -9.701 -13.747 -29.265 1.00 70.40 13 LYS A O 12
ATOM 21493 N N . ASN A 1 14 ? -8.296 -12.851 -30.775 1.00 14.55 14 ASN A N 12
ATOM 21494 C CA . ASN A 1 14 ? -8.297 -14.028 -31.637 1.00 43.33 14 ASN A CA 12
ATOM 21495 C C . ASN A 1 14 ? -7.124 -14.946 -31.306 1.00 4.54 14 ASN A C 12
ATOM 21496 O O . ASN A 1 14 ? -6.502 -15.522 -32.199 1.00 13.15 14 ASN A O 12
ATOM 21507 N N . CYS A 1 15 ? -6.829 -15.078 -30.018 1.00 13.42 15 CYS A N 12
ATOM 21508 C CA . CYS A 1 15 ? -5.730 -15.926 -29.568 1.00 5.12 15 CYS A CA 12
ATOM 21509 C C . CYS A 1 15 ? -5.934 -16.357 -28.119 1.00 45.42 15 CYS A C 12
ATOM 21510 O O . CYS A 1 15 ? -6.048 -15.520 -27.222 1.00 62.11 15 CYS A O 12
ATOM 21518 N N . ASP A 1 16 ? -5.979 -17.666 -27.897 1.00 14.03 16 ASP A N 12
ATOM 21519 C CA . ASP A 1 16 ? -6.171 -18.208 -26.558 1.00 11.23 16 ASP A CA 12
ATOM 21520 C C . ASP A 1 16 ? -5.095 -17.695 -25.605 1.00 34.34 16 ASP A C 12
ATOM 21521 O O . ASP A 1 16 ? -5.368 -17.410 -24.439 1.00 45.12 16 ASP A O 12
ATOM 21530 N N . THR A 1 17 ? -3.871 -17.579 -26.110 1.00 62.21 17 THR A N 12
ATOM 21531 C CA . THR A 1 17 ? -2.754 -17.102 -25.304 1.00 10.24 17 THR A CA 12
ATOM 21532 C C . THR A 1 17 ? -3.095 -15.785 -24.616 1.00 43.54 17 THR A C 12
ATOM 21533 O O . THR A 1 17 ? -2.786 -15.589 -23.441 1.00 32.13 17 THR A O 12
ATOM 21544 N N . MET A 1 18 ? -3.736 -14.886 -25.355 1.00 61.22 18 MET A N 12
ATOM 21545 C CA . MET A 1 18 ? -4.122 -13.587 -24.813 1.00 4.42 18 MET A CA 12
ATOM 21546 C C . MET A 1 18 ? -4.893 -13.750 -23.508 1.00 72.34 18 MET A C 12
ATOM 21547 O O . MET A 1 18 ? -4.549 -13.145 -22.492 1.00 54.40 18 MET A O 12
ATOM 21561 N N . LYS A 1 19 ? -5.938 -14.571 -23.541 1.00 34.45 19 LYS A N 12
ATOM 21562 C CA . LYS A 1 19 ? -6.758 -14.814 -22.360 1.00 44.21 19 LYS A CA 12
ATOM 21563 C C . LYS A 1 19 ? -5.894 -15.235 -21.175 1.00 43.12 19 LYS A C 12
ATOM 21564 O O . LYS A 1 19 ? -5.994 -14.667 -20.088 1.00 22.52 19 LYS A O 12
ATOM 21583 N N . LYS A 1 20 ? -5.044 -16.233 -21.393 1.00 34.44 20 LYS A N 12
ATOM 21584 C CA . LYS A 1 20 ? -4.159 -16.728 -20.345 1.00 13.54 20 LYS A CA 12
ATOM 21585 C C . LYS A 1 20 ? -3.343 -15.592 -19.739 1.00 54.33 20 LYS A C 12
ATOM 21586 O O . LYS A 1 20 ? -3.295 -15.432 -18.520 1.00 71.32 20 LYS A O 12
ATOM 21605 N N . ALA A 1 21 ? -2.706 -14.803 -20.598 1.00 53.12 21 ALA A N 12
ATOM 21606 C CA . ALA A 1 21 ? -1.896 -13.679 -20.147 1.00 1.22 21 ALA A CA 12
ATOM 21607 C C . ALA A 1 21 ? -2.701 -12.748 -19.246 1.00 43.50 21 ALA A C 12
ATOM 21608 O O . ALA A 1 21 ? -2.274 -12.417 -18.140 1.00 22.15 21 ALA A O 12
ATOM 21615 N N . ARG A 1 22 ? -3.866 -12.329 -19.727 1.00 25.34 22 ARG A N 12
ATOM 21616 C CA . ARG A 1 22 ? -4.730 -11.434 -18.966 1.00 62.34 22 ARG A CA 12
ATOM 21617 C C . ARG A 1 22 ? -5.128 -12.065 -17.635 1.00 32.15 22 ARG A C 12
ATOM 21618 O O . ARG A 1 22 ? -5.019 -11.435 -16.582 1.00 70.51 22 ARG A O 12
ATOM 21639 N N . ILE A 1 23 ? -5.589 -13.310 -17.689 1.00 34.41 23 ILE A N 12
ATOM 21640 C CA . ILE A 1 23 ? -6.001 -14.025 -16.489 1.00 74.45 23 ILE A CA 12
ATOM 21641 C C . ILE A 1 23 ? -4.855 -14.125 -15.487 1.00 44.23 23 ILE A C 12
ATOM 21642 O O . ILE A 1 23 ? -5.072 -14.087 -14.276 1.00 42.13 23 ILE A O 12
ATOM 21658 N N . TRP A 1 24 ? -3.637 -14.250 -16.001 1.00 31.51 24 TRP A N 12
ATOM 21659 C CA . TRP A 1 24 ? -2.456 -14.354 -15.151 1.00 62.05 24 TRP A CA 12
ATOM 21660 C C . TRP A 1 24 ? -2.179 -13.033 -14.442 1.00 74.25 24 TRP A C 12
ATOM 21661 O O . TRP A 1 24 ? -1.992 -12.998 -13.225 1.00 4.31 24 TRP A O 12
ATOM 21682 N N . LEU A 1 25 ? -2.155 -11.948 -15.208 1.00 11.33 25 LEU A N 12
ATOM 21683 C CA . LEU A 1 25 ? -1.901 -10.623 -14.653 1.00 44.32 25 LEU A CA 12
ATOM 21684 C C . LEU A 1 25 ? -2.923 -10.281 -13.574 1.00 51.32 25 LEU A C 12
ATOM 21685 O O . LEU A 1 25 ? -2.566 -9.812 -12.493 1.00 43.22 25 LEU A O 12
ATOM 21701 N N . GLU A 1 26 ? -4.196 -10.520 -13.875 1.00 61.23 26 GLU A N 12
ATOM 21702 C CA . GLU A 1 26 ? -5.270 -10.237 -12.929 1.00 64.31 26 GLU A CA 12
ATOM 21703 C C . GLU A 1 26 ? -5.212 -11.190 -11.739 1.00 74.22 26 GLU A C 12
ATOM 21704 O O . GLU A 1 26 ? -5.502 -10.805 -10.606 1.00 53.23 26 GLU A O 12
ATOM 21716 N N . ASP A 1 27 ? -4.835 -12.437 -12.004 1.00 34.31 27 ASP A N 12
ATOM 21717 C CA . ASP A 1 27 ? -4.738 -13.445 -10.956 1.00 72.41 27 ASP A CA 12
ATOM 21718 C C . ASP A 1 27 ? -3.709 -13.040 -9.905 1.00 33.14 27 ASP A C 12
ATOM 21719 O O . ASP A 1 27 ? -3.960 -13.143 -8.704 1.00 3.11 27 ASP A O 12
ATOM 21728 N N . HIS A 1 28 ? -2.550 -12.580 -10.365 1.00 21.13 28 HIS A N 12
ATOM 21729 C CA . HIS A 1 28 ? -1.483 -12.159 -9.465 1.00 13.54 28 HIS A CA 12
ATOM 21730 C C . HIS A 1 28 ? -1.892 -10.916 -8.679 1.00 43.42 28 HIS A C 12
ATOM 21731 O O . HIS A 1 28 ? -1.283 -10.582 -7.664 1.00 0.32 28 HIS A O 12
ATOM 21745 N N . GLY A 1 29 ? -2.929 -10.234 -9.159 1.00 43.32 29 GLY A N 12
ATOM 21746 C CA . GLY A 1 29 ? -3.400 -9.035 -8.491 1.00 61.30 29 GLY A CA 12
ATOM 21747 C C . GLY A 1 29 ? -2.811 -7.770 -9.084 1.00 13.24 29 GLY A C 12
ATOM 21748 O O . GLY A 1 29 ? -2.710 -6.747 -8.405 1.00 52.32 29 GLY A O 12
ATOM 21752 N N . ILE A 1 30 ? -2.417 -7.840 -10.350 1.00 54.44 30 ILE A N 12
ATOM 21753 C CA . ILE A 1 30 ? -1.834 -6.692 -11.033 1.00 74.22 30 ILE A CA 12
ATOM 21754 C C . ILE A 1 30 ? -2.809 -6.101 -12.045 1.00 61.31 30 ILE A C 12
ATOM 21755 O O . ILE A 1 30 ? -3.630 -6.814 -12.622 1.00 14.22 30 ILE A O 12
ATOM 21771 N N . ASP A 1 31 ? -2.710 -4.792 -12.258 1.00 75.12 31 ASP A N 12
ATOM 21772 C CA . ASP A 1 31 ? -3.582 -4.105 -13.204 1.00 21.24 31 ASP A CA 12
ATOM 21773 C C . ASP A 1 31 ? -2.796 -3.634 -14.423 1.00 75.12 31 ASP A C 12
ATOM 21774 O O . ASP A 1 31 ? -1.974 -2.722 -14.331 1.00 63.43 31 ASP A O 12
ATOM 21783 N N . TYR A 1 32 ? -3.054 -4.262 -15.565 1.00 1.34 32 TYR A N 12
ATOM 21784 C CA . TYR A 1 32 ? -2.368 -3.910 -16.802 1.00 14.55 32 TYR A CA 12
ATOM 21785 C C . TYR A 1 32 ? -3.348 -3.344 -17.826 1.00 23.04 32 TYR A C 12
ATOM 21786 O O . TYR A 1 32 ? -4.535 -3.673 -17.817 1.00 43.04 32 TYR A O 12
ATOM 21804 N N . THR A 1 33 ? -2.842 -2.490 -18.712 1.00 12.42 33 THR A N 12
ATOM 21805 C CA . THR A 1 33 ? -3.670 -1.877 -19.742 1.00 70.00 33 THR A CA 12
ATOM 21806 C C . THR A 1 33 ? -3.841 -2.810 -20.937 1.00 44.51 33 THR A C 12
ATOM 21807 O O . THR A 1 33 ? -2.904 -3.027 -21.706 1.00 22.54 33 THR A O 12
ATOM 21818 N N . PHE A 1 34 ? -5.042 -3.357 -21.087 1.00 20.02 34 PHE A N 12
ATOM 21819 C CA . PHE A 1 34 ? -5.335 -4.266 -22.189 1.00 51.35 34 PHE A CA 12
ATOM 21820 C C . PHE A 1 34 ? -5.539 -3.496 -23.490 1.00 63.42 34 PHE A C 12
ATOM 21821 O O . PHE A 1 34 ? -6.453 -2.679 -23.604 1.00 51.44 34 PHE A O 12
ATOM 21838 N N . HIS A 1 35 ? -4.680 -3.762 -24.469 1.00 30.12 35 HIS A N 12
ATOM 21839 C CA . HIS A 1 35 ? -4.764 -3.095 -25.763 1.00 4.21 35 HIS A CA 12
ATOM 21840 C C . HIS A 1 35 ? -4.884 -4.113 -26.892 1.00 71.42 35 HIS A C 12
ATOM 21841 O O . HIS A 1 35 ? -3.973 -4.908 -27.125 1.00 23.35 35 HIS A O 12
ATOM 21855 N N . ASP A 1 36 ? -6.014 -4.085 -27.592 1.00 25.23 36 ASP A N 12
ATOM 21856 C CA . ASP A 1 36 ? -6.253 -5.005 -28.697 1.00 42.21 36 ASP A CA 12
ATOM 21857 C C . ASP A 1 36 ? -5.748 -4.418 -30.012 1.00 1.23 36 ASP A C 12
ATOM 21858 O O . ASP A 1 36 ? -6.013 -3.258 -30.327 1.00 31.51 36 ASP A O 12
ATOM 21867 N N . TYR A 1 37 ? -5.019 -5.226 -30.773 1.00 30.14 37 TYR A N 12
ATOM 21868 C CA . TYR A 1 37 ? -4.474 -4.785 -32.052 1.00 33.02 37 TYR A CA 12
ATOM 21869 C C . TYR A 1 37 ? -5.581 -4.633 -33.092 1.00 52.25 37 TYR A C 12
ATOM 21870 O O . TYR A 1 37 ? -5.529 -3.747 -33.946 1.00 44.22 37 TYR A O 12
ATOM 21888 N N . LYS A 1 38 ? -6.581 -5.504 -33.014 1.00 0.11 38 LYS A N 12
ATOM 21889 C CA . LYS A 1 38 ? -7.702 -5.468 -33.946 1.00 54.34 38 LYS A CA 12
ATOM 21890 C C . LYS A 1 38 ? -8.780 -4.504 -33.463 1.00 63.30 38 LYS A C 12
ATOM 21891 O O . LYS A 1 38 ? -9.239 -3.641 -34.213 1.00 51.11 38 LYS A O 12
ATOM 21910 N N . LYS A 1 39 ? -9.180 -4.652 -32.204 1.00 13.11 39 LYS A N 12
ATOM 21911 C CA . LYS A 1 39 ? -10.202 -3.793 -31.619 1.00 43.13 39 LYS A CA 12
ATOM 21912 C C . LYS A 1 39 ? -9.831 -2.322 -31.775 1.00 2.14 39 LYS A C 12
ATOM 21913 O O . LYS A 1 39 ? -10.653 -1.506 -32.189 1.00 41.33 39 LYS A O 12
ATOM 21932 N N . GLU A 1 40 ? -8.587 -1.991 -31.442 1.00 43.23 40 GLU A N 12
ATOM 21933 C CA . GLU A 1 40 ? -8.108 -0.618 -31.546 1.00 30.23 40 GLU A CA 12
ATOM 21934 C C . GLU A 1 40 ? -7.760 -0.272 -32.991 1.00 71.01 40 GLU A C 12
ATOM 21935 O O . GLU A 1 40 ? -7.795 0.892 -33.388 1.00 70.35 40 GLU A O 12
ATOM 21947 N N . GLY A 1 41 ? -7.422 -1.293 -33.774 1.00 12.45 41 GLY A N 12
ATOM 21948 C CA . GLY A 1 41 ? -7.071 -1.076 -35.164 1.00 0.44 41 GLY A CA 12
ATOM 21949 C C . GLY A 1 41 ? -5.618 -0.679 -35.341 1.00 54.13 41 GLY A C 12
ATOM 21950 O O . GLY A 1 41 ? -5.215 0.417 -34.950 1.00 32.21 41 GLY A O 12
ATOM 21954 N N . LEU A 1 42 ? -4.830 -1.571 -35.931 1.00 61.22 42 LEU A N 12
ATOM 21955 C CA . LEU A 1 42 ? -3.413 -1.309 -36.157 1.00 32.11 42 LEU A CA 12
ATOM 21956 C C . LEU A 1 42 ? -3.211 -0.447 -37.399 1.00 60.11 42 LEU A C 12
ATOM 21957 O O . LEU A 1 42 ? -3.462 -0.889 -38.520 1.00 61.12 42 LEU A O 12
ATOM 21973 N N . ASP A 1 43 ? -2.752 0.782 -37.192 1.00 24.10 43 ASP A N 12
ATOM 21974 C CA . ASP A 1 43 ? -2.512 1.705 -38.295 1.00 33.24 43 ASP A CA 12
ATOM 21975 C C . ASP A 1 43 ? -1.020 1.829 -38.585 1.00 21.14 43 ASP A C 12
ATOM 21976 O O . ASP A 1 43 ? -0.191 1.247 -37.886 1.00 4.53 43 ASP A O 12
ATOM 21985 N N . ALA A 1 44 ? -0.685 2.591 -39.621 1.00 11.33 44 ALA A N 12
ATOM 21986 C CA . ALA A 1 44 ? 0.708 2.792 -40.002 1.00 41.31 44 ALA A CA 12
ATOM 21987 C C . ALA A 1 44 ? 1.494 3.458 -38.879 1.00 2.35 44 ALA A C 12
ATOM 21988 O O . ALA A 1 44 ? 2.671 3.162 -38.675 1.00 3.31 44 ALA A O 12
ATOM 21995 N N . GLU A 1 45 ? 0.836 4.357 -38.154 1.00 21.11 45 GLU A N 12
ATOM 21996 C CA . GLU A 1 45 ? 1.476 5.065 -37.052 1.00 32.33 45 GLU A CA 12
ATOM 21997 C C . GLU A 1 45 ? 1.973 4.087 -35.992 1.00 22.11 45 GLU A C 12
ATOM 21998 O O . GLU A 1 45 ? 3.116 4.168 -35.541 1.00 3.32 45 GLU A O 12
ATOM 22010 N N . THR A 1 46 ? 1.104 3.161 -35.595 1.00 73.34 46 THR A N 12
ATOM 22011 C CA . THR A 1 46 ? 1.452 2.168 -34.588 1.00 14.20 46 THR A CA 12
ATOM 22012 C C . THR A 1 46 ? 2.503 1.195 -35.113 1.00 20.44 46 THR A C 12
ATOM 22013 O O . THR A 1 46 ? 3.501 0.922 -34.445 1.00 51.10 46 THR A O 12
ATOM 22024 N N . LEU A 1 47 ? 2.274 0.678 -36.315 1.00 41.05 47 LEU A N 12
ATOM 22025 C CA . LEU A 1 47 ? 3.202 -0.265 -36.931 1.00 30.54 47 LEU A CA 12
ATOM 22026 C C . LEU A 1 47 ? 4.594 0.346 -37.056 1.00 4.21 47 LEU A C 12
ATOM 22027 O O . LEU A 1 47 ? 5.586 -0.259 -36.649 1.00 62.44 47 LEU A O 12
ATOM 22043 N N . ASP A 1 48 ? 4.660 1.546 -37.620 1.00 1.01 48 ASP A N 12
ATOM 22044 C CA . ASP A 1 48 ? 5.930 2.241 -37.796 1.00 1.33 48 ASP A CA 12
ATOM 22045 C C . ASP A 1 48 ? 6.596 2.504 -36.449 1.00 4.12 48 ASP A C 12
ATOM 22046 O O . ASP A 1 48 ? 7.775 2.202 -36.259 1.00 45.52 48 ASP A O 12
ATOM 22055 N N . ARG A 1 49 ? 5.834 3.070 -35.519 1.00 40.22 49 ARG A N 12
ATOM 22056 C CA . ARG A 1 49 ? 6.351 3.376 -34.190 1.00 24.55 49 ARG A CA 12
ATOM 22057 C C . ARG A 1 49 ? 6.940 2.129 -33.535 1.00 53.00 49 ARG A C 12
ATOM 22058 O O . ARG A 1 49 ? 8.016 2.177 -32.939 1.00 73.52 49 ARG A O 12
ATOM 22079 N N . PHE A 1 50 ? 6.227 1.014 -33.650 1.00 52.05 50 PHE A N 12
ATOM 22080 C CA . PHE A 1 50 ? 6.677 -0.245 -33.069 1.00 23.30 50 PHE A CA 12
ATOM 22081 C C . PHE A 1 50 ? 7.879 -0.797 -33.829 1.00 71.14 50 PHE A C 12
ATOM 22082 O O . PHE A 1 50 ? 8.739 -1.466 -33.254 1.00 40.10 50 PHE A O 12
ATOM 22099 N N . LEU A 1 51 ? 7.934 -0.511 -35.125 1.00 22.50 51 LEU A N 12
ATOM 22100 C CA . LEU A 1 51 ? 9.030 -0.978 -35.967 1.00 0.23 51 LEU A CA 12
ATOM 22101 C C . LEU A 1 51 ? 10.339 -0.295 -35.583 1.00 53.31 51 LEU A C 12
ATOM 22102 O O . LEU A 1 51 ? 11.394 -0.929 -35.541 1.00 22.12 51 LEU A O 12
ATOM 22118 N N . LYS A 1 52 ? 10.264 1.002 -35.302 1.00 72.22 52 LYS A N 12
ATOM 22119 C CA . LYS A 1 52 ? 11.441 1.771 -34.918 1.00 13.04 52 LYS A CA 12
ATOM 22120 C C . LYS A 1 52 ? 11.958 1.330 -33.553 1.00 1.22 52 LYS A C 12
ATOM 22121 O O . LYS A 1 52 ? 13.150 1.064 -33.384 1.00 22.51 52 LYS A O 12
ATOM 22140 N N . THR A 1 53 ? 11.056 1.250 -32.579 1.00 24.20 53 THR A N 12
ATOM 22141 C CA . THR A 1 53 ? 11.421 0.840 -31.229 1.00 34.52 53 THR A CA 12
ATOM 22142 C C . THR A 1 53 ? 11.830 -0.627 -31.193 1.00 21.14 53 THR A C 12
ATOM 22143 O O . THR A 1 53 ? 12.688 -1.024 -30.404 1.00 72.44 53 THR A O 12
ATOM 22154 N N . VAL A 1 54 ? 11.210 -1.431 -32.051 1.00 5.34 54 VAL A N 12
ATOM 22155 C CA . VAL A 1 54 ? 11.510 -2.857 -32.116 1.00 43.11 54 VAL A CA 12
ATOM 22156 C C . VAL A 1 54 ? 11.453 -3.364 -33.553 1.00 50.42 54 VAL A C 12
ATOM 22157 O O . VAL A 1 54 ? 10.519 -3.078 -34.302 1.00 41.32 54 VAL A O 12
ATOM 22170 N N . PRO A 1 55 ? 12.476 -4.137 -33.949 1.00 2.25 55 PRO A N 12
ATOM 22171 C CA . PRO A 1 55 ? 12.565 -4.702 -35.298 1.00 2.03 55 PRO A CA 12
ATOM 22172 C C . PRO A 1 55 ? 11.523 -5.787 -35.542 1.00 74.41 55 PRO A C 12
ATOM 22173 O O . PRO A 1 55 ? 11.239 -6.597 -34.659 1.00 51.24 55 PRO A O 12
ATOM 22184 N N . TRP A 1 56 ? 10.957 -5.799 -36.744 1.00 2.13 56 TRP A N 12
ATOM 22185 C CA . TRP A 1 56 ? 9.946 -6.787 -37.103 1.00 72.32 56 TRP A CA 12
ATOM 22186 C C . TRP A 1 56 ? 10.469 -8.203 -36.890 1.00 33.30 56 TRP A C 12
ATOM 22187 O O . TRP A 1 56 ? 9.697 -9.129 -36.643 1.00 54.31 56 TRP A O 12
ATOM 22208 N N . GLU A 1 57 ? 11.785 -8.365 -36.987 1.00 24.51 57 GLU A N 12
ATOM 22209 C CA . GLU A 1 57 ? 12.409 -9.670 -36.804 1.00 64.15 57 GLU A CA 12
ATOM 22210 C C . GLU A 1 57 ? 12.156 -10.202 -35.397 1.00 74.11 57 GLU A C 12
ATOM 22211 O O . GLU A 1 57 ? 12.147 -11.413 -35.173 1.00 43.02 57 GLU A O 12
ATOM 22223 N N . GLN A 1 58 ? 11.952 -9.289 -34.453 1.00 73.33 58 GLN A N 12
ATOM 22224 C CA . GLN A 1 58 ? 11.701 -9.666 -33.068 1.00 13.45 58 GLN A CA 12
ATOM 22225 C C . GLN A 1 58 ? 10.364 -9.113 -32.587 1.00 24.32 58 GLN A C 12
ATOM 22226 O O . GLN A 1 58 ? 10.184 -8.838 -31.400 1.00 52.14 58 GLN A O 12
ATOM 22240 N N . LEU A 1 59 ? 9.427 -8.955 -33.516 1.00 41.15 59 LEU A N 12
ATOM 22241 C CA . LEU A 1 59 ? 8.104 -8.434 -33.188 1.00 23.12 59 LEU A CA 12
ATOM 22242 C C . LEU A 1 59 ? 7.010 -9.311 -33.788 1.00 51.11 59 LEU A C 12
ATOM 22243 O O . LEU A 1 59 ? 5.823 -8.997 -33.687 1.00 4.12 59 LEU A O 12
ATOM 22259 N N . LEU A 1 60 ? 7.416 -10.410 -34.414 1.00 55.45 60 LEU A N 12
ATOM 22260 C CA . LEU A 1 60 ? 6.470 -11.334 -35.030 1.00 62.31 60 LEU A CA 12
ATOM 22261 C C . LEU A 1 60 ? 6.990 -12.767 -34.968 1.00 44.10 60 LEU A C 12
ATOM 22262 O O . LEU A 1 60 ? 8.132 -13.039 -35.335 1.00 61.30 60 LEU A O 12
ATOM 22278 N N . ASN A 1 61 ? 6.142 -13.679 -34.505 1.00 14.22 61 ASN A N 12
ATOM 22279 C CA . ASN A 1 61 ? 6.515 -15.085 -34.398 1.00 33.24 61 ASN A CA 12
ATOM 22280 C C . ASN A 1 61 ? 7.095 -15.596 -35.713 1.00 54.15 61 ASN A C 12
ATOM 22281 O O . ASN A 1 61 ? 6.655 -15.200 -36.793 1.00 1.23 61 ASN A O 12
ATOM 22292 N N . ARG A 1 62 ? 8.084 -16.477 -35.615 1.00 14.43 62 ARG A N 12
ATOM 22293 C CA . ARG A 1 62 ? 8.725 -17.042 -36.796 1.00 62.32 62 ARG A CA 12
ATOM 22294 C C . ARG A 1 62 ? 8.565 -18.559 -36.828 1.00 71.20 62 ARG A C 12
ATOM 22295 O O . ARG A 1 62 ? 8.520 -19.166 -37.898 1.00 73.11 62 ARG A O 12
ATOM 22316 N N . ALA A 1 63 ? 8.482 -19.165 -35.649 1.00 13.41 63 ALA A N 12
ATOM 22317 C CA . ALA A 1 63 ? 8.325 -20.610 -35.541 1.00 11.25 63 ALA A CA 12
ATOM 22318 C C . ALA A 1 63 ? 6.856 -20.996 -35.409 1.00 40.23 63 ALA A C 12
ATOM 22319 O O . ALA A 1 63 ? 6.522 -22.005 -34.789 1.00 15.22 63 ALA A O 12
ATOM 22326 N N . GLY A 1 64 ? 5.981 -20.184 -35.995 1.00 15.42 64 GLY A N 12
ATOM 22327 C CA . GLY A 1 64 ? 4.556 -20.458 -35.930 1.00 64.14 64 GLY A CA 12
ATOM 22328 C C . GLY A 1 64 ? 3.958 -20.739 -37.293 1.00 10.02 64 GLY A C 12
ATOM 22329 O O . GLY A 1 64 ? 4.600 -20.519 -38.320 1.00 62.15 64 GLY A O 12
ATOM 22333 N N . THR A 1 65 ? 2.721 -21.228 -37.305 1.00 32.42 65 THR A N 12
ATOM 22334 C CA . THR A 1 65 ? 2.036 -21.544 -38.552 1.00 14.14 65 THR A CA 12
ATOM 22335 C C . THR A 1 65 ? 2.048 -20.352 -39.502 1.00 2.22 65 THR A C 12
ATOM 22336 O O . THR A 1 65 ? 2.073 -20.517 -40.723 1.00 74.54 65 THR A O 12
ATOM 22347 N N . THR A 1 66 ? 2.031 -19.149 -38.936 1.00 75.01 66 THR A N 12
ATOM 22348 C CA . THR A 1 66 ? 2.040 -17.929 -39.733 1.00 24.34 66 THR A CA 12
ATOM 22349 C C . THR A 1 66 ? 3.192 -17.933 -40.732 1.00 70.12 66 THR A C 12
ATOM 22350 O O . THR A 1 66 ? 2.993 -17.703 -41.925 1.00 31.44 66 THR A O 12
ATOM 22361 N N . PHE A 1 67 ? 4.397 -18.196 -40.237 1.00 31.33 67 PHE A N 12
ATOM 22362 C CA . PHE A 1 67 ? 5.582 -18.230 -41.087 1.00 51.22 67 PHE A CA 12
ATOM 22363 C C . PHE A 1 67 ? 5.513 -19.395 -42.070 1.00 2.20 67 PHE A C 12
ATOM 22364 O O . PHE A 1 67 ? 5.981 -19.292 -43.204 1.00 62.22 67 PHE A O 12
ATOM 22381 N N . ARG A 1 68 ? 4.924 -20.502 -41.627 1.00 35.20 68 ARG A N 12
ATOM 22382 C CA . ARG A 1 68 ? 4.795 -21.686 -42.466 1.00 13.24 68 ARG A CA 12
ATOM 22383 C C . ARG A 1 68 ? 3.681 -21.507 -43.492 1.00 42.44 68 ARG A C 12
ATOM 22384 O O . ARG A 1 68 ? 3.487 -22.350 -44.369 1.00 51.04 68 ARG A O 12
ATOM 22405 N N . LYS A 1 69 ? 2.949 -20.404 -43.376 1.00 73.43 69 LYS A N 12
ATOM 22406 C CA . LYS A 1 69 ? 1.853 -20.112 -44.293 1.00 73.42 69 LYS A CA 12
ATOM 22407 C C . LYS A 1 69 ? 2.371 -19.911 -45.713 1.00 41.12 69 LYS A C 12
ATOM 22408 O O . LYS A 1 69 ? 1.894 -20.546 -46.655 1.00 52.53 69 LYS A O 12
ATOM 22427 N N . LEU A 1 70 ? 3.349 -19.025 -45.860 1.00 1.50 70 LEU A N 12
ATOM 22428 C CA . LEU A 1 70 ? 3.933 -18.741 -47.167 1.00 30.25 70 LEU A CA 12
ATOM 22429 C C . LEU A 1 70 ? 5.025 -19.751 -47.507 1.00 52.51 70 LEU A C 12
ATOM 22430 O O . LEU A 1 70 ? 5.594 -20.405 -46.632 1.00 53.44 70 LEU A O 12
ATOM 22446 N N . PRO A 1 71 ? 5.328 -19.881 -48.807 1.00 40.12 71 PRO A N 12
ATOM 22447 C CA . PRO A 1 71 ? 6.355 -20.808 -49.291 1.00 21.41 71 PRO A CA 12
ATOM 22448 C C . PRO A 1 71 ? 7.762 -20.365 -48.908 1.00 4.43 71 PRO A C 12
ATOM 22449 O O . PRO A 1 71 ? 7.943 -19.328 -48.271 1.00 61.04 71 PRO A O 12
ATOM 22460 N N . GLU A 1 72 ? 8.755 -21.157 -49.302 1.00 64.42 72 GLU A N 12
ATOM 22461 C CA . GLU A 1 72 ? 10.146 -20.845 -48.998 1.00 2.33 72 GLU A CA 12
ATOM 22462 C C . GLU A 1 72 ? 10.630 -19.655 -49.823 1.00 32.21 72 GLU A C 12
ATOM 22463 O O . GLU A 1 72 ? 11.532 -18.926 -49.411 1.00 64.11 72 GLU A O 12
ATOM 22475 N N . ASP A 1 73 ? 10.023 -19.466 -50.989 1.00 54.44 73 ASP A N 12
ATOM 22476 C CA . ASP A 1 73 ? 10.390 -18.365 -51.873 1.00 22.54 73 ASP A CA 12
ATOM 22477 C C . ASP A 1 73 ? 9.896 -17.033 -51.315 1.00 73.43 73 ASP A C 12
ATOM 22478 O O . ASP A 1 73 ? 10.662 -16.079 -51.187 1.00 20.35 73 ASP A O 12
ATOM 22487 N N . VAL A 1 74 ? 8.609 -16.976 -50.986 1.00 22.21 74 VAL A N 12
ATOM 22488 C CA . VAL A 1 74 ? 8.011 -15.763 -50.442 1.00 51.24 74 VAL A CA 12
ATOM 22489 C C . VAL A 1 74 ? 8.693 -15.350 -49.142 1.00 71.30 74 VAL A C 12
ATOM 22490 O O . VAL A 1 74 ? 9.052 -14.186 -48.960 1.00 64.14 74 VAL A O 12
ATOM 22503 N N . ARG A 1 75 ? 8.867 -16.311 -48.241 1.00 32.22 75 ARG A N 12
ATOM 22504 C CA . ARG A 1 75 ? 9.504 -16.047 -46.957 1.00 2.22 75 ARG A CA 12
ATOM 22505 C C . ARG A 1 75 ? 10.973 -15.678 -47.144 1.00 43.01 75 ARG A C 12
ATOM 22506 O O . ARG A 1 75 ? 11.575 -15.031 -46.287 1.00 52.32 75 ARG A O 12
ATOM 22527 N N . SER A 1 76 ? 11.543 -16.094 -48.270 1.00 13.42 76 SER A N 12
ATOM 22528 C CA . SER A 1 76 ? 12.942 -15.811 -48.568 1.00 72.25 76 SER A CA 12
ATOM 22529 C C . SER A 1 76 ? 13.115 -14.375 -49.051 1.00 24.11 76 SER A C 12
ATOM 22530 O O . SER A 1 76 ? 14.202 -13.805 -48.961 1.00 72.30 76 SER A O 12
ATOM 22538 N N . ASN A 1 77 ? 12.035 -13.796 -49.565 1.00 61.11 77 ASN A N 12
ATOM 22539 C CA . ASN A 1 77 ? 12.066 -12.426 -50.064 1.00 63.22 77 ASN A CA 12
ATOM 22540 C C . ASN A 1 77 ? 11.601 -11.446 -48.991 1.00 4.51 77 ASN A C 12
ATOM 22541 O O . ASN A 1 77 ? 11.171 -10.333 -49.295 1.00 30.21 77 ASN A O 12
ATOM 22552 N N . VAL A 1 78 ? 11.691 -11.867 -47.733 1.00 54.35 78 VAL A N 12
ATOM 22553 C CA . VAL A 1 78 ? 11.282 -11.027 -46.615 1.00 25.14 78 VAL A CA 12
ATOM 22554 C C . VAL A 1 78 ? 12.283 -9.903 -46.377 1.00 53.34 78 VAL A C 12
ATOM 22555 O O . VAL A 1 78 ? 13.488 -10.138 -46.297 1.00 13.31 78 VAL A O 12
ATOM 22568 N N . ASP A 1 79 ? 11.776 -8.680 -46.263 1.00 75.02 79 ASP A N 12
ATOM 22569 C CA . ASP A 1 79 ? 12.626 -7.518 -46.032 1.00 32.13 79 ASP A CA 12
ATOM 22570 C C . ASP A 1 79 ? 11.955 -6.535 -45.076 1.00 22.35 79 ASP A C 12
ATOM 22571 O O . ASP A 1 79 ? 10.889 -6.816 -44.530 1.00 11.20 79 ASP A O 12
ATOM 22580 N N . ALA A 1 80 ? 12.589 -5.384 -44.879 1.00 44.44 80 ALA A N 12
ATOM 22581 C CA . ALA A 1 80 ? 12.053 -4.360 -43.990 1.00 1.03 80 ALA A CA 12
ATOM 22582 C C . ALA A 1 80 ? 10.715 -3.836 -44.500 1.00 60.14 80 ALA A C 12
ATOM 22583 O O . ALA A 1 80 ? 9.698 -3.932 -43.813 1.00 3.35 80 ALA A O 12
ATOM 22590 N N . ALA A 1 81 ? 10.723 -3.281 -45.707 1.00 21.32 81 ALA A N 12
ATOM 22591 C CA . ALA A 1 81 ? 9.509 -2.744 -46.309 1.00 55.31 81 ALA A CA 12
ATOM 22592 C C . ALA A 1 81 ? 8.379 -3.765 -46.271 1.00 31.04 81 ALA A C 12
ATOM 22593 O O . ALA A 1 81 ? 7.315 -3.509 -45.707 1.00 33.41 81 ALA A O 12
ATOM 22600 N N . SER A 1 82 ? 8.614 -4.926 -46.876 1.00 54.12 82 SER A N 12
ATOM 22601 C CA . SER A 1 82 ? 7.614 -5.985 -46.915 1.00 14.13 82 SER A CA 12
ATOM 22602 C C . SER A 1 82 ? 7.126 -6.325 -45.510 1.00 30.51 82 SER A C 12
ATOM 22603 O O . SER A 1 82 ? 5.928 -6.469 -45.275 1.00 1.33 82 SER A O 12
ATOM 22611 N N . ALA A 1 83 ? 8.067 -6.452 -44.580 1.00 34.11 83 ALA A N 12
ATOM 22612 C CA . ALA A 1 83 ? 7.736 -6.773 -43.197 1.00 62.10 83 ALA A CA 12
ATOM 22613 C C . ALA A 1 83 ? 6.709 -5.794 -42.637 1.00 53.55 83 ALA A C 12
ATOM 22614 O O . ALA A 1 83 ? 5.706 -6.200 -42.050 1.00 1.10 83 ALA A O 12
ATOM 22621 N N . ARG A 1 84 ? 6.967 -4.503 -42.821 1.00 14.24 84 ARG A N 12
ATOM 22622 C CA . ARG A 1 84 ? 6.066 -3.467 -42.332 1.00 42.23 84 ARG A CA 12
ATOM 22623 C C . ARG A 1 84 ? 4.695 -3.585 -42.990 1.00 55.53 84 ARG A C 12
ATOM 22624 O O . ARG A 1 84 ? 3.666 -3.499 -42.320 1.00 43.13 84 ARG A O 12
ATOM 22645 N N . GLU A 1 85 ? 4.689 -3.780 -44.305 1.00 51.11 85 GLU A N 12
ATOM 22646 C CA . GLU A 1 85 ? 3.444 -3.908 -45.052 1.00 55.12 85 GLU A CA 12
ATOM 22647 C C . GLU A 1 85 ? 2.649 -5.123 -44.582 1.00 1.33 85 GLU A C 12
ATOM 22648 O O . GLU A 1 85 ? 1.430 -5.058 -44.421 1.00 32.23 85 GLU A O 12
ATOM 22660 N N . LEU A 1 86 ? 3.349 -6.231 -44.366 1.00 22.40 86 LEU A N 12
ATOM 22661 C CA . LEU A 1 86 ? 2.710 -7.463 -43.915 1.00 21.33 86 LEU A CA 12
ATOM 22662 C C . LEU A 1 86 ? 2.046 -7.266 -42.556 1.00 20.32 86 LEU A C 12
ATOM 22663 O O . LEU A 1 86 ? 0.860 -7.546 -42.388 1.00 2.34 86 LEU A O 12
ATOM 22679 N N . MET A 1 87 ? 2.819 -6.780 -41.590 1.00 55.22 87 MET A N 12
ATOM 22680 C CA . MET A 1 87 ? 2.303 -6.543 -40.246 1.00 3.41 87 MET A CA 12
ATOM 22681 C C . MET A 1 87 ? 1.176 -5.515 -40.270 1.00 3.31 87 MET A C 12
ATOM 22682 O O . MET A 1 87 ? 0.243 -5.585 -39.470 1.00 33.02 87 MET A O 12
ATOM 22696 N N . LEU A 1 88 ? 1.269 -4.563 -41.192 1.00 0.04 88 LEU A N 12
ATOM 22697 C CA . LEU A 1 88 ? 0.256 -3.521 -41.319 1.00 32.32 88 LEU A CA 12
ATOM 22698 C C . LEU A 1 88 ? -1.083 -4.113 -41.751 1.00 31.41 88 LEU A C 12
ATOM 22699 O O . LEU A 1 88 ? -2.121 -3.819 -41.159 1.00 51.04 88 LEU A O 12
ATOM 22715 N N . ALA A 1 89 ? -1.050 -4.947 -42.784 1.00 5.24 89 ALA A N 12
ATOM 22716 C CA . ALA A 1 89 ? -2.259 -5.583 -43.291 1.00 72.31 89 ALA A CA 12
ATOM 22717 C C . ALA A 1 89 ? -2.757 -6.658 -42.332 1.00 53.31 89 ALA A C 12
ATOM 22718 O O . ALA A 1 89 ? -3.941 -6.703 -41.997 1.00 61.11 89 ALA A O 12
ATOM 22725 N N . GLN A 1 90 ? -1.848 -7.523 -41.894 1.00 12.11 90 GLN A N 12
ATOM 22726 C CA . GLN A 1 90 ? -2.197 -8.598 -40.974 1.00 12.45 90 GLN A CA 12
ATOM 22727 C C . GLN A 1 90 ? -1.347 -8.530 -39.709 1.00 41.24 90 GLN A C 12
ATOM 22728 O O . GLN A 1 90 ? -0.382 -9.274 -39.539 1.00 10.03 90 GLN A O 12
ATOM 22742 N N . PRO A 1 91 ? -1.715 -7.617 -38.799 1.00 51.14 91 PRO A N 12
ATOM 22743 C CA . PRO A 1 91 ? -0.999 -7.429 -37.533 1.00 32.24 91 PRO A CA 12
ATOM 22744 C C . PRO A 1 91 ? -1.194 -8.601 -36.578 1.00 54.10 91 PRO A C 12
ATOM 22745 O O . PRO A 1 91 ? -0.551 -8.675 -35.530 1.00 35.34 91 PRO A O 12
ATOM 22756 N N . SER A 1 92 ? -2.084 -9.517 -36.946 1.00 20.51 92 SER A N 12
ATOM 22757 C CA . SER A 1 92 ? -2.367 -10.685 -36.120 1.00 11.34 92 SER A CA 12
ATOM 22758 C C . SER A 1 92 ? -1.132 -11.574 -35.996 1.00 43.02 92 SER A C 12
ATOM 22759 O O . SER A 1 92 ? -1.066 -12.446 -35.131 1.00 60.53 92 SER A O 12
ATOM 22767 N N . MET A 1 93 ? -0.156 -11.344 -36.869 1.00 64.00 93 MET A N 12
ATOM 22768 C CA . MET A 1 93 ? 1.077 -12.122 -36.857 1.00 11.03 93 MET A CA 12
ATOM 22769 C C . MET A 1 93 ? 2.026 -11.622 -35.773 1.00 22.03 93 MET A C 12
ATOM 22770 O O . MET A 1 93 ? 2.943 -12.332 -35.360 1.00 62.52 93 MET A O 12
ATOM 22784 N N . VAL A 1 94 ? 1.801 -10.394 -35.317 1.00 52.44 94 VAL A N 12
ATOM 22785 C CA . VAL A 1 94 ? 2.636 -9.798 -34.280 1.00 10.35 94 VAL A CA 12
ATOM 22786 C C . VAL A 1 94 ? 2.686 -10.683 -33.040 1.00 43.41 94 VAL A C 12
ATOM 22787 O O . VAL A 1 94 ? 1.659 -11.171 -32.569 1.00 40.44 94 VAL A O 12
ATOM 22800 N N . LYS A 1 95 ? 3.889 -10.885 -32.513 1.00 21.24 95 LYS A N 12
ATOM 22801 C CA . LYS A 1 95 ? 4.076 -11.710 -31.325 1.00 1.24 95 LYS A CA 12
ATOM 22802 C C . LYS A 1 95 ? 3.234 -11.191 -30.164 1.00 13.35 95 LYS A C 12
ATOM 22803 O O . LYS A 1 95 ? 2.839 -10.025 -30.145 1.00 52.22 95 LYS A O 12
ATOM 22822 N N . ARG A 1 96 ? 2.967 -12.062 -29.197 1.00 23.43 96 ARG A N 12
ATOM 22823 C CA . ARG A 1 96 ? 2.172 -11.690 -28.033 1.00 52.42 96 ARG A CA 12
ATOM 22824 C C . ARG A 1 96 ? 2.222 -12.784 -26.969 1.00 73.24 96 ARG A C 12
ATOM 22825 O O . ARG A 1 96 ? 2.531 -13.942 -27.249 1.00 25.00 96 ARG A O 12
ATOM 22846 N N . PRO A 1 97 ? 1.910 -12.408 -25.720 1.00 5.45 97 PRO A N 12
ATOM 22847 C CA . PRO A 1 97 ? 1.542 -11.032 -25.375 1.00 55.21 97 PRO A CA 12
ATOM 22848 C C . PRO A 1 97 ? 2.723 -10.072 -25.474 1.00 1.12 97 PRO A C 12
ATOM 22849 O O . PRO A 1 97 ? 3.880 -10.494 -25.469 1.00 11.34 97 PRO A O 12
ATOM 22860 N N . VAL A 1 98 ? 2.424 -8.780 -25.562 1.00 75.11 98 VAL A N 12
ATOM 22861 C CA . VAL A 1 98 ? 3.462 -7.761 -25.661 1.00 22.51 98 VAL A CA 12
ATOM 22862 C C . VAL A 1 98 ? 3.329 -6.732 -24.543 1.00 20.24 98 VAL A C 12
ATOM 22863 O O . VAL A 1 98 ? 2.221 -6.373 -24.144 1.00 74.34 98 VAL A O 12
ATOM 22876 N N . LEU A 1 99 ? 4.466 -6.261 -24.043 1.00 44.10 99 LEU A N 12
ATOM 22877 C CA . LEU A 1 99 ? 4.478 -5.271 -22.970 1.00 22.24 99 LEU A CA 12
ATOM 22878 C C . LEU A 1 99 ? 5.226 -4.013 -23.400 1.00 30.44 99 LEU A C 12
ATOM 22879 O O . LEU A 1 99 ? 6.224 -4.087 -24.115 1.00 63.23 99 LEU A O 12
ATOM 22895 N N . GLU A 1 100 ? 4.738 -2.860 -22.953 1.00 64.22 100 GLU A N 12
ATOM 22896 C CA . GLU A 1 100 ? 5.362 -1.586 -23.290 1.00 43.31 100 GLU A CA 12
ATOM 22897 C C . GLU A 1 100 ? 5.792 -0.841 -22.030 1.00 30.33 100 GLU A C 12
ATOM 22898 O O . GLU A 1 100 ? 5.122 -0.905 -20.999 1.00 5.33 100 GLU A O 12
ATOM 22910 N N . ARG A 1 101 ? 6.915 -0.136 -22.121 1.00 4.25 101 ARG A N 12
ATOM 22911 C CA . ARG A 1 101 ? 7.436 0.620 -20.988 1.00 32.41 101 ARG A CA 12
ATOM 22912 C C . ARG A 1 101 ? 8.605 1.504 -21.415 1.00 74.21 101 ARG A C 12
ATOM 22913 O O . ARG A 1 101 ? 9.623 1.011 -21.903 1.00 12.55 101 ARG A O 12
ATOM 22934 N N . ASP A 1 102 ? 8.450 2.810 -21.230 1.00 73.03 102 ASP A N 12
ATOM 22935 C CA . ASP A 1 102 ? 9.492 3.763 -21.596 1.00 63.23 102 ASP A CA 12
ATOM 22936 C C . ASP A 1 102 ? 9.942 3.549 -23.038 1.00 24.24 102 ASP A C 12
ATOM 22937 O O . ASP A 1 102 ? 11.106 3.760 -23.374 1.00 10.42 102 ASP A O 12
ATOM 22946 N N . GLY A 1 103 ? 9.009 3.129 -23.888 1.00 2.43 103 GLY A N 12
ATOM 22947 C CA . GLY A 1 103 ? 9.328 2.893 -25.284 1.00 31.54 103 GLY A CA 12
ATOM 22948 C C . GLY A 1 103 ? 9.776 1.468 -25.542 1.00 30.50 103 GLY A C 12
ATOM 22949 O O . GLY A 1 103 ? 9.339 0.837 -26.505 1.00 10.41 103 GLY A O 12
ATOM 22953 N N . LYS A 1 104 ? 10.653 0.959 -24.682 1.00 25.14 104 LYS A N 12
ATOM 22954 C CA . LYS A 1 104 ? 11.161 -0.401 -24.822 1.00 25.34 104 LYS A CA 12
ATOM 22955 C C . LYS A 1 104 ? 10.028 -1.418 -24.739 1.00 14.23 104 LYS A C 12
ATOM 22956 O O . LYS A 1 104 ? 9.207 -1.373 -23.821 1.00 31.24 104 LYS A O 12
ATOM 22975 N N . LEU A 1 105 ? 9.988 -2.333 -25.700 1.00 31.53 105 LEU A N 12
ATOM 22976 C CA . LEU A 1 105 ? 8.955 -3.363 -25.734 1.00 20.33 105 LEU A CA 12
ATOM 22977 C C . LEU A 1 105 ? 9.470 -4.671 -25.143 1.00 75.31 105 LEU A C 12
ATOM 22978 O O . LEU A 1 105 ? 10.664 -4.965 -25.208 1.00 23.42 105 LEU A O 12
ATOM 22994 N N . MET A 1 106 ? 8.562 -5.454 -24.570 1.00 74.33 106 MET A N 12
ATOM 22995 C CA . MET A 1 106 ? 8.925 -6.733 -23.971 1.00 20.31 106 MET A CA 12
ATOM 22996 C C . MET A 1 106 ? 8.097 -7.867 -24.566 1.00 43.33 106 MET A C 12
ATOM 22997 O O . MET A 1 106 ? 6.915 -7.695 -24.864 1.00 3.02 106 MET A O 12
ATOM 23011 N N . VAL A 1 107 ? 8.724 -9.026 -24.737 1.00 75.01 107 VAL A N 12
ATOM 23012 C CA . VAL A 1 107 ? 8.043 -10.189 -25.295 1.00 61.12 107 VAL A CA 12
ATOM 23013 C C . VAL A 1 107 ? 7.444 -11.057 -24.194 1.00 44.11 107 VAL A C 12
ATOM 23014 O O . VAL A 1 107 ? 8.089 -11.325 -23.181 1.00 61.33 107 VAL A O 12
ATOM 23027 N N . GLY A 1 108 ? 6.206 -11.494 -24.401 1.00 3.25 108 GLY A N 12
ATOM 23028 C CA . GLY A 1 108 ? 5.541 -12.328 -23.416 1.00 34.24 108 GLY A CA 12
ATOM 23029 C C . GLY A 1 108 ? 6.252 -13.649 -23.200 1.00 63.12 108 GLY A C 12
ATOM 23030 O O . GLY A 1 108 ? 7.177 -13.992 -23.936 1.00 74.34 108 GLY A O 12
ATOM 23034 N N . PHE A 1 109 ? 5.820 -14.393 -22.187 1.00 65.53 109 PHE A N 12
ATOM 23035 C CA . PHE A 1 109 ? 6.424 -15.682 -21.873 1.00 34.22 109 PHE A CA 12
ATOM 23036 C C . PHE A 1 109 ? 5.376 -16.661 -21.351 1.00 13.12 109 PHE A C 12
ATOM 23037 O O . PHE A 1 109 ? 4.356 -16.257 -20.793 1.00 33.42 109 PHE A O 12
ATOM 23054 N N . LYS A 1 110 ? 5.635 -17.951 -21.537 1.00 53.10 110 LYS A N 12
ATOM 23055 C CA . LYS A 1 110 ? 4.717 -18.989 -21.084 1.00 31.01 110 LYS A CA 12
ATOM 23056 C C . LYS A 1 110 ? 4.374 -18.808 -19.609 1.00 43.41 110 LYS A C 12
ATOM 23057 O O . LYS A 1 110 ? 5.078 -18.127 -18.863 1.00 73.41 110 LYS A O 12
ATOM 23076 N N . PRO A 1 111 ? 3.268 -19.431 -19.177 1.00 3.22 111 PRO A N 12
ATOM 23077 C CA . PRO A 1 111 ? 2.808 -19.355 -17.787 1.00 31.43 111 PRO A CA 12
ATOM 23078 C C . PRO A 1 111 ? 3.726 -20.109 -16.830 1.00 53.03 111 PRO A C 12
ATOM 23079 O O . PRO A 1 111 ? 4.124 -19.582 -15.792 1.00 72.25 111 PRO A O 12
ATOM 23090 N N . ALA A 1 112 ? 4.059 -21.345 -17.189 1.00 62.44 112 ALA A N 12
ATOM 23091 C CA . ALA A 1 112 ? 4.931 -22.170 -16.363 1.00 52.52 112 ALA A CA 12
ATOM 23092 C C . ALA A 1 112 ? 6.298 -21.518 -16.186 1.00 34.24 112 ALA A C 12
ATOM 23093 O O . ALA A 1 112 ? 6.871 -21.543 -15.097 1.00 74.33 112 ALA A O 12
ATOM 23100 N N . GLN A 1 113 ? 6.815 -20.936 -17.263 1.00 34.25 113 GLN A N 12
ATOM 23101 C CA . GLN A 1 113 ? 8.115 -20.279 -17.227 1.00 42.12 113 GLN A CA 12
ATOM 23102 C C . GLN A 1 113 ? 8.065 -19.021 -16.365 1.00 63.54 113 GLN A C 12
ATOM 23103 O O . GLN A 1 113 ? 8.919 -18.814 -15.503 1.00 30.03 113 GLN A O 12
ATOM 23117 N N . TYR A 1 114 ? 7.062 -18.185 -16.606 1.00 74.31 114 TYR A N 12
ATOM 23118 C CA . TYR A 1 114 ? 6.902 -16.947 -15.853 1.00 32.54 114 TYR A CA 12
ATOM 23119 C C . TYR A 1 114 ? 6.841 -17.223 -14.354 1.00 30.52 114 TYR A C 12
ATOM 23120 O O . TYR A 1 114 ? 7.512 -16.562 -13.563 1.00 21.43 114 TYR A O 12
ATOM 23138 N N . GLU A 1 115 ? 6.031 -18.207 -13.973 1.00 14.02 115 GLU A N 12
ATOM 23139 C CA . GLU A 1 115 ? 5.882 -18.571 -12.569 1.00 22.21 115 GLU A CA 12
ATOM 23140 C C . GLU A 1 115 ? 7.194 -19.107 -12.004 1.00 15.44 115 GLU A C 12
ATOM 23141 O O . GLU A 1 115 ? 7.628 -18.704 -10.926 1.00 4.40 115 GLU A O 12
ATOM 23153 N N . ALA A 1 116 ? 7.818 -20.020 -12.740 1.00 50.22 116 ALA A N 12
ATOM 23154 C CA . ALA A 1 116 ? 9.081 -20.613 -12.314 1.00 4.31 116 ALA A CA 12
ATOM 23155 C C . ALA A 1 116 ? 10.148 -19.542 -12.114 1.00 51.44 116 ALA A C 12
ATOM 23156 O O . ALA A 1 116 ? 10.830 -19.514 -11.089 1.00 72.23 116 ALA A O 12
ATOM 23163 N N . TYR A 1 117 ? 10.290 -18.664 -13.100 1.00 54.32 117 TYR A N 12
ATOM 23164 C CA . TYR A 1 117 ? 11.278 -17.593 -13.035 1.00 43.12 117 TYR A CA 12
ATOM 23165 C C . TYR A 1 117 ? 10.907 -16.576 -11.959 1.00 23.32 117 TYR A C 12
ATOM 23166 O O . TYR A 1 117 ? 11.777 -15.941 -11.363 1.00 72.22 117 TYR A O 12
ATOM 23184 N N . PHE A 1 118 ? 9.609 -16.425 -11.720 1.00 14.14 118 PHE A N 12
ATOM 23185 C CA . PHE A 1 118 ? 9.121 -15.485 -10.718 1.00 2.10 118 PHE A CA 12
ATOM 23186 C C . PHE A 1 118 ? 9.746 -15.768 -9.355 1.00 23.32 118 PHE A C 12
ATOM 23187 O O . PHE A 1 118 ? 9.869 -14.875 -8.517 1.00 14.34 118 PHE A O 12
ATOM 23204 N N . LYS A 1 119 ? 10.142 -17.019 -9.141 1.00 45.31 119 LYS A N 12
ATOM 23205 C CA . LYS A 1 119 ? 10.755 -17.422 -7.881 1.00 73.12 119 LYS A CA 12
ATOM 23206 C C . LYS A 1 119 ? 12.150 -16.819 -7.738 1.00 53.44 119 LYS A C 12
ATOM 23207 O O . LYS A 1 119 ? 12.968 -16.897 -8.655 1.00 11.14 119 LYS A O 12
ATOM 23226 N N . LEU A 1 120 ? 12.414 -16.219 -6.582 1.00 51.43 120 LEU A N 12
ATOM 23227 C CA . LEU A 1 120 ? 13.710 -15.606 -6.318 1.00 62.11 120 LEU A CA 12
ATOM 23228 C C . LEU A 1 120 ? 14.791 -16.667 -6.144 1.00 51.03 120 LEU A C 12
ATOM 23229 O O . LEU A 1 120 ? 14.704 -17.516 -5.258 1.00 22.42 120 LEU A O 12
ATOM 23245 N N . GLY A 1 1 ? -6.238 8.607 -6.000 1.00 42.31 1 GLY A N 13
ATOM 23246 C CA . GLY A 1 1 ? -5.877 7.470 -6.826 1.00 53.12 1 GLY A CA 13
ATOM 23247 C C . GLY A 1 1 ? -4.489 7.603 -7.420 1.00 15.32 1 GLY A C 13
ATOM 23248 O O . GLY A 1 1 ? -4.323 7.826 -8.621 1.00 30.13 1 GLY A O 13
ATOM 23252 N N . PRO A 1 2 ? -3.460 7.467 -6.571 1.00 31.21 2 PRO A N 13
ATOM 23253 C CA . PRO A 1 2 ? -2.062 7.571 -6.997 1.00 52.14 2 PRO A CA 13
ATOM 23254 C C . PRO A 1 2 ? -1.630 6.391 -7.862 1.00 61.23 2 PRO A C 13
ATOM 23255 O O . PRO A 1 2 ? -1.545 5.260 -7.387 1.00 11.13 2 PRO A O 13
ATOM 23266 N N . GLY A 1 3 ? -1.358 6.665 -9.134 1.00 13.22 3 GLY A N 13
ATOM 23267 C CA . GLY A 1 3 ? -0.939 5.616 -10.046 1.00 45.42 3 GLY A CA 13
ATOM 23268 C C . GLY A 1 3 ? -0.226 6.161 -11.267 1.00 62.35 3 GLY A C 13
ATOM 23269 O O . GLY A 1 3 ? -0.671 5.956 -12.396 1.00 22.31 3 GLY A O 13
ATOM 23273 N N . SER A 1 4 ? 0.883 6.857 -11.041 1.00 25.24 4 SER A N 13
ATOM 23274 C CA . SER A 1 4 ? 1.657 7.438 -12.133 1.00 42.22 4 SER A CA 13
ATOM 23275 C C . SER A 1 4 ? 2.273 6.346 -13.003 1.00 24.33 4 SER A C 13
ATOM 23276 O O . SER A 1 4 ? 2.514 6.548 -14.193 1.00 52.03 4 SER A O 13
ATOM 23284 N N . MET A 1 5 ? 2.524 5.189 -12.400 1.00 41.54 5 MET A N 13
ATOM 23285 C CA . MET A 1 5 ? 3.110 4.063 -13.120 1.00 62.03 5 MET A CA 13
ATOM 23286 C C . MET A 1 5 ? 2.026 3.108 -13.611 1.00 45.23 5 MET A C 13
ATOM 23287 O O . MET A 1 5 ? 1.463 2.340 -12.832 1.00 4.24 5 MET A O 13
ATOM 23301 N N . SER A 1 6 ? 1.740 3.163 -14.908 1.00 44.34 6 SER A N 13
ATOM 23302 C CA . SER A 1 6 ? 0.720 2.306 -15.502 1.00 64.43 6 SER A CA 13
ATOM 23303 C C . SER A 1 6 ? 1.330 1.392 -16.561 1.00 62.14 6 SER A C 13
ATOM 23304 O O . SER A 1 6 ? 2.368 1.705 -17.144 1.00 73.31 6 SER A O 13
ATOM 23312 N N . VAL A 1 7 ? 0.675 0.262 -16.806 1.00 10.34 7 VAL A N 13
ATOM 23313 C CA . VAL A 1 7 ? 1.150 -0.698 -17.796 1.00 2.44 7 VAL A CA 13
ATOM 23314 C C . VAL A 1 7 ? 0.053 -1.041 -18.798 1.00 5.32 7 VAL A C 13
ATOM 23315 O O . VAL A 1 7 ? -1.084 -1.324 -18.420 1.00 24.25 7 VAL A O 13
ATOM 23328 N N . THR A 1 8 ? 0.403 -1.017 -20.081 1.00 15.13 8 THR A N 13
ATOM 23329 C CA . THR A 1 8 ? -0.552 -1.324 -21.139 1.00 55.12 8 THR A CA 13
ATOM 23330 C C . THR A 1 8 ? -0.145 -2.584 -21.896 1.00 32.31 8 THR A C 13
ATOM 23331 O O . THR A 1 8 ? 1.020 -2.755 -22.254 1.00 11.22 8 THR A O 13
ATOM 23342 N N . ILE A 1 9 ? -1.113 -3.463 -22.135 1.00 40.31 9 ILE A N 13
ATOM 23343 C CA . ILE A 1 9 ? -0.856 -4.706 -22.852 1.00 3.44 9 ILE A CA 13
ATOM 23344 C C . ILE A 1 9 ? -1.590 -4.733 -24.187 1.00 62.44 9 ILE A C 13
ATOM 23345 O O . ILE A 1 9 ? -2.753 -4.335 -24.277 1.00 5.32 9 ILE A O 13
ATOM 23361 N N . TYR A 1 10 ? -0.907 -5.207 -25.223 1.00 4.54 10 TYR A N 13
ATOM 23362 C CA . TYR A 1 10 ? -1.495 -5.286 -26.555 1.00 30.24 10 TYR A CA 13
ATOM 23363 C C . TYR A 1 10 ? -1.711 -6.738 -26.970 1.00 22.21 10 TYR A C 13
ATOM 23364 O O . TYR A 1 10 ? -0.828 -7.580 -26.810 1.00 41.11 10 TYR A O 13
ATOM 23382 N N . GLY A 1 11 ? -2.894 -7.024 -27.503 1.00 41.24 11 GLY A N 13
ATOM 23383 C CA . GLY A 1 11 ? -3.208 -8.374 -27.934 1.00 3.41 11 GLY A CA 13
ATOM 23384 C C . GLY A 1 11 ? -4.457 -8.435 -28.791 1.00 42.14 11 GLY A C 13
ATOM 23385 O O . GLY A 1 11 ? -4.918 -7.414 -29.302 1.00 61.14 11 GLY A O 13
ATOM 23389 N N . ILE A 1 12 ? -5.006 -9.635 -28.949 1.00 0.23 12 ILE A N 13
ATOM 23390 C CA . ILE A 1 12 ? -6.209 -9.824 -29.750 1.00 21.20 12 ILE A CA 13
ATOM 23391 C C . ILE A 1 12 ? -7.192 -10.757 -29.053 1.00 0.25 12 ILE A C 13
ATOM 23392 O O . ILE A 1 12 ? -6.902 -11.298 -27.986 1.00 72.24 12 ILE A O 13
ATOM 23408 N N . LYS A 1 13 ? -8.357 -10.944 -29.665 1.00 73.52 13 LYS A N 13
ATOM 23409 C CA . LYS A 1 13 ? -9.384 -11.815 -29.107 1.00 71.53 13 LYS A CA 13
ATOM 23410 C C . LYS A 1 13 ? -9.271 -13.225 -29.677 1.00 42.41 13 LYS A C 13
ATOM 23411 O O . LYS A 1 13 ? -9.684 -14.196 -29.043 1.00 70.40 13 LYS A O 13
ATOM 23430 N N . ASN A 1 14 ? -8.706 -13.332 -30.875 1.00 14.55 14 ASN A N 13
ATOM 23431 C CA . ASN A 1 14 ? -8.537 -14.624 -31.528 1.00 43.33 14 ASN A CA 13
ATOM 23432 C C . ASN A 1 14 ? -7.242 -15.294 -31.082 1.00 4.54 14 ASN A C 13
ATOM 23433 O O . ASN A 1 14 ? -6.403 -15.661 -31.907 1.00 13.15 14 ASN A O 13
ATOM 23444 N N . CYS A 1 15 ? -7.085 -15.452 -29.772 1.00 13.42 15 CYS A N 13
ATOM 23445 C CA . CYS A 1 15 ? -5.891 -16.079 -29.216 1.00 5.12 15 CYS A CA 13
ATOM 23446 C C . CYS A 1 15 ? -6.172 -16.644 -27.827 1.00 45.42 15 CYS A C 13
ATOM 23447 O O . CYS A 1 15 ? -6.845 -16.013 -27.013 1.00 62.11 15 CYS A O 13
ATOM 23455 N N . ASP A 1 16 ? -5.654 -17.839 -27.565 1.00 14.03 16 ASP A N 13
ATOM 23456 C CA . ASP A 1 16 ? -5.849 -18.490 -26.275 1.00 11.23 16 ASP A CA 13
ATOM 23457 C C . ASP A 1 16 ? -4.827 -17.995 -25.255 1.00 34.34 16 ASP A C 13
ATOM 23458 O O . ASP A 1 16 ? -5.133 -17.857 -24.070 1.00 45.12 16 ASP A O 13
ATOM 23467 N N . THR A 1 17 ? -3.613 -17.729 -25.724 1.00 62.21 17 THR A N 13
ATOM 23468 C CA . THR A 1 17 ? -2.545 -17.251 -24.854 1.00 10.24 17 THR A CA 13
ATOM 23469 C C . THR A 1 17 ? -3.002 -16.052 -24.032 1.00 43.54 17 THR A C 13
ATOM 23470 O O . THR A 1 17 ? -2.725 -15.965 -22.836 1.00 32.13 17 THR A O 13
ATOM 23481 N N . MET A 1 18 ? -3.704 -15.128 -24.681 1.00 61.22 18 MET A N 13
ATOM 23482 C CA . MET A 1 18 ? -4.201 -13.933 -24.008 1.00 4.42 18 MET A CA 13
ATOM 23483 C C . MET A 1 18 ? -4.970 -14.302 -22.743 1.00 72.34 18 MET A C 13
ATOM 23484 O O . MET A 1 18 ? -4.758 -13.717 -21.681 1.00 54.40 18 MET A O 13
ATOM 23498 N N . LYS A 1 19 ? -5.865 -15.277 -22.864 1.00 34.45 19 LYS A N 13
ATOM 23499 C CA . LYS A 1 19 ? -6.666 -15.726 -21.730 1.00 44.21 19 LYS A CA 13
ATOM 23500 C C . LYS A 1 19 ? -5.782 -16.033 -20.527 1.00 43.12 19 LYS A C 13
ATOM 23501 O O . LYS A 1 19 ? -6.023 -15.542 -19.424 1.00 22.52 19 LYS A O 13
ATOM 23520 N N . LYS A 1 20 ? -4.756 -16.849 -20.745 1.00 34.44 20 LYS A N 13
ATOM 23521 C CA . LYS A 1 20 ? -3.833 -17.220 -19.679 1.00 13.54 20 LYS A CA 13
ATOM 23522 C C . LYS A 1 20 ? -3.125 -15.990 -19.119 1.00 54.33 20 LYS A C 13
ATOM 23523 O O . LYS A 1 20 ? -2.927 -15.874 -17.910 1.00 71.32 20 LYS A O 13
ATOM 23542 N N . ALA A 1 21 ? -2.749 -15.074 -20.006 1.00 53.12 21 ALA A N 13
ATOM 23543 C CA . ALA A 1 21 ? -2.067 -13.853 -19.599 1.00 1.22 21 ALA A CA 13
ATOM 23544 C C . ALA A 1 21 ? -2.896 -13.074 -18.583 1.00 43.50 21 ALA A C 13
ATOM 23545 O O . ALA A 1 21 ? -2.407 -12.719 -17.510 1.00 22.15 21 ALA A O 13
ATOM 23552 N N . ARG A 1 22 ? -4.153 -12.811 -18.928 1.00 25.34 22 ARG A N 13
ATOM 23553 C CA . ARG A 1 22 ? -5.049 -12.073 -18.046 1.00 62.34 22 ARG A CA 13
ATOM 23554 C C . ARG A 1 22 ? -5.262 -12.824 -16.735 1.00 32.15 22 ARG A C 13
ATOM 23555 O O . ARG A 1 22 ? -5.180 -12.241 -15.654 1.00 70.51 22 ARG A O 13
ATOM 23576 N N . ILE A 1 23 ? -5.538 -14.120 -16.840 1.00 34.41 23 ILE A N 13
ATOM 23577 C CA . ILE A 1 23 ? -5.763 -14.950 -15.662 1.00 74.45 23 ILE A CA 13
ATOM 23578 C C . ILE A 1 23 ? -4.574 -14.886 -14.710 1.00 44.23 23 ILE A C 13
ATOM 23579 O O . ILE A 1 23 ? -4.743 -14.871 -13.491 1.00 42.13 23 ILE A O 13
ATOM 23595 N N . TRP A 1 24 ? -3.372 -14.847 -15.275 1.00 31.51 24 TRP A N 13
ATOM 23596 C CA . TRP A 1 24 ? -2.154 -14.784 -14.474 1.00 62.05 24 TRP A CA 13
ATOM 23597 C C . TRP A 1 24 ? -2.029 -13.432 -13.780 1.00 74.25 24 TRP A C 13
ATOM 23598 O O . TRP A 1 24 ? -1.898 -13.361 -12.557 1.00 4.31 24 TRP A O 13
ATOM 23619 N N . LEU A 1 25 ? -2.071 -12.363 -14.565 1.00 11.33 25 LEU A N 13
ATOM 23620 C CA . LEU A 1 25 ? -1.963 -11.011 -14.026 1.00 44.32 25 LEU A CA 13
ATOM 23621 C C . LEU A 1 25 ? -3.049 -10.752 -12.988 1.00 51.32 25 LEU A C 13
ATOM 23622 O O . LEU A 1 25 ? -2.791 -10.159 -11.941 1.00 43.22 25 LEU A O 13
ATOM 23638 N N . GLU A 1 26 ? -4.265 -11.201 -13.285 1.00 61.23 26 GLU A N 13
ATOM 23639 C CA . GLU A 1 26 ? -5.390 -11.018 -12.376 1.00 64.31 26 GLU A CA 13
ATOM 23640 C C . GLU A 1 26 ? -5.175 -11.795 -11.081 1.00 74.22 26 GLU A C 13
ATOM 23641 O O . GLU A 1 26 ? -5.371 -11.265 -9.986 1.00 53.23 26 GLU A O 13
ATOM 23653 N N . ASP A 1 27 ? -4.771 -13.053 -11.213 1.00 34.31 27 ASP A N 13
ATOM 23654 C CA . ASP A 1 27 ? -4.528 -13.904 -10.053 1.00 72.41 27 ASP A CA 13
ATOM 23655 C C . ASP A 1 27 ? -3.460 -13.297 -9.148 1.00 33.14 27 ASP A C 13
ATOM 23656 O O . ASP A 1 27 ? -3.559 -13.366 -7.922 1.00 3.11 27 ASP A O 13
ATOM 23665 N N . HIS A 1 28 ? -2.440 -12.705 -9.759 1.00 21.13 28 HIS A N 13
ATOM 23666 C CA . HIS A 1 28 ? -1.353 -12.087 -9.008 1.00 13.54 28 HIS A CA 13
ATOM 23667 C C . HIS A 1 28 ? -1.820 -10.798 -8.338 1.00 43.42 28 HIS A C 13
ATOM 23668 O O . HIS A 1 28 ? -1.171 -10.293 -7.423 1.00 0.32 28 HIS A O 13
ATOM 23682 N N . GLY A 1 29 ? -2.950 -10.271 -8.800 1.00 43.32 29 GLY A N 13
ATOM 23683 C CA . GLY A 1 29 ? -3.483 -9.046 -8.235 1.00 61.30 29 GLY A CA 13
ATOM 23684 C C . GLY A 1 29 ? -2.875 -7.807 -8.859 1.00 13.24 29 GLY A C 13
ATOM 23685 O O . GLY A 1 29 ? -2.733 -6.777 -8.198 1.00 52.32 29 GLY A O 13
ATOM 23689 N N . ILE A 1 30 ? -2.512 -7.905 -10.134 1.00 54.44 30 ILE A N 13
ATOM 23690 C CA . ILE A 1 30 ? -1.914 -6.782 -10.846 1.00 74.22 30 ILE A CA 13
ATOM 23691 C C . ILE A 1 30 ? -2.893 -6.184 -11.850 1.00 61.31 30 ILE A C 13
ATOM 23692 O O . ILE A 1 30 ? -3.738 -6.889 -12.404 1.00 14.22 30 ILE A O 13
ATOM 23708 N N . ASP A 1 31 ? -2.772 -4.882 -12.082 1.00 75.12 31 ASP A N 13
ATOM 23709 C CA . ASP A 1 31 ? -3.645 -4.189 -13.023 1.00 21.24 31 ASP A CA 13
ATOM 23710 C C . ASP A 1 31 ? -2.944 -3.978 -14.360 1.00 75.12 31 ASP A C 13
ATOM 23711 O O . ASP A 1 31 ? -1.795 -3.536 -14.408 1.00 63.43 31 ASP A O 13
ATOM 23720 N N . TYR A 1 32 ? -3.641 -4.298 -15.445 1.00 1.34 32 TYR A N 13
ATOM 23721 C CA . TYR A 1 32 ? -3.083 -4.147 -16.784 1.00 14.55 32 TYR A CA 13
ATOM 23722 C C . TYR A 1 32 ? -4.132 -3.611 -17.753 1.00 23.04 32 TYR A C 13
ATOM 23723 O O . TYR A 1 32 ? -5.289 -4.032 -17.732 1.00 43.04 32 TYR A O 13
ATOM 23741 N N . THR A 1 33 ? -3.718 -2.678 -18.605 1.00 12.42 33 THR A N 13
ATOM 23742 C CA . THR A 1 33 ? -4.621 -2.082 -19.583 1.00 70.00 33 THR A CA 13
ATOM 23743 C C . THR A 1 33 ? -4.739 -2.956 -20.826 1.00 44.51 33 THR A C 13
ATOM 23744 O O . THR A 1 33 ? -3.794 -3.075 -21.606 1.00 22.54 33 THR A O 13
ATOM 23755 N N . PHE A 1 34 ? -5.906 -3.566 -21.005 1.00 20.02 34 PHE A N 13
ATOM 23756 C CA . PHE A 1 34 ? -6.148 -4.431 -22.155 1.00 51.35 34 PHE A CA 13
ATOM 23757 C C . PHE A 1 34 ? -6.396 -3.605 -23.413 1.00 63.42 34 PHE A C 13
ATOM 23758 O O . PHE A 1 34 ? -7.366 -2.850 -23.493 1.00 51.44 34 PHE A O 13
ATOM 23775 N N . HIS A 1 35 ? -5.513 -3.754 -24.396 1.00 30.12 35 HIS A N 13
ATOM 23776 C CA . HIS A 1 35 ? -5.636 -3.022 -25.652 1.00 4.21 35 HIS A CA 13
ATOM 23777 C C . HIS A 1 35 ? -5.630 -3.979 -26.840 1.00 71.42 35 HIS A C 13
ATOM 23778 O O . HIS A 1 35 ? -4.696 -4.762 -27.015 1.00 23.35 35 HIS A O 13
ATOM 23792 N N . ASP A 1 36 ? -6.678 -3.910 -27.654 1.00 25.23 36 ASP A N 13
ATOM 23793 C CA . ASP A 1 36 ? -6.793 -4.769 -28.826 1.00 42.21 36 ASP A CA 13
ATOM 23794 C C . ASP A 1 36 ? -6.145 -4.118 -30.044 1.00 1.23 36 ASP A C 13
ATOM 23795 O O . ASP A 1 36 ? -6.381 -2.944 -30.332 1.00 31.51 36 ASP A O 13
ATOM 23804 N N . TYR A 1 37 ? -5.327 -4.886 -30.754 1.00 30.14 37 TYR A N 13
ATOM 23805 C CA . TYR A 1 37 ? -4.643 -4.382 -31.939 1.00 33.02 37 TYR A CA 13
ATOM 23806 C C . TYR A 1 37 ? -5.642 -3.853 -32.962 1.00 52.25 37 TYR A C 13
ATOM 23807 O O . TYR A 1 37 ? -5.415 -2.819 -33.592 1.00 44.22 37 TYR A O 13
ATOM 23825 N N . LYS A 1 38 ? -6.750 -4.568 -33.123 1.00 0.11 38 LYS A N 13
ATOM 23826 C CA . LYS A 1 38 ? -7.787 -4.171 -34.068 1.00 54.34 38 LYS A CA 13
ATOM 23827 C C . LYS A 1 38 ? -8.612 -3.013 -33.515 1.00 63.30 38 LYS A C 13
ATOM 23828 O O . LYS A 1 38 ? -8.809 -2.002 -34.188 1.00 51.11 38 LYS A O 13
ATOM 23847 N N . LYS A 1 39 ? -9.089 -3.167 -32.285 1.00 13.11 39 LYS A N 13
ATOM 23848 C CA . LYS A 1 39 ? -9.891 -2.133 -31.640 1.00 43.13 39 LYS A CA 13
ATOM 23849 C C . LYS A 1 39 ? -9.156 -0.797 -31.639 1.00 2.14 39 LYS A C 13
ATOM 23850 O O . LYS A 1 39 ? -9.729 0.236 -31.985 1.00 41.33 39 LYS A O 13
ATOM 23869 N N . GLU A 1 40 ? -7.886 -0.825 -31.249 1.00 43.23 40 GLU A N 13
ATOM 23870 C CA . GLU A 1 40 ? -7.073 0.385 -31.205 1.00 30.23 40 GLU A CA 13
ATOM 23871 C C . GLU A 1 40 ? -6.881 0.962 -32.605 1.00 71.01 40 GLU A C 13
ATOM 23872 O O . GLU A 1 40 ? -7.125 2.145 -32.839 1.00 70.35 40 GLU A O 13
ATOM 23884 N N . GLY A 1 41 ? -6.439 0.117 -33.532 1.00 12.45 41 GLY A N 13
ATOM 23885 C CA . GLY A 1 41 ? -6.220 0.561 -34.896 1.00 0.44 41 GLY A CA 13
ATOM 23886 C C . GLY A 1 41 ? -4.749 0.698 -35.232 1.00 54.13 41 GLY A C 13
ATOM 23887 O O . GLY A 1 41 ? -4.040 1.508 -34.631 1.00 32.21 41 GLY A O 13
ATOM 23891 N N . LEU A 1 42 ? -4.286 -0.095 -36.191 1.00 61.22 42 LEU A N 13
ATOM 23892 C CA . LEU A 1 42 ? -2.888 -0.060 -36.606 1.00 32.11 42 LEU A CA 13
ATOM 23893 C C . LEU A 1 42 ? -2.737 0.632 -37.956 1.00 60.11 42 LEU A C 13
ATOM 23894 O O . LEU A 1 42 ? -3.382 0.254 -38.935 1.00 61.12 42 LEU A O 13
ATOM 23910 N N . ASP A 1 43 ? -1.880 1.647 -38.003 1.00 24.10 43 ASP A N 13
ATOM 23911 C CA . ASP A 1 43 ? -1.641 2.390 -39.234 1.00 33.24 43 ASP A CA 13
ATOM 23912 C C . ASP A 1 43 ? -0.156 2.405 -39.581 1.00 21.14 43 ASP A C 13
ATOM 23913 O O . ASP A 1 43 ? 0.671 1.884 -38.833 1.00 4.53 43 ASP A O 13
ATOM 23922 N N . ALA A 1 44 ? 0.175 3.005 -40.720 1.00 11.33 44 ALA A N 13
ATOM 23923 C CA . ALA A 1 44 ? 1.561 3.088 -41.165 1.00 41.31 44 ALA A CA 13
ATOM 23924 C C . ALA A 1 44 ? 2.441 3.734 -40.100 1.00 2.35 44 ALA A C 13
ATOM 23925 O O . ALA A 1 44 ? 3.499 3.209 -39.755 1.00 3.31 44 ALA A O 13
ATOM 23932 N N . GLU A 1 45 ? 1.997 4.877 -39.586 1.00 21.11 45 GLU A N 13
ATOM 23933 C CA . GLU A 1 45 ? 2.747 5.594 -38.562 1.00 32.33 45 GLU A CA 13
ATOM 23934 C C . GLU A 1 45 ? 3.072 4.680 -37.385 1.00 22.11 45 GLU A C 13
ATOM 23935 O O . GLU A 1 45 ? 4.224 4.582 -36.958 1.00 3.32 45 GLU A O 13
ATOM 23947 N N . THR A 1 46 ? 2.049 4.012 -36.862 1.00 73.34 46 THR A N 13
ATOM 23948 C CA . THR A 1 46 ? 2.224 3.107 -35.733 1.00 14.20 46 THR A CA 13
ATOM 23949 C C . THR A 1 46 ? 3.219 2.000 -36.064 1.00 20.44 46 THR A C 13
ATOM 23950 O O . THR A 1 46 ? 4.154 1.744 -35.304 1.00 51.10 46 THR A O 13
ATOM 23961 N N . LEU A 1 47 ? 3.013 1.347 -37.203 1.00 41.05 47 LEU A N 13
ATOM 23962 C CA . LEU A 1 47 ? 3.895 0.268 -37.636 1.00 30.54 47 LEU A CA 13
ATOM 23963 C C . LEU A 1 47 ? 5.347 0.733 -37.673 1.00 4.21 47 LEU A C 13
ATOM 23964 O O . LEU A 1 47 ? 6.220 0.124 -37.054 1.00 62.44 47 LEU A O 13
ATOM 23980 N N . ASP A 1 48 ? 5.598 1.815 -38.400 1.00 1.01 48 ASP A N 13
ATOM 23981 C CA . ASP A 1 48 ? 6.944 2.364 -38.515 1.00 1.33 48 ASP A CA 13
ATOM 23982 C C . ASP A 1 48 ? 7.548 2.615 -37.138 1.00 4.12 48 ASP A C 13
ATOM 23983 O O . ASP A 1 48 ? 8.690 2.238 -36.871 1.00 45.52 48 ASP A O 13
ATOM 23992 N N . ARG A 1 49 ? 6.775 3.255 -36.266 1.00 40.22 49 ARG A N 13
ATOM 23993 C CA . ARG A 1 49 ? 7.235 3.559 -34.916 1.00 24.55 49 ARG A CA 13
ATOM 23994 C C . ARG A 1 49 ? 7.657 2.287 -34.186 1.00 53.00 49 ARG A C 13
ATOM 23995 O O . ARG A 1 49 ? 8.679 2.262 -33.501 1.00 73.52 49 ARG A O 13
ATOM 24016 N N . PHE A 1 50 ? 6.862 1.232 -34.337 1.00 52.05 50 PHE A N 13
ATOM 24017 C CA . PHE A 1 50 ? 7.153 -0.042 -33.692 1.00 23.30 50 PHE A CA 13
ATOM 24018 C C . PHE A 1 50 ? 8.353 -0.722 -34.344 1.00 71.14 50 PHE A C 13
ATOM 24019 O O . PHE A 1 50 ? 9.067 -1.494 -33.704 1.00 40.10 50 PHE A O 13
ATOM 24036 N N . LEU A 1 51 ? 8.568 -0.429 -35.622 1.00 22.50 51 LEU A N 13
ATOM 24037 C CA . LEU A 1 51 ? 9.682 -1.011 -36.363 1.00 0.23 51 LEU A CA 13
ATOM 24038 C C . LEU A 1 51 ? 11.011 -0.419 -35.903 1.00 53.31 51 LEU A C 13
ATOM 24039 O O . LEU A 1 51 ? 11.898 -1.140 -35.446 1.00 22.12 51 LEU A O 13
ATOM 24055 N N . LYS A 1 52 ? 11.140 0.897 -36.028 1.00 72.22 52 LYS A N 13
ATOM 24056 C CA . LYS A 1 52 ? 12.359 1.587 -35.623 1.00 13.04 52 LYS A CA 13
ATOM 24057 C C . LYS A 1 52 ? 12.701 1.279 -34.168 1.00 1.22 52 LYS A C 13
ATOM 24058 O O . LYS A 1 52 ? 13.871 1.267 -33.784 1.00 22.51 52 LYS A O 13
ATOM 24077 N N . THR A 1 53 ? 11.673 1.029 -33.363 1.00 24.20 53 THR A N 13
ATOM 24078 C CA . THR A 1 53 ? 11.865 0.720 -31.952 1.00 34.52 53 THR A CA 13
ATOM 24079 C C . THR A 1 53 ? 12.164 -0.761 -31.749 1.00 21.14 53 THR A C 13
ATOM 24080 O O . THR A 1 53 ? 12.904 -1.136 -30.840 1.00 72.44 53 THR A O 13
ATOM 24091 N N . VAL A 1 54 ? 11.586 -1.599 -32.603 1.00 5.34 54 VAL A N 13
ATOM 24092 C CA . VAL A 1 54 ? 11.792 -3.040 -32.518 1.00 43.11 54 VAL A CA 13
ATOM 24093 C C . VAL A 1 54 ? 11.747 -3.684 -33.899 1.00 50.42 54 VAL A C 13
ATOM 24094 O O . VAL A 1 54 ? 10.858 -3.416 -34.708 1.00 41.32 54 VAL A O 13
ATOM 24107 N N . PRO A 1 55 ? 12.728 -4.555 -34.179 1.00 2.25 55 PRO A N 13
ATOM 24108 C CA . PRO A 1 55 ? 12.822 -5.257 -35.461 1.00 2.03 55 PRO A CA 13
ATOM 24109 C C . PRO A 1 55 ? 11.719 -6.294 -35.638 1.00 74.41 55 PRO A C 13
ATOM 24110 O O . PRO A 1 55 ? 11.372 -7.011 -34.700 1.00 51.24 55 PRO A O 13
ATOM 24121 N N . TRP A 1 56 ? 11.170 -6.368 -36.845 1.00 2.13 56 TRP A N 13
ATOM 24122 C CA . TRP A 1 56 ? 10.104 -7.318 -37.144 1.00 72.32 56 TRP A CA 13
ATOM 24123 C C . TRP A 1 56 ? 10.530 -8.740 -36.797 1.00 33.30 56 TRP A C 13
ATOM 24124 O O . TRP A 1 56 ? 9.693 -9.593 -36.504 1.00 54.31 56 TRP A O 13
ATOM 24145 N N . GLU A 1 57 ? 11.836 -8.987 -36.831 1.00 24.51 57 GLU A N 13
ATOM 24146 C CA . GLU A 1 57 ? 12.371 -10.307 -36.519 1.00 64.15 57 GLU A CA 13
ATOM 24147 C C . GLU A 1 57 ? 11.937 -10.756 -35.127 1.00 74.11 57 GLU A C 13
ATOM 24148 O O . GLU A 1 57 ? 11.741 -11.945 -34.880 1.00 43.02 57 GLU A O 13
ATOM 24160 N N . GLN A 1 58 ? 11.792 -9.794 -34.221 1.00 73.33 58 GLN A N 13
ATOM 24161 C CA . GLN A 1 58 ? 11.384 -10.090 -32.852 1.00 13.45 58 GLN A CA 13
ATOM 24162 C C . GLN A 1 58 ? 10.112 -9.331 -32.488 1.00 24.32 58 GLN A C 13
ATOM 24163 O O . GLN A 1 58 ? 9.872 -9.023 -31.320 1.00 52.14 58 GLN A O 13
ATOM 24177 N N . LEU A 1 59 ? 9.299 -9.032 -33.495 1.00 41.15 59 LEU A N 13
ATOM 24178 C CA . LEU A 1 59 ? 8.050 -8.308 -33.281 1.00 23.12 59 LEU A CA 13
ATOM 24179 C C . LEU A 1 59 ? 6.848 -9.177 -33.637 1.00 51.11 59 LEU A C 13
ATOM 24180 O O . LEU A 1 59 ? 5.770 -9.031 -33.061 1.00 4.12 59 LEU A O 13
ATOM 24196 N N . LEU A 1 60 ? 7.042 -10.083 -34.590 1.00 55.45 60 LEU A N 13
ATOM 24197 C CA . LEU A 1 60 ? 5.975 -10.979 -35.022 1.00 62.31 60 LEU A CA 13
ATOM 24198 C C . LEU A 1 60 ? 6.335 -12.433 -34.736 1.00 44.10 60 LEU A C 13
ATOM 24199 O O . LEU A 1 60 ? 7.506 -12.810 -34.764 1.00 61.30 60 LEU A O 13
ATOM 24215 N N . ASN A 1 61 ? 5.319 -13.245 -34.462 1.00 14.22 61 ASN A N 13
ATOM 24216 C CA . ASN A 1 61 ? 5.529 -14.660 -34.172 1.00 33.24 61 ASN A CA 13
ATOM 24217 C C . ASN A 1 61 ? 6.369 -15.320 -35.261 1.00 54.15 61 ASN A C 13
ATOM 24218 O O . ASN A 1 61 ? 6.222 -15.012 -36.444 1.00 1.23 61 ASN A O 13
ATOM 24229 N N . ARG A 1 62 ? 7.250 -16.228 -34.853 1.00 14.43 62 ARG A N 13
ATOM 24230 C CA . ARG A 1 62 ? 8.113 -16.931 -35.793 1.00 62.32 62 ARG A CA 13
ATOM 24231 C C . ARG A 1 62 ? 7.660 -18.377 -35.971 1.00 71.20 62 ARG A C 13
ATOM 24232 O O . ARG A 1 62 ? 7.869 -18.978 -37.025 1.00 73.11 62 ARG A O 13
ATOM 24253 N N . ALA A 1 63 ? 7.041 -18.929 -34.933 1.00 13.41 63 ALA A N 13
ATOM 24254 C CA . ALA A 1 63 ? 6.558 -20.304 -34.975 1.00 11.25 63 ALA A CA 13
ATOM 24255 C C . ALA A 1 63 ? 5.045 -20.348 -35.162 1.00 40.23 63 ALA A C 13
ATOM 24256 O O . ALA A 1 63 ? 4.381 -21.278 -34.708 1.00 15.22 63 ALA A O 13
ATOM 24263 N N . GLY A 1 64 ? 4.507 -19.336 -35.836 1.00 15.42 64 GLY A N 13
ATOM 24264 C CA . GLY A 1 64 ? 3.076 -19.278 -36.070 1.00 64.14 64 GLY A CA 13
ATOM 24265 C C . GLY A 1 64 ? 2.703 -19.689 -37.481 1.00 10.02 64 GLY A C 13
ATOM 24266 O O . GLY A 1 64 ? 3.533 -19.642 -38.390 1.00 62.15 64 GLY A O 13
ATOM 24270 N N . THR A 1 65 ? 1.450 -20.094 -37.667 1.00 32.42 65 THR A N 13
ATOM 24271 C CA . THR A 1 65 ? 0.970 -20.517 -38.976 1.00 14.14 65 THR A CA 13
ATOM 24272 C C . THR A 1 65 ? 1.094 -19.392 -39.997 1.00 2.22 65 THR A C 13
ATOM 24273 O O . THR A 1 65 ? 1.313 -19.637 -41.184 1.00 74.54 65 THR A O 13
ATOM 24284 N N . THR A 1 66 ? 0.953 -18.155 -39.529 1.00 75.01 66 THR A N 13
ATOM 24285 C CA . THR A 1 66 ? 1.049 -16.993 -40.401 1.00 24.34 66 THR A CA 13
ATOM 24286 C C . THR A 1 66 ? 2.352 -17.005 -41.193 1.00 70.12 66 THR A C 13
ATOM 24287 O O . THR A 1 66 ? 2.354 -16.810 -42.409 1.00 31.44 66 THR A O 13
ATOM 24298 N N . PHE A 1 67 ? 3.460 -17.235 -40.496 1.00 31.33 67 PHE A N 13
ATOM 24299 C CA . PHE A 1 67 ? 4.770 -17.273 -41.134 1.00 51.22 67 PHE A CA 13
ATOM 24300 C C . PHE A 1 67 ? 4.899 -18.492 -42.041 1.00 2.20 67 PHE A C 13
ATOM 24301 O O . PHE A 1 67 ? 5.515 -18.427 -43.105 1.00 62.22 67 PHE A O 13
ATOM 24318 N N . ARG A 1 68 ? 4.315 -19.607 -41.611 1.00 35.20 68 ARG A N 13
ATOM 24319 C CA . ARG A 1 68 ? 4.365 -20.842 -42.383 1.00 13.24 68 ARG A CA 13
ATOM 24320 C C . ARG A 1 68 ? 3.380 -20.797 -43.547 1.00 42.44 68 ARG A C 13
ATOM 24321 O O . ARG A 1 68 ? 3.330 -21.713 -44.368 1.00 51.04 68 ARG A O 13
ATOM 24342 N N . LYS A 1 69 ? 2.597 -19.726 -43.611 1.00 73.43 69 LYS A N 13
ATOM 24343 C CA . LYS A 1 69 ? 1.613 -19.560 -44.674 1.00 73.42 69 LYS A CA 13
ATOM 24344 C C . LYS A 1 69 ? 2.288 -19.529 -46.041 1.00 41.12 69 LYS A C 13
ATOM 24345 O O . LYS A 1 69 ? 1.753 -20.049 -47.021 1.00 52.53 69 LYS A O 13
ATOM 24364 N N . LEU A 1 70 ? 3.467 -18.920 -46.100 1.00 1.50 70 LEU A N 13
ATOM 24365 C CA . LEU A 1 70 ? 4.217 -18.823 -47.348 1.00 30.25 70 LEU A CA 13
ATOM 24366 C C . LEU A 1 70 ? 5.312 -19.884 -47.408 1.00 52.51 70 LEU A C 13
ATOM 24367 O O . LEU A 1 70 ? 5.778 -20.389 -46.386 1.00 53.44 70 LEU A O 13
ATOM 24383 N N . PRO A 1 71 ? 5.735 -20.228 -48.632 1.00 40.12 71 PRO A N 13
ATOM 24384 C CA . PRO A 1 71 ? 6.782 -21.229 -48.856 1.00 21.41 71 PRO A CA 13
ATOM 24385 C C . PRO A 1 71 ? 8.157 -20.740 -48.411 1.00 4.43 71 PRO A C 13
ATOM 24386 O O . PRO A 1 71 ? 8.292 -19.634 -47.889 1.00 61.04 71 PRO A O 13
ATOM 24397 N N . GLU A 1 72 ? 9.173 -21.570 -48.624 1.00 64.42 72 GLU A N 13
ATOM 24398 C CA . GLU A 1 72 ? 10.537 -21.220 -48.244 1.00 2.33 72 GLU A CA 13
ATOM 24399 C C . GLU A 1 72 ? 11.095 -20.136 -49.161 1.00 32.21 72 GLU A C 13
ATOM 24400 O O . GLU A 1 72 ? 11.804 -19.234 -48.713 1.00 64.11 72 GLU A O 13
ATOM 24412 N N . ASP A 1 73 ? 10.772 -20.231 -50.445 1.00 54.44 73 ASP A N 13
ATOM 24413 C CA . ASP A 1 73 ? 11.240 -19.258 -51.426 1.00 22.54 73 ASP A CA 13
ATOM 24414 C C . ASP A 1 73 ? 10.716 -17.863 -51.101 1.00 73.43 73 ASP A C 13
ATOM 24415 O O . ASP A 1 73 ? 11.483 -16.903 -51.029 1.00 20.35 73 ASP A O 13
ATOM 24424 N N . VAL A 1 74 ? 9.405 -17.759 -50.905 1.00 22.21 74 VAL A N 13
ATOM 24425 C CA . VAL A 1 74 ? 8.779 -16.481 -50.587 1.00 51.24 74 VAL A CA 13
ATOM 24426 C C . VAL A 1 74 ? 9.255 -15.957 -49.237 1.00 71.30 74 VAL A C 13
ATOM 24427 O O . VAL A 1 74 ? 9.500 -14.762 -49.075 1.00 64.14 74 VAL A O 13
ATOM 24440 N N . ARG A 1 75 ? 9.382 -16.860 -48.270 1.00 32.22 75 ARG A N 13
ATOM 24441 C CA . ARG A 1 75 ? 9.827 -16.489 -46.932 1.00 2.22 75 ARG A CA 13
ATOM 24442 C C . ARG A 1 75 ? 11.301 -16.094 -46.939 1.00 43.01 75 ARG A C 13
ATOM 24443 O O . ARG A 1 75 ? 11.754 -15.334 -46.085 1.00 52.32 75 ARG A O 13
ATOM 24464 N N . SER A 1 76 ? 12.043 -16.616 -47.911 1.00 13.42 76 SER A N 13
ATOM 24465 C CA . SER A 1 76 ? 13.466 -16.322 -48.027 1.00 72.25 76 SER A CA 13
ATOM 24466 C C . SER A 1 76 ? 13.687 -14.942 -48.642 1.00 24.11 76 SER A C 13
ATOM 24467 O O . SER A 1 76 ? 14.726 -14.316 -48.433 1.00 72.30 76 SER A O 13
ATOM 24475 N N . ASN A 1 77 ? 12.703 -14.476 -49.403 1.00 61.11 77 ASN A N 13
ATOM 24476 C CA . ASN A 1 77 ? 12.788 -13.172 -50.050 1.00 63.22 77 ASN A CA 13
ATOM 24477 C C . ASN A 1 77 ? 12.098 -12.102 -49.210 1.00 4.51 77 ASN A C 13
ATOM 24478 O O . ASN A 1 77 ? 11.638 -11.087 -49.733 1.00 30.21 77 ASN A O 13
ATOM 24489 N N . VAL A 1 78 ? 12.031 -12.336 -47.902 1.00 54.35 78 VAL A N 13
ATOM 24490 C CA . VAL A 1 78 ? 11.399 -11.392 -46.989 1.00 25.14 78 VAL A CA 13
ATOM 24491 C C . VAL A 1 78 ? 12.327 -10.222 -46.679 1.00 53.34 78 VAL A C 13
ATOM 24492 O O . VAL A 1 78 ? 13.501 -10.415 -46.363 1.00 13.31 78 VAL A O 13
ATOM 24505 N N . ASP A 1 79 ? 11.793 -9.010 -46.770 1.00 75.02 79 ASP A N 13
ATOM 24506 C CA . ASP A 1 79 ? 12.572 -7.807 -46.498 1.00 32.13 79 ASP A CA 13
ATOM 24507 C C . ASP A 1 79 ? 11.836 -6.891 -45.524 1.00 22.35 79 ASP A C 13
ATOM 24508 O O . ASP A 1 79 ? 10.732 -7.202 -45.078 1.00 11.20 79 ASP A O 13
ATOM 24517 N N . ALA A 1 80 ? 12.456 -5.762 -45.200 1.00 44.44 80 ALA A N 13
ATOM 24518 C CA . ALA A 1 80 ? 11.861 -4.800 -44.281 1.00 1.03 80 ALA A CA 13
ATOM 24519 C C . ALA A 1 80 ? 10.544 -4.259 -44.829 1.00 60.14 80 ALA A C 13
ATOM 24520 O O . ALA A 1 80 ? 9.522 -4.277 -44.145 1.00 3.35 80 ALA A O 13
ATOM 24527 N N . ALA A 1 81 ? 10.579 -3.778 -46.067 1.00 21.32 81 ALA A N 13
ATOM 24528 C CA . ALA A 1 81 ? 9.388 -3.233 -46.708 1.00 55.31 81 ALA A CA 13
ATOM 24529 C C . ALA A 1 81 ? 8.223 -4.213 -46.626 1.00 31.04 81 ALA A C 13
ATOM 24530 O O . ALA A 1 81 ? 7.166 -3.891 -46.084 1.00 33.41 81 ALA A O 13
ATOM 24537 N N . SER A 1 82 ? 8.423 -5.409 -47.168 1.00 54.12 82 SER A N 13
ATOM 24538 C CA . SER A 1 82 ? 7.387 -6.435 -47.161 1.00 14.13 82 SER A CA 13
ATOM 24539 C C . SER A 1 82 ? 6.881 -6.686 -45.743 1.00 30.51 82 SER A C 13
ATOM 24540 O O . SER A 1 82 ? 5.677 -6.682 -45.493 1.00 1.33 82 SER A O 13
ATOM 24548 N N . ALA A 1 83 ? 7.811 -6.904 -44.820 1.00 34.11 83 ALA A N 13
ATOM 24549 C CA . ALA A 1 83 ? 7.462 -7.155 -43.428 1.00 62.10 83 ALA A CA 13
ATOM 24550 C C . ALA A 1 83 ? 6.589 -6.035 -42.871 1.00 53.55 83 ALA A C 13
ATOM 24551 O O . ALA A 1 83 ? 5.545 -6.290 -42.270 1.00 1.10 83 ALA A O 13
ATOM 24558 N N . ARG A 1 84 ? 7.023 -4.796 -43.074 1.00 14.24 84 ARG A N 13
ATOM 24559 C CA . ARG A 1 84 ? 6.281 -3.637 -42.591 1.00 42.23 84 ARG A CA 13
ATOM 24560 C C . ARG A 1 84 ? 4.856 -3.637 -43.136 1.00 55.53 84 ARG A C 13
ATOM 24561 O O . ARG A 1 84 ? 3.901 -3.387 -42.402 1.00 43.13 84 ARG A O 13
ATOM 24582 N N . GLU A 1 85 ? 4.723 -3.919 -44.428 1.00 51.11 85 GLU A N 13
ATOM 24583 C CA . GLU A 1 85 ? 3.414 -3.951 -45.072 1.00 55.12 85 GLU A CA 13
ATOM 24584 C C . GLU A 1 85 ? 2.565 -5.094 -44.522 1.00 1.33 85 GLU A C 13
ATOM 24585 O O . GLU A 1 85 ? 1.387 -4.913 -44.210 1.00 32.23 85 GLU A O 13
ATOM 24597 N N . LEU A 1 86 ? 3.171 -6.270 -44.405 1.00 22.40 86 LEU A N 13
ATOM 24598 C CA . LEU A 1 86 ? 2.472 -7.444 -43.894 1.00 21.33 86 LEU A CA 13
ATOM 24599 C C . LEU A 1 86 ? 1.884 -7.169 -42.514 1.00 20.32 86 LEU A C 13
ATOM 24600 O O . LEU A 1 86 ? 0.741 -7.529 -42.232 1.00 2.34 86 LEU A O 13
ATOM 24616 N N . MET A 1 87 ? 2.673 -6.528 -41.657 1.00 55.22 87 MET A N 13
ATOM 24617 C CA . MET A 1 87 ? 2.230 -6.202 -40.307 1.00 3.41 87 MET A CA 13
ATOM 24618 C C . MET A 1 87 ? 1.198 -5.079 -40.331 1.00 3.31 87 MET A C 13
ATOM 24619 O O . MET A 1 87 ? 0.253 -5.074 -39.540 1.00 33.02 87 MET A O 13
ATOM 24633 N N . LEU A 1 88 ? 1.385 -4.129 -41.240 1.00 0.04 88 LEU A N 13
ATOM 24634 C CA . LEU A 1 88 ? 0.471 -2.999 -41.366 1.00 32.32 88 LEU A CA 13
ATOM 24635 C C . LEU A 1 88 ? -0.949 -3.477 -41.655 1.00 31.41 88 LEU A C 13
ATOM 24636 O O . LEU A 1 88 ? -1.878 -3.185 -40.902 1.00 51.04 88 LEU A O 13
ATOM 24652 N N . ALA A 1 89 ? -1.107 -4.215 -42.749 1.00 5.24 89 ALA A N 13
ATOM 24653 C CA . ALA A 1 89 ? -2.413 -4.737 -43.135 1.00 72.31 89 ALA A CA 13
ATOM 24654 C C . ALA A 1 89 ? -2.831 -5.893 -42.232 1.00 53.31 89 ALA A C 13
ATOM 24655 O O . ALA A 1 89 ? -3.982 -5.973 -41.806 1.00 61.11 89 ALA A O 13
ATOM 24662 N N . GLN A 1 90 ? -1.888 -6.785 -41.946 1.00 12.11 90 GLN A N 13
ATOM 24663 C CA . GLN A 1 90 ? -2.160 -7.937 -41.094 1.00 12.45 90 GLN A CA 13
ATOM 24664 C C . GLN A 1 90 ? -1.368 -7.852 -39.794 1.00 41.24 90 GLN A C 13
ATOM 24665 O O . GLN A 1 90 ? -0.389 -8.569 -39.588 1.00 10.03 90 GLN A O 13
ATOM 24679 N N . PRO A 1 91 ? -1.799 -6.955 -38.895 1.00 51.14 91 PRO A N 13
ATOM 24680 C CA . PRO A 1 91 ? -1.144 -6.755 -37.599 1.00 32.24 91 PRO A CA 13
ATOM 24681 C C . PRO A 1 91 ? -1.345 -7.940 -36.659 1.00 54.10 91 PRO A C 13
ATOM 24682 O O . PRO A 1 91 ? -0.655 -8.066 -35.648 1.00 35.34 91 PRO A O 13
ATOM 24693 N N . SER A 1 92 ? -2.293 -8.807 -37.002 1.00 20.51 92 SER A N 13
ATOM 24694 C CA . SER A 1 92 ? -2.586 -9.980 -36.186 1.00 11.34 92 SER A CA 13
ATOM 24695 C C . SER A 1 92 ? -1.415 -10.959 -36.201 1.00 43.02 92 SER A C 13
ATOM 24696 O O . SER A 1 92 ? -1.377 -11.909 -35.420 1.00 60.53 92 SER A O 13
ATOM 24704 N N . MET A 1 93 ? -0.462 -10.717 -37.095 1.00 64.00 93 MET A N 13
ATOM 24705 C CA . MET A 1 93 ? 0.711 -11.576 -37.211 1.00 11.03 93 MET A CA 13
ATOM 24706 C C . MET A 1 93 ? 1.740 -11.239 -36.136 1.00 22.03 93 MET A C 13
ATOM 24707 O O . MET A 1 93 ? 2.662 -12.014 -35.881 1.00 62.52 93 MET A O 13
ATOM 24721 N N . VAL A 1 94 ? 1.576 -10.079 -35.509 1.00 52.44 94 VAL A N 13
ATOM 24722 C CA . VAL A 1 94 ? 2.490 -9.640 -34.461 1.00 10.35 94 VAL A CA 13
ATOM 24723 C C . VAL A 1 94 ? 2.491 -10.616 -33.290 1.00 43.41 94 VAL A C 13
ATOM 24724 O O . VAL A 1 94 ? 1.605 -11.462 -33.170 1.00 40.44 94 VAL A O 13
ATOM 24737 N N . LYS A 1 95 ? 3.493 -10.493 -32.426 1.00 21.24 95 LYS A N 13
ATOM 24738 C CA . LYS A 1 95 ? 3.612 -11.362 -31.261 1.00 1.24 95 LYS A CA 13
ATOM 24739 C C . LYS A 1 95 ? 2.662 -10.917 -30.152 1.00 13.35 95 LYS A C 13
ATOM 24740 O O . LYS A 1 95 ? 2.135 -9.805 -30.183 1.00 52.22 95 LYS A O 13
ATOM 24759 N N . ARG A 1 96 ? 2.452 -11.791 -29.174 1.00 23.43 96 ARG A N 13
ATOM 24760 C CA . ARG A 1 96 ? 1.568 -11.488 -28.055 1.00 52.42 96 ARG A CA 13
ATOM 24761 C C . ARG A 1 96 ? 1.608 -12.602 -27.013 1.00 73.24 96 ARG A C 13
ATOM 24762 O O . ARG A 1 96 ? 1.918 -13.755 -27.312 1.00 25.00 96 ARG A O 13
ATOM 24783 N N . PRO A 1 97 ? 1.288 -12.250 -25.758 1.00 5.45 97 PRO A N 13
ATOM 24784 C CA . PRO A 1 97 ? 0.919 -10.880 -25.390 1.00 55.21 97 PRO A CA 13
ATOM 24785 C C . PRO A 1 97 ? 2.102 -9.921 -25.461 1.00 1.12 97 PRO A C 13
ATOM 24786 O O . PRO A 1 97 ? 3.257 -10.338 -25.380 1.00 11.34 97 PRO A O 13
ATOM 24797 N N . VAL A 1 98 ? 1.806 -8.635 -25.614 1.00 75.11 98 VAL A N 13
ATOM 24798 C CA . VAL A 1 98 ? 2.846 -7.615 -25.695 1.00 22.51 98 VAL A CA 13
ATOM 24799 C C . VAL A 1 98 ? 2.689 -6.581 -24.586 1.00 20.24 98 VAL A C 13
ATOM 24800 O O . VAL A 1 98 ? 1.583 -6.117 -24.308 1.00 74.34 98 VAL A O 13
ATOM 24813 N N . LEU A 1 99 ? 3.802 -6.222 -23.957 1.00 44.10 99 LEU A N 13
ATOM 24814 C CA . LEU A 1 99 ? 3.790 -5.241 -22.878 1.00 22.24 99 LEU A CA 13
ATOM 24815 C C . LEU A 1 99 ? 4.531 -3.971 -23.288 1.00 30.44 99 LEU A C 13
ATOM 24816 O O . LEU A 1 99 ? 5.698 -4.021 -23.675 1.00 63.23 99 LEU A O 13
ATOM 24832 N N . GLU A 1 100 ? 3.845 -2.837 -23.198 1.00 64.22 100 GLU A N 13
ATOM 24833 C CA . GLU A 1 100 ? 4.440 -1.555 -23.556 1.00 43.31 100 GLU A CA 13
ATOM 24834 C C . GLU A 1 100 ? 4.709 -0.711 -22.313 1.00 30.33 100 GLU A C 13
ATOM 24835 O O . GLU A 1 100 ? 3.833 -0.538 -21.467 1.00 5.33 100 GLU A O 13
ATOM 24847 N N . ARG A 1 101 ? 5.927 -0.190 -22.212 1.00 4.25 101 ARG A N 13
ATOM 24848 C CA . ARG A 1 101 ? 6.312 0.634 -21.072 1.00 32.41 101 ARG A CA 13
ATOM 24849 C C . ARG A 1 101 ? 7.536 1.483 -21.403 1.00 74.21 101 ARG A C 13
ATOM 24850 O O . ARG A 1 101 ? 8.618 0.956 -21.663 1.00 12.55 101 ARG A O 13
ATOM 24871 N N . ASP A 1 102 ? 7.356 2.799 -21.393 1.00 73.03 102 ASP A N 13
ATOM 24872 C CA . ASP A 1 102 ? 8.447 3.722 -21.692 1.00 63.23 102 ASP A CA 13
ATOM 24873 C C . ASP A 1 102 ? 9.049 3.424 -23.062 1.00 24.24 102 ASP A C 13
ATOM 24874 O O . ASP A 1 102 ? 10.265 3.304 -23.203 1.00 10.42 102 ASP A O 13
ATOM 24883 N N . GLY A 1 103 ? 8.189 3.308 -24.069 1.00 2.43 103 GLY A N 13
ATOM 24884 C CA . GLY A 1 103 ? 8.655 3.024 -25.414 1.00 31.54 103 GLY A CA 13
ATOM 24885 C C . GLY A 1 103 ? 9.389 1.702 -25.507 1.00 30.50 103 GLY A C 13
ATOM 24886 O O . GLY A 1 103 ? 10.178 1.484 -26.426 1.00 10.41 103 GLY A O 13
ATOM 24890 N N . LYS A 1 104 ? 9.131 0.816 -24.551 1.00 25.14 104 LYS A N 13
ATOM 24891 C CA . LYS A 1 104 ? 9.774 -0.493 -24.527 1.00 25.34 104 LYS A CA 13
ATOM 24892 C C . LYS A 1 104 ? 8.757 -1.603 -24.771 1.00 14.23 104 LYS A C 13
ATOM 24893 O O . LYS A 1 104 ? 7.755 -1.708 -24.062 1.00 31.24 104 LYS A O 13
ATOM 24912 N N . LEU A 1 105 ? 9.019 -2.430 -25.777 1.00 31.53 105 LEU A N 13
ATOM 24913 C CA . LEU A 1 105 ? 8.127 -3.534 -26.115 1.00 20.33 105 LEU A CA 13
ATOM 24914 C C . LEU A 1 105 ? 8.662 -4.853 -25.567 1.00 75.31 105 LEU A C 13
ATOM 24915 O O . LEU A 1 105 ? 9.810 -5.220 -25.819 1.00 23.42 105 LEU A O 13
ATOM 24931 N N . MET A 1 106 ? 7.823 -5.562 -24.820 1.00 74.33 106 MET A N 13
ATOM 24932 C CA . MET A 1 106 ? 8.211 -6.843 -24.241 1.00 20.31 106 MET A CA 13
ATOM 24933 C C . MET A 1 106 ? 7.283 -7.957 -24.714 1.00 43.33 106 MET A C 13
ATOM 24934 O O . MET A 1 106 ? 6.072 -7.765 -24.824 1.00 3.02 106 MET A O 13
ATOM 24948 N N . VAL A 1 107 ? 7.860 -9.121 -24.994 1.00 75.01 107 VAL A N 13
ATOM 24949 C CA . VAL A 1 107 ? 7.084 -10.266 -25.455 1.00 61.12 107 VAL A CA 13
ATOM 24950 C C . VAL A 1 107 ? 6.653 -11.145 -24.286 1.00 44.11 107 VAL A C 13
ATOM 24951 O O . VAL A 1 107 ? 7.404 -11.338 -23.331 1.00 61.33 107 VAL A O 13
ATOM 24964 N N . GLY A 1 108 ? 5.437 -11.676 -24.368 1.00 3.25 108 GLY A N 13
ATOM 24965 C CA . GLY A 1 108 ? 4.926 -12.529 -23.311 1.00 34.24 108 GLY A CA 13
ATOM 24966 C C . GLY A 1 108 ? 5.748 -13.790 -23.135 1.00 63.12 108 GLY A C 13
ATOM 24967 O O . GLY A 1 108 ? 6.608 -14.099 -23.960 1.00 74.34 108 GLY A O 13
ATOM 24971 N N . PHE A 1 109 ? 5.485 -14.521 -22.057 1.00 65.53 109 PHE A N 13
ATOM 24972 C CA . PHE A 1 109 ? 6.209 -15.755 -21.773 1.00 34.22 109 PHE A CA 13
ATOM 24973 C C . PHE A 1 109 ? 5.276 -16.811 -21.191 1.00 13.12 109 PHE A C 13
ATOM 24974 O O . PHE A 1 109 ? 4.244 -16.488 -20.600 1.00 33.42 109 PHE A O 13
ATOM 24991 N N . LYS A 1 110 ? 5.643 -18.076 -21.363 1.00 53.10 110 LYS A N 13
ATOM 24992 C CA . LYS A 1 110 ? 4.841 -19.183 -20.854 1.00 31.01 110 LYS A CA 13
ATOM 24993 C C . LYS A 1 110 ? 4.568 -19.017 -19.362 1.00 43.41 110 LYS A C 13
ATOM 24994 O O . LYS A 1 110 ? 5.258 -18.278 -18.660 1.00 73.41 110 LYS A O 13
ATOM 25013 N N . PRO A 1 111 ? 3.539 -19.720 -18.867 1.00 3.22 111 PRO A N 13
ATOM 25014 C CA . PRO A 1 111 ? 3.154 -19.668 -17.454 1.00 31.43 111 PRO A CA 13
ATOM 25015 C C . PRO A 1 111 ? 4.178 -20.343 -16.547 1.00 53.03 111 PRO A C 13
ATOM 25016 O O . PRO A 1 111 ? 4.594 -19.778 -15.537 1.00 72.25 111 PRO A O 13
ATOM 25027 N N . ALA A 1 112 ? 4.581 -21.554 -16.917 1.00 62.44 112 ALA A N 13
ATOM 25028 C CA . ALA A 1 112 ? 5.559 -22.303 -16.139 1.00 52.52 112 ALA A CA 13
ATOM 25029 C C . ALA A 1 112 ? 6.873 -21.538 -16.024 1.00 34.24 112 ALA A C 13
ATOM 25030 O O . ALA A 1 112 ? 7.511 -21.538 -14.972 1.00 74.33 112 ALA A O 13
ATOM 25037 N N . GLN A 1 113 ? 7.271 -20.888 -17.113 1.00 34.25 113 GLN A N 13
ATOM 25038 C CA . GLN A 1 113 ? 8.510 -20.119 -17.132 1.00 42.12 113 GLN A CA 13
ATOM 25039 C C . GLN A 1 113 ? 8.382 -18.858 -16.283 1.00 63.54 113 GLN A C 13
ATOM 25040 O O . GLN A 1 113 ? 9.256 -18.555 -15.469 1.00 30.03 113 GLN A O 13
ATOM 25054 N N . TYR A 1 114 ? 7.291 -18.128 -16.478 1.00 74.31 114 TYR A N 13
ATOM 25055 C CA . TYR A 1 114 ? 7.050 -16.898 -15.731 1.00 32.54 114 TYR A CA 13
ATOM 25056 C C . TYR A 1 114 ? 7.074 -17.160 -14.229 1.00 30.52 114 TYR A C 13
ATOM 25057 O O . TYR A 1 114 ? 7.644 -16.383 -13.463 1.00 21.43 114 TYR A O 13
ATOM 25075 N N . GLU A 1 115 ? 6.453 -18.260 -13.816 1.00 14.02 115 GLU A N 13
ATOM 25076 C CA . GLU A 1 115 ? 6.402 -18.624 -12.405 1.00 22.21 115 GLU A CA 13
ATOM 25077 C C . GLU A 1 115 ? 7.775 -19.070 -11.909 1.00 15.44 115 GLU A C 13
ATOM 25078 O O . GLU A 1 115 ? 8.235 -18.642 -10.851 1.00 4.40 115 GLU A O 13
ATOM 25090 N N . ALA A 1 116 ? 8.425 -19.935 -12.682 1.00 50.22 116 ALA A N 13
ATOM 25091 C CA . ALA A 1 116 ? 9.745 -20.439 -12.323 1.00 4.31 116 ALA A CA 13
ATOM 25092 C C . ALA A 1 116 ? 10.745 -19.297 -12.173 1.00 51.44 116 ALA A C 13
ATOM 25093 O O . ALA A 1 116 ? 11.480 -19.230 -11.188 1.00 72.23 116 ALA A O 13
ATOM 25100 N N . TYR A 1 117 ? 10.769 -18.404 -13.155 1.00 54.32 117 TYR A N 13
ATOM 25101 C CA . TYR A 1 117 ? 11.681 -17.268 -13.133 1.00 43.12 117 TYR A CA 13
ATOM 25102 C C . TYR A 1 117 ? 11.316 -16.297 -12.014 1.00 23.32 117 TYR A C 13
ATOM 25103 O O . TYR A 1 117 ? 12.178 -15.854 -11.254 1.00 72.22 117 TYR A O 13
ATOM 25121 N N . PHE A 1 118 ? 10.031 -15.970 -11.919 1.00 14.14 118 PHE A N 13
ATOM 25122 C CA . PHE A 1 118 ? 9.550 -15.052 -10.894 1.00 2.10 118 PHE A CA 13
ATOM 25123 C C . PHE A 1 118 ? 9.866 -15.581 -9.498 1.00 23.32 118 PHE A C 13
ATOM 25124 O O . PHE A 1 118 ? 9.999 -14.813 -8.546 1.00 14.34 118 PHE A O 13
ATOM 25141 N N . LYS A 1 119 ? 9.984 -16.900 -9.384 1.00 45.31 119 LYS A N 13
ATOM 25142 C CA . LYS A 1 119 ? 10.284 -17.534 -8.106 1.00 73.12 119 LYS A CA 13
ATOM 25143 C C . LYS A 1 119 ? 11.789 -17.572 -7.858 1.00 53.44 119 LYS A C 13
ATOM 25144 O O . LYS A 1 119 ? 12.550 -18.097 -8.672 1.00 11.14 119 LYS A O 13
ATOM 25163 N N . LEU A 1 120 ? 12.212 -17.013 -6.729 1.00 51.43 120 LEU A N 13
ATOM 25164 C CA . LEU A 1 120 ? 13.626 -16.985 -6.374 1.00 62.11 120 LEU A CA 13
ATOM 25165 C C . LEU A 1 120 ? 14.034 -18.269 -5.658 1.00 51.03 120 LEU A C 13
ATOM 25166 O O . LEU A 1 120 ? 13.681 -18.484 -4.498 1.00 22.42 120 LEU A O 13
ATOM 25182 N N . GLY A 1 1 ? -1.066 11.899 -4.212 1.00 42.31 1 GLY A N 14
ATOM 25183 C CA . GLY A 1 1 ? -0.730 12.472 -5.502 1.00 53.12 1 GLY A CA 14
ATOM 25184 C C . GLY A 1 1 ? -1.214 11.621 -6.659 1.00 15.32 1 GLY A C 14
ATOM 25185 O O . GLY A 1 1 ? -1.659 10.487 -6.480 1.00 30.13 1 GLY A O 14
ATOM 25189 N N . PRO A 1 2 ? -1.132 12.172 -7.879 1.00 31.21 2 PRO A N 14
ATOM 25190 C CA . PRO A 1 2 ? -1.563 11.474 -9.094 1.00 52.14 2 PRO A CA 14
ATOM 25191 C C . PRO A 1 2 ? -0.643 10.311 -9.451 1.00 61.23 2 PRO A C 14
ATOM 25192 O O . PRO A 1 2 ? 0.242 9.947 -8.678 1.00 11.13 2 PRO A O 14
ATOM 25203 N N . GLY A 1 3 ? -0.859 9.730 -10.627 1.00 13.22 3 GLY A N 14
ATOM 25204 C CA . GLY A 1 3 ? -0.041 8.615 -11.066 1.00 45.42 3 GLY A CA 14
ATOM 25205 C C . GLY A 1 3 ? -0.727 7.279 -10.861 1.00 62.35 3 GLY A C 14
ATOM 25206 O O . GLY A 1 3 ? -1.043 6.900 -9.733 1.00 22.31 3 GLY A O 14
ATOM 25210 N N . SER A 1 4 ? -0.961 6.561 -11.957 1.00 25.24 4 SER A N 14
ATOM 25211 C CA . SER A 1 4 ? -1.618 5.262 -11.894 1.00 42.22 4 SER A CA 14
ATOM 25212 C C . SER A 1 4 ? -0.596 4.144 -11.713 1.00 24.33 4 SER A C 14
ATOM 25213 O O . SER A 1 4 ? -0.866 3.143 -11.048 1.00 52.03 4 SER A O 14
ATOM 25221 N N . MET A 1 5 ? 0.577 4.321 -12.309 1.00 41.54 5 MET A N 14
ATOM 25222 C CA . MET A 1 5 ? 1.641 3.329 -12.214 1.00 62.03 5 MET A CA 14
ATOM 25223 C C . MET A 1 5 ? 1.141 1.953 -12.643 1.00 45.23 5 MET A C 14
ATOM 25224 O O . MET A 1 5 ? 1.251 0.982 -11.896 1.00 4.24 5 MET A O 14
ATOM 25238 N N . SER A 1 6 ? 0.591 1.879 -13.851 1.00 44.34 6 SER A N 14
ATOM 25239 C CA . SER A 1 6 ? 0.071 0.622 -14.378 1.00 64.43 6 SER A CA 14
ATOM 25240 C C . SER A 1 6 ? 0.771 0.248 -15.681 1.00 62.14 6 SER A C 14
ATOM 25241 O O . SER A 1 6 ? 1.406 1.087 -16.321 1.00 73.31 6 SER A O 14
ATOM 25249 N N . VAL A 1 7 ? 0.651 -1.018 -16.068 1.00 10.34 7 VAL A N 14
ATOM 25250 C CA . VAL A 1 7 ? 1.270 -1.504 -17.294 1.00 2.44 7 VAL A CA 14
ATOM 25251 C C . VAL A 1 7 ? 0.232 -1.701 -18.394 1.00 5.32 7 VAL A C 14
ATOM 25252 O O . VAL A 1 7 ? -0.902 -2.102 -18.129 1.00 24.25 7 VAL A O 14
ATOM 25265 N N . THR A 1 8 ? 0.627 -1.416 -19.631 1.00 15.13 8 THR A N 14
ATOM 25266 C CA . THR A 1 8 ? -0.269 -1.560 -20.772 1.00 55.12 8 THR A CA 14
ATOM 25267 C C . THR A 1 8 ? 0.104 -2.776 -21.612 1.00 32.31 8 THR A C 14
ATOM 25268 O O . THR A 1 8 ? 1.256 -2.930 -22.022 1.00 11.22 8 THR A O 14
ATOM 25279 N N . ILE A 1 9 ? -0.876 -3.636 -21.868 1.00 40.31 9 ILE A N 14
ATOM 25280 C CA . ILE A 1 9 ? -0.650 -4.837 -22.663 1.00 3.44 9 ILE A CA 14
ATOM 25281 C C . ILE A 1 9 ? -1.433 -4.786 -23.971 1.00 62.44 9 ILE A C 14
ATOM 25282 O O . ILE A 1 9 ? -2.595 -4.383 -23.995 1.00 5.32 9 ILE A O 14
ATOM 25298 N N . TYR A 1 10 ? -0.787 -5.199 -25.055 1.00 4.54 10 TYR A N 14
ATOM 25299 C CA . TYR A 1 10 ? -1.423 -5.199 -26.368 1.00 30.24 10 TYR A CA 14
ATOM 25300 C C . TYR A 1 10 ? -1.738 -6.622 -26.819 1.00 22.21 10 TYR A C 14
ATOM 25301 O O . TYR A 1 10 ? -1.133 -7.585 -26.348 1.00 41.11 10 TYR A O 14
ATOM 25319 N N . GLY A 1 11 ? -2.691 -6.747 -27.739 1.00 41.24 11 GLY A N 14
ATOM 25320 C CA . GLY A 1 11 ? -3.071 -8.055 -28.239 1.00 3.41 11 GLY A CA 14
ATOM 25321 C C . GLY A 1 11 ? -4.122 -7.975 -29.330 1.00 42.14 11 GLY A C 14
ATOM 25322 O O . GLY A 1 11 ? -4.317 -6.921 -29.937 1.00 61.14 11 GLY A O 14
ATOM 25326 N N . ILE A 1 12 ? -4.799 -9.091 -29.580 1.00 0.23 12 ILE A N 14
ATOM 25327 C CA . ILE A 1 12 ? -5.834 -9.142 -30.605 1.00 21.20 12 ILE A CA 14
ATOM 25328 C C . ILE A 1 12 ? -7.020 -9.984 -30.146 1.00 0.25 12 ILE A C 14
ATOM 25329 O O . ILE A 1 12 ? -6.998 -10.571 -29.065 1.00 72.24 12 ILE A O 14
ATOM 25345 N N . LYS A 1 13 ? -8.055 -10.040 -30.978 1.00 73.52 13 LYS A N 14
ATOM 25346 C CA . LYS A 1 13 ? -9.250 -10.812 -30.661 1.00 71.53 13 LYS A CA 14
ATOM 25347 C C . LYS A 1 13 ? -9.038 -12.292 -30.964 1.00 42.41 13 LYS A C 14
ATOM 25348 O O . LYS A 1 13 ? -9.223 -13.145 -30.097 1.00 70.40 13 LYS A O 14
ATOM 25367 N N . ASN A 1 14 ? -8.647 -12.589 -32.199 1.00 14.55 14 ASN A N 14
ATOM 25368 C CA . ASN A 1 14 ? -8.409 -13.966 -32.615 1.00 43.33 14 ASN A CA 14
ATOM 25369 C C . ASN A 1 14 ? -7.100 -14.491 -32.033 1.00 4.54 14 ASN A C 14
ATOM 25370 O O . ASN A 1 14 ? -6.104 -14.627 -32.744 1.00 13.15 14 ASN A O 14
ATOM 25381 N N . CYS A 1 15 ? -7.110 -14.784 -30.737 1.00 13.42 15 CYS A N 14
ATOM 25382 C CA . CYS A 1 15 ? -5.924 -15.294 -30.060 1.00 5.12 15 CYS A CA 14
ATOM 25383 C C . CYS A 1 15 ? -6.307 -16.061 -28.798 1.00 45.42 15 CYS A C 14
ATOM 25384 O O . CYS A 1 15 ? -7.383 -15.856 -28.238 1.00 62.11 15 CYS A O 14
ATOM 25392 N N . ASP A 1 16 ? -5.418 -16.945 -28.357 1.00 14.03 16 ASP A N 14
ATOM 25393 C CA . ASP A 1 16 ? -5.662 -17.744 -27.161 1.00 11.23 16 ASP A CA 14
ATOM 25394 C C . ASP A 1 16 ? -4.645 -17.417 -26.073 1.00 34.34 16 ASP A C 14
ATOM 25395 O O . ASP A 1 16 ? -4.935 -17.531 -24.882 1.00 45.12 16 ASP A O 14
ATOM 25404 N N . THR A 1 17 ? -3.450 -17.010 -26.489 1.00 62.21 17 THR A N 14
ATOM 25405 C CA . THR A 1 17 ? -2.388 -16.670 -25.550 1.00 10.24 17 THR A CA 14
ATOM 25406 C C . THR A 1 17 ? -2.806 -15.518 -24.643 1.00 43.54 17 THR A C 14
ATOM 25407 O O . THR A 1 17 ? -2.563 -15.545 -23.437 1.00 32.13 17 THR A O 14
ATOM 25418 N N . MET A 1 18 ? -3.435 -14.506 -25.231 1.00 61.22 18 MET A N 14
ATOM 25419 C CA . MET A 1 18 ? -3.888 -13.344 -24.475 1.00 4.42 18 MET A CA 14
ATOM 25420 C C . MET A 1 18 ? -4.721 -13.772 -23.271 1.00 72.34 18 MET A C 14
ATOM 25421 O O . MET A 1 18 ? -4.651 -13.157 -22.206 1.00 54.40 18 MET A O 14
ATOM 25435 N N . LYS A 1 19 ? -5.508 -14.827 -23.445 1.00 34.45 19 LYS A N 14
ATOM 25436 C CA . LYS A 1 19 ? -6.355 -15.337 -22.374 1.00 44.21 19 LYS A CA 14
ATOM 25437 C C . LYS A 1 19 ? -5.512 -15.792 -21.186 1.00 43.12 19 LYS A C 14
ATOM 25438 O O . LYS A 1 19 ? -5.759 -15.395 -20.048 1.00 22.52 19 LYS A O 14
ATOM 25457 N N . LYS A 1 20 ? -4.516 -16.628 -21.459 1.00 34.44 20 LYS A N 14
ATOM 25458 C CA . LYS A 1 20 ? -3.634 -17.136 -20.415 1.00 13.54 20 LYS A CA 14
ATOM 25459 C C . LYS A 1 20 ? -2.906 -15.994 -19.715 1.00 54.33 20 LYS A C 14
ATOM 25460 O O . LYS A 1 20 ? -2.845 -15.945 -18.486 1.00 71.32 20 LYS A O 14
ATOM 25479 N N . ALA A 1 21 ? -2.356 -15.077 -20.504 1.00 53.12 21 ALA A N 14
ATOM 25480 C CA . ALA A 1 21 ? -1.634 -13.934 -19.959 1.00 1.22 21 ALA A CA 14
ATOM 25481 C C . ALA A 1 21 ? -2.508 -13.146 -18.988 1.00 43.50 21 ALA A C 14
ATOM 25482 O O . ALA A 1 21 ? -2.096 -12.853 -17.865 1.00 22.15 21 ALA A O 14
ATOM 25489 N N . ARG A 1 22 ? -3.715 -12.805 -19.428 1.00 25.34 22 ARG A N 14
ATOM 25490 C CA . ARG A 1 22 ? -4.645 -12.048 -18.598 1.00 62.34 22 ARG A CA 14
ATOM 25491 C C . ARG A 1 22 ? -4.952 -12.798 -17.304 1.00 32.15 22 ARG A C 14
ATOM 25492 O O . ARG A 1 22 ? -4.883 -12.228 -16.214 1.00 70.51 22 ARG A O 14
ATOM 25513 N N . ILE A 1 23 ? -5.288 -14.076 -17.432 1.00 34.41 23 ILE A N 14
ATOM 25514 C CA . ILE A 1 23 ? -5.605 -14.903 -16.274 1.00 74.45 23 ILE A CA 14
ATOM 25515 C C . ILE A 1 23 ? -4.445 -14.930 -15.285 1.00 44.23 23 ILE A C 14
ATOM 25516 O O . ILE A 1 23 ? -4.650 -14.938 -14.071 1.00 42.13 23 ILE A O 14
ATOM 25532 N N . TRP A 1 24 ? -3.226 -14.942 -15.812 1.00 31.51 24 TRP A N 14
ATOM 25533 C CA . TRP A 1 24 ? -2.031 -14.966 -14.976 1.00 62.05 24 TRP A CA 14
ATOM 25534 C C . TRP A 1 24 ? -1.890 -13.666 -14.191 1.00 74.25 24 TRP A C 14
ATOM 25535 O O . TRP A 1 24 ? -1.797 -13.677 -12.963 1.00 4.31 24 TRP A O 14
ATOM 25556 N N . LEU A 1 25 ? -1.873 -12.547 -14.907 1.00 11.33 25 LEU A N 14
ATOM 25557 C CA . LEU A 1 25 ? -1.743 -11.238 -14.277 1.00 44.32 25 LEU A CA 14
ATOM 25558 C C . LEU A 1 25 ? -2.892 -10.983 -13.306 1.00 51.32 25 LEU A C 14
ATOM 25559 O O . LEU A 1 25 ? -2.689 -10.458 -12.214 1.00 43.22 25 LEU A O 14
ATOM 25575 N N . GLU A 1 26 ? -4.100 -11.363 -13.715 1.00 61.23 26 GLU A N 14
ATOM 25576 C CA . GLU A 1 26 ? -5.280 -11.177 -12.880 1.00 64.31 26 GLU A CA 14
ATOM 25577 C C . GLU A 1 26 ? -5.224 -12.079 -11.650 1.00 74.22 26 GLU A C 14
ATOM 25578 O O . GLU A 1 26 ? -5.574 -11.662 -10.545 1.00 53.23 26 GLU A O 14
ATOM 25590 N N . ASP A 1 27 ? -4.784 -13.315 -11.850 1.00 34.31 27 ASP A N 14
ATOM 25591 C CA . ASP A 1 27 ? -4.681 -14.277 -10.759 1.00 72.41 27 ASP A CA 14
ATOM 25592 C C . ASP A 1 27 ? -3.714 -13.783 -9.688 1.00 33.14 27 ASP A C 14
ATOM 25593 O O . ASP A 1 27 ? -4.010 -13.843 -8.493 1.00 3.11 27 ASP A O 14
ATOM 25602 N N . HIS A 1 28 ? -2.557 -13.294 -10.122 1.00 21.13 28 HIS A N 14
ATOM 25603 C CA . HIS A 1 28 ? -1.545 -12.789 -9.200 1.00 13.54 28 HIS A CA 14
ATOM 25604 C C . HIS A 1 28 ? -2.072 -11.588 -8.421 1.00 43.42 28 HIS A C 14
ATOM 25605 O O . HIS A 1 28 ? -1.513 -11.209 -7.393 1.00 0.32 28 HIS A O 14
ATOM 25619 N N . GLY A 1 29 ? -3.151 -10.992 -8.920 1.00 43.32 29 GLY A N 14
ATOM 25620 C CA . GLY A 1 29 ? -3.734 -9.839 -8.258 1.00 61.30 29 GLY A CA 14
ATOM 25621 C C . GLY A 1 29 ? -3.338 -8.532 -8.915 1.00 13.24 29 GLY A C 14
ATOM 25622 O O . GLY A 1 29 ? -3.487 -7.462 -8.324 1.00 52.32 29 GLY A O 14
ATOM 25626 N N . ILE A 1 30 ? -2.830 -8.617 -10.140 1.00 54.44 30 ILE A N 14
ATOM 25627 C CA . ILE A 1 30 ? -2.410 -7.432 -10.877 1.00 74.22 30 ILE A CA 14
ATOM 25628 C C . ILE A 1 30 ? -3.383 -7.114 -12.007 1.00 61.31 30 ILE A C 14
ATOM 25629 O O . ILE A 1 30 ? -3.988 -8.014 -12.590 1.00 14.22 30 ILE A O 14
ATOM 25645 N N . ASP A 1 31 ? -3.527 -5.830 -12.313 1.00 75.12 31 ASP A N 14
ATOM 25646 C CA . ASP A 1 31 ? -4.423 -5.393 -13.378 1.00 21.24 31 ASP A CA 14
ATOM 25647 C C . ASP A 1 31 ? -3.644 -4.724 -14.505 1.00 75.12 31 ASP A C 14
ATOM 25648 O O . ASP A 1 31 ? -2.905 -3.766 -14.280 1.00 63.43 31 ASP A O 14
ATOM 25657 N N . TYR A 1 32 ? -3.812 -5.237 -15.719 1.00 1.34 32 TYR A N 14
ATOM 25658 C CA . TYR A 1 32 ? -3.121 -4.693 -16.882 1.00 14.55 32 TYR A CA 14
ATOM 25659 C C . TYR A 1 32 ? -4.110 -4.061 -17.856 1.00 23.04 32 TYR A C 14
ATOM 25660 O O . TYR A 1 32 ? -5.293 -4.403 -17.869 1.00 43.04 32 TYR A O 14
ATOM 25678 N N . THR A 1 33 ? -3.616 -3.135 -18.673 1.00 12.42 33 THR A N 14
ATOM 25679 C CA . THR A 1 33 ? -4.454 -2.453 -19.651 1.00 70.00 33 THR A CA 14
ATOM 25680 C C . THR A 1 33 ? -4.559 -3.259 -20.941 1.00 44.51 33 THR A C 14
ATOM 25681 O O . THR A 1 33 ? -3.607 -3.333 -21.717 1.00 22.54 33 THR A O 14
ATOM 25692 N N . PHE A 1 34 ? -5.724 -3.859 -21.165 1.00 20.02 34 PHE A N 14
ATOM 25693 C CA . PHE A 1 34 ? -5.953 -4.660 -22.362 1.00 51.35 34 PHE A CA 14
ATOM 25694 C C . PHE A 1 34 ? -6.196 -3.766 -23.575 1.00 63.42 34 PHE A C 14
ATOM 25695 O O . PHE A 1 34 ? -7.176 -3.021 -23.625 1.00 51.44 34 PHE A O 14
ATOM 25712 N N . HIS A 1 35 ? -5.299 -3.847 -24.552 1.00 30.12 35 HIS A N 14
ATOM 25713 C CA . HIS A 1 35 ? -5.415 -3.046 -25.766 1.00 4.21 35 HIS A CA 14
ATOM 25714 C C . HIS A 1 35 ? -5.390 -3.933 -27.007 1.00 71.42 35 HIS A C 14
ATOM 25715 O O . HIS A 1 35 ? -4.451 -4.703 -27.212 1.00 23.35 35 HIS A O 14
ATOM 25729 N N . ASP A 1 36 ? -6.427 -3.821 -27.829 1.00 25.23 36 ASP A N 14
ATOM 25730 C CA . ASP A 1 36 ? -6.524 -4.613 -29.050 1.00 42.21 36 ASP A CA 14
ATOM 25731 C C . ASP A 1 36 ? -6.115 -3.789 -30.266 1.00 1.23 36 ASP A C 14
ATOM 25732 O O . ASP A 1 36 ? -6.639 -2.698 -30.494 1.00 31.51 36 ASP A O 14
ATOM 25741 N N . TYR A 1 37 ? -5.175 -4.316 -31.042 1.00 30.14 37 TYR A N 14
ATOM 25742 C CA . TYR A 1 37 ? -4.693 -3.628 -32.234 1.00 33.02 37 TYR A CA 14
ATOM 25743 C C . TYR A 1 37 ? -5.829 -3.393 -33.225 1.00 52.25 37 TYR A C 14
ATOM 25744 O O . TYR A 1 37 ? -5.889 -2.356 -33.886 1.00 44.22 37 TYR A O 14
ATOM 25762 N N . LYS A 1 38 ? -6.730 -4.365 -33.323 1.00 0.11 38 LYS A N 14
ATOM 25763 C CA . LYS A 1 38 ? -7.866 -4.266 -34.232 1.00 54.34 38 LYS A CA 14
ATOM 25764 C C . LYS A 1 38 ? -8.910 -3.293 -33.693 1.00 63.30 38 LYS A C 14
ATOM 25765 O O . LYS A 1 38 ? -9.255 -2.310 -34.349 1.00 51.11 38 LYS A O 14
ATOM 25784 N N . LYS A 1 39 ? -9.408 -3.572 -32.493 1.00 13.11 39 LYS A N 14
ATOM 25785 C CA . LYS A 1 39 ? -10.411 -2.721 -31.864 1.00 43.13 39 LYS A CA 14
ATOM 25786 C C . LYS A 1 39 ? -9.932 -1.275 -31.796 1.00 2.14 39 LYS A C 14
ATOM 25787 O O . LYS A 1 39 ? -10.665 -0.352 -32.149 1.00 41.33 39 LYS A O 14
ATOM 25806 N N . GLU A 1 40 ? -8.697 -1.086 -31.343 1.00 43.23 40 GLU A N 14
ATOM 25807 C CA . GLU A 1 40 ? -8.121 0.249 -31.230 1.00 30.23 40 GLU A CA 14
ATOM 25808 C C . GLU A 1 40 ? -7.873 0.852 -32.610 1.00 71.01 40 GLU A C 14
ATOM 25809 O O . GLU A 1 40 ? -7.936 2.068 -32.788 1.00 70.35 40 GLU A O 14
ATOM 25821 N N . GLY A 1 41 ? -7.588 -0.007 -33.584 1.00 12.45 41 GLY A N 14
ATOM 25822 C CA . GLY A 1 41 ? -7.334 0.457 -34.934 1.00 0.44 41 GLY A CA 14
ATOM 25823 C C . GLY A 1 41 ? -5.863 0.725 -35.188 1.00 54.13 41 GLY A C 14
ATOM 25824 O O . GLY A 1 41 ? -5.347 1.785 -34.831 1.00 32.21 41 GLY A O 14
ATOM 25828 N N . LEU A 1 42 ? -5.187 -0.238 -35.803 1.00 61.22 42 LEU A N 14
ATOM 25829 C CA . LEU A 1 42 ? -3.765 -0.101 -36.103 1.00 32.11 42 LEU A CA 14
ATOM 25830 C C . LEU A 1 42 ? -3.551 0.734 -37.360 1.00 60.11 42 LEU A C 14
ATOM 25831 O O . LEU A 1 42 ? -4.121 0.447 -38.413 1.00 61.12 42 LEU A O 14
ATOM 25847 N N . ASP A 1 43 ? -2.725 1.769 -37.244 1.00 24.10 43 ASP A N 14
ATOM 25848 C CA . ASP A 1 43 ? -2.433 2.645 -38.372 1.00 33.24 43 ASP A CA 14
ATOM 25849 C C . ASP A 1 43 ? -0.949 2.605 -38.722 1.00 21.14 43 ASP A C 14
ATOM 25850 O O . ASP A 1 43 ? -0.158 1.952 -38.040 1.00 4.53 43 ASP A O 14
ATOM 25859 N N . ALA A 1 44 ? -0.577 3.306 -39.787 1.00 11.33 44 ALA A N 14
ATOM 25860 C CA . ALA A 1 44 ? 0.812 3.351 -40.227 1.00 41.31 44 ALA A CA 14
ATOM 25861 C C . ALA A 1 44 ? 1.709 3.947 -39.148 1.00 2.35 44 ALA A C 14
ATOM 25862 O O . ALA A 1 44 ? 2.770 3.404 -38.841 1.00 3.31 44 ALA A O 14
ATOM 25869 N N . GLU A 1 45 ? 1.277 5.067 -38.577 1.00 21.11 45 GLU A N 14
ATOM 25870 C CA . GLU A 1 45 ? 2.044 5.737 -37.532 1.00 32.33 45 GLU A CA 14
ATOM 25871 C C . GLU A 1 45 ? 2.413 4.761 -36.418 1.00 22.11 45 GLU A C 14
ATOM 25872 O O . GLU A 1 45 ? 3.567 4.694 -35.994 1.00 3.32 45 GLU A O 14
ATOM 25884 N N . THR A 1 46 ? 1.425 4.007 -35.948 1.00 73.34 46 THR A N 14
ATOM 25885 C CA . THR A 1 46 ? 1.644 3.037 -34.883 1.00 14.20 46 THR A CA 14
ATOM 25886 C C . THR A 1 46 ? 2.596 1.934 -35.332 1.00 20.44 46 THR A C 14
ATOM 25887 O O . THR A 1 46 ? 3.579 1.633 -34.653 1.00 51.10 46 THR A O 14
ATOM 25898 N N . LEU A 1 47 ? 2.299 1.333 -36.479 1.00 41.05 47 LEU A N 14
ATOM 25899 C CA . LEU A 1 47 ? 3.130 0.262 -37.019 1.00 30.54 47 LEU A CA 14
ATOM 25900 C C . LEU A 1 47 ? 4.587 0.699 -37.117 1.00 4.21 47 LEU A C 14
ATOM 25901 O O . LEU A 1 47 ? 5.487 0.011 -36.635 1.00 62.44 47 LEU A O 14
ATOM 25917 N N . ASP A 1 48 ? 4.812 1.850 -37.740 1.00 1.01 48 ASP A N 14
ATOM 25918 C CA . ASP A 1 48 ? 6.162 2.382 -37.899 1.00 1.33 48 ASP A CA 14
ATOM 25919 C C . ASP A 1 48 ? 6.827 2.589 -36.541 1.00 4.12 48 ASP A C 14
ATOM 25920 O O . ASP A 1 48 ? 7.960 2.159 -36.323 1.00 45.52 48 ASP A O 14
ATOM 25929 N N . ARG A 1 49 ? 6.116 3.249 -35.633 1.00 40.22 49 ARG A N 14
ATOM 25930 C CA . ARG A 1 49 ? 6.639 3.513 -34.299 1.00 24.55 49 ARG A CA 14
ATOM 25931 C C . ARG A 1 49 ? 6.973 2.211 -33.578 1.00 53.00 49 ARG A C 14
ATOM 25932 O O . ARG A 1 49 ? 7.884 2.163 -32.751 1.00 73.52 49 ARG A O 14
ATOM 25953 N N . PHE A 1 50 ? 6.230 1.156 -33.896 1.00 52.05 50 PHE A N 14
ATOM 25954 C CA . PHE A 1 50 ? 6.447 -0.146 -33.278 1.00 23.30 50 PHE A CA 14
ATOM 25955 C C . PHE A 1 50 ? 7.717 -0.799 -33.815 1.00 71.14 50 PHE A C 14
ATOM 25956 O O . PHE A 1 50 ? 8.554 -1.280 -33.048 1.00 40.10 50 PHE A O 14
ATOM 25973 N N . LEU A 1 51 ? 7.855 -0.813 -35.136 1.00 22.50 51 LEU A N 14
ATOM 25974 C CA . LEU A 1 51 ? 9.022 -1.407 -35.778 1.00 0.23 51 LEU A CA 14
ATOM 25975 C C . LEU A 1 51 ? 10.292 -0.648 -35.406 1.00 53.31 51 LEU A C 14
ATOM 25976 O O . LEU A 1 51 ? 11.367 -1.236 -35.285 1.00 22.12 51 LEU A O 14
ATOM 25992 N N . LYS A 1 52 ? 10.161 0.662 -35.225 1.00 72.22 52 LYS A N 14
ATOM 25993 C CA . LYS A 1 52 ? 11.296 1.503 -34.863 1.00 13.04 52 LYS A CA 14
ATOM 25994 C C . LYS A 1 52 ? 11.808 1.155 -33.470 1.00 1.22 52 LYS A C 14
ATOM 25995 O O . LYS A 1 52 ? 12.972 1.395 -33.146 1.00 22.51 52 LYS A O 14
ATOM 26014 N N . THR A 1 53 ? 10.932 0.587 -32.646 1.00 24.20 53 THR A N 14
ATOM 26015 C CA . THR A 1 53 ? 11.296 0.207 -31.287 1.00 34.52 53 THR A CA 14
ATOM 26016 C C . THR A 1 53 ? 11.685 -1.266 -31.214 1.00 21.14 53 THR A C 14
ATOM 26017 O O . THR A 1 53 ? 12.536 -1.655 -30.415 1.00 72.44 53 THR A O 14
ATOM 26028 N N . VAL A 1 54 ? 11.055 -2.081 -32.054 1.00 5.34 54 VAL A N 14
ATOM 26029 C CA . VAL A 1 54 ? 11.336 -3.512 -32.085 1.00 43.11 54 VAL A CA 14
ATOM 26030 C C . VAL A 1 54 ? 11.515 -4.006 -33.516 1.00 50.42 54 VAL A C 14
ATOM 26031 O O . VAL A 1 54 ? 10.727 -3.693 -34.410 1.00 41.32 54 VAL A O 14
ATOM 26044 N N . PRO A 1 55 ? 12.574 -4.795 -33.742 1.00 2.25 55 PRO A N 14
ATOM 26045 C CA . PRO A 1 55 ? 12.881 -5.350 -35.063 1.00 2.03 55 PRO A CA 14
ATOM 26046 C C . PRO A 1 55 ? 11.875 -6.412 -35.495 1.00 74.41 55 PRO A C 14
ATOM 26047 O O . PRO A 1 55 ? 11.478 -7.264 -34.698 1.00 51.24 55 PRO A O 14
ATOM 26058 N N . TRP A 1 56 ? 11.466 -6.355 -36.757 1.00 2.13 56 TRP A N 14
ATOM 26059 C CA . TRP A 1 56 ? 10.506 -7.313 -37.292 1.00 72.32 56 TRP A CA 14
ATOM 26060 C C . TRP A 1 56 ? 10.958 -8.745 -37.026 1.00 33.30 56 TRP A C 14
ATOM 26061 O O . TRP A 1 56 ? 10.135 -9.648 -36.883 1.00 54.31 56 TRP A O 14
ATOM 26082 N N . GLU A 1 57 ? 12.270 -8.944 -36.959 1.00 24.51 57 GLU A N 14
ATOM 26083 C CA . GLU A 1 57 ? 12.830 -10.267 -36.711 1.00 64.15 57 GLU A CA 14
ATOM 26084 C C . GLU A 1 57 ? 12.279 -10.856 -35.415 1.00 74.11 57 GLU A C 14
ATOM 26085 O O . GLU A 1 57 ? 12.083 -12.065 -35.305 1.00 43.02 57 GLU A O 14
ATOM 26097 N N . GLN A 1 58 ? 12.033 -9.989 -34.436 1.00 73.33 58 GLN A N 14
ATOM 26098 C CA . GLN A 1 58 ? 11.507 -10.424 -33.148 1.00 13.45 58 GLN A CA 14
ATOM 26099 C C . GLN A 1 58 ? 10.200 -9.707 -32.824 1.00 24.32 58 GLN A C 14
ATOM 26100 O O . GLN A 1 58 ? 9.865 -9.501 -31.657 1.00 52.14 58 GLN A O 14
ATOM 26114 N N . LEU A 1 59 ? 9.465 -9.329 -33.865 1.00 41.15 59 LEU A N 14
ATOM 26115 C CA . LEU A 1 59 ? 8.194 -8.635 -33.692 1.00 23.12 59 LEU A CA 14
ATOM 26116 C C . LEU A 1 59 ? 7.033 -9.493 -34.185 1.00 51.11 59 LEU A C 14
ATOM 26117 O O . LEU A 1 59 ? 5.895 -9.331 -33.742 1.00 4.12 59 LEU A O 14
ATOM 26133 N N . LEU A 1 60 ? 7.328 -10.409 -35.101 1.00 55.45 60 LEU A N 14
ATOM 26134 C CA . LEU A 1 60 ? 6.311 -11.295 -35.652 1.00 62.31 60 LEU A CA 14
ATOM 26135 C C . LEU A 1 60 ? 6.609 -12.751 -35.304 1.00 44.10 60 LEU A C 14
ATOM 26136 O O . LEU A 1 60 ? 7.767 -13.139 -35.160 1.00 61.30 60 LEU A O 14
ATOM 26152 N N . ASN A 1 61 ? 5.555 -13.550 -35.173 1.00 14.22 61 ASN A N 14
ATOM 26153 C CA . ASN A 1 61 ? 5.705 -14.964 -34.845 1.00 33.24 61 ASN A CA 14
ATOM 26154 C C . ASN A 1 61 ? 6.693 -15.641 -35.790 1.00 54.15 61 ASN A C 14
ATOM 26155 O O . ASN A 1 61 ? 6.751 -15.319 -36.977 1.00 1.23 61 ASN A O 14
ATOM 26166 N N . ARG A 1 62 ? 7.468 -16.579 -35.255 1.00 14.43 62 ARG A N 14
ATOM 26167 C CA . ARG A 1 62 ? 8.453 -17.301 -36.051 1.00 62.32 62 ARG A CA 14
ATOM 26168 C C . ARG A 1 62 ? 8.136 -18.792 -36.086 1.00 71.20 62 ARG A C 14
ATOM 26169 O O . ARG A 1 62 ? 8.174 -19.421 -37.143 1.00 73.11 62 ARG A O 14
ATOM 26190 N N . ALA A 1 63 ? 7.822 -19.354 -34.922 1.00 13.41 63 ALA A N 14
ATOM 26191 C CA . ALA A 1 63 ? 7.497 -20.771 -34.820 1.00 11.25 63 ALA A CA 14
ATOM 26192 C C . ALA A 1 63 ? 5.988 -20.989 -34.812 1.00 40.23 63 ALA A C 14
ATOM 26193 O O . ALA A 1 63 ? 5.492 -21.947 -34.222 1.00 15.22 63 ALA A O 14
ATOM 26200 N N . GLY A 1 64 ? 5.262 -20.091 -35.472 1.00 15.42 64 GLY A N 14
ATOM 26201 C CA . GLY A 1 64 ? 3.816 -20.203 -35.527 1.00 64.14 64 GLY A CA 14
ATOM 26202 C C . GLY A 1 64 ? 3.304 -20.416 -36.938 1.00 10.02 64 GLY A C 14
ATOM 26203 O O . GLY A 1 64 ? 3.896 -19.930 -37.902 1.00 62.15 64 GLY A O 14
ATOM 26207 N N . THR A 1 65 ? 2.201 -21.148 -37.062 1.00 32.42 65 THR A N 14
ATOM 26208 C CA . THR A 1 65 ? 1.611 -21.427 -38.365 1.00 14.14 65 THR A CA 14
ATOM 26209 C C . THR A 1 65 ? 1.408 -20.145 -39.164 1.00 2.22 65 THR A C 14
ATOM 26210 O O . THR A 1 65 ? 1.491 -20.146 -40.392 1.00 74.54 65 THR A O 14
ATOM 26221 N N . THR A 1 66 ? 1.144 -19.049 -38.458 1.00 75.01 66 THR A N 14
ATOM 26222 C CA . THR A 1 66 ? 0.930 -17.760 -39.102 1.00 24.34 66 THR A CA 14
ATOM 26223 C C . THR A 1 66 ? 2.083 -17.413 -40.038 1.00 70.12 66 THR A C 14
ATOM 26224 O O . THR A 1 66 ? 1.875 -16.854 -41.114 1.00 31.44 66 THR A O 14
ATOM 26235 N N . PHE A 1 67 ? 3.299 -17.750 -39.620 1.00 31.33 67 PHE A N 14
ATOM 26236 C CA . PHE A 1 67 ? 4.485 -17.475 -40.422 1.00 51.22 67 PHE A CA 14
ATOM 26237 C C . PHE A 1 67 ? 4.629 -18.493 -41.549 1.00 2.20 67 PHE A C 14
ATOM 26238 O O . PHE A 1 67 ? 5.091 -18.164 -42.642 1.00 62.22 67 PHE A O 14
ATOM 26255 N N . ARG A 1 68 ? 4.231 -19.731 -41.274 1.00 35.20 68 ARG A N 14
ATOM 26256 C CA . ARG A 1 68 ? 4.315 -20.798 -42.264 1.00 13.24 68 ARG A CA 14
ATOM 26257 C C . ARG A 1 68 ? 3.202 -20.669 -43.300 1.00 42.44 68 ARG A C 14
ATOM 26258 O O . ARG A 1 68 ? 3.156 -21.420 -44.275 1.00 51.04 68 ARG A O 14
ATOM 26279 N N . LYS A 1 69 ? 2.305 -19.715 -43.081 1.00 73.43 69 LYS A N 14
ATOM 26280 C CA . LYS A 1 69 ? 1.191 -19.486 -43.993 1.00 73.42 69 LYS A CA 14
ATOM 26281 C C . LYS A 1 69 ? 1.695 -19.123 -45.386 1.00 41.12 69 LYS A C 14
ATOM 26282 O O . LYS A 1 69 ? 1.028 -19.386 -46.388 1.00 52.53 69 LYS A O 14
ATOM 26301 N N . LEU A 1 70 ? 2.876 -18.517 -45.444 1.00 1.50 70 LEU A N 14
ATOM 26302 C CA . LEU A 1 70 ? 3.471 -18.119 -46.716 1.00 30.25 70 LEU A CA 14
ATOM 26303 C C . LEU A 1 70 ? 4.364 -19.225 -47.269 1.00 52.51 70 LEU A C 14
ATOM 26304 O O . LEU A 1 70 ? 4.832 -20.101 -46.541 1.00 53.44 70 LEU A O 14
ATOM 26320 N N . PRO A 1 71 ? 4.612 -19.182 -48.587 1.00 40.12 71 PRO A N 14
ATOM 26321 C CA . PRO A 1 71 ? 5.454 -20.170 -49.265 1.00 21.41 71 PRO A CA 14
ATOM 26322 C C . PRO A 1 71 ? 6.925 -20.038 -48.887 1.00 4.43 71 PRO A C 14
ATOM 26323 O O . PRO A 1 71 ? 7.297 -19.162 -48.107 1.00 61.04 71 PRO A O 14
ATOM 26334 N N . GLU A 1 72 ? 7.756 -20.913 -49.443 1.00 64.42 72 GLU A N 14
ATOM 26335 C CA . GLU A 1 72 ? 9.187 -20.892 -49.162 1.00 2.33 72 GLU A CA 14
ATOM 26336 C C . GLU A 1 72 ? 9.852 -19.685 -49.815 1.00 32.21 72 GLU A C 14
ATOM 26337 O O . GLU A 1 72 ? 10.845 -19.161 -49.310 1.00 64.11 72 GLU A O 14
ATOM 26349 N N . ASP A 1 73 ? 9.298 -19.248 -50.941 1.00 54.44 73 ASP A N 14
ATOM 26350 C CA . ASP A 1 73 ? 9.837 -18.102 -51.665 1.00 22.54 73 ASP A CA 14
ATOM 26351 C C . ASP A 1 73 ? 9.570 -16.806 -50.906 1.00 73.43 73 ASP A C 14
ATOM 26352 O O . ASP A 1 73 ? 10.461 -15.972 -50.745 1.00 20.35 73 ASP A O 14
ATOM 26361 N N . VAL A 1 74 ? 8.334 -16.643 -50.441 1.00 22.21 74 VAL A N 14
ATOM 26362 C CA . VAL A 1 74 ? 7.949 -15.448 -49.699 1.00 51.24 74 VAL A CA 14
ATOM 26363 C C . VAL A 1 74 ? 8.560 -15.448 -48.302 1.00 71.30 74 VAL A C 14
ATOM 26364 O O . VAL A 1 74 ? 8.955 -14.402 -47.787 1.00 64.14 74 VAL A O 14
ATOM 26377 N N . ARG A 1 75 ? 8.634 -16.628 -47.695 1.00 32.22 75 ARG A N 14
ATOM 26378 C CA . ARG A 1 75 ? 9.196 -16.764 -46.356 1.00 2.22 75 ARG A CA 14
ATOM 26379 C C . ARG A 1 75 ? 10.703 -16.525 -46.372 1.00 43.01 75 ARG A C 14
ATOM 26380 O O . ARG A 1 75 ? 11.291 -16.135 -45.364 1.00 52.32 75 ARG A O 14
ATOM 26401 N N . SER A 1 76 ? 11.322 -16.761 -47.525 1.00 13.42 76 SER A N 14
ATOM 26402 C CA . SER A 1 76 ? 12.761 -16.575 -47.672 1.00 72.25 76 SER A CA 14
ATOM 26403 C C . SER A 1 76 ? 13.075 -15.205 -48.264 1.00 24.11 76 SER A C 14
ATOM 26404 O O . SER A 1 76 ? 14.160 -14.662 -48.062 1.00 72.30 76 SER A O 14
ATOM 26412 N N . ASN A 1 77 ? 12.114 -14.650 -48.997 1.00 61.11 77 ASN A N 14
ATOM 26413 C CA . ASN A 1 77 ? 12.287 -13.343 -49.620 1.00 63.22 77 ASN A CA 14
ATOM 26414 C C . ASN A 1 77 ? 11.667 -12.245 -48.761 1.00 4.51 77 ASN A C 14
ATOM 26415 O O . ASN A 1 77 ? 11.007 -11.340 -49.272 1.00 30.21 77 ASN A O 14
ATOM 26426 N N . VAL A 1 78 ? 11.884 -12.331 -47.452 1.00 54.35 78 VAL A N 14
ATOM 26427 C CA . VAL A 1 78 ? 11.349 -11.344 -46.522 1.00 25.14 78 VAL A CA 14
ATOM 26428 C C . VAL A 1 78 ? 12.428 -10.364 -46.079 1.00 53.34 78 VAL A C 14
ATOM 26429 O O . VAL A 1 78 ? 13.521 -10.766 -45.680 1.00 13.31 78 VAL A O 14
ATOM 26442 N N . ASP A 1 79 ? 12.115 -9.075 -46.153 1.00 75.02 79 ASP A N 14
ATOM 26443 C CA . ASP A 1 79 ? 13.058 -8.035 -45.758 1.00 32.13 79 ASP A CA 14
ATOM 26444 C C . ASP A 1 79 ? 12.380 -6.995 -44.872 1.00 22.35 79 ASP A C 14
ATOM 26445 O O . ASP A 1 79 ? 11.195 -7.109 -44.560 1.00 11.20 79 ASP A O 14
ATOM 26454 N N . ALA A 1 80 ? 13.142 -5.983 -44.467 1.00 44.44 80 ALA A N 14
ATOM 26455 C CA . ALA A 1 80 ? 12.615 -4.923 -43.617 1.00 1.03 80 ALA A CA 14
ATOM 26456 C C . ALA A 1 80 ? 11.339 -4.330 -44.206 1.00 60.14 80 ALA A C 14
ATOM 26457 O O . ALA A 1 80 ? 10.293 -4.316 -43.558 1.00 3.35 80 ALA A O 14
ATOM 26464 N N . ALA A 1 81 ? 11.434 -3.840 -45.438 1.00 21.32 81 ALA A N 14
ATOM 26465 C CA . ALA A 1 81 ? 10.288 -3.246 -46.114 1.00 55.31 81 ALA A CA 14
ATOM 26466 C C . ALA A 1 81 ? 9.081 -4.179 -46.071 1.00 31.04 81 ALA A C 14
ATOM 26467 O O . ALA A 1 81 ? 8.013 -3.805 -45.590 1.00 33.41 81 ALA A O 14
ATOM 26474 N N . SER A 1 82 ? 9.260 -5.395 -46.578 1.00 54.12 82 SER A N 14
ATOM 26475 C CA . SER A 1 82 ? 8.186 -6.380 -46.602 1.00 14.13 82 SER A CA 14
ATOM 26476 C C . SER A 1 82 ? 7.602 -6.580 -45.206 1.00 30.51 82 SER A C 14
ATOM 26477 O O . SER A 1 82 ? 6.385 -6.576 -45.024 1.00 1.33 82 SER A O 14
ATOM 26485 N N . ALA A 1 83 ? 8.480 -6.756 -44.224 1.00 34.11 83 ALA A N 14
ATOM 26486 C CA . ALA A 1 83 ? 8.054 -6.957 -42.846 1.00 62.10 83 ALA A CA 14
ATOM 26487 C C . ALA A 1 83 ? 7.077 -5.871 -42.410 1.00 53.55 83 ALA A C 14
ATOM 26488 O O . ALA A 1 83 ? 5.974 -6.166 -41.946 1.00 1.10 83 ALA A O 14
ATOM 26495 N N . ARG A 1 84 ? 7.486 -4.617 -42.561 1.00 14.24 84 ARG A N 14
ATOM 26496 C CA . ARG A 1 84 ? 6.647 -3.487 -42.180 1.00 42.23 84 ARG A CA 14
ATOM 26497 C C . ARG A 1 84 ? 5.310 -3.532 -42.916 1.00 55.53 84 ARG A C 14
ATOM 26498 O O . ARG A 1 84 ? 4.252 -3.361 -42.310 1.00 43.13 84 ARG A O 14
ATOM 26519 N N . GLU A 1 85 ? 5.367 -3.762 -44.224 1.00 51.11 85 GLU A N 14
ATOM 26520 C CA . GLU A 1 85 ? 4.161 -3.828 -45.040 1.00 55.12 85 GLU A CA 14
ATOM 26521 C C . GLU A 1 85 ? 3.225 -4.925 -44.541 1.00 1.33 85 GLU A C 14
ATOM 26522 O O . GLU A 1 85 ? 2.016 -4.719 -44.425 1.00 32.23 85 GLU A O 14
ATOM 26534 N N . LEU A 1 86 ? 3.791 -6.089 -44.248 1.00 22.40 86 LEU A N 14
ATOM 26535 C CA . LEU A 1 86 ? 3.009 -7.220 -43.761 1.00 21.33 86 LEU A CA 14
ATOM 26536 C C . LEU A 1 86 ? 2.284 -6.864 -42.467 1.00 20.32 86 LEU A C 14
ATOM 26537 O O . LEU A 1 86 ? 1.066 -7.009 -42.367 1.00 2.34 86 LEU A O 14
ATOM 26553 N N . MET A 1 87 ? 3.040 -6.395 -41.481 1.00 55.22 87 MET A N 14
ATOM 26554 C CA . MET A 1 87 ? 2.469 -6.014 -40.194 1.00 3.41 87 MET A CA 14
ATOM 26555 C C . MET A 1 87 ? 1.421 -4.919 -40.367 1.00 3.31 87 MET A C 14
ATOM 26556 O O . MET A 1 87 ? 0.443 -4.859 -39.623 1.00 33.02 87 MET A O 14
ATOM 26570 N N . LEU A 1 88 ? 1.634 -4.055 -41.353 1.00 0.04 88 LEU A N 14
ATOM 26571 C CA . LEU A 1 88 ? 0.709 -2.960 -41.624 1.00 32.32 88 LEU A CA 14
ATOM 26572 C C . LEU A 1 88 ? -0.641 -3.493 -42.097 1.00 31.41 88 LEU A C 14
ATOM 26573 O O . LEU A 1 88 ? -1.689 -3.080 -41.602 1.00 51.04 88 LEU A O 14
ATOM 26589 N N . ALA A 1 89 ? -0.605 -4.413 -43.055 1.00 5.24 89 ALA A N 14
ATOM 26590 C CA . ALA A 1 89 ? -1.824 -5.005 -43.591 1.00 72.31 89 ALA A CA 14
ATOM 26591 C C . ALA A 1 89 ? -2.470 -5.944 -42.578 1.00 53.31 89 ALA A C 14
ATOM 26592 O O . ALA A 1 89 ? -3.672 -5.866 -42.326 1.00 61.11 89 ALA A O 14
ATOM 26599 N N . GLN A 1 90 ? -1.664 -6.829 -42.001 1.00 12.11 90 GLN A N 14
ATOM 26600 C CA . GLN A 1 90 ? -2.159 -7.783 -41.016 1.00 12.45 90 GLN A CA 14
ATOM 26601 C C . GLN A 1 90 ? -1.246 -7.831 -39.796 1.00 41.24 90 GLN A C 14
ATOM 26602 O O . GLN A 1 90 ? -0.384 -8.701 -39.669 1.00 10.03 90 GLN A O 14
ATOM 26616 N N . PRO A 1 91 ? -1.435 -6.873 -38.876 1.00 51.14 91 PRO A N 14
ATOM 26617 C CA . PRO A 1 91 ? -0.637 -6.783 -37.651 1.00 32.24 91 PRO A CA 14
ATOM 26618 C C . PRO A 1 91 ? -0.942 -7.916 -36.676 1.00 54.10 91 PRO A C 14
ATOM 26619 O O . PRO A 1 91 ? -0.292 -8.048 -35.639 1.00 35.34 91 PRO A O 14
ATOM 26630 N N . SER A 1 92 ? -1.936 -8.731 -37.016 1.00 20.51 92 SER A N 14
ATOM 26631 C CA . SER A 1 92 ? -2.331 -9.850 -36.169 1.00 11.34 92 SER A CA 14
ATOM 26632 C C . SER A 1 92 ? -1.201 -10.869 -36.055 1.00 43.02 92 SER A C 14
ATOM 26633 O O . SER A 1 92 ? -1.226 -11.746 -35.193 1.00 60.53 92 SER A O 14
ATOM 26641 N N . MET A 1 93 ? -0.209 -10.745 -36.932 1.00 64.00 93 MET A N 14
ATOM 26642 C CA . MET A 1 93 ? 0.931 -11.654 -36.928 1.00 11.03 93 MET A CA 14
ATOM 26643 C C . MET A 1 93 ? 1.927 -11.273 -35.837 1.00 22.03 93 MET A C 14
ATOM 26644 O O . MET A 1 93 ? 2.778 -12.075 -35.451 1.00 62.52 93 MET A O 14
ATOM 26658 N N . VAL A 1 94 ? 1.817 -10.043 -35.345 1.00 52.44 94 VAL A N 14
ATOM 26659 C CA . VAL A 1 94 ? 2.708 -9.556 -34.298 1.00 10.35 94 VAL A CA 14
ATOM 26660 C C . VAL A 1 94 ? 2.679 -10.473 -33.082 1.00 43.41 94 VAL A C 14
ATOM 26661 O O . VAL A 1 94 ? 1.619 -10.947 -32.671 1.00 40.44 94 VAL A O 14
ATOM 26674 N N . LYS A 1 95 ? 3.852 -10.721 -32.507 1.00 21.24 95 LYS A N 14
ATOM 26675 C CA . LYS A 1 95 ? 3.963 -11.581 -31.335 1.00 1.24 95 LYS A CA 14
ATOM 26676 C C . LYS A 1 95 ? 2.989 -11.144 -30.244 1.00 13.35 95 LYS A C 14
ATOM 26677 O O . LYS A 1 95 ? 2.402 -10.065 -30.320 1.00 52.22 95 LYS A O 14
ATOM 26696 N N . ARG A 1 96 ? 2.824 -11.989 -29.232 1.00 23.43 96 ARG A N 14
ATOM 26697 C CA . ARG A 1 96 ? 1.922 -11.690 -28.127 1.00 52.42 96 ARG A CA 14
ATOM 26698 C C . ARG A 1 96 ? 2.050 -12.735 -27.022 1.00 73.24 96 ARG A C 14
ATOM 26699 O O . ARG A 1 96 ? 2.447 -13.876 -27.256 1.00 25.00 96 ARG A O 14
ATOM 26720 N N . PRO A 1 97 ? 1.706 -12.337 -25.788 1.00 5.45 97 PRO A N 14
ATOM 26721 C CA . PRO A 1 97 ? 1.233 -10.981 -25.497 1.00 55.21 97 PRO A CA 14
ATOM 26722 C C . PRO A 1 97 ? 2.339 -9.939 -25.631 1.00 1.12 97 PRO A C 14
ATOM 26723 O O . PRO A 1 97 ? 3.521 -10.277 -25.677 1.00 11.34 97 PRO A O 14
ATOM 26734 N N . VAL A 1 98 ? 1.946 -8.670 -25.693 1.00 75.11 98 VAL A N 14
ATOM 26735 C CA . VAL A 1 98 ? 2.904 -7.580 -25.820 1.00 22.51 98 VAL A CA 14
ATOM 26736 C C . VAL A 1 98 ? 2.778 -6.598 -24.660 1.00 20.24 98 VAL A C 14
ATOM 26737 O O . VAL A 1 98 ? 1.677 -6.170 -24.312 1.00 74.34 98 VAL A O 14
ATOM 26750 N N . LEU A 1 99 ? 3.913 -6.245 -24.065 1.00 44.10 99 LEU A N 14
ATOM 26751 C CA . LEU A 1 99 ? 3.929 -5.313 -22.943 1.00 22.24 99 LEU A CA 14
ATOM 26752 C C . LEU A 1 99 ? 4.680 -4.037 -23.306 1.00 30.44 99 LEU A C 14
ATOM 26753 O O . LEU A 1 99 ? 5.798 -4.088 -23.817 1.00 63.23 99 LEU A O 14
ATOM 26769 N N . GLU A 1 100 ? 4.058 -2.893 -23.037 1.00 64.22 100 GLU A N 14
ATOM 26770 C CA . GLU A 1 100 ? 4.670 -1.604 -23.335 1.00 43.31 100 GLU A CA 14
ATOM 26771 C C . GLU A 1 100 ? 5.174 -0.933 -22.060 1.00 30.33 100 GLU A C 14
ATOM 26772 O O . GLU A 1 100 ? 4.481 -0.910 -21.043 1.00 5.33 100 GLU A O 14
ATOM 26784 N N . ARG A 1 101 ? 6.385 -0.388 -22.124 1.00 4.25 101 ARG A N 14
ATOM 26785 C CA . ARG A 1 101 ? 6.983 0.281 -20.976 1.00 32.41 101 ARG A CA 14
ATOM 26786 C C . ARG A 1 101 ? 8.119 1.201 -21.414 1.00 74.21 101 ARG A C 14
ATOM 26787 O O . ARG A 1 101 ? 9.051 0.773 -22.096 1.00 12.55 101 ARG A O 14
ATOM 26808 N N . ASP A 1 102 ? 8.034 2.467 -21.018 1.00 73.03 102 ASP A N 14
ATOM 26809 C CA . ASP A 1 102 ? 9.054 3.447 -21.369 1.00 63.23 102 ASP A CA 14
ATOM 26810 C C . ASP A 1 102 ? 9.246 3.516 -22.881 1.00 24.24 102 ASP A C 14
ATOM 26811 O O . ASP A 1 102 ? 10.326 3.850 -23.366 1.00 10.42 102 ASP A O 14
ATOM 26820 N N . GLY A 1 103 ? 8.189 3.196 -23.622 1.00 2.43 103 GLY A N 14
ATOM 26821 C CA . GLY A 1 103 ? 8.261 3.225 -25.070 1.00 31.54 103 GLY A CA 14
ATOM 26822 C C . GLY A 1 103 ? 8.924 1.990 -25.644 1.00 30.50 103 GLY A C 14
ATOM 26823 O O . GLY A 1 103 ? 9.364 1.988 -26.793 1.00 10.41 103 GLY A O 14
ATOM 26827 N N . LYS A 1 104 ? 8.998 0.934 -24.840 1.00 25.14 104 LYS A N 14
ATOM 26828 C CA . LYS A 1 104 ? 9.612 -0.317 -25.273 1.00 25.34 104 LYS A CA 14
ATOM 26829 C C . LYS A 1 104 ? 8.606 -1.461 -25.227 1.00 14.23 104 LYS A C 14
ATOM 26830 O O . LYS A 1 104 ? 7.806 -1.563 -24.295 1.00 31.24 104 LYS A O 14
ATOM 26849 N N . LEU A 1 105 ? 8.652 -2.324 -26.236 1.00 31.53 105 LEU A N 14
ATOM 26850 C CA . LEU A 1 105 ? 7.746 -3.464 -26.310 1.00 20.33 105 LEU A CA 14
ATOM 26851 C C . LEU A 1 105 ? 8.435 -4.741 -25.837 1.00 75.31 105 LEU A C 14
ATOM 26852 O O . LEU A 1 105 ? 9.627 -4.938 -26.074 1.00 23.42 105 LEU A O 14
ATOM 26868 N N . MET A 1 106 ? 7.677 -5.604 -25.169 1.00 74.33 106 MET A N 14
ATOM 26869 C CA . MET A 1 106 ? 8.215 -6.862 -24.666 1.00 20.31 106 MET A CA 14
ATOM 26870 C C . MET A 1 106 ? 7.308 -8.030 -25.042 1.00 43.33 106 MET A C 14
ATOM 26871 O O . MET A 1 106 ? 6.084 -7.896 -25.062 1.00 3.02 106 MET A O 14
ATOM 26885 N N . VAL A 1 107 ? 7.916 -9.175 -25.337 1.00 75.01 107 VAL A N 14
ATOM 26886 C CA . VAL A 1 107 ? 7.163 -10.365 -25.711 1.00 61.12 107 VAL A CA 14
ATOM 26887 C C . VAL A 1 107 ? 6.856 -11.228 -24.492 1.00 44.11 107 VAL A C 14
ATOM 26888 O O . VAL A 1 107 ? 7.711 -11.427 -23.629 1.00 61.33 107 VAL A O 14
ATOM 26901 N N . GLY A 1 108 ? 5.630 -11.737 -24.427 1.00 3.25 108 GLY A N 14
ATOM 26902 C CA . GLY A 1 108 ? 5.232 -12.572 -23.308 1.00 34.24 108 GLY A CA 14
ATOM 26903 C C . GLY A 1 108 ? 6.049 -13.846 -23.217 1.00 63.12 108 GLY A C 14
ATOM 26904 O O . GLY A 1 108 ? 6.822 -14.163 -24.121 1.00 74.34 108 GLY A O 14
ATOM 26908 N N . PHE A 1 109 ? 5.878 -14.579 -22.122 1.00 65.53 109 PHE A N 14
ATOM 26909 C CA . PHE A 1 109 ? 6.608 -15.824 -21.914 1.00 34.22 109 PHE A CA 14
ATOM 26910 C C . PHE A 1 109 ? 5.679 -16.920 -21.400 1.00 13.12 109 PHE A C 14
ATOM 26911 O O . PHE A 1 109 ? 4.637 -16.639 -20.806 1.00 33.42 109 PHE A O 14
ATOM 26928 N N . LYS A 1 110 ? 6.061 -18.170 -21.632 1.00 53.10 110 LYS A N 14
ATOM 26929 C CA . LYS A 1 110 ? 5.266 -19.310 -21.193 1.00 31.01 110 LYS A CA 14
ATOM 26930 C C . LYS A 1 110 ? 4.951 -19.213 -19.704 1.00 43.41 110 LYS A C 14
ATOM 26931 O O . LYS A 1 110 ? 5.612 -18.497 -18.951 1.00 73.41 110 LYS A O 14
ATOM 26950 N N . PRO A 1 111 ? 3.919 -19.949 -19.266 1.00 3.22 111 PRO A N 14
ATOM 26951 C CA . PRO A 1 111 ? 3.495 -19.963 -17.863 1.00 31.43 111 PRO A CA 14
ATOM 26952 C C . PRO A 1 111 ? 4.504 -20.663 -16.960 1.00 53.03 111 PRO A C 14
ATOM 26953 O O . PRO A 1 111 ? 4.888 -20.137 -15.916 1.00 72.25 111 PRO A O 14
ATOM 26964 N N . ALA A 1 112 ? 4.930 -21.854 -17.368 1.00 62.44 112 ALA A N 14
ATOM 26965 C CA . ALA A 1 112 ? 5.897 -22.626 -16.596 1.00 52.52 112 ALA A CA 14
ATOM 26966 C C . ALA A 1 112 ? 7.202 -21.854 -16.423 1.00 34.24 112 ALA A C 14
ATOM 26967 O O . ALA A 1 112 ? 7.826 -21.905 -15.363 1.00 74.33 112 ALA A O 14
ATOM 26974 N N . GLN A 1 113 ? 7.607 -21.142 -17.468 1.00 34.25 113 GLN A N 14
ATOM 26975 C CA . GLN A 1 113 ? 8.837 -20.361 -17.431 1.00 42.12 113 GLN A CA 14
ATOM 26976 C C . GLN A 1 113 ? 8.680 -19.140 -16.530 1.00 63.54 113 GLN A C 14
ATOM 26977 O O . GLN A 1 113 ? 9.535 -18.863 -15.686 1.00 30.03 113 GLN A O 14
ATOM 26991 N N . TYR A 1 114 ? 7.584 -18.413 -16.713 1.00 74.31 114 TYR A N 14
ATOM 26992 C CA . TYR A 1 114 ? 7.316 -17.220 -15.918 1.00 32.54 114 TYR A CA 14
ATOM 26993 C C . TYR A 1 114 ? 7.308 -17.548 -14.428 1.00 30.52 114 TYR A C 14
ATOM 26994 O O . TYR A 1 114 ? 7.858 -16.806 -13.616 1.00 21.43 114 TYR A O 14
ATOM 27012 N N . GLU A 1 115 ? 6.680 -18.667 -14.079 1.00 14.02 115 GLU A N 14
ATOM 27013 C CA . GLU A 1 115 ? 6.600 -19.093 -12.687 1.00 22.21 115 GLU A CA 14
ATOM 27014 C C . GLU A 1 115 ? 7.966 -19.545 -12.177 1.00 15.44 115 GLU A C 14
ATOM 27015 O O . GLU A 1 115 ? 8.422 -19.106 -11.122 1.00 4.40 115 GLU A O 14
ATOM 27027 N N . ALA A 1 116 ? 8.612 -20.425 -12.934 1.00 50.22 116 ALA A N 14
ATOM 27028 C CA . ALA A 1 116 ? 9.926 -20.936 -12.560 1.00 4.31 116 ALA A CA 14
ATOM 27029 C C . ALA A 1 116 ? 10.941 -19.804 -12.444 1.00 51.44 116 ALA A C 14
ATOM 27030 O O . ALA A 1 116 ? 11.897 -19.892 -11.672 1.00 72.23 116 ALA A O 14
ATOM 27037 N N . TYR A 1 117 ? 10.728 -18.743 -13.213 1.00 54.32 117 TYR A N 14
ATOM 27038 C CA . TYR A 1 117 ? 11.627 -17.596 -13.198 1.00 43.12 117 TYR A CA 14
ATOM 27039 C C . TYR A 1 117 ? 11.315 -16.674 -12.022 1.00 23.32 117 TYR A C 14
ATOM 27040 O O . TYR A 1 117 ? 12.219 -16.143 -11.378 1.00 72.22 117 TYR A O 14
ATOM 27058 N N . PHE A 1 118 ? 10.027 -16.491 -11.749 1.00 14.14 118 PHE A N 14
ATOM 27059 C CA . PHE A 1 118 ? 9.594 -15.634 -10.652 1.00 2.10 118 PHE A CA 14
ATOM 27060 C C . PHE A 1 118 ? 10.217 -16.082 -9.333 1.00 23.32 118 PHE A C 14
ATOM 27061 O O . PHE A 1 118 ? 10.539 -15.260 -8.474 1.00 14.34 118 PHE A O 14
ATOM 27078 N N . LYS A 1 119 ? 10.384 -17.391 -9.179 1.00 45.31 119 LYS A N 14
ATOM 27079 C CA . LYS A 1 119 ? 10.968 -17.951 -7.966 1.00 73.12 119 LYS A CA 14
ATOM 27080 C C . LYS A 1 119 ? 12.429 -17.538 -7.825 1.00 53.44 119 LYS A C 14
ATOM 27081 O O . LYS A 1 119 ? 13.225 -17.707 -8.750 1.00 11.14 119 LYS A O 14
ATOM 27100 N N . LEU A 1 120 ? 12.776 -16.995 -6.664 1.00 51.43 120 LEU A N 14
ATOM 27101 C CA . LEU A 1 120 ? 14.143 -16.558 -6.401 1.00 62.11 120 LEU A CA 14
ATOM 27102 C C . LEU A 1 120 ? 15.026 -17.738 -6.009 1.00 51.03 120 LEU A C 14
ATOM 27103 O O . LEU A 1 120 ? 15.935 -18.119 -6.747 1.00 22.42 120 LEU A O 14
ATOM 27119 N N . GLY A 1 1 ? 1.777 13.602 -4.442 1.00 42.31 1 GLY A N 15
ATOM 27120 C CA . GLY A 1 1 ? 2.694 12.500 -4.671 1.00 53.12 1 GLY A CA 15
ATOM 27121 C C . GLY A 1 1 ? 2.042 11.349 -5.411 1.00 15.32 1 GLY A C 15
ATOM 27122 O O . GLY A 1 1 ? 1.724 10.310 -4.831 1.00 30.13 1 GLY A O 15
ATOM 27126 N N . PRO A 1 2 ? 1.833 11.527 -6.724 1.00 31.21 2 PRO A N 15
ATOM 27127 C CA . PRO A 1 2 ? 1.212 10.505 -7.572 1.00 52.14 2 PRO A CA 15
ATOM 27128 C C . PRO A 1 2 ? 2.117 9.295 -7.780 1.00 61.23 2 PRO A C 15
ATOM 27129 O O . PRO A 1 2 ? 3.169 9.179 -7.152 1.00 11.13 2 PRO A O 15
ATOM 27140 N N . GLY A 1 3 ? 1.703 8.397 -8.668 1.00 13.22 3 GLY A N 15
ATOM 27141 C CA . GLY A 1 3 ? 2.488 7.209 -8.944 1.00 45.42 3 GLY A CA 15
ATOM 27142 C C . GLY A 1 3 ? 1.625 6.002 -9.253 1.00 62.35 3 GLY A C 15
ATOM 27143 O O . GLY A 1 3 ? 1.649 5.011 -8.523 1.00 22.31 3 GLY A O 15
ATOM 27147 N N . SER A 1 4 ? 0.861 6.085 -10.337 1.00 25.24 4 SER A N 15
ATOM 27148 C CA . SER A 1 4 ? -0.019 4.992 -10.737 1.00 42.22 4 SER A CA 15
ATOM 27149 C C . SER A 1 4 ? 0.749 3.941 -11.533 1.00 24.33 4 SER A C 15
ATOM 27150 O O . SER A 1 4 ? 0.682 2.749 -11.234 1.00 52.03 4 SER A O 15
ATOM 27158 N N . MET A 1 5 ? 1.479 4.392 -12.548 1.00 41.54 5 MET A N 15
ATOM 27159 C CA . MET A 1 5 ? 2.261 3.491 -13.387 1.00 62.03 5 MET A CA 15
ATOM 27160 C C . MET A 1 5 ? 1.375 2.406 -13.991 1.00 45.23 5 MET A C 15
ATOM 27161 O O . MET A 1 5 ? 1.517 1.226 -13.671 1.00 4.24 5 MET A O 15
ATOM 27175 N N . SER A 1 6 ? 0.463 2.814 -14.868 1.00 44.34 6 SER A N 15
ATOM 27176 C CA . SER A 1 6 ? -0.448 1.877 -15.514 1.00 64.43 6 SER A CA 15
ATOM 27177 C C . SER A 1 6 ? 0.230 1.187 -16.694 1.00 62.14 6 SER A C 15
ATOM 27178 O O . SER A 1 6 ? 0.963 1.815 -17.458 1.00 73.31 6 SER A O 15
ATOM 27186 N N . VAL A 1 7 ? -0.022 -0.111 -16.837 1.00 10.34 7 VAL A N 15
ATOM 27187 C CA . VAL A 1 7 ? 0.563 -0.887 -17.924 1.00 2.44 7 VAL A CA 15
ATOM 27188 C C . VAL A 1 7 ? -0.477 -1.206 -18.992 1.00 5.32 7 VAL A C 15
ATOM 27189 O O . VAL A 1 7 ? -1.599 -1.607 -18.683 1.00 24.25 7 VAL A O 15
ATOM 27202 N N . THR A 1 8 ? -0.096 -1.024 -20.253 1.00 15.13 8 THR A N 15
ATOM 27203 C CA . THR A 1 8 ? -0.994 -1.291 -21.369 1.00 55.12 8 THR A CA 15
ATOM 27204 C C . THR A 1 8 ? -0.575 -2.546 -22.125 1.00 32.31 8 THR A C 15
ATOM 27205 O O . THR A 1 8 ? 0.578 -2.678 -22.537 1.00 11.22 8 THR A O 15
ATOM 27216 N N . ILE A 1 9 ? -1.517 -3.466 -22.305 1.00 40.31 9 ILE A N 15
ATOM 27217 C CA . ILE A 1 9 ? -1.245 -4.710 -23.014 1.00 3.44 9 ILE A CA 15
ATOM 27218 C C . ILE A 1 9 ? -2.041 -4.789 -24.312 1.00 62.44 9 ILE A C 15
ATOM 27219 O O . ILE A 1 9 ? -3.223 -4.443 -24.349 1.00 5.32 9 ILE A O 15
ATOM 27235 N N . TYR A 1 10 ? -1.388 -5.249 -25.373 1.00 4.54 10 TYR A N 15
ATOM 27236 C CA . TYR A 1 10 ? -2.035 -5.374 -26.673 1.00 30.24 10 TYR A CA 15
ATOM 27237 C C . TYR A 1 10 ? -2.195 -6.840 -27.065 1.00 22.21 10 TYR A C 15
ATOM 27238 O O . TYR A 1 10 ? -1.296 -7.653 -26.850 1.00 41.11 10 TYR A O 15
ATOM 27256 N N . GLY A 1 11 ? -3.346 -7.171 -27.641 1.00 41.24 11 GLY A N 15
ATOM 27257 C CA . GLY A 1 11 ? -3.603 -8.538 -28.053 1.00 3.41 11 GLY A CA 15
ATOM 27258 C C . GLY A 1 11 ? -4.636 -8.625 -29.160 1.00 42.14 11 GLY A C 15
ATOM 27259 O O . GLY A 1 11 ? -4.976 -7.618 -29.780 1.00 61.14 11 GLY A O 15
ATOM 27263 N N . ILE A 1 12 ? -5.132 -9.833 -29.411 1.00 0.23 12 ILE A N 15
ATOM 27264 C CA . ILE A 1 12 ? -6.129 -10.046 -30.451 1.00 21.20 12 ILE A CA 15
ATOM 27265 C C . ILE A 1 12 ? -7.314 -10.847 -29.921 1.00 0.25 12 ILE A C 15
ATOM 27266 O O . ILE A 1 12 ? -7.317 -11.282 -28.768 1.00 72.24 12 ILE A O 15
ATOM 27282 N N . LYS A 1 13 ? -8.319 -11.039 -30.769 1.00 73.52 13 LYS A N 15
ATOM 27283 C CA . LYS A 1 13 ? -9.509 -11.790 -30.388 1.00 71.53 13 LYS A CA 15
ATOM 27284 C C . LYS A 1 13 ? -9.399 -13.245 -30.831 1.00 42.41 13 LYS A C 15
ATOM 27285 O O . LYS A 1 13 ? -10.017 -14.131 -30.242 1.00 70.40 13 LYS A O 15
ATOM 27304 N N . ASN A 1 14 ? -8.605 -13.485 -31.870 1.00 14.55 14 ASN A N 15
ATOM 27305 C CA . ASN A 1 14 ? -8.414 -14.834 -32.390 1.00 43.33 14 ASN A CA 15
ATOM 27306 C C . ASN A 1 14 ? -7.190 -15.491 -31.759 1.00 4.54 14 ASN A C 15
ATOM 27307 O O . ASN A 1 14 ? -6.253 -15.881 -32.457 1.00 13.15 14 ASN A O 15
ATOM 27318 N N . CYS A 1 15 ? -7.205 -15.611 -30.436 1.00 13.42 15 CYS A N 15
ATOM 27319 C CA . CYS A 1 15 ? -6.097 -16.220 -29.711 1.00 5.12 15 CYS A CA 15
ATOM 27320 C C . CYS A 1 15 ? -6.566 -16.781 -28.371 1.00 45.42 15 CYS A C 15
ATOM 27321 O O . CYS A 1 15 ? -7.580 -16.344 -27.825 1.00 62.11 15 CYS A O 15
ATOM 27329 N N . ASP A 1 16 ? -5.823 -17.749 -27.849 1.00 14.03 16 ASP A N 15
ATOM 27330 C CA . ASP A 1 16 ? -6.163 -18.371 -26.574 1.00 11.23 16 ASP A CA 15
ATOM 27331 C C . ASP A 1 16 ? -5.157 -17.984 -25.495 1.00 34.34 16 ASP A C 15
ATOM 27332 O O . ASP A 1 16 ? -5.505 -17.858 -24.321 1.00 45.12 16 ASP A O 15
ATOM 27341 N N . THR A 1 17 ? -3.904 -17.794 -25.901 1.00 62.21 17 THR A N 15
ATOM 27342 C CA . THR A 1 17 ? -2.846 -17.423 -24.970 1.00 10.24 17 THR A CA 15
ATOM 27343 C C . THR A 1 17 ? -3.247 -16.212 -24.136 1.00 43.54 17 THR A C 15
ATOM 27344 O O . THR A 1 17 ? -2.812 -16.060 -22.995 1.00 32.13 17 THR A O 15
ATOM 27355 N N . MET A 1 18 ? -4.079 -15.351 -24.714 1.00 61.22 18 MET A N 15
ATOM 27356 C CA . MET A 1 18 ? -4.541 -14.153 -24.022 1.00 4.42 18 MET A CA 15
ATOM 27357 C C . MET A 1 18 ? -5.193 -14.511 -22.691 1.00 72.34 18 MET A C 15
ATOM 27358 O O . MET A 1 18 ? -4.930 -13.877 -21.669 1.00 54.40 18 MET A O 15
ATOM 27372 N N . LYS A 1 19 ? -6.046 -15.530 -22.710 1.00 34.45 19 LYS A N 15
ATOM 27373 C CA . LYS A 1 19 ? -6.736 -15.973 -21.504 1.00 44.21 19 LYS A CA 15
ATOM 27374 C C . LYS A 1 19 ? -5.747 -16.221 -20.370 1.00 43.12 19 LYS A C 15
ATOM 27375 O O . LYS A 1 19 ? -5.921 -15.720 -19.260 1.00 22.52 19 LYS A O 15
ATOM 27394 N N . LYS A 1 20 ? -4.705 -16.994 -20.658 1.00 34.44 20 LYS A N 15
ATOM 27395 C CA . LYS A 1 20 ? -3.686 -17.306 -19.664 1.00 13.54 20 LYS A CA 15
ATOM 27396 C C . LYS A 1 20 ? -2.967 -16.041 -19.206 1.00 54.33 20 LYS A C 15
ATOM 27397 O O . LYS A 1 20 ? -2.760 -15.832 -18.011 1.00 71.32 20 LYS A O 15
ATOM 27416 N N . ALA A 1 21 ? -2.591 -15.200 -20.164 1.00 53.12 21 ALA A N 15
ATOM 27417 C CA . ALA A 1 21 ? -1.899 -13.954 -19.859 1.00 1.22 21 ALA A CA 15
ATOM 27418 C C . ALA A 1 21 ? -2.725 -13.084 -18.919 1.00 43.50 21 ALA A C 15
ATOM 27419 O O . ALA A 1 21 ? -2.214 -12.568 -17.924 1.00 22.15 21 ALA A O 15
ATOM 27426 N N . ARG A 1 22 ? -4.006 -12.924 -19.239 1.00 25.34 22 ARG A N 15
ATOM 27427 C CA . ARG A 1 22 ? -4.902 -12.114 -18.423 1.00 62.34 22 ARG A CA 15
ATOM 27428 C C . ARG A 1 22 ? -5.026 -12.690 -17.015 1.00 32.15 22 ARG A C 15
ATOM 27429 O O . ARG A 1 22 ? -4.892 -11.970 -16.026 1.00 70.51 22 ARG A O 15
ATOM 27450 N N . ILE A 1 23 ? -5.282 -13.991 -16.934 1.00 34.41 23 ILE A N 15
ATOM 27451 C CA . ILE A 1 23 ? -5.423 -14.664 -15.649 1.00 74.45 23 ILE A CA 15
ATOM 27452 C C . ILE A 1 23 ? -4.165 -14.499 -14.803 1.00 44.23 23 ILE A C 15
ATOM 27453 O O . ILE A 1 23 ? -4.241 -14.362 -13.582 1.00 42.13 23 ILE A O 15
ATOM 27469 N N . TRP A 1 24 ? -3.011 -14.513 -15.459 1.00 31.51 24 TRP A N 15
ATOM 27470 C CA . TRP A 1 24 ? -1.736 -14.364 -14.766 1.00 62.05 24 TRP A CA 15
ATOM 27471 C C . TRP A 1 24 ? -1.590 -12.959 -14.192 1.00 74.25 24 TRP A C 15
ATOM 27472 O O . TRP A 1 24 ? -1.365 -12.789 -12.992 1.00 4.31 24 TRP A O 15
ATOM 27493 N N . LEU A 1 25 ? -1.718 -11.956 -15.053 1.00 11.33 25 LEU A N 15
ATOM 27494 C CA . LEU A 1 25 ? -1.601 -10.565 -14.629 1.00 44.32 25 LEU A CA 15
ATOM 27495 C C . LEU A 1 25 ? -2.656 -10.223 -13.583 1.00 51.32 25 LEU A C 15
ATOM 27496 O O . LEU A 1 25 ? -2.364 -9.562 -12.586 1.00 43.22 25 LEU A O 15
ATOM 27512 N N . GLU A 1 26 ? -3.883 -10.680 -13.816 1.00 61.23 26 GLU A N 15
ATOM 27513 C CA . GLU A 1 26 ? -4.982 -10.422 -12.891 1.00 64.31 26 GLU A CA 15
ATOM 27514 C C . GLU A 1 26 ? -4.739 -11.113 -11.553 1.00 74.22 26 GLU A C 15
ATOM 27515 O O . GLU A 1 26 ? -4.964 -10.530 -10.492 1.00 53.23 26 GLU A O 15
ATOM 27527 N N . ASP A 1 27 ? -4.280 -12.359 -11.611 1.00 34.31 27 ASP A N 15
ATOM 27528 C CA . ASP A 1 27 ? -4.005 -13.129 -10.404 1.00 72.41 27 ASP A CA 15
ATOM 27529 C C . ASP A 1 27 ? -2.936 -12.449 -9.555 1.00 33.14 27 ASP A C 15
ATOM 27530 O O . ASP A 1 27 ? -3.062 -12.361 -8.333 1.00 3.11 27 ASP A O 15
ATOM 27539 N N . HIS A 1 28 ? -1.884 -11.970 -10.210 1.00 21.13 28 HIS A N 15
ATOM 27540 C CA . HIS A 1 28 ? -0.791 -11.298 -9.516 1.00 13.54 28 HIS A CA 15
ATOM 27541 C C . HIS A 1 28 ? -1.269 -9.991 -8.890 1.00 43.42 28 HIS A C 15
ATOM 27542 O O . HIS A 1 28 ? -0.608 -9.432 -8.015 1.00 0.32 28 HIS A O 15
ATOM 27556 N N . GLY A 1 29 ? -2.422 -9.509 -9.344 1.00 43.32 29 GLY A N 15
ATOM 27557 C CA . GLY A 1 29 ? -2.968 -8.272 -8.818 1.00 61.30 29 GLY A CA 15
ATOM 27558 C C . GLY A 1 29 ? -2.438 -7.050 -9.541 1.00 13.24 29 GLY A C 15
ATOM 27559 O O . GLY A 1 29 ? -2.256 -5.992 -8.938 1.00 52.32 29 GLY A O 15
ATOM 27563 N N . ILE A 1 30 ? -2.187 -7.195 -10.838 1.00 54.44 30 ILE A N 15
ATOM 27564 C CA . ILE A 1 30 ? -1.674 -6.094 -11.645 1.00 74.22 30 ILE A CA 15
ATOM 27565 C C . ILE A 1 30 ? -2.749 -5.549 -12.579 1.00 61.31 30 ILE A C 15
ATOM 27566 O O . ILE A 1 30 ? -3.554 -6.305 -13.123 1.00 14.22 30 ILE A O 15
ATOM 27582 N N . ASP A 1 31 ? -2.754 -4.233 -12.762 1.00 75.12 31 ASP A N 15
ATOM 27583 C CA . ASP A 1 31 ? -3.728 -3.586 -13.632 1.00 21.24 31 ASP A CA 15
ATOM 27584 C C . ASP A 1 31 ? -3.189 -3.465 -15.054 1.00 75.12 31 ASP A C 15
ATOM 27585 O O . ASP A 1 31 ? -2.295 -2.663 -15.324 1.00 63.43 31 ASP A O 15
ATOM 27594 N N . TYR A 1 32 ? -3.739 -4.268 -15.960 1.00 1.34 32 TYR A N 15
ATOM 27595 C CA . TYR A 1 32 ? -3.311 -4.253 -17.354 1.00 14.55 32 TYR A CA 15
ATOM 27596 C C . TYR A 1 32 ? -4.458 -3.846 -18.272 1.00 23.04 32 TYR A C 15
ATOM 27597 O O . TYR A 1 32 ? -5.560 -4.390 -18.189 1.00 43.04 32 TYR A O 15
ATOM 27615 N N . THR A 1 33 ? -4.192 -2.884 -19.150 1.00 12.42 33 THR A N 15
ATOM 27616 C CA . THR A 1 33 ? -5.202 -2.402 -20.085 1.00 70.00 33 THR A CA 15
ATOM 27617 C C . THR A 1 33 ? -5.248 -3.267 -21.339 1.00 44.51 33 THR A C 15
ATOM 27618 O O . THR A 1 33 ? -4.292 -3.306 -22.113 1.00 22.54 33 THR A O 15
ATOM 27629 N N . PHE A 1 34 ? -6.366 -3.959 -21.535 1.00 20.02 34 PHE A N 15
ATOM 27630 C CA . PHE A 1 34 ? -6.537 -4.823 -22.696 1.00 51.35 34 PHE A CA 15
ATOM 27631 C C . PHE A 1 34 ? -6.845 -4.003 -23.944 1.00 63.42 34 PHE A C 15
ATOM 27632 O O . PHE A 1 34 ? -7.864 -3.316 -24.013 1.00 51.44 34 PHE A O 15
ATOM 27649 N N . HIS A 1 35 ? -5.956 -4.080 -24.930 1.00 30.12 35 HIS A N 15
ATOM 27650 C CA . HIS A 1 35 ? -6.132 -3.345 -26.178 1.00 4.21 35 HIS A CA 15
ATOM 27651 C C . HIS A 1 35 ? -6.074 -4.287 -27.376 1.00 71.42 35 HIS A C 15
ATOM 27652 O O . HIS A 1 35 ? -5.091 -5.003 -27.568 1.00 23.35 35 HIS A O 15
ATOM 27666 N N . ASP A 1 36 ? -7.133 -4.282 -28.178 1.00 25.23 36 ASP A N 15
ATOM 27667 C CA . ASP A 1 36 ? -7.202 -5.136 -29.359 1.00 42.21 36 ASP A CA 15
ATOM 27668 C C . ASP A 1 36 ? -6.459 -4.504 -30.531 1.00 1.23 36 ASP A C 15
ATOM 27669 O O . ASP A 1 36 ? -6.518 -3.291 -30.735 1.00 31.51 36 ASP A O 15
ATOM 27678 N N . TYR A 1 37 ? -5.760 -5.333 -31.298 1.00 30.14 37 TYR A N 15
ATOM 27679 C CA . TYR A 1 37 ? -5.003 -4.854 -32.449 1.00 33.02 37 TYR A CA 15
ATOM 27680 C C . TYR A 1 37 ? -5.878 -4.002 -33.362 1.00 52.25 37 TYR A C 15
ATOM 27681 O O . TYR A 1 37 ? -5.403 -3.056 -33.991 1.00 44.22 37 TYR A O 15
ATOM 27699 N N . LYS A 1 38 ? -7.161 -4.343 -33.428 1.00 0.11 38 LYS A N 15
ATOM 27700 C CA . LYS A 1 38 ? -8.106 -3.610 -34.261 1.00 54.34 38 LYS A CA 15
ATOM 27701 C C . LYS A 1 38 ? -8.666 -2.404 -33.515 1.00 63.30 38 LYS A C 15
ATOM 27702 O O . LYS A 1 38 ? -8.729 -1.299 -34.058 1.00 51.11 38 LYS A O 15
ATOM 27721 N N . LYS A 1 39 ? -9.071 -2.619 -32.269 1.00 13.11 39 LYS A N 15
ATOM 27722 C CA . LYS A 1 39 ? -9.623 -1.550 -31.447 1.00 43.13 39 LYS A CA 15
ATOM 27723 C C . LYS A 1 39 ? -8.666 -0.362 -31.383 1.00 2.14 39 LYS A C 15
ATOM 27724 O O . LYS A 1 39 ? -9.073 0.784 -31.569 1.00 41.33 39 LYS A O 15
ATOM 27743 N N . GLU A 1 40 ? -7.394 -0.646 -31.123 1.00 43.23 40 GLU A N 15
ATOM 27744 C CA . GLU A 1 40 ? -6.381 0.399 -31.037 1.00 30.23 40 GLU A CA 15
ATOM 27745 C C . GLU A 1 40 ? -6.023 0.925 -32.424 1.00 71.01 40 GLU A C 15
ATOM 27746 O O . GLU A 1 40 ? -5.571 2.059 -32.573 1.00 70.35 40 GLU A O 15
ATOM 27758 N N . GLY A 1 41 ? -6.226 0.090 -33.438 1.00 12.45 41 GLY A N 15
ATOM 27759 C CA . GLY A 1 41 ? -5.920 0.487 -34.800 1.00 0.44 41 GLY A CA 15
ATOM 27760 C C . GLY A 1 41 ? -4.428 0.596 -35.050 1.00 54.13 41 GLY A C 15
ATOM 27761 O O . GLY A 1 41 ? -3.812 1.615 -34.736 1.00 32.21 41 GLY A O 15
ATOM 27765 N N . LEU A 1 42 ? -3.847 -0.457 -35.613 1.00 61.22 42 LEU A N 15
ATOM 27766 C CA . LEU A 1 42 ? -2.417 -0.476 -35.903 1.00 32.11 42 LEU A CA 15
ATOM 27767 C C . LEU A 1 42 ? -2.121 0.224 -37.226 1.00 60.11 42 LEU A C 15
ATOM 27768 O O . LEU A 1 42 ? -2.459 -0.282 -38.297 1.00 61.12 42 LEU A O 15
ATOM 27784 N N . ASP A 1 43 ? -1.484 1.387 -37.144 1.00 24.10 43 ASP A N 15
ATOM 27785 C CA . ASP A 1 43 ? -1.138 2.154 -38.335 1.00 33.24 43 ASP A CA 15
ATOM 27786 C C . ASP A 1 43 ? 0.371 2.155 -38.563 1.00 21.14 43 ASP A C 15
ATOM 27787 O O . ASP A 1 43 ? 1.129 1.615 -37.758 1.00 4.53 43 ASP A O 15
ATOM 27796 N N . ALA A 1 44 ? 0.798 2.762 -39.664 1.00 11.33 44 ALA A N 15
ATOM 27797 C CA . ALA A 1 44 ? 2.215 2.833 -39.998 1.00 41.31 44 ALA A CA 15
ATOM 27798 C C . ALA A 1 44 ? 3.014 3.464 -38.862 1.00 2.35 44 ALA A C 15
ATOM 27799 O O . ALA A 1 44 ? 4.099 2.993 -38.519 1.00 3.31 44 ALA A O 15
ATOM 27806 N N . GLU A 1 45 ? 2.473 4.532 -38.284 1.00 21.11 45 GLU A N 15
ATOM 27807 C CA . GLU A 1 45 ? 3.137 5.227 -37.189 1.00 32.33 45 GLU A CA 15
ATOM 27808 C C . GLU A 1 45 ? 3.482 4.259 -36.060 1.00 22.11 45 GLU A C 15
ATOM 27809 O O . GLU A 1 45 ? 4.622 4.207 -35.597 1.00 3.32 45 GLU A O 15
ATOM 27821 N N . THR A 1 46 ? 2.488 3.495 -35.620 1.00 73.34 46 THR A N 15
ATOM 27822 C CA . THR A 1 46 ? 2.683 2.531 -34.545 1.00 14.20 46 THR A CA 15
ATOM 27823 C C . THR A 1 46 ? 3.701 1.466 -34.939 1.00 20.44 46 THR A C 15
ATOM 27824 O O . THR A 1 46 ? 4.655 1.202 -34.205 1.00 51.10 46 THR A O 15
ATOM 27835 N N . LEU A 1 47 ? 3.493 0.859 -36.102 1.00 41.05 47 LEU A N 15
ATOM 27836 C CA . LEU A 1 47 ? 4.395 -0.178 -36.595 1.00 30.54 47 LEU A CA 15
ATOM 27837 C C . LEU A 1 47 ? 5.833 0.329 -36.643 1.00 4.21 47 LEU A C 15
ATOM 27838 O O . LEU A 1 47 ? 6.757 -0.353 -36.198 1.00 62.44 47 LEU A O 15
ATOM 27854 N N . ASP A 1 48 ? 6.014 1.529 -37.184 1.00 1.01 48 ASP A N 15
ATOM 27855 C CA . ASP A 1 48 ? 7.339 2.128 -37.287 1.00 1.33 48 ASP A CA 15
ATOM 27856 C C . ASP A 1 48 ? 7.971 2.292 -35.909 1.00 4.12 48 ASP A C 15
ATOM 27857 O O . ASP A 1 48 ? 9.102 1.862 -35.678 1.00 45.52 48 ASP A O 15
ATOM 27866 N N . ARG A 1 49 ? 7.234 2.916 -34.997 1.00 40.22 49 ARG A N 15
ATOM 27867 C CA . ARG A 1 49 ? 7.723 3.139 -33.641 1.00 24.55 49 ARG A CA 15
ATOM 27868 C C . ARG A 1 49 ? 8.106 1.818 -32.977 1.00 53.00 49 ARG A C 15
ATOM 27869 O O . ARG A 1 49 ? 9.081 1.749 -32.229 1.00 73.52 49 ARG A O 15
ATOM 27890 N N . PHE A 1 50 ? 7.333 0.775 -33.258 1.00 52.05 50 PHE A N 15
ATOM 27891 C CA . PHE A 1 50 ? 7.591 -0.543 -32.688 1.00 23.30 50 PHE A CA 15
ATOM 27892 C C . PHE A 1 50 ? 8.808 -1.189 -33.342 1.00 71.14 50 PHE A C 15
ATOM 27893 O O . PHE A 1 50 ? 9.538 -1.952 -32.705 1.00 40.10 50 PHE A O 15
ATOM 27910 N N . LEU A 1 51 ? 9.023 -0.879 -34.616 1.00 22.50 51 LEU A N 15
ATOM 27911 C CA . LEU A 1 51 ? 10.152 -1.430 -35.358 1.00 0.23 51 LEU A CA 15
ATOM 27912 C C . LEU A 1 51 ? 11.471 -0.869 -34.837 1.00 53.31 51 LEU A C 15
ATOM 27913 O O . LEU A 1 51 ? 12.389 -1.618 -34.504 1.00 22.12 51 LEU A O 15
ATOM 27929 N N . LYS A 1 52 ? 11.558 0.456 -34.767 1.00 72.22 52 LYS A N 15
ATOM 27930 C CA . LYS A 1 52 ? 12.763 1.120 -34.282 1.00 13.04 52 LYS A CA 15
ATOM 27931 C C . LYS A 1 52 ? 13.101 0.668 -32.866 1.00 1.22 52 LYS A C 15
ATOM 27932 O O . LYS A 1 52 ? 14.262 0.691 -32.456 1.00 22.51 52 LYS A O 15
ATOM 27951 N N . THR A 1 53 ? 12.080 0.255 -32.121 1.00 24.20 53 THR A N 15
ATOM 27952 C CA . THR A 1 53 ? 12.270 -0.203 -30.751 1.00 34.52 53 THR A CA 15
ATOM 27953 C C . THR A 1 53 ? 12.576 -1.696 -30.706 1.00 21.14 53 THR A C 15
ATOM 27954 O O . THR A 1 53 ? 13.282 -2.169 -29.816 1.00 72.44 53 THR A O 15
ATOM 27965 N N . VAL A 1 54 ? 12.041 -2.434 -31.673 1.00 5.34 54 VAL A N 15
ATOM 27966 C CA . VAL A 1 54 ? 12.257 -3.874 -31.746 1.00 43.11 54 VAL A CA 15
ATOM 27967 C C . VAL A 1 54 ? 12.255 -4.358 -33.192 1.00 50.42 54 VAL A C 15
ATOM 27968 O O . VAL A 1 54 ? 11.386 -4.005 -33.989 1.00 41.32 54 VAL A O 15
ATOM 27981 N N . PRO A 1 55 ? 13.252 -5.186 -33.540 1.00 2.25 55 PRO A N 15
ATOM 27982 C CA . PRO A 1 55 ? 13.387 -5.737 -34.891 1.00 2.03 55 PRO A CA 15
ATOM 27983 C C . PRO A 1 55 ? 12.298 -6.754 -35.214 1.00 74.41 55 PRO A C 15
ATOM 27984 O O . PRO A 1 55 ? 11.933 -7.575 -34.372 1.00 51.24 55 PRO A O 15
ATOM 27995 N N . TRP A 1 56 ? 11.782 -6.694 -36.436 1.00 2.13 56 TRP A N 15
ATOM 27996 C CA . TRP A 1 56 ? 10.733 -7.611 -36.869 1.00 72.32 56 TRP A CA 15
ATOM 27997 C C . TRP A 1 56 ? 11.142 -9.059 -36.626 1.00 33.30 56 TRP A C 15
ATOM 27998 O O . TRP A 1 56 ? 10.295 -9.921 -36.393 1.00 54.31 56 TRP A O 15
ATOM 28019 N N . GLU A 1 57 ? 12.445 -9.319 -36.679 1.00 24.51 57 GLU A N 15
ATOM 28020 C CA . GLU A 1 57 ? 12.964 -10.665 -36.464 1.00 64.15 57 GLU A CA 15
ATOM 28021 C C . GLU A 1 57 ? 12.451 -11.242 -35.148 1.00 74.11 57 GLU A C 15
ATOM 28022 O O . GLU A 1 57 ? 12.243 -12.449 -35.028 1.00 43.02 57 GLU A O 15
ATOM 28034 N N . GLN A 1 58 ? 12.250 -10.370 -34.165 1.00 73.33 58 GLN A N 15
ATOM 28035 C CA . GLN A 1 58 ? 11.763 -10.794 -32.857 1.00 13.45 58 GLN A CA 15
ATOM 28036 C C . GLN A 1 58 ? 10.446 -10.103 -32.518 1.00 24.32 58 GLN A C 15
ATOM 28037 O O . GLN A 1 58 ? 10.105 -9.937 -31.346 1.00 52.14 58 GLN A O 15
ATOM 28051 N N . LEU A 1 59 ? 9.710 -9.705 -33.549 1.00 41.15 59 LEU A N 15
ATOM 28052 C CA . LEU A 1 59 ? 8.430 -9.033 -33.360 1.00 23.12 59 LEU A CA 15
ATOM 28053 C C . LEU A 1 59 ? 7.289 -9.861 -33.942 1.00 51.11 59 LEU A C 15
ATOM 28054 O O . LEU A 1 59 ? 6.150 -9.783 -33.477 1.00 4.12 59 LEU A O 15
ATOM 28070 N N . LEU A 1 60 ? 7.601 -10.655 -34.960 1.00 55.45 60 LEU A N 15
ATOM 28071 C CA . LEU A 1 60 ? 6.602 -11.501 -35.605 1.00 62.31 60 LEU A CA 15
ATOM 28072 C C . LEU A 1 60 ? 6.942 -12.977 -35.427 1.00 44.10 60 LEU A C 15
ATOM 28073 O O . LEU A 1 60 ? 8.111 -13.348 -35.336 1.00 61.30 60 LEU A O 15
ATOM 28089 N N . ASN A 1 61 ? 5.910 -13.814 -35.378 1.00 14.22 61 ASN A N 15
ATOM 28090 C CA . ASN A 1 61 ? 6.100 -15.251 -35.212 1.00 33.24 61 ASN A CA 15
ATOM 28091 C C . ASN A 1 61 ? 7.086 -15.792 -36.243 1.00 54.15 61 ASN A C 15
ATOM 28092 O O . ASN A 1 61 ? 7.105 -15.350 -37.391 1.00 1.23 61 ASN A O 15
ATOM 28103 N N . ARG A 1 62 ? 7.904 -16.752 -35.824 1.00 14.43 62 ARG A N 15
ATOM 28104 C CA . ARG A 1 62 ? 8.893 -17.354 -36.710 1.00 62.32 62 ARG A CA 15
ATOM 28105 C C . ARG A 1 62 ? 8.472 -18.762 -37.119 1.00 71.20 62 ARG A C 15
ATOM 28106 O O . ARG A 1 62 ? 8.356 -19.065 -38.306 1.00 73.11 62 ARG A O 15
ATOM 28127 N N . ALA A 1 63 ? 8.244 -19.618 -36.128 1.00 13.41 63 ALA A N 15
ATOM 28128 C CA . ALA A 1 63 ? 7.834 -20.992 -36.385 1.00 11.25 63 ALA A CA 15
ATOM 28129 C C . ALA A 1 63 ? 6.317 -21.136 -36.311 1.00 40.23 63 ALA A C 15
ATOM 28130 O O . ALA A 1 63 ? 5.799 -22.215 -36.024 1.00 15.22 63 ALA A O 15
ATOM 28137 N N . GLY A 1 64 ? 5.609 -20.040 -36.568 1.00 15.42 64 GLY A N 15
ATOM 28138 C CA . GLY A 1 64 ? 4.159 -20.065 -36.523 1.00 64.14 64 GLY A CA 15
ATOM 28139 C C . GLY A 1 64 ? 3.543 -20.360 -37.877 1.00 10.02 64 GLY A C 15
ATOM 28140 O O . GLY A 1 64 ? 4.202 -20.231 -38.909 1.00 62.15 64 GLY A O 15
ATOM 28144 N N . THR A 1 65 ? 2.274 -20.757 -37.874 1.00 32.42 65 THR A N 15
ATOM 28145 C CA . THR A 1 65 ? 1.570 -21.074 -39.109 1.00 14.14 65 THR A CA 15
ATOM 28146 C C . THR A 1 65 ? 1.420 -19.838 -39.989 1.00 2.22 65 THR A C 15
ATOM 28147 O O . THR A 1 65 ? 1.457 -19.927 -41.217 1.00 74.54 65 THR A O 15
ATOM 28158 N N . THR A 1 66 ? 1.253 -18.682 -39.354 1.00 75.01 66 THR A N 15
ATOM 28159 C CA . THR A 1 66 ? 1.098 -17.427 -40.079 1.00 24.34 66 THR A CA 15
ATOM 28160 C C . THR A 1 66 ? 2.237 -17.219 -41.068 1.00 70.12 66 THR A C 15
ATOM 28161 O O . THR A 1 66 ? 2.021 -16.775 -42.196 1.00 31.44 66 THR A O 15
ATOM 28172 N N . PHE A 1 67 ? 3.453 -17.544 -40.641 1.00 31.33 67 PHE A N 15
ATOM 28173 C CA . PHE A 1 67 ? 4.628 -17.393 -41.491 1.00 51.22 67 PHE A CA 15
ATOM 28174 C C . PHE A 1 67 ? 4.691 -18.503 -42.535 1.00 2.20 67 PHE A C 15
ATOM 28175 O O . PHE A 1 67 ? 5.125 -18.283 -43.666 1.00 62.22 67 PHE A O 15
ATOM 28192 N N . ARG A 1 68 ? 4.257 -19.698 -42.146 1.00 35.20 68 ARG A N 15
ATOM 28193 C CA . ARG A 1 68 ? 4.264 -20.845 -43.048 1.00 13.24 68 ARG A CA 15
ATOM 28194 C C . ARG A 1 68 ? 3.161 -20.722 -44.093 1.00 42.44 68 ARG A C 15
ATOM 28195 O O . ARG A 1 68 ? 3.139 -21.459 -45.079 1.00 51.04 68 ARG A O 15
ATOM 28216 N N . LYS A 1 69 ? 2.243 -19.786 -43.871 1.00 73.43 69 LYS A N 15
ATOM 28217 C CA . LYS A 1 69 ? 1.136 -19.565 -44.794 1.00 73.42 69 LYS A CA 15
ATOM 28218 C C . LYS A 1 69 ? 1.649 -19.170 -46.175 1.00 41.12 69 LYS A C 15
ATOM 28219 O O . LYS A 1 69 ? 1.044 -19.507 -47.193 1.00 52.53 69 LYS A O 15
ATOM 28238 N N . LEU A 1 70 ? 2.769 -18.456 -46.204 1.00 1.50 70 LEU A N 15
ATOM 28239 C CA . LEU A 1 70 ? 3.365 -18.016 -47.460 1.00 30.25 70 LEU A CA 15
ATOM 28240 C C . LEU A 1 70 ? 4.278 -19.094 -48.036 1.00 52.51 70 LEU A C 15
ATOM 28241 O O . LEU A 1 70 ? 4.768 -19.971 -47.325 1.00 53.44 70 LEU A O 15
ATOM 28257 N N . PRO A 1 71 ? 4.515 -19.026 -49.354 1.00 40.12 71 PRO A N 15
ATOM 28258 C CA . PRO A 1 71 ? 5.373 -19.987 -50.054 1.00 21.41 71 PRO A CA 15
ATOM 28259 C C . PRO A 1 71 ? 6.844 -19.828 -49.683 1.00 4.43 71 PRO A C 15
ATOM 28260 O O . PRO A 1 71 ? 7.202 -18.961 -48.886 1.00 61.04 71 PRO A O 15
ATOM 28271 N N . GLU A 1 72 ? 7.691 -20.671 -50.265 1.00 64.42 72 GLU A N 15
ATOM 28272 C CA . GLU A 1 72 ? 9.122 -20.624 -49.993 1.00 2.33 72 GLU A CA 15
ATOM 28273 C C . GLU A 1 72 ? 9.756 -19.388 -50.625 1.00 32.21 72 GLU A C 15
ATOM 28274 O O . GLU A 1 72 ? 10.644 -18.765 -50.042 1.00 64.11 72 GLU A O 15
ATOM 28286 N N . ASP A 1 73 ? 9.292 -19.037 -51.820 1.00 54.44 73 ASP A N 15
ATOM 28287 C CA . ASP A 1 73 ? 9.812 -17.875 -52.531 1.00 22.54 73 ASP A CA 15
ATOM 28288 C C . ASP A 1 73 ? 9.484 -16.587 -51.780 1.00 73.43 73 ASP A C 15
ATOM 28289 O O . ASP A 1 73 ? 10.366 -15.770 -51.515 1.00 20.35 73 ASP A O 15
ATOM 28298 N N . VAL A 1 74 ? 8.212 -16.414 -51.440 1.00 22.21 74 VAL A N 15
ATOM 28299 C CA . VAL A 1 74 ? 7.768 -15.226 -50.721 1.00 51.24 74 VAL A CA 15
ATOM 28300 C C . VAL A 1 74 ? 8.371 -15.175 -49.321 1.00 71.30 74 VAL A C 15
ATOM 28301 O O . VAL A 1 74 ? 8.607 -14.097 -48.775 1.00 64.14 74 VAL A O 15
ATOM 28314 N N . ARG A 1 75 ? 8.618 -16.348 -48.746 1.00 32.22 75 ARG A N 15
ATOM 28315 C CA . ARG A 1 75 ? 9.193 -16.436 -47.409 1.00 2.22 75 ARG A CA 15
ATOM 28316 C C . ARG A 1 75 ? 10.680 -16.096 -47.433 1.00 43.01 75 ARG A C 15
ATOM 28317 O O . ARG A 1 75 ? 11.244 -15.660 -46.430 1.00 52.32 75 ARG A O 15
ATOM 28338 N N . SER A 1 76 ? 11.309 -16.300 -48.586 1.00 13.42 76 SER A N 15
ATOM 28339 C CA . SER A 1 76 ? 12.732 -16.020 -48.740 1.00 72.25 76 SER A CA 15
ATOM 28340 C C . SER A 1 76 ? 12.953 -14.617 -49.298 1.00 24.11 76 SER A C 15
ATOM 28341 O O . SER A 1 76 ? 14.003 -14.012 -49.090 1.00 72.30 76 SER A O 15
ATOM 28349 N N . ASN A 1 77 ? 11.952 -14.107 -50.010 1.00 61.11 77 ASN A N 15
ATOM 28350 C CA . ASN A 1 77 ? 12.035 -12.775 -50.600 1.00 63.22 77 ASN A CA 15
ATOM 28351 C C . ASN A 1 77 ? 11.393 -11.736 -49.687 1.00 4.51 77 ASN A C 15
ATOM 28352 O O . ASN A 1 77 ? 10.762 -10.788 -50.156 1.00 30.21 77 ASN A O 15
ATOM 28363 N N . VAL A 1 78 ? 11.558 -11.918 -48.381 1.00 54.35 78 VAL A N 15
ATOM 28364 C CA . VAL A 1 78 ? 10.997 -10.995 -47.403 1.00 25.14 78 VAL A CA 15
ATOM 28365 C C . VAL A 1 78 ? 12.063 -10.044 -46.868 1.00 53.34 78 VAL A C 15
ATOM 28366 O O . VAL A 1 78 ? 13.143 -10.472 -46.462 1.00 13.31 78 VAL A O 15
ATOM 28379 N N . ASP A 1 79 ? 11.751 -8.753 -46.872 1.00 75.02 79 ASP A N 15
ATOM 28380 C CA . ASP A 1 79 ? 12.681 -7.741 -46.387 1.00 32.13 79 ASP A CA 15
ATOM 28381 C C . ASP A 1 79 ? 12.017 -6.848 -45.344 1.00 22.35 79 ASP A C 15
ATOM 28382 O O . ASP A 1 79 ? 10.855 -7.047 -44.993 1.00 11.20 79 ASP A O 15
ATOM 28391 N N . ALA A 1 80 ? 12.764 -5.865 -44.852 1.00 44.44 80 ALA A N 15
ATOM 28392 C CA . ALA A 1 80 ? 12.247 -4.941 -43.850 1.00 1.03 80 ALA A CA 15
ATOM 28393 C C . ALA A 1 80 ? 10.917 -4.340 -44.291 1.00 60.14 80 ALA A C 15
ATOM 28394 O O . ALA A 1 80 ? 9.932 -4.379 -43.553 1.00 3.35 80 ALA A O 15
ATOM 28401 N N . ALA A 1 81 ? 10.895 -3.784 -45.499 1.00 21.32 81 ALA A N 15
ATOM 28402 C CA . ALA A 1 81 ? 9.685 -3.176 -46.038 1.00 55.31 81 ALA A CA 15
ATOM 28403 C C . ALA A 1 81 ? 8.503 -4.134 -45.948 1.00 31.04 81 ALA A C 15
ATOM 28404 O O . ALA A 1 81 ? 7.485 -3.824 -45.327 1.00 33.41 81 ALA A O 15
ATOM 28411 N N . SER A 1 82 ? 8.642 -5.300 -46.571 1.00 54.12 82 SER A N 15
ATOM 28412 C CA . SER A 1 82 ? 7.582 -6.302 -46.564 1.00 14.13 82 SER A CA 15
ATOM 28413 C C . SER A 1 82 ? 7.148 -6.624 -45.137 1.00 30.51 82 SER A C 15
ATOM 28414 O O . SER A 1 82 ? 5.962 -6.579 -44.813 1.00 1.33 82 SER A O 15
ATOM 28422 N N . ALA A 1 83 ? 8.118 -6.951 -44.290 1.00 34.11 83 ALA A N 15
ATOM 28423 C CA . ALA A 1 83 ? 7.838 -7.279 -42.897 1.00 62.10 83 ALA A CA 15
ATOM 28424 C C . ALA A 1 83 ? 6.982 -6.201 -42.241 1.00 53.55 83 ALA A C 15
ATOM 28425 O O . ALA A 1 83 ? 5.960 -6.498 -41.623 1.00 1.10 83 ALA A O 15
ATOM 28432 N N . ARG A 1 84 ? 7.406 -4.949 -42.378 1.00 14.24 84 ARG A N 15
ATOM 28433 C CA . ARG A 1 84 ? 6.678 -3.827 -41.797 1.00 42.23 84 ARG A CA 15
ATOM 28434 C C . ARG A 1 84 ? 5.268 -3.738 -42.371 1.00 55.53 84 ARG A C 15
ATOM 28435 O O . ARG A 1 84 ? 4.324 -3.376 -41.670 1.00 43.13 84 ARG A O 15
ATOM 28456 N N . GLU A 1 85 ? 5.133 -4.071 -43.652 1.00 51.11 85 GLU A N 15
ATOM 28457 C CA . GLU A 1 85 ? 3.838 -4.026 -44.319 1.00 55.12 85 GLU A CA 15
ATOM 28458 C C . GLU A 1 85 ? 2.922 -5.133 -43.805 1.00 1.33 85 GLU A C 15
ATOM 28459 O O . GLU A 1 85 ? 1.741 -4.905 -43.541 1.00 32.23 85 GLU A O 15
ATOM 28471 N N . LEU A 1 86 ? 3.475 -6.333 -43.666 1.00 22.40 86 LEU A N 15
ATOM 28472 C CA . LEU A 1 86 ? 2.709 -7.476 -43.184 1.00 21.33 86 LEU A CA 15
ATOM 28473 C C . LEU A 1 86 ? 2.187 -7.226 -41.772 1.00 20.32 86 LEU A C 15
ATOM 28474 O O . LEU A 1 86 ? 1.020 -7.484 -41.478 1.00 2.34 86 LEU A O 15
ATOM 28490 N N . MET A 1 87 ? 3.057 -6.720 -40.906 1.00 55.22 87 MET A N 15
ATOM 28491 C CA . MET A 1 87 ? 2.681 -6.430 -39.526 1.00 3.41 87 MET A CA 15
ATOM 28492 C C . MET A 1 87 ? 1.775 -5.205 -39.455 1.00 3.31 87 MET A C 15
ATOM 28493 O O . MET A 1 87 ? 0.894 -5.121 -38.597 1.00 33.02 87 MET A O 15
ATOM 28507 N N . LEU A 1 88 ? 1.996 -4.258 -40.360 1.00 0.04 88 LEU A N 15
ATOM 28508 C CA . LEU A 1 88 ? 1.200 -3.037 -40.399 1.00 32.32 88 LEU A CA 15
ATOM 28509 C C . LEU A 1 88 ? -0.268 -3.352 -40.673 1.00 31.41 88 LEU A C 15
ATOM 28510 O O . LEU A 1 88 ? -1.144 -3.016 -39.876 1.00 51.04 88 LEU A O 15
ATOM 28526 N N . ALA A 1 89 ? -0.528 -4.003 -41.801 1.00 5.24 89 ALA A N 15
ATOM 28527 C CA . ALA A 1 89 ? -1.888 -4.368 -42.178 1.00 72.31 89 ALA A CA 15
ATOM 28528 C C . ALA A 1 89 ? -2.387 -5.549 -41.352 1.00 53.31 89 ALA A C 15
ATOM 28529 O O . ALA A 1 89 ? -3.509 -5.533 -40.846 1.00 61.11 89 ALA A O 15
ATOM 28536 N N . GLN A 1 90 ? -1.548 -6.571 -41.222 1.00 12.11 90 GLN A N 15
ATOM 28537 C CA . GLN A 1 90 ? -1.906 -7.761 -40.460 1.00 12.45 90 GLN A CA 15
ATOM 28538 C C . GLN A 1 90 ? -1.040 -7.888 -39.211 1.00 41.24 90 GLN A C 15
ATOM 28539 O O . GLN A 1 90 ? -0.116 -8.699 -39.147 1.00 10.03 90 GLN A O 15
ATOM 28553 N N . PRO A 1 91 ? -1.344 -7.069 -38.194 1.00 51.14 91 PRO A N 15
ATOM 28554 C CA . PRO A 1 91 ? -0.604 -7.071 -36.928 1.00 32.24 91 PRO A CA 15
ATOM 28555 C C . PRO A 1 91 ? -0.854 -8.335 -36.112 1.00 54.10 91 PRO A C 15
ATOM 28556 O O . PRO A 1 91 ? -0.197 -8.572 -35.099 1.00 35.34 91 PRO A O 15
ATOM 28567 N N . SER A 1 92 ? -1.807 -9.145 -36.563 1.00 20.51 92 SER A N 15
ATOM 28568 C CA . SER A 1 92 ? -2.146 -10.384 -35.872 1.00 11.34 92 SER A CA 15
ATOM 28569 C C . SER A 1 92 ? -0.965 -11.348 -35.876 1.00 43.02 92 SER A C 15
ATOM 28570 O O . SER A 1 92 ? -0.929 -12.307 -35.105 1.00 60.53 92 SER A O 15
ATOM 28578 N N . MET A 1 93 ? 0.003 -11.086 -36.749 1.00 64.00 93 MET A N 15
ATOM 28579 C CA . MET A 1 93 ? 1.188 -11.929 -36.852 1.00 11.03 93 MET A CA 15
ATOM 28580 C C . MET A 1 93 ? 2.196 -11.588 -35.760 1.00 22.03 93 MET A C 15
ATOM 28581 O O . MET A 1 93 ? 3.079 -12.385 -35.444 1.00 62.52 93 MET A O 15
ATOM 28595 N N . VAL A 1 94 ? 2.058 -10.397 -35.186 1.00 52.44 94 VAL A N 15
ATOM 28596 C CA . VAL A 1 94 ? 2.957 -9.950 -34.128 1.00 10.35 94 VAL A CA 15
ATOM 28597 C C . VAL A 1 94 ? 2.895 -10.883 -32.924 1.00 43.41 94 VAL A C 15
ATOM 28598 O O . VAL A 1 94 ? 1.856 -11.480 -32.639 1.00 40.44 94 VAL A O 15
ATOM 28611 N N . LYS A 1 95 ? 4.014 -11.006 -32.219 1.00 21.24 95 LYS A N 15
ATOM 28612 C CA . LYS A 1 95 ? 4.089 -11.865 -31.044 1.00 1.24 95 LYS A CA 15
ATOM 28613 C C . LYS A 1 95 ? 3.235 -11.310 -29.908 1.00 13.35 95 LYS A C 15
ATOM 28614 O O . LYS A 1 95 ? 3.433 -10.177 -29.468 1.00 52.22 95 LYS A O 15
ATOM 28633 N N . ARG A 1 96 ? 2.288 -12.115 -29.437 1.00 23.43 96 ARG A N 15
ATOM 28634 C CA . ARG A 1 96 ? 1.405 -11.703 -28.353 1.00 52.42 96 ARG A CA 15
ATOM 28635 C C . ARG A 1 96 ? 1.482 -12.684 -27.187 1.00 73.24 96 ARG A C 15
ATOM 28636 O O . ARG A 1 96 ? 1.862 -13.845 -27.344 1.00 25.00 96 ARG A O 15
ATOM 28657 N N . PRO A 1 97 ? 1.114 -12.209 -25.988 1.00 5.45 97 PRO A N 15
ATOM 28658 C CA . PRO A 1 97 ? 0.661 -10.830 -25.788 1.00 55.21 97 PRO A CA 15
ATOM 28659 C C . PRO A 1 97 ? 1.791 -9.818 -25.951 1.00 1.12 97 PRO A C 15
ATOM 28660 O O . PRO A 1 97 ? 2.945 -10.191 -26.161 1.00 11.34 97 PRO A O 15
ATOM 28671 N N . VAL A 1 98 ? 1.451 -8.537 -25.853 1.00 75.11 98 VAL A N 15
ATOM 28672 C CA . VAL A 1 98 ? 2.438 -7.473 -25.988 1.00 22.51 98 VAL A CA 15
ATOM 28673 C C . VAL A 1 98 ? 2.349 -6.491 -24.824 1.00 20.24 98 VAL A C 15
ATOM 28674 O O . VAL A 1 98 ? 1.260 -6.068 -24.437 1.00 74.34 98 VAL A O 15
ATOM 28687 N N . LEU A 1 99 ? 3.503 -6.130 -24.272 1.00 44.10 99 LEU A N 15
ATOM 28688 C CA . LEU A 1 99 ? 3.556 -5.196 -23.153 1.00 22.24 99 LEU A CA 15
ATOM 28689 C C . LEU A 1 99 ? 4.167 -3.866 -23.582 1.00 30.44 99 LEU A C 15
ATOM 28690 O O . LEU A 1 99 ? 5.301 -3.818 -24.057 1.00 63.23 99 LEU A O 15
ATOM 28706 N N . GLU A 1 100 ? 3.408 -2.788 -23.408 1.00 64.22 100 GLU A N 15
ATOM 28707 C CA . GLU A 1 100 ? 3.878 -1.458 -23.777 1.00 43.31 100 GLU A CA 15
ATOM 28708 C C . GLU A 1 100 ? 4.121 -0.604 -22.537 1.00 30.33 100 GLU A C 15
ATOM 28709 O O . GLU A 1 100 ? 3.223 -0.411 -21.716 1.00 5.33 100 GLU A O 15
ATOM 28721 N N . ARG A 1 101 ? 5.343 -0.096 -22.406 1.00 4.25 101 ARG A N 15
ATOM 28722 C CA . ARG A 1 101 ? 5.705 0.736 -21.264 1.00 32.41 101 ARG A CA 15
ATOM 28723 C C . ARG A 1 101 ? 7.088 1.352 -21.460 1.00 74.21 101 ARG A C 15
ATOM 28724 O O . ARG A 1 101 ? 7.998 0.708 -21.981 1.00 12.55 101 ARG A O 15
ATOM 28745 N N . ASP A 1 102 ? 7.237 2.603 -21.037 1.00 73.03 102 ASP A N 15
ATOM 28746 C CA . ASP A 1 102 ? 8.508 3.307 -21.165 1.00 63.23 102 ASP A CA 15
ATOM 28747 C C . ASP A 1 102 ? 9.004 3.276 -22.608 1.00 24.24 102 ASP A C 15
ATOM 28748 O O . ASP A 1 102 ? 10.204 3.184 -22.860 1.00 10.42 102 ASP A O 15
ATOM 28757 N N . GLY A 1 103 ? 8.070 3.352 -23.551 1.00 2.43 103 GLY A N 15
ATOM 28758 C CA . GLY A 1 103 ? 8.432 3.330 -24.956 1.00 31.54 103 GLY A CA 15
ATOM 28759 C C . GLY A 1 103 ? 9.138 2.048 -25.352 1.00 30.50 103 GLY A C 15
ATOM 28760 O O . GLY A 1 103 ? 9.783 1.984 -26.399 1.00 10.41 103 GLY A O 15
ATOM 28764 N N . LYS A 1 104 ? 9.016 1.025 -24.515 1.00 25.14 104 LYS A N 15
ATOM 28765 C CA . LYS A 1 104 ? 9.647 -0.262 -24.782 1.00 25.34 104 LYS A CA 15
ATOM 28766 C C . LYS A 1 104 ? 8.603 -1.370 -24.883 1.00 14.23 104 LYS A C 15
ATOM 28767 O O . LYS A 1 104 ? 7.795 -1.560 -23.974 1.00 31.24 104 LYS A O 15
ATOM 28786 N N . LEU A 1 105 ? 8.627 -2.100 -25.993 1.00 31.53 105 LEU A N 15
ATOM 28787 C CA . LEU A 1 105 ? 7.684 -3.191 -26.211 1.00 20.33 105 LEU A CA 15
ATOM 28788 C C . LEU A 1 105 ? 8.302 -4.531 -25.828 1.00 75.31 105 LEU A C 15
ATOM 28789 O O . LEU A 1 105 ? 9.452 -4.814 -26.164 1.00 23.42 105 LEU A O 15
ATOM 28805 N N . MET A 1 106 ? 7.531 -5.353 -25.124 1.00 74.33 106 MET A N 15
ATOM 28806 C CA . MET A 1 106 ? 8.002 -6.666 -24.698 1.00 20.31 106 MET A CA 15
ATOM 28807 C C . MET A 1 106 ? 7.029 -7.759 -25.130 1.00 43.33 106 MET A C 15
ATOM 28808 O O . MET A 1 106 ? 5.817 -7.549 -25.160 1.00 3.02 106 MET A O 15
ATOM 28822 N N . VAL A 1 107 ? 7.570 -8.928 -25.462 1.00 75.01 107 VAL A N 15
ATOM 28823 C CA . VAL A 1 107 ? 6.750 -10.054 -25.892 1.00 61.12 107 VAL A CA 15
ATOM 28824 C C . VAL A 1 107 ? 6.370 -10.939 -24.710 1.00 44.11 107 VAL A C 15
ATOM 28825 O O . VAL A 1 107 ? 7.181 -11.184 -23.818 1.00 61.33 107 VAL A O 15
ATOM 28838 N N . GLY A 1 108 ? 5.129 -11.418 -24.710 1.00 3.25 108 GLY A N 15
ATOM 28839 C CA . GLY A 1 108 ? 4.663 -12.272 -23.633 1.00 34.24 108 GLY A CA 15
ATOM 28840 C C . GLY A 1 108 ? 5.443 -13.568 -23.542 1.00 63.12 108 GLY A C 15
ATOM 28841 O O . GLY A 1 108 ? 5.648 -14.251 -24.547 1.00 74.34 108 GLY A O 15
ATOM 28845 N N . PHE A 1 109 ? 5.882 -13.910 -22.335 1.00 65.53 109 PHE A N 15
ATOM 28846 C CA . PHE A 1 109 ? 6.647 -15.133 -22.117 1.00 34.22 109 PHE A CA 15
ATOM 28847 C C . PHE A 1 109 ? 5.767 -16.225 -21.515 1.00 13.12 109 PHE A C 15
ATOM 28848 O O . PHE A 1 109 ? 4.751 -15.940 -20.880 1.00 33.42 109 PHE A O 15
ATOM 28865 N N . LYS A 1 110 ? 6.165 -17.475 -21.717 1.00 53.10 110 LYS A N 15
ATOM 28866 C CA . LYS A 1 110 ? 5.415 -18.612 -21.195 1.00 31.01 110 LYS A CA 15
ATOM 28867 C C . LYS A 1 110 ? 5.147 -18.447 -19.702 1.00 43.41 110 LYS A C 15
ATOM 28868 O O . LYS A 1 110 ? 5.828 -17.696 -19.004 1.00 73.41 110 LYS A O 15
ATOM 28887 N N . PRO A 1 111 ? 4.131 -19.165 -19.200 1.00 3.22 111 PRO A N 15
ATOM 28888 C CA . PRO A 1 111 ? 3.752 -19.116 -17.785 1.00 31.43 111 PRO A CA 15
ATOM 28889 C C . PRO A 1 111 ? 4.792 -19.771 -16.882 1.00 53.03 111 PRO A C 15
ATOM 28890 O O . PRO A 1 111 ? 5.202 -19.198 -15.875 1.00 72.25 111 PRO A O 15
ATOM 28901 N N . ALA A 1 112 ? 5.213 -20.977 -17.252 1.00 62.44 112 ALA A N 15
ATOM 28902 C CA . ALA A 1 112 ? 6.207 -21.709 -16.477 1.00 52.52 112 ALA A CA 15
ATOM 28903 C C . ALA A 1 112 ? 7.521 -20.939 -16.402 1.00 34.24 112 ALA A C 15
ATOM 28904 O O . ALA A 1 112 ? 8.204 -20.960 -15.379 1.00 74.33 112 ALA A O 15
ATOM 28911 N N . GLN A 1 113 ? 7.867 -20.260 -17.492 1.00 34.25 113 GLN A N 15
ATOM 28912 C CA . GLN A 1 113 ? 9.101 -19.485 -17.548 1.00 42.12 113 GLN A CA 15
ATOM 28913 C C . GLN A 1 113 ? 8.986 -18.219 -16.706 1.00 63.54 113 GLN A C 15
ATOM 28914 O O . GLN A 1 113 ? 9.874 -17.907 -15.912 1.00 30.03 113 GLN A O 15
ATOM 28928 N N . TYR A 1 114 ? 7.888 -17.492 -16.886 1.00 74.31 114 TYR A N 15
ATOM 28929 C CA . TYR A 1 114 ? 7.659 -16.257 -16.145 1.00 32.54 114 TYR A CA 15
ATOM 28930 C C . TYR A 1 114 ? 7.691 -16.510 -14.641 1.00 30.52 114 TYR A C 15
ATOM 28931 O O . TYR A 1 114 ? 8.281 -15.741 -13.884 1.00 21.43 114 TYR A O 15
ATOM 28949 N N . GLU A 1 115 ? 7.050 -17.596 -14.217 1.00 14.02 115 GLU A N 15
ATOM 28950 C CA . GLU A 1 115 ? 7.005 -17.951 -12.803 1.00 22.21 115 GLU A CA 15
ATOM 28951 C C . GLU A 1 115 ? 8.373 -18.421 -12.316 1.00 15.44 115 GLU A C 15
ATOM 28952 O O . GLU A 1 115 ? 8.879 -17.945 -11.300 1.00 4.40 115 GLU A O 15
ATOM 28964 N N . ALA A 1 116 ? 8.965 -19.358 -13.048 1.00 50.22 116 ALA A N 15
ATOM 28965 C CA . ALA A 1 116 ? 10.274 -19.891 -12.693 1.00 4.31 116 ALA A CA 15
ATOM 28966 C C . ALA A 1 116 ? 11.326 -18.788 -12.655 1.00 51.44 116 ALA A C 15
ATOM 28967 O O . ALA A 1 116 ? 12.301 -18.871 -11.908 1.00 72.23 116 ALA A O 15
ATOM 28974 N N . TYR A 1 117 ? 11.121 -17.756 -13.466 1.00 54.32 117 TYR A N 15
ATOM 28975 C CA . TYR A 1 117 ? 12.053 -16.636 -13.528 1.00 43.12 117 TYR A CA 15
ATOM 28976 C C . TYR A 1 117 ? 11.783 -15.639 -12.406 1.00 23.32 117 TYR A C 15
ATOM 28977 O O . TYR A 1 117 ? 12.710 -15.080 -11.819 1.00 72.22 117 TYR A O 15
ATOM 28995 N N . PHE A 1 118 ? 10.505 -15.421 -12.112 1.00 14.14 118 PHE A N 15
ATOM 28996 C CA . PHE A 1 118 ? 10.110 -14.491 -11.061 1.00 2.10 118 PHE A CA 15
ATOM 28997 C C . PHE A 1 118 ? 9.848 -15.230 -9.752 1.00 23.32 118 PHE A C 15
ATOM 28998 O O . PHE A 1 118 ? 9.026 -14.806 -8.939 1.00 14.34 118 PHE A O 15
ATOM 29015 N N . LYS A 1 119 ? 10.554 -16.337 -9.553 1.00 45.31 119 LYS A N 15
ATOM 29016 C CA . LYS A 1 119 ? 10.401 -17.137 -8.344 1.00 73.12 119 LYS A CA 15
ATOM 29017 C C . LYS A 1 119 ? 10.771 -16.327 -7.105 1.00 53.44 119 LYS A C 15
ATOM 29018 O O . LYS A 1 119 ? 11.226 -15.187 -7.210 1.00 11.14 119 LYS A O 15
ATOM 29037 N N . LEU A 1 120 ? 10.578 -16.923 -5.935 1.00 51.43 120 LEU A N 15
ATOM 29038 C CA . LEU A 1 120 ? 10.894 -16.257 -4.675 1.00 62.11 120 LEU A CA 15
ATOM 29039 C C . LEU A 1 120 ? 12.334 -15.754 -4.672 1.00 51.03 120 LEU A C 15
ATOM 29040 O O . LEU A 1 120 ? 12.860 -15.354 -3.634 1.00 22.42 120 LEU A O 15
ATOM 29056 N N . GLY A 1 1 ? -1.019 2.312 0.126 1.00 42.31 1 GLY A N 16
ATOM 29057 C CA . GLY A 1 1 ? -0.234 2.040 -1.064 1.00 53.12 1 GLY A CA 16
ATOM 29058 C C . GLY A 1 1 ? -1.097 1.728 -2.269 1.00 15.32 1 GLY A C 16
ATOM 29059 O O . GLY A 1 1 ? -1.174 0.587 -2.727 1.00 30.13 1 GLY A O 16
ATOM 29063 N N . PRO A 1 2 ? -1.770 2.758 -2.803 1.00 31.21 2 PRO A N 16
ATOM 29064 C CA . PRO A 1 2 ? -2.647 2.612 -3.969 1.00 52.14 2 PRO A CA 16
ATOM 29065 C C . PRO A 1 2 ? -1.866 2.333 -5.249 1.00 61.23 2 PRO A C 16
ATOM 29066 O O . PRO A 1 2 ? -0.646 2.478 -5.288 1.00 11.13 2 PRO A O 16
ATOM 29077 N N . GLY A 1 3 ? -2.580 1.930 -6.296 1.00 13.22 3 GLY A N 16
ATOM 29078 C CA . GLY A 1 3 ? -1.938 1.636 -7.564 1.00 45.42 3 GLY A CA 16
ATOM 29079 C C . GLY A 1 3 ? -2.039 2.787 -8.545 1.00 62.35 3 GLY A C 16
ATOM 29080 O O . GLY A 1 3 ? -3.075 2.978 -9.183 1.00 22.31 3 GLY A O 16
ATOM 29084 N N . SER A 1 4 ? -0.962 3.555 -8.668 1.00 25.24 4 SER A N 16
ATOM 29085 C CA . SER A 1 4 ? -0.936 4.696 -9.576 1.00 42.22 4 SER A CA 16
ATOM 29086 C C . SER A 1 4 ? -0.554 4.259 -10.986 1.00 24.33 4 SER A C 16
ATOM 29087 O O . SER A 1 4 ? -1.207 4.629 -11.961 1.00 52.03 4 SER A O 16
ATOM 29095 N N . MET A 1 5 ? 0.511 3.470 -11.086 1.00 41.54 5 MET A N 16
ATOM 29096 C CA . MET A 1 5 ? 0.980 2.981 -12.378 1.00 62.03 5 MET A CA 16
ATOM 29097 C C . MET A 1 5 ? 0.212 1.732 -12.798 1.00 45.23 5 MET A C 16
ATOM 29098 O O . MET A 1 5 ? -0.181 0.922 -11.960 1.00 4.24 5 MET A O 16
ATOM 29112 N N . SER A 1 6 ? 0.001 1.583 -14.103 1.00 44.34 6 SER A N 16
ATOM 29113 C CA . SER A 1 6 ? -0.724 0.435 -14.634 1.00 64.43 6 SER A CA 16
ATOM 29114 C C . SER A 1 6 ? 0.018 -0.175 -15.819 1.00 62.14 6 SER A C 16
ATOM 29115 O O . SER A 1 6 ? 0.954 0.420 -16.354 1.00 73.31 6 SER A O 16
ATOM 29123 N N . VAL A 1 7 ? -0.408 -1.366 -16.225 1.00 10.34 7 VAL A N 16
ATOM 29124 C CA . VAL A 1 7 ? 0.215 -2.058 -17.348 1.00 2.44 7 VAL A CA 16
ATOM 29125 C C . VAL A 1 7 ? -0.794 -2.315 -18.463 1.00 5.32 7 VAL A C 16
ATOM 29126 O O . VAL A 1 7 ? -1.959 -2.619 -18.204 1.00 24.25 7 VAL A O 16
ATOM 29139 N N . THR A 1 8 ? -0.339 -2.191 -19.705 1.00 15.13 8 THR A N 16
ATOM 29140 C CA . THR A 1 8 ? -1.200 -2.409 -20.860 1.00 55.12 8 THR A CA 16
ATOM 29141 C C . THR A 1 8 ? -0.666 -3.533 -21.741 1.00 32.31 8 THR A C 16
ATOM 29142 O O . THR A 1 8 ? 0.530 -3.595 -22.027 1.00 11.22 8 THR A O 16
ATOM 29153 N N . ILE A 1 9 ? -1.560 -4.419 -22.167 1.00 40.31 9 ILE A N 16
ATOM 29154 C CA . ILE A 1 9 ? -1.177 -5.540 -23.017 1.00 3.44 9 ILE A CA 16
ATOM 29155 C C . ILE A 1 9 ? -1.815 -5.426 -24.398 1.00 62.44 9 ILE A C 16
ATOM 29156 O O . ILE A 1 9 ? -2.991 -5.084 -24.524 1.00 5.32 9 ILE A O 16
ATOM 29172 N N . TYR A 1 10 ? -1.031 -5.716 -25.431 1.00 4.54 10 TYR A N 16
ATOM 29173 C CA . TYR A 1 10 ? -1.520 -5.646 -26.803 1.00 30.24 10 TYR A CA 16
ATOM 29174 C C . TYR A 1 10 ? -1.568 -7.033 -27.436 1.00 22.21 10 TYR A C 16
ATOM 29175 O O . TYR A 1 10 ? -0.708 -7.875 -27.180 1.00 41.11 10 TYR A O 16
ATOM 29193 N N . GLY A 1 11 ? -2.580 -7.263 -28.266 1.00 41.24 11 GLY A N 16
ATOM 29194 C CA . GLY A 1 11 ? -2.723 -8.549 -28.924 1.00 3.41 11 GLY A CA 16
ATOM 29195 C C . GLY A 1 11 ? -3.986 -8.637 -29.758 1.00 42.14 11 GLY A C 16
ATOM 29196 O O . GLY A 1 11 ? -4.486 -7.624 -30.247 1.00 61.14 11 GLY A O 16
ATOM 29200 N N . ILE A 1 12 ? -4.502 -9.850 -29.920 1.00 0.23 12 ILE A N 16
ATOM 29201 C CA . ILE A 1 12 ? -5.714 -10.066 -30.701 1.00 21.20 12 ILE A CA 16
ATOM 29202 C C . ILE A 1 12 ? -6.733 -10.888 -29.919 1.00 0.25 12 ILE A C 16
ATOM 29203 O O . ILE A 1 12 ? -6.460 -11.340 -28.806 1.00 72.24 12 ILE A O 16
ATOM 29219 N N . LYS A 1 13 ? -7.908 -11.080 -30.509 1.00 73.52 13 LYS A N 16
ATOM 29220 C CA . LYS A 1 13 ? -8.968 -11.851 -29.870 1.00 71.53 13 LYS A CA 16
ATOM 29221 C C . LYS A 1 13 ? -9.309 -13.091 -30.689 1.00 42.41 13 LYS A C 16
ATOM 29222 O O . LYS A 1 13 ? -10.452 -13.546 -30.698 1.00 70.40 13 LYS A O 16
ATOM 29241 N N . ASN A 1 14 ? -8.309 -13.634 -31.376 1.00 14.55 14 ASN A N 16
ATOM 29242 C CA . ASN A 1 14 ? -8.503 -14.823 -32.198 1.00 43.33 14 ASN A CA 16
ATOM 29243 C C . ASN A 1 14 ? -7.345 -15.801 -32.021 1.00 4.54 14 ASN A C 16
ATOM 29244 O O . ASN A 1 14 ? -7.053 -16.599 -32.912 1.00 13.15 14 ASN A O 16
ATOM 29255 N N . CYS A 1 15 ? -6.692 -15.733 -30.867 1.00 13.42 15 CYS A N 16
ATOM 29256 C CA . CYS A 1 15 ? -5.567 -16.614 -30.573 1.00 5.12 15 CYS A CA 16
ATOM 29257 C C . CYS A 1 15 ? -5.773 -17.335 -29.245 1.00 45.42 15 CYS A C 16
ATOM 29258 O O . CYS A 1 15 ? -6.832 -17.228 -28.626 1.00 62.11 15 CYS A O 16
ATOM 29266 N N . ASP A 1 16 ? -4.755 -18.072 -28.814 1.00 14.03 16 ASP A N 16
ATOM 29267 C CA . ASP A 1 16 ? -4.825 -18.812 -27.559 1.00 11.23 16 ASP A CA 16
ATOM 29268 C C . ASP A 1 16 ? -3.798 -18.288 -26.560 1.00 34.34 16 ASP A C 16
ATOM 29269 O O . ASP A 1 16 ? -4.019 -18.319 -25.350 1.00 45.12 16 ASP A O 16
ATOM 29278 N N . THR A 1 17 ? -2.671 -17.807 -27.076 1.00 62.21 17 THR A N 16
ATOM 29279 C CA . THR A 1 17 ? -1.608 -17.277 -26.230 1.00 10.24 17 THR A CA 16
ATOM 29280 C C . THR A 1 17 ? -2.132 -16.182 -25.311 1.00 43.54 17 THR A C 16
ATOM 29281 O O . THR A 1 17 ? -1.970 -16.251 -24.093 1.00 32.13 17 THR A O 16
ATOM 29292 N N . MET A 1 18 ? -2.760 -15.170 -25.901 1.00 61.22 18 MET A N 16
ATOM 29293 C CA . MET A 1 18 ? -3.310 -14.059 -25.132 1.00 4.42 18 MET A CA 16
ATOM 29294 C C . MET A 1 18 ? -4.205 -14.567 -24.007 1.00 72.34 18 MET A C 16
ATOM 29295 O O . MET A 1 18 ? -4.178 -14.042 -22.893 1.00 54.40 18 MET A O 16
ATOM 29309 N N . LYS A 1 19 ? -4.997 -15.591 -24.303 1.00 34.45 19 LYS A N 16
ATOM 29310 C CA . LYS A 1 19 ? -5.900 -16.173 -23.316 1.00 44.21 19 LYS A CA 16
ATOM 29311 C C . LYS A 1 19 ? -5.134 -16.619 -22.074 1.00 43.12 19 LYS A C 16
ATOM 29312 O O . LYS A 1 19 ? -5.490 -16.264 -20.951 1.00 22.52 19 LYS A O 16
ATOM 29331 N N . LYS A 1 20 ? -4.079 -17.399 -22.284 1.00 34.44 20 LYS A N 16
ATOM 29332 C CA . LYS A 1 20 ? -3.261 -17.893 -21.184 1.00 13.54 20 LYS A CA 16
ATOM 29333 C C . LYS A 1 20 ? -2.629 -16.737 -20.414 1.00 54.33 20 LYS A C 16
ATOM 29334 O O . LYS A 1 20 ? -2.660 -16.706 -19.185 1.00 71.32 20 LYS A O 16
ATOM 29353 N N . ALA A 1 21 ? -2.056 -15.787 -21.148 1.00 53.12 21 ALA A N 16
ATOM 29354 C CA . ALA A 1 21 ? -1.420 -14.628 -20.535 1.00 1.22 21 ALA A CA 16
ATOM 29355 C C . ALA A 1 21 ? -2.410 -13.852 -19.672 1.00 43.50 21 ALA A C 16
ATOM 29356 O O . ALA A 1 21 ? -2.122 -13.529 -18.519 1.00 22.15 21 ALA A O 16
ATOM 29363 N N . ARG A 1 22 ? -3.575 -13.554 -20.238 1.00 25.34 22 ARG A N 16
ATOM 29364 C CA . ARG A 1 22 ? -4.605 -12.814 -19.520 1.00 62.34 22 ARG A CA 16
ATOM 29365 C C . ARG A 1 22 ? -5.004 -13.539 -18.238 1.00 32.15 22 ARG A C 16
ATOM 29366 O O . ARG A 1 22 ? -5.060 -12.938 -17.165 1.00 70.51 22 ARG A O 16
ATOM 29387 N N . ILE A 1 23 ? -5.279 -14.833 -18.358 1.00 34.41 23 ILE A N 16
ATOM 29388 C CA . ILE A 1 23 ? -5.671 -15.641 -17.210 1.00 74.45 23 ILE A CA 16
ATOM 29389 C C . ILE A 1 23 ? -4.577 -15.653 -16.147 1.00 44.23 23 ILE A C 16
ATOM 29390 O O . ILE A 1 23 ? -4.861 -15.661 -14.950 1.00 42.13 23 ILE A O 16
ATOM 29406 N N . TRP A 1 24 ? -3.327 -15.652 -16.595 1.00 31.51 24 TRP A N 16
ATOM 29407 C CA . TRP A 1 24 ? -2.189 -15.661 -15.682 1.00 62.05 24 TRP A CA 16
ATOM 29408 C C . TRP A 1 24 ? -2.099 -14.349 -14.911 1.00 74.25 24 TRP A C 16
ATOM 29409 O O . TRP A 1 24 ? -2.089 -14.341 -13.678 1.00 4.31 24 TRP A O 16
ATOM 29430 N N . LEU A 1 25 ? -2.035 -13.242 -15.641 1.00 11.33 25 LEU A N 16
ATOM 29431 C CA . LEU A 1 25 ? -1.946 -11.923 -15.025 1.00 44.32 25 LEU A CA 16
ATOM 29432 C C . LEU A 1 25 ? -3.140 -11.667 -14.111 1.00 51.32 25 LEU A C 16
ATOM 29433 O O . LEU A 1 25 ? -2.982 -11.199 -12.984 1.00 43.22 25 LEU A O 16
ATOM 29449 N N . GLU A 1 26 ? -4.334 -11.979 -14.606 1.00 61.23 26 GLU A N 16
ATOM 29450 C CA . GLU A 1 26 ? -5.555 -11.785 -13.832 1.00 64.31 26 GLU A CA 16
ATOM 29451 C C . GLU A 1 26 ? -5.548 -12.652 -12.577 1.00 74.22 26 GLU A C 16
ATOM 29452 O O . GLU A 1 26 ? -5.812 -12.170 -11.476 1.00 53.23 26 GLU A O 16
ATOM 29464 N N . ASP A 1 27 ? -5.246 -13.934 -12.752 1.00 34.31 27 ASP A N 16
ATOM 29465 C CA . ASP A 1 27 ? -5.204 -14.869 -11.635 1.00 72.41 27 ASP A CA 16
ATOM 29466 C C . ASP A 1 27 ? -4.277 -14.362 -10.535 1.00 33.14 27 ASP A C 16
ATOM 29467 O O . ASP A 1 27 ? -4.625 -14.386 -9.354 1.00 3.11 27 ASP A O 16
ATOM 29476 N N . HIS A 1 28 ? -3.094 -13.904 -10.931 1.00 21.13 28 HIS A N 16
ATOM 29477 C CA . HIS A 1 28 ? -2.115 -13.390 -9.979 1.00 13.54 28 HIS A CA 16
ATOM 29478 C C . HIS A 1 28 ? -2.604 -12.093 -9.343 1.00 43.42 28 HIS A C 16
ATOM 29479 O O . HIS A 1 28 ? -2.092 -11.664 -8.310 1.00 0.32 28 HIS A O 16
ATOM 29493 N N . GLY A 1 29 ? -3.599 -11.471 -9.968 1.00 43.32 29 GLY A N 16
ATOM 29494 C CA . GLY A 1 29 ? -4.139 -10.228 -9.449 1.00 61.30 29 GLY A CA 16
ATOM 29495 C C . GLY A 1 29 ? -3.427 -9.010 -10.003 1.00 13.24 29 GLY A C 16
ATOM 29496 O O . GLY A 1 29 ? -3.147 -8.061 -9.271 1.00 52.32 29 GLY A O 16
ATOM 29500 N N . ILE A 1 30 ? -3.134 -9.036 -11.299 1.00 54.44 30 ILE A N 16
ATOM 29501 C CA . ILE A 1 30 ? -2.449 -7.926 -11.949 1.00 74.22 30 ILE A CA 16
ATOM 29502 C C . ILE A 1 30 ? -3.418 -7.095 -12.782 1.00 61.31 30 ILE A C 16
ATOM 29503 O O . ILE A 1 30 ? -4.431 -7.602 -13.265 1.00 14.22 30 ILE A O 16
ATOM 29519 N N . ASP A 1 31 ? -3.101 -5.815 -12.949 1.00 75.12 31 ASP A N 16
ATOM 29520 C CA . ASP A 1 31 ? -3.941 -4.913 -13.727 1.00 21.24 31 ASP A CA 16
ATOM 29521 C C . ASP A 1 31 ? -3.383 -4.729 -15.134 1.00 75.12 31 ASP A C 16
ATOM 29522 O O . ASP A 1 31 ? -2.493 -3.909 -15.358 1.00 63.43 31 ASP A O 16
ATOM 29531 N N . TYR A 1 32 ? -3.911 -5.498 -16.080 1.00 1.34 32 TYR A N 16
ATOM 29532 C CA . TYR A 1 32 ? -3.463 -5.422 -17.466 1.00 14.55 32 TYR A CA 16
ATOM 29533 C C . TYR A 1 32 ? -4.594 -4.954 -18.378 1.00 23.04 32 TYR A C 16
ATOM 29534 O O . TYR A 1 32 ? -5.707 -5.478 -18.327 1.00 43.04 32 TYR A O 16
ATOM 29552 N N . THR A 1 33 ? -4.298 -3.964 -19.216 1.00 12.42 33 THR A N 16
ATOM 29553 C CA . THR A 1 33 ? -5.286 -3.424 -20.140 1.00 70.00 33 THR A CA 16
ATOM 29554 C C . THR A 1 33 ? -5.302 -4.208 -21.448 1.00 44.51 33 THR A C 16
ATOM 29555 O O . THR A 1 33 ? -4.301 -4.263 -22.161 1.00 22.54 33 THR A O 16
ATOM 29566 N N . PHE A 1 34 ? -6.445 -4.812 -21.757 1.00 20.02 34 PHE A N 16
ATOM 29567 C CA . PHE A 1 34 ? -6.591 -5.593 -22.979 1.00 51.35 34 PHE A CA 16
ATOM 29568 C C . PHE A 1 34 ? -6.761 -4.680 -24.190 1.00 63.42 34 PHE A C 16
ATOM 29569 O O . PHE A 1 34 ? -7.784 -4.011 -24.338 1.00 51.44 34 PHE A O 16
ATOM 29586 N N . HIS A 1 35 ? -5.750 -4.659 -25.054 1.00 30.12 35 HIS A N 16
ATOM 29587 C CA . HIS A 1 35 ? -5.788 -3.829 -26.252 1.00 4.21 35 HIS A CA 16
ATOM 29588 C C . HIS A 1 35 ? -5.697 -4.688 -27.510 1.00 71.42 35 HIS A C 16
ATOM 29589 O O . HIS A 1 35 ? -4.677 -5.329 -27.764 1.00 23.35 35 HIS A O 16
ATOM 29603 N N . ASP A 1 36 ? -6.770 -4.695 -28.293 1.00 25.23 36 ASP A N 16
ATOM 29604 C CA . ASP A 1 36 ? -6.813 -5.475 -29.525 1.00 42.21 36 ASP A CA 16
ATOM 29605 C C . ASP A 1 36 ? -6.264 -4.669 -30.698 1.00 1.23 36 ASP A C 16
ATOM 29606 O O . ASP A 1 36 ? -6.491 -3.463 -30.795 1.00 31.51 36 ASP A O 16
ATOM 29615 N N . TYR A 1 37 ? -5.541 -5.342 -31.585 1.00 30.14 37 TYR A N 16
ATOM 29616 C CA . TYR A 1 37 ? -4.957 -4.688 -32.750 1.00 33.02 37 TYR A CA 16
ATOM 29617 C C . TYR A 1 37 ? -6.013 -3.898 -33.518 1.00 52.25 37 TYR A C 16
ATOM 29618 O O . TYR A 1 37 ? -5.718 -2.862 -34.114 1.00 44.22 37 TYR A O 16
ATOM 29636 N N . LYS A 1 38 ? -7.244 -4.395 -33.498 1.00 0.11 38 LYS A N 16
ATOM 29637 C CA . LYS A 1 38 ? -8.347 -3.738 -34.190 1.00 54.34 38 LYS A CA 16
ATOM 29638 C C . LYS A 1 38 ? -8.996 -2.685 -33.300 1.00 63.30 38 LYS A C 16
ATOM 29639 O O . LYS A 1 38 ? -9.242 -1.557 -33.730 1.00 51.11 38 LYS A O 16
ATOM 29658 N N . LYS A 1 39 ? -9.273 -3.057 -32.054 1.00 13.11 39 LYS A N 16
ATOM 29659 C CA . LYS A 1 39 ? -9.892 -2.145 -31.101 1.00 43.13 39 LYS A CA 16
ATOM 29660 C C . LYS A 1 39 ? -9.092 -0.851 -30.988 1.00 2.14 39 LYS A C 16
ATOM 29661 O O . LYS A 1 39 ? -9.656 0.243 -31.024 1.00 41.33 39 LYS A O 16
ATOM 29680 N N . GLU A 1 40 ? -7.776 -0.984 -30.854 1.00 43.23 40 GLU A N 16
ATOM 29681 C CA . GLU A 1 40 ? -6.900 0.176 -30.736 1.00 30.23 40 GLU A CA 16
ATOM 29682 C C . GLU A 1 40 ? -6.567 0.748 -32.112 1.00 71.01 40 GLU A C 16
ATOM 29683 O O . GLU A 1 40 ? -6.717 1.945 -32.351 1.00 70.35 40 GLU A O 16
ATOM 29695 N N . GLY A 1 41 ? -6.113 -0.119 -33.013 1.00 12.45 41 GLY A N 16
ATOM 29696 C CA . GLY A 1 41 ? -5.765 0.316 -34.352 1.00 0.44 41 GLY A CA 16
ATOM 29697 C C . GLY A 1 41 ? -4.267 0.423 -34.556 1.00 54.13 41 GLY A C 16
ATOM 29698 O O . GLY A 1 41 ? -3.494 0.311 -33.605 1.00 32.21 41 GLY A O 16
ATOM 29702 N N . LEU A 1 42 ? -3.855 0.640 -35.801 1.00 61.22 42 LEU A N 16
ATOM 29703 C CA . LEU A 1 42 ? -2.438 0.760 -36.127 1.00 32.11 42 LEU A CA 16
ATOM 29704 C C . LEU A 1 42 ? -2.212 1.842 -37.178 1.00 60.11 42 LEU A C 16
ATOM 29705 O O . LEU A 1 42 ? -2.922 1.904 -38.183 1.00 61.12 42 LEU A O 16
ATOM 29721 N N . ASP A 1 43 ? -1.218 2.691 -36.942 1.00 24.10 43 ASP A N 16
ATOM 29722 C CA . ASP A 1 43 ? -0.895 3.768 -37.869 1.00 33.24 43 ASP A CA 16
ATOM 29723 C C . ASP A 1 43 ? 0.569 3.701 -38.293 1.00 21.14 43 ASP A C 16
ATOM 29724 O O . ASP A 1 43 ? 1.384 3.048 -37.643 1.00 4.53 43 ASP A O 16
ATOM 29733 N N . ALA A 1 44 ? 0.895 4.381 -39.388 1.00 11.33 44 ALA A N 16
ATOM 29734 C CA . ALA A 1 44 ? 2.260 4.398 -39.897 1.00 41.31 44 ALA A CA 16
ATOM 29735 C C . ALA A 1 44 ? 3.240 4.867 -38.827 1.00 2.35 44 ALA A C 16
ATOM 29736 O O . ALA A 1 44 ? 4.354 4.357 -38.726 1.00 3.31 44 ALA A O 16
ATOM 29743 N N . GLU A 1 45 ? 2.815 5.843 -38.029 1.00 21.11 45 GLU A N 16
ATOM 29744 C CA . GLU A 1 45 ? 3.658 6.381 -36.967 1.00 32.33 45 GLU A CA 16
ATOM 29745 C C . GLU A 1 45 ? 4.082 5.280 -35.999 1.00 22.11 45 GLU A C 16
ATOM 29746 O O . GLU A 1 45 ? 5.266 5.123 -35.699 1.00 3.32 45 GLU A O 16
ATOM 29758 N N . THR A 1 46 ? 3.105 4.520 -35.512 1.00 73.34 46 THR A N 16
ATOM 29759 C CA . THR A 1 46 ? 3.377 3.435 -34.576 1.00 14.20 46 THR A CA 16
ATOM 29760 C C . THR A 1 46 ? 4.202 2.336 -35.234 1.00 20.44 46 THR A C 16
ATOM 29761 O O . THR A 1 46 ? 5.232 1.916 -34.703 1.00 51.10 46 THR A O 16
ATOM 29772 N N . LEU A 1 47 ? 3.746 1.873 -36.393 1.00 41.05 47 LEU A N 16
ATOM 29773 C CA . LEU A 1 47 ? 4.444 0.821 -37.124 1.00 30.54 47 LEU A CA 16
ATOM 29774 C C . LEU A 1 47 ? 5.900 1.205 -37.372 1.00 4.21 47 LEU A C 16
ATOM 29775 O O . LEU A 1 47 ? 6.814 0.427 -37.094 1.00 62.44 47 LEU A O 16
ATOM 29791 N N . ASP A 1 48 ? 6.109 2.408 -37.895 1.00 1.01 48 ASP A N 16
ATOM 29792 C CA . ASP A 1 48 ? 7.453 2.896 -38.178 1.00 1.33 48 ASP A CA 16
ATOM 29793 C C . ASP A 1 48 ? 8.298 2.926 -36.908 1.00 4.12 48 ASP A C 16
ATOM 29794 O O . ASP A 1 48 ? 9.401 2.380 -36.872 1.00 45.52 48 ASP A O 16
ATOM 29803 N N . ARG A 1 49 ? 7.775 3.569 -35.870 1.00 40.22 49 ARG A N 16
ATOM 29804 C CA . ARG A 1 49 ? 8.482 3.672 -34.599 1.00 24.55 49 ARG A CA 16
ATOM 29805 C C . ARG A 1 49 ? 8.802 2.289 -34.041 1.00 53.00 49 ARG A C 16
ATOM 29806 O O . ARG A 1 49 ? 9.818 2.097 -33.373 1.00 73.52 49 ARG A O 16
ATOM 29827 N N . PHE A 1 50 ? 7.928 1.328 -34.319 1.00 52.05 50 PHE A N 16
ATOM 29828 C CA . PHE A 1 50 ? 8.115 -0.037 -33.843 1.00 23.30 50 PHE A CA 16
ATOM 29829 C C . PHE A 1 50 ? 9.250 -0.724 -34.596 1.00 71.14 50 PHE A C 16
ATOM 29830 O O . PHE A 1 50 ? 10.063 -1.434 -34.004 1.00 40.10 50 PHE A O 16
ATOM 29847 N N . LEU A 1 51 ? 9.299 -0.508 -35.906 1.00 22.50 51 LEU A N 16
ATOM 29848 C CA . LEU A 1 51 ? 10.333 -1.107 -36.743 1.00 0.23 51 LEU A CA 16
ATOM 29849 C C . LEU A 1 51 ? 11.707 -0.535 -36.402 1.00 53.31 51 LEU A C 16
ATOM 29850 O O . LEU A 1 51 ? 12.705 -1.255 -36.386 1.00 22.12 51 LEU A O 16
ATOM 29866 N N . LYS A 1 52 ? 11.749 0.765 -36.129 1.00 72.22 52 LYS A N 16
ATOM 29867 C CA . LYS A 1 52 ? 12.999 1.433 -35.785 1.00 13.04 52 LYS A CA 16
ATOM 29868 C C . LYS A 1 52 ? 13.484 1.004 -34.404 1.00 1.22 52 LYS A C 16
ATOM 29869 O O . LYS A 1 52 ? 14.639 0.613 -34.234 1.00 22.51 52 LYS A O 16
ATOM 29888 N N . THR A 1 53 ? 12.594 1.077 -33.420 1.00 24.20 53 THR A N 16
ATOM 29889 C CA . THR A 1 53 ? 12.930 0.696 -32.055 1.00 34.52 53 THR A CA 16
ATOM 29890 C C . THR A 1 53 ? 13.180 -0.804 -31.949 1.00 21.14 53 THR A C 16
ATOM 29891 O O . THR A 1 53 ? 13.926 -1.261 -31.081 1.00 72.44 53 THR A O 16
ATOM 29902 N N . VAL A 1 54 ? 12.553 -1.569 -32.837 1.00 5.34 54 VAL A N 16
ATOM 29903 C CA . VAL A 1 54 ? 12.709 -3.019 -32.844 1.00 43.11 54 VAL A CA 16
ATOM 29904 C C . VAL A 1 54 ? 12.593 -3.576 -34.259 1.00 50.42 54 VAL A C 16
ATOM 29905 O O . VAL A 1 54 ? 11.688 -3.229 -35.017 1.00 41.32 54 VAL A O 16
ATOM 29918 N N . PRO A 1 55 ? 13.531 -4.462 -34.623 1.00 2.25 55 PRO A N 16
ATOM 29919 C CA . PRO A 1 55 ? 13.556 -5.089 -35.948 1.00 2.03 55 PRO A CA 16
ATOM 29920 C C . PRO A 1 55 ? 12.408 -6.074 -36.145 1.00 74.41 55 PRO A C 16
ATOM 29921 O O . PRO A 1 55 ? 12.007 -6.767 -35.212 1.00 51.24 55 PRO A O 16
ATOM 29932 N N . TRP A 1 56 ? 11.886 -6.130 -37.365 1.00 2.13 56 TRP A N 16
ATOM 29933 C CA . TRP A 1 56 ? 10.785 -7.032 -37.683 1.00 72.32 56 TRP A CA 16
ATOM 29934 C C . TRP A 1 56 ? 11.113 -8.461 -37.266 1.00 33.30 56 TRP A C 16
ATOM 29935 O O . TRP A 1 56 ? 10.222 -9.233 -36.913 1.00 54.31 56 TRP A O 16
ATOM 29956 N N . GLU A 1 57 ? 12.396 -8.806 -37.308 1.00 24.51 57 GLU A N 16
ATOM 29957 C CA . GLU A 1 57 ? 12.840 -10.143 -36.933 1.00 64.15 57 GLU A CA 16
ATOM 29958 C C . GLU A 1 57 ? 12.337 -10.514 -35.541 1.00 74.11 57 GLU A C 16
ATOM 29959 O O . GLU A 1 57 ? 12.077 -11.682 -35.254 1.00 43.02 57 GLU A O 16
ATOM 29971 N N . GLN A 1 58 ? 12.205 -9.509 -34.680 1.00 73.33 58 GLN A N 16
ATOM 29972 C CA . GLN A 1 58 ? 11.735 -9.729 -33.318 1.00 13.45 58 GLN A CA 16
ATOM 29973 C C . GLN A 1 58 ? 10.449 -8.952 -33.052 1.00 24.32 58 GLN A C 16
ATOM 29974 O O . GLN A 1 58 ? 10.148 -8.601 -31.911 1.00 52.14 58 GLN A O 16
ATOM 29988 N N . LEU A 1 59 ? 9.695 -8.688 -34.114 1.00 41.15 59 LEU A N 16
ATOM 29989 C CA . LEU A 1 59 ? 8.441 -7.952 -33.996 1.00 23.12 59 LEU A CA 16
ATOM 29990 C C . LEU A 1 59 ? 7.257 -8.829 -34.387 1.00 51.11 59 LEU A C 16
ATOM 29991 O O . LEU A 1 59 ? 6.119 -8.566 -33.994 1.00 4.12 59 LEU A O 16
ATOM 30007 N N . LEU A 1 60 ? 7.530 -9.873 -35.163 1.00 55.45 60 LEU A N 16
ATOM 30008 C CA . LEU A 1 60 ? 6.487 -10.791 -35.605 1.00 62.31 60 LEU A CA 16
ATOM 30009 C C . LEU A 1 60 ? 6.811 -12.224 -35.192 1.00 44.10 60 LEU A C 16
ATOM 30010 O O . LEU A 1 60 ? 7.977 -12.611 -35.125 1.00 61.30 60 LEU A O 16
ATOM 30026 N N . ASN A 1 61 ? 5.771 -13.004 -34.918 1.00 14.22 61 ASN A N 16
ATOM 30027 C CA . ASN A 1 61 ? 5.945 -14.394 -34.512 1.00 33.24 61 ASN A CA 16
ATOM 30028 C C . ASN A 1 61 ? 6.858 -15.135 -35.487 1.00 54.15 61 ASN A C 16
ATOM 30029 O O . ASN A 1 61 ? 6.825 -14.888 -36.692 1.00 1.23 61 ASN A O 16
ATOM 30040 N N . ARG A 1 62 ? 7.670 -16.043 -34.955 1.00 14.43 62 ARG A N 16
ATOM 30041 C CA . ARG A 1 62 ? 8.591 -16.818 -35.776 1.00 62.32 62 ARG A CA 16
ATOM 30042 C C . ARG A 1 62 ? 8.192 -18.292 -35.797 1.00 71.20 62 ARG A C 16
ATOM 30043 O O . ARG A 1 62 ? 8.328 -18.967 -36.817 1.00 73.11 62 ARG A O 16
ATOM 30064 N N . ALA A 1 63 ? 7.699 -18.782 -34.664 1.00 13.41 63 ALA A N 16
ATOM 30065 C CA . ALA A 1 63 ? 7.280 -20.173 -34.554 1.00 11.25 63 ALA A CA 16
ATOM 30066 C C . ALA A 1 63 ? 5.760 -20.293 -34.587 1.00 40.23 63 ALA A C 16
ATOM 30067 O O . ALA A 1 63 ? 5.218 -21.343 -34.928 1.00 15.22 63 ALA A O 16
ATOM 30074 N N . GLY A 1 64 ? 5.078 -19.209 -34.230 1.00 15.42 64 GLY A N 16
ATOM 30075 C CA . GLY A 1 64 ? 3.627 -19.214 -34.227 1.00 64.14 64 GLY A CA 16
ATOM 30076 C C . GLY A 1 64 ? 3.045 -19.672 -35.550 1.00 10.02 64 GLY A C 16
ATOM 30077 O O . GLY A 1 64 ? 3.650 -19.476 -36.604 1.00 62.15 64 GLY A O 16
ATOM 30081 N N . THR A 1 65 ? 1.866 -20.284 -35.496 1.00 32.42 65 THR A N 16
ATOM 30082 C CA . THR A 1 65 ? 1.204 -20.773 -36.698 1.00 14.14 65 THR A CA 16
ATOM 30083 C C . THR A 1 65 ? 1.089 -19.674 -37.749 1.00 2.22 65 THR A C 16
ATOM 30084 O O . THR A 1 65 ? 1.138 -19.940 -38.950 1.00 74.54 65 THR A O 16
ATOM 30095 N N . THR A 1 66 ? 0.937 -18.436 -37.289 1.00 75.01 66 THR A N 16
ATOM 30096 C CA . THR A 1 66 ? 0.816 -17.296 -38.189 1.00 24.34 66 THR A CA 16
ATOM 30097 C C . THR A 1 66 ? 1.967 -17.258 -39.186 1.00 70.12 66 THR A C 16
ATOM 30098 O O . THR A 1 66 ? 1.777 -16.932 -40.359 1.00 31.44 66 THR A O 16
ATOM 30109 N N . PHE A 1 67 ? 3.164 -17.592 -38.714 1.00 31.33 67 PHE A N 16
ATOM 30110 C CA . PHE A 1 67 ? 4.348 -17.595 -39.565 1.00 51.22 67 PHE A CA 16
ATOM 30111 C C . PHE A 1 67 ? 4.382 -18.840 -40.446 1.00 2.20 67 PHE A C 16
ATOM 30112 O O . PHE A 1 67 ? 4.822 -18.790 -41.594 1.00 62.22 67 PHE A O 16
ATOM 30129 N N . ARG A 1 68 ? 3.914 -19.957 -39.898 1.00 35.20 68 ARG A N 16
ATOM 30130 C CA . ARG A 1 68 ? 3.892 -21.217 -40.632 1.00 13.24 68 ARG A CA 16
ATOM 30131 C C . ARG A 1 68 ? 2.732 -21.248 -41.622 1.00 42.44 68 ARG A C 16
ATOM 30132 O O . ARG A 1 68 ? 2.586 -22.196 -42.395 1.00 51.04 68 ARG A O 16
ATOM 30153 N N . LYS A 1 69 ? 1.907 -20.207 -41.593 1.00 73.43 69 LYS A N 16
ATOM 30154 C CA . LYS A 1 69 ? 0.760 -20.113 -42.488 1.00 73.42 69 LYS A CA 16
ATOM 30155 C C . LYS A 1 69 ? 1.205 -20.123 -43.947 1.00 41.12 69 LYS A C 16
ATOM 30156 O O . LYS A 1 69 ? 0.434 -20.477 -44.840 1.00 52.53 69 LYS A O 16
ATOM 30175 N N . LEU A 1 70 ? 2.454 -19.734 -44.182 1.00 1.50 70 LEU A N 16
ATOM 30176 C CA . LEU A 1 70 ? 3.003 -19.700 -45.533 1.00 30.25 70 LEU A CA 16
ATOM 30177 C C . LEU A 1 70 ? 4.206 -20.629 -45.657 1.00 52.51 70 LEU A C 16
ATOM 30178 O O . LEU A 1 70 ? 4.881 -20.944 -44.677 1.00 53.44 70 LEU A O 16
ATOM 30194 N N . PRO A 1 71 ? 4.482 -21.079 -46.890 1.00 40.12 71 PRO A N 16
ATOM 30195 C CA . PRO A 1 71 ? 5.607 -21.976 -47.171 1.00 21.41 71 PRO A CA 16
ATOM 30196 C C . PRO A 1 71 ? 6.955 -21.282 -47.015 1.00 4.43 71 PRO A C 16
ATOM 30197 O O . PRO A 1 71 ? 7.051 -20.061 -47.127 1.00 61.04 71 PRO A O 16
ATOM 30208 N N . GLU A 1 72 ? 7.994 -22.069 -46.755 1.00 64.42 72 GLU A N 16
ATOM 30209 C CA . GLU A 1 72 ? 9.338 -21.529 -46.583 1.00 2.33 72 GLU A CA 16
ATOM 30210 C C . GLU A 1 72 ? 9.713 -20.622 -47.751 1.00 32.21 72 GLU A C 16
ATOM 30211 O O . GLU A 1 72 ? 10.454 -19.653 -47.586 1.00 64.11 72 GLU A O 16
ATOM 30223 N N . ASP A 1 73 ? 9.198 -20.946 -48.932 1.00 54.44 73 ASP A N 16
ATOM 30224 C CA . ASP A 1 73 ? 9.479 -20.161 -50.129 1.00 22.54 73 ASP A CA 16
ATOM 30225 C C . ASP A 1 73 ? 8.849 -18.776 -50.030 1.00 73.43 73 ASP A C 16
ATOM 30226 O O . ASP A 1 73 ? 9.519 -17.763 -50.231 1.00 20.35 73 ASP A O 16
ATOM 30235 N N . VAL A 1 74 ? 7.556 -18.739 -49.721 1.00 22.21 74 VAL A N 16
ATOM 30236 C CA . VAL A 1 74 ? 6.836 -17.478 -49.595 1.00 51.24 74 VAL A CA 16
ATOM 30237 C C . VAL A 1 74 ? 7.323 -16.684 -48.387 1.00 71.30 74 VAL A C 16
ATOM 30238 O O . VAL A 1 74 ? 7.302 -15.454 -48.390 1.00 64.14 74 VAL A O 16
ATOM 30251 N N . ARG A 1 75 ? 7.762 -17.398 -47.355 1.00 32.22 75 ARG A N 16
ATOM 30252 C CA . ARG A 1 75 ? 8.253 -16.761 -46.140 1.00 2.22 75 ARG A CA 16
ATOM 30253 C C . ARG A 1 75 ? 9.630 -16.144 -46.368 1.00 43.01 75 ARG A C 16
ATOM 30254 O O . ARG A 1 75 ? 9.948 -15.091 -45.816 1.00 52.32 75 ARG A O 16
ATOM 30275 N N . SER A 1 76 ? 10.442 -16.808 -47.184 1.00 13.42 76 SER A N 16
ATOM 30276 C CA . SER A 1 76 ? 11.786 -16.326 -47.482 1.00 72.25 76 SER A CA 16
ATOM 30277 C C . SER A 1 76 ? 11.734 -15.016 -48.261 1.00 24.11 76 SER A C 16
ATOM 30278 O O . SER A 1 76 ? 12.735 -14.311 -48.379 1.00 72.30 76 SER A O 16
ATOM 30286 N N . ASN A 1 77 ? 10.558 -14.697 -48.792 1.00 61.11 77 ASN A N 16
ATOM 30287 C CA . ASN A 1 77 ? 10.373 -13.471 -49.560 1.00 63.22 77 ASN A CA 16
ATOM 30288 C C . ASN A 1 77 ? 10.229 -12.265 -48.636 1.00 4.51 77 ASN A C 16
ATOM 30289 O O . ASN A 1 77 ? 10.343 -11.119 -49.071 1.00 30.21 77 ASN A O 16
ATOM 30300 N N . VAL A 1 78 ? 9.978 -12.533 -47.358 1.00 54.35 78 VAL A N 16
ATOM 30301 C CA . VAL A 1 78 ? 9.819 -11.471 -46.372 1.00 25.14 78 VAL A CA 16
ATOM 30302 C C . VAL A 1 78 ? 10.993 -10.500 -46.417 1.00 53.34 78 VAL A C 16
ATOM 30303 O O . VAL A 1 78 ? 12.152 -10.912 -46.473 1.00 13.31 78 VAL A O 16
ATOM 30316 N N . ASP A 1 79 ? 10.685 -9.207 -46.391 1.00 75.02 79 ASP A N 16
ATOM 30317 C CA . ASP A 1 79 ? 11.715 -8.175 -46.428 1.00 32.13 79 ASP A CA 16
ATOM 30318 C C . ASP A 1 79 ? 11.350 -7.012 -45.510 1.00 22.35 79 ASP A C 16
ATOM 30319 O O . ASP A 1 79 ? 10.314 -7.032 -44.847 1.00 11.20 79 ASP A O 16
ATOM 30328 N N . ALA A 1 80 ? 12.211 -5.999 -45.479 1.00 44.44 80 ALA A N 16
ATOM 30329 C CA . ALA A 1 80 ? 11.978 -4.826 -44.644 1.00 1.03 80 ALA A CA 16
ATOM 30330 C C . ALA A 1 80 ? 10.672 -4.135 -45.020 1.00 60.14 80 ALA A C 16
ATOM 30331 O O . ALA A 1 80 ? 9.733 -4.088 -44.227 1.00 3.35 80 ALA A O 16
ATOM 30338 N N . ALA A 1 81 ? 10.621 -3.597 -46.234 1.00 21.32 81 ALA A N 16
ATOM 30339 C CA . ALA A 1 81 ? 9.430 -2.909 -46.716 1.00 55.31 81 ALA A CA 16
ATOM 30340 C C . ALA A 1 81 ? 8.190 -3.783 -46.561 1.00 31.04 81 ALA A C 16
ATOM 30341 O O . ALA A 1 81 ? 7.195 -3.367 -45.968 1.00 33.41 81 ALA A O 16
ATOM 30348 N N . SER A 1 82 ? 8.257 -4.997 -47.099 1.00 54.12 82 SER A N 16
ATOM 30349 C CA . SER A 1 82 ? 7.138 -5.929 -47.026 1.00 14.13 82 SER A CA 16
ATOM 30350 C C . SER A 1 82 ? 6.686 -6.121 -45.581 1.00 30.51 82 SER A C 16
ATOM 30351 O O . SER A 1 82 ? 5.503 -5.998 -45.268 1.00 1.33 82 SER A O 16
ATOM 30359 N N . ALA A 1 83 ? 7.638 -6.425 -44.705 1.00 34.11 83 ALA A N 16
ATOM 30360 C CA . ALA A 1 83 ? 7.340 -6.632 -43.294 1.00 62.10 83 ALA A CA 16
ATOM 30361 C C . ALA A 1 83 ? 6.537 -5.467 -42.725 1.00 53.55 83 ALA A C 16
ATOM 30362 O O . ALA A 1 83 ? 5.469 -5.663 -42.144 1.00 1.10 83 ALA A O 16
ATOM 30369 N N . ARG A 1 84 ? 7.057 -4.256 -42.896 1.00 14.24 84 ARG A N 16
ATOM 30370 C CA . ARG A 1 84 ? 6.388 -3.060 -42.398 1.00 42.23 84 ARG A CA 16
ATOM 30371 C C . ARG A 1 84 ? 4.957 -2.981 -42.918 1.00 55.53 84 ARG A C 16
ATOM 30372 O O . ARG A 1 84 ? 4.025 -2.716 -42.161 1.00 43.13 84 ARG A O 16
ATOM 30393 N N . GLU A 1 85 ? 4.791 -3.213 -44.217 1.00 51.11 85 GLU A N 16
ATOM 30394 C CA . GLU A 1 85 ? 3.472 -3.167 -44.838 1.00 55.12 85 GLU A CA 16
ATOM 30395 C C . GLU A 1 85 ? 2.557 -4.239 -44.253 1.00 1.33 85 GLU A C 16
ATOM 30396 O O . GLU A 1 85 ? 1.379 -3.990 -43.991 1.00 32.23 85 GLU A O 16
ATOM 30408 N N . LEU A 1 86 ? 3.106 -5.432 -44.053 1.00 22.40 86 LEU A N 16
ATOM 30409 C CA . LEU A 1 86 ? 2.341 -6.543 -43.499 1.00 21.33 86 LEU A CA 16
ATOM 30410 C C . LEU A 1 86 ? 1.788 -6.191 -42.121 1.00 20.32 86 LEU A C 16
ATOM 30411 O O . LEU A 1 86 ? 0.601 -6.368 -41.854 1.00 2.34 86 LEU A O 16
ATOM 30427 N N . MET A 1 87 ? 2.660 -5.692 -41.251 1.00 55.22 87 MET A N 16
ATOM 30428 C CA . MET A 1 87 ? 2.258 -5.312 -39.902 1.00 3.41 87 MET A CA 16
ATOM 30429 C C . MET A 1 87 ? 1.304 -4.122 -39.932 1.00 3.31 87 MET A C 16
ATOM 30430 O O . MET A 1 87 ? 0.415 -4.003 -39.088 1.00 33.02 87 MET A O 16
ATOM 30444 N N . LEU A 1 88 ? 1.494 -3.243 -40.911 1.00 0.04 88 LEU A N 16
ATOM 30445 C CA . LEU A 1 88 ? 0.649 -2.061 -41.051 1.00 32.32 88 LEU A CA 16
ATOM 30446 C C . LEU A 1 88 ? -0.800 -2.456 -41.316 1.00 31.41 88 LEU A C 16
ATOM 30447 O O . LEU A 1 88 ? -1.712 -2.011 -40.621 1.00 51.04 88 LEU A O 16
ATOM 30463 N N . ALA A 1 89 ? -1.004 -3.295 -42.327 1.00 5.24 89 ALA A N 16
ATOM 30464 C CA . ALA A 1 89 ? -2.341 -3.754 -42.682 1.00 72.31 89 ALA A CA 16
ATOM 30465 C C . ALA A 1 89 ? -2.856 -4.778 -41.676 1.00 53.31 89 ALA A C 16
ATOM 30466 O O . ALA A 1 89 ? -3.981 -4.673 -41.191 1.00 61.11 89 ALA A O 16
ATOM 30473 N N . GLN A 1 90 ? -2.023 -5.768 -41.368 1.00 12.11 90 GLN A N 16
ATOM 30474 C CA . GLN A 1 90 ? -2.396 -6.812 -40.421 1.00 12.45 90 GLN A CA 16
ATOM 30475 C C . GLN A 1 90 ? -1.366 -6.922 -39.301 1.00 41.24 90 GLN A C 16
ATOM 30476 O O . GLN A 1 90 ? -0.513 -7.810 -39.294 1.00 10.03 90 GLN A O 16
ATOM 30490 N N . PRO A 1 91 ? -1.446 -6.000 -38.330 1.00 51.14 91 PRO A N 16
ATOM 30491 C CA . PRO A 1 91 ? -0.529 -5.974 -37.186 1.00 32.24 91 PRO A CA 16
ATOM 30492 C C . PRO A 1 91 ? -0.759 -7.141 -36.232 1.00 54.10 91 PRO A C 16
ATOM 30493 O O . PRO A 1 91 ? 0.009 -7.347 -35.292 1.00 35.34 91 PRO A O 16
ATOM 30504 N N . SER A 1 92 ? -1.821 -7.902 -36.479 1.00 20.51 92 SER A N 16
ATOM 30505 C CA . SER A 1 92 ? -2.153 -9.046 -35.639 1.00 11.34 92 SER A CA 16
ATOM 30506 C C . SER A 1 92 ? -1.095 -10.138 -35.765 1.00 43.02 92 SER A C 16
ATOM 30507 O O . SER A 1 92 ? -1.081 -11.096 -34.993 1.00 60.53 92 SER A O 16
ATOM 30515 N N . MET A 1 93 ? -0.211 -9.985 -36.746 1.00 64.00 93 MET A N 16
ATOM 30516 C CA . MET A 1 93 ? 0.853 -10.958 -36.973 1.00 11.03 93 MET A CA 16
ATOM 30517 C C . MET A 1 93 ? 2.005 -10.740 -35.998 1.00 22.03 93 MET A C 16
ATOM 30518 O O . MET A 1 93 ? 2.856 -11.613 -35.822 1.00 62.52 93 MET A O 16
ATOM 30532 N N . VAL A 1 94 ? 2.028 -9.571 -35.367 1.00 52.44 94 VAL A N 16
ATOM 30533 C CA . VAL A 1 94 ? 3.077 -9.239 -34.410 1.00 10.35 94 VAL A CA 16
ATOM 30534 C C . VAL A 1 94 ? 3.147 -10.273 -33.292 1.00 43.41 94 VAL A C 16
ATOM 30535 O O . VAL A 1 94 ? 2.231 -11.076 -33.115 1.00 40.44 94 VAL A O 16
ATOM 30548 N N . LYS A 1 95 ? 4.241 -10.247 -32.538 1.00 21.24 95 LYS A N 16
ATOM 30549 C CA . LYS A 1 95 ? 4.432 -11.181 -31.434 1.00 1.24 95 LYS A CA 16
ATOM 30550 C C . LYS A 1 95 ? 3.403 -10.941 -30.334 1.00 13.35 95 LYS A C 16
ATOM 30551 O O . LYS A 1 95 ? 2.631 -9.983 -30.391 1.00 52.22 95 LYS A O 16
ATOM 30570 N N . ARG A 1 96 ? 3.399 -11.814 -29.332 1.00 23.43 96 ARG A N 16
ATOM 30571 C CA . ARG A 1 96 ? 2.465 -11.695 -28.219 1.00 52.42 96 ARG A CA 16
ATOM 30572 C C . ARG A 1 96 ? 2.679 -12.819 -27.209 1.00 73.24 96 ARG A C 16
ATOM 30573 O O . ARG A 1 96 ? 3.250 -13.865 -27.518 1.00 25.00 96 ARG A O 16
ATOM 30594 N N . PRO A 1 97 ? 2.210 -12.599 -25.971 1.00 5.45 97 PRO A N 16
ATOM 30595 C CA . PRO A 1 97 ? 1.529 -11.357 -25.591 1.00 55.21 97 PRO A CA 16
ATOM 30596 C C . PRO A 1 97 ? 2.479 -10.165 -25.549 1.00 1.12 97 PRO A C 16
ATOM 30597 O O . PRO A 1 97 ? 3.621 -10.284 -25.105 1.00 11.34 97 PRO A O 16
ATOM 30608 N N . VAL A 1 98 ? 1.999 -9.016 -26.014 1.00 75.11 98 VAL A N 16
ATOM 30609 C CA . VAL A 1 98 ? 2.805 -7.801 -26.028 1.00 22.51 98 VAL A CA 16
ATOM 30610 C C . VAL A 1 98 ? 2.536 -6.949 -24.793 1.00 20.24 98 VAL A C 16
ATOM 30611 O O . VAL A 1 98 ? 1.388 -6.619 -24.490 1.00 74.34 98 VAL A O 16
ATOM 30624 N N . LEU A 1 99 ? 3.600 -6.594 -24.081 1.00 44.10 99 LEU A N 16
ATOM 30625 C CA . LEU A 1 99 ? 3.479 -5.779 -22.879 1.00 22.24 99 LEU A CA 16
ATOM 30626 C C . LEU A 1 99 ? 4.118 -4.408 -23.083 1.00 30.44 99 LEU A C 16
ATOM 30627 O O . LEU A 1 99 ? 5.302 -4.306 -23.403 1.00 63.23 99 LEU A O 16
ATOM 30643 N N . GLU A 1 100 ? 3.326 -3.358 -22.892 1.00 64.22 100 GLU A N 16
ATOM 30644 C CA . GLU A 1 100 ? 3.816 -1.993 -23.055 1.00 43.31 100 GLU A CA 16
ATOM 30645 C C . GLU A 1 100 ? 3.965 -1.305 -21.702 1.00 30.33 100 GLU A C 16
ATOM 30646 O O . GLU A 1 100 ? 3.159 -1.512 -20.795 1.00 5.33 100 GLU A O 16
ATOM 30658 N N . ARG A 1 101 ? 5.004 -0.486 -21.574 1.00 4.25 101 ARG A N 16
ATOM 30659 C CA . ARG A 1 101 ? 5.262 0.233 -20.331 1.00 32.41 101 ARG A CA 16
ATOM 30660 C C . ARG A 1 101 ? 5.964 1.559 -20.606 1.00 74.21 101 ARG A C 16
ATOM 30661 O O . ARG A 1 101 ? 7.129 1.586 -21.003 1.00 12.55 101 ARG A O 16
ATOM 30682 N N . ASP A 1 102 ? 5.247 2.657 -20.393 1.00 73.03 102 ASP A N 16
ATOM 30683 C CA . ASP A 1 102 ? 5.800 3.987 -20.617 1.00 63.23 102 ASP A CA 16
ATOM 30684 C C . ASP A 1 102 ? 6.241 4.155 -22.068 1.00 24.24 102 ASP A C 16
ATOM 30685 O O . ASP A 1 102 ? 7.151 4.928 -22.365 1.00 10.42 102 ASP A O 16
ATOM 30694 N N . GLY A 1 103 ? 5.589 3.425 -22.968 1.00 2.43 103 GLY A N 16
ATOM 30695 C CA . GLY A 1 103 ? 5.928 3.507 -24.376 1.00 31.54 103 GLY A CA 16
ATOM 30696 C C . GLY A 1 103 ? 6.766 2.333 -24.839 1.00 30.50 103 GLY A C 16
ATOM 30697 O O . GLY A 1 103 ? 6.600 1.844 -25.957 1.00 10.41 103 GLY A O 16
ATOM 30701 N N . LYS A 1 104 ? 7.672 1.879 -23.980 1.00 25.14 104 LYS A N 16
ATOM 30702 C CA . LYS A 1 104 ? 8.542 0.755 -24.306 1.00 25.34 104 LYS A CA 16
ATOM 30703 C C . LYS A 1 104 ? 7.735 -0.531 -24.456 1.00 14.23 104 LYS A C 16
ATOM 30704 O O . LYS A 1 104 ? 6.892 -0.848 -23.616 1.00 31.24 104 LYS A O 16
ATOM 30723 N N . LEU A 1 105 ? 8.000 -1.269 -25.528 1.00 31.53 105 LEU A N 16
ATOM 30724 C CA . LEU A 1 105 ? 7.300 -2.522 -25.787 1.00 20.33 105 LEU A CA 16
ATOM 30725 C C . LEU A 1 105 ? 8.186 -3.720 -25.459 1.00 75.31 105 LEU A C 16
ATOM 30726 O O . LEU A 1 105 ? 9.388 -3.705 -25.724 1.00 23.42 105 LEU A O 16
ATOM 30742 N N . MET A 1 106 ? 7.584 -4.754 -24.884 1.00 74.33 106 MET A N 16
ATOM 30743 C CA . MET A 1 106 ? 8.320 -5.962 -24.523 1.00 20.31 106 MET A CA 16
ATOM 30744 C C . MET A 1 106 ? 7.552 -7.211 -24.942 1.00 43.33 106 MET A C 16
ATOM 30745 O O . MET A 1 106 ? 6.326 -7.192 -25.050 1.00 3.02 106 MET A O 16
ATOM 30759 N N . VAL A 1 107 ? 8.281 -8.297 -25.180 1.00 75.01 107 VAL A N 16
ATOM 30760 C CA . VAL A 1 107 ? 7.669 -9.556 -25.586 1.00 61.12 107 VAL A CA 16
ATOM 30761 C C . VAL A 1 107 ? 7.355 -10.431 -24.378 1.00 44.11 107 VAL A C 16
ATOM 30762 O O . VAL A 1 107 ? 8.176 -10.575 -23.473 1.00 61.33 107 VAL A O 16
ATOM 30775 N N . GLY A 1 108 ? 6.161 -11.014 -24.371 1.00 3.25 108 GLY A N 16
ATOM 30776 C CA . GLY A 1 108 ? 5.759 -11.869 -23.269 1.00 34.24 108 GLY A CA 16
ATOM 30777 C C . GLY A 1 108 ? 6.647 -13.089 -23.129 1.00 63.12 108 GLY A C 16
ATOM 30778 O O . GLY A 1 108 ? 7.574 -13.286 -23.915 1.00 74.34 108 GLY A O 16
ATOM 30782 N N . PHE A 1 109 ? 6.366 -13.910 -22.122 1.00 65.53 109 PHE A N 16
ATOM 30783 C CA . PHE A 1 109 ? 7.148 -15.117 -21.879 1.00 34.22 109 PHE A CA 16
ATOM 30784 C C . PHE A 1 109 ? 6.248 -16.270 -21.445 1.00 13.12 109 PHE A C 16
ATOM 30785 O O . PHE A 1 109 ? 5.156 -16.058 -20.921 1.00 33.42 109 PHE A O 16
ATOM 30802 N N . LYS A 1 110 ? 6.716 -17.494 -21.671 1.00 53.10 110 LYS A N 16
ATOM 30803 C CA . LYS A 1 110 ? 5.955 -18.683 -21.304 1.00 31.01 110 LYS A CA 16
ATOM 30804 C C . LYS A 1 110 ? 5.525 -18.624 -19.842 1.00 43.41 110 LYS A C 16
ATOM 30805 O O . LYS A 1 110 ? 6.101 -17.901 -19.028 1.00 73.41 110 LYS A O 16
ATOM 30824 N N . PRO A 1 111 ? 4.489 -19.403 -19.497 1.00 3.22 111 PRO A N 16
ATOM 30825 C CA . PRO A 1 111 ? 3.961 -19.459 -18.130 1.00 31.43 111 PRO A CA 16
ATOM 30826 C C . PRO A 1 111 ? 4.922 -20.142 -17.165 1.00 53.03 111 PRO A C 16
ATOM 30827 O O . PRO A 1 111 ? 5.203 -19.625 -16.084 1.00 72.25 111 PRO A O 16
ATOM 30838 N N . ALA A 1 112 ? 5.425 -21.306 -17.561 1.00 62.44 112 ALA A N 16
ATOM 30839 C CA . ALA A 1 112 ? 6.357 -22.058 -16.731 1.00 52.52 112 ALA A CA 16
ATOM 30840 C C . ALA A 1 112 ? 7.603 -21.236 -16.421 1.00 34.24 112 ALA A C 16
ATOM 30841 O O . ALA A 1 112 ? 8.115 -21.267 -15.302 1.00 74.33 112 ALA A O 16
ATOM 30848 N N . GLN A 1 113 ? 8.086 -20.501 -17.418 1.00 34.25 113 GLN A N 16
ATOM 30849 C CA . GLN A 1 113 ? 9.272 -19.671 -17.250 1.00 42.12 113 GLN A CA 16
ATOM 30850 C C . GLN A 1 113 ? 8.979 -18.478 -16.347 1.00 63.54 113 GLN A C 16
ATOM 30851 O O . GLN A 1 113 ? 9.732 -18.190 -15.416 1.00 30.03 113 GLN A O 16
ATOM 30865 N N . TYR A 1 114 ? 7.880 -17.786 -16.628 1.00 74.31 114 TYR A N 16
ATOM 30866 C CA . TYR A 1 114 ? 7.489 -16.621 -15.843 1.00 32.54 114 TYR A CA 16
ATOM 30867 C C . TYR A 1 114 ? 7.374 -16.975 -14.364 1.00 30.52 114 TYR A C 16
ATOM 30868 O O . TYR A 1 114 ? 7.814 -16.220 -13.498 1.00 21.43 114 TYR A O 16
ATOM 30886 N N . GLU A 1 115 ? 6.777 -18.130 -14.082 1.00 14.02 115 GLU A N 16
ATOM 30887 C CA . GLU A 1 115 ? 6.603 -18.585 -12.708 1.00 22.21 115 GLU A CA 16
ATOM 30888 C C . GLU A 1 115 ? 7.942 -18.988 -12.096 1.00 15.44 115 GLU A C 16
ATOM 30889 O O . GLU A 1 115 ? 8.262 -18.604 -10.972 1.00 4.40 115 GLU A O 16
ATOM 30901 N N . ALA A 1 116 ? 8.718 -19.766 -12.843 1.00 50.22 116 ALA A N 16
ATOM 30902 C CA . ALA A 1 116 ? 10.021 -20.221 -12.375 1.00 4.31 116 ALA A CA 16
ATOM 30903 C C . ALA A 1 116 ? 10.930 -19.041 -12.049 1.00 51.44 116 ALA A C 16
ATOM 30904 O O . ALA A 1 116 ? 11.592 -19.023 -11.011 1.00 72.23 116 ALA A O 16
ATOM 30911 N N . TYR A 1 117 ? 10.956 -18.057 -12.941 1.00 54.32 117 TYR A N 16
ATOM 30912 C CA . TYR A 1 117 ? 11.787 -16.873 -12.749 1.00 43.12 117 TYR A CA 16
ATOM 30913 C C . TYR A 1 117 ? 11.209 -15.973 -11.661 1.00 23.32 117 TYR A C 16
ATOM 30914 O O . TYR A 1 117 ? 11.947 -15.353 -10.895 1.00 72.22 117 TYR A O 16
ATOM 30932 N N . PHE A 1 118 ? 9.884 -15.907 -11.599 1.00 14.14 118 PHE A N 16
ATOM 30933 C CA . PHE A 1 118 ? 9.205 -15.084 -10.606 1.00 2.10 118 PHE A CA 16
ATOM 30934 C C . PHE A 1 118 ? 8.794 -15.917 -9.395 1.00 23.32 118 PHE A C 16
ATOM 30935 O O . PHE A 1 118 ? 7.793 -15.630 -8.739 1.00 14.34 118 PHE A O 16
ATOM 30952 N N . LYS A 1 119 ? 9.574 -16.953 -9.106 1.00 45.31 119 LYS A N 16
ATOM 30953 C CA . LYS A 1 119 ? 9.295 -17.830 -7.976 1.00 73.12 119 LYS A CA 16
ATOM 30954 C C . LYS A 1 119 ? 10.030 -17.358 -6.726 1.00 53.44 119 LYS A C 16
ATOM 30955 O O . LYS A 1 119 ? 11.201 -16.980 -6.787 1.00 11.14 119 LYS A O 16
ATOM 30974 N N . LEU A 1 120 ? 9.338 -17.383 -5.593 1.00 51.43 120 LEU A N 16
ATOM 30975 C CA . LEU A 1 120 ? 9.925 -16.959 -4.327 1.00 62.11 120 LEU A CA 16
ATOM 30976 C C . LEU A 1 120 ? 11.118 -17.836 -3.959 1.00 51.03 120 LEU A C 16
ATOM 30977 O O . LEU A 1 120 ? 11.765 -17.624 -2.934 1.00 22.42 120 LEU A O 16
ATOM 30993 N N . GLY A 1 1 ? 1.407 11.171 -5.509 1.00 42.31 1 GLY A N 17
ATOM 30994 C CA . GLY A 1 1 ? 1.613 10.330 -6.673 1.00 53.12 1 GLY A CA 17
ATOM 30995 C C . GLY A 1 1 ? 0.402 9.478 -6.995 1.00 15.32 1 GLY A C 17
ATOM 30996 O O . GLY A 1 1 ? 0.420 8.255 -6.853 1.00 30.13 1 GLY A O 17
ATOM 31000 N N . PRO A 1 2 ? -0.683 10.129 -7.439 1.00 31.21 2 PRO A N 17
ATOM 31001 C CA . PRO A 1 2 ? -1.929 9.443 -7.791 1.00 52.14 2 PRO A CA 17
ATOM 31002 C C . PRO A 1 2 ? -1.793 8.606 -9.058 1.00 61.23 2 PRO A C 17
ATOM 31003 O O . PRO A 1 2 ? -2.502 7.616 -9.239 1.00 11.13 2 PRO A O 17
ATOM 31014 N N . GLY A 1 3 ? -0.876 9.008 -9.933 1.00 13.22 3 GLY A N 17
ATOM 31015 C CA . GLY A 1 3 ? -0.664 8.283 -11.171 1.00 45.42 3 GLY A CA 17
ATOM 31016 C C . GLY A 1 3 ? 0.641 8.657 -11.845 1.00 62.35 3 GLY A C 17
ATOM 31017 O O . GLY A 1 3 ? 0.650 9.399 -12.827 1.00 22.31 3 GLY A O 17
ATOM 31021 N N . SER A 1 4 ? 1.747 8.143 -11.316 1.00 25.24 4 SER A N 17
ATOM 31022 C CA . SER A 1 4 ? 3.065 8.432 -11.870 1.00 42.22 4 SER A CA 17
ATOM 31023 C C . SER A 1 4 ? 3.253 7.738 -13.216 1.00 24.33 4 SER A C 17
ATOM 31024 O O . SER A 1 4 ? 3.543 8.382 -14.224 1.00 52.03 4 SER A O 17
ATOM 31032 N N . MET A 1 5 ? 3.085 6.420 -13.223 1.00 41.54 5 MET A N 17
ATOM 31033 C CA . MET A 1 5 ? 3.235 5.637 -14.445 1.00 62.03 5 MET A CA 17
ATOM 31034 C C . MET A 1 5 ? 2.190 4.528 -14.512 1.00 45.23 5 MET A C 17
ATOM 31035 O O . MET A 1 5 ? 1.525 4.228 -13.521 1.00 4.24 5 MET A O 17
ATOM 31049 N N . SER A 1 6 ? 2.050 3.923 -15.686 1.00 44.34 6 SER A N 17
ATOM 31050 C CA . SER A 1 6 ? 1.082 2.850 -15.884 1.00 64.43 6 SER A CA 17
ATOM 31051 C C . SER A 1 6 ? 1.620 1.806 -16.859 1.00 62.14 6 SER A C 17
ATOM 31052 O O . SER A 1 6 ? 2.723 1.943 -17.387 1.00 73.31 6 SER A O 17
ATOM 31060 N N . VAL A 1 7 ? 0.831 0.762 -17.091 1.00 10.34 7 VAL A N 17
ATOM 31061 C CA . VAL A 1 7 ? 1.225 -0.306 -18.003 1.00 2.44 7 VAL A CA 17
ATOM 31062 C C . VAL A 1 7 ? 0.114 -0.614 -19.002 1.00 5.32 7 VAL A C 17
ATOM 31063 O O . VAL A 1 7 ? -1.066 -0.636 -18.648 1.00 24.25 7 VAL A O 17
ATOM 31076 N N . THR A 1 8 ? 0.498 -0.852 -20.251 1.00 15.13 8 THR A N 17
ATOM 31077 C CA . THR A 1 8 ? -0.464 -1.159 -21.302 1.00 55.12 8 THR A CA 17
ATOM 31078 C C . THR A 1 8 ? -0.035 -2.384 -22.101 1.00 32.31 8 THR A C 17
ATOM 31079 O O . THR A 1 8 ? 1.144 -2.546 -22.421 1.00 11.22 8 THR A O 17
ATOM 31090 N N . ILE A 1 9 ? -0.996 -3.243 -22.421 1.00 40.31 9 ILE A N 17
ATOM 31091 C CA . ILE A 1 9 ? -0.715 -4.453 -23.186 1.00 3.44 9 ILE A CA 17
ATOM 31092 C C . ILE A 1 9 ? -1.396 -4.410 -24.549 1.00 62.44 9 ILE A C 17
ATOM 31093 O O . ILE A 1 9 ? -2.546 -3.988 -24.668 1.00 5.32 9 ILE A O 17
ATOM 31109 N N . TYR A 1 10 ? -0.678 -4.854 -25.576 1.00 4.54 10 TYR A N 17
ATOM 31110 C CA . TYR A 1 10 ? -1.213 -4.867 -26.933 1.00 30.24 10 TYR A CA 17
ATOM 31111 C C . TYR A 1 10 ? -1.448 -6.296 -27.411 1.00 22.21 10 TYR A C 17
ATOM 31112 O O . TYR A 1 10 ? -0.522 -7.105 -27.468 1.00 41.11 10 TYR A O 17
ATOM 31130 N N . GLY A 1 11 ? -2.696 -6.600 -27.756 1.00 41.24 11 GLY A N 17
ATOM 31131 C CA . GLY A 1 11 ? -3.032 -7.931 -28.227 1.00 3.41 11 GLY A CA 17
ATOM 31132 C C . GLY A 1 11 ? -4.300 -7.948 -29.059 1.00 42.14 11 GLY A C 17
ATOM 31133 O O . GLY A 1 11 ? -4.676 -6.936 -29.649 1.00 61.14 11 GLY A O 17
ATOM 31137 N N . ILE A 1 12 ? -4.956 -9.102 -29.108 1.00 0.23 12 ILE A N 17
ATOM 31138 C CA . ILE A 1 12 ? -6.188 -9.247 -29.874 1.00 21.20 12 ILE A CA 17
ATOM 31139 C C . ILE A 1 12 ? -7.230 -10.042 -29.096 1.00 0.25 12 ILE A C 17
ATOM 31140 O O . ILE A 1 12 ? -6.963 -10.528 -27.996 1.00 72.24 12 ILE A O 17
ATOM 31156 N N . LYS A 1 13 ? -8.419 -10.172 -29.673 1.00 73.52 13 LYS A N 17
ATOM 31157 C CA . LYS A 1 13 ? -9.503 -10.911 -29.035 1.00 71.53 13 LYS A CA 17
ATOM 31158 C C . LYS A 1 13 ? -9.499 -12.372 -29.476 1.00 42.41 13 LYS A C 17
ATOM 31159 O O . LYS A 1 13 ? -9.978 -13.248 -28.757 1.00 70.40 13 LYS A O 17
ATOM 31178 N N . ASN A 1 14 ? -8.953 -12.626 -30.661 1.00 14.55 14 ASN A N 17
ATOM 31179 C CA . ASN A 1 14 ? -8.886 -13.981 -31.196 1.00 43.33 14 ASN A CA 17
ATOM 31180 C C . ASN A 1 14 ? -7.504 -14.587 -30.970 1.00 4.54 14 ASN A C 17
ATOM 31181 O O . ASN A 1 14 ? -6.752 -14.816 -31.918 1.00 13.15 14 ASN A O 17
ATOM 31192 N N . CYS A 1 15 ? -7.178 -14.846 -29.708 1.00 13.42 15 CYS A N 17
ATOM 31193 C CA . CYS A 1 15 ? -5.887 -15.427 -29.356 1.00 5.12 15 CYS A CA 17
ATOM 31194 C C . CYS A 1 15 ? -5.958 -16.134 -28.007 1.00 45.42 15 CYS A C 17
ATOM 31195 O O . CYS A 1 15 ? -6.126 -15.494 -26.967 1.00 62.11 15 CYS A O 17
ATOM 31203 N N . ASP A 1 16 ? -5.831 -17.456 -28.029 1.00 14.03 16 ASP A N 17
ATOM 31204 C CA . ASP A 1 16 ? -5.882 -18.249 -26.807 1.00 11.23 16 ASP A CA 17
ATOM 31205 C C . ASP A 1 16 ? -4.796 -17.812 -25.829 1.00 34.34 16 ASP A C 17
ATOM 31206 O O . ASP A 1 16 ? -5.052 -17.634 -24.638 1.00 45.12 16 ASP A O 17
ATOM 31215 N N . THR A 1 17 ? -3.580 -17.642 -26.340 1.00 62.21 17 THR A N 17
ATOM 31216 C CA . THR A 1 17 ? -2.454 -17.228 -25.513 1.00 10.24 17 THR A CA 17
ATOM 31217 C C . THR A 1 17 ? -2.795 -15.983 -24.703 1.00 43.54 17 THR A C 17
ATOM 31218 O O . THR A 1 17 ? -2.502 -15.907 -23.510 1.00 32.13 17 THR A O 17
ATOM 31229 N N . MET A 1 18 ? -3.419 -15.009 -25.358 1.00 61.22 18 MET A N 17
ATOM 31230 C CA . MET A 1 18 ? -3.801 -13.766 -24.696 1.00 4.42 18 MET A CA 17
ATOM 31231 C C . MET A 1 18 ? -4.612 -14.050 -23.436 1.00 72.34 18 MET A C 17
ATOM 31232 O O . MET A 1 18 ? -4.374 -13.455 -22.385 1.00 54.40 18 MET A O 17
ATOM 31246 N N . LYS A 1 19 ? -5.573 -14.962 -23.548 1.00 34.45 19 LYS A N 17
ATOM 31247 C CA . LYS A 1 19 ? -6.419 -15.325 -22.418 1.00 44.21 19 LYS A CA 17
ATOM 31248 C C . LYS A 1 19 ? -5.575 -15.721 -21.210 1.00 43.12 19 LYS A C 17
ATOM 31249 O O . LYS A 1 19 ? -5.764 -15.202 -20.110 1.00 22.52 19 LYS A O 17
ATOM 31268 N N . LYS A 1 20 ? -4.640 -16.641 -21.424 1.00 34.44 20 LYS A N 17
ATOM 31269 C CA . LYS A 1 20 ? -3.763 -17.104 -20.355 1.00 13.54 20 LYS A CA 17
ATOM 31270 C C . LYS A 1 20 ? -2.954 -15.949 -19.776 1.00 54.33 20 LYS A C 17
ATOM 31271 O O . LYS A 1 20 ? -2.818 -15.822 -18.559 1.00 71.32 20 LYS A O 17
ATOM 31290 N N . ALA A 1 21 ? -2.420 -15.107 -20.654 1.00 53.12 21 ALA A N 17
ATOM 31291 C CA . ALA A 1 21 ? -1.627 -13.960 -20.229 1.00 1.22 21 ALA A CA 17
ATOM 31292 C C . ALA A 1 21 ? -2.438 -13.036 -19.327 1.00 43.50 21 ALA A C 17
ATOM 31293 O O . ALA A 1 21 ? -1.972 -12.623 -18.265 1.00 22.15 21 ALA A O 17
ATOM 31300 N N . ARG A 1 22 ? -3.654 -12.714 -19.758 1.00 25.34 22 ARG A N 17
ATOM 31301 C CA . ARG A 1 22 ? -4.529 -11.836 -18.990 1.00 62.34 22 ARG A CA 17
ATOM 31302 C C . ARG A 1 22 ? -4.817 -12.426 -17.612 1.00 32.15 22 ARG A C 17
ATOM 31303 O O . ARG A 1 22 ? -4.692 -11.743 -16.596 1.00 70.51 22 ARG A O 17
ATOM 31324 N N . ILE A 1 23 ? -5.203 -13.698 -17.587 1.00 34.41 23 ILE A N 17
ATOM 31325 C CA . ILE A 1 23 ? -5.508 -14.378 -16.336 1.00 74.45 23 ILE A CA 17
ATOM 31326 C C . ILE A 1 23 ? -4.291 -14.411 -15.417 1.00 44.23 23 ILE A C 17
ATOM 31327 O O . ILE A 1 23 ? -4.420 -14.327 -14.196 1.00 42.13 23 ILE A O 17
ATOM 31343 N N . TRP A 1 24 ? -3.111 -14.531 -16.013 1.00 31.51 24 TRP A N 17
ATOM 31344 C CA . TRP A 1 24 ? -1.869 -14.573 -15.249 1.00 62.05 24 TRP A CA 17
ATOM 31345 C C . TRP A 1 24 ? -1.563 -13.212 -14.632 1.00 74.25 24 TRP A C 17
ATOM 31346 O O . TRP A 1 24 ? -1.129 -13.124 -13.482 1.00 4.31 24 TRP A O 17
ATOM 31367 N N . LEU A 1 25 ? -1.792 -12.154 -15.401 1.00 11.33 25 LEU A N 17
ATOM 31368 C CA . LEU A 1 25 ? -1.542 -10.797 -14.930 1.00 44.32 25 LEU A CA 17
ATOM 31369 C C . LEU A 1 25 ? -2.552 -10.396 -13.859 1.00 51.32 25 LEU A C 17
ATOM 31370 O O . LEU A 1 25 ? -2.179 -9.922 -12.787 1.00 43.22 25 LEU A O 17
ATOM 31386 N N . GLU A 1 26 ? -3.833 -10.594 -14.158 1.00 61.23 26 GLU A N 17
ATOM 31387 C CA . GLU A 1 26 ? -4.896 -10.255 -13.220 1.00 64.31 26 GLU A CA 17
ATOM 31388 C C . GLU A 1 26 ? -4.778 -11.080 -11.942 1.00 74.22 26 GLU A C 17
ATOM 31389 O O . GLU A 1 26 ? -5.070 -10.596 -10.849 1.00 53.23 26 GLU A O 17
ATOM 31401 N N . ASP A 1 27 ? -4.348 -12.328 -12.090 1.00 34.31 27 ASP A N 17
ATOM 31402 C CA . ASP A 1 27 ? -4.190 -13.222 -10.947 1.00 72.41 27 ASP A CA 17
ATOM 31403 C C . ASP A 1 27 ? -3.036 -12.770 -10.059 1.00 33.14 27 ASP A C 17
ATOM 31404 O O . ASP A 1 27 ? -3.166 -12.706 -8.837 1.00 3.11 27 ASP A O 17
ATOM 31413 N N . HIS A 1 28 ? -1.903 -12.461 -10.683 1.00 21.13 28 HIS A N 17
ATOM 31414 C CA . HIS A 1 28 ? -0.723 -12.015 -9.948 1.00 13.54 28 HIS A CA 17
ATOM 31415 C C . HIS A 1 28 ? -0.971 -10.661 -9.291 1.00 43.42 28 HIS A C 17
ATOM 31416 O O . HIS A 1 28 ? -0.231 -10.247 -8.401 1.00 0.32 28 HIS A O 17
ATOM 31430 N N . GLY A 1 29 ? -2.019 -9.975 -9.738 1.00 43.32 29 GLY A N 17
ATOM 31431 C CA . GLY A 1 29 ? -2.345 -8.674 -9.183 1.00 61.30 29 GLY A CA 17
ATOM 31432 C C . GLY A 1 29 ? -1.495 -7.564 -9.770 1.00 13.24 29 GLY A C 17
ATOM 31433 O O . GLY A 1 29 ? -1.048 -6.670 -9.052 1.00 52.32 29 GLY A O 17
ATOM 31437 N N . ILE A 1 30 ? -1.271 -7.621 -11.078 1.00 54.44 30 ILE A N 17
ATOM 31438 C CA . ILE A 1 30 ? -0.469 -6.613 -11.761 1.00 74.22 30 ILE A CA 17
ATOM 31439 C C . ILE A 1 30 ? -1.352 -5.630 -12.522 1.00 61.31 30 ILE A C 17
ATOM 31440 O O . ILE A 1 30 ? -2.338 -6.021 -13.147 1.00 14.22 30 ILE A O 17
ATOM 31456 N N . ASP A 1 31 ? -0.991 -4.353 -12.465 1.00 75.12 31 ASP A N 17
ATOM 31457 C CA . ASP A 1 31 ? -1.749 -3.313 -13.152 1.00 21.24 31 ASP A CA 17
ATOM 31458 C C . ASP A 1 31 ? -1.373 -3.252 -14.629 1.00 75.12 31 ASP A C 17
ATOM 31459 O O . ASP A 1 31 ? -0.194 -3.203 -14.979 1.00 63.43 31 ASP A O 17
ATOM 31468 N N . TYR A 1 32 ? -2.383 -3.256 -15.492 1.00 1.34 32 TYR A N 17
ATOM 31469 C CA . TYR A 1 32 ? -2.159 -3.205 -16.932 1.00 14.55 32 TYR A CA 17
ATOM 31470 C C . TYR A 1 32 ? -3.478 -3.055 -17.684 1.00 23.04 32 TYR A C 17
ATOM 31471 O O . TYR A 1 32 ? -4.459 -3.735 -17.382 1.00 43.04 32 TYR A O 17
ATOM 31489 N N . THR A 1 33 ? -3.493 -2.161 -18.667 1.00 12.42 33 THR A N 17
ATOM 31490 C CA . THR A 1 33 ? -4.689 -1.921 -19.463 1.00 70.00 33 THR A CA 17
ATOM 31491 C C . THR A 1 33 ? -4.712 -2.809 -20.703 1.00 44.51 33 THR A C 17
ATOM 31492 O O . THR A 1 33 ? -3.706 -2.948 -21.397 1.00 22.54 33 THR A O 17
ATOM 31503 N N . PHE A 1 34 ? -5.867 -3.405 -20.975 1.00 20.02 34 PHE A N 17
ATOM 31504 C CA . PHE A 1 34 ? -6.022 -4.281 -22.132 1.00 51.35 34 PHE A CA 17
ATOM 31505 C C . PHE A 1 34 ? -6.302 -3.469 -23.394 1.00 63.42 34 PHE A C 17
ATOM 31506 O O . PHE A 1 34 ? -7.378 -2.889 -23.545 1.00 51.44 34 PHE A O 17
ATOM 31523 N N . HIS A 1 35 ? -5.328 -3.434 -24.297 1.00 30.12 35 HIS A N 17
ATOM 31524 C CA . HIS A 1 35 ? -5.470 -2.696 -25.546 1.00 4.21 35 HIS A CA 17
ATOM 31525 C C . HIS A 1 35 ? -5.414 -3.638 -26.745 1.00 71.42 35 HIS A C 17
ATOM 31526 O O . HIS A 1 35 ? -4.450 -4.383 -26.916 1.00 23.35 35 HIS A O 17
ATOM 31540 N N . ASP A 1 36 ? -6.455 -3.600 -27.570 1.00 25.23 36 ASP A N 17
ATOM 31541 C CA . ASP A 1 36 ? -6.524 -4.450 -28.753 1.00 42.21 36 ASP A CA 17
ATOM 31542 C C . ASP A 1 36 ? -5.974 -3.724 -29.977 1.00 1.23 36 ASP A C 17
ATOM 31543 O O . ASP A 1 36 ? -6.073 -2.502 -30.081 1.00 31.51 36 ASP A O 17
ATOM 31552 N N . TYR A 1 37 ? -5.397 -4.485 -30.900 1.00 30.14 37 TYR A N 17
ATOM 31553 C CA . TYR A 1 37 ? -4.828 -3.914 -32.115 1.00 33.02 37 TYR A CA 17
ATOM 31554 C C . TYR A 1 37 ? -5.928 -3.419 -33.050 1.00 52.25 37 TYR A C 17
ATOM 31555 O O . TYR A 1 37 ? -5.853 -2.312 -33.585 1.00 44.22 37 TYR A O 17
ATOM 31573 N N . LYS A 1 38 ? -6.949 -4.246 -33.240 1.00 0.11 38 LYS A N 17
ATOM 31574 C CA . LYS A 1 38 ? -8.067 -3.894 -34.109 1.00 54.34 38 LYS A CA 17
ATOM 31575 C C . LYS A 1 38 ? -9.008 -2.915 -33.414 1.00 63.30 38 LYS A C 17
ATOM 31576 O O . LYS A 1 38 ? -9.374 -1.883 -33.977 1.00 51.11 38 LYS A O 17
ATOM 31595 N N . LYS A 1 39 ? -9.396 -3.243 -32.186 1.00 13.11 39 LYS A N 17
ATOM 31596 C CA . LYS A 1 39 ? -10.292 -2.392 -31.412 1.00 43.13 39 LYS A CA 17
ATOM 31597 C C . LYS A 1 39 ? -9.743 -0.973 -31.314 1.00 2.14 39 LYS A C 17
ATOM 31598 O O . LYS A 1 39 ? -10.466 -0.002 -31.540 1.00 41.33 39 LYS A O 17
ATOM 31617 N N . GLU A 1 40 ? -8.463 -0.860 -30.978 1.00 43.23 40 GLU A N 17
ATOM 31618 C CA . GLU A 1 40 ? -7.819 0.442 -30.851 1.00 30.23 40 GLU A CA 17
ATOM 31619 C C . GLU A 1 40 ? -7.401 0.978 -32.216 1.00 71.01 40 GLU A C 17
ATOM 31620 O O . GLU A 1 40 ? -7.290 2.188 -32.414 1.00 70.35 40 GLU A O 17
ATOM 31632 N N . GLY A 1 41 ? -7.170 0.068 -33.158 1.00 12.45 41 GLY A N 17
ATOM 31633 C CA . GLY A 1 41 ? -6.767 0.467 -34.494 1.00 0.44 41 GLY A CA 17
ATOM 31634 C C . GLY A 1 41 ? -5.261 0.461 -34.671 1.00 54.13 41 GLY A C 17
ATOM 31635 O O . GLY A 1 41 ? -4.522 0.875 -33.777 1.00 32.21 41 GLY A O 17
ATOM 31639 N N . LEU A 1 42 ? -4.805 -0.012 -35.825 1.00 61.22 42 LEU A N 17
ATOM 31640 C CA . LEU A 1 42 ? -3.376 -0.072 -36.116 1.00 32.11 42 LEU A CA 17
ATOM 31641 C C . LEU A 1 42 ? -3.048 0.695 -37.394 1.00 60.11 42 LEU A C 17
ATOM 31642 O O . LEU A 1 42 ? -3.519 0.347 -38.476 1.00 61.12 42 LEU A O 17
ATOM 31658 N N . ASP A 1 43 ? -2.237 1.738 -37.259 1.00 24.10 43 ASP A N 17
ATOM 31659 C CA . ASP A 1 43 ? -1.843 2.552 -38.401 1.00 33.24 43 ASP A CA 17
ATOM 31660 C C . ASP A 1 43 ? -0.339 2.461 -38.641 1.00 21.14 43 ASP A C 17
ATOM 31661 O O . ASP A 1 43 ? 0.408 1.987 -37.785 1.00 4.53 43 ASP A O 17
ATOM 31670 N N . ALA A 1 44 ? 0.098 2.917 -39.810 1.00 11.33 44 ALA A N 17
ATOM 31671 C CA . ALA A 1 44 ? 1.512 2.887 -40.162 1.00 41.31 44 ALA A CA 17
ATOM 31672 C C . ALA A 1 44 ? 2.361 3.544 -39.078 1.00 2.35 44 ALA A C 17
ATOM 31673 O O . ALA A 1 44 ? 3.433 3.048 -38.732 1.00 3.31 44 ALA A O 17
ATOM 31680 N N . GLU A 1 45 ? 1.875 4.662 -38.549 1.00 21.11 45 GLU A N 17
ATOM 31681 C CA . GLU A 1 45 ? 2.591 5.387 -37.506 1.00 32.33 45 GLU A CA 17
ATOM 31682 C C . GLU A 1 45 ? 2.934 4.465 -36.341 1.00 22.11 45 GLU A C 17
ATOM 31683 O O . GLU A 1 45 ? 4.081 4.407 -35.895 1.00 3.32 45 GLU A O 17
ATOM 31695 N N . THR A 1 46 ? 1.931 3.744 -35.848 1.00 73.34 46 THR A N 17
ATOM 31696 C CA . THR A 1 46 ? 2.125 2.826 -34.734 1.00 14.20 46 THR A CA 17
ATOM 31697 C C . THR A 1 46 ? 3.063 1.687 -35.116 1.00 20.44 46 THR A C 17
ATOM 31698 O O . THR A 1 46 ? 4.009 1.378 -34.391 1.00 51.10 46 THR A O 17
ATOM 31709 N N . LEU A 1 47 ? 2.797 1.066 -36.260 1.00 41.05 47 LEU A N 17
ATOM 31710 C CA . LEU A 1 47 ? 3.618 -0.040 -36.739 1.00 30.54 47 LEU A CA 17
ATOM 31711 C C . LEU A 1 47 ? 5.086 0.367 -36.817 1.00 4.21 47 LEU A C 17
ATOM 31712 O O . LEU A 1 47 ? 5.962 -0.332 -36.305 1.00 62.44 47 LEU A O 17
ATOM 31728 N N . ASP A 1 48 ? 5.348 1.500 -37.457 1.00 1.01 48 ASP A N 17
ATOM 31729 C CA . ASP A 1 48 ? 6.710 2.003 -37.598 1.00 1.33 48 ASP A CA 17
ATOM 31730 C C . ASP A 1 48 ? 7.325 2.297 -36.233 1.00 4.12 48 ASP A C 17
ATOM 31731 O O . ASP A 1 48 ? 8.481 1.959 -35.976 1.00 45.52 48 ASP A O 17
ATOM 31740 N N . ARG A 1 49 ? 6.545 2.930 -35.364 1.00 40.22 49 ARG A N 17
ATOM 31741 C CA . ARG A 1 49 ? 7.013 3.272 -34.026 1.00 24.55 49 ARG A CA 17
ATOM 31742 C C . ARG A 1 49 ? 7.521 2.033 -33.293 1.00 53.00 49 ARG A C 17
ATOM 31743 O O . ARG A 1 49 ? 8.592 2.053 -32.687 1.00 73.52 49 ARG A O 17
ATOM 31764 N N . PHE A 1 50 ? 6.743 0.957 -33.353 1.00 52.05 50 PHE A N 17
ATOM 31765 C CA . PHE A 1 50 ? 7.112 -0.291 -32.695 1.00 23.30 50 PHE A CA 17
ATOM 31766 C C . PHE A 1 50 ? 8.257 -0.977 -33.434 1.00 71.14 50 PHE A C 17
ATOM 31767 O O . PHE A 1 50 ? 9.084 -1.659 -32.826 1.00 40.10 50 PHE A O 17
ATOM 31784 N N . LEU A 1 51 ? 8.299 -0.794 -34.749 1.00 22.50 51 LEU A N 17
ATOM 31785 C CA . LEU A 1 51 ? 9.342 -1.396 -35.573 1.00 0.23 51 LEU A CA 17
ATOM 31786 C C . LEU A 1 51 ? 10.708 -0.802 -35.241 1.00 53.31 51 LEU A C 17
ATOM 31787 O O . LEU A 1 51 ? 11.722 -1.500 -35.264 1.00 22.12 51 LEU A O 17
ATOM 31803 N N . LYS A 1 52 ? 10.727 0.489 -34.930 1.00 72.22 52 LYS A N 17
ATOM 31804 C CA . LYS A 1 52 ? 11.966 1.177 -34.590 1.00 13.04 52 LYS A CA 17
ATOM 31805 C C . LYS A 1 52 ? 12.512 0.685 -33.252 1.00 1.22 52 LYS A C 17
ATOM 31806 O O . LYS A 1 52 ? 13.723 0.556 -33.074 1.00 22.51 52 LYS A O 17
ATOM 31825 N N . THR A 1 53 ? 11.609 0.412 -32.316 1.00 24.20 53 THR A N 17
ATOM 31826 C CA . THR A 1 53 ? 12.000 -0.066 -30.995 1.00 34.52 53 THR A CA 17
ATOM 31827 C C . THR A 1 53 ? 12.307 -1.559 -31.019 1.00 21.14 53 THR A C 17
ATOM 31828 O O . THR A 1 53 ? 13.096 -2.055 -30.213 1.00 72.44 53 THR A O 17
ATOM 31839 N N . VAL A 1 54 ? 11.678 -2.273 -31.947 1.00 5.34 54 VAL A N 17
ATOM 31840 C CA . VAL A 1 54 ? 11.884 -3.710 -32.077 1.00 43.11 54 VAL A CA 17
ATOM 31841 C C . VAL A 1 54 ? 11.813 -4.146 -33.535 1.00 50.42 54 VAL A C 17
ATOM 31842 O O . VAL A 1 54 ? 10.910 -3.765 -34.280 1.00 41.32 54 VAL A O 17
ATOM 31855 N N . PRO A 1 55 ? 12.789 -4.965 -33.957 1.00 2.25 55 PRO A N 17
ATOM 31856 C CA . PRO A 1 55 ? 12.859 -5.473 -35.330 1.00 2.03 55 PRO A CA 17
ATOM 31857 C C . PRO A 1 55 ? 11.752 -6.475 -35.636 1.00 74.41 55 PRO A C 17
ATOM 31858 O O . PRO A 1 55 ? 11.335 -7.239 -34.764 1.00 51.24 55 PRO A O 17
ATOM 31869 N N . TRP A 1 56 ? 11.279 -6.468 -36.877 1.00 2.13 56 TRP A N 17
ATOM 31870 C CA . TRP A 1 56 ? 10.219 -7.378 -37.296 1.00 72.32 56 TRP A CA 17
ATOM 31871 C C . TRP A 1 56 ? 10.573 -8.821 -36.950 1.00 33.30 56 TRP A C 17
ATOM 31872 O O . TRP A 1 56 ? 9.724 -9.582 -36.485 1.00 54.31 56 TRP A O 17
ATOM 31893 N N . GLU A 1 57 ? 11.828 -9.189 -37.180 1.00 24.51 57 GLU A N 17
ATOM 31894 C CA . GLU A 1 57 ? 12.292 -10.542 -36.893 1.00 64.15 57 GLU A CA 17
ATOM 31895 C C . GLU A 1 57 ? 11.946 -10.943 -35.461 1.00 74.11 57 GLU A C 17
ATOM 31896 O O . GLU A 1 57 ? 11.731 -12.119 -35.171 1.00 43.02 57 GLU A O 17
ATOM 31908 N N . GLN A 1 58 ? 11.897 -9.956 -34.573 1.00 73.33 58 GLN A N 17
ATOM 31909 C CA . GLN A 1 58 ? 11.578 -10.206 -33.171 1.00 13.45 58 GLN A CA 17
ATOM 31910 C C . GLN A 1 58 ? 10.294 -9.490 -32.769 1.00 24.32 58 GLN A C 17
ATOM 31911 O O . GLN A 1 58 ? 10.100 -9.151 -31.600 1.00 52.14 58 GLN A O 17
ATOM 31925 N N . LEU A 1 59 ? 9.420 -9.260 -33.742 1.00 41.15 59 LEU A N 17
ATOM 31926 C CA . LEU A 1 59 ? 8.153 -8.583 -33.490 1.00 23.12 59 LEU A CA 17
ATOM 31927 C C . LEU A 1 59 ? 6.996 -9.331 -34.144 1.00 51.11 59 LEU A C 17
ATOM 31928 O O . LEU A 1 59 ? 5.888 -8.804 -34.259 1.00 4.12 59 LEU A O 17
ATOM 31944 N N . LEU A 1 60 ? 7.259 -10.562 -34.569 1.00 55.45 60 LEU A N 17
ATOM 31945 C CA . LEU A 1 60 ? 6.238 -11.384 -35.210 1.00 62.31 60 LEU A CA 17
ATOM 31946 C C . LEU A 1 60 ? 6.491 -12.866 -34.950 1.00 44.10 60 LEU A C 17
ATOM 31947 O O . LEU A 1 60 ? 7.637 -13.301 -34.845 1.00 61.30 60 LEU A O 17
ATOM 31963 N N . ASN A 1 61 ? 5.413 -13.636 -34.849 1.00 14.22 61 ASN A N 17
ATOM 31964 C CA . ASN A 1 61 ? 5.518 -15.070 -34.605 1.00 33.24 61 ASN A CA 17
ATOM 31965 C C . ASN A 1 61 ? 6.466 -15.725 -35.605 1.00 54.15 61 ASN A C 17
ATOM 31966 O O . ASN A 1 61 ? 6.489 -15.365 -36.782 1.00 1.23 61 ASN A O 17
ATOM 31977 N N . ARG A 1 62 ? 7.246 -16.689 -35.129 1.00 14.43 62 ARG A N 17
ATOM 31978 C CA . ARG A 1 62 ? 8.197 -17.394 -35.980 1.00 62.32 62 ARG A CA 17
ATOM 31979 C C . ARG A 1 62 ? 7.752 -18.835 -36.213 1.00 71.20 62 ARG A C 17
ATOM 31980 O O . ARG A 1 62 ? 7.756 -19.321 -37.344 1.00 73.11 62 ARG A O 17
ATOM 32001 N N . ALA A 1 63 ? 7.372 -19.513 -35.136 1.00 13.41 63 ALA A N 17
ATOM 32002 C CA . ALA A 1 63 ? 6.923 -20.898 -35.222 1.00 11.25 63 ALA A CA 17
ATOM 32003 C C . ALA A 1 63 ? 5.413 -20.975 -35.422 1.00 40.23 63 ALA A C 17
ATOM 32004 O O . ALA A 1 63 ? 4.887 -21.995 -35.864 1.00 15.22 63 ALA A O 17
ATOM 32011 N N . GLY A 1 64 ? 4.721 -19.889 -35.092 1.00 15.42 64 GLY A N 17
ATOM 32012 C CA . GLY A 1 64 ? 3.278 -19.855 -35.241 1.00 64.14 64 GLY A CA 17
ATOM 32013 C C . GLY A 1 64 ? 2.830 -20.254 -36.633 1.00 10.02 64 GLY A C 17
ATOM 32014 O O . GLY A 1 64 ? 3.570 -20.089 -37.604 1.00 62.15 64 GLY A O 17
ATOM 32018 N N . THR A 1 65 ? 1.615 -20.785 -36.732 1.00 32.42 65 THR A N 17
ATOM 32019 C CA . THR A 1 65 ? 1.070 -21.213 -38.014 1.00 14.14 65 THR A CA 17
ATOM 32020 C C . THR A 1 65 ? 1.014 -20.053 -39.002 1.00 2.22 65 THR A C 17
ATOM 32021 O O . THR A 1 65 ? 1.158 -20.245 -40.210 1.00 74.54 65 THR A O 17
ATOM 32032 N N . THR A 1 66 ? 0.804 -18.848 -38.481 1.00 75.01 66 THR A N 17
ATOM 32033 C CA . THR A 1 66 ? 0.728 -17.657 -39.317 1.00 24.34 66 THR A CA 17
ATOM 32034 C C . THR A 1 66 ? 1.951 -17.539 -40.219 1.00 70.12 66 THR A C 17
ATOM 32035 O O . THR A 1 66 ? 1.829 -17.321 -41.425 1.00 31.44 66 THR A O 17
ATOM 32046 N N . PHE A 1 67 ? 3.133 -17.687 -39.629 1.00 31.33 67 PHE A N 17
ATOM 32047 C CA . PHE A 1 67 ? 4.380 -17.597 -40.380 1.00 51.22 67 PHE A CA 17
ATOM 32048 C C . PHE A 1 67 ? 4.546 -18.800 -41.305 1.00 2.20 67 PHE A C 17
ATOM 32049 O O . PHE A 1 67 ? 5.087 -18.681 -42.404 1.00 62.22 67 PHE A O 17
ATOM 32066 N N . ARG A 1 68 ? 4.075 -19.957 -40.851 1.00 35.20 68 ARG A N 17
ATOM 32067 C CA . ARG A 1 68 ? 4.172 -21.181 -41.635 1.00 13.24 68 ARG A CA 17
ATOM 32068 C C . ARG A 1 68 ? 3.124 -21.202 -42.744 1.00 42.44 68 ARG A C 17
ATOM 32069 O O . ARG A 1 68 ? 3.101 -22.109 -43.576 1.00 51.04 68 ARG A O 17
ATOM 32090 N N . LYS A 1 69 ? 2.257 -20.195 -42.749 1.00 73.43 69 LYS A N 17
ATOM 32091 C CA . LYS A 1 69 ? 1.205 -20.096 -43.754 1.00 73.42 69 LYS A CA 17
ATOM 32092 C C . LYS A 1 69 ? 1.800 -19.993 -45.155 1.00 41.12 69 LYS A C 17
ATOM 32093 O O . LYS A 1 69 ? 1.282 -20.581 -46.105 1.00 52.53 69 LYS A O 17
ATOM 32112 N N . LEU A 1 70 ? 2.890 -19.243 -45.276 1.00 1.50 70 LEU A N 17
ATOM 32113 C CA . LEU A 1 70 ? 3.556 -19.064 -46.561 1.00 30.25 70 LEU A CA 17
ATOM 32114 C C . LEU A 1 70 ? 4.650 -20.109 -46.757 1.00 52.51 70 LEU A C 17
ATOM 32115 O O . LEU A 1 70 ? 5.153 -20.703 -45.804 1.00 53.44 70 LEU A O 17
ATOM 32131 N N . PRO A 1 71 ? 5.029 -20.339 -48.023 1.00 40.12 71 PRO A N 17
ATOM 32132 C CA . PRO A 1 71 ? 6.069 -21.311 -48.374 1.00 21.41 71 PRO A CA 17
ATOM 32133 C C . PRO A 1 71 ? 7.458 -20.857 -47.937 1.00 4.43 71 PRO A C 17
ATOM 32134 O O . PRO A 1 71 ? 7.611 -19.799 -47.326 1.00 61.04 71 PRO A O 17
ATOM 32145 N N . GLU A 1 72 ? 8.466 -21.661 -48.256 1.00 64.42 72 GLU A N 17
ATOM 32146 C CA . GLU A 1 72 ? 9.842 -21.342 -47.894 1.00 2.33 72 GLU A CA 17
ATOM 32147 C C . GLU A 1 72 ? 10.368 -20.181 -48.734 1.00 32.21 72 GLU A C 17
ATOM 32148 O O . GLU A 1 72 ? 11.157 -19.364 -48.256 1.00 64.11 72 GLU A O 17
ATOM 32160 N N . ASP A 1 73 ? 9.927 -20.115 -49.984 1.00 54.44 73 ASP A N 17
ATOM 32161 C CA . ASP A 1 73 ? 10.353 -19.054 -50.890 1.00 22.54 73 ASP A CA 17
ATOM 32162 C C . ASP A 1 73 ? 9.835 -17.698 -50.420 1.00 73.43 73 ASP A C 17
ATOM 32163 O O . ASP A 1 73 ? 10.600 -16.742 -50.290 1.00 20.35 73 ASP A O 17
ATOM 32172 N N . VAL A 1 74 ? 8.533 -17.621 -50.168 1.00 22.21 74 VAL A N 17
ATOM 32173 C CA . VAL A 1 74 ? 7.914 -16.383 -49.712 1.00 51.24 74 VAL A CA 17
ATOM 32174 C C . VAL A 1 74 ? 8.491 -15.941 -48.372 1.00 71.30 74 VAL A C 17
ATOM 32175 O O . VAL A 1 74 ? 8.651 -14.746 -48.117 1.00 64.14 74 VAL A O 17
ATOM 32188 N N . ARG A 1 75 ? 8.801 -16.911 -47.519 1.00 32.22 75 ARG A N 17
ATOM 32189 C CA . ARG A 1 75 ? 9.360 -16.623 -46.203 1.00 2.22 75 ARG A CA 17
ATOM 32190 C C . ARG A 1 75 ? 10.846 -16.291 -46.305 1.00 43.01 75 ARG A C 17
ATOM 32191 O O . ARG A 1 75 ? 11.399 -15.603 -45.448 1.00 52.32 75 ARG A O 17
ATOM 32212 N N . SER A 1 76 ? 11.486 -16.785 -47.359 1.00 13.42 76 SER A N 17
ATOM 32213 C CA . SER A 1 76 ? 12.909 -16.547 -47.571 1.00 72.25 76 SER A CA 17
ATOM 32214 C C . SER A 1 76 ? 13.134 -15.236 -48.318 1.00 24.11 76 SER A C 17
ATOM 32215 O O . SER A 1 76 ? 14.201 -14.630 -48.224 1.00 72.30 76 SER A O 17
ATOM 32223 N N . ASN A 1 77 ? 12.120 -14.805 -49.062 1.00 61.11 77 ASN A N 17
ATOM 32224 C CA . ASN A 1 77 ? 12.207 -13.566 -49.828 1.00 63.22 77 ASN A CA 17
ATOM 32225 C C . ASN A 1 77 ? 11.604 -12.402 -49.048 1.00 4.51 77 ASN A C 17
ATOM 32226 O O . ASN A 1 77 ? 11.167 -11.410 -49.632 1.00 30.21 77 ASN A O 17
ATOM 32237 N N . VAL A 1 78 ? 11.584 -12.530 -47.725 1.00 54.35 78 VAL A N 17
ATOM 32238 C CA . VAL A 1 78 ? 11.036 -11.488 -46.865 1.00 25.14 78 VAL A CA 17
ATOM 32239 C C . VAL A 1 78 ? 12.064 -10.392 -46.607 1.00 53.34 78 VAL A C 17
ATOM 32240 O O . VAL A 1 78 ? 13.229 -10.673 -46.327 1.00 13.31 78 VAL A O 17
ATOM 32253 N N . ASP A 1 79 ? 11.624 -9.143 -46.705 1.00 75.02 79 ASP A N 17
ATOM 32254 C CA . ASP A 1 79 ? 12.506 -8.002 -46.480 1.00 32.13 79 ASP A CA 17
ATOM 32255 C C . ASP A 1 79 ? 11.905 -7.044 -45.456 1.00 22.35 79 ASP A C 17
ATOM 32256 O O . ASP A 1 79 ? 10.801 -7.263 -44.960 1.00 11.20 79 ASP A O 17
ATOM 32265 N N . ALA A 1 80 ? 12.640 -5.981 -45.145 1.00 44.44 80 ALA A N 17
ATOM 32266 C CA . ALA A 1 80 ? 12.180 -4.989 -44.182 1.00 1.03 80 ALA A CA 17
ATOM 32267 C C . ALA A 1 80 ? 10.882 -4.335 -44.645 1.00 60.14 80 ALA A C 17
ATOM 32268 O O . ALA A 1 80 ? 9.856 -4.426 -43.972 1.00 3.35 80 ALA A O 17
ATOM 32275 N N . ALA A 1 81 ? 10.936 -3.676 -45.798 1.00 21.32 81 ALA A N 17
ATOM 32276 C CA . ALA A 1 81 ? 9.764 -3.008 -46.351 1.00 55.31 81 ALA A CA 17
ATOM 32277 C C . ALA A 1 81 ? 8.571 -3.956 -46.417 1.00 31.04 81 ALA A C 17
ATOM 32278 O O . ALA A 1 81 ? 7.515 -3.678 -45.851 1.00 33.41 81 ALA A O 17
ATOM 32285 N N . SER A 1 82 ? 8.748 -5.075 -47.110 1.00 54.12 82 SER A N 17
ATOM 32286 C CA . SER A 1 82 ? 7.684 -6.063 -47.253 1.00 14.13 82 SER A CA 17
ATOM 32287 C C . SER A 1 82 ? 7.152 -6.489 -45.889 1.00 30.51 82 SER A C 17
ATOM 32288 O O . SER A 1 82 ? 5.946 -6.651 -45.704 1.00 1.33 82 SER A O 17
ATOM 32296 N N . ALA A 1 83 ? 8.061 -6.668 -44.936 1.00 34.11 83 ALA A N 17
ATOM 32297 C CA . ALA A 1 83 ? 7.684 -7.074 -43.587 1.00 62.10 83 ALA A CA 17
ATOM 32298 C C . ALA A 1 83 ? 6.797 -6.023 -42.926 1.00 53.55 83 ALA A C 17
ATOM 32299 O O . ALA A 1 83 ? 5.799 -6.353 -42.285 1.00 1.10 83 ALA A O 17
ATOM 32306 N N . ARG A 1 84 ? 7.169 -4.756 -43.085 1.00 14.24 84 ARG A N 17
ATOM 32307 C CA . ARG A 1 84 ? 6.409 -3.659 -42.502 1.00 42.23 84 ARG A CA 17
ATOM 32308 C C . ARG A 1 84 ? 5.013 -3.579 -43.112 1.00 55.53 84 ARG A C 17
ATOM 32309 O O . ARG A 1 84 ? 4.029 -3.354 -42.408 1.00 43.13 84 ARG A O 17
ATOM 32330 N N . GLU A 1 85 ? 4.936 -3.765 -44.427 1.00 51.11 85 GLU A N 17
ATOM 32331 C CA . GLU A 1 85 ? 3.660 -3.713 -45.131 1.00 55.12 85 GLU A CA 17
ATOM 32332 C C . GLU A 1 85 ? 2.757 -4.869 -44.710 1.00 1.33 85 GLU A C 17
ATOM 32333 O O . GLU A 1 85 ? 1.576 -4.676 -44.422 1.00 32.23 85 GLU A O 17
ATOM 32345 N N . LEU A 1 86 ? 3.323 -6.071 -44.675 1.00 22.40 86 LEU A N 17
ATOM 32346 C CA . LEU A 1 86 ? 2.570 -7.259 -44.289 1.00 21.33 86 LEU A CA 17
ATOM 32347 C C . LEU A 1 86 ? 2.067 -7.143 -42.854 1.00 20.32 86 LEU A C 17
ATOM 32348 O O . LEU A 1 86 ? 0.891 -7.380 -42.577 1.00 2.34 86 LEU A O 17
ATOM 32364 N N . MET A 1 87 ? 2.964 -6.774 -41.946 1.00 55.22 87 MET A N 17
ATOM 32365 C CA . MET A 1 87 ? 2.609 -6.623 -40.539 1.00 3.41 87 MET A CA 17
ATOM 32366 C C . MET A 1 87 ? 1.634 -5.466 -40.346 1.00 3.31 87 MET A C 17
ATOM 32367 O O . MET A 1 87 ? 0.775 -5.504 -39.463 1.00 33.02 87 MET A O 17
ATOM 32381 N N . LEU A 1 88 ? 1.771 -4.437 -41.176 1.00 0.04 88 LEU A N 17
ATOM 32382 C CA . LEU A 1 88 ? 0.902 -3.269 -41.096 1.00 32.32 88 LEU A CA 17
ATOM 32383 C C . LEU A 1 88 ? -0.541 -3.639 -41.425 1.00 31.41 88 LEU A C 17
ATOM 32384 O O . LEU A 1 88 ? -1.444 -3.437 -40.615 1.00 51.04 88 LEU A O 17
ATOM 32400 N N . ALA A 1 89 ? -0.748 -4.185 -42.619 1.00 5.24 89 ALA A N 17
ATOM 32401 C CA . ALA A 1 89 ? -2.080 -4.588 -43.053 1.00 72.31 89 ALA A CA 17
ATOM 32402 C C . ALA A 1 89 ? -2.565 -5.808 -42.277 1.00 53.31 89 ALA A C 17
ATOM 32403 O O . ALA A 1 89 ? -3.768 -6.026 -42.135 1.00 61.11 89 ALA A O 17
ATOM 32410 N N . GLN A 1 90 ? -1.621 -6.599 -41.777 1.00 12.11 90 GLN A N 17
ATOM 32411 C CA . GLN A 1 90 ? -1.954 -7.798 -41.016 1.00 12.45 90 GLN A CA 17
ATOM 32412 C C . GLN A 1 90 ? -1.126 -7.878 -39.738 1.00 41.24 90 GLN A C 17
ATOM 32413 O O . GLN A 1 90 ? -0.192 -8.672 -39.623 1.00 10.03 90 GLN A O 17
ATOM 32427 N N . PRO A 1 91 ? -1.474 -7.037 -38.753 1.00 51.14 91 PRO A N 17
ATOM 32428 C CA . PRO A 1 91 ? -0.776 -6.993 -37.465 1.00 32.24 91 PRO A CA 17
ATOM 32429 C C . PRO A 1 91 ? -1.033 -8.239 -36.624 1.00 54.10 91 PRO A C 17
ATOM 32430 O O . PRO A 1 91 ? -0.382 -8.455 -35.603 1.00 35.34 91 PRO A O 17
ATOM 32441 N N . SER A 1 92 ? -1.987 -9.055 -37.061 1.00 20.51 92 SER A N 17
ATOM 32442 C CA . SER A 1 92 ? -2.333 -10.278 -36.346 1.00 11.34 92 SER A CA 17
ATOM 32443 C C . SER A 1 92 ? -1.120 -11.195 -36.220 1.00 43.02 92 SER A C 17
ATOM 32444 O O . SER A 1 92 ? -1.064 -12.051 -35.338 1.00 60.53 92 SER A O 17
ATOM 32452 N N . MET A 1 93 ? -0.150 -11.009 -37.109 1.00 64.00 93 MET A N 17
ATOM 32453 C CA . MET A 1 93 ? 1.063 -11.817 -37.098 1.00 11.03 93 MET A CA 17
ATOM 32454 C C . MET A 1 93 ? 2.047 -11.308 -36.050 1.00 22.03 93 MET A C 17
ATOM 32455 O O . MET A 1 93 ? 2.952 -12.029 -35.631 1.00 62.52 93 MET A O 17
ATOM 32469 N N . VAL A 1 94 ? 1.863 -10.061 -35.630 1.00 52.44 94 VAL A N 17
ATOM 32470 C CA . VAL A 1 94 ? 2.734 -9.454 -34.629 1.00 10.35 94 VAL A CA 17
ATOM 32471 C C . VAL A 1 94 ? 2.774 -10.291 -33.356 1.00 43.41 94 VAL A C 17
ATOM 32472 O O . VAL A 1 94 ? 1.753 -10.820 -32.914 1.00 40.44 94 VAL A O 17
ATOM 32485 N N . LYS A 1 95 ? 3.959 -10.408 -32.768 1.00 21.24 95 LYS A N 17
ATOM 32486 C CA . LYS A 1 95 ? 4.134 -11.179 -31.542 1.00 1.24 95 LYS A CA 17
ATOM 32487 C C . LYS A 1 95 ? 3.129 -10.747 -30.480 1.00 13.35 95 LYS A C 17
ATOM 32488 O O . LYS A 1 95 ? 2.576 -9.649 -30.546 1.00 52.22 95 LYS A O 17
ATOM 32507 N N . ARG A 1 96 ? 2.900 -11.616 -29.501 1.00 23.43 96 ARG A N 17
ATOM 32508 C CA . ARG A 1 96 ? 1.962 -11.323 -28.423 1.00 52.42 96 ARG A CA 17
ATOM 32509 C C . ARG A 1 96 ? 2.003 -12.413 -27.356 1.00 73.24 96 ARG A C 17
ATOM 32510 O O . ARG A 1 96 ? 2.355 -13.563 -27.621 1.00 25.00 96 ARG A O 17
ATOM 32531 N N . PRO A 1 97 ? 1.634 -12.045 -26.120 1.00 5.45 97 PRO A N 17
ATOM 32532 C CA . PRO A 1 97 ? 1.214 -10.680 -25.793 1.00 55.21 97 PRO A CA 17
ATOM 32533 C C . PRO A 1 97 ? 2.371 -9.688 -25.850 1.00 1.12 97 PRO A C 17
ATOM 32534 O O . PRO A 1 97 ? 3.537 -10.080 -25.892 1.00 11.34 97 PRO A O 17
ATOM 32545 N N . VAL A 1 98 ? 2.041 -8.399 -25.850 1.00 75.11 98 VAL A N 17
ATOM 32546 C CA . VAL A 1 98 ? 3.053 -7.351 -25.901 1.00 22.51 98 VAL A CA 17
ATOM 32547 C C . VAL A 1 98 ? 2.832 -6.321 -24.798 1.00 20.24 98 VAL A C 17
ATOM 32548 O O . VAL A 1 98 ? 1.733 -5.790 -24.639 1.00 74.34 98 VAL A O 17
ATOM 32561 N N . LEU A 1 99 ? 3.885 -6.044 -24.037 1.00 44.10 99 LEU A N 17
ATOM 32562 C CA . LEU A 1 99 ? 3.808 -5.077 -22.947 1.00 22.24 99 LEU A CA 17
ATOM 32563 C C . LEU A 1 99 ? 4.638 -3.836 -23.260 1.00 30.44 99 LEU A C 17
ATOM 32564 O O . LEU A 1 99 ? 5.849 -3.923 -23.455 1.00 63.23 99 LEU A O 17
ATOM 32580 N N . GLU A 1 100 ? 3.977 -2.683 -23.305 1.00 64.22 100 GLU A N 17
ATOM 32581 C CA . GLU A 1 100 ? 4.655 -1.426 -23.592 1.00 43.31 100 GLU A CA 17
ATOM 32582 C C . GLU A 1 100 ? 4.892 -0.630 -22.312 1.00 30.33 100 GLU A C 17
ATOM 32583 O O . GLU A 1 100 ? 4.021 -0.553 -21.447 1.00 5.33 100 GLU A O 17
ATOM 32595 N N . ARG A 1 101 ? 6.078 -0.040 -22.200 1.00 4.25 101 ARG A N 17
ATOM 32596 C CA . ARG A 1 101 ? 6.432 0.748 -21.026 1.00 32.41 101 ARG A CA 17
ATOM 32597 C C . ARG A 1 101 ? 7.792 1.414 -21.208 1.00 74.21 101 ARG A C 17
ATOM 32598 O O . ARG A 1 101 ? 8.714 0.824 -21.771 1.00 12.55 101 ARG A O 17
ATOM 32619 N N . ASP A 1 102 ? 7.910 2.647 -20.728 1.00 73.03 102 ASP A N 17
ATOM 32620 C CA . ASP A 1 102 ? 9.158 3.395 -20.837 1.00 63.23 102 ASP A CA 17
ATOM 32621 C C . ASP A 1 102 ? 9.618 3.473 -22.289 1.00 24.24 102 ASP A C 17
ATOM 32622 O O . ASP A 1 102 ? 10.814 3.417 -22.574 1.00 10.42 102 ASP A O 17
ATOM 32631 N N . GLY A 1 103 ? 8.662 3.602 -23.202 1.00 2.43 103 GLY A N 17
ATOM 32632 C CA . GLY A 1 103 ? 8.989 3.684 -24.613 1.00 31.54 103 GLY A CA 17
ATOM 32633 C C . GLY A 1 103 ? 9.667 2.429 -25.126 1.00 30.50 103 GLY A C 17
ATOM 32634 O O . GLY A 1 103 ? 10.269 2.433 -26.200 1.00 10.41 103 GLY A O 17
ATOM 32638 N N . LYS A 1 104 ? 9.570 1.351 -24.357 1.00 25.14 104 LYS A N 17
ATOM 32639 C CA . LYS A 1 104 ? 10.177 0.081 -24.737 1.00 25.34 104 LYS A CA 17
ATOM 32640 C C . LYS A 1 104 ? 9.120 -1.011 -24.870 1.00 14.23 104 LYS A C 17
ATOM 32641 O O . LYS A 1 104 ? 8.199 -1.099 -24.057 1.00 31.24 104 LYS A O 17
ATOM 32660 N N . LEU A 1 105 ? 9.259 -1.840 -25.897 1.00 31.53 105 LEU A N 17
ATOM 32661 C CA . LEU A 1 105 ? 8.316 -2.928 -26.135 1.00 20.33 105 LEU A CA 17
ATOM 32662 C C . LEU A 1 105 ? 8.850 -4.244 -25.578 1.00 75.31 105 LEU A C 17
ATOM 32663 O O . LEU A 1 105 ? 9.990 -4.624 -25.843 1.00 23.42 105 LEU A O 17
ATOM 32679 N N . MET A 1 106 ? 8.018 -4.935 -24.806 1.00 74.33 106 MET A N 17
ATOM 32680 C CA . MET A 1 106 ? 8.406 -6.209 -24.214 1.00 20.31 106 MET A CA 17
ATOM 32681 C C . MET A 1 106 ? 7.588 -7.354 -24.804 1.00 43.33 106 MET A C 17
ATOM 32682 O O . MET A 1 106 ? 6.399 -7.201 -25.084 1.00 3.02 106 MET A O 17
ATOM 32696 N N . VAL A 1 107 ? 8.233 -8.501 -24.991 1.00 75.01 107 VAL A N 17
ATOM 32697 C CA . VAL A 1 107 ? 7.565 -9.672 -25.547 1.00 61.12 107 VAL A CA 17
ATOM 32698 C C . VAL A 1 107 ? 6.987 -10.552 -24.444 1.00 44.11 107 VAL A C 17
ATOM 32699 O O . VAL A 1 107 ? 7.613 -10.752 -23.404 1.00 61.33 107 VAL A O 17
ATOM 32712 N N . GLY A 1 108 ? 5.789 -11.077 -24.679 1.00 3.25 108 GLY A N 17
ATOM 32713 C CA . GLY A 1 108 ? 5.147 -11.929 -23.696 1.00 34.24 108 GLY A CA 17
ATOM 32714 C C . GLY A 1 108 ? 5.925 -13.204 -23.437 1.00 63.12 108 GLY A C 17
ATOM 32715 O O . GLY A 1 108 ? 6.308 -13.908 -24.373 1.00 74.34 108 GLY A O 17
ATOM 32719 N N . PHE A 1 109 ? 6.163 -13.502 -22.165 1.00 65.53 109 PHE A N 17
ATOM 32720 C CA . PHE A 1 109 ? 6.905 -14.698 -21.784 1.00 34.22 109 PHE A CA 17
ATOM 32721 C C . PHE A 1 109 ? 5.954 -15.846 -21.455 1.00 13.12 109 PHE A C 17
ATOM 32722 O O . PHE A 1 109 ? 4.895 -15.638 -20.861 1.00 33.42 109 PHE A O 17
ATOM 32739 N N . LYS A 1 110 ? 6.339 -17.056 -21.845 1.00 53.10 110 LYS A N 17
ATOM 32740 C CA . LYS A 1 110 ? 5.523 -18.238 -21.591 1.00 31.01 110 LYS A CA 17
ATOM 32741 C C . LYS A 1 110 ? 5.130 -18.321 -20.119 1.00 43.41 110 LYS A C 17
ATOM 32742 O O . LYS A 1 110 ? 5.762 -17.725 -19.248 1.00 73.41 110 LYS A O 17
ATOM 32761 N N . PRO A 1 111 ? 4.061 -19.081 -19.835 1.00 3.22 111 PRO A N 17
ATOM 32762 C CA . PRO A 1 111 ? 3.561 -19.262 -18.468 1.00 31.43 111 PRO A CA 17
ATOM 32763 C C . PRO A 1 111 ? 4.506 -20.097 -17.611 1.00 53.03 111 PRO A C 17
ATOM 32764 O O . PRO A 1 111 ? 4.836 -19.721 -16.488 1.00 72.25 111 PRO A O 17
ATOM 32775 N N . ALA A 1 112 ? 4.938 -21.233 -18.150 1.00 62.44 112 ALA A N 17
ATOM 32776 C CA . ALA A 1 112 ? 5.847 -22.120 -17.435 1.00 52.52 112 ALA A CA 17
ATOM 32777 C C . ALA A 1 112 ? 7.161 -21.416 -17.113 1.00 34.24 112 ALA A C 17
ATOM 32778 O O . ALA A 1 112 ? 7.747 -21.633 -16.053 1.00 74.33 112 ALA A O 17
ATOM 32785 N N . GLN A 1 113 ? 7.617 -20.575 -18.035 1.00 34.25 113 GLN A N 17
ATOM 32786 C CA . GLN A 1 113 ? 8.863 -19.841 -17.849 1.00 42.12 113 GLN A CA 17
ATOM 32787 C C . GLN A 1 113 ? 8.694 -18.735 -16.812 1.00 63.54 113 GLN A C 17
ATOM 32788 O O . GLN A 1 113 ? 9.505 -18.600 -15.895 1.00 30.03 113 GLN A O 17
ATOM 32802 N N . TYR A 1 114 ? 7.636 -17.946 -16.963 1.00 74.31 114 TYR A N 17
ATOM 32803 C CA . TYR A 1 114 ? 7.362 -16.850 -16.042 1.00 32.54 114 TYR A CA 17
ATOM 32804 C C . TYR A 1 114 ? 7.257 -17.358 -14.607 1.00 30.52 114 TYR A C 17
ATOM 32805 O O . TYR A 1 114 ? 7.792 -16.748 -13.681 1.00 21.43 114 TYR A O 17
ATOM 32823 N N . GLU A 1 115 ? 6.565 -18.478 -14.432 1.00 14.02 115 GLU A N 17
ATOM 32824 C CA . GLU A 1 115 ? 6.389 -19.069 -13.110 1.00 22.21 115 GLU A CA 17
ATOM 32825 C C . GLU A 1 115 ? 7.701 -19.653 -12.597 1.00 15.44 115 GLU A C 17
ATOM 32826 O O . GLU A 1 115 ? 8.123 -19.372 -11.476 1.00 4.40 115 GLU A O 17
ATOM 32838 N N . ALA A 1 116 ? 8.343 -20.470 -13.426 1.00 50.22 116 ALA A N 17
ATOM 32839 C CA . ALA A 1 116 ? 9.608 -21.094 -13.058 1.00 4.31 116 ALA A CA 17
ATOM 32840 C C . ALA A 1 116 ? 10.667 -20.044 -12.744 1.00 51.44 116 ALA A C 17
ATOM 32841 O O . ALA A 1 116 ? 11.587 -20.289 -11.962 1.00 72.23 116 ALA A O 17
ATOM 32848 N N . TYR A 1 117 ? 10.533 -18.873 -13.357 1.00 54.32 117 TYR A N 17
ATOM 32849 C CA . TYR A 1 117 ? 11.481 -17.785 -13.145 1.00 43.12 117 TYR A CA 17
ATOM 32850 C C . TYR A 1 117 ? 11.168 -17.035 -11.854 1.00 23.32 117 TYR A C 17
ATOM 32851 O O . TYR A 1 117 ? 12.065 -16.726 -11.070 1.00 72.22 117 TYR A O 17
ATOM 32869 N N . PHE A 1 118 ? 9.889 -16.744 -11.643 1.00 14.14 118 PHE A N 17
ATOM 32870 C CA . PHE A 1 118 ? 9.456 -16.028 -10.448 1.00 2.10 118 PHE A CA 17
ATOM 32871 C C . PHE A 1 118 ? 9.785 -16.823 -9.188 1.00 23.32 118 PHE A C 17
ATOM 32872 O O . PHE A 1 118 ? 10.128 -16.253 -8.152 1.00 14.34 118 PHE A O 17
ATOM 32889 N N . LYS A 1 119 ? 9.680 -18.144 -9.284 1.00 45.31 119 LYS A N 17
ATOM 32890 C CA . LYS A 1 119 ? 9.967 -19.020 -8.155 1.00 73.12 119 LYS A CA 17
ATOM 32891 C C . LYS A 1 119 ? 11.452 -18.991 -7.808 1.00 53.44 119 LYS A C 17
ATOM 32892 O O . LYS A 1 119 ? 12.282 -18.571 -8.616 1.00 11.14 119 LYS A O 17
ATOM 32911 N N . LEU A 1 120 ? 11.782 -19.441 -6.602 1.00 51.43 120 LEU A N 17
ATOM 32912 C CA . LEU A 1 120 ? 13.168 -19.468 -6.148 1.00 62.11 120 LEU A CA 17
ATOM 32913 C C . LEU A 1 120 ? 13.971 -20.518 -6.911 1.00 51.03 120 LEU A C 17
ATOM 32914 O O . LEU A 1 120 ? 13.419 -21.508 -7.390 1.00 22.42 120 LEU A O 17
ATOM 32930 N N . GLY A 1 1 ? 0.346 -1.306 -2.971 1.00 42.31 1 GLY A N 18
ATOM 32931 C CA . GLY A 1 1 ? 0.642 -1.448 -4.384 1.00 53.12 1 GLY A CA 18
ATOM 32932 C C . GLY A 1 1 ? -0.178 -0.507 -5.245 1.00 15.32 1 GLY A C 18
ATOM 32933 O O . GLY A 1 1 ? -1.059 -0.927 -5.996 1.00 30.13 1 GLY A O 18
ATOM 32937 N N . PRO A 1 2 ? 0.111 0.798 -5.142 1.00 31.21 2 PRO A N 18
ATOM 32938 C CA . PRO A 1 2 ? -0.595 1.828 -5.909 1.00 52.14 2 PRO A CA 18
ATOM 32939 C C . PRO A 1 2 ? -0.262 1.773 -7.397 1.00 61.23 2 PRO A C 18
ATOM 32940 O O . PRO A 1 2 ? 0.704 1.130 -7.803 1.00 11.13 2 PRO A O 18
ATOM 32951 N N . GLY A 1 3 ? -1.071 2.452 -8.205 1.00 13.22 3 GLY A N 18
ATOM 32952 C CA . GLY A 1 3 ? -0.846 2.468 -9.638 1.00 45.42 3 GLY A CA 18
ATOM 32953 C C . GLY A 1 3 ? -0.135 3.724 -10.100 1.00 62.35 3 GLY A C 18
ATOM 32954 O O . GLY A 1 3 ? -0.759 4.632 -10.650 1.00 22.31 3 GLY A O 18
ATOM 32958 N N . SER A 1 4 ? 1.173 3.779 -9.875 1.00 25.24 4 SER A N 18
ATOM 32959 C CA . SER A 1 4 ? 1.969 4.936 -10.268 1.00 42.22 4 SER A CA 18
ATOM 32960 C C . SER A 1 4 ? 2.109 5.010 -11.785 1.00 24.33 4 SER A C 18
ATOM 32961 O O . SER A 1 4 ? 1.829 6.041 -12.396 1.00 52.03 4 SER A O 18
ATOM 32969 N N . MET A 1 5 ? 2.546 3.909 -12.387 1.00 41.54 5 MET A N 18
ATOM 32970 C CA . MET A 1 5 ? 2.722 3.847 -13.834 1.00 62.03 5 MET A CA 18
ATOM 32971 C C . MET A 1 5 ? 1.529 3.170 -14.498 1.00 45.23 5 MET A C 18
ATOM 32972 O O . MET A 1 5 ? 0.616 2.695 -13.822 1.00 4.24 5 MET A O 18
ATOM 32986 N N . SER A 1 6 ? 1.541 3.130 -15.827 1.00 44.34 6 SER A N 18
ATOM 32987 C CA . SER A 1 6 ? 0.458 2.514 -16.584 1.00 64.43 6 SER A CA 18
ATOM 32988 C C . SER A 1 6 ? 0.994 1.442 -17.527 1.00 62.14 6 SER A C 18
ATOM 32989 O O . SER A 1 6 ? 1.864 1.707 -18.356 1.00 73.31 6 SER A O 18
ATOM 32997 N N . VAL A 1 7 ? 0.467 0.228 -17.392 1.00 10.34 7 VAL A N 18
ATOM 32998 C CA . VAL A 1 7 ? 0.892 -0.886 -18.232 1.00 2.44 7 VAL A CA 18
ATOM 32999 C C . VAL A 1 7 ? -0.159 -1.209 -19.289 1.00 5.32 7 VAL A C 18
ATOM 33000 O O . VAL A 1 7 ? -1.355 -1.250 -18.999 1.00 24.25 7 VAL A O 18
ATOM 33013 N N . THR A 1 8 ? 0.296 -1.437 -20.518 1.00 15.13 8 THR A N 18
ATOM 33014 C CA . THR A 1 8 ? -0.605 -1.756 -21.619 1.00 55.12 8 THR A CA 18
ATOM 33015 C C . THR A 1 8 ? -0.133 -2.995 -22.372 1.00 32.31 8 THR A C 18
ATOM 33016 O O . THR A 1 8 ? 1.055 -3.145 -22.655 1.00 11.22 8 THR A O 18
ATOM 33027 N N . ILE A 1 9 ? -1.073 -3.877 -22.697 1.00 40.31 9 ILE A N 18
ATOM 33028 C CA . ILE A 1 9 ? -0.753 -5.101 -23.420 1.00 3.44 9 ILE A CA 18
ATOM 33029 C C . ILE A 1 9 ? -1.396 -5.106 -24.803 1.00 62.44 9 ILE A C 18
ATOM 33030 O O . ILE A 1 9 ? -2.546 -4.695 -24.966 1.00 5.32 9 ILE A O 18
ATOM 33046 N N . TYR A 1 10 ? -0.650 -5.577 -25.795 1.00 4.54 10 TYR A N 18
ATOM 33047 C CA . TYR A 1 10 ? -1.146 -5.635 -27.164 1.00 30.24 10 TYR A CA 18
ATOM 33048 C C . TYR A 1 10 ? -1.300 -7.082 -27.627 1.00 22.21 10 TYR A C 18
ATOM 33049 O O . TYR A 1 10 ? -0.334 -7.844 -27.650 1.00 41.11 10 TYR A O 18
ATOM 33067 N N . GLY A 1 11 ? -2.523 -7.452 -27.994 1.00 41.24 11 GLY A N 18
ATOM 33068 C CA . GLY A 1 11 ? -2.782 -8.805 -28.452 1.00 3.41 11 GLY A CA 18
ATOM 33069 C C . GLY A 1 11 ? -3.944 -8.876 -29.423 1.00 42.14 11 GLY A C 18
ATOM 33070 O O . GLY A 1 11 ? -4.412 -7.850 -29.918 1.00 61.14 11 GLY A O 18
ATOM 33074 N N . ILE A 1 12 ? -4.410 -10.089 -29.697 1.00 0.23 12 ILE A N 18
ATOM 33075 C CA . ILE A 1 12 ? -5.525 -10.290 -30.615 1.00 21.20 12 ILE A CA 18
ATOM 33076 C C . ILE A 1 12 ? -6.658 -11.058 -29.945 1.00 0.25 12 ILE A C 18
ATOM 33077 O O . ILE A 1 12 ? -6.541 -11.483 -28.796 1.00 72.24 12 ILE A O 18
ATOM 33093 N N . LYS A 1 13 ? -7.756 -11.235 -30.671 1.00 73.52 13 LYS A N 18
ATOM 33094 C CA . LYS A 1 13 ? -8.912 -11.955 -30.150 1.00 71.53 13 LYS A CA 18
ATOM 33095 C C . LYS A 1 13 ? -8.898 -13.410 -30.608 1.00 42.41 13 LYS A C 18
ATOM 33096 O O . LYS A 1 13 ? -9.460 -14.283 -29.948 1.00 70.40 13 LYS A O 18
ATOM 33115 N N . ASN A 1 14 ? -8.252 -13.663 -31.741 1.00 14.55 14 ASN A N 18
ATOM 33116 C CA . ASN A 1 14 ? -8.164 -15.012 -32.287 1.00 43.33 14 ASN A CA 18
ATOM 33117 C C . ASN A 1 14 ? -6.892 -15.708 -31.815 1.00 4.54 14 ASN A C 18
ATOM 33118 O O . ASN A 1 14 ? -6.020 -16.042 -32.618 1.00 13.15 14 ASN A O 18
ATOM 33129 N N . CYS A 1 15 ? -6.792 -15.924 -30.508 1.00 13.42 15 CYS A N 18
ATOM 33130 C CA . CYS A 1 15 ? -5.625 -16.581 -29.929 1.00 5.12 15 CYS A CA 18
ATOM 33131 C C . CYS A 1 15 ? -5.967 -17.208 -28.581 1.00 45.42 15 CYS A C 18
ATOM 33132 O O . CYS A 1 15 ? -6.777 -16.672 -27.823 1.00 62.11 15 CYS A O 18
ATOM 33140 N N . ASP A 1 16 ? -5.346 -18.346 -28.290 1.00 14.03 16 ASP A N 18
ATOM 33141 C CA . ASP A 1 16 ? -5.586 -19.048 -27.034 1.00 11.23 16 ASP A CA 18
ATOM 33142 C C . ASP A 1 16 ? -4.617 -18.576 -25.955 1.00 34.34 16 ASP A C 18
ATOM 33143 O O . ASP A 1 16 ? -4.994 -18.410 -24.794 1.00 45.12 16 ASP A O 18
ATOM 33152 N N . THR A 1 17 ? -3.363 -18.360 -26.344 1.00 62.21 17 THR A N 18
ATOM 33153 C CA . THR A 1 17 ? -2.339 -17.909 -25.410 1.00 10.24 17 THR A CA 18
ATOM 33154 C C . THR A 1 17 ? -2.802 -16.679 -24.639 1.00 43.54 17 THR A C 18
ATOM 33155 O O . THR A 1 17 ? -2.557 -16.560 -23.439 1.00 32.13 17 THR A O 18
ATOM 33166 N N . MET A 1 18 ? -3.473 -15.768 -25.334 1.00 61.22 18 MET A N 18
ATOM 33167 C CA . MET A 1 18 ? -3.973 -14.546 -24.713 1.00 4.42 18 MET A CA 18
ATOM 33168 C C . MET A 1 18 ? -4.798 -14.867 -23.471 1.00 72.34 18 MET A C 18
ATOM 33169 O O . MET A 1 18 ? -4.814 -14.100 -22.508 1.00 54.40 18 MET A O 18
ATOM 33183 N N . LYS A 1 19 ? -5.484 -16.005 -23.499 1.00 34.45 19 LYS A N 18
ATOM 33184 C CA . LYS A 1 19 ? -6.311 -16.428 -22.376 1.00 44.21 19 LYS A CA 18
ATOM 33185 C C . LYS A 1 19 ? -5.457 -16.703 -21.143 1.00 43.12 19 LYS A C 18
ATOM 33186 O O . LYS A 1 19 ? -5.726 -16.184 -20.060 1.00 22.52 19 LYS A O 18
ATOM 33205 N N . LYS A 1 20 ? -4.423 -17.520 -21.315 1.00 34.44 20 LYS A N 18
ATOM 33206 C CA . LYS A 1 20 ? -3.526 -17.863 -20.217 1.00 13.54 20 LYS A CA 18
ATOM 33207 C C . LYS A 1 20 ? -2.843 -16.615 -19.664 1.00 54.33 20 LYS A C 18
ATOM 33208 O O . LYS A 1 20 ? -2.814 -16.398 -18.454 1.00 71.32 20 LYS A O 18
ATOM 33227 N N . ALA A 1 21 ? -2.297 -15.800 -20.560 1.00 53.12 21 ALA A N 18
ATOM 33228 C CA . ALA A 1 21 ? -1.618 -14.573 -20.161 1.00 1.22 21 ALA A CA 18
ATOM 33229 C C . ALA A 1 21 ? -2.549 -13.663 -19.367 1.00 43.50 21 ALA A C 18
ATOM 33230 O O . ALA A 1 21 ? -2.166 -13.120 -18.330 1.00 22.15 21 ALA A O 18
ATOM 33237 N N . ARG A 1 22 ? -3.773 -13.501 -19.860 1.00 25.34 22 ARG A N 18
ATOM 33238 C CA . ARG A 1 22 ? -4.757 -12.655 -19.197 1.00 62.34 22 ARG A CA 18
ATOM 33239 C C . ARG A 1 22 ? -5.100 -13.200 -17.814 1.00 32.15 22 ARG A C 18
ATOM 33240 O O . ARG A 1 22 ? -5.093 -12.465 -16.826 1.00 70.51 22 ARG A O 18
ATOM 33261 N N . ILE A 1 23 ? -5.399 -14.494 -17.752 1.00 34.41 23 ILE A N 18
ATOM 33262 C CA . ILE A 1 23 ? -5.743 -15.137 -16.490 1.00 74.45 23 ILE A CA 18
ATOM 33263 C C . ILE A 1 23 ? -4.615 -14.993 -15.474 1.00 44.23 23 ILE A C 18
ATOM 33264 O O . ILE A 1 23 ? -4.861 -14.827 -14.279 1.00 42.13 23 ILE A O 18
ATOM 33280 N N . TRP A 1 24 ? -3.379 -15.056 -15.956 1.00 31.51 24 TRP A N 18
ATOM 33281 C CA . TRP A 1 24 ? -2.213 -14.931 -15.090 1.00 62.05 24 TRP A CA 18
ATOM 33282 C C . TRP A 1 24 ? -2.100 -13.518 -14.530 1.00 74.25 24 TRP A C 18
ATOM 33283 O O . TRP A 1 24 ? -1.961 -13.328 -13.321 1.00 4.31 24 TRP A O 18
ATOM 33304 N N . LEU A 1 25 ? -2.162 -12.528 -15.414 1.00 11.33 25 LEU A N 18
ATOM 33305 C CA . LEU A 1 25 ? -2.068 -11.131 -15.007 1.00 44.32 25 LEU A CA 18
ATOM 33306 C C . LEU A 1 25 ? -3.153 -10.785 -13.993 1.00 51.32 25 LEU A C 18
ATOM 33307 O O . LEU A 1 25 ? -2.874 -10.194 -12.950 1.00 43.22 25 LEU A O 18
ATOM 33323 N N . GLU A 1 26 ? -4.390 -11.159 -14.305 1.00 61.23 26 GLU A N 18
ATOM 33324 C CA . GLU A 1 26 ? -5.515 -10.889 -13.418 1.00 64.31 26 GLU A CA 18
ATOM 33325 C C . GLU A 1 26 ? -5.393 -11.686 -12.124 1.00 74.22 26 GLU A C 18
ATOM 33326 O O . GLU A 1 26 ? -5.779 -11.216 -11.054 1.00 53.23 26 GLU A O 18
ATOM 33338 N N . ASP A 1 27 ? -4.852 -12.895 -12.229 1.00 34.31 27 ASP A N 18
ATOM 33339 C CA . ASP A 1 27 ? -4.677 -13.758 -11.068 1.00 72.41 27 ASP A CA 18
ATOM 33340 C C . ASP A 1 27 ? -3.739 -13.117 -10.049 1.00 33.14 27 ASP A C 18
ATOM 33341 O O . ASP A 1 27 ? -4.021 -13.106 -8.851 1.00 3.11 27 ASP A O 18
ATOM 33350 N N . HIS A 1 28 ? -2.622 -12.584 -10.536 1.00 21.13 28 HIS A N 18
ATOM 33351 C CA . HIS A 1 28 ? -1.642 -11.941 -9.668 1.00 13.54 28 HIS A CA 18
ATOM 33352 C C . HIS A 1 28 ? -2.120 -10.556 -9.243 1.00 43.42 28 HIS A C 18
ATOM 33353 O O . HIS A 1 28 ? -1.605 -9.978 -8.285 1.00 0.32 28 HIS A O 18
ATOM 33367 N N . GLY A 1 29 ? -3.106 -10.029 -9.960 1.00 43.32 29 GLY A N 18
ATOM 33368 C CA . GLY A 1 29 ? -3.636 -8.716 -9.641 1.00 61.30 29 GLY A CA 18
ATOM 33369 C C . GLY A 1 29 ? -2.760 -7.595 -10.165 1.00 13.24 29 GLY A C 18
ATOM 33370 O O . GLY A 1 29 ? -2.430 -6.662 -9.431 1.00 52.32 29 GLY A O 18
ATOM 33374 N N . ILE A 1 30 ? -2.382 -7.686 -11.434 1.00 54.44 30 ILE A N 18
ATOM 33375 C CA . ILE A 1 30 ? -1.538 -6.671 -12.054 1.00 74.22 30 ILE A CA 18
ATOM 33376 C C . ILE A 1 30 ? -2.378 -5.629 -12.785 1.00 61.31 30 ILE A C 18
ATOM 33377 O O . ILE A 1 30 ? -3.412 -5.950 -13.372 1.00 14.22 30 ILE A O 18
ATOM 33393 N N . ASP A 1 31 ? -1.926 -4.381 -12.747 1.00 75.12 31 ASP A N 18
ATOM 33394 C CA . ASP A 1 31 ? -2.634 -3.290 -13.408 1.00 21.24 31 ASP A CA 18
ATOM 33395 C C . ASP A 1 31 ? -2.185 -3.152 -14.859 1.00 75.12 31 ASP A C 18
ATOM 33396 O O . ASP A 1 31 ? -1.118 -2.605 -15.140 1.00 63.43 31 ASP A O 18
ATOM 33405 N N . TYR A 1 32 ? -3.006 -3.651 -15.777 1.00 1.34 32 TYR A N 18
ATOM 33406 C CA . TYR A 1 32 ? -2.691 -3.586 -17.200 1.00 14.55 32 TYR A CA 18
ATOM 33407 C C . TYR A 1 32 ? -3.964 -3.498 -18.035 1.00 23.04 32 TYR A C 18
ATOM 33408 O O . TYR A 1 32 ? -4.971 -4.134 -17.725 1.00 43.04 32 TYR A O 18
ATOM 33426 N N . THR A 1 33 ? -3.911 -2.702 -19.099 1.00 12.42 33 THR A N 18
ATOM 33427 C CA . THR A 1 33 ? -5.059 -2.529 -19.981 1.00 70.00 33 THR A CA 18
ATOM 33428 C C . THR A 1 33 ? -4.959 -3.439 -21.199 1.00 44.51 33 THR A C 18
ATOM 33429 O O . THR A 1 33 ? -3.887 -3.590 -21.788 1.00 22.54 33 THR A O 18
ATOM 33440 N N . PHE A 1 34 ? -6.081 -4.044 -21.574 1.00 20.02 34 PHE A N 18
ATOM 33441 C CA . PHE A 1 34 ? -6.120 -4.941 -22.723 1.00 51.35 34 PHE A CA 18
ATOM 33442 C C . PHE A 1 34 ? -6.352 -4.161 -24.015 1.00 63.42 34 PHE A C 18
ATOM 33443 O O . PHE A 1 34 ? -7.403 -3.547 -24.202 1.00 51.44 34 PHE A O 18
ATOM 33460 N N . HIS A 1 35 ? -5.363 -4.189 -24.902 1.00 30.12 35 HIS A N 18
ATOM 33461 C CA . HIS A 1 35 ? -5.458 -3.485 -26.175 1.00 4.21 35 HIS A CA 18
ATOM 33462 C C . HIS A 1 35 ? -5.360 -4.461 -27.344 1.00 71.42 35 HIS A C 18
ATOM 33463 O O . HIS A 1 35 ? -4.392 -5.213 -27.459 1.00 23.35 35 HIS A O 18
ATOM 33477 N N . ASP A 1 36 ? -6.368 -4.444 -28.208 1.00 25.23 36 ASP A N 18
ATOM 33478 C CA . ASP A 1 36 ? -6.396 -5.327 -29.369 1.00 42.21 36 ASP A CA 18
ATOM 33479 C C . ASP A 1 36 ? -5.724 -4.668 -30.570 1.00 1.23 36 ASP A C 18
ATOM 33480 O O . ASP A 1 36 ? -5.799 -3.451 -30.745 1.00 31.51 36 ASP A O 18
ATOM 33489 N N . TYR A 1 37 ? -5.068 -5.478 -31.392 1.00 30.14 37 TYR A N 18
ATOM 33490 C CA . TYR A 1 37 ? -4.380 -4.974 -32.575 1.00 33.02 37 TYR A CA 18
ATOM 33491 C C . TYR A 1 37 ? -5.312 -4.113 -33.421 1.00 52.25 37 TYR A C 18
ATOM 33492 O O . TYR A 1 37 ? -4.884 -3.142 -34.046 1.00 44.22 37 TYR A O 18
ATOM 33510 N N . LYS A 1 38 ? -6.591 -4.474 -33.437 1.00 0.11 38 LYS A N 18
ATOM 33511 C CA . LYS A 1 38 ? -7.587 -3.735 -34.203 1.00 54.34 38 LYS A CA 18
ATOM 33512 C C . LYS A 1 38 ? -8.146 -2.572 -33.391 1.00 63.30 38 LYS A C 18
ATOM 33513 O O . LYS A 1 38 ? -8.256 -1.450 -33.887 1.00 51.11 38 LYS A O 18
ATOM 33532 N N . LYS A 1 39 ? -8.496 -2.845 -32.139 1.00 13.11 39 LYS A N 18
ATOM 33533 C CA . LYS A 1 39 ? -9.042 -1.821 -31.256 1.00 43.13 39 LYS A CA 18
ATOM 33534 C C . LYS A 1 39 ? -8.111 -0.616 -31.180 1.00 2.14 39 LYS A C 18
ATOM 33535 O O . LYS A 1 39 ? -8.557 0.512 -30.974 1.00 41.33 39 LYS A O 18
ATOM 33554 N N . GLU A 1 40 ? -6.815 -0.863 -31.349 1.00 43.23 40 GLU A N 18
ATOM 33555 C CA . GLU A 1 40 ? -5.822 0.204 -31.299 1.00 30.23 40 GLU A CA 18
ATOM 33556 C C . GLU A 1 40 ? -5.571 0.777 -32.691 1.00 71.01 40 GLU A C 18
ATOM 33557 O O . GLU A 1 40 ? -5.181 1.935 -32.836 1.00 70.35 40 GLU A O 18
ATOM 33569 N N . GLY A 1 41 ? -5.795 -0.044 -33.713 1.00 12.45 41 GLY A N 18
ATOM 33570 C CA . GLY A 1 41 ? -5.587 0.398 -35.079 1.00 0.44 41 GLY A CA 18
ATOM 33571 C C . GLY A 1 41 ? -4.128 0.676 -35.382 1.00 54.13 41 GLY A C 18
ATOM 33572 O O . GLY A 1 41 ? -3.612 1.748 -35.062 1.00 32.21 41 GLY A O 18
ATOM 33576 N N . LEU A 1 42 ? -3.459 -0.292 -36.000 1.00 61.22 42 LEU A N 18
ATOM 33577 C CA . LEU A 1 42 ? -2.049 -0.146 -36.346 1.00 32.11 42 LEU A CA 18
ATOM 33578 C C . LEU A 1 42 ? -1.887 0.596 -37.668 1.00 60.11 42 LEU A C 18
ATOM 33579 O O . LEU A 1 42 ? -2.227 0.075 -38.731 1.00 61.12 42 LEU A O 18
ATOM 33595 N N . ASP A 1 43 ? -1.362 1.814 -37.596 1.00 24.10 43 ASP A N 18
ATOM 33596 C CA . ASP A 1 43 ? -1.150 2.627 -38.788 1.00 33.24 43 ASP A CA 18
ATOM 33597 C C . ASP A 1 43 ? 0.317 2.606 -39.207 1.00 21.14 43 ASP A C 18
ATOM 33598 O O . ASP A 1 43 ? 1.154 1.999 -38.540 1.00 4.53 43 ASP A O 18
ATOM 33607 N N . ALA A 1 44 ? 0.620 3.270 -40.318 1.00 11.33 44 ALA A N 18
ATOM 33608 C CA . ALA A 1 44 ? 1.984 3.328 -40.826 1.00 41.31 44 ALA A CA 18
ATOM 33609 C C . ALA A 1 44 ? 2.932 3.920 -39.788 1.00 2.35 44 ALA A C 18
ATOM 33610 O O . ALA A 1 44 ? 4.005 3.373 -39.531 1.00 3.31 44 ALA A O 18
ATOM 33617 N N . GLU A 1 45 ? 2.529 5.039 -39.195 1.00 21.11 45 GLU A N 18
ATOM 33618 C CA . GLU A 1 45 ? 3.343 5.704 -38.185 1.00 32.33 45 GLU A CA 18
ATOM 33619 C C . GLU A 1 45 ? 3.709 4.741 -37.059 1.00 22.11 45 GLU A C 18
ATOM 33620 O O . GLU A 1 45 ? 4.877 4.611 -36.693 1.00 3.32 45 GLU A O 18
ATOM 33632 N N . THR A 1 46 ? 2.700 4.070 -36.513 1.00 73.34 46 THR A N 18
ATOM 33633 C CA . THR A 1 46 ? 2.913 3.120 -35.428 1.00 14.20 46 THR A CA 18
ATOM 33634 C C . THR A 1 46 ? 3.875 2.015 -35.845 1.00 20.44 46 THR A C 18
ATOM 33635 O O . THR A 1 46 ? 4.830 1.705 -35.131 1.00 51.10 46 THR A O 18
ATOM 33646 N N . LEU A 1 47 ? 3.619 1.421 -37.006 1.00 41.05 47 LEU A N 18
ATOM 33647 C CA . LEU A 1 47 ? 4.464 0.349 -37.520 1.00 30.54 47 LEU A CA 18
ATOM 33648 C C . LEU A 1 47 ? 5.922 0.791 -37.591 1.00 4.21 47 LEU A C 18
ATOM 33649 O O . LEU A 1 47 ? 6.825 0.057 -37.189 1.00 62.44 47 LEU A O 18
ATOM 33665 N N . ASP A 1 48 ? 6.145 1.996 -38.104 1.00 1.01 48 ASP A N 18
ATOM 33666 C CA . ASP A 1 48 ? 7.494 2.539 -38.225 1.00 1.33 48 ASP A CA 18
ATOM 33667 C C . ASP A 1 48 ? 8.149 2.677 -36.855 1.00 4.12 48 ASP A C 18
ATOM 33668 O O . ASP A 1 48 ? 9.268 2.212 -36.641 1.00 45.52 48 ASP A O 18
ATOM 33677 N N . ARG A 1 49 ? 7.443 3.320 -35.930 1.00 40.22 49 ARG A N 18
ATOM 33678 C CA . ARG A 1 49 ? 7.957 3.521 -34.580 1.00 24.55 49 ARG A CA 18
ATOM 33679 C C . ARG A 1 49 ? 8.293 2.187 -33.921 1.00 53.00 49 ARG A C 18
ATOM 33680 O O . ARG A 1 49 ? 9.264 2.080 -33.172 1.00 73.52 49 ARG A O 18
ATOM 33701 N N . PHE A 1 50 ? 7.484 1.172 -34.205 1.00 52.05 50 PHE A N 18
ATOM 33702 C CA . PHE A 1 50 ? 7.694 -0.155 -33.639 1.00 23.30 50 PHE A CA 18
ATOM 33703 C C . PHE A 1 50 ? 8.889 -0.842 -34.293 1.00 71.14 50 PHE A C 18
ATOM 33704 O O . PHE A 1 50 ? 9.624 -1.587 -33.643 1.00 40.10 50 PHE A O 18
ATOM 33721 N N . LEU A 1 51 ? 9.078 -0.586 -35.582 1.00 22.50 51 LEU A N 18
ATOM 33722 C CA . LEU A 1 51 ? 10.185 -1.180 -36.326 1.00 0.23 51 LEU A CA 18
ATOM 33723 C C . LEU A 1 51 ? 11.522 -0.619 -35.852 1.00 53.31 51 LEU A C 18
ATOM 33724 O O . LEU A 1 51 ? 12.501 -1.353 -35.717 1.00 22.12 51 LEU A O 18
ATOM 33740 N N . LYS A 1 52 ? 11.555 0.685 -35.599 1.00 72.22 52 LYS A N 18
ATOM 33741 C CA . LYS A 1 52 ? 12.771 1.344 -35.136 1.00 13.04 52 LYS A CA 18
ATOM 33742 C C . LYS A 1 52 ? 13.116 0.913 -33.715 1.00 1.22 52 LYS A C 18
ATOM 33743 O O . LYS A 1 52 ? 14.259 0.558 -33.422 1.00 22.51 52 LYS A O 18
ATOM 33762 N N . THR A 1 53 ? 12.121 0.943 -32.834 1.00 24.20 53 THR A N 18
ATOM 33763 C CA . THR A 1 53 ? 12.320 0.554 -31.442 1.00 34.52 53 THR A CA 18
ATOM 33764 C C . THR A 1 53 ? 12.593 -0.940 -31.323 1.00 21.14 53 THR A C 18
ATOM 33765 O O . THR A 1 53 ? 13.331 -1.378 -30.440 1.00 72.44 53 THR A O 18
ATOM 33776 N N . VAL A 1 54 ? 11.993 -1.721 -32.216 1.00 5.34 54 VAL A N 18
ATOM 33777 C CA . VAL A 1 54 ? 12.173 -3.167 -32.211 1.00 43.11 54 VAL A CA 18
ATOM 33778 C C . VAL A 1 54 ? 12.231 -3.719 -33.631 1.00 50.42 54 VAL A C 18
ATOM 33779 O O . VAL A 1 54 ? 11.412 -3.383 -34.489 1.00 41.32 54 VAL A O 18
ATOM 33792 N N . PRO A 1 55 ? 13.219 -4.587 -33.890 1.00 2.25 55 PRO A N 18
ATOM 33793 C CA . PRO A 1 55 ? 13.407 -5.205 -35.205 1.00 2.03 55 PRO A CA 18
ATOM 33794 C C . PRO A 1 55 ? 12.307 -6.209 -35.537 1.00 74.41 55 PRO A C 18
ATOM 33795 O O . PRO A 1 55 ? 11.854 -6.956 -34.670 1.00 51.24 55 PRO A O 18
ATOM 33806 N N . TRP A 1 56 ? 11.883 -6.220 -36.795 1.00 2.13 56 TRP A N 18
ATOM 33807 C CA . TRP A 1 56 ? 10.837 -7.132 -37.241 1.00 72.32 56 TRP A CA 18
ATOM 33808 C C . TRP A 1 56 ? 11.204 -8.578 -36.924 1.00 33.30 56 TRP A C 18
ATOM 33809 O O . TRP A 1 56 ? 10.329 -9.423 -36.739 1.00 54.31 56 TRP A O 18
ATOM 33830 N N . GLU A 1 57 ? 12.502 -8.854 -36.861 1.00 24.51 57 GLU A N 18
ATOM 33831 C CA . GLU A 1 57 ? 12.983 -10.199 -36.567 1.00 64.15 57 GLU A CA 18
ATOM 33832 C C . GLU A 1 57 ? 12.431 -10.694 -35.233 1.00 74.11 57 GLU A C 18
ATOM 33833 O O . GLU A 1 57 ? 12.172 -11.885 -35.063 1.00 43.02 57 GLU A O 18
ATOM 33845 N N . GLN A 1 58 ? 12.256 -9.772 -34.293 1.00 73.33 58 GLN A N 18
ATOM 33846 C CA . GLN A 1 58 ? 11.736 -10.114 -32.975 1.00 13.45 58 GLN A CA 18
ATOM 33847 C C . GLN A 1 58 ? 10.398 -9.428 -32.721 1.00 24.32 58 GLN A C 18
ATOM 33848 O O . GLN A 1 58 ? 10.021 -9.182 -31.575 1.00 52.14 58 GLN A O 18
ATOM 33862 N N . LEU A 1 59 ? 9.683 -9.121 -33.798 1.00 41.15 59 LEU A N 18
ATOM 33863 C CA . LEU A 1 59 ? 8.385 -8.462 -33.693 1.00 23.12 59 LEU A CA 18
ATOM 33864 C C . LEU A 1 59 ? 7.279 -9.346 -34.257 1.00 51.11 59 LEU A C 18
ATOM 33865 O O . LEU A 1 59 ? 6.132 -9.286 -33.810 1.00 4.12 59 LEU A O 18
ATOM 33881 N N . LEU A 1 60 ? 7.628 -10.169 -35.240 1.00 55.45 60 LEU A N 18
ATOM 33882 C CA . LEU A 1 60 ? 6.664 -11.069 -35.864 1.00 62.31 60 LEU A CA 18
ATOM 33883 C C . LEU A 1 60 ? 7.095 -12.523 -35.704 1.00 44.10 60 LEU A C 18
ATOM 33884 O O . LEU A 1 60 ? 8.266 -12.856 -35.875 1.00 61.30 60 LEU A O 18
ATOM 33900 N N . ASN A 1 61 ? 6.137 -13.385 -35.376 1.00 14.22 61 ASN A N 18
ATOM 33901 C CA . ASN A 1 61 ? 6.417 -14.805 -35.194 1.00 33.24 61 ASN A CA 18
ATOM 33902 C C . ASN A 1 61 ? 7.175 -15.368 -36.393 1.00 54.15 61 ASN A C 18
ATOM 33903 O O . ASN A 1 61 ? 6.941 -14.965 -37.533 1.00 1.23 61 ASN A O 18
ATOM 33914 N N . ARG A 1 62 ? 8.083 -16.302 -36.127 1.00 14.43 62 ARG A N 18
ATOM 33915 C CA . ARG A 1 62 ? 8.875 -16.920 -37.184 1.00 62.32 62 ARG A CA 18
ATOM 33916 C C . ARG A 1 62 ? 8.569 -18.410 -37.291 1.00 71.20 62 ARG A C 18
ATOM 33917 O O . ARG A 1 62 ? 8.341 -18.930 -38.383 1.00 73.11 62 ARG A O 18
ATOM 33938 N N . ALA A 1 63 ? 8.566 -19.092 -36.151 1.00 13.41 63 ALA A N 18
ATOM 33939 C CA . ALA A 1 63 ? 8.288 -20.523 -36.117 1.00 11.25 63 ALA A CA 18
ATOM 33940 C C . ALA A 1 63 ? 6.835 -20.790 -35.739 1.00 40.23 63 ALA A C 18
ATOM 33941 O O . ALA A 1 63 ? 6.509 -21.841 -35.190 1.00 15.22 63 ALA A O 18
ATOM 33948 N N . GLY A 1 64 ? 5.965 -19.830 -36.037 1.00 15.42 64 GLY A N 18
ATOM 33949 C CA . GLY A 1 64 ? 4.556 -19.981 -35.720 1.00 64.14 64 GLY A CA 18
ATOM 33950 C C . GLY A 1 64 ? 3.698 -20.140 -36.959 1.00 10.02 64 GLY A C 18
ATOM 33951 O O . GLY A 1 64 ? 4.054 -19.662 -38.037 1.00 62.15 64 GLY A O 18
ATOM 33955 N N . THR A 1 65 ? 2.561 -20.813 -36.808 1.00 32.42 65 THR A N 18
ATOM 33956 C CA . THR A 1 65 ? 1.650 -21.037 -37.923 1.00 14.14 65 THR A CA 18
ATOM 33957 C C . THR A 1 65 ? 1.315 -19.728 -38.629 1.00 2.22 65 THR A C 18
ATOM 33958 O O . THR A 1 65 ? 1.095 -19.701 -39.840 1.00 74.54 65 THR A O 18
ATOM 33969 N N . THR A 1 66 ? 1.277 -18.640 -37.864 1.00 75.01 66 THR A N 18
ATOM 33970 C CA . THR A 1 66 ? 0.968 -17.328 -38.416 1.00 24.34 66 THR A CA 18
ATOM 33971 C C . THR A 1 66 ? 1.875 -17.000 -39.597 1.00 70.12 66 THR A C 18
ATOM 33972 O O . THR A 1 66 ? 1.403 -16.627 -40.671 1.00 31.44 66 THR A O 18
ATOM 33983 N N . PHE A 1 67 ? 3.181 -17.144 -39.392 1.00 31.33 67 PHE A N 18
ATOM 33984 C CA . PHE A 1 67 ? 4.154 -16.863 -40.440 1.00 51.22 67 PHE A CA 18
ATOM 33985 C C . PHE A 1 67 ? 4.121 -17.943 -41.516 1.00 2.20 67 PHE A C 18
ATOM 33986 O O . PHE A 1 67 ? 4.317 -17.661 -42.699 1.00 62.22 67 PHE A O 18
ATOM 34003 N N . ARG A 1 68 ? 3.872 -19.179 -41.099 1.00 35.20 68 ARG A N 18
ATOM 34004 C CA . ARG A 1 68 ? 3.814 -20.302 -42.027 1.00 13.24 68 ARG A CA 18
ATOM 34005 C C . ARG A 1 68 ? 2.616 -20.174 -42.962 1.00 42.44 68 ARG A C 18
ATOM 34006 O O . ARG A 1 68 ? 2.533 -20.860 -43.981 1.00 51.04 68 ARG A O 18
ATOM 34027 N N . LYS A 1 69 ? 1.689 -19.290 -42.610 1.00 73.43 69 LYS A N 18
ATOM 34028 C CA . LYS A 1 69 ? 0.495 -19.069 -43.417 1.00 73.42 69 LYS A CA 18
ATOM 34029 C C . LYS A 1 69 ? 0.865 -18.584 -44.815 1.00 41.12 69 LYS A C 18
ATOM 34030 O O . LYS A 1 69 ? 0.109 -18.772 -45.769 1.00 52.53 69 LYS A O 18
ATOM 34049 N N . LEU A 1 70 ? 2.032 -17.959 -44.929 1.00 1.50 70 LEU A N 18
ATOM 34050 C CA . LEU A 1 70 ? 2.503 -17.446 -46.211 1.00 30.25 70 LEU A CA 18
ATOM 34051 C C . LEU A 1 70 ? 3.140 -18.557 -47.040 1.00 52.51 70 LEU A C 18
ATOM 34052 O O . LEU A 1 70 ? 3.575 -19.584 -46.518 1.00 53.44 70 LEU A O 18
ATOM 34068 N N . PRO A 1 71 ? 3.199 -18.348 -48.364 1.00 40.12 71 PRO A N 18
ATOM 34069 C CA . PRO A 1 71 ? 3.785 -19.319 -49.293 1.00 21.41 71 PRO A CA 18
ATOM 34070 C C . PRO A 1 71 ? 5.298 -19.426 -49.143 1.00 4.43 71 PRO A C 18
ATOM 34071 O O . PRO A 1 71 ? 5.906 -18.695 -48.362 1.00 61.04 71 PRO A O 18
ATOM 34082 N N . GLU A 1 72 ? 5.900 -20.341 -49.897 1.00 64.42 72 GLU A N 18
ATOM 34083 C CA . GLU A 1 72 ? 7.344 -20.542 -49.846 1.00 2.33 72 GLU A CA 18
ATOM 34084 C C . GLU A 1 72 ? 8.081 -19.342 -50.433 1.00 32.21 72 GLU A C 18
ATOM 34085 O O . GLU A 1 72 ? 9.131 -18.940 -49.932 1.00 64.11 72 GLU A O 18
ATOM 34097 N N . ASP A 1 73 ? 7.524 -18.776 -51.498 1.00 54.44 73 ASP A N 18
ATOM 34098 C CA . ASP A 1 73 ? 8.127 -17.621 -52.154 1.00 22.54 73 ASP A CA 18
ATOM 34099 C C . ASP A 1 73 ? 8.125 -16.408 -51.229 1.00 73.43 73 ASP A C 18
ATOM 34100 O O . ASP A 1 73 ? 9.158 -15.771 -51.021 1.00 20.35 73 ASP A O 18
ATOM 34109 N N . VAL A 1 74 ? 6.959 -16.094 -50.676 1.00 22.21 74 VAL A N 18
ATOM 34110 C CA . VAL A 1 74 ? 6.822 -14.957 -49.773 1.00 51.24 74 VAL A CA 18
ATOM 34111 C C . VAL A 1 74 ? 7.584 -15.192 -48.474 1.00 71.30 74 VAL A C 18
ATOM 34112 O O . VAL A 1 74 ? 8.073 -14.251 -47.850 1.00 64.14 74 VAL A O 18
ATOM 34125 N N . ARG A 1 75 ? 7.682 -16.456 -48.073 1.00 32.22 75 ARG A N 18
ATOM 34126 C CA . ARG A 1 75 ? 8.384 -16.816 -46.847 1.00 2.22 75 ARG A CA 18
ATOM 34127 C C . ARG A 1 75 ? 9.888 -16.609 -47.001 1.00 43.01 75 ARG A C 18
ATOM 34128 O O . ARG A 1 75 ? 10.598 -16.384 -46.021 1.00 52.32 75 ARG A O 18
ATOM 34149 N N . SER A 1 76 ? 10.368 -16.686 -48.239 1.00 13.42 76 SER A N 18
ATOM 34150 C CA . SER A 1 76 ? 11.787 -16.512 -48.521 1.00 72.25 76 SER A CA 18
ATOM 34151 C C . SER A 1 76 ? 12.075 -15.094 -49.006 1.00 24.11 76 SER A C 18
ATOM 34152 O O . SER A 1 76 ? 13.199 -14.608 -48.902 1.00 72.30 76 SER A O 18
ATOM 34160 N N . ASN A 1 77 ? 11.048 -14.437 -49.536 1.00 61.11 77 ASN A N 18
ATOM 34161 C CA . ASN A 1 77 ? 11.188 -13.074 -50.037 1.00 63.22 77 ASN A CA 18
ATOM 34162 C C . ASN A 1 77 ? 10.814 -12.058 -48.963 1.00 4.51 77 ASN A C 18
ATOM 34163 O O . ASN A 1 77 ? 10.137 -11.068 -49.240 1.00 30.21 77 ASN A O 18
ATOM 34174 N N . VAL A 1 78 ? 11.261 -12.309 -47.737 1.00 54.35 78 VAL A N 18
ATOM 34175 C CA . VAL A 1 78 ? 10.974 -11.415 -46.621 1.00 25.14 78 VAL A CA 18
ATOM 34176 C C . VAL A 1 78 ? 12.083 -10.384 -46.445 1.00 53.34 78 VAL A C 18
ATOM 34177 O O . VAL A 1 78 ? 13.265 -10.725 -46.416 1.00 13.31 78 VAL A O 18
ATOM 34190 N N . ASP A 1 79 ? 11.693 -9.119 -46.327 1.00 75.02 79 ASP A N 18
ATOM 34191 C CA . ASP A 1 79 ? 12.654 -8.036 -46.152 1.00 32.13 79 ASP A CA 18
ATOM 34192 C C . ASP A 1 79 ? 12.107 -6.974 -45.204 1.00 22.35 79 ASP A C 18
ATOM 34193 O O . ASP A 1 79 ? 11.061 -7.159 -44.583 1.00 11.20 79 ASP A O 18
ATOM 34202 N N . ALA A 1 80 ? 12.824 -5.859 -45.096 1.00 44.44 80 ALA A N 18
ATOM 34203 C CA . ALA A 1 80 ? 12.411 -4.766 -44.224 1.00 1.03 80 ALA A CA 18
ATOM 34204 C C . ALA A 1 80 ? 11.103 -4.146 -44.703 1.00 60.14 80 ALA A C 18
ATOM 34205 O O . ALA A 1 80 ? 10.110 -4.127 -43.975 1.00 3.35 80 ALA A O 18
ATOM 34212 N N . ALA A 1 81 ? 11.110 -3.637 -45.931 1.00 21.32 81 ALA A N 18
ATOM 34213 C CA . ALA A 1 81 ? 9.923 -3.017 -46.507 1.00 55.31 81 ALA A CA 18
ATOM 34214 C C . ALA A 1 81 ? 8.726 -3.959 -46.444 1.00 31.04 81 ALA A C 18
ATOM 34215 O O . ALA A 1 81 ? 7.675 -3.608 -45.907 1.00 33.41 81 ALA A O 18
ATOM 34222 N N . SER A 1 82 ? 8.890 -5.157 -46.996 1.00 54.12 82 SER A N 18
ATOM 34223 C CA . SER A 1 82 ? 7.821 -6.147 -47.007 1.00 14.13 82 SER A CA 18
ATOM 34224 C C . SER A 1 82 ? 7.298 -6.396 -45.595 1.00 30.51 82 SER A C 18
ATOM 34225 O O . SER A 1 82 ? 6.092 -6.353 -45.351 1.00 1.33 82 SER A O 18
ATOM 34233 N N . ALA A 1 83 ? 8.214 -6.657 -44.669 1.00 34.11 83 ALA A N 18
ATOM 34234 C CA . ALA A 1 83 ? 7.848 -6.912 -43.281 1.00 62.10 83 ALA A CA 18
ATOM 34235 C C . ALA A 1 83 ? 6.982 -5.785 -42.727 1.00 53.55 83 ALA A C 18
ATOM 34236 O O . ALA A 1 83 ? 5.945 -6.030 -42.111 1.00 1.10 83 ALA A O 18
ATOM 34243 N N . ARG A 1 84 ? 7.416 -4.548 -42.949 1.00 14.24 84 ARG A N 18
ATOM 34244 C CA . ARG A 1 84 ? 6.683 -3.383 -42.470 1.00 42.23 84 ARG A CA 18
ATOM 34245 C C . ARG A 1 84 ? 5.271 -3.355 -43.048 1.00 55.53 84 ARG A C 18
ATOM 34246 O O . ARG A 1 84 ? 4.301 -3.109 -42.331 1.00 43.13 84 ARG A O 18
ATOM 34267 N N . GLU A 1 85 ? 5.165 -3.605 -44.350 1.00 51.11 85 GLU A N 18
ATOM 34268 C CA . GLU A 1 85 ? 3.871 -3.607 -45.023 1.00 55.12 85 GLU A CA 18
ATOM 34269 C C . GLU A 1 85 ? 2.975 -4.715 -44.479 1.00 1.33 85 GLU A C 18
ATOM 34270 O O . GLU A 1 85 ? 1.809 -4.484 -44.157 1.00 32.23 85 GLU A O 18
ATOM 34282 N N . LEU A 1 86 ? 3.528 -5.919 -44.379 1.00 22.40 86 LEU A N 18
ATOM 34283 C CA . LEU A 1 86 ? 2.780 -7.064 -43.874 1.00 21.33 86 LEU A CA 18
ATOM 34284 C C . LEU A 1 86 ? 2.193 -6.768 -42.498 1.00 20.32 86 LEU A C 18
ATOM 34285 O O . LEU A 1 86 ? 0.990 -6.915 -42.280 1.00 2.34 86 LEU A O 18
ATOM 34301 N N . MET A 1 87 ? 3.051 -6.350 -41.573 1.00 55.22 87 MET A N 18
ATOM 34302 C CA . MET A 1 87 ? 2.616 -6.029 -40.218 1.00 3.41 87 MET A CA 18
ATOM 34303 C C . MET A 1 87 ? 1.665 -4.837 -40.219 1.00 3.31 87 MET A C 18
ATOM 34304 O O . MET A 1 87 ? 0.756 -4.753 -39.393 1.00 33.02 87 MET A O 18
ATOM 34318 N N . LEU A 1 88 ? 1.880 -3.915 -41.152 1.00 0.04 88 LEU A N 18
ATOM 34319 C CA . LEU A 1 88 ? 1.042 -2.726 -41.261 1.00 32.32 88 LEU A CA 18
ATOM 34320 C C . LEU A 1 88 ? -0.407 -3.106 -41.552 1.00 31.41 88 LEU A C 18
ATOM 34321 O O . LEU A 1 88 ? -1.330 -2.607 -40.909 1.00 51.04 88 LEU A O 18
ATOM 34337 N N . ALA A 1 89 ? -0.596 -3.994 -42.522 1.00 5.24 89 ALA A N 18
ATOM 34338 C CA . ALA A 1 89 ? -1.932 -4.443 -42.895 1.00 72.31 89 ALA A CA 18
ATOM 34339 C C . ALA A 1 89 ? -2.460 -5.475 -41.904 1.00 53.31 89 ALA A C 18
ATOM 34340 O O . ALA A 1 89 ? -3.592 -5.373 -41.433 1.00 61.11 89 ALA A O 18
ATOM 34347 N N . GLN A 1 90 ? -1.633 -6.467 -41.593 1.00 12.11 90 GLN A N 18
ATOM 34348 C CA . GLN A 1 90 ? -2.019 -7.519 -40.658 1.00 12.45 90 GLN A CA 18
ATOM 34349 C C . GLN A 1 90 ? -1.049 -7.585 -39.483 1.00 41.24 90 GLN A C 18
ATOM 34350 O O . GLN A 1 90 ? -0.209 -8.480 -39.390 1.00 10.03 90 GLN A O 18
ATOM 34364 N N . PRO A 1 91 ? -1.165 -6.616 -38.563 1.00 51.14 91 PRO A N 18
ATOM 34365 C CA . PRO A 1 91 ? -0.307 -6.542 -37.377 1.00 32.24 91 PRO A CA 18
ATOM 34366 C C . PRO A 1 91 ? -0.599 -7.659 -36.380 1.00 54.10 91 PRO A C 18
ATOM 34367 O O . PRO A 1 91 ? 0.133 -7.843 -35.408 1.00 35.34 91 PRO A O 18
ATOM 34378 N N . SER A 1 92 ? -1.674 -8.402 -36.629 1.00 20.51 92 SER A N 18
ATOM 34379 C CA . SER A 1 92 ? -2.065 -9.498 -35.750 1.00 11.34 92 SER A CA 18
ATOM 34380 C C . SER A 1 92 ? -1.035 -10.624 -35.796 1.00 43.02 92 SER A C 18
ATOM 34381 O O . SER A 1 92 ? -1.070 -11.545 -34.980 1.00 60.53 92 SER A O 18
ATOM 34389 N N . MET A 1 93 ? -0.120 -10.542 -36.757 1.00 64.00 93 MET A N 18
ATOM 34390 C CA . MET A 1 93 ? 0.920 -11.552 -36.909 1.00 11.03 93 MET A CA 18
ATOM 34391 C C . MET A 1 93 ? 2.052 -11.321 -35.914 1.00 22.03 93 MET A C 18
ATOM 34392 O O . MET A 1 93 ? 2.878 -12.204 -35.682 1.00 62.52 93 MET A O 18
ATOM 34406 N N . VAL A 1 94 ? 2.087 -10.127 -35.329 1.00 52.44 94 VAL A N 18
ATOM 34407 C CA . VAL A 1 94 ? 3.118 -9.781 -34.359 1.00 10.35 94 VAL A CA 18
ATOM 34408 C C . VAL A 1 94 ? 3.067 -10.706 -33.149 1.00 43.41 94 VAL A C 18
ATOM 34409 O O . VAL A 1 94 ? 2.001 -11.186 -32.764 1.00 40.44 94 VAL A O 18
ATOM 34422 N N . LYS A 1 95 ? 4.228 -10.952 -32.550 1.00 21.24 95 LYS A N 18
ATOM 34423 C CA . LYS A 1 95 ? 4.318 -11.818 -31.380 1.00 1.24 95 LYS A CA 18
ATOM 34424 C C . LYS A 1 95 ? 3.337 -11.376 -30.299 1.00 13.35 95 LYS A C 18
ATOM 34425 O O . LYS A 1 95 ? 2.740 -10.304 -30.390 1.00 52.22 95 LYS A O 18
ATOM 34444 N N . ARG A 1 96 ? 3.178 -12.208 -29.275 1.00 23.43 96 ARG A N 18
ATOM 34445 C CA . ARG A 1 96 ? 2.270 -11.903 -28.176 1.00 52.42 96 ARG A CA 18
ATOM 34446 C C . ARG A 1 96 ? 2.318 -12.995 -27.111 1.00 73.24 96 ARG A C 18
ATOM 34447 O O . ARG A 1 96 ? 2.726 -14.128 -27.367 1.00 25.00 96 ARG A O 18
ATOM 34468 N N . PRO A 1 97 ? 1.893 -12.647 -25.888 1.00 5.45 97 PRO A N 18
ATOM 34469 C CA . PRO A 1 97 ? 1.406 -11.301 -25.571 1.00 55.21 97 PRO A CA 18
ATOM 34470 C C . PRO A 1 97 ? 2.523 -10.262 -25.586 1.00 1.12 97 PRO A C 18
ATOM 34471 O O . PRO A 1 97 ? 3.671 -10.566 -25.263 1.00 11.34 97 PRO A O 18
ATOM 34482 N N . VAL A 1 98 ? 2.178 -9.035 -25.960 1.00 75.11 98 VAL A N 18
ATOM 34483 C CA . VAL A 1 98 ? 3.151 -7.950 -26.014 1.00 22.51 98 VAL A CA 18
ATOM 34484 C C . VAL A 1 98 ? 2.883 -6.916 -24.927 1.00 20.24 98 VAL A C 18
ATOM 34485 O O . VAL A 1 98 ? 1.759 -6.437 -24.774 1.00 74.34 98 VAL A O 18
ATOM 34498 N N . LEU A 1 99 ? 3.923 -6.575 -24.174 1.00 44.10 99 LEU A N 18
ATOM 34499 C CA . LEU A 1 99 ? 3.800 -5.595 -23.099 1.00 22.24 99 LEU A CA 18
ATOM 34500 C C . LEU A 1 99 ? 4.613 -4.342 -23.409 1.00 30.44 99 LEU A C 18
ATOM 34501 O O . LEU A 1 99 ? 5.804 -4.422 -23.709 1.00 63.23 99 LEU A O 18
ATOM 34517 N N . GLU A 1 100 ? 3.961 -3.186 -23.333 1.00 64.22 100 GLU A N 18
ATOM 34518 C CA . GLU A 1 100 ? 4.624 -1.916 -23.603 1.00 43.31 100 GLU A CA 18
ATOM 34519 C C . GLU A 1 100 ? 4.833 -1.126 -22.315 1.00 30.33 100 GLU A C 18
ATOM 34520 O O . GLU A 1 100 ? 3.897 -0.920 -21.543 1.00 5.33 100 GLU A O 18
ATOM 34532 N N . ARG A 1 101 ? 6.066 -0.686 -22.091 1.00 4.25 101 ARG A N 18
ATOM 34533 C CA . ARG A 1 101 ? 6.399 0.081 -20.896 1.00 32.41 101 ARG A CA 18
ATOM 34534 C C . ARG A 1 101 ? 7.419 1.169 -21.216 1.00 74.21 101 ARG A C 18
ATOM 34535 O O . ARG A 1 101 ? 8.575 0.879 -21.529 1.00 12.55 101 ARG A O 18
ATOM 34556 N N . ASP A 1 102 ? 6.985 2.422 -21.134 1.00 73.03 102 ASP A N 18
ATOM 34557 C CA . ASP A 1 102 ? 7.861 3.554 -21.413 1.00 63.23 102 ASP A CA 18
ATOM 34558 C C . ASP A 1 102 ? 8.392 3.491 -22.842 1.00 24.24 102 ASP A C 18
ATOM 34559 O O . ASP A 1 102 ? 9.471 4.004 -23.138 1.00 10.42 102 ASP A O 18
ATOM 34568 N N . GLY A 1 103 ? 7.626 2.858 -23.726 1.00 2.43 103 GLY A N 18
ATOM 34569 C CA . GLY A 1 103 ? 8.037 2.738 -25.112 1.00 31.54 103 GLY A CA 18
ATOM 34570 C C . GLY A 1 103 ? 8.733 1.423 -25.399 1.00 30.50 103 GLY A C 18
ATOM 34571 O O . GLY A 1 103 ? 8.757 0.960 -26.540 1.00 10.41 103 GLY A O 18
ATOM 34575 N N . LYS A 1 104 ? 9.303 0.818 -24.362 1.00 25.14 104 LYS A N 18
ATOM 34576 C CA . LYS A 1 104 ? 10.004 -0.452 -24.507 1.00 25.34 104 LYS A CA 18
ATOM 34577 C C . LYS A 1 104 ? 9.016 -1.599 -24.698 1.00 14.23 104 LYS A C 18
ATOM 34578 O O . LYS A 1 104 ? 8.115 -1.798 -23.883 1.00 31.24 104 LYS A O 18
ATOM 34597 N N . LEU A 1 105 ? 9.194 -2.353 -25.777 1.00 31.53 105 LEU A N 18
ATOM 34598 C CA . LEU A 1 105 ? 8.319 -3.482 -26.075 1.00 20.33 105 LEU A CA 18
ATOM 34599 C C . LEU A 1 105 ? 8.962 -4.796 -25.644 1.00 75.31 105 LEU A C 18
ATOM 34600 O O . LEU A 1 105 ? 10.106 -5.085 -25.997 1.00 23.42 105 LEU A O 18
ATOM 34616 N N . MET A 1 106 ? 8.219 -5.591 -24.882 1.00 74.33 106 MET A N 18
ATOM 34617 C CA . MET A 1 106 ? 8.715 -6.877 -24.406 1.00 20.31 106 MET A CA 18
ATOM 34618 C C . MET A 1 106 ? 7.752 -8.002 -24.773 1.00 43.33 106 MET A C 18
ATOM 34619 O O . MET A 1 106 ? 6.539 -7.798 -24.834 1.00 3.02 106 MET A O 18
ATOM 34633 N N . VAL A 1 107 ? 8.299 -9.188 -25.016 1.00 75.01 107 VAL A N 18
ATOM 34634 C CA . VAL A 1 107 ? 7.488 -10.344 -25.376 1.00 61.12 107 VAL A CA 18
ATOM 34635 C C . VAL A 1 107 ? 7.107 -11.154 -24.142 1.00 44.11 107 VAL A C 18
ATOM 34636 O O . VAL A 1 107 ? 7.878 -11.253 -23.188 1.00 61.33 107 VAL A O 18
ATOM 34649 N N . GLY A 1 108 ? 5.909 -11.732 -24.166 1.00 3.25 108 GLY A N 18
ATOM 34650 C CA . GLY A 1 108 ? 5.446 -12.525 -23.042 1.00 34.24 108 GLY A CA 18
ATOM 34651 C C . GLY A 1 108 ? 6.316 -13.741 -22.793 1.00 63.12 108 GLY A C 18
ATOM 34652 O O . GLY A 1 108 ? 7.160 -14.090 -23.619 1.00 74.34 108 GLY A O 18
ATOM 34656 N N . PHE A 1 109 ? 6.114 -14.388 -21.650 1.00 65.53 109 PHE A N 18
ATOM 34657 C CA . PHE A 1 109 ? 6.890 -15.570 -21.293 1.00 34.22 109 PHE A CA 18
ATOM 34658 C C . PHE A 1 109 ? 5.978 -16.690 -20.799 1.00 13.12 109 PHE A C 18
ATOM 34659 O O . PHE A 1 109 ? 4.872 -16.439 -20.320 1.00 33.42 109 PHE A O 18
ATOM 34676 N N . LYS A 1 110 ? 6.450 -17.926 -20.920 1.00 53.10 110 LYS A N 18
ATOM 34677 C CA . LYS A 1 110 ? 5.681 -19.085 -20.486 1.00 31.01 110 LYS A CA 18
ATOM 34678 C C . LYS A 1 110 ? 5.220 -18.923 -19.041 1.00 43.41 110 LYS A C 18
ATOM 34679 O O . LYS A 1 110 ? 5.764 -18.125 -18.276 1.00 73.41 110 LYS A O 18
ATOM 34698 N N . PRO A 1 111 ? 4.196 -19.698 -18.655 1.00 3.22 111 PRO A N 18
ATOM 34699 C CA . PRO A 1 111 ? 3.642 -19.660 -17.298 1.00 31.43 111 PRO A CA 18
ATOM 34700 C C . PRO A 1 111 ? 4.600 -20.242 -16.265 1.00 53.03 111 PRO A C 18
ATOM 34701 O O . PRO A 1 111 ? 4.850 -19.632 -15.225 1.00 72.25 111 PRO A O 18
ATOM 34712 N N . ALA A 1 112 ? 5.132 -21.424 -16.557 1.00 62.44 112 ALA A N 18
ATOM 34713 C CA . ALA A 1 112 ? 6.064 -22.086 -15.653 1.00 52.52 112 ALA A CA 18
ATOM 34714 C C . ALA A 1 112 ? 7.289 -21.215 -15.392 1.00 34.24 112 ALA A C 18
ATOM 34715 O O . ALA A 1 112 ? 7.788 -21.153 -14.269 1.00 74.33 112 ALA A O 18
ATOM 34722 N N . GLN A 1 113 ? 7.766 -20.545 -16.435 1.00 34.25 113 GLN A N 18
ATOM 34723 C CA . GLN A 1 113 ? 8.933 -19.679 -16.317 1.00 42.12 113 GLN A CA 18
ATOM 34724 C C . GLN A 1 113 ? 8.601 -18.425 -15.514 1.00 63.54 113 GLN A C 18
ATOM 34725 O O . GLN A 1 113 ? 9.326 -18.059 -14.589 1.00 30.03 113 GLN A O 18
ATOM 34739 N N . TYR A 1 114 ? 7.502 -17.771 -15.874 1.00 74.31 114 TYR A N 18
ATOM 34740 C CA . TYR A 1 114 ? 7.076 -16.557 -15.189 1.00 32.54 114 TYR A CA 18
ATOM 34741 C C . TYR A 1 114 ? 6.941 -16.797 -13.689 1.00 30.52 114 TYR A C 18
ATOM 34742 O O . TYR A 1 114 ? 7.354 -15.970 -12.878 1.00 21.43 114 TYR A O 18
ATOM 34760 N N . GLU A 1 115 ? 6.360 -17.937 -13.328 1.00 14.02 115 GLU A N 18
ATOM 34761 C CA . GLU A 1 115 ? 6.169 -18.287 -11.926 1.00 22.21 115 GLU A CA 18
ATOM 34762 C C . GLU A 1 115 ? 7.505 -18.605 -11.259 1.00 15.44 115 GLU A C 18
ATOM 34763 O O . GLU A 1 115 ? 7.820 -18.075 -10.194 1.00 4.40 115 GLU A O 18
ATOM 34775 N N . ALA A 1 116 ? 8.284 -19.475 -11.893 1.00 50.22 116 ALA A N 18
ATOM 34776 C CA . ALA A 1 116 ? 9.585 -19.863 -11.363 1.00 4.31 116 ALA A CA 18
ATOM 34777 C C . ALA A 1 116 ? 10.501 -18.652 -11.213 1.00 51.44 116 ALA A C 18
ATOM 34778 O O . ALA A 1 116 ? 11.397 -18.640 -10.369 1.00 72.23 116 ALA A O 18
ATOM 34785 N N . TYR A 1 117 ? 10.270 -17.637 -12.039 1.00 54.32 117 TYR A N 18
ATOM 34786 C CA . TYR A 1 117 ? 11.076 -16.423 -11.999 1.00 43.12 117 TYR A CA 18
ATOM 34787 C C . TYR A 1 117 ? 10.586 -15.478 -10.907 1.00 23.32 117 TYR A C 18
ATOM 34788 O O . TYR A 1 117 ? 11.354 -15.059 -10.041 1.00 72.22 117 TYR A O 18
ATOM 34806 N N . PHE A 1 118 ? 9.299 -15.146 -10.954 1.00 14.14 118 PHE A N 18
ATOM 34807 C CA . PHE A 1 118 ? 8.705 -14.251 -9.968 1.00 2.10 118 PHE A CA 18
ATOM 34808 C C . PHE A 1 118 ? 8.864 -14.810 -8.558 1.00 23.32 118 PHE A C 18
ATOM 34809 O O . PHE A 1 118 ? 8.895 -14.063 -7.580 1.00 14.34 118 PHE A O 18
ATOM 34826 N N . LYS A 1 119 ? 8.963 -16.133 -8.461 1.00 45.31 119 LYS A N 18
ATOM 34827 C CA . LYS A 1 119 ? 9.120 -16.795 -7.171 1.00 73.12 119 LYS A CA 18
ATOM 34828 C C . LYS A 1 119 ? 10.463 -16.445 -6.539 1.00 53.44 119 LYS A C 18
ATOM 34829 O O . LYS A 1 119 ? 11.458 -16.250 -7.238 1.00 11.14 119 LYS A O 18
ATOM 34848 N N . LEU A 1 120 ? 10.486 -16.369 -5.213 1.00 51.43 120 LEU A N 18
ATOM 34849 C CA . LEU A 1 120 ? 11.708 -16.044 -4.486 1.00 62.11 120 LEU A CA 18
ATOM 34850 C C . LEU A 1 120 ? 12.551 -17.293 -4.252 1.00 51.03 120 LEU A C 18
ATOM 34851 O O . LEU A 1 120 ? 13.739 -17.322 -4.571 1.00 22.42 120 LEU A O 18
ATOM 34867 N N . GLY A 1 1 ? -9.615 5.339 -7.308 1.00 42.31 1 GLY A N 19
ATOM 34868 C CA . GLY A 1 1 ? -8.330 4.843 -6.849 1.00 53.12 1 GLY A CA 19
ATOM 34869 C C . GLY A 1 1 ? -7.816 3.694 -7.693 1.00 15.32 1 GLY A C 19
ATOM 34870 O O . GLY A 1 1 ? -7.852 2.533 -7.285 1.00 30.13 1 GLY A O 19
ATOM 34874 N N . PRO A 1 2 ? -7.327 4.013 -8.900 1.00 31.21 2 PRO A N 19
ATOM 34875 C CA . PRO A 1 2 ? -6.797 3.011 -9.829 1.00 52.14 2 PRO A CA 19
ATOM 34876 C C . PRO A 1 2 ? -5.480 2.412 -9.346 1.00 61.23 2 PRO A C 19
ATOM 34877 O O . PRO A 1 2 ? -5.293 1.197 -9.373 1.00 11.13 2 PRO A O 19
ATOM 34888 N N . GLY A 1 3 ? -4.571 3.274 -8.903 1.00 13.22 3 GLY A N 19
ATOM 34889 C CA . GLY A 1 3 ? -3.283 2.810 -8.419 1.00 45.42 3 GLY A CA 19
ATOM 34890 C C . GLY A 1 3 ? -2.159 3.771 -8.752 1.00 62.35 3 GLY A C 19
ATOM 34891 O O . GLY A 1 3 ? -2.404 4.908 -9.152 1.00 22.31 3 GLY A O 19
ATOM 34895 N N . SER A 1 4 ? -0.922 3.313 -8.584 1.00 25.24 4 SER A N 19
ATOM 34896 C CA . SER A 1 4 ? 0.245 4.142 -8.864 1.00 42.22 4 SER A CA 19
ATOM 34897 C C . SER A 1 4 ? 0.668 4.008 -10.324 1.00 24.33 4 SER A C 19
ATOM 34898 O O . SER A 1 4 ? 0.978 4.998 -10.985 1.00 52.03 4 SER A O 19
ATOM 34906 N N . MET A 1 5 ? 0.679 2.775 -10.819 1.00 41.54 5 MET A N 19
ATOM 34907 C CA . MET A 1 5 ? 1.064 2.511 -12.201 1.00 62.03 5 MET A CA 19
ATOM 34908 C C . MET A 1 5 ? 0.081 1.550 -12.864 1.00 45.23 5 MET A C 19
ATOM 34909 O O . MET A 1 5 ? -0.625 0.803 -12.186 1.00 4.24 5 MET A O 19
ATOM 34923 N N . SER A 1 6 ? 0.041 1.576 -14.192 1.00 44.34 6 SER A N 19
ATOM 34924 C CA . SER A 1 6 ? -0.859 0.710 -14.947 1.00 64.43 6 SER A CA 19
ATOM 34925 C C . SER A 1 6 ? -0.210 0.258 -16.251 1.00 62.14 6 SER A C 19
ATOM 34926 O O . SER A 1 6 ? 0.261 1.077 -17.040 1.00 73.31 6 SER A O 19
ATOM 34934 N N . VAL A 1 7 ? -0.189 -1.053 -16.471 1.00 10.34 7 VAL A N 19
ATOM 34935 C CA . VAL A 1 7 ? 0.401 -1.616 -17.680 1.00 2.44 7 VAL A CA 19
ATOM 34936 C C . VAL A 1 7 ? -0.656 -1.839 -18.755 1.00 5.32 7 VAL A C 19
ATOM 34937 O O . VAL A 1 7 ? -1.816 -2.125 -18.452 1.00 24.25 7 VAL A O 19
ATOM 34950 N N . THR A 1 8 ? -0.250 -1.708 -20.014 1.00 15.13 8 THR A N 19
ATOM 34951 C CA . THR A 1 8 ? -1.162 -1.895 -21.135 1.00 55.12 8 THR A CA 19
ATOM 34952 C C . THR A 1 8 ? -0.714 -3.051 -22.022 1.00 32.31 8 THR A C 19
ATOM 34953 O O . THR A 1 8 ? 0.447 -3.122 -22.424 1.00 11.22 8 THR A O 19
ATOM 34964 N N . ILE A 1 9 ? -1.641 -3.953 -22.324 1.00 40.31 9 ILE A N 19
ATOM 34965 C CA . ILE A 1 9 ? -1.341 -5.104 -23.166 1.00 3.44 9 ILE A CA 19
ATOM 34966 C C . ILE A 1 9 ? -2.126 -5.050 -24.473 1.00 62.44 9 ILE A C 19
ATOM 34967 O O . ILE A 1 9 ? -3.313 -4.723 -24.483 1.00 5.32 9 ILE A O 19
ATOM 34983 N N . TYR A 1 10 ? -1.456 -5.374 -25.572 1.00 4.54 10 TYR A N 19
ATOM 34984 C CA . TYR A 1 10 ? -2.091 -5.362 -26.885 1.00 30.24 10 TYR A CA 19
ATOM 34985 C C . TYR A 1 10 ? -2.062 -6.751 -27.516 1.00 22.21 10 TYR A C 19
ATOM 34986 O O . TYR A 1 10 ? -1.042 -7.438 -27.487 1.00 41.11 10 TYR A O 19
ATOM 35004 N N . GLY A 1 11 ? -3.192 -7.157 -28.088 1.00 41.24 11 GLY A N 19
ATOM 35005 C CA . GLY A 1 11 ? -3.278 -8.461 -28.719 1.00 3.41 11 GLY A CA 19
ATOM 35006 C C . GLY A 1 11 ? -4.572 -8.653 -29.483 1.00 42.14 11 GLY A C 19
ATOM 35007 O O . GLY A 1 11 ? -5.271 -7.684 -29.784 1.00 61.14 11 GLY A O 19
ATOM 35011 N N . ILE A 1 12 ? -4.893 -9.902 -29.799 1.00 0.23 12 ILE A N 19
ATOM 35012 C CA . ILE A 1 12 ? -6.112 -10.217 -30.533 1.00 21.20 12 ILE A CA 19
ATOM 35013 C C . ILE A 1 12 ? -7.104 -10.969 -29.654 1.00 0.25 12 ILE A C 19
ATOM 35014 O O . ILE A 1 12 ? -6.783 -11.364 -28.533 1.00 72.24 12 ILE A O 19
ATOM 35030 N N . LYS A 1 13 ? -8.313 -11.167 -30.170 1.00 73.52 13 LYS A N 19
ATOM 35031 C CA . LYS A 1 13 ? -9.353 -11.875 -29.435 1.00 71.53 13 LYS A CA 19
ATOM 35032 C C . LYS A 1 13 ? -9.441 -13.331 -29.883 1.00 42.41 13 LYS A C 19
ATOM 35033 O O . LYS A 1 13 ? -8.903 -13.702 -30.924 1.00 70.40 13 LYS A O 19
ATOM 35052 N N . ASN A 1 14 ? -10.126 -14.149 -29.091 1.00 14.55 14 ASN A N 19
ATOM 35053 C CA . ASN A 1 14 ? -10.285 -15.563 -29.407 1.00 43.33 14 ASN A CA 19
ATOM 35054 C C . ASN A 1 14 ? -8.928 -16.241 -29.571 1.00 4.54 14 ASN A C 19
ATOM 35055 O O . ASN A 1 14 ? -8.730 -17.045 -30.482 1.00 13.15 14 ASN A O 19
ATOM 35066 N N . CYS A 1 15 ? -7.997 -15.909 -28.682 1.00 13.42 15 CYS A N 19
ATOM 35067 C CA . CYS A 1 15 ? -6.658 -16.486 -28.728 1.00 5.12 15 CYS A CA 19
ATOM 35068 C C . CYS A 1 15 ? -6.317 -17.174 -27.411 1.00 45.42 15 CYS A C 19
ATOM 35069 O O . CYS A 1 15 ? -6.446 -16.584 -26.338 1.00 62.11 15 CYS A O 19
ATOM 35077 N N . ASP A 1 16 ? -5.881 -18.426 -27.499 1.00 14.03 16 ASP A N 19
ATOM 35078 C CA . ASP A 1 16 ? -5.522 -19.196 -26.314 1.00 11.23 16 ASP A CA 19
ATOM 35079 C C . ASP A 1 16 ? -4.407 -18.506 -25.535 1.00 34.34 16 ASP A C 19
ATOM 35080 O O . ASP A 1 16 ? -4.517 -18.296 -24.327 1.00 45.12 16 ASP A O 19
ATOM 35089 N N . THR A 1 17 ? -3.332 -18.156 -26.234 1.00 62.21 17 THR A N 19
ATOM 35090 C CA . THR A 1 17 ? -2.196 -17.492 -25.609 1.00 10.24 17 THR A CA 19
ATOM 35091 C C . THR A 1 17 ? -2.643 -16.271 -24.812 1.00 43.54 17 THR A C 19
ATOM 35092 O O . THR A 1 17 ? -2.361 -16.160 -23.620 1.00 32.13 17 THR A O 19
ATOM 35103 N N . MET A 1 18 ? -3.342 -15.359 -25.479 1.00 61.22 18 MET A N 19
ATOM 35104 C CA . MET A 1 18 ? -3.831 -14.147 -24.831 1.00 4.42 18 MET A CA 19
ATOM 35105 C C . MET A 1 18 ? -4.603 -14.483 -23.559 1.00 72.34 18 MET A C 19
ATOM 35106 O O . MET A 1 18 ? -4.371 -13.893 -22.505 1.00 54.40 18 MET A O 19
ATOM 35120 N N . LYS A 1 19 ? -5.524 -15.436 -23.666 1.00 34.45 19 LYS A N 19
ATOM 35121 C CA . LYS A 1 19 ? -6.330 -15.853 -22.526 1.00 44.21 19 LYS A CA 19
ATOM 35122 C C . LYS A 1 19 ? -5.446 -16.212 -21.336 1.00 43.12 19 LYS A C 19
ATOM 35123 O O . LYS A 1 19 ? -5.651 -15.719 -20.226 1.00 22.52 19 LYS A O 19
ATOM 35142 N N . LYS A 1 20 ? -4.462 -17.072 -21.574 1.00 34.44 20 LYS A N 19
ATOM 35143 C CA . LYS A 1 20 ? -3.544 -17.495 -20.524 1.00 13.54 20 LYS A CA 19
ATOM 35144 C C . LYS A 1 20 ? -2.830 -16.296 -19.909 1.00 54.33 20 LYS A C 19
ATOM 35145 O O . LYS A 1 20 ? -2.711 -16.191 -18.689 1.00 71.32 20 LYS A O 19
ATOM 35164 N N . ALA A 1 21 ? -2.358 -15.393 -20.762 1.00 53.12 21 ALA A N 19
ATOM 35165 C CA . ALA A 1 21 ? -1.659 -14.199 -20.302 1.00 1.22 21 ALA A CA 19
ATOM 35166 C C . ALA A 1 21 ? -2.535 -13.378 -19.364 1.00 43.50 21 ALA A C 19
ATOM 35167 O O . ALA A 1 21 ? -2.118 -13.022 -18.262 1.00 22.15 21 ALA A O 19
ATOM 35174 N N . ARG A 1 22 ? -3.753 -13.079 -19.808 1.00 25.34 22 ARG A N 19
ATOM 35175 C CA . ARG A 1 22 ? -4.687 -12.297 -19.008 1.00 62.34 22 ARG A CA 19
ATOM 35176 C C . ARG A 1 22 ? -4.930 -12.959 -17.654 1.00 32.15 22 ARG A C 19
ATOM 35177 O O . ARG A 1 22 ? -4.853 -12.308 -16.612 1.00 70.51 22 ARG A O 19
ATOM 35198 N N . ILE A 1 23 ? -5.223 -14.254 -17.679 1.00 34.41 23 ILE A N 19
ATOM 35199 C CA . ILE A 1 23 ? -5.476 -15.003 -16.454 1.00 74.45 23 ILE A CA 19
ATOM 35200 C C . ILE A 1 23 ? -4.259 -14.983 -15.536 1.00 44.23 23 ILE A C 19
ATOM 35201 O O . ILE A 1 23 ? -4.392 -14.962 -14.313 1.00 42.13 23 ILE A O 19
ATOM 35217 N N . TRP A 1 24 ? -3.074 -14.989 -16.134 1.00 31.51 24 TRP A N 19
ATOM 35218 C CA . TRP A 1 24 ? -1.832 -14.970 -15.370 1.00 62.05 24 TRP A CA 19
ATOM 35219 C C . TRP A 1 24 ? -1.668 -13.646 -14.631 1.00 74.25 24 TRP A C 19
ATOM 35220 O O . TRP A 1 24 ? -1.504 -13.622 -13.411 1.00 4.31 24 TRP A O 19
ATOM 35241 N N . LEU A 1 25 ? -1.713 -12.548 -15.377 1.00 11.33 25 LEU A N 19
ATOM 35242 C CA . LEU A 1 25 ? -1.570 -11.219 -14.792 1.00 44.32 25 LEU A CA 19
ATOM 35243 C C . LEU A 1 25 ? -2.641 -10.971 -13.735 1.00 51.32 25 LEU A C 19
ATOM 35244 O O . LEU A 1 25 ? -2.364 -10.405 -12.678 1.00 43.22 25 LEU A O 19
ATOM 35260 N N . GLU A 1 26 ? -3.865 -11.400 -14.029 1.00 61.23 26 GLU A N 19
ATOM 35261 C CA . GLU A 1 26 ? -4.977 -11.225 -13.102 1.00 64.31 26 GLU A CA 19
ATOM 35262 C C . GLU A 1 26 ? -4.820 -12.132 -11.885 1.00 74.22 26 GLU A C 19
ATOM 35263 O O . GLU A 1 26 ? -5.189 -11.763 -10.771 1.00 53.23 26 GLU A O 19
ATOM 35275 N N . ASP A 1 27 ? -4.271 -13.321 -12.109 1.00 34.31 27 ASP A N 19
ATOM 35276 C CA . ASP A 1 27 ? -4.064 -14.282 -11.031 1.00 72.41 27 ASP A CA 19
ATOM 35277 C C . ASP A 1 27 ? -3.057 -13.752 -10.016 1.00 33.14 27 ASP A C 19
ATOM 35278 O O . ASP A 1 27 ? -3.275 -13.832 -8.808 1.00 3.11 27 ASP A O 19
ATOM 35287 N N . HIS A 1 28 ? -1.949 -13.211 -10.516 1.00 21.13 28 HIS A N 19
ATOM 35288 C CA . HIS A 1 28 ? -0.906 -12.669 -9.653 1.00 13.54 28 HIS A CA 19
ATOM 35289 C C . HIS A 1 28 ? -1.435 -11.493 -8.835 1.00 43.42 28 HIS A C 19
ATOM 35290 O O . HIS A 1 28 ? -0.831 -11.095 -7.841 1.00 0.32 28 HIS A O 19
ATOM 35304 N N . GLY A 1 29 ? -2.566 -10.941 -9.265 1.00 43.32 29 GLY A N 19
ATOM 35305 C CA . GLY A 1 29 ? -3.156 -9.817 -8.561 1.00 61.30 29 GLY A CA 19
ATOM 35306 C C . GLY A 1 29 ? -2.867 -8.493 -9.240 1.00 13.24 29 GLY A C 19
ATOM 35307 O O . GLY A 1 29 ? -2.994 -7.433 -8.626 1.00 52.32 29 GLY A O 19
ATOM 35311 N N . ILE A 1 30 ? -2.475 -8.553 -10.508 1.00 54.44 30 ILE A N 19
ATOM 35312 C CA . ILE A 1 30 ? -2.166 -7.349 -11.269 1.00 74.22 30 ILE A CA 19
ATOM 35313 C C . ILE A 1 30 ? -3.251 -7.057 -12.301 1.00 61.31 30 ILE A C 19
ATOM 35314 O O . ILE A 1 30 ? -3.871 -7.973 -12.840 1.00 14.22 30 ILE A O 19
ATOM 35330 N N . ASP A 1 31 ? -3.473 -5.776 -12.570 1.00 75.12 31 ASP A N 19
ATOM 35331 C CA . ASP A 1 31 ? -4.481 -5.362 -13.539 1.00 21.24 31 ASP A CA 19
ATOM 35332 C C . ASP A 1 31 ? -3.827 -4.807 -14.801 1.00 75.12 31 ASP A C 19
ATOM 35333 O O . ASP A 1 31 ? -3.078 -3.831 -14.746 1.00 63.43 31 ASP A O 19
ATOM 35342 N N . TYR A 1 32 ? -4.114 -5.434 -15.935 1.00 1.34 32 TYR A N 19
ATOM 35343 C CA . TYR A 1 32 ? -3.552 -5.006 -17.210 1.00 14.55 32 TYR A CA 19
ATOM 35344 C C . TYR A 1 32 ? -4.644 -4.487 -18.140 1.00 23.04 32 TYR A C 19
ATOM 35345 O O . TYR A 1 32 ? -5.762 -5.003 -18.155 1.00 43.04 32 TYR A O 19
ATOM 35363 N N . THR A 1 33 ? -4.310 -3.463 -18.919 1.00 12.42 33 THR A N 19
ATOM 35364 C CA . THR A 1 33 ? -5.260 -2.872 -19.854 1.00 70.00 33 THR A CA 19
ATOM 35365 C C . THR A 1 33 ? -5.315 -3.664 -21.155 1.00 44.51 33 THR A C 19
ATOM 35366 O O . THR A 1 33 ? -4.350 -3.691 -21.917 1.00 22.54 33 THR A O 19
ATOM 35377 N N . PHE A 1 34 ? -6.452 -4.305 -21.405 1.00 20.02 34 PHE A N 19
ATOM 35378 C CA . PHE A 1 34 ? -6.632 -5.099 -22.615 1.00 51.35 34 PHE A CA 19
ATOM 35379 C C . PHE A 1 34 ? -6.896 -4.200 -23.820 1.00 63.42 34 PHE A C 19
ATOM 35380 O O . PHE A 1 34 ? -7.891 -3.475 -23.862 1.00 51.44 34 PHE A O 19
ATOM 35397 N N . HIS A 1 35 ? -5.997 -4.252 -24.798 1.00 30.12 35 HIS A N 19
ATOM 35398 C CA . HIS A 1 35 ? -6.132 -3.443 -26.004 1.00 4.21 35 HIS A CA 19
ATOM 35399 C C . HIS A 1 35 ? -6.226 -4.327 -27.243 1.00 71.42 35 HIS A C 19
ATOM 35400 O O . HIS A 1 35 ? -5.346 -5.150 -27.499 1.00 23.35 35 HIS A O 19
ATOM 35414 N N . ASP A 1 36 ? -7.297 -4.151 -28.009 1.00 25.23 36 ASP A N 19
ATOM 35415 C CA . ASP A 1 36 ? -7.505 -4.933 -29.224 1.00 42.21 36 ASP A CA 19
ATOM 35416 C C . ASP A 1 36 ? -6.761 -4.314 -30.403 1.00 1.23 36 ASP A C 19
ATOM 35417 O O . ASP A 1 36 ? -6.881 -3.118 -30.668 1.00 31.51 36 ASP A O 19
ATOM 35426 N N . TYR A 1 37 ? -5.992 -5.138 -31.107 1.00 30.14 37 TYR A N 19
ATOM 35427 C CA . TYR A 1 37 ? -5.225 -4.672 -32.256 1.00 33.02 37 TYR A CA 19
ATOM 35428 C C . TYR A 1 37 ? -6.114 -3.904 -33.228 1.00 52.25 37 TYR A C 19
ATOM 35429 O O . TYR A 1 37 ? -5.688 -2.918 -33.832 1.00 44.22 37 TYR A O 19
ATOM 35447 N N . LYS A 1 38 ? -7.352 -4.361 -33.375 1.00 0.11 38 LYS A N 19
ATOM 35448 C CA . LYS A 1 38 ? -8.304 -3.719 -34.273 1.00 54.34 38 LYS A CA 19
ATOM 35449 C C . LYS A 1 38 ? -8.907 -2.475 -33.626 1.00 63.30 38 LYS A C 19
ATOM 35450 O O . LYS A 1 38 ? -8.952 -1.407 -34.235 1.00 51.11 38 LYS A O 19
ATOM 35469 N N . LYS A 1 39 ? -9.369 -2.623 -32.390 1.00 13.11 39 LYS A N 19
ATOM 35470 C CA . LYS A 1 39 ? -9.967 -1.511 -31.659 1.00 43.13 39 LYS A CA 19
ATOM 35471 C C . LYS A 1 39 ? -9.024 -0.313 -31.623 1.00 2.14 39 LYS A C 19
ATOM 35472 O O . LYS A 1 39 ? -9.431 0.816 -31.892 1.00 41.33 39 LYS A O 19
ATOM 35491 N N . GLU A 1 40 ? -7.763 -0.568 -31.290 1.00 43.23 40 GLU A N 19
ATOM 35492 C CA . GLU A 1 40 ? -6.762 0.491 -31.221 1.00 30.23 40 GLU A CA 19
ATOM 35493 C C . GLU A 1 40 ? -6.479 1.063 -32.607 1.00 71.01 40 GLU A C 19
ATOM 35494 O O . GLU A 1 40 ? -6.307 2.270 -32.768 1.00 70.35 40 GLU A O 19
AT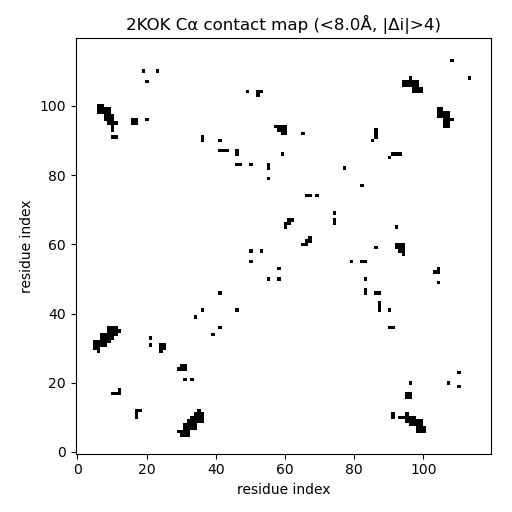OM 35506 N N . GLY A 1 41 ? -6.430 0.185 -33.604 1.00 12.45 41 GLY A N 19
ATOM 35507 C CA . GLY A 1 41 ? -6.166 0.621 -34.963 1.00 0.44 41 GLY A CA 19
ATOM 35508 C C . GLY A 1 41 ? -4.698 0.921 -35.201 1.00 54.13 41 GLY A C 19
ATOM 35509 O O . GLY A 1 41 ? -4.225 2.018 -34.902 1.00 32.21 41 GLY A O 19
ATOM 35513 N N . LEU A 1 42 ? -3.976 -0.055 -35.739 1.00 61.22 42 LEU A N 19
ATOM 35514 C CA . LEU A 1 42 ? -2.553 0.109 -36.015 1.00 32.11 42 LEU A CA 19
ATOM 35515 C C . LEU A 1 42 ? -2.323 1.198 -37.059 1.00 60.11 42 LEU A C 19
ATOM 35516 O O . LEU A 1 42 ? -2.965 1.209 -38.110 1.00 61.12 42 LEU A O 19
ATOM 35532 N N . ASP A 1 43 ? -1.404 2.109 -36.763 1.00 24.10 43 ASP A N 19
ATOM 35533 C CA . ASP A 1 43 ? -1.086 3.200 -37.677 1.00 33.24 43 ASP A CA 19
ATOM 35534 C C . ASP A 1 43 ? 0.341 3.073 -38.199 1.00 21.14 43 ASP A C 19
ATOM 35535 O O . ASP A 1 43 ? 1.203 2.492 -37.542 1.00 4.53 43 ASP A O 19
ATOM 35544 N N . ALA A 1 44 ? 0.582 3.620 -39.386 1.00 11.33 44 ALA A N 19
ATOM 35545 C CA . ALA A 1 44 ? 1.905 3.569 -39.997 1.00 41.31 44 ALA A CA 19
ATOM 35546 C C . ALA A 1 44 ? 2.974 4.067 -39.031 1.00 2.35 44 ALA A C 19
ATOM 35547 O O . ALA A 1 44 ? 4.000 3.415 -38.836 1.00 3.31 44 ALA A O 19
ATOM 35554 N N . GLU A 1 45 ? 2.729 5.226 -38.428 1.00 21.11 45 GLU A N 19
ATOM 35555 C CA . GLU A 1 45 ? 3.673 5.810 -37.483 1.00 32.33 45 GLU A CA 19
ATOM 35556 C C . GLU A 1 45 ? 4.032 4.813 -36.385 1.00 22.11 45 GLU A C 19
ATOM 35557 O O . GLU A 1 45 ? 5.208 4.575 -36.106 1.00 3.32 45 GLU A O 19
ATOM 35569 N N . THR A 1 46 ? 3.011 4.231 -35.765 1.00 73.34 46 THR A N 19
ATOM 35570 C CA . THR A 1 46 ? 3.217 3.262 -34.697 1.00 14.20 46 THR A CA 19
ATOM 35571 C C . THR A 1 46 ? 4.082 2.099 -35.170 1.00 20.44 46 THR A C 19
ATOM 35572 O O . THR A 1 46 ? 5.040 1.711 -34.498 1.00 51.10 46 THR A O 19
ATOM 35583 N N . LEU A 1 47 ? 3.741 1.547 -36.329 1.00 41.05 47 LEU A N 19
ATOM 35584 C CA . LEU A 1 47 ? 4.488 0.428 -36.892 1.00 30.54 47 LEU A CA 19
ATOM 35585 C C . LEU A 1 47 ? 5.969 0.769 -37.017 1.00 4.21 47 LEU A C 19
ATOM 35586 O O . LEU A 1 47 ? 6.827 0.050 -36.507 1.00 62.44 47 LEU A O 19
ATOM 35602 N N . ASP A 1 48 ? 6.262 1.872 -37.696 1.00 1.01 48 ASP A N 19
ATOM 35603 C CA . ASP A 1 48 ? 7.639 2.312 -37.886 1.00 1.33 48 ASP A CA 19
ATOM 35604 C C . ASP A 1 48 ? 8.367 2.407 -36.548 1.00 4.12 48 ASP A C 19
ATOM 35605 O O . ASP A 1 48 ? 9.446 1.839 -36.376 1.00 45.52 48 ASP A O 19
ATOM 35614 N N . ARG A 1 49 ? 7.771 3.129 -35.606 1.00 40.22 49 ARG A N 19
ATOM 35615 C CA . ARG A 1 49 ? 8.363 3.301 -34.284 1.00 24.55 49 ARG A CA 19
ATOM 35616 C C . ARG A 1 49 ? 8.614 1.950 -33.622 1.00 53.00 49 ARG A C 19
ATOM 35617 O O . ARG A 1 49 ? 9.591 1.777 -32.892 1.00 73.52 49 ARG A O 19
ATOM 35638 N N . PHE A 1 50 ? 7.726 0.995 -33.879 1.00 52.05 50 PHE A N 19
ATOM 35639 C CA . PHE A 1 50 ? 7.851 -0.340 -33.307 1.00 23.30 50 PHE A CA 19
ATOM 35640 C C . PHE A 1 50 ? 8.976 -1.118 -33.983 1.00 71.14 50 PHE A C 19
ATOM 35641 O O . PHE A 1 50 ? 9.651 -1.931 -33.350 1.00 40.10 50 PHE A O 19
ATOM 35658 N N . LEU A 1 51 ? 9.172 -0.864 -35.272 1.00 22.50 51 LEU A N 19
ATOM 35659 C CA . LEU A 1 51 ? 10.215 -1.541 -36.036 1.00 0.23 51 LEU A CA 19
ATOM 35660 C C . LEU A 1 51 ? 11.598 -1.046 -35.625 1.00 53.31 51 LEU A C 19
ATOM 35661 O O . LEU A 1 51 ? 12.547 -1.826 -35.533 1.00 22.12 51 LEU A O 19
ATOM 35677 N N . LYS A 1 52 ? 11.706 0.255 -35.376 1.00 72.22 52 LYS A N 19
ATOM 35678 C CA . LYS A 1 52 ? 12.972 0.855 -34.971 1.00 13.04 52 LYS A CA 19
ATOM 35679 C C . LYS A 1 52 ? 13.388 0.365 -33.588 1.00 1.22 52 LYS A C 19
ATOM 35680 O O . LYS A 1 52 ? 14.577 0.299 -33.272 1.00 22.51 52 LYS A O 19
ATOM 35699 N N . THR A 1 53 ? 12.402 0.020 -32.765 1.00 24.20 53 THR A N 19
ATOM 35700 C CA . THR A 1 53 ? 12.666 -0.463 -31.416 1.00 34.52 53 THR A CA 19
ATOM 35701 C C . THR A 1 53 ? 12.782 -1.983 -31.390 1.00 21.14 53 THR A C 19
ATOM 35702 O O . THR A 1 53 ? 13.474 -2.548 -30.542 1.00 72.44 53 THR A O 19
ATOM 35713 N N . VAL A 1 54 ? 12.102 -2.640 -32.324 1.00 5.34 54 VAL A N 19
ATOM 35714 C CA . VAL A 1 54 ? 12.131 -4.096 -32.409 1.00 43.11 54 VAL A CA 19
ATOM 35715 C C . VAL A 1 54 ? 12.238 -4.559 -33.857 1.00 50.42 54 VAL A C 19
ATOM 35716 O O . VAL A 1 54 ? 11.525 -4.084 -34.741 1.00 41.32 54 VAL A O 19
ATOM 35729 N N . PRO A 1 55 ? 13.148 -5.512 -34.108 1.00 2.25 55 PRO A N 19
ATOM 35730 C CA . PRO A 1 55 ? 13.368 -6.062 -35.448 1.00 2.03 55 PRO A CA 19
ATOM 35731 C C . PRO A 1 55 ? 12.200 -6.918 -35.923 1.00 74.41 55 PRO A C 19
ATOM 35732 O O . PRO A 1 55 ? 11.603 -7.659 -35.142 1.00 51.24 55 PRO A O 19
ATOM 35743 N N . TRP A 1 56 ? 11.877 -6.810 -37.207 1.00 2.13 56 TRP A N 19
ATOM 35744 C CA . TRP A 1 56 ? 10.778 -7.575 -37.786 1.00 72.32 56 TRP A CA 19
ATOM 35745 C C . TRP A 1 56 ? 10.925 -9.060 -37.474 1.00 33.30 56 TRP A C 19
ATOM 35746 O O . TRP A 1 56 ? 9.947 -9.734 -37.152 1.00 54.31 56 TRP A O 19
ATOM 35767 N N . GLU A 1 57 ? 12.152 -9.562 -37.571 1.00 24.51 57 GLU A N 19
ATOM 35768 C CA . GLU A 1 57 ? 12.425 -10.969 -37.299 1.00 64.15 57 GLU A CA 19
ATOM 35769 C C . GLU A 1 57 ? 11.908 -11.366 -35.920 1.00 74.11 57 GLU A C 19
ATOM 35770 O O . GLU A 1 57 ? 11.542 -12.519 -35.692 1.00 43.02 57 GLU A O 19
ATOM 35782 N N . GLN A 1 58 ? 11.883 -10.403 -35.004 1.00 73.33 58 GLN A N 19
ATOM 35783 C CA . GLN A 1 58 ? 11.412 -10.653 -33.647 1.00 13.45 58 GLN A CA 19
ATOM 35784 C C . GLN A 1 58 ? 10.159 -9.838 -33.346 1.00 24.32 58 GLN A C 19
ATOM 35785 O O . GLN A 1 58 ? 9.866 -9.534 -32.189 1.00 52.14 58 GLN A O 19
ATOM 35799 N N . LEU A 1 59 ? 9.423 -9.486 -34.394 1.00 41.15 59 LEU A N 19
ATOM 35800 C CA . LEU A 1 59 ? 8.199 -8.706 -34.242 1.00 23.12 59 LEU A CA 19
ATOM 35801 C C . LEU A 1 59 ? 6.980 -9.516 -34.670 1.00 51.11 59 LEU A C 19
ATOM 35802 O O . LEU A 1 59 ? 5.861 -9.257 -34.225 1.00 4.12 59 LEU A O 19
ATOM 35818 N N . LEU A 1 60 ? 7.203 -10.498 -35.536 1.00 55.45 60 LEU A N 19
ATOM 35819 C CA . LEU A 1 60 ? 6.123 -11.349 -36.023 1.00 62.31 60 LEU A CA 19
ATOM 35820 C C . LEU A 1 60 ? 6.372 -12.809 -35.659 1.00 44.10 60 LEU A C 19
ATOM 35821 O O . LEU A 1 60 ? 7.518 -13.248 -35.565 1.00 61.30 60 LEU A O 19
ATOM 35837 N N . ASN A 1 61 ? 5.292 -13.556 -35.457 1.00 14.22 61 ASN A N 19
ATOM 35838 C CA . ASN A 1 61 ? 5.395 -14.969 -35.104 1.00 33.24 61 ASN A CA 19
ATOM 35839 C C . ASN A 1 61 ? 6.314 -15.706 -36.073 1.00 54.15 61 ASN A C 19
ATOM 35840 O O . ASN A 1 61 ? 6.336 -15.412 -37.269 1.00 1.23 61 ASN A O 19
ATOM 35851 N N . ARG A 1 62 ? 7.070 -16.664 -35.549 1.00 14.43 62 ARG A N 19
ATOM 35852 C CA . ARG A 1 62 ? 7.992 -17.444 -36.367 1.00 62.32 62 ARG A CA 19
ATOM 35853 C C . ARG A 1 62 ? 7.584 -18.914 -36.395 1.00 71.20 62 ARG A C 19
ATOM 35854 O O . ARG A 1 62 ? 7.804 -19.610 -37.386 1.00 73.11 62 ARG A O 19
ATOM 35875 N N . ALA A 1 63 ? 6.990 -19.378 -35.301 1.00 13.41 63 ALA A N 19
ATOM 35876 C CA . ALA A 1 63 ? 6.551 -20.765 -35.201 1.00 11.25 63 ALA A CA 19
ATOM 35877 C C . ALA A 1 63 ? 5.038 -20.875 -35.366 1.00 40.23 63 ALA A C 19
ATOM 35878 O O . ALA A 1 63 ? 4.519 -21.927 -35.735 1.00 15.22 63 ALA A O 19
ATOM 35885 N N . GLY A 1 64 ? 4.337 -19.779 -35.090 1.00 15.42 64 GLY A N 19
ATOM 35886 C CA . GLY A 1 64 ? 2.891 -19.774 -35.213 1.00 64.14 64 GLY A CA 19
ATOM 35887 C C . GLY A 1 64 ? 2.426 -20.154 -36.606 1.00 10.02 64 GLY A C 19
ATOM 35888 O O . GLY A 1 64 ? 3.135 -19.930 -37.588 1.00 62.15 64 GLY A O 19
ATOM 35892 N N . THR A 1 65 ? 1.232 -20.732 -36.693 1.00 32.42 65 THR A N 19
ATOM 35893 C CA . THR A 1 65 ? 0.675 -21.146 -37.975 1.00 14.14 65 THR A CA 19
ATOM 35894 C C . THR A 1 65 ? 0.687 -19.997 -38.976 1.00 2.22 65 THR A C 19
ATOM 35895 O O . THR A 1 65 ? 0.863 -20.207 -40.177 1.00 74.54 65 THR A O 19
ATOM 35906 N N . THR A 1 66 ? 0.500 -18.779 -38.476 1.00 75.01 66 THR A N 19
ATOM 35907 C CA . THR A 1 66 ? 0.489 -17.596 -39.326 1.00 24.34 66 THR A CA 19
ATOM 35908 C C . THR A 1 66 ? 1.744 -17.527 -40.188 1.00 70.12 66 THR A C 19
ATOM 35909 O O . THR A 1 66 ? 1.690 -17.129 -41.352 1.00 31.44 66 THR A O 19
ATOM 35920 N N . PHE A 1 67 ? 2.875 -17.918 -39.610 1.00 31.33 67 PHE A N 19
ATOM 35921 C CA . PHE A 1 67 ? 4.145 -17.900 -40.327 1.00 51.22 67 PHE A CA 19
ATOM 35922 C C . PHE A 1 67 ? 4.255 -19.094 -41.270 1.00 2.20 67 PHE A C 19
ATOM 35923 O O . PHE A 1 67 ? 4.832 -18.992 -42.353 1.00 62.22 67 PHE A O 19
ATOM 35940 N N . ARG A 1 68 ? 3.698 -20.225 -40.850 1.00 35.20 68 ARG A N 19
ATOM 35941 C CA . ARG A 1 68 ? 3.734 -21.439 -41.657 1.00 13.24 68 ARG A CA 19
ATOM 35942 C C . ARG A 1 68 ? 2.691 -21.384 -42.769 1.00 42.44 68 ARG A C 19
ATOM 35943 O O . ARG A 1 68 ? 2.614 -22.282 -43.609 1.00 51.04 68 ARG A O 19
ATOM 35964 N N . LYS A 1 69 ? 1.888 -20.326 -42.769 1.00 73.43 69 LYS A N 19
ATOM 35965 C CA . LYS A 1 69 ? 0.850 -20.152 -43.778 1.00 73.42 69 LYS A CA 19
ATOM 35966 C C . LYS A 1 69 ? 1.455 -20.089 -45.177 1.00 41.12 69 LYS A C 19
ATOM 35967 O O . LYS A 1 69 ? 0.782 -20.370 -46.169 1.00 52.53 69 LYS A O 19
ATOM 35986 N N . LEU A 1 70 ? 2.730 -19.722 -45.249 1.00 1.50 70 LEU A N 19
ATOM 35987 C CA . LEU A 1 70 ? 3.427 -19.625 -46.527 1.00 30.25 70 LEU A CA 19
ATOM 35988 C C . LEU A 1 70 ? 4.635 -20.555 -46.561 1.00 52.51 70 LEU A C 19
ATOM 35989 O O . LEU A 1 70 ? 5.197 -20.921 -45.527 1.00 53.44 70 LEU A O 19
ATOM 36005 N N . PRO A 1 71 ? 5.049 -20.945 -47.775 1.00 40.12 71 PRO A N 19
ATOM 36006 C CA . PRO A 1 71 ? 6.198 -21.835 -47.972 1.00 21.41 71 PRO A CA 19
ATOM 36007 C C . PRO A 1 71 ? 7.520 -21.158 -47.632 1.00 4.43 71 PRO A C 19
ATOM 36008 O O . PRO A 1 71 ? 7.627 -19.932 -47.665 1.00 61.04 71 PRO A O 19
ATOM 36019 N N . GLU A 1 72 ? 8.526 -21.964 -47.305 1.00 64.42 72 GLU A N 19
ATOM 36020 C CA . GLU A 1 72 ? 9.842 -21.441 -46.958 1.00 2.33 72 GLU A CA 19
ATOM 36021 C C . GLU A 1 72 ? 10.342 -20.473 -48.027 1.00 32.21 72 GLU A C 19
ATOM 36022 O O . GLU A 1 72 ? 11.023 -19.494 -47.723 1.00 64.11 72 GLU A O 19
ATOM 36034 N N . ASP A 1 73 ? 9.999 -20.756 -49.279 1.00 54.44 73 ASP A N 19
ATOM 36035 C CA . ASP A 1 73 ? 10.413 -19.912 -50.394 1.00 22.54 73 ASP A CA 19
ATOM 36036 C C . ASP A 1 73 ? 9.781 -18.528 -50.290 1.00 73.43 73 ASP A C 19
ATOM 36037 O O . ASP A 1 73 ? 10.471 -17.511 -50.360 1.00 20.35 73 ASP A O 19
ATOM 36046 N N . VAL A 1 74 ? 8.462 -18.495 -50.124 1.00 22.21 74 VAL A N 19
ATOM 36047 C CA . VAL A 1 74 ? 7.736 -17.236 -50.010 1.00 51.24 74 VAL A CA 19
ATOM 36048 C C . VAL A 1 74 ? 8.092 -16.511 -48.717 1.00 71.30 74 VAL A C 19
ATOM 36049 O O . VAL A 1 74 ? 8.132 -15.281 -48.674 1.00 64.14 74 VAL A O 19
ATOM 36062 N N . ARG A 1 75 ? 8.350 -17.282 -47.665 1.00 32.22 75 ARG A N 19
ATOM 36063 C CA . ARG A 1 75 ? 8.703 -16.713 -46.370 1.00 2.22 75 ARG A CA 19
ATOM 36064 C C . ARG A 1 75 ? 10.095 -16.089 -46.410 1.00 43.01 75 ARG A C 19
ATOM 36065 O O . ARG A 1 75 ? 10.391 -15.159 -45.660 1.00 52.32 75 ARG A O 19
ATOM 36086 N N . SER A 1 76 ? 10.945 -16.608 -47.290 1.00 13.42 76 SER A N 19
ATOM 36087 C CA . SER A 1 76 ? 12.307 -16.106 -47.425 1.00 72.25 76 SER A CA 19
ATOM 36088 C C . SER A 1 76 ? 12.316 -14.734 -48.093 1.00 24.11 76 SER A C 19
ATOM 36089 O O . SER A 1 76 ? 13.311 -14.012 -48.040 1.00 72.30 76 SER A O 19
ATOM 36097 N N . ASN A 1 77 ? 11.199 -14.381 -48.721 1.00 61.11 77 ASN A N 19
ATOM 36098 C CA . ASN A 1 77 ? 11.077 -13.097 -49.401 1.00 63.22 77 ASN A CA 19
ATOM 36099 C C . ASN A 1 77 ? 10.807 -11.976 -48.402 1.00 4.51 77 ASN A C 19
ATOM 36100 O O . ASN A 1 77 ? 10.731 -10.805 -48.772 1.00 30.21 77 ASN A O 19
ATOM 36111 N N . VAL A 1 78 ? 10.664 -12.344 -47.132 1.00 54.35 78 VAL A N 19
ATOM 36112 C CA . VAL A 1 78 ? 10.405 -11.370 -46.079 1.00 25.14 78 VAL A CA 19
ATOM 36113 C C . VAL A 1 78 ? 11.542 -10.361 -45.970 1.00 53.34 78 VAL A C 19
ATOM 36114 O O . VAL A 1 78 ? 12.715 -10.734 -45.922 1.00 13.31 78 VAL A O 19
ATOM 36127 N N . ASP A 1 79 ? 11.188 -9.081 -45.933 1.00 75.02 79 ASP A N 19
ATOM 36128 C CA . ASP A 1 79 ? 12.179 -8.016 -45.828 1.00 32.13 79 ASP A CA 19
ATOM 36129 C C . ASP A 1 79 ? 11.717 -6.938 -44.854 1.00 22.35 79 ASP A C 19
ATOM 36130 O O . ASP A 1 79 ? 10.646 -7.044 -44.257 1.00 11.20 79 ASP A O 19
ATOM 36139 N N . ALA A 1 80 ? 12.534 -5.902 -44.695 1.00 44.44 80 ALA A N 19
ATOM 36140 C CA . ALA A 1 80 ? 12.209 -4.804 -43.794 1.00 1.03 80 ALA A CA 19
ATOM 36141 C C . ALA A 1 80 ? 10.910 -4.121 -44.206 1.00 60.14 80 ALA A C 19
ATOM 36142 O O . ALA A 1 80 ? 9.918 -4.160 -43.478 1.00 3.35 80 ALA A O 19
ATOM 36149 N N . ALA A 1 81 ? 10.922 -3.495 -45.378 1.00 21.32 81 ALA A N 19
ATOM 36150 C CA . ALA A 1 81 ? 9.743 -2.804 -45.888 1.00 55.31 81 ALA A CA 19
ATOM 36151 C C . ALA A 1 81 ? 8.519 -3.714 -45.860 1.00 31.04 81 ALA A C 19
ATOM 36152 O O . ALA A 1 81 ? 7.480 -3.354 -45.308 1.00 33.41 81 ALA A O 19
ATOM 36159 N N . SER A 1 82 ? 8.650 -4.893 -46.460 1.00 54.12 82 SER A N 19
ATOM 36160 C CA . SER A 1 82 ? 7.553 -5.852 -46.508 1.00 14.13 82 SER A CA 19
ATOM 36161 C C . SER A 1 82 ? 7.036 -6.155 -45.105 1.00 30.51 82 SER A C 19
ATOM 36162 O O . SER A 1 82 ? 5.837 -6.066 -44.841 1.00 1.33 82 SER A O 19
ATOM 36170 N N . ALA A 1 83 ? 7.949 -6.516 -44.210 1.00 34.11 83 ALA A N 19
ATOM 36171 C CA . ALA A 1 83 ? 7.587 -6.831 -42.833 1.00 62.10 83 ALA A CA 19
ATOM 36172 C C . ALA A 1 83 ? 6.736 -5.722 -42.222 1.00 53.55 83 ALA A C 19
ATOM 36173 O O . ALA A 1 83 ? 5.727 -5.989 -41.569 1.00 1.10 83 ALA A O 19
ATOM 36180 N N . ARG A 1 84 ? 7.152 -4.478 -42.436 1.00 14.24 84 ARG A N 19
ATOM 36181 C CA . ARG A 1 84 ? 6.430 -3.329 -41.903 1.00 42.23 84 ARG A CA 19
ATOM 36182 C C . ARG A 1 84 ? 5.045 -3.218 -42.535 1.00 55.53 84 ARG A C 19
ATOM 36183 O O . ARG A 1 84 ? 4.071 -2.887 -41.860 1.00 43.13 84 ARG A O 19
ATOM 36204 N N . GLU A 1 85 ? 4.969 -3.494 -43.833 1.00 51.11 85 GLU A N 19
ATOM 36205 C CA . GLU A 1 85 ? 3.703 -3.422 -44.554 1.00 55.12 85 GLU A CA 19
ATOM 36206 C C . GLU A 1 85 ? 2.743 -4.508 -44.077 1.00 1.33 85 GLU A C 19
ATOM 36207 O O . GLU A 1 85 ? 1.557 -4.253 -43.864 1.00 32.23 85 GLU A O 19
ATOM 36219 N N . LEU A 1 86 ? 3.262 -5.719 -43.911 1.00 22.40 86 LEU A N 19
ATOM 36220 C CA . LEU A 1 86 ? 2.451 -6.844 -43.459 1.00 21.33 86 LEU A CA 19
ATOM 36221 C C . LEU A 1 86 ? 1.896 -6.588 -42.061 1.00 20.32 86 LEU A C 19
ATOM 36222 O O . LEU A 1 86 ? 0.700 -6.747 -41.820 1.00 2.34 86 LEU A O 19
ATOM 36238 N N . MET A 1 87 ? 2.772 -6.189 -41.145 1.00 55.22 87 MET A N 19
ATOM 36239 C CA . MET A 1 87 ? 2.368 -5.907 -39.773 1.00 3.41 87 MET A CA 19
ATOM 36240 C C . MET A 1 87 ? 1.453 -4.689 -39.715 1.00 3.31 87 MET A C 19
ATOM 36241 O O . MET A 1 87 ? 0.562 -4.609 -38.868 1.00 33.02 87 MET A O 19
ATOM 36255 N N . LEU A 1 88 ? 1.676 -3.743 -40.620 1.00 0.04 88 LEU A N 19
ATOM 36256 C CA . LEU A 1 88 ? 0.872 -2.527 -40.671 1.00 32.32 88 LEU A CA 19
ATOM 36257 C C . LEU A 1 88 ? -0.571 -2.845 -41.050 1.00 31.41 88 LEU A C 19
ATOM 36258 O O . LEU A 1 88 ? -1.511 -2.366 -40.415 1.00 51.04 88 LEU A O 19
ATOM 36274 N N . ALA A 1 89 ? -0.740 -3.659 -42.088 1.00 5.24 89 ALA A N 19
ATOM 36275 C CA . ALA A 1 89 ? -2.067 -4.044 -42.549 1.00 72.31 89 ALA A CA 19
ATOM 36276 C C . ALA A 1 89 ? -2.685 -5.092 -41.628 1.00 53.31 89 ALA A C 19
ATOM 36277 O O . ALA A 1 89 ? -3.836 -4.964 -41.213 1.00 61.11 89 ALA A O 19
ATOM 36284 N N . GLN A 1 90 ? -1.912 -6.127 -41.315 1.00 12.11 90 GLN A N 19
ATOM 36285 C CA . GLN A 1 90 ? -2.385 -7.196 -40.444 1.00 12.45 90 GLN A CA 19
ATOM 36286 C C . GLN A 1 90 ? -1.446 -7.388 -39.258 1.00 41.24 90 GLN A C 19
ATOM 36287 O O . GLN A 1 90 ? -0.609 -8.290 -39.238 1.00 10.03 90 GLN A O 19
ATOM 36301 N N . PRO A 1 91 ? -1.586 -6.521 -38.245 1.00 51.14 91 PRO A N 19
ATOM 36302 C CA . PRO A 1 91 ? -0.759 -6.574 -37.036 1.00 32.24 91 PRO A CA 19
ATOM 36303 C C . PRO A 1 91 ? -1.077 -7.789 -36.169 1.00 54.10 91 PRO A C 19
ATOM 36304 O O . PRO A 1 91 ? -0.384 -8.062 -35.190 1.00 35.34 91 PRO A O 19
ATOM 36315 N N . SER A 1 92 ? -2.129 -8.513 -36.537 1.00 20.51 92 SER A N 19
ATOM 36316 C CA . SER A 1 92 ? -2.541 -9.696 -35.791 1.00 11.34 92 SER A CA 19
ATOM 36317 C C . SER A 1 92 ? -1.429 -10.741 -35.772 1.00 43.02 92 SER A C 19
ATOM 36318 O O . SER A 1 92 ? -1.424 -11.642 -34.934 1.00 60.53 92 SER A O 19
ATOM 36326 N N . MET A 1 93 ? -0.489 -10.610 -36.702 1.00 64.00 93 MET A N 19
ATOM 36327 C CA . MET A 1 93 ? 0.630 -11.543 -36.791 1.00 11.03 93 MET A CA 19
ATOM 36328 C C . MET A 1 93 ? 1.709 -11.196 -35.771 1.00 22.03 93 MET A C 19
ATOM 36329 O O . MET A 1 93 ? 2.548 -12.031 -35.432 1.00 62.52 93 MET A O 19
ATOM 36343 N N . VAL A 1 94 ? 1.682 -9.959 -35.283 1.00 52.44 94 VAL A N 19
ATOM 36344 C CA . VAL A 1 94 ? 2.658 -9.504 -34.301 1.00 10.35 94 VAL A CA 19
ATOM 36345 C C . VAL A 1 94 ? 2.687 -10.425 -33.087 1.00 43.41 94 VAL A C 19
ATOM 36346 O O . VAL A 1 94 ? 1.660 -10.966 -32.678 1.00 40.44 94 VAL A O 19
ATOM 36359 N N . LYS A 1 95 ? 3.872 -10.600 -32.513 1.00 21.24 95 LYS A N 19
ATOM 36360 C CA . LYS A 1 95 ? 4.038 -11.456 -31.344 1.00 1.24 95 LYS A CA 19
ATOM 36361 C C . LYS A 1 95 ? 3.046 -11.078 -30.248 1.00 13.35 95 LYS A C 19
ATOM 36362 O O . LYS A 1 95 ? 2.358 -10.062 -30.344 1.00 52.22 95 LYS A O 19
ATOM 36381 N N . ARG A 1 96 ? 2.978 -11.903 -29.208 1.00 23.43 96 ARG A N 19
ATOM 36382 C CA . ARG A 1 96 ? 2.070 -11.655 -28.095 1.00 52.42 96 ARG A CA 19
ATOM 36383 C C . ARG A 1 96 ? 2.283 -12.676 -26.981 1.00 73.24 96 ARG A C 19
ATOM 36384 O O . ARG A 1 96 ? 2.833 -13.757 -27.193 1.00 25.00 96 ARG A O 19
ATOM 36405 N N . PRO A 1 97 ? 1.840 -12.326 -25.765 1.00 5.45 97 PRO A N 19
ATOM 36406 C CA . PRO A 1 97 ? 1.183 -11.043 -25.500 1.00 55.21 97 PRO A CA 19
ATOM 36407 C C . PRO A 1 97 ? 2.150 -9.867 -25.592 1.00 1.12 97 PRO A C 19
ATOM 36408 O O . PRO A 1 97 ? 3.313 -9.975 -25.201 1.00 11.34 97 PRO A O 19
ATOM 36419 N N . VAL A 1 98 ? 1.663 -8.745 -26.110 1.00 75.11 98 VAL A N 19
ATOM 36420 C CA . VAL A 1 98 ? 2.485 -7.548 -26.251 1.00 22.51 98 VAL A CA 19
ATOM 36421 C C . VAL A 1 98 ? 2.326 -6.627 -25.047 1.00 20.24 98 VAL A C 19
ATOM 36422 O O . VAL A 1 98 ? 1.212 -6.245 -24.687 1.00 74.34 98 VAL A O 19
ATOM 36435 N N . LEU A 1 99 ? 3.447 -6.274 -24.428 1.00 44.10 99 LEU A N 19
ATOM 36436 C CA . LEU A 1 99 ? 3.434 -5.396 -23.263 1.00 22.24 99 LEU A CA 19
ATOM 36437 C C . LEU A 1 99 ? 4.041 -4.037 -23.598 1.00 30.44 99 LEU A C 19
ATOM 36438 O O . LEU A 1 99 ? 5.188 -3.951 -24.036 1.00 63.23 99 LEU A O 19
ATOM 36454 N N . GLU A 1 100 ? 3.264 -2.980 -23.386 1.00 64.22 100 GLU A N 19
ATOM 36455 C CA . GLU A 1 100 ? 3.727 -1.625 -23.664 1.00 43.31 100 GLU A CA 19
ATOM 36456 C C . GLU A 1 100 ? 3.976 -0.858 -22.368 1.00 30.33 100 GLU A C 19
ATOM 36457 O O . GLU A 1 100 ? 3.124 -0.828 -21.480 1.00 5.33 100 GLU A O 19
ATOM 36469 N N . ARG A 1 101 ? 5.148 -0.240 -22.269 1.00 4.25 101 ARG A N 19
ATOM 36470 C CA . ARG A 1 101 ? 5.509 0.526 -21.083 1.00 32.41 101 ARG A CA 19
ATOM 36471 C C . ARG A 1 101 ? 6.490 1.641 -21.433 1.00 74.21 101 ARG A C 19
ATOM 36472 O O . ARG A 1 101 ? 7.566 1.388 -21.977 1.00 12.55 101 ARG A O 19
ATOM 36493 N N . ASP A 1 102 ? 6.112 2.875 -21.119 1.00 73.03 102 ASP A N 19
ATOM 36494 C CA . ASP A 1 102 ? 6.957 4.029 -21.400 1.00 63.23 102 ASP A CA 19
ATOM 36495 C C . ASP A 1 102 ? 7.342 4.074 -22.875 1.00 24.24 102 ASP A C 19
ATOM 36496 O O . ASP A 1 102 ? 8.389 4.609 -23.238 1.00 10.42 102 ASP A O 19
ATOM 36505 N N . GLY A 1 103 ? 6.488 3.507 -23.723 1.00 2.43 103 GLY A N 19
ATOM 36506 C CA . GLY A 1 103 ? 6.758 3.492 -25.149 1.00 31.54 103 GLY A CA 19
ATOM 36507 C C . GLY A 1 103 ? 7.432 2.211 -25.597 1.00 30.50 103 GLY A C 19
ATOM 36508 O O . GLY A 1 103 ? 7.126 1.680 -26.665 1.00 10.41 103 GLY A O 19
ATOM 36512 N N . LYS A 1 104 ? 8.356 1.714 -24.782 1.00 25.14 104 LYS A N 19
ATOM 36513 C CA . LYS A 1 104 ? 9.078 0.486 -25.100 1.00 25.34 104 LYS A CA 19
ATOM 36514 C C . LYS A 1 104 ? 8.144 -0.719 -25.062 1.00 14.23 104 LYS A C 19
ATOM 36515 O O . LYS A 1 104 ? 7.340 -0.866 -24.141 1.00 31.24 104 LYS A O 19
ATOM 36534 N N . LEU A 1 105 ? 8.256 -1.579 -26.068 1.00 31.53 105 LEU A N 19
ATOM 36535 C CA . LEU A 1 105 ? 7.423 -2.775 -26.149 1.00 20.33 105 LEU A CA 19
ATOM 36536 C C . LEU A 1 105 ? 8.186 -4.005 -25.669 1.00 75.31 105 LEU A C 19
ATOM 36537 O O . LEU A 1 105 ? 9.414 -4.047 -25.729 1.00 23.42 105 LEU A O 19
ATOM 36553 N N . MET A 1 106 ? 7.449 -5.004 -25.193 1.00 74.33 106 MET A N 19
ATOM 36554 C CA . MET A 1 106 ? 8.057 -6.236 -24.705 1.00 20.31 106 MET A CA 19
ATOM 36555 C C . MET A 1 106 ? 7.280 -7.455 -25.193 1.00 43.33 106 MET A C 19
ATOM 36556 O O . MET A 1 106 ? 6.057 -7.415 -25.317 1.00 3.02 106 MET A O 19
ATOM 36570 N N . VAL A 1 107 ? 8.000 -8.538 -25.469 1.00 75.01 107 VAL A N 19
ATOM 36571 C CA . VAL A 1 107 ? 7.378 -9.769 -25.941 1.00 61.12 107 VAL A CA 19
ATOM 36572 C C . VAL A 1 107 ? 7.036 -10.694 -24.780 1.00 44.11 107 VAL A C 19
ATOM 36573 O O . VAL A 1 107 ? 7.894 -11.031 -23.966 1.00 61.33 107 VAL A O 19
ATOM 36586 N N . GLY A 1 108 ? 5.771 -11.101 -24.707 1.00 3.25 108 GLY A N 19
ATOM 36587 C CA . GLY A 1 108 ? 5.336 -11.984 -23.640 1.00 34.24 108 GLY A CA 19
ATOM 36588 C C . GLY A 1 108 ? 6.041 -13.326 -23.675 1.00 63.12 108 GLY A C 19
ATOM 36589 O O . GLY A 1 108 ? 6.251 -13.897 -24.744 1.00 74.34 108 GLY A O 19
ATOM 36593 N N . PHE A 1 109 ? 6.409 -13.829 -22.501 1.00 65.53 109 PHE A N 19
ATOM 36594 C CA . PHE A 1 109 ? 7.097 -15.110 -22.401 1.00 34.22 109 PHE A CA 19
ATOM 36595 C C . PHE A 1 109 ? 6.129 -16.216 -21.989 1.00 13.12 109 PHE A C 19
ATOM 36596 O O . PHE A 1 109 ? 5.094 -15.955 -21.377 1.00 33.42 109 PHE A O 19
ATOM 36613 N N . LYS A 1 110 ? 6.474 -17.453 -22.329 1.00 53.10 110 LYS A N 19
ATOM 36614 C CA . LYS A 1 110 ? 5.639 -18.601 -21.996 1.00 31.01 110 LYS A CA 19
ATOM 36615 C C . LYS A 1 110 ? 5.291 -18.607 -20.511 1.00 43.41 110 LYS A C 19
ATOM 36616 O O . LYS A 1 110 ? 5.949 -17.964 -19.691 1.00 73.41 110 LYS A O 19
ATOM 36635 N N . PRO A 1 111 ? 4.235 -19.351 -20.152 1.00 3.22 111 PRO A N 19
ATOM 36636 C CA . PRO A 1 111 ? 3.778 -19.460 -18.764 1.00 31.43 111 PRO A CA 19
ATOM 36637 C C . PRO A 1 111 ? 4.751 -20.249 -17.894 1.00 53.03 111 PRO A C 19
ATOM 36638 O O . PRO A 1 111 ? 5.117 -19.812 -16.802 1.00 72.25 111 PRO A O 19
ATOM 36649 N N . ALA A 1 112 ? 5.167 -21.411 -18.384 1.00 62.44 112 ALA A N 19
ATOM 36650 C CA . ALA A 1 112 ? 6.101 -22.259 -17.651 1.00 52.52 112 ALA A CA 19
ATOM 36651 C C . ALA A 1 112 ? 7.416 -21.533 -17.395 1.00 34.24 112 ALA A C 19
ATOM 36652 O O . ALA A 1 112 ? 8.022 -21.683 -16.334 1.00 74.33 112 ALA A O 19
ATOM 36659 N N . GLN A 1 113 ? 7.854 -20.745 -18.373 1.00 34.25 113 GLN A N 19
ATOM 36660 C CA . GLN A 1 113 ? 9.099 -19.998 -18.253 1.00 42.12 113 GLN A CA 19
ATOM 36661 C C . GLN A 1 113 ? 8.946 -18.840 -17.271 1.00 63.54 113 GLN A C 19
ATOM 36662 O O . GLN A 1 113 ? 9.773 -18.656 -16.378 1.00 30.03 113 GLN A O 19
ATOM 36676 N N . TYR A 1 114 ? 7.883 -18.062 -17.444 1.00 74.31 114 TYR A N 19
ATOM 36677 C CA . TYR A 1 114 ? 7.622 -16.920 -16.576 1.00 32.54 114 TYR A CA 19
ATOM 36678 C C . TYR A 1 114 ? 7.558 -17.351 -15.113 1.00 30.52 114 TYR A C 19
ATOM 36679 O O . TYR A 1 114 ? 8.104 -16.684 -14.234 1.00 21.43 114 TYR A O 19
ATOM 36697 N N . GLU A 1 115 ? 6.888 -18.471 -14.862 1.00 14.02 115 GLU A N 19
ATOM 36698 C CA . GLU A 1 115 ? 6.752 -18.992 -13.506 1.00 22.21 115 GLU A CA 19
ATOM 36699 C C . GLU A 1 115 ? 8.084 -19.533 -12.996 1.00 15.44 115 GLU A C 19
ATOM 36700 O O . GLU A 1 115 ? 8.527 -19.189 -11.900 1.00 4.40 115 GLU A O 19
ATOM 36712 N N . ALA A 1 116 ? 8.718 -20.382 -13.797 1.00 50.22 116 ALA A N 19
ATOM 36713 C CA . ALA A 1 116 ? 9.999 -20.971 -13.427 1.00 4.31 116 ALA A CA 19
ATOM 36714 C C . ALA A 1 116 ? 11.057 -19.893 -13.215 1.00 51.44 116 ALA A C 19
ATOM 36715 O O . ALA A 1 116 ? 12.028 -20.098 -12.486 1.00 72.23 116 ALA A O 19
ATOM 36722 N N . TYR A 1 117 ? 10.863 -18.747 -13.857 1.00 54.32 117 TYR A N 19
ATOM 36723 C CA . TYR A 1 117 ? 11.802 -17.637 -13.740 1.00 43.12 117 TYR A CA 19
ATOM 36724 C C . TYR A 1 117 ? 11.544 -16.836 -12.468 1.00 23.32 117 TYR A C 19
ATOM 36725 O O . TYR A 1 117 ? 12.435 -16.666 -11.636 1.00 72.22 117 TYR A O 19
ATOM 36743 N N . PHE A 1 118 ? 10.317 -16.346 -12.325 1.00 14.14 118 PHE A N 19
ATOM 36744 C CA . PHE A 1 118 ? 9.939 -15.562 -11.154 1.00 2.10 118 PHE A CA 19
ATOM 36745 C C . PHE A 1 118 ? 10.056 -16.394 -9.881 1.00 23.32 118 PHE A C 19
ATOM 36746 O O . PHE A 1 118 ? 10.271 -15.859 -8.793 1.00 14.34 118 PHE A O 19
ATOM 36763 N N . LYS A 1 119 ? 9.914 -17.707 -10.024 1.00 45.31 119 LYS A N 19
ATOM 36764 C CA . LYS A 1 119 ? 10.003 -18.615 -8.887 1.00 73.12 119 LYS A CA 19
ATOM 36765 C C . LYS A 1 119 ? 11.396 -18.575 -8.268 1.00 53.44 119 LYS A C 19
ATOM 36766 O O . LYS A 1 119 ? 12.308 -17.945 -8.804 1.00 11.14 119 LYS A O 19
ATOM 36785 N N . LEU A 1 120 ? 11.555 -19.253 -7.136 1.00 51.43 120 LEU A N 19
ATOM 36786 C CA . LEU A 1 120 ? 12.838 -19.297 -6.444 1.00 62.11 120 LEU A CA 19
ATOM 36787 C C . LEU A 1 120 ? 13.913 -19.920 -7.328 1.00 51.03 120 LEU A C 19
ATOM 36788 O O . LEU A 1 120 ? 13.641 -20.338 -8.453 1.00 22.42 120 LEU A O 19
ATOM 36804 N N . GLY A 1 1 ? 3.168 -1.976 -4.615 1.00 42.31 1 GLY A N 20
ATOM 36805 C CA . GLY A 1 1 ? 2.720 -0.629 -4.310 1.00 53.12 1 GLY A CA 20
ATOM 36806 C C . GLY A 1 1 ? 1.332 -0.344 -4.850 1.00 15.32 1 GLY A C 20
ATOM 36807 O O . GLY A 1 1 ? 0.670 -1.217 -5.412 1.00 30.13 1 GLY A O 20
ATOM 36811 N N . PRO A 1 2 ? 0.871 0.904 -4.679 1.00 31.21 2 PRO A N 20
ATOM 36812 C CA . PRO A 1 2 ? -0.452 1.330 -5.145 1.00 52.14 2 PRO A CA 20
ATOM 36813 C C . PRO A 1 2 ? -0.535 1.403 -6.666 1.00 61.23 2 PRO A C 20
ATOM 36814 O O . PRO A 1 2 ? 0.457 1.192 -7.362 1.00 11.13 2 PRO A O 20
ATOM 36825 N N . GLY A 1 3 ? -1.726 1.702 -7.176 1.00 13.22 3 GLY A N 20
ATOM 36826 C CA . GLY A 1 3 ? -1.916 1.798 -8.611 1.00 45.42 3 GLY A CA 20
ATOM 36827 C C . GLY A 1 3 ? -1.441 3.124 -9.171 1.00 62.35 3 GLY A C 20
ATOM 36828 O O . GLY A 1 3 ? -2.226 3.880 -9.745 1.00 22.31 3 GLY A O 20
ATOM 36832 N N . SER A 1 4 ? -0.154 3.408 -9.005 1.00 25.24 4 SER A N 20
ATOM 36833 C CA . SER A 1 4 ? 0.424 4.655 -9.494 1.00 42.22 4 SER A CA 20
ATOM 36834 C C . SER A 1 4 ? 0.155 4.830 -10.986 1.00 24.33 4 SER A C 20
ATOM 36835 O O . SER A 1 4 ? -0.498 5.786 -11.401 1.00 52.03 4 SER A O 20
ATOM 36843 N N . MET A 1 5 ? 0.664 3.898 -11.785 1.00 41.54 5 MET A N 20
ATOM 36844 C CA . MET A 1 5 ? 0.478 3.948 -13.230 1.00 62.03 5 MET A CA 20
ATOM 36845 C C . MET A 1 5 ? -0.111 2.639 -13.748 1.00 45.23 5 MET A C 20
ATOM 36846 O O . MET A 1 5 ? 0.075 1.583 -13.145 1.00 4.24 5 MET A O 20
ATOM 36860 N N . SER A 1 6 ? -0.821 2.718 -14.869 1.00 44.34 6 SER A N 20
ATOM 36861 C CA . SER A 1 6 ? -1.440 1.541 -15.466 1.00 64.43 6 SER A CA 20
ATOM 36862 C C . SER A 1 6 ? -0.715 1.134 -16.745 1.00 62.14 6 SER A C 20
ATOM 36863 O O . SER A 1 6 ? -0.449 1.967 -17.613 1.00 73.31 6 SER A O 20
ATOM 36871 N N . VAL A 1 7 ? -0.396 -0.152 -16.856 1.00 10.34 7 VAL A N 20
ATOM 36872 C CA . VAL A 1 7 ? 0.298 -0.670 -18.029 1.00 2.44 7 VAL A CA 20
ATOM 36873 C C . VAL A 1 7 ? -0.689 -1.056 -19.125 1.00 5.32 7 VAL A C 20
ATOM 36874 O O . VAL A 1 7 ? -1.786 -1.541 -18.846 1.00 24.25 7 VAL A O 20
ATOM 36887 N N . THR A 1 8 ? -0.292 -0.836 -20.374 1.00 15.13 8 THR A N 20
ATOM 36888 C CA . THR A 1 8 ? -1.141 -1.159 -21.513 1.00 55.12 8 THR A CA 20
ATOM 36889 C C . THR A 1 8 ? -0.655 -2.418 -22.222 1.00 32.31 8 THR A C 20
ATOM 36890 O O . THR A 1 8 ? 0.511 -2.514 -22.608 1.00 11.22 8 THR A O 20
ATOM 36901 N N . ILE A 1 9 ? -1.555 -3.382 -22.391 1.00 40.31 9 ILE A N 20
ATOM 36902 C CA . ILE A 1 9 ? -1.216 -4.634 -23.056 1.00 3.44 9 ILE A CA 20
ATOM 36903 C C . ILE A 1 9 ? -1.984 -4.786 -24.364 1.00 62.44 9 ILE A C 20
ATOM 36904 O O . ILE A 1 9 ? -3.177 -4.490 -24.435 1.00 5.32 9 ILE A O 20
ATOM 36920 N N . TYR A 1 10 ? -1.292 -5.253 -25.399 1.00 4.54 10 TYR A N 20
ATOM 36921 C CA . TYR A 1 10 ? -1.908 -5.444 -26.706 1.00 30.24 10 TYR A CA 20
ATOM 36922 C C . TYR A 1 10 ? -2.085 -6.929 -27.012 1.00 22.21 10 TYR A C 20
ATOM 36923 O O . TYR A 1 10 ? -1.342 -7.771 -26.509 1.00 41.11 10 TYR A O 20
ATOM 36941 N N . GLY A 1 11 ? -3.075 -7.242 -27.842 1.00 41.24 11 GLY A N 20
ATOM 36942 C CA . GLY A 1 11 ? -3.332 -8.624 -28.203 1.00 3.41 11 GLY A CA 20
ATOM 36943 C C . GLY A 1 11 ? -4.417 -8.756 -29.253 1.00 42.14 11 GLY A C 20
ATOM 36944 O O . GLY A 1 11 ? -4.840 -7.763 -29.846 1.00 61.14 11 GLY A O 20
ATOM 36948 N N . ILE A 1 12 ? -4.866 -9.985 -29.486 1.00 0.23 12 ILE A N 20
ATOM 36949 C CA . ILE A 1 12 ? -5.907 -10.243 -30.473 1.00 21.20 12 ILE A CA 20
ATOM 36950 C C . ILE A 1 12 ? -7.099 -10.955 -29.842 1.00 0.25 12 ILE A C 20
ATOM 36951 O O . ILE A 1 12 ? -7.076 -11.297 -28.658 1.00 72.24 12 ILE A O 20
ATOM 36967 N N . LYS A 1 13 ? -8.139 -11.175 -30.638 1.00 73.52 13 LYS A N 20
ATOM 36968 C CA . LYS A 1 13 ? -9.340 -11.849 -30.159 1.00 71.53 13 LYS A CA 20
ATOM 36969 C C . LYS A 1 13 ? -9.283 -13.344 -30.461 1.00 42.41 13 LYS A C 20
ATOM 36970 O O . LYS A 1 13 ? -9.905 -14.150 -29.771 1.00 70.40 13 LYS A O 20
ATOM 36989 N N . ASN A 1 14 ? -8.530 -13.706 -31.496 1.00 14.55 14 ASN A N 20
ATOM 36990 C CA . ASN A 1 14 ? -8.391 -15.104 -31.887 1.00 43.33 14 ASN A CA 20
ATOM 36991 C C . ASN A 1 14 ? -7.045 -15.663 -31.438 1.00 4.54 14 ASN A C 20
ATOM 36992 O O . ASN A 1 14 ? -6.167 -15.932 -32.259 1.00 13.15 14 ASN A O 20
ATOM 37003 N N . CYS A 1 15 ? -6.889 -15.836 -30.129 1.00 13.42 15 CYS A N 20
ATOM 37004 C CA . CYS A 1 15 ? -5.651 -16.363 -29.570 1.00 5.12 15 CYS A CA 20
ATOM 37005 C C . CYS A 1 15 ? -5.895 -16.987 -28.199 1.00 45.42 15 CYS A C 20
ATOM 37006 O O . CYS A 1 15 ? -6.688 -16.476 -27.407 1.00 62.11 15 CYS A O 20
ATOM 37014 N N . ASP A 1 16 ? -5.210 -18.092 -27.928 1.00 14.03 16 ASP A N 20
ATOM 37015 C CA . ASP A 1 16 ? -5.354 -18.786 -26.653 1.00 11.23 16 ASP A CA 20
ATOM 37016 C C . ASP A 1 16 ? -4.359 -18.249 -25.628 1.00 34.34 16 ASP A C 20
ATOM 37017 O O . ASP A 1 16 ? -4.668 -18.152 -24.439 1.00 45.12 16 ASP A O 20
ATOM 37026 N N . THR A 1 17 ? -3.164 -17.903 -26.095 1.00 62.21 17 THR A N 20
ATOM 37027 C CA . THR A 1 17 ? -2.123 -17.380 -25.219 1.00 10.24 17 THR A CA 20
ATOM 37028 C C . THR A 1 17 ? -2.644 -16.217 -24.381 1.00 43.54 17 THR A C 20
ATOM 37029 O O . THR A 1 17 ? -2.385 -16.140 -23.181 1.00 32.13 17 THR A O 20
ATOM 37040 N N . MET A 1 18 ? -3.378 -15.313 -25.023 1.00 61.22 18 MET A N 20
ATOM 37041 C CA . MET A 1 18 ? -3.936 -14.155 -24.336 1.00 4.42 18 MET A CA 20
ATOM 37042 C C . MET A 1 18 ? -4.716 -14.582 -23.096 1.00 72.34 18 MET A C 20
ATOM 37043 O O . MET A 1 18 ? -4.675 -13.914 -22.063 1.00 54.40 18 MET A O 20
ATOM 37057 N N . LYS A 1 19 ? -5.427 -15.699 -23.207 1.00 34.45 19 LYS A N 20
ATOM 37058 C CA . LYS A 1 19 ? -6.218 -16.217 -22.096 1.00 44.21 19 LYS A CA 20
ATOM 37059 C C . LYS A 1 19 ? -5.337 -16.484 -20.880 1.00 43.12 19 LYS A C 20
ATOM 37060 O O . LYS A 1 19 ? -5.630 -16.027 -19.775 1.00 22.52 19 LYS A O 20
ATOM 37079 N N . LYS A 1 20 ? -4.254 -17.225 -21.091 1.00 34.44 20 LYS A N 20
ATOM 37080 C CA . LYS A 1 20 ? -3.327 -17.552 -20.013 1.00 13.54 20 LYS A CA 20
ATOM 37081 C C . LYS A 1 20 ? -2.712 -16.287 -19.423 1.00 54.33 20 LYS A C 20
ATOM 37082 O O . LYS A 1 20 ? -2.690 -16.105 -18.206 1.00 71.32 20 LYS A O 20
ATOM 37101 N N . ALA A 1 21 ? -2.214 -15.415 -20.294 1.00 53.12 21 ALA A N 20
ATOM 37102 C CA . ALA A 1 21 ? -1.602 -14.166 -19.859 1.00 1.22 21 ALA A CA 20
ATOM 37103 C C . ALA A 1 21 ? -2.553 -13.367 -18.974 1.00 43.50 21 ALA A C 20
ATOM 37104 O O . ALA A 1 21 ? -2.167 -12.882 -17.911 1.00 22.15 21 ALA A O 20
ATOM 37111 N N . ARG A 1 22 ? -3.798 -13.233 -19.422 1.00 25.34 22 ARG A N 20
ATOM 37112 C CA . ARG A 1 22 ? -4.804 -12.491 -18.670 1.00 62.34 22 ARG A CA 20
ATOM 37113 C C . ARG A 1 22 ? -5.044 -13.130 -17.306 1.00 32.15 22 ARG A C 20
ATOM 37114 O O . ARG A 1 22 ? -5.056 -12.445 -16.282 1.00 70.51 22 ARG A O 20
ATOM 37135 N N . ILE A 1 23 ? -5.235 -14.444 -17.299 1.00 34.41 23 ILE A N 20
ATOM 37136 C CA . ILE A 1 23 ? -5.475 -15.175 -16.060 1.00 74.45 23 ILE A CA 20
ATOM 37137 C C . ILE A 1 23 ? -4.327 -14.982 -15.077 1.00 44.23 23 ILE A C 20
ATOM 37138 O O . ILE A 1 23 ? -4.540 -14.892 -13.868 1.00 42.13 23 ILE A O 20
ATOM 37154 N N . TRP A 1 24 ? -3.109 -14.916 -15.604 1.00 31.51 24 TRP A N 20
ATOM 37155 C CA . TRP A 1 24 ? -1.925 -14.732 -14.772 1.00 62.05 24 TRP A CA 20
ATOM 37156 C C . TRP A 1 24 ? -1.910 -13.341 -14.148 1.00 74.25 24 TRP A C 20
ATOM 37157 O O . TRP A 1 24 ? -1.831 -13.199 -12.927 1.00 4.31 24 TRP A O 20
ATOM 37178 N N . LEU A 1 25 ? -1.988 -12.318 -14.992 1.00 11.33 25 LEU A N 20
ATOM 37179 C CA . LEU A 1 25 ? -1.984 -10.937 -14.522 1.00 44.32 25 LEU A CA 20
ATOM 37180 C C . LEU A 1 25 ? -3.160 -10.677 -13.585 1.00 51.32 25 LEU A C 20
ATOM 37181 O O . LEU A 1 25 ? -3.027 -9.964 -12.591 1.00 43.22 25 LEU A O 20
ATOM 37197 N N . GLU A 1 26 ? -4.309 -11.261 -13.910 1.00 61.23 26 GLU A N 20
ATOM 37198 C CA . GLU A 1 26 ? -5.507 -11.092 -13.096 1.00 64.31 26 GLU A CA 20
ATOM 37199 C C . GLU A 1 26 ? -5.369 -11.828 -11.766 1.00 74.22 26 GLU A C 20
ATOM 37200 O O . GLU A 1 26 ? -5.628 -11.264 -10.703 1.00 53.23 26 GLU A O 20
ATOM 37212 N N . ASP A 1 27 ? -4.960 -13.090 -11.835 1.00 34.31 27 ASP A N 20
ATOM 37213 C CA . ASP A 1 27 ? -4.788 -13.904 -10.637 1.00 72.41 27 ASP A CA 20
ATOM 37214 C C . ASP A 1 27 ? -3.851 -13.220 -9.647 1.00 33.14 27 ASP A C 20
ATOM 37215 O O . ASP A 1 27 ? -4.127 -13.173 -8.447 1.00 3.11 27 ASP A O 20
ATOM 37224 N N . HIS A 1 28 ? -2.742 -12.694 -10.156 1.00 21.13 28 HIS A N 20
ATOM 37225 C CA . HIS A 1 28 ? -1.763 -12.013 -9.315 1.00 13.54 28 HIS A CA 20
ATOM 37226 C C . HIS A 1 28 ? -2.375 -10.778 -8.661 1.00 43.42 28 HIS A C 20
ATOM 37227 O O . HIS A 1 28 ? -1.835 -10.245 -7.693 1.00 0.32 28 HIS A O 20
ATOM 37241 N N . GLY A 1 29 ? -3.504 -10.326 -9.199 1.00 43.32 29 GLY A N 20
ATOM 37242 C CA . GLY A 1 29 ? -4.169 -9.156 -8.656 1.00 61.30 29 GLY A CA 20
ATOM 37243 C C . GLY A 1 29 ? -3.754 -7.877 -9.356 1.00 13.24 29 GLY A C 20
ATOM 37244 O O . GLY A 1 29 ? -3.785 -6.799 -8.761 1.00 52.32 29 GLY A O 20
ATOM 37248 N N . ILE A 1 30 ? -3.364 -7.996 -10.620 1.00 54.44 30 ILE A N 20
ATOM 37249 C CA . ILE A 1 30 ? -2.941 -6.839 -11.400 1.00 74.22 30 ILE A CA 20
ATOM 37250 C C . ILE A 1 30 ? -3.990 -6.465 -12.442 1.00 61.31 30 ILE A C 20
ATOM 37251 O O . ILE A 1 30 ? -4.720 -7.324 -12.938 1.00 14.22 30 ILE A O 20
ATOM 37267 N N . ASP A 1 31 ? -4.057 -5.180 -12.771 1.00 75.12 31 ASP A N 20
ATOM 37268 C CA . ASP A 1 31 ? -5.016 -4.692 -13.757 1.00 21.24 31 ASP A CA 20
ATOM 37269 C C . ASP A 1 31 ? -4.297 -4.057 -14.943 1.00 75.12 31 ASP A C 20
ATOM 37270 O O . ASP A 1 31 ? -3.672 -3.005 -14.812 1.00 63.43 31 ASP A O 20
ATOM 37279 N N . TYR A 1 32 ? -4.392 -4.704 -16.101 1.00 1.34 32 TYR A N 20
ATOM 37280 C CA . TYR A 1 32 ? -3.748 -4.205 -17.310 1.00 14.55 32 TYR A CA 20
ATOM 37281 C C . TYR A 1 32 ? -4.787 -3.775 -18.342 1.00 23.04 32 TYR A C 20
ATOM 37282 O O . TYR A 1 32 ? -5.900 -4.301 -18.376 1.00 43.04 32 TYR A O 20
ATOM 37300 N N . THR A 1 33 ? -4.414 -2.816 -19.183 1.00 12.42 33 THR A N 20
ATOM 37301 C CA . THR A 1 33 ? -5.311 -2.313 -20.216 1.00 70.00 33 THR A CA 20
ATOM 37302 C C . THR A 1 33 ? -5.293 -3.215 -21.445 1.00 44.51 33 THR A C 20
ATOM 37303 O O . THR A 1 33 ? -4.294 -3.286 -22.160 1.00 22.54 33 THR A O 20
ATOM 37314 N N . PHE A 1 34 ? -6.405 -3.901 -21.686 1.00 20.02 34 PHE A N 20
ATOM 37315 C CA . PHE A 1 34 ? -6.516 -4.799 -22.829 1.00 51.35 34 PHE A CA 20
ATOM 37316 C C . PHE A 1 34 ? -6.743 -4.013 -24.118 1.00 63.42 34 PHE A C 20
ATOM 37317 O O . PHE A 1 34 ? -7.717 -3.271 -24.242 1.00 51.44 34 PHE A O 20
ATOM 37334 N N . HIS A 1 35 ? -5.834 -4.182 -25.074 1.00 30.12 35 HIS A N 20
ATOM 37335 C CA . HIS A 1 35 ? -5.934 -3.489 -26.354 1.00 4.21 35 HIS A CA 20
ATOM 37336 C C . HIS A 1 35 ? -6.020 -4.485 -27.505 1.00 71.42 35 HIS A C 20
ATOM 37337 O O . HIS A 1 35 ? -5.151 -5.341 -27.666 1.00 23.35 35 HIS A O 20
ATOM 37351 N N . ASP A 1 36 ? -7.076 -4.367 -28.305 1.00 25.23 36 ASP A N 20
ATOM 37352 C CA . ASP A 1 36 ? -7.276 -5.258 -29.442 1.00 42.21 36 ASP A CA 20
ATOM 37353 C C . ASP A 1 36 ? -6.518 -4.754 -30.666 1.00 1.23 36 ASP A C 20
ATOM 37354 O O . ASP A 1 36 ? -6.520 -3.559 -30.963 1.00 31.51 36 ASP A O 20
ATOM 37363 N N . TYR A 1 37 ? -5.868 -5.673 -31.372 1.00 30.14 37 TYR A N 20
ATOM 37364 C CA . TYR A 1 37 ? -5.102 -5.322 -32.562 1.00 33.02 37 TYR A CA 20
ATOM 37365 C C . TYR A 1 37 ? -5.947 -4.501 -33.531 1.00 52.25 37 TYR A C 20
ATOM 37366 O O . TYR A 1 37 ? -5.434 -3.640 -34.245 1.00 44.22 37 TYR A O 20
ATOM 37384 N N . LYS A 1 38 ? -7.247 -4.774 -33.550 1.00 0.11 38 LYS A N 20
ATOM 37385 C CA . LYS A 1 38 ? -8.166 -4.061 -34.428 1.00 54.34 38 LYS A CA 20
ATOM 37386 C C . LYS A 1 38 ? -8.706 -2.806 -33.749 1.00 63.30 38 LYS A C 20
ATOM 37387 O O . LYS A 1 38 ? -8.732 -1.728 -34.343 1.00 51.11 38 LYS A O 20
ATOM 37406 N N . LYS A 1 39 ? -9.134 -2.953 -32.500 1.00 13.11 39 LYS A N 20
ATOM 37407 C CA . LYS A 1 39 ? -9.671 -1.832 -31.738 1.00 43.13 39 LYS A CA 20
ATOM 37408 C C . LYS A 1 39 ? -8.684 -0.669 -31.713 1.00 2.14 39 LYS A C 20
ATOM 37409 O O . LYS A 1 39 ? -9.061 0.481 -31.933 1.00 41.33 39 LYS A O 20
ATOM 37428 N N . GLU A 1 40 ? -7.419 -0.979 -31.444 1.00 43.23 40 GLU A N 20
ATOM 37429 C CA . GLU A 1 40 ? -6.378 0.042 -31.392 1.00 30.23 40 GLU A CA 20
ATOM 37430 C C . GLU A 1 40 ? -6.047 0.554 -32.790 1.00 71.01 40 GLU A C 20
ATOM 37431 O O . GLU A 1 40 ? -5.691 1.718 -32.968 1.00 70.35 40 GLU A O 20
ATOM 37443 N N . GLY A 1 41 ? -6.166 -0.326 -33.780 1.00 12.45 41 GLY A N 20
ATOM 37444 C CA . GLY A 1 41 ? -5.876 0.054 -35.150 1.00 0.44 41 GLY A CA 20
ATOM 37445 C C . GLY A 1 41 ? -4.401 0.327 -35.375 1.00 54.13 41 GLY A C 20
ATOM 37446 O O . GLY A 1 41 ? -3.913 1.420 -35.086 1.00 32.21 41 GLY A O 20
ATOM 37450 N N . LEU A 1 42 ? -3.691 -0.668 -35.892 1.00 61.22 42 LEU A N 20
ATOM 37451 C CA . LEU A 1 42 ? -2.262 -0.532 -36.156 1.00 32.11 42 LEU A CA 20
ATOM 37452 C C . LEU A 1 42 ? -2.015 0.351 -37.374 1.00 60.11 42 LEU A C 20
ATOM 37453 O O . LEU A 1 42 ? -2.641 0.173 -38.419 1.00 61.12 42 LEU A O 20
ATOM 37469 N N . ASP A 1 43 ? -1.097 1.300 -37.234 1.00 24.10 43 ASP A N 20
ATOM 37470 C CA . ASP A 1 43 ? -0.763 2.209 -38.326 1.00 33.24 43 ASP A CA 20
ATOM 37471 C C . ASP A 1 43 ? 0.723 2.135 -38.659 1.00 21.14 43 ASP A C 20
ATOM 37472 O O . ASP A 1 43 ? 1.474 1.388 -38.032 1.00 4.53 43 ASP A O 20
ATOM 37481 N N . ALA A 1 44 ? 1.142 2.915 -39.651 1.00 11.33 44 ALA A N 20
ATOM 37482 C CA . ALA A 1 44 ? 2.538 2.939 -40.067 1.00 41.31 44 ALA A CA 20
ATOM 37483 C C . ALA A 1 44 ? 3.440 3.423 -38.937 1.00 2.35 44 ALA A C 20
ATOM 37484 O O . ALA A 1 44 ? 4.424 2.770 -38.593 1.00 3.31 44 ALA A O 20
ATOM 37491 N N . GLU A 1 45 ? 3.096 4.572 -38.363 1.00 21.11 45 GLU A N 20
ATOM 37492 C CA . GLU A 1 45 ? 3.877 5.144 -37.272 1.00 32.33 45 GLU A CA 20
ATOM 37493 C C . GLU A 1 45 ? 4.076 4.125 -36.154 1.00 22.11 45 GLU A C 20
ATOM 37494 O O . GLU A 1 45 ? 5.199 3.887 -35.706 1.00 3.32 45 GLU A O 20
ATOM 37506 N N . THR A 1 46 ? 2.979 3.524 -35.705 1.00 73.34 46 THR A N 20
ATOM 37507 C CA . THR A 1 46 ? 3.031 2.532 -34.639 1.00 14.20 46 THR A CA 20
ATOM 37508 C C . THR A 1 46 ? 3.908 1.349 -35.032 1.00 20.44 46 THR A C 20
ATOM 37509 O O . THR A 1 46 ? 4.782 0.931 -34.271 1.00 51.10 46 THR A O 20
ATOM 37520 N N . LEU A 1 47 ? 3.669 0.811 -36.222 1.00 41.05 47 LEU A N 20
ATOM 37521 C CA . LEU A 1 47 ? 4.438 -0.325 -36.718 1.00 30.54 47 LEU A CA 20
ATOM 37522 C C . LEU A 1 47 ? 5.935 -0.037 -36.658 1.00 4.21 47 LEU A C 20
ATOM 37523 O O . LEU A 1 47 ? 6.712 -0.841 -36.142 1.00 62.44 47 LEU A O 20
ATOM 37539 N N . ASP A 1 48 ? 6.332 1.115 -37.186 1.00 1.01 48 ASP A N 20
ATOM 37540 C CA . ASP A 1 48 ? 7.735 1.511 -37.190 1.00 1.33 48 ASP A CA 20
ATOM 37541 C C . ASP A 1 48 ? 8.260 1.665 -35.766 1.00 4.12 48 ASP A C 20
ATOM 37542 O O . ASP A 1 48 ? 9.395 1.291 -35.469 1.00 45.52 48 ASP A O 20
ATOM 37551 N N . ARG A 1 49 ? 7.428 2.217 -34.890 1.00 40.22 49 ARG A N 20
ATOM 37552 C CA . ARG A 1 49 ? 7.810 2.423 -33.498 1.00 24.55 49 ARG A CA 20
ATOM 37553 C C . ARG A 1 49 ? 8.108 1.091 -32.814 1.00 53.00 49 ARG A C 20
ATOM 37554 O O . ARG A 1 49 ? 9.087 0.964 -32.078 1.00 73.52 49 ARG A O 20
ATOM 37575 N N . PHE A 1 50 ? 7.257 0.101 -33.062 1.00 52.05 50 PHE A N 20
ATOM 37576 C CA . PHE A 1 50 ? 7.427 -1.220 -32.470 1.00 23.30 50 PHE A CA 20
ATOM 37577 C C . PHE A 1 50 ? 8.587 -1.965 -33.124 1.00 71.14 50 PHE A C 20
ATOM 37578 O O . PHE A 1 50 ? 9.296 -2.732 -32.471 1.00 40.10 50 PHE A O 20
ATOM 37595 N N . LEU A 1 51 ? 8.774 -1.733 -34.419 1.00 22.50 51 LEU A N 20
ATOM 37596 C CA . LEU A 1 51 ? 9.848 -2.382 -35.165 1.00 0.23 51 LEU A CA 20
ATOM 37597 C C . LEU A 1 51 ? 11.208 -1.821 -34.759 1.00 53.31 51 LEU A C 20
ATOM 37598 O O . LEU A 1 51 ? 12.217 -2.525 -34.795 1.00 22.12 51 LEU A O 20
ATOM 37614 N N . LYS A 1 52 ? 11.227 -0.550 -34.371 1.00 72.22 52 LYS A N 20
ATOM 37615 C CA . LYS A 1 52 ? 12.461 0.105 -33.956 1.00 13.04 52 LYS A CA 20
ATOM 37616 C C . LYS A 1 52 ? 12.888 -0.369 -32.570 1.00 1.22 52 LYS A C 20
ATOM 37617 O O . LYS A 1 52 ? 14.075 -0.378 -32.244 1.00 22.51 52 LYS A O 20
ATOM 37636 N N . THR A 1 53 ? 11.912 -0.762 -31.757 1.00 24.20 53 THR A N 20
ATOM 37637 C CA . THR A 1 53 ? 12.188 -1.237 -30.407 1.00 34.52 53 THR A CA 20
ATOM 37638 C C . THR A 1 53 ? 12.377 -2.749 -30.385 1.00 21.14 53 THR A C 20
ATOM 37639 O O . THR A 1 53 ? 13.156 -3.276 -29.590 1.00 72.44 53 THR A O 20
ATOM 37650 N N . VAL A 1 54 ? 11.659 -3.445 -31.262 1.00 5.34 54 VAL A N 20
ATOM 37651 C CA . VAL A 1 54 ? 11.750 -4.897 -31.344 1.00 43.11 54 VAL A CA 20
ATOM 37652 C C . VAL A 1 54 ? 11.799 -5.364 -32.794 1.00 50.42 54 VAL A C 20
ATOM 37653 O O . VAL A 1 54 ? 11.020 -4.925 -33.640 1.00 41.32 54 VAL A O 20
ATOM 37666 N N . PRO A 1 55 ? 12.736 -6.277 -33.091 1.00 2.25 55 PRO A N 20
ATOM 37667 C CA . PRO A 1 55 ? 12.908 -6.824 -34.440 1.00 2.03 55 PRO A CA 20
ATOM 37668 C C . PRO A 1 55 ? 11.755 -7.732 -34.848 1.00 74.41 55 PRO A C 20
ATOM 37669 O O . PRO A 1 55 ? 11.198 -8.456 -34.021 1.00 51.24 55 PRO A O 20
ATOM 37680 N N . TRP A 1 56 ? 11.399 -7.691 -36.128 1.00 2.13 56 TRP A N 20
ATOM 37681 C CA . TRP A 1 56 ? 10.311 -8.511 -36.646 1.00 72.32 56 TRP A CA 20
ATOM 37682 C C . TRP A 1 56 ? 10.551 -9.987 -36.347 1.00 33.30 56 TRP A C 20
ATOM 37683 O O . TRP A 1 56 ? 9.618 -10.726 -36.035 1.00 54.31 56 TRP A O 20
ATOM 37704 N N . GLU A 1 57 ? 11.807 -10.408 -36.443 1.00 24.51 57 GLU A N 20
ATOM 37705 C CA . GLU A 1 57 ? 12.169 -11.797 -36.182 1.00 64.15 57 GLU A CA 20
ATOM 37706 C C . GLU A 1 57 ? 11.733 -12.220 -34.783 1.00 74.11 57 GLU A C 20
ATOM 37707 O O . GLU A 1 57 ? 11.478 -13.398 -34.531 1.00 43.02 57 GLU A O 20
ATOM 37719 N N . GLN A 1 58 ? 11.648 -11.250 -33.878 1.00 73.33 58 GLN A N 20
ATOM 37720 C CA . GLN A 1 58 ? 11.244 -11.523 -32.504 1.00 13.45 58 GLN A CA 20
ATOM 37721 C C . GLN A 1 58 ? 10.026 -10.688 -32.120 1.00 24.32 58 GLN A C 20
ATOM 37722 O O . GLN A 1 58 ? 9.778 -10.439 -30.939 1.00 52.14 58 GLN A O 20
ATOM 37736 N N . LEU A 1 59 ? 9.270 -10.258 -33.123 1.00 41.15 59 LEU A N 20
ATOM 37737 C CA . LEU A 1 59 ? 8.077 -9.450 -32.891 1.00 23.12 59 LEU A CA 20
ATOM 37738 C C . LEU A 1 59 ? 6.866 -10.052 -33.597 1.00 51.11 59 LEU A C 20
ATOM 37739 O O . LEU A 1 59 ? 5.761 -9.512 -33.527 1.00 4.12 59 LEU A O 20
ATOM 37755 N N . LEU A 1 60 ? 7.081 -11.173 -34.276 1.00 55.45 60 LEU A N 20
ATOM 37756 C CA . LEU A 1 60 ? 6.006 -11.850 -34.994 1.00 62.31 60 LEU A CA 20
ATOM 37757 C C . LEU A 1 60 ? 6.256 -13.353 -35.057 1.00 44.10 60 LEU A C 20
ATOM 37758 O O . LEU A 1 60 ? 7.369 -13.796 -35.340 1.00 61.30 60 LEU A O 20
ATOM 37774 N N . ASN A 1 61 ? 5.213 -14.133 -34.793 1.00 14.22 61 ASN A N 20
ATOM 37775 C CA . ASN A 1 61 ? 5.319 -15.587 -34.822 1.00 33.24 61 ASN A CA 20
ATOM 37776 C C . ASN A 1 61 ? 5.822 -16.070 -36.178 1.00 54.15 61 ASN A C 20
ATOM 37777 O O . ASN A 1 61 ? 5.483 -15.499 -37.216 1.00 1.23 61 ASN A O 20
ATOM 37788 N N . ARG A 1 62 ? 6.630 -17.125 -36.164 1.00 14.43 62 ARG A N 20
ATOM 37789 C CA . ARG A 1 62 ? 7.179 -17.684 -37.392 1.00 62.32 62 ARG A CA 20
ATOM 37790 C C . ARG A 1 62 ? 6.733 -19.131 -37.578 1.00 71.20 62 ARG A C 20
ATOM 37791 O O . ARG A 1 62 ? 6.710 -19.645 -38.696 1.00 73.11 62 ARG A O 20
ATOM 37812 N N . ALA A 1 63 ? 6.379 -19.783 -36.475 1.00 13.41 63 ALA A N 20
ATOM 37813 C CA . ALA A 1 63 ? 5.932 -21.169 -36.517 1.00 11.25 63 ALA A CA 20
ATOM 37814 C C . ALA A 1 63 ? 4.412 -21.254 -36.611 1.00 40.23 63 ALA A C 20
ATOM 37815 O O . ALA A 1 63 ? 3.803 -22.206 -36.126 1.00 15.22 63 ALA A O 20
ATOM 37822 N N . GLY A 1 64 ? 3.807 -20.251 -37.239 1.00 15.42 64 GLY A N 20
ATOM 37823 C CA . GLY A 1 64 ? 2.362 -20.230 -37.383 1.00 64.14 64 GLY A CA 20
ATOM 37824 C C . GLY A 1 64 ? 1.927 -20.146 -38.833 1.00 10.02 64 GLY A C 20
ATOM 37825 O O . GLY A 1 64 ? 2.745 -19.917 -39.723 1.00 62.15 64 GLY A O 20
ATOM 37829 N N . THR A 1 65 ? 0.632 -20.333 -39.072 1.00 32.42 65 THR A N 20
ATOM 37830 C CA . THR A 1 65 ? 0.090 -20.281 -40.424 1.00 14.14 65 THR A CA 20
ATOM 37831 C C . THR A 1 65 ? 0.514 -19.003 -41.138 1.00 2.22 65 THR A C 20
ATOM 37832 O O . THR A 1 65 ? 0.682 -18.986 -42.357 1.00 74.54 65 THR A O 20
ATOM 37843 N N . THR A 1 66 ? 0.690 -17.931 -40.370 1.00 75.01 66 THR A N 20
ATOM 37844 C CA . THR A 1 66 ? 1.094 -16.648 -40.930 1.00 24.34 66 THR A CA 20
ATOM 37845 C C . THR A 1 66 ? 2.347 -16.793 -41.785 1.00 70.12 66 THR A C 20
ATOM 37846 O O . THR A 1 66 ? 2.477 -16.150 -42.828 1.00 31.44 66 THR A O 20
ATOM 37857 N N . PHE A 1 67 ? 3.268 -17.641 -41.340 1.00 31.33 67 PHE A N 20
ATOM 37858 C CA . PHE A 1 67 ? 4.512 -17.870 -42.066 1.00 51.22 67 PHE A CA 20
ATOM 37859 C C . PHE A 1 67 ? 4.284 -18.800 -43.255 1.00 2.20 67 PHE A C 20
ATOM 37860 O O . PHE A 1 67 ? 4.916 -18.653 -44.301 1.00 62.22 67 PHE A O 20
ATOM 37877 N N . ARG A 1 68 ? 3.379 -19.757 -43.085 1.00 35.20 68 ARG A N 20
ATOM 37878 C CA . ARG A 1 68 ? 3.068 -20.712 -44.142 1.00 13.24 68 ARG A CA 20
ATOM 37879 C C . ARG A 1 68 ? 2.127 -20.096 -45.172 1.00 42.44 68 ARG A C 20
ATOM 37880 O O . ARG A 1 68 ? 1.801 -20.719 -46.183 1.00 51.04 68 ARG A O 20
ATOM 37901 N N . LYS A 1 69 ? 1.694 -18.867 -44.910 1.00 73.43 69 LYS A N 20
ATOM 37902 C CA . LYS A 1 69 ? 0.791 -18.164 -45.814 1.00 73.42 69 LYS A CA 20
ATOM 37903 C C . LYS A 1 69 ? 1.424 -17.995 -47.192 1.00 41.12 69 LYS A C 20
ATOM 37904 O O . LYS A 1 69 ? 0.726 -17.955 -48.206 1.00 52.53 69 LYS A O 20
ATOM 37923 N N . LEU A 1 70 ? 2.748 -17.897 -47.221 1.00 1.50 70 LEU A N 20
ATOM 37924 C CA . LEU A 1 70 ? 3.476 -17.733 -48.476 1.00 30.25 70 LEU A CA 20
ATOM 37925 C C . LEU A 1 70 ? 4.380 -18.933 -48.741 1.00 52.51 70 LEU A C 20
ATOM 37926 O O . LEU A 1 70 ? 4.758 -19.671 -47.830 1.00 53.44 70 LEU A O 20
ATOM 37942 N N . PRO A 1 71 ? 4.739 -19.132 -50.017 1.00 40.12 71 PRO A N 20
ATOM 37943 C CA . PRO A 1 71 ? 5.606 -20.239 -50.432 1.00 21.41 71 PRO A CA 20
ATOM 37944 C C . PRO A 1 71 ? 7.042 -20.061 -49.954 1.00 4.43 71 PRO A C 20
ATOM 37945 O O . PRO A 1 71 ? 7.368 -19.075 -49.292 1.00 61.04 71 PRO A O 20
ATOM 37956 N N . GLU A 1 72 ? 7.898 -21.020 -50.293 1.00 64.42 72 GLU A N 20
ATOM 37957 C CA . GLU A 1 72 ? 9.300 -20.968 -49.897 1.00 2.33 72 GLU A CA 20
ATOM 37958 C C . GLU A 1 72 ? 10.045 -19.885 -50.673 1.00 32.21 72 GLU A C 20
ATOM 37959 O O . GLU A 1 72 ? 10.769 -19.077 -50.092 1.00 64.11 72 GLU A O 20
ATOM 37971 N N . ASP A 1 73 ? 9.862 -19.879 -51.988 1.00 54.44 73 ASP A N 20
ATOM 37972 C CA . ASP A 1 73 ? 10.515 -18.896 -52.847 1.00 22.54 73 ASP A CA 20
ATOM 37973 C C . ASP A 1 73 ? 10.233 -17.477 -52.361 1.00 73.43 73 ASP A C 20
ATOM 37974 O O . ASP A 1 73 ? 11.085 -16.595 -52.461 1.00 20.35 73 ASP A O 20
ATOM 37983 N N . VAL A 1 74 ? 9.030 -17.265 -51.837 1.00 22.21 74 VAL A N 20
ATOM 37984 C CA . VAL A 1 74 ? 8.634 -15.955 -51.336 1.00 51.24 74 VAL A CA 20
ATOM 37985 C C . VAL A 1 74 ? 9.080 -15.761 -49.891 1.00 71.30 74 VAL A C 20
ATOM 37986 O O . VAL A 1 74 ? 9.627 -14.718 -49.534 1.00 64.14 74 VAL A O 20
ATOM 37999 N N . ARG A 1 75 ? 8.842 -16.773 -49.064 1.00 32.22 75 ARG A N 20
ATOM 38000 C CA . ARG A 1 75 ? 9.218 -16.714 -47.656 1.00 2.22 75 ARG A CA 20
ATOM 38001 C C . ARG A 1 75 ? 10.708 -16.425 -47.503 1.00 43.01 75 ARG A C 20
ATOM 38002 O O . ARG A 1 75 ? 11.109 -15.592 -46.691 1.00 52.32 75 ARG A O 20
ATOM 38023 N N . SER A 1 76 ? 11.524 -17.120 -48.290 1.00 13.42 76 SER A N 20
ATOM 38024 C CA . SER A 1 76 ? 12.971 -16.940 -48.239 1.00 72.25 76 SER A CA 20
ATOM 38025 C C . SER A 1 76 ? 13.350 -15.495 -48.548 1.00 24.11 76 SER A C 20
ATOM 38026 O O . SER A 1 76 ? 14.429 -15.033 -48.179 1.00 72.30 76 SER A O 20
ATOM 38034 N N . ASN A 1 77 ? 12.454 -14.786 -49.227 1.00 61.11 77 ASN A N 20
ATOM 38035 C CA . ASN A 1 77 ? 12.694 -13.393 -49.586 1.00 63.22 77 ASN A CA 20
ATOM 38036 C C . ASN A 1 77 ? 12.069 -12.452 -48.561 1.00 4.51 77 ASN A C 20
ATOM 38037 O O . ASN A 1 77 ? 11.734 -11.310 -48.875 1.00 30.21 77 ASN A O 20
ATOM 38048 N N . VAL A 1 78 ? 11.918 -12.939 -47.333 1.00 54.35 78 VAL A N 20
ATOM 38049 C CA . VAL A 1 78 ? 11.335 -12.141 -46.262 1.00 25.14 78 VAL A CA 20
ATOM 38050 C C . VAL A 1 78 ? 12.347 -11.143 -45.708 1.00 53.34 78 VAL A C 20
ATOM 38051 O O . VAL A 1 78 ? 13.475 -11.505 -45.376 1.00 13.31 78 VAL A O 20
ATOM 38064 N N . ASP A 1 79 ? 11.934 -9.883 -45.612 1.00 75.02 79 ASP A N 20
ATOM 38065 C CA . ASP A 1 79 ? 12.802 -8.831 -45.098 1.00 32.13 79 ASP A CA 20
ATOM 38066 C C . ASP A 1 79 ? 12.008 -7.828 -44.267 1.00 22.35 79 ASP A C 20
ATOM 38067 O O . ASP A 1 79 ? 10.801 -7.981 -44.080 1.00 11.20 79 ASP A O 20
ATOM 38076 N N . ALA A 1 80 ? 12.693 -6.805 -43.769 1.00 44.44 80 ALA A N 20
ATOM 38077 C CA . ALA A 1 80 ? 12.052 -5.777 -42.959 1.00 1.03 80 ALA A CA 20
ATOM 38078 C C . ALA A 1 80 ? 10.822 -5.213 -43.660 1.00 60.14 80 ALA A C 20
ATOM 38079 O O . ALA A 1 80 ? 9.768 -5.044 -43.048 1.00 3.35 80 ALA A O 20
ATOM 38086 N N . ALA A 1 81 ? 10.963 -4.922 -44.950 1.00 21.32 81 ALA A N 20
ATOM 38087 C CA . ALA A 1 81 ? 9.863 -4.378 -45.735 1.00 55.31 81 ALA A CA 20
ATOM 38088 C C . ALA A 1 81 ? 8.630 -5.271 -45.647 1.00 31.04 81 ALA A C 20
ATOM 38089 O O . ALA A 1 81 ? 7.561 -4.830 -45.227 1.00 33.41 81 ALA A O 20
ATOM 38096 N N . SER A 1 82 ? 8.788 -6.530 -46.045 1.00 54.12 82 SER A N 20
ATOM 38097 C CA . SER A 1 82 ? 7.686 -7.485 -46.015 1.00 14.13 82 SER A CA 20
ATOM 38098 C C . SER A 1 82 ? 7.073 -7.562 -44.619 1.00 30.51 82 SER A C 20
ATOM 38099 O O . SER A 1 82 ? 5.860 -7.438 -44.454 1.00 1.33 82 SER A O 20
ATOM 38107 N N . ALA A 1 83 ? 7.922 -7.771 -43.618 1.00 34.11 83 ALA A N 20
ATOM 38108 C CA . ALA A 1 83 ? 7.466 -7.864 -42.237 1.00 62.10 83 ALA A CA 20
ATOM 38109 C C . ALA A 1 83 ? 6.646 -6.640 -41.845 1.00 53.55 83 ALA A C 20
ATOM 38110 O O . ALA A 1 83 ? 5.507 -6.762 -41.393 1.00 1.10 83 ALA A O 20
ATOM 38117 N N . ARG A 1 84 ? 7.232 -5.460 -42.023 1.00 14.24 84 ARG A N 20
ATOM 38118 C CA . ARG A 1 84 ? 6.554 -4.213 -41.686 1.00 42.23 84 ARG A CA 20
ATOM 38119 C C . ARG A 1 84 ? 5.180 -4.146 -42.343 1.00 55.53 84 ARG A C 20
ATOM 38120 O O . ARG A 1 84 ? 4.200 -3.743 -41.715 1.00 43.13 84 ARG A O 20
ATOM 38141 N N . GLU A 1 85 ? 5.115 -4.543 -43.610 1.00 51.11 85 GLU A N 20
ATOM 38142 C CA . GLU A 1 85 ? 3.860 -4.526 -44.352 1.00 55.12 85 GLU A CA 20
ATOM 38143 C C . GLU A 1 85 ? 2.895 -5.580 -43.814 1.00 1.33 85 GLU A C 20
ATOM 38144 O O . GLU A 1 85 ? 1.680 -5.376 -43.801 1.00 32.23 85 GLU A O 20
ATOM 38156 N N . LEU A 1 86 ? 3.445 -6.704 -43.370 1.00 22.40 86 LEU A N 20
ATOM 38157 C CA . LEU A 1 86 ? 2.634 -7.791 -42.831 1.00 21.33 86 LEU A CA 20
ATOM 38158 C C . LEU A 1 86 ? 2.041 -7.407 -41.479 1.00 20.32 86 LEU A C 20
ATOM 38159 O O . LEU A 1 86 ? 0.894 -7.740 -41.178 1.00 2.34 86 LEU A O 20
ATOM 38175 N N . MET A 1 87 ? 2.828 -6.706 -40.670 1.00 55.22 87 MET A N 20
ATOM 38176 C CA . MET A 1 87 ? 2.377 -6.275 -39.352 1.00 3.41 87 MET A CA 20
ATOM 38177 C C . MET A 1 87 ? 1.353 -5.150 -39.468 1.00 3.31 87 MET A C 20
ATOM 38178 O O . MET A 1 87 ? 0.334 -5.151 -38.777 1.00 33.02 87 MET A O 20
ATOM 38192 N N . LEU A 1 88 ? 1.630 -4.192 -40.346 1.00 0.04 88 LEU A N 20
ATOM 38193 C CA . LEU A 1 88 ? 0.732 -3.061 -40.552 1.00 32.32 88 LEU A CA 20
ATOM 38194 C C . LEU A 1 88 ? -0.590 -3.519 -41.158 1.00 31.41 88 LEU A C 20
ATOM 38195 O O . LEU A 1 88 ? -1.661 -3.074 -40.745 1.00 51.04 88 LEU A O 20
ATOM 38211 N N . ALA A 1 89 ? -0.509 -4.414 -42.139 1.00 5.24 89 ALA A N 20
ATOM 38212 C CA . ALA A 1 89 ? -1.698 -4.935 -42.798 1.00 72.31 89 ALA A CA 20
ATOM 38213 C C . ALA A 1 89 ? -2.441 -5.915 -41.896 1.00 53.31 89 ALA A C 20
ATOM 38214 O O . ALA A 1 89 ? -3.658 -5.822 -41.733 1.00 61.11 89 ALA A O 20
ATOM 38221 N N . GLN A 1 90 ? -1.701 -6.852 -41.312 1.00 12.11 90 GLN A N 20
ATOM 38222 C CA . GLN A 1 90 ? -2.292 -7.850 -40.428 1.00 12.45 90 GLN A CA 20
ATOM 38223 C C . GLN A 1 90 ? -1.450 -8.027 -39.168 1.00 41.24 90 GLN A C 20
ATOM 38224 O O . GLN A 1 90 ? -0.688 -8.985 -39.032 1.00 10.03 90 GLN A O 20
ATOM 38238 N N . PRO A 1 91 ? -1.588 -7.083 -38.225 1.00 51.14 91 PRO A N 20
ATOM 38239 C CA . PRO A 1 91 ? -0.847 -7.113 -36.961 1.00 32.24 91 PRO A CA 20
ATOM 38240 C C . PRO A 1 91 ? -1.314 -8.237 -36.042 1.00 54.10 91 PRO A C 20
ATOM 38241 O O . PRO A 1 91 ? -0.705 -8.497 -35.005 1.00 35.34 91 PRO A O 20
ATOM 38252 N N . SER A 1 92 ? -2.399 -8.900 -36.431 1.00 20.51 92 SER A N 20
ATOM 38253 C CA . SER A 1 92 ? -2.950 -9.995 -35.640 1.00 11.34 92 SER A CA 20
ATOM 38254 C C . SER A 1 92 ? -1.924 -11.109 -35.465 1.00 43.02 92 SER A C 20
ATOM 38255 O O . SER A 1 92 ? -2.027 -11.925 -34.550 1.00 60.53 92 SER A O 20
ATOM 38263 N N . MET A 1 93 ? -0.933 -11.136 -36.350 1.00 64.00 93 MET A N 20
ATOM 38264 C CA . MET A 1 93 ? 0.115 -12.150 -36.294 1.00 11.03 93 MET A CA 20
ATOM 38265 C C . MET A 1 93 ? 1.238 -11.719 -35.357 1.00 22.03 93 MET A C 20
ATOM 38266 O O . MET A 1 93 ? 2.044 -12.540 -34.918 1.00 62.52 93 MET A O 20
ATOM 38280 N N . VAL A 1 94 ? 1.287 -10.426 -35.053 1.00 52.44 94 VAL A N 20
ATOM 38281 C CA . VAL A 1 94 ? 2.311 -9.887 -34.168 1.00 10.35 94 VAL A CA 20
ATOM 38282 C C . VAL A 1 94 ? 2.391 -10.684 -32.870 1.00 43.41 94 VAL A C 20
ATOM 38283 O O . VAL A 1 94 ? 1.376 -11.144 -32.347 1.00 40.44 94 VAL A O 20
ATOM 38296 N N . LYS A 1 95 ? 3.605 -10.843 -32.354 1.00 21.24 95 LYS A N 20
ATOM 38297 C CA . LYS A 1 95 ? 3.820 -11.583 -31.116 1.00 1.24 95 LYS A CA 20
ATOM 38298 C C . LYS A 1 95 ? 2.901 -11.072 -30.011 1.00 13.35 95 LYS A C 20
ATOM 38299 O O . LYS A 1 95 ? 2.363 -9.968 -30.098 1.00 52.22 95 LYS A O 20
ATOM 38318 N N . ARG A 1 96 ? 2.727 -11.881 -28.971 1.00 23.43 96 ARG A N 20
ATOM 38319 C CA . ARG A 1 96 ? 1.874 -11.511 -27.848 1.00 52.42 96 ARG A CA 20
ATOM 38320 C C . ARG A 1 96 ? 2.006 -12.517 -26.709 1.00 73.24 96 ARG A C 20
ATOM 38321 O O . ARG A 1 96 ? 2.440 -13.653 -26.899 1.00 25.00 96 ARG A O 20
ATOM 38342 N N . PRO A 1 97 ? 1.621 -12.093 -25.497 1.00 5.45 97 PRO A N 20
ATOM 38343 C CA . PRO A 1 97 ? 1.103 -10.742 -25.258 1.00 55.21 97 PRO A CA 20
ATOM 38344 C C . PRO A 1 97 ? 2.181 -9.673 -25.399 1.00 1.12 97 PRO A C 20
ATOM 38345 O O . PRO A 1 97 ? 3.371 -9.955 -25.258 1.00 11.34 97 PRO A O 20
ATOM 38356 N N . VAL A 1 98 ? 1.758 -8.445 -25.679 1.00 75.11 98 VAL A N 20
ATOM 38357 C CA . VAL A 1 98 ? 2.687 -7.333 -25.838 1.00 22.51 98 VAL A CA 20
ATOM 38358 C C . VAL A 1 98 ? 2.467 -6.275 -24.763 1.00 20.24 98 VAL A C 20
ATOM 38359 O O . VAL A 1 98 ? 1.331 -5.914 -24.454 1.00 74.34 98 VAL A O 20
ATOM 38372 N N . LEU A 1 99 ? 3.561 -5.781 -24.194 1.00 44.10 99 LEU A N 20
ATOM 38373 C CA . LEU A 1 99 ? 3.489 -4.763 -23.152 1.00 22.24 99 LEU A CA 20
ATOM 38374 C C . LEU A 1 99 ? 4.102 -3.450 -23.631 1.00 30.44 99 LEU A C 20
ATOM 38375 O O . LEU A 1 99 ? 5.237 -3.420 -24.103 1.00 63.23 99 LEU A O 20
ATOM 38391 N N . GLU A 1 100 ? 3.341 -2.367 -23.502 1.00 64.22 100 GLU A N 20
ATOM 38392 C CA . GLU A 1 100 ? 3.810 -1.052 -23.920 1.00 43.31 100 GLU A CA 20
ATOM 38393 C C . GLU A 1 100 ? 4.027 -0.142 -22.714 1.00 30.33 100 GLU A C 20
ATOM 38394 O O . GLU A 1 100 ? 3.198 -0.091 -21.805 1.00 5.33 100 GLU A O 20
ATOM 38406 N N . ARG A 1 101 ? 5.147 0.572 -22.713 1.00 4.25 101 ARG A N 20
ATOM 38407 C CA . ARG A 1 101 ? 5.476 1.478 -21.618 1.00 32.41 101 ARG A CA 20
ATOM 38408 C C . ARG A 1 101 ? 6.577 2.452 -22.028 1.00 74.21 101 ARG A C 20
ATOM 38409 O O . ARG A 1 101 ? 7.660 2.039 -22.445 1.00 12.55 101 ARG A O 20
ATOM 38430 N N . ASP A 1 102 ? 6.292 3.743 -21.909 1.00 73.03 102 ASP A N 20
ATOM 38431 C CA . ASP A 1 102 ? 7.257 4.776 -22.267 1.00 63.23 102 ASP A CA 20
ATOM 38432 C C . ASP A 1 102 ? 7.774 4.567 -23.687 1.00 24.24 102 ASP A C 20
ATOM 38433 O O . ASP A 1 102 ? 8.901 4.940 -24.009 1.00 10.42 102 ASP A O 20
ATOM 38442 N N . GLY A 1 103 ? 6.941 3.967 -24.533 1.00 2.43 103 GLY A N 20
ATOM 38443 C CA . GLY A 1 103 ? 7.333 3.719 -25.908 1.00 31.54 103 GLY A CA 20
ATOM 38444 C C . GLY A 1 103 ? 7.978 2.359 -26.090 1.00 30.50 103 GLY A C 20
ATOM 38445 O O . GLY A 1 103 ? 7.677 1.642 -27.045 1.00 10.41 103 GLY A O 20
ATOM 38449 N N . LYS A 1 104 ? 8.870 2.002 -25.173 1.00 25.14 104 LYS A N 20
ATOM 38450 C CA . LYS A 1 104 ? 9.561 0.720 -25.236 1.00 25.34 104 LYS A CA 20
ATOM 38451 C C . LYS A 1 104 ? 8.572 -0.438 -25.144 1.00 14.23 104 LYS A C 20
ATOM 38452 O O . LYS A 1 104 ? 7.783 -0.520 -24.202 1.00 31.24 104 LYS A O 20
ATOM 38471 N N . LEU A 1 105 ? 8.618 -1.329 -26.127 1.00 31.53 105 LEU A N 20
ATOM 38472 C CA . LEU A 1 105 ? 7.726 -2.483 -26.157 1.00 20.33 105 LEU A CA 20
ATOM 38473 C C . LEU A 1 105 ? 8.418 -3.720 -25.593 1.00 75.31 105 LEU A C 20
ATOM 38474 O O . LEU A 1 105 ? 9.640 -3.842 -25.655 1.00 23.42 105 LEU A O 20
ATOM 38490 N N . MET A 1 106 ? 7.626 -4.637 -25.046 1.00 74.33 106 MET A N 20
ATOM 38491 C CA . MET A 1 106 ? 8.161 -5.867 -24.475 1.00 20.31 106 MET A CA 20
ATOM 38492 C C . MET A 1 106 ? 7.350 -7.076 -24.929 1.00 43.33 106 MET A C 20
ATOM 38493 O O . MET A 1 106 ? 6.124 -7.012 -25.030 1.00 3.02 106 MET A O 20
ATOM 38507 N N . VAL A 1 107 ? 8.041 -8.178 -25.203 1.00 75.01 107 VAL A N 20
ATOM 38508 C CA . VAL A 1 107 ? 7.384 -9.402 -25.646 1.00 61.12 107 VAL A CA 20
ATOM 38509 C C . VAL A 1 107 ? 7.046 -10.304 -24.464 1.00 44.11 107 VAL A C 20
ATOM 38510 O O . VAL A 1 107 ? 7.857 -10.484 -23.556 1.00 61.33 107 VAL A O 20
ATOM 38523 N N . GLY A 1 108 ? 5.843 -10.869 -24.482 1.00 3.25 108 GLY A N 20
ATOM 38524 C CA . GLY A 1 108 ? 5.419 -11.745 -23.406 1.00 34.24 108 GLY A CA 20
ATOM 38525 C C . GLY A 1 108 ? 6.286 -12.983 -23.291 1.00 63.12 108 GLY A C 20
ATOM 38526 O O . GLY A 1 108 ? 7.071 -13.286 -24.189 1.00 74.34 108 GLY A O 20
ATOM 38530 N N . PHE A 1 109 ? 6.146 -13.700 -22.181 1.00 65.53 109 PHE A N 20
ATOM 38531 C CA . PHE A 1 109 ? 6.926 -14.911 -21.950 1.00 34.22 109 PHE A CA 20
ATOM 38532 C C . PHE A 1 109 ? 6.061 -16.005 -21.330 1.00 13.12 109 PHE A C 20
ATOM 38533 O O . PHE A 1 109 ? 5.046 -15.722 -20.692 1.00 33.42 109 PHE A O 20
ATOM 38550 N N . LYS A 1 110 ? 6.469 -17.254 -21.522 1.00 53.10 110 LYS A N 20
ATOM 38551 C CA . LYS A 1 110 ? 5.734 -18.392 -20.982 1.00 31.01 110 LYS A CA 20
ATOM 38552 C C . LYS A 1 110 ? 5.485 -18.219 -19.487 1.00 43.41 110 LYS A C 20
ATOM 38553 O O . LYS A 1 110 ? 6.153 -17.437 -18.808 1.00 73.41 110 LYS A O 20
ATOM 38572 N N . PRO A 1 111 ? 4.503 -18.964 -18.959 1.00 3.22 111 PRO A N 20
ATOM 38573 C CA . PRO A 1 111 ? 4.145 -18.911 -17.538 1.00 31.43 111 PRO A CA 20
ATOM 38574 C C . PRO A 1 111 ? 5.222 -19.522 -16.646 1.00 53.03 111 PRO A C 20
ATOM 38575 O O . PRO A 1 111 ? 5.634 -18.921 -15.655 1.00 72.25 111 PRO A O 20
ATOM 38586 N N . ALA A 1 112 ? 5.672 -20.719 -17.006 1.00 62.44 112 ALA A N 20
ATOM 38587 C CA . ALA A 1 112 ? 6.702 -21.410 -16.240 1.00 52.52 112 ALA A CA 20
ATOM 38588 C C . ALA A 1 112 ? 7.979 -20.579 -16.165 1.00 34.24 112 ALA A C 20
ATOM 38589 O O . ALA A 1 112 ? 8.644 -20.541 -15.129 1.00 74.33 112 ALA A O 20
ATOM 38596 N N . GLN A 1 113 ? 8.315 -19.917 -17.267 1.00 34.25 113 GLN A N 20
ATOM 38597 C CA . GLN A 1 113 ? 9.513 -19.089 -17.323 1.00 42.12 113 GLN A CA 20
ATOM 38598 C C . GLN A 1 113 ? 9.341 -17.823 -16.489 1.00 63.54 113 GLN A C 20
ATOM 38599 O O . GLN A 1 113 ? 10.208 -17.475 -15.687 1.00 30.03 113 GLN A O 20
ATOM 38613 N N . TYR A 1 114 ? 8.219 -17.141 -16.684 1.00 74.31 114 TYR A N 20
ATOM 38614 C CA . TYR A 1 114 ? 7.935 -15.912 -15.951 1.00 32.54 114 TYR A CA 20
ATOM 38615 C C . TYR A 1 114 ? 8.003 -16.148 -14.445 1.00 30.52 114 TYR A C 20
ATOM 38616 O O . TYR A 1 114 ? 8.555 -15.335 -13.704 1.00 21.43 114 TYR A O 20
ATOM 38634 N N . GLU A 1 115 ? 7.440 -17.268 -14.001 1.00 14.02 115 GLU A N 20
ATOM 38635 C CA . GLU A 1 115 ? 7.437 -17.610 -12.584 1.00 22.21 115 GLU A CA 20
ATOM 38636 C C . GLU A 1 115 ? 8.840 -17.980 -12.111 1.00 15.44 115 GLU A C 20
ATOM 38637 O O . GLU A 1 115 ? 9.324 -17.459 -11.107 1.00 4.40 115 GLU A O 20
ATOM 38649 N N . ALA A 1 116 ? 9.487 -18.882 -12.842 1.00 50.22 116 ALA A N 20
ATOM 38650 C CA . ALA A 1 116 ? 10.833 -19.320 -12.499 1.00 4.31 116 ALA A CA 20
ATOM 38651 C C . ALA A 1 116 ? 11.805 -18.144 -12.481 1.00 51.44 116 ALA A C 20
ATOM 38652 O O . ALA A 1 116 ? 12.794 -18.153 -11.748 1.00 72.23 116 ALA A O 20
ATOM 38659 N N . TYR A 1 117 ? 11.519 -17.134 -13.295 1.00 54.32 117 TYR A N 20
ATOM 38660 C CA . TYR A 1 117 ? 12.368 -15.952 -13.375 1.00 43.12 117 TYR A CA 20
ATOM 38661 C C . TYR A 1 117 ? 12.043 -14.969 -12.255 1.00 23.32 117 TYR A C 20
ATOM 38662 O O . TYR A 1 117 ? 12.936 -14.336 -11.690 1.00 72.22 117 TYR A O 20
ATOM 38680 N N . PHE A 1 118 ? 10.759 -14.848 -11.938 1.00 14.14 118 PHE A N 20
ATOM 38681 C CA . PHE A 1 118 ? 10.313 -13.943 -10.885 1.00 2.10 118 PHE A CA 20
ATOM 38682 C C . PHE A 1 118 ? 11.020 -14.250 -9.568 1.00 23.32 118 PHE A C 20
ATOM 38683 O O . PHE A 1 118 ? 11.170 -13.378 -8.712 1.00 14.34 118 PHE A O 20
ATOM 38700 N N . LYS A 1 119 ? 11.454 -15.497 -9.413 1.00 45.31 119 LYS A N 20
ATOM 38701 C CA . LYS A 1 119 ? 12.147 -15.921 -8.202 1.00 73.12 119 LYS A CA 20
ATOM 38702 C C . LYS A 1 119 ? 13.659 -15.875 -8.395 1.00 53.44 119 LYS A C 20
ATOM 38703 O O . LYS A 1 119 ? 14.160 -16.077 -9.503 1.00 11.14 119 LYS A O 20
ATOM 38722 N N . LEU A 1 120 ? 14.381 -15.610 -7.313 1.00 51.43 120 LEU A N 20
ATOM 38723 C CA . LEU A 1 120 ? 15.837 -15.538 -7.363 1.00 62.11 120 LEU A CA 20
ATOM 38724 C C . LEU A 1 120 ? 16.448 -16.934 -7.440 1.00 51.03 120 LEU A C 20
ATOM 38725 O O . LEU A 1 120 ? 17.658 -17.085 -7.608 1.00 22.42 120 LEU A O 20
#

CATH classification: 3.40.30.10